Protein 4ZAS (pdb70)

Sequence (2208 aa):
MIPLSKVAMSPDVSTRVSAVLSSGRLEHGPTVAEYEAAVGSRIGNPRVVSVNCGTAGLHLALSLAARPGAPGEVLTTPLTFEGTNWPILANGLRIRWVDVDPATLNMDLDDLAAKISPATRAIVVVHWLGYPVDLNRLRAVVDRATAGYDRRPLVVEDCAQAWGATYRGAPLGTHGNVCVYSTGAIILTTGSGGFVVLPDDDLYDRLRLRRWLGIERASDRITGDYDVAEWGYRFILNEIGGAIGLSNLERVDELLRRHRENAAFYDKELAGIDGVEQTERADDREPAFWMYPLKVRDRPAFMRRLLDAGIATSVVSRRNDAHSCVASARTTLPGLDRVADRVVHIPVGWWLTEDDRSHVVETIKSGWMIPLSKVAMSPDVSTRVSAVLSSGRLEHGPTVAEYEAAVGSRIGNPRVVSVNCGTAGLHLALSLAARPGAPGEVLTTPLTFEGTNWPILANGLRIRWVDVDPATLNMDLDDLAAKISPATRAIVVVHWLGYPVDLNRLRAVVDRATAGYDRRPLVVEDCAQAWGATYRGAPLGTHGNVCVYSTGAIILTTGSGGFVVLPDDDLYDRLRLRRWLGIERASDRITGDYDVAEWGYRFILNEIGGAIGLSNLERVDELLRRHRENAAFYDKELAGIDGVEQTERADDREPAFWMYPLKVRDRPAFMRRLLDAGIATSVVSRRNDAHSCVASARTTLPGLDRVADRVVHIPVGWWLTEDDRSHVVETIKSGWMIPLSKVAMSPDVSTRVSAVLSSGRLEHGPTVAEYEAAVGSRIGNPRVVSVNCGTAGLHLALSLAARPGAPGEVLTTPLTFEGTNWPILANGLRIRWVDVDPATLNMDLDDLAAKISPATRAIVVVHWLGYPVDLNRLRAVVDRATAGYDRRPLVVEDCAQAWGATYRGAPLGTHGNVCVYSTGAIILTTGSGGFVVLPDDDLYDRLRLRRWLGIERASDRITGDYDVAEWGYRFILNEIGGAIGLSNLERVDELLRRHRENAAFYDKELAGIDGVEQTERADDREPAFWMYPLKVRDRPAFMRRLLDAGIATSVVSRRNDAHSCVASARTTLPGLDRVADRVVHIPVGWWLTEDDRSHVVETIKSGWMIPLSKVAMSPDVSTRVSAVLSSGRLEHGPTVAEYEAAVGSRIGNPRVVSVNCGTAGLHLALSLAARPGAPGEVLTTPLTFEGTNWPILANGLRIRWVDVDPATLNMDLDDLAAKISPATRAIVVVHWLGYPVDLNRLRAVVDRATAGYDRRPLVVEDCAQAWGATYRGAPLGTHGNVCVYSTGAIILTTGSGGFVVLPDDDLYDRLRLRRWLGIERASDRITGDYDVAEWGYRFILNEIGGAIGLSNLERVDELLRRHRENAAFYDKELAGIDGVEQTERADDREPAFWMYPLKVRDRPAFMRRLLDAGIATSVVSRRNDAHSCVASARTTLPGLDRVADRVVHIPVGWWLTEDDRSHVVETIKSGWMIPLSKVAMSPDVSTRVSAVLSSGRLEHGPTVAEYEAAVGSRIGNPRVVSVNCGTAGLHLALSLAARPGAPGEVLTTPLTFEGTNWPILANGLRIRWVDVDPATLNMDLDDLAAKISPATRAIVVVHWLGYPVDLNRLRAVVDRATAGYDRRPLVVEDCAQAWGATYRGAPLGTHGNVCVYSTGAIILTTGSGGFVVLPDDDLYDRLRLRRWLGIERASDRITGDYDVAEWGYRFILNEIGGAIGLSNLERVDELLRRHRENAAFYDKELAGIDGVEQTERADDREPAFWMYPLKVRDRPAFMRRLLDAGIATSVVSRRNDAHSCVASARTTLPGLDRVADRVVHIPVGWWLTEDDRSHVVETIKSGWMIPLSKVAMSPDVSTRVSAVLSSGRLEHGPTVAEYEAAVGSRIGNPRVVSVNCGTAGLHLALSLAARPGAPGEVLTTPLTFEGTNWPILANGLRIRWVDVDPATLNMDLDDLAAKISPATRAIVVVHWLGYPVDLNRLRAVVDRATAGYDRRPLVVEDCAQAWGATYRGAPLGTHGNVCVYSTGAIILTTGSGGFVVLPDDDLYDRLRLRRWLGIERASDRITGDYDVAEWGYRFILNEIGGAIGLSNLERVDELLRRHRENAAFYDKELAGIDGVEQTERADDREPAFWMYPLKVRDRPAFMRRLLDAGIATSVVSRRNDAHSCVASARTTLPGLDRVADRVVHIPVGWWLTEDDRSHVVETIKSGW

InterPro domains:
  IPR000653 DegT/DnrJ/EryC1/StrS aminotransferase [PF01041] (14-372)
  IPR000653 DegT/DnrJ/EryC1/StrS aminotransferase [PIRSF000390] (2-373)
  IPR000653 DegT/DnrJ/EryC1/StrS aminotransferase [PTHR30244] (1-374)
  IPR000653 DegT/DnrJ/EryC1/StrS aminotransferase [cd00616] (16-373)
  IPR015421 Pyridoxal phosphate-dependent transferase, major domain [G3DSA:3.40.640.10] (1-259)
  IPR015422 Pyridoxal phosphate-dependent transferase, small domain [G3DSA:3.90.1150.10] (260-376)
  IPR015424 Pyridoxal phosphate-dependent transferase [SSF53383] (2-374)

Foldseek 3Di:
DADQFAFDFFPCLVVLLVVCVVPVAWAPDCLLVVLLCVLCVQQVFSLKAKFQWLLVLQLLLCLCLLDVDLLAEEEEALQDDCSNPVSCVVSPHHYAYAFAALQQRKGDLVSVLVPDDLRYQEYEIENPLQPDDPVVSNVVSQCVSCVPSVDRHAYEYECANRVVKWFQRHHPLAPQHKYKYGQDRTQQHLVGIIMIRHNDDVSSVVSNCQCCQQWDVVDDPVVHPTDRSDGHDPTHHISSSSSRNVSSVVPRVVFQVQLQVLQVVCVVLVPPQPFWAAHDDDPSIGGSRSWGKIFGDPVVVVQVQVVVLVWHKALNDASNLVDPVNVPNRDDHVSCVVGRVGIMTTHRTSPQDPVNSVSVSVSVNVDD/DADQFDFDFFPCQVVLLVCQVVPPFWAPDVLLVVLLCVVCVQQVFSLKAKWQWLLVLLLLLCLCLLPVDLCAEEEEALQDDCSNPVSCVVSVHAYAYAFAALQQRWGDLVSVLVPDDLRYSEYETENVLQPDDPVVSNVVSQCVSCVPSPDRHAYEYECQNRVPKDFQRGHPLAPQHWYKYGQDRTQQHLPGIIMIRHHDVVSSVQSNCQCCQNWDPVDDCVVDPTDRSRTHDPIHDISSSSSRRVSSVVVRVVFQVQLQVLQVVCVVLVPPDPQWAAHDDDPRIRGSRSWGKIFGPPVVVVQVLCVVLVWHKDLNDDRNLPDPVNVVSRDDRVSCVVRSVGIMTTHRTSVDDPVNSVSNSVSVNVDD/DQAQFAFDFFPCLVVLLVCQVPVPFWAPDVLLVVLLCVVCVVQVFSLKFKWQWLLVLLLLLCLCLLDVDLCAEEEEALQDDCSNPVSCVVSVHHYAYAFAALQQRWGDLVSVLVPDDLSYSEYETENVLQPDDPVVSNVVSQCVSCVPSVDRHAYEYECANNVPKWFQHGHPLASQHKYKYGQDRTQQHLPGIIMIRHNDVVSSVSSNCQCCQQWDPVDDCVVDPTDRSRGHDPTGDISSSSSRRVSSVVPRVVFQVQLQVLQVVCVVLVPPAPFWDAHDDDPRMDGSRSWGKIFGPPVVVVQVLCVVLVWHKDLNDQSNLPDPVNVVNRDDHPSCVVRRVGMMTGRRTSPQDPVNSVSSSVSVNVPD/DADQFAFDFFPCLVVLLVCVVPPPFWAPDCLLVVLLCVVCVVQVFSLKAKFQWLLVLLLLQCLCLLDVDLCAEEEEALQDDCSNPVSCVVSVHAYAYAFAALQQRWGDLVSVLVPDDLNYQEYETECPLQPDDQVVSNVVSQCVSCVPSVDRHAYEYECANNVPKWFQHGGPLASQHKYKYGQDRTQQHLPHIIIIRHNDDVSSVSSNCQCCQQWDPVDDCVVDPTDRSDTHDPTGHISSSSSRRVSSVVVRVVFQVQLQVLQVVCCPLVPPDPQWDAHDDDPRMDGSRSWGKIFGDPVVVVQVQVVVLVWHKDLNDQRNCPDPVNVVNRDDHPSCVVRRVGMMTGHRTSPDDPVNSVSNSVSVSVPD/DADQFAFDFFPCLVVLLVCVVVVPFWAPDDLQVVLLCVVCVQQVFSLKFKWQWLLVLLLLLCLCLLPVYLCAAEEEALLDDCSNPVSCVVSVHAYAYAFAQLQQRWGDLVSVLVPDDLRYSEYETENPLQPDDLVVSNVVSQCVSCVPSVDRHAYEYECQNNVVKWFQRGHPLASQHKYKYGQDRTLQHLVGIIMIHHNDVVSSVSSNQQCCQNWDVVDDPVVPPTDRSDGHDPIGDISSSSSRRVSSVVVNVVFQVQLQVLQVVCVPLVPPQPQWDAHDDDPRIDGSNSWGKIFGDPVVVVQVLCVVLVWHKALPDQRNLVDPVNVVNHDDRPSCVVRRVGIMTGRRTSPQDPVNSVSNSVSVVVDD/DADQFDFDFFPCLCPLLVCCVVPPFWAPDVLLVVLLCVVCVQQVFSLKFKWQWLLVLQLLLCLCLLDVYLCAAEEEALQDDVSNPVSCVVSVHHYAHAFAQLQARKGPLVSVLVPDDLRYSEYEIECPQQPDDQVVSNVVSQCVSCPPSVDGHAYEYECANNVVKWFQRGGPLASQHWYKYGQDRTQQHLVHIIMIRHNDDVSSVSSNCQCCQNWDPVDDCVVDPTDRSRTHDPIGHISSSSSRNVSCVVVRVVFQVQLQVLQVVCVVLVPPDPQWDAHDDDPRIDGSNSWGKIFGDPVVVVQVLVVVLVWHKDSNDARNCPDPVNVPSRDDHVSCVVRRVGMMTTHRTSPQDPVNSVSNSVSVNVPD

Solvent-accessible surface area: 78321 Å² total

Structure (mmCIF, N/CA/C/O backbone):
data_4ZAS
#
_entry.id   4ZAS
#
_cell.length_a   71.570
_cell.length_b   88.740
_cell.length_c   189.810
_cell.angle_alpha   90.00
_cell.angle_beta   96.22
_cell.angle_gamma   90.00
#
_symmetry.space_group_name_H-M   'P 1 21 1'
#
loop_
_entity.id
_entity.type
_entity.pdbx_description
1 polymer CalS13
2 non-polymer 'SULFATE ION'
3 non-polymer dTDP-4-keto-6-deoxyglucose
4 non-polymer "THYMIDINE-5'-DIPHOSPHATE"
5 water water
#
loop_
_atom_site.group_PDB
_atom_site.id
_atom_site.type_symbol
_atom_site.label_atom_id
_atom_site.label_alt_id
_atom_site.label_comp_id
_atom_site.label_asym_id
_atom_site.label_entity_id
_atom_site.label_seq_id
_atom_site.pdbx_PDB_ins_code
_atom_site.Cartn_x
_atom_site.Cartn_y
_atom_site.Cartn_z
_atom_site.occupancy
_atom_site.B_iso_or_equiv
_atom_site.auth_seq_id
_atom_site.auth_comp_id
_atom_site.auth_asym_id
_atom_site.auth_atom_id
_atom_site.pdbx_PDB_model_num
ATOM 1 N N . MET A 1 29 ? 6.141 31.128 99.133 1.00 54.39 9 MET A N 1
ATOM 2 C CA . MET A 1 29 ? 7.112 31.826 99.977 1.00 63.24 9 MET A CA 1
ATOM 3 C C . MET A 1 29 ? 7.770 30.868 100.989 1.00 69.32 9 MET A C 1
ATOM 4 O O . MET A 1 29 ? 8.903 31.088 101.426 1.00 71.63 9 MET A O 1
ATOM 9 N N . ILE A 1 30 ? 7.044 29.839 101.411 1.00 64.79 10 ILE A N 1
ATOM 10 C CA . ILE A 1 30 ? 7.703 28.681 102.007 1.00 54.78 10 ILE A CA 1
ATOM 11 C C . ILE A 1 30 ? 7.721 27.621 100.919 1.00 50.89 10 ILE A C 1
ATOM 12 O O . ILE A 1 30 ? 6.677 27.056 100.595 1.00 51.56 10 ILE A O 1
ATOM 17 N N . PRO A 1 31 ? 8.887 27.393 100.296 1.00 48.63 11 PRO A N 1
ATOM 18 C CA . PRO A 1 31 ? 8.892 26.511 99.122 1.00 45.86 11 PRO A CA 1
ATOM 19 C C . PRO A 1 31 ? 8.850 25.031 99.486 1.00 42.83 11 PRO A C 1
ATOM 20 O O . PRO A 1 31 ? 9.291 24.651 100.571 1.00 44.76 11 PRO A O 1
ATOM 24 N N . LEU A 1 32 ? 8.329 24.218 98.574 1.00 42.24 12 LEU A N 1
ATOM 25 C CA . LEU A 1 32 ? 8.267 22.769 98.737 1.00 41.49 12 LEU A CA 1
ATOM 26 C C . LEU A 1 32 ? 9.615 22.073 98.426 1.00 43.87 12 LEU A C 1
ATOM 27 O O . LEU A 1 32 ? 9.938 21.004 98.971 1.00 40.02 12 LEU A O 1
ATOM 32 N N . SER A 1 33 ? 10.404 22.683 97.551 1.00 49.55 13 SER A N 1
ATOM 33 C CA . SER A 1 33 ? 11.699 22.123 97.173 1.00 52.52 13 SER A CA 1
ATOM 34 C C . SER A 1 33 ? 12.726 23.232 97.052 1.00 47.64 13 SER A C 1
ATOM 35 O O . SER A 1 33 ? 12.383 24.378 96.752 1.00 45.40 13 SER A O 1
ATOM 38 N N . LYS A 1 34 ? 13.992 22.887 97.244 1.00 44.31 14 LYS A N 1
ATOM 39 C CA . LYS A 1 34 ? 15.034 23.899 97.175 1.00 45.74 14 LYS A CA 1
ATOM 40 C C . LYS A 1 34 ? 16.361 23.267 96.772 1.00 50.08 14 LYS A C 1
ATOM 41 O O . LYS A 1 34 ? 16.644 22.122 97.130 1.00 54.38 14 LYS A O 1
ATOM 47 N N . VAL A 1 35 ? 17.145 23.995 95.981 1.00 44.68 15 VAL A N 1
ATOM 48 C CA . VAL A 1 35 ? 18.461 23.527 95.563 1.00 35.74 15 VAL A CA 1
ATOM 49 C C . VAL A 1 35 ? 19.443 23.560 96.730 1.00 41.61 15 VAL A C 1
ATOM 50 O O . VAL A 1 35 ? 19.594 24.580 97.389 1.00 45.82 15 VAL A O 1
ATOM 54 N N . ALA A 1 36 ? 20.103 22.438 96.989 1.00 41.72 16 ALA A N 1
ATOM 55 C CA . ALA A 1 36 ? 21.114 22.389 98.038 1.00 40.91 16 ALA A CA 1
ATOM 56 C C . ALA A 1 36 ? 22.526 22.400 97.448 1.00 46.42 16 ALA A C 1
ATOM 57 O O . ALA A 1 36 ? 23.016 21.382 96.981 1.00 44.28 16 ALA A O 1
ATOM 59 N N . MET A 1 37 ? 23.180 23.553 97.486 1.00 50.07 17 MET A N 1
ATOM 60 C CA . MET A 1 37 ? 24.517 23.690 96.932 1.00 41.35 17 MET A CA 1
ATOM 61 C C . MET A 1 37 ? 25.479 24.175 98.015 1.00 39.43 17 MET A C 1
ATOM 62 O O . MET A 1 37 ? 25.275 25.229 98.609 1.00 40.56 17 MET A O 1
ATOM 67 N N . SER A 1 38 ? 26.505 23.387 98.298 1.00 40.35 18 SER A N 1
ATOM 68 C CA . SER A 1 38 ? 27.521 23.802 99.241 1.00 45.04 18 SER A CA 1
ATOM 69 C C . SER A 1 38 ? 28.165 25.071 98.702 1.00 51.33 18 SER A C 1
ATOM 70 O O . SER A 1 38 ? 28.338 25.212 97.492 1.00 55.62 18 SER A O 1
ATOM 73 N N . PRO A 1 39 ? 28.520 26.007 99.584 1.00 54.80 19 PRO A N 1
ATOM 74 C CA . PRO A 1 39 ? 29.179 27.235 99.110 1.00 66.03 19 PRO A CA 1
ATOM 75 C C . PRO A 1 39 ? 30.608 26.986 98.612 1.00 72.29 19 PRO A C 1
ATOM 76 O O . PRO A 1 39 ? 31.234 27.880 98.056 1.00 73.36 19 PRO A O 1
ATOM 80 N N . ASP A 1 40 ? 31.101 25.772 98.829 1.00 77.05 20 ASP A N 1
ATOM 81 C CA . ASP A 1 40 ? 32.467 25.391 98.496 1.00 89.15 20 ASP A CA 1
ATOM 82 C C . ASP A 1 40 ? 32.623 24.896 97.056 1.00 84.95 20 ASP A C 1
ATOM 83 O O . ASP A 1 40 ? 33.739 24.675 96.582 1.00 86.30 20 ASP A O 1
ATOM 88 N N . VAL A 1 41 ? 31.495 24.717 96.378 1.00 76.77 21 VAL A N 1
ATOM 89 C CA . VAL A 1 41 ? 31.450 24.085 95.066 1.00 64.06 21 VAL A CA 1
ATOM 90 C C . VAL A 1 41 ? 32.300 24.812 94.032 1.00 62.35 21 VAL A C 1
ATOM 91 O O . VAL A 1 41 ? 32.983 24.176 93.236 1.00 57.42 21 VAL A O 1
ATOM 95 N N . SER A 1 42 ? 32.279 26.139 94.066 1.00 60.11 22 SER A N 1
ATOM 96 C CA . SER A 1 42 ? 32.950 26.930 93.045 1.00 60.74 22 SER A CA 1
ATOM 97 C C . SER A 1 42 ? 34.418 26.558 92.887 1.00 61.68 22 SER A C 1
ATOM 98 O O . SER A 1 42 ? 34.915 26.439 91.766 1.00 63.10 22 SER A O 1
ATOM 101 N N . THR A 1 43 ? 35.091 26.329 94.008 1.00 57.42 23 THR A N 1
ATOM 102 C CA . THR A 1 43 ? 36.504 25.972 94.007 1.00 51.53 23 THR A CA 1
ATOM 103 C C . THR A 1 43 ? 36.762 24.628 93.324 1.00 51.43 23 THR A C 1
ATOM 104 O O . THR A 1 43 ? 37.671 24.486 92.507 1.00 51.80 23 THR A O 1
ATOM 108 N N . ARG A 1 44 ? 35.972 23.634 93.696 1.00 46.47 24 ARG A N 1
ATOM 109 C CA . ARG A 1 44 ? 36.115 22.303 93.144 1.00 49.88 24 ARG A CA 1
ATOM 110 C C . ARG A 1 44 ? 35.853 22.313 91.627 1.00 45.72 24 ARG A C 1
ATOM 111 O O . ARG A 1 44 ? 36.625 21.757 90.840 1.00 44.72 24 ARG A O 1
ATOM 119 N N . VAL A 1 45 ? 34.772 22.983 91.235 1.00 44.98 25 VAL A N 1
ATOM 120 C CA . VAL A 1 45 ? 34.322 23.058 89.847 1.00 48.44 25 VAL A CA 1
ATOM 121 C C . VAL A 1 45 ? 35.350 23.777 89.019 1.00 55.01 25 VAL A C 1
ATOM 122 O O . VAL A 1 45 ? 35.636 23.405 87.894 1.00 66.41 25 VAL A O 1
ATOM 126 N N . SER A 1 46 ? 35.900 24.828 89.597 1.00 58.17 26 SER A N 1
ATOM 127 C CA . SER A 1 46 ? 36.924 25.614 88.944 1.00 55.32 26 SER A CA 1
ATOM 128 C C . SER A 1 46 ? 38.118 24.754 88.583 1.00 51.90 26 SER A C 1
ATOM 129 O O . SER A 1 46 ? 38.694 24.928 87.521 1.00 68.48 26 SER A O 1
ATOM 132 N N . ALA A 1 47 ? 38.458 23.797 89.441 1.00 44.53 27 ALA A N 1
ATOM 133 C CA . ALA A 1 47 ? 39.590 22.893 89.192 1.00 48.64 27 ALA A CA 1
ATOM 134 C C . ALA A 1 47 ? 39.356 21.992 87.975 1.00 50.52 27 ALA A C 1
ATOM 135 O O . ALA A 1 47 ? 40.254 21.767 87.163 1.00 55.32 27 ALA A O 1
ATOM 137 N N . VAL A 1 48 ? 38.141 21.481 87.876 1.00 44.85 28 VAL A N 1
ATOM 138 C CA . VAL A 1 48 ? 37.706 20.697 86.743 1.00 41.82 28 VAL A CA 1
ATOM 139 C C . VAL A 1 48 ? 37.818 21.495 85.461 1.00 52.23 28 VAL A C 1
ATOM 140 O O . VAL A 1 48 ? 38.249 20.970 84.435 1.00 59.20 28 VAL A O 1
ATOM 144 N N . LEU A 1 49 ? 37.378 22.751 85.510 1.00 53.97 29 LEU A N 1
ATOM 145 C CA . LEU A 1 49 ? 37.368 23.611 84.327 1.00 53.58 29 LEU A CA 1
ATOM 146 C C . LEU A 1 49 ? 38.761 23.958 83.838 1.00 55.50 29 LEU A C 1
ATOM 147 O O . LEU A 1 49 ? 38.969 24.185 82.650 1.00 68.97 29 LEU A O 1
ATOM 152 N N . SER A 1 50 ? 39.722 23.988 84.749 1.00 52.44 30 SER A N 1
ATOM 153 C CA . SER A 1 50 ? 41.077 24.325 84.376 1.00 56.56 30 SER A CA 1
ATOM 154 C C . SER A 1 50 ? 41.885 23.078 84.003 1.00 59.09 30 SER A C 1
ATOM 155 O O . SER A 1 50 ? 43.075 23.165 83.701 1.00 63.85 30 SER A O 1
ATOM 158 N N . SER A 1 51 ? 41.246 21.913 84.039 1.00 53.02 31 SER A N 1
ATOM 159 C CA . SER A 1 51 ? 41.967 20.655 83.829 1.00 48.14 31 SER A CA 1
ATOM 160 C C . SER A 1 51 ? 42.032 20.222 82.365 1.00 49.88 31 SER A C 1
ATOM 161 O O . SER A 1 51 ? 42.893 19.433 81.983 1.00 51.34 31 SER A O 1
ATOM 164 N N . GLY A 1 52 ? 41.087 20.684 81.552 1.00 48.45 32 GLY A N 1
ATOM 165 C CA . GLY A 1 52 ? 41.054 20.267 80.162 1.00 47.52 32 GLY A CA 1
ATOM 166 C C . GLY A 1 52 ? 40.433 18.894 80.039 1.00 55.17 32 GLY A C 1
ATOM 167 O O . GLY A 1 52 ? 40.310 18.350 78.952 1.00 68.91 32 GLY A O 1
ATOM 168 N N . ARG A 1 53 ? 39.994 18.362 81.173 1.00 49.92 33 ARG A N 1
ATOM 169 C CA . ARG A 1 53 ? 39.352 17.065 81.264 1.00 50.83 33 ARG A CA 1
ATOM 170 C C . ARG A 1 53 ? 37.934 17.255 81.763 1.00 50.43 33 ARG A C 1
ATOM 171 O O . ARG A 1 53 ? 37.709 17.364 82.965 1.00 46.59 33 ARG A O 1
ATOM 179 N N . LEU A 1 54 ? 36.966 17.214 80.851 1.00 51.53 34 LEU A N 1
ATOM 180 C CA . LEU A 1 54 ? 35.587 17.497 81.233 1.00 48.85 34 LEU A CA 1
ATOM 181 C C . LEU A 1 54 ? 34.728 16.242 81.278 1.00 52.97 34 LEU A C 1
ATOM 182 O O . LEU A 1 54 ? 33.745 16.178 82.031 1.00 49.87 34 LEU A O 1
ATOM 187 N N . GLU A 1 55 ? 35.086 15.243 80.478 1.00 47.81 35 GLU A N 1
ATOM 188 C CA . GLU A 1 55 ? 34.345 13.988 80.496 1.00 45.47 35 GLU A CA 1
ATOM 189 C C . GLU A 1 55 ? 35.358 12.862 80.731 1.00 46.57 35 GLU A C 1
ATOM 190 O O . GLU A 1 55 ? 36.580 13.063 80.580 1.00 54.90 35 GLU A O 1
ATOM 196 N N . HIS A 1 56 ? 34.876 11.725 81.218 1.00 47.91 36 HIS A N 1
ATOM 197 C CA . HIS A 1 56 ? 35.728 10.542 81.486 1.00 66.83 36 HIS A CA 1
ATOM 198 C C . HIS A 1 56 ? 36.953 10.754 82.408 1.00 73.30 36 HIS A C 1
ATOM 199 O O . HIS A 1 56 ? 37.952 10.045 82.278 1.00 79.22 36 HIS A O 1
ATOM 206 N N . GLY A 1 57 ? 36.869 11.676 83.358 1.00 68.76 37 GLY A N 1
ATOM 207 C CA . GLY A 1 57 ? 38.007 11.987 84.209 1.00 55.67 37 GLY A CA 1
ATOM 208 C C . GLY A 1 57 ? 37.910 11.337 85.574 1.00 51.31 37 GLY A C 1
ATOM 209 O O . GLY A 1 57 ? 36.935 10.653 85.878 1.00 58.96 37 GLY A O 1
ATOM 210 N N . PRO A 1 58 ? 38.922 11.553 86.417 1.00 48.30 38 PRO A N 1
ATOM 211 C CA . PRO A 1 58 ? 39.000 10.910 87.738 1.00 48.69 38 PRO A CA 1
ATOM 212 C C . PRO A 1 58 ? 38.017 11.466 88.787 1.00 48.43 38 PRO A C 1
ATOM 213 O O . PRO A 1 58 ? 37.695 10.751 89.733 1.00 53.89 38 PRO A O 1
ATOM 217 N N . THR A 1 59 ? 37.529 12.690 88.612 1.00 41.52 39 THR A N 1
ATOM 218 C CA . THR A 1 59 ? 36.630 13.284 89.589 1.00 39.55 39 THR A CA 1
ATOM 219 C C . THR A 1 59 ? 35.346 12.476 89.723 1.00 41.59 39 THR A C 1
ATOM 220 O O . THR A 1 59 ? 34.916 12.173 90.831 1.00 45.46 39 THR A O 1
ATOM 224 N N . VAL A 1 60 ? 34.761 12.086 88.599 1.00 39.00 40 VAL A N 1
ATOM 225 C CA . VAL A 1 60 ? 33.566 11.247 88.619 1.00 33.74 40 VAL A CA 1
ATOM 226 C C . VAL A 1 60 ? 33.827 9.910 89.313 1.00 42.12 40 VAL A C 1
ATOM 227 O O . VAL A 1 60 ? 32.990 9.421 90.070 1.00 49.04 40 VAL A O 1
ATOM 231 N N . ALA A 1 61 ? 34.983 9.310 89.050 1.00 46.22 41 ALA A N 1
ATOM 232 C CA . ALA A 1 61 ? 35.351 8.066 89.722 1.00 45.33 41 ALA A CA 1
ATOM 233 C C . ALA A 1 61 ? 35.491 8.278 91.231 1.00 44.33 41 ALA A C 1
ATOM 234 O O . ALA A 1 61 ? 35.096 7.422 92.008 1.00 42.20 41 ALA A O 1
ATOM 236 N N . GLU A 1 62 ? 36.067 9.412 91.634 1.00 47.05 42 GLU A N 1
ATOM 237 C CA . GLU A 1 62 ? 36.244 9.734 93.055 1.00 47.53 42 GLU A CA 1
ATOM 238 C C . GLU A 1 62 ? 34.881 9.873 93.730 1.00 50.17 42 GLU A C 1
ATOM 239 O O . GLU A 1 62 ? 34.699 9.463 94.873 1.00 56.58 42 GLU A O 1
ATOM 245 N N . TYR A 1 63 ? 33.944 10.491 93.023 1.00 45.34 43 TYR A N 1
ATOM 246 C CA . TYR A 1 63 ? 32.573 10.616 93.483 1.00 44.16 43 TYR A CA 1
ATOM 247 C C . TYR A 1 63 ? 31.873 9.249 93.614 1.00 45.68 43 TYR A C 1
ATOM 248 O O . TYR A 1 63 ? 31.301 8.934 94.657 1.00 44.36 43 TYR A O 1
ATOM 257 N N . GLU A 1 64 ? 31.946 8.430 92.571 1.00 48.40 44 GLU A N 1
ATOM 258 C CA . GLU A 1 64 ? 31.335 7.095 92.596 1.00 50.24 44 GLU A CA 1
ATOM 259 C C . GLU A 1 64 ? 31.837 6.264 93.781 1.00 47.91 44 GLU A C 1
ATOM 260 O O . GLU A 1 64 ? 31.077 5.513 94.391 1.00 48.72 44 GLU A O 1
ATOM 266 N N . ALA A 1 65 ? 33.122 6.376 94.087 1.00 42.83 45 ALA A N 1
ATOM 267 C CA . ALA A 1 65 ? 33.681 5.664 95.230 1.00 46.03 45 ALA A CA 1
ATOM 268 C C . ALA A 1 65 ? 33.099 6.168 96.548 1.00 52.73 45 ALA A C 1
ATOM 269 O O . ALA A 1 65 ? 32.749 5.374 97.420 1.00 58.30 45 ALA A O 1
ATOM 271 N N . ALA A 1 66 ? 32.976 7.488 96.674 1.00 49.86 46 ALA A N 1
ATOM 272 C CA . ALA A 1 66 ? 32.474 8.114 97.901 1.00 41.19 46 ALA A CA 1
ATOM 273 C C . ALA A 1 66 ? 31.031 7.730 98.148 1.00 44.35 46 ALA A C 1
ATOM 274 O O . ALA A 1 66 ? 30.647 7.436 99.281 1.00 49.69 46 ALA A O 1
ATOM 276 N N . VAL A 1 67 ? 30.228 7.755 97.089 1.00 38.38 47 VAL A N 1
ATOM 277 C CA . VAL A 1 67 ? 28.852 7.300 97.192 1.00 39.93 47 VAL A CA 1
ATOM 278 C C . VAL A 1 67 ? 28.835 5.834 97.635 1.00 46.07 47 VAL A C 1
ATOM 279 O O . VAL A 1 67 ? 28.083 5.447 98.539 1.00 43.04 47 VAL A O 1
ATOM 283 N N . GLY A 1 68 ? 29.674 5.024 96.988 1.00 43.90 48 GLY A N 1
ATOM 284 C CA . GLY A 1 68 ? 29.746 3.606 97.274 1.00 35.29 48 GLY A CA 1
ATOM 285 C C . GLY A 1 68 ? 30.116 3.355 98.720 1.00 41.51 48 GLY A C 1
ATOM 286 O O . GLY A 1 68 ? 29.587 2.448 99.374 1.00 44.18 48 GLY A O 1
ATOM 287 N N . SER A 1 69 ? 31.001 4.199 99.230 1.00 43.50 49 SER A N 1
ATOM 288 C CA . SER A 1 69 ? 31.516 4.042 100.575 1.00 45.94 49 SER A CA 1
ATOM 289 C C . SER A 1 69 ? 30.412 4.314 101.595 1.00 46.73 49 SER A C 1
ATOM 290 O O . SER A 1 69 ? 30.341 3.654 102.627 1.00 44.46 49 SER A O 1
ATOM 293 N N . ARG A 1 70 ? 29.525 5.250 101.270 1.00 47.59 50 ARG A N 1
ATOM 294 C CA . ARG A 1 70 ? 28.412 5.602 102.145 1.00 44.39 50 ARG A CA 1
ATOM 295 C C . ARG A 1 70 ? 27.322 4.565 102.123 1.00 49.10 50 ARG A C 1
ATOM 296 O O . ARG A 1 70 ? 26.833 4.128 103.161 1.00 46.90 50 ARG A O 1
ATOM 304 N N . ILE A 1 71 ? 26.946 4.175 100.914 1.00 52.77 51 ILE A N 1
ATOM 305 C CA . ILE A 1 71 ? 25.879 3.213 100.711 1.00 45.81 51 ILE A CA 1
ATOM 306 C C . ILE A 1 71 ? 26.350 1.863 101.220 1.00 44.52 51 ILE A C 1
ATOM 307 O O . ILE A 1 71 ? 25.559 1.056 101.669 1.00 46.13 51 ILE A O 1
ATOM 312 N N . GLY A 1 72 ? 27.650 1.619 101.164 1.00 47.57 52 GLY A N 1
ATOM 313 C CA . GLY A 1 72 ? 28.172 0.350 101.634 1.00 42.99 52 GLY A CA 1
ATOM 314 C C . GLY A 1 72 ? 28.157 -0.691 100.541 1.00 44.89 52 GLY A C 1
ATOM 315 O O . GLY A 1 72 ? 28.233 -1.876 100.824 1.00 45.12 52 GLY A O 1
ATOM 316 N N . ASN A 1 73 ? 28.060 -0.229 99.294 1.00 44.40 53 ASN A N 1
ATOM 317 C CA . ASN A 1 73 ? 28.102 -1.061 98.087 1.00 37.00 53 ASN A CA 1
ATOM 318 C C . ASN A 1 73 ? 28.931 -0.347 97.022 1.00 48.06 53 ASN A C 1
ATOM 319 O O . ASN A 1 73 ? 28.538 0.717 96.534 1.00 51.66 53 ASN A O 1
ATOM 324 N N . PRO A 1 74 ? 30.094 -0.912 96.673 1.00 45.18 54 PRO A N 1
ATOM 325 C CA . PRO A 1 74 ? 31.024 -0.235 95.762 1.00 42.54 54 PRO A CA 1
ATOM 326 C C . PRO A 1 74 ? 30.575 -0.182 94.286 1.00 47.19 54 PRO A C 1
ATOM 327 O O . PRO A 1 74 ? 31.148 0.601 93.510 1.00 41.63 54 PRO A O 1
ATOM 331 N N . ARG A 1 75 ? 29.577 -0.982 93.908 1.00 46.26 55 ARG A N 1
ATOM 332 C CA . ARG A 1 75 ? 29.167 -1.074 92.502 1.00 38.88 55 ARG A CA 1
ATOM 333 C C . ARG A 1 75 ? 28.294 0.086 92.061 1.00 39.25 55 ARG A C 1
ATOM 334 O O . ARG A 1 75 ? 27.122 -0.090 91.715 1.00 38.32 55 ARG A O 1
ATOM 342 N N . VAL A 1 76 ? 28.884 1.270 92.031 1.00 41.20 56 VAL A N 1
ATOM 343 C CA . VAL A 1 76 ? 28.154 2.478 91.698 1.00 35.89 56 VAL A CA 1
ATOM 344 C C . VAL A 1 76 ? 28.531 2.964 90.302 1.00 38.95 56 VAL A C 1
ATOM 345 O O . VAL A 1 76 ? 29.707 3.168 89.993 1.00 42.00 56 VAL A O 1
ATOM 349 N N . VAL A 1 77 ? 27.530 3.123 89.453 1.00 36.06 57 VAL A N 1
ATOM 350 C CA . VAL A 1 77 ? 27.739 3.646 88.122 1.00 27.06 57 VAL A CA 1
ATOM 351 C C . VAL A 1 77 ? 27.023 4.979 87.977 1.00 29.71 57 VAL A C 1
ATOM 352 O O . VAL A 1 77 ? 25.797 5.006 87.876 1.00 37.48 57 VAL A O 1
ATOM 356 N N . SER A 1 78 ? 27.763 6.085 87.951 1.00 33.22 58 SER A N 1
ATOM 357 C CA . SER A 1 78 ? 27.135 7.400 87.774 1.00 33.09 58 SER A CA 1
ATOM 358 C C . SER A 1 78 ? 26.536 7.529 86.354 1.00 37.78 58 SER A C 1
ATOM 359 O O . SER A 1 78 ? 26.977 6.844 85.405 1.00 36.04 58 SER A O 1
ATOM 362 N N . VAL A 1 79 ? 25.489 8.351 86.228 1.00 37.57 59 VAL A N 1
ATOM 363 C CA . VAL A 1 79 ? 24.825 8.599 84.940 1.00 30.94 59 VAL A CA 1
ATOM 364 C C . VAL A 1 79 ? 24.382 10.062 84.909 1.00 38.43 59 VAL A C 1
ATOM 365 O O . VAL A 1 79 ? 24.417 10.728 85.934 1.00 30.53 59 VAL A O 1
ATOM 369 N N . ASN A 1 80 ? 23.953 10.559 83.746 1.00 41.69 60 ASN A N 1
ATOM 370 C CA . ASN A 1 80 ? 23.727 11.999 83.601 1.00 40.98 60 ASN A CA 1
ATOM 371 C C . ASN A 1 80 ? 22.338 12.447 84.105 1.00 42.47 60 ASN A C 1
ATOM 372 O O . ASN A 1 80 ? 22.032 13.636 84.062 1.00 46.54 60 ASN A O 1
ATOM 377 N N . CYS A 1 81 ? 21.510 11.491 84.532 1.00 43.65 61 CYS A N 1
ATOM 378 C CA . CYS A 1 81 ? 20.268 11.743 85.295 1.00 40.09 61 CYS A CA 1
ATOM 379 C C . CYS A 1 81 ? 19.654 10.428 85.776 1.00 49.19 61 CYS A C 1
ATOM 380 O O . CYS A 1 81 ? 20.032 9.351 85.308 1.00 50.02 61 CYS A O 1
ATOM 383 N N . GLY A 1 82 ? 18.686 10.526 86.689 1.00 39.88 62 GLY A N 1
ATOM 384 C CA . GLY A 1 82 ? 18.020 9.361 87.242 1.00 30.97 62 GLY A CA 1
ATOM 385 C C . GLY A 1 82 ? 17.213 8.573 86.224 1.00 36.10 62 GLY A C 1
ATOM 386 O O . GLY A 1 82 ? 17.182 7.342 86.247 1.00 52.61 62 GLY A O 1
ATOM 387 N N . THR A 1 83 ? 16.535 9.282 85.334 1.00 33.53 63 THR A N 1
ATOM 388 C CA . THR A 1 83 ? 15.744 8.642 84.296 1.00 31.81 63 THR A CA 1
ATOM 389 C C . THR A 1 83 ? 16.651 7.791 83.394 1.00 41.31 63 THR A C 1
ATOM 390 O O . THR A 1 83 ? 16.280 6.692 82.963 1.00 43.88 63 THR A O 1
ATOM 394 N N . ALA A 1 84 ? 17.841 8.312 83.097 1.00 41.15 64 ALA A N 1
ATOM 395 C CA . ALA A 1 84 ? 18.812 7.556 82.311 1.00 33.93 64 ALA A CA 1
ATOM 396 C C . ALA A 1 84 ? 19.279 6.334 83.108 1.00 38.28 64 ALA A C 1
ATOM 397 O O . ALA A 1 84 ? 19.513 5.282 82.520 1.00 48.35 64 ALA A O 1
ATOM 399 N N . GLY A 1 85 ? 19.409 6.463 84.434 1.00 35.80 65 GLY A N 1
ATOM 400 C CA . GLY A 1 85 ? 19.729 5.314 85.264 1.00 31.96 65 GLY A CA 1
ATOM 401 C C . GLY A 1 85 ? 18.675 4.217 85.080 1.00 40.20 65 GLY A C 1
ATOM 402 O O . GLY A 1 85 ? 18.998 3.032 84.934 1.00 41.15 65 GLY A O 1
ATOM 403 N N . LEU A 1 86 ? 17.404 4.616 85.048 1.00 37.60 66 LEU A N 1
ATOM 404 C CA . LEU A 1 86 ? 16.326 3.654 84.863 1.00 39.46 66 LEU A CA 1
ATOM 405 C C . LEU A 1 86 ? 16.344 3.095 83.451 1.00 36.52 66 LEU A C 1
ATOM 406 O O . LEU A 1 86 ? 16.123 1.895 83.253 1.00 44.42 66 LEU A O 1
ATOM 411 N N . HIS A 1 87 ? 16.571 3.966 82.471 1.00 31.29 67 HIS A N 1
ATOM 412 C CA . HIS A 1 87 ? 16.635 3.540 81.068 1.00 39.69 67 HIS A CA 1
ATOM 413 C C . HIS A 1 87 ? 17.696 2.438 80.918 1.00 42.45 67 HIS A C 1
ATOM 414 O O . HIS A 1 87 ? 17.415 1.362 80.398 1.00 47.58 67 HIS A O 1
ATOM 421 N N . LEU A 1 88 ? 18.886 2.705 81.444 1.00 34.25 68 LEU A N 1
ATOM 422 C CA . LEU A 1 88 ? 20.003 1.776 81.448 1.00 33.08 68 LEU A CA 1
ATOM 423 C C . LEU A 1 88 ? 19.701 0.466 82.226 1.00 43.51 68 LEU A C 1
ATOM 424 O O . LEU A 1 88 ? 20.000 -0.643 81.757 1.00 44.81 68 LEU A O 1
ATOM 429 N N . ALA A 1 89 ? 19.112 0.587 83.412 1.00 35.50 69 ALA A N 1
ATOM 430 C CA . ALA A 1 89 ? 18.839 -0.598 84.208 1.00 35.02 69 ALA A CA 1
ATOM 431 C C . ALA A 1 89 ? 17.838 -1.516 83.516 1.00 35.47 69 ALA A C 1
ATOM 432 O O . ALA A 1 89 ? 18.045 -2.721 83.425 1.00 37.06 69 ALA A O 1
ATOM 434 N N . LEU A 1 90 ? 16.771 -0.939 82.988 1.00 36.47 70 LEU A N 1
ATOM 435 C CA . LEU A 1 90 ? 15.739 -1.733 82.345 1.00 37.50 70 LEU A CA 1
ATOM 436 C C . LEU A 1 90 ? 16.218 -2.429 81.065 1.00 46.90 70 LEU A C 1
ATOM 437 O O . LEU A 1 90 ? 15.659 -3.466 80.662 1.00 48.31 70 LEU A O 1
ATOM 442 N N . SER A 1 91 ? 17.281 -1.896 80.458 1.00 45.21 71 SER A N 1
ATOM 443 C CA . SER A 1 91 ? 17.843 -2.494 79.261 1.00 46.48 71 SER A CA 1
ATOM 444 C C . SER A 1 91 ? 18.380 -3.914 79.553 1.00 51.10 71 SER A C 1
ATOM 445 O O . SER A 1 91 ? 18.460 -4.747 78.651 1.00 50.09 71 SER A O 1
ATOM 448 N N . LEU A 1 92 ? 18.693 -4.191 80.819 1.00 48.44 72 LEU A N 1
ATOM 449 C CA . LEU A 1 92 ? 19.090 -5.526 81.264 1.00 44.50 72 LEU A CA 1
ATOM 450 C C . LEU A 1 92 ? 17.963 -6.516 81.061 1.00 45.13 72 LEU A C 1
ATOM 451 O O . LEU A 1 92 ? 18.191 -7.700 80.763 1.00 43.18 72 LEU A O 1
ATOM 456 N N . ALA A 1 93 ? 16.746 -6.026 81.269 1.00 43.04 73 ALA A N 1
ATOM 457 C CA . ALA A 1 93 ? 15.553 -6.845 81.123 1.00 48.52 73 ALA A CA 1
ATOM 458 C C . ALA A 1 93 ? 15.252 -7.079 79.651 1.00 48.67 73 ALA A C 1
ATOM 459 O O . ALA A 1 93 ? 15.014 -8.206 79.217 1.00 48.36 73 ALA A O 1
ATOM 461 N N . ALA A 1 94 ? 15.284 -5.994 78.886 1.00 51.53 74 ALA A N 1
ATOM 462 C CA . ALA A 1 94 ? 15.005 -6.028 77.457 1.00 44.49 74 ALA A CA 1
ATOM 463 C C . ALA A 1 94 ? 16.086 -6.767 76.664 1.00 45.34 74 ALA A C 1
ATOM 464 O O . ALA A 1 94 ? 15.778 -7.528 75.752 1.00 46.14 74 ALA A O 1
ATOM 466 N N . ARG A 1 95 ? 17.347 -6.510 77.002 1.00 43.09 75 ARG A N 1
ATOM 467 C CA . ARG A 1 95 ? 18.504 -7.124 76.341 1.00 41.78 75 ARG A CA 1
ATOM 468 C C . ARG A 1 95 ? 19.431 -7.724 77.384 1.00 46.75 75 ARG A C 1
ATOM 469 O O . ARG A 1 95 ? 20.327 -7.048 77.880 1.00 42.34 75 ARG A O 1
ATOM 477 N N . PRO A 1 96 ? 19.221 -9.000 77.722 1.00 58.30 76 PRO A N 1
ATOM 478 C CA . PRO A 1 96 ? 19.914 -9.669 78.838 1.00 58.86 76 PRO A CA 1
ATOM 479 C C . PRO A 1 96 ? 21.473 -9.715 78.873 1.00 58.95 76 PRO A C 1
ATOM 480 O O . PRO A 1 96 ? 21.979 -9.494 79.971 1.00 63.83 76 PRO A O 1
ATOM 484 N N . GLY A 1 97 ? 22.235 -9.977 77.809 1.00 63.85 77 GLY A N 1
ATOM 485 C CA . GLY A 1 97 ? 21.811 -10.167 76.436 1.00 75.20 77 GLY A CA 1
ATOM 486 C C . GLY A 1 97 ? 22.971 -9.747 75.540 1.00 85.66 77 GLY A C 1
ATOM 487 O O . GLY A 1 97 ? 23.807 -8.937 75.940 1.00 85.01 77 GLY A O 1
ATOM 488 N N . ALA A 1 98 ? 23.044 -10.317 74.341 1.00 90.37 78 ALA A N 1
ATOM 489 C CA . ALA A 1 98 ? 24.072 -9.937 73.376 1.00 87.02 78 ALA A CA 1
ATOM 490 C C . ALA A 1 98 ? 23.580 -10.150 71.947 1.00 83.60 78 ALA A C 1
ATOM 491 O O . ALA A 1 98 ? 22.379 -10.286 71.708 1.00 79.40 78 ALA A O 1
ATOM 493 N N . PRO A 1 106 ? 7.667 -8.870 73.341 1.00 84.28 86 PRO A N 1
ATOM 494 C CA . PRO A 1 106 ? 6.736 -9.689 74.131 1.00 88.06 86 PRO A CA 1
ATOM 495 C C . PRO A 1 106 ? 6.708 -9.323 75.631 1.00 87.64 86 PRO A C 1
ATOM 496 O O . PRO A 1 106 ? 5.721 -9.590 76.323 1.00 91.49 86 PRO A O 1
ATOM 500 N N . GLY A 1 107 ? 7.797 -8.715 76.102 1.00 79.29 87 GLY A N 1
ATOM 501 C CA . GLY A 1 107 ? 8.033 -8.369 77.498 1.00 65.34 87 GLY A CA 1
ATOM 502 C C . GLY A 1 107 ? 7.239 -7.300 78.245 1.00 61.63 87 GLY A C 1
ATOM 503 O O . GLY A 1 107 ? 6.881 -6.261 77.676 1.00 55.89 87 GLY A O 1
ATOM 504 N N . GLU A 1 108 ? 6.971 -7.552 79.529 1.00 56.86 88 GLU A N 1
ATOM 505 C CA . GLU A 1 108 ? 6.266 -6.592 80.379 1.00 48.70 88 GLU A CA 1
ATOM 506 C C . GLU A 1 108 ? 7.051 -6.164 81.613 1.00 47.35 88 GLU A C 1
ATOM 507 O O . GLU A 1 108 ? 7.949 -6.863 82.077 1.00 52.41 88 GLU A O 1
ATOM 513 N N . VAL A 1 109 ? 6.697 -4.994 82.134 1.00 44.69 89 VAL A N 1
ATOM 514 C CA . VAL A 1 109 ? 7.241 -4.491 83.389 1.00 39.60 89 VAL A CA 1
ATOM 515 C C . VAL A 1 109 ? 6.097 -4.077 84.297 1.00 42.71 89 VAL A C 1
ATOM 516 O O . VAL A 1 109 ? 5.230 -3.284 83.905 1.00 42.61 89 VAL A O 1
ATOM 520 N N . LEU A 1 110 ? 6.087 -4.645 85.498 1.00 41.51 90 LEU A N 1
ATOM 521 C CA . LEU A 1 110 ? 5.114 -4.301 86.521 1.00 30.92 90 LEU A CA 1
ATOM 522 C C . LEU A 1 110 ? 5.656 -3.121 87.305 1.00 39.46 90 LEU A C 1
ATOM 523 O O . LEU A 1 110 ? 6.797 -3.151 87.783 1.00 36.90 90 LEU A O 1
ATOM 528 N N . THR A 1 111 ? 4.863 -2.067 87.416 1.00 38.64 91 THR A N 1
ATOM 529 C CA . THR A 1 111 ? 5.342 -0.832 88.033 1.00 40.38 91 THR A CA 1
ATOM 530 C C . THR A 1 111 ? 4.212 -0.049 88.675 1.00 44.86 91 THR A C 1
ATOM 531 O O . THR A 1 111 ? 3.034 -0.349 88.457 1.00 48.89 91 THR A O 1
ATOM 535 N N . THR A 1 112 ? 4.563 0.984 89.429 1.00 39.87 92 THR A N 1
ATOM 536 C CA . THR A 1 112 ? 3.539 1.798 90.063 1.00 41.28 92 THR A CA 1
ATOM 537 C C . THR A 1 112 ? 3.294 3.069 89.276 1.00 44.29 92 THR A C 1
ATOM 538 O O . THR A 1 112 ? 4.222 3.650 88.730 1.00 44.91 92 THR A O 1
ATOM 542 N N . PRO A 1 113 ? 2.024 3.478 89.176 1.00 42.43 93 PRO A N 1
ATOM 543 C CA . PRO A 1 113 ? 1.675 4.711 88.466 1.00 43.77 93 PRO A CA 1
ATOM 544 C C . PRO A 1 113 ? 1.782 5.960 89.340 1.00 50.90 93 PRO A C 1
ATOM 545 O O . PRO A 1 113 ? 1.796 7.081 88.805 1.00 56.03 93 PRO A O 1
ATOM 549 N N . LEU A 1 114 ? 1.888 5.771 90.655 1.00 47.47 94 LEU A N 1
ATOM 550 C CA . LEU A 1 114 ? 2.057 6.897 91.571 1.00 46.16 94 LEU A CA 1
ATOM 551 C C . LEU A 1 114 ? 3.540 7.199 91.725 1.00 39.93 94 LEU A C 1
ATOM 552 O O . LEU A 1 114 ? 4.224 6.691 92.627 1.00 39.83 94 LEU A O 1
ATOM 557 N N . THR A 1 115 ? 4.021 8.060 90.842 1.00 30.24 95 THR A N 1
ATOM 558 C CA . THR A 1 115 ? 5.440 8.354 90.767 1.00 38.16 95 THR A CA 1
ATOM 559 C C . THR A 1 115 ? 5.659 9.392 89.690 1.00 37.92 95 THR A C 1
ATOM 560 O O . THR A 1 115 ? 4.714 9.774 88.991 1.00 38.30 95 THR A O 1
ATOM 564 N N . PHE A 1 116 ? 6.898 9.862 89.575 1.00 36.59 96 PHE A N 1
ATOM 565 C CA . PHE A 1 116 ? 7.294 10.735 88.470 1.00 40.82 96 PHE A CA 1
ATOM 566 C C . PHE A 1 116 ? 7.309 9.932 87.176 1.00 38.01 96 PHE A C 1
ATOM 567 O O . PHE A 1 116 ? 7.700 8.754 87.188 1.00 37.59 96 PHE A O 1
ATOM 575 N N . GLU A 1 117 ? 6.902 10.552 86.074 1.00 35.85 97 GLU A N 1
ATOM 576 C CA . GLU A 1 117 ? 6.883 9.866 84.777 1.00 41.18 97 GLU A CA 1
ATOM 577 C C . GLU A 1 117 ? 8.259 9.308 84.361 1.00 45.71 97 GLU A C 1
ATOM 578 O O . GLU A 1 117 ? 8.335 8.313 83.645 1.00 48.54 97 GLU A O 1
ATOM 584 N N . GLY A 1 118 ? 9.344 9.915 84.835 1.00 46.38 98 GLY A N 1
ATOM 585 C CA . GLY A 1 118 ? 10.677 9.413 84.534 1.00 37.45 98 GLY A CA 1
ATOM 586 C C . GLY A 1 118 ? 10.881 7.983 84.995 1.00 40.65 98 GLY A C 1
ATOM 587 O O . GLY A 1 118 ? 11.750 7.261 84.510 1.00 42.18 98 GLY A O 1
ATOM 588 N N . THR A 1 119 ? 10.064 7.563 85.947 1.00 43.30 99 THR A N 1
ATOM 589 C CA . THR A 1 119 ? 10.104 6.191 86.411 1.00 38.75 99 THR A CA 1
ATOM 590 C C . THR A 1 119 ? 9.643 5.240 85.322 1.00 39.60 99 THR A C 1
ATOM 591 O O . THR A 1 119 ? 10.229 4.191 85.127 1.00 46.55 99 THR A O 1
ATOM 595 N N . ASN A 1 120 ? 8.622 5.623 84.575 1.00 36.86 100 ASN A N 1
ATOM 596 C CA . ASN A 1 120 ? 7.926 4.650 83.749 1.00 39.34 100 ASN A CA 1
ATOM 597 C C . ASN A 1 120 ? 8.197 4.744 82.235 1.00 44.17 100 ASN A C 1
ATOM 598 O O . ASN A 1 120 ? 8.184 3.728 81.535 1.00 45.38 100 ASN A O 1
ATOM 603 N N . TRP A 1 121 ? 8.460 5.938 81.720 1.00 41.17 101 TRP A N 1
ATOM 604 C CA . TRP A 1 121 ? 8.703 6.045 80.287 1.00 35.79 101 TRP A CA 1
ATOM 605 C C . TRP A 1 121 ? 9.924 5.261 79.809 1.00 31.41 101 TRP A C 1
ATOM 606 O O . TRP A 1 121 ? 9.909 4.778 78.682 1.00 37.49 101 TRP A O 1
ATOM 617 N N . PRO A 1 122 ? 10.971 5.119 80.646 1.00 26.70 102 PRO A N 1
ATOM 618 C CA . PRO A 1 122 ? 12.054 4.200 80.269 1.00 31.88 102 PRO A CA 1
ATOM 619 C C . PRO A 1 122 ? 11.587 2.773 80.020 1.00 39.77 102 PRO A C 1
ATOM 620 O O . PRO A 1 122 ? 12.262 2.048 79.282 1.00 41.95 102 PRO A O 1
ATOM 624 N N . ILE A 1 123 ? 10.460 2.372 80.607 1.00 34.66 103 ILE A N 1
ATOM 625 C CA . ILE A 1 123 ? 9.930 1.067 80.273 1.00 39.19 103 ILE A CA 1
ATOM 626 C C . ILE A 1 123 ? 9.602 1.070 78.789 1.00 44.20 103 ILE A C 1
ATOM 627 O O . ILE A 1 123 ? 9.969 0.142 78.068 1.00 51.22 103 ILE A O 1
ATOM 632 N N . LEU A 1 124 ? 8.954 2.133 78.319 1.00 44.17 104 LEU A N 1
ATOM 633 C CA . LEU A 1 124 ? 8.545 2.192 76.910 1.00 43.53 104 LEU A CA 1
ATOM 634 C C . LEU A 1 124 ? 9.734 2.399 75.961 1.00 42.99 104 LEU A C 1
ATOM 635 O O . LEU A 1 124 ? 9.764 1.815 74.874 1.00 43.70 104 LEU A O 1
ATOM 640 N N . ALA A 1 125 ? 10.724 3.183 76.380 1.00 43.45 105 ALA A N 1
ATOM 641 C CA . ALA A 1 125 ? 11.908 3.427 75.550 1.00 48.00 105 ALA A CA 1
ATOM 642 C C . ALA A 1 125 ? 12.671 2.127 75.295 1.00 49.57 105 ALA A C 1
ATOM 643 O O . ALA A 1 125 ? 13.284 1.950 74.246 1.00 48.43 105 ALA A O 1
ATOM 645 N N . ASN A 1 126 ? 12.592 1.202 76.244 1.00 45.56 106 ASN A N 1
ATOM 646 C CA . ASN A 1 126 ? 13.219 -0.101 76.090 1.00 31.02 106 ASN A CA 1
ATOM 647 C C . ASN A 1 126 ? 12.316 -1.084 75.354 1.00 35.80 106 ASN A C 1
ATOM 648 O O . ASN A 1 126 ? 12.640 -2.262 75.258 1.00 44.43 106 ASN A O 1
ATOM 653 N N . GLY A 1 127 ? 11.184 -0.617 74.838 1.00 31.21 107 GLY A N 1
ATOM 654 C CA . GLY A 1 127 ? 10.318 -1.472 74.041 1.00 32.50 107 GLY A CA 1
ATOM 655 C C . GLY A 1 127 ? 9.546 -2.537 74.800 1.00 52.66 107 GLY A C 1
ATOM 656 O O . GLY A 1 127 ? 9.085 -3.512 74.223 1.00 54.55 107 GLY A O 1
ATOM 657 N N . LEU A 1 128 ? 9.373 -2.331 76.099 1.00 53.01 108 LEU A N 1
ATOM 658 C CA . LEU A 1 128 ? 8.605 -3.247 76.928 1.00 42.63 108 LEU A CA 1
ATOM 659 C C . LEU A 1 128 ? 7.213 -2.678 77.214 1.00 39.47 108 LEU A C 1
ATOM 660 O O . LEU A 1 128 ? 7.006 -1.471 77.131 1.00 47.75 108 LEU A O 1
ATOM 665 N N . ARG A 1 129 ? 6.265 -3.560 77.521 1.00 39.97 109 ARG A N 1
ATOM 666 C CA . ARG A 1 129 ? 4.903 -3.184 77.917 1.00 44.99 109 ARG A CA 1
ATOM 667 C C . ARG A 1 129 ? 4.837 -2.803 79.400 1.00 44.66 109 ARG A C 1
ATOM 668 O O . ARG A 1 129 ? 5.491 -3.431 80.241 1.00 44.03 109 ARG A O 1
ATOM 676 N N . ILE A 1 130 ? 4.046 -1.783 79.715 1.00 43.45 110 ILE A N 1
ATOM 677 C CA . ILE A 1 130 ? 3.718 -1.434 81.096 1.00 40.28 110 ILE A CA 1
ATOM 678 C C . ILE A 1 130 ? 2.476 -2.199 81.602 1.00 42.98 110 ILE A C 1
ATOM 679 O O . ILE A 1 130 ? 1.455 -2.224 80.912 1.00 43.94 110 ILE A O 1
ATOM 684 N N . ARG A 1 131 ? 2.579 -2.859 82.761 1.00 33.31 111 ARG A N 1
ATOM 685 C CA . ARG A 1 131 ? 1.388 -3.301 83.497 1.00 37.88 111 ARG A CA 1
ATOM 686 C C . ARG A 1 131 ? 1.375 -2.654 84.889 1.00 36.97 111 ARG A C 1
ATOM 687 O O . ARG A 1 131 ? 2.371 -2.678 85.620 1.00 35.83 111 ARG A O 1
ATOM 695 N N . TRP A 1 132 ? 0.268 -1.995 85.211 1.00 39.32 112 TRP A N 1
ATOM 696 C CA . TRP A 1 132 ? 0.192 -1.239 86.451 1.00 33.91 112 TRP A CA 1
ATOM 697 C C . TRP A 1 132 ? -0.111 -2.121 87.639 1.00 44.71 112 TRP A C 1
ATOM 698 O O . TRP A 1 132 ? -1.004 -2.973 87.609 1.00 54.18 112 TRP A O 1
ATOM 709 N N . VAL A 1 133 ? 0.625 -1.892 88.706 1.00 39.93 113 VAL A N 1
ATOM 710 C CA . VAL A 1 133 ? 0.290 -2.515 89.953 1.00 44.41 113 VAL A CA 1
ATOM 711 C C . VAL A 1 133 ? -0.345 -1.446 90.837 1.00 50.78 113 VAL A C 1
ATOM 712 O O . VAL A 1 133 ? 0.062 -0.278 90.807 1.00 43.87 113 VAL A O 1
ATOM 716 N N . ASP A 1 134 ? -1.365 -1.844 91.596 1.00 53.28 114 ASP A N 1
ATOM 717 C CA . ASP A 1 134 ? -2.084 -0.911 92.456 1.00 49.85 114 ASP A CA 1
ATOM 718 C C . ASP A 1 134 ? -1.126 -0.378 93.521 1.00 45.69 114 ASP A C 1
ATOM 719 O O . ASP A 1 134 ? -0.021 -0.884 93.715 1.00 41.80 114 ASP A O 1
ATOM 724 N N . VAL A 1 135 ? -1.563 0.682 94.171 1.00 49.24 115 VAL A N 1
ATOM 725 C CA . VAL A 1 135 ? -0.809 1.339 95.209 1.00 47.10 115 VAL A CA 1
ATOM 726 C C . VAL A 1 135 ? -1.438 1.008 96.556 1.00 53.66 115 VAL A C 1
ATOM 727 O O . VAL A 1 135 ? -2.658 0.894 96.687 1.00 61.29 115 VAL A O 1
ATOM 731 N N . ASP A 1 136 ? -0.589 0.793 97.544 1.00 48.94 116 ASP A N 1
ATOM 732 C CA . ASP A 1 136 ? -1.016 0.688 98.923 1.00 42.44 116 ASP A CA 1
ATOM 733 C C . ASP A 1 136 ? -1.296 2.095 99.482 1.00 48.52 116 ASP A C 1
ATOM 734 O O . ASP A 1 136 ? -0.389 2.930 99.616 1.00 39.92 116 ASP A O 1
ATOM 739 N N . PRO A 1 137 ? -2.570 2.372 99.792 1.00 53.66 117 PRO A N 1
ATOM 740 C CA . PRO A 1 137 ? -3.010 3.710 100.218 1.00 51.50 117 PRO A CA 1
ATOM 741 C C . PRO A 1 137 ? -2.395 4.198 101.533 1.00 54.15 117 PRO A C 1
ATOM 742 O O . PRO A 1 137 ? -2.536 5.375 101.845 1.00 54.64 117 PRO A O 1
ATOM 746 N N . ALA A 1 138 ? -1.742 3.318 102.289 1.00 54.19 118 ALA A N 1
ATOM 747 C CA . ALA A 1 138 ? -1.125 3.717 103.549 1.00 48.52 118 ALA A CA 1
ATOM 748 C C . ALA A 1 138 ? 0.304 4.206 103.354 1.00 48.99 118 ALA A C 1
ATOM 749 O O . ALA A 1 138 ? 0.783 5.019 104.146 1.00 51.10 118 ALA A O 1
ATOM 751 N N . THR A 1 139 ? 0.989 3.694 102.323 1.00 40.20 119 THR A N 1
ATOM 752 C CA . THR A 1 139 ? 2.396 4.028 102.079 1.00 44.23 119 THR A CA 1
ATOM 753 C C . THR A 1 139 ? 2.621 4.873 100.819 1.00 46.92 119 THR A C 1
ATOM 754 O O . THR A 1 139 ? 3.683 5.462 100.639 1.00 44.55 119 THR A O 1
ATOM 758 N N . LEU A 1 140 ? 1.613 4.908 99.955 1.00 46.63 120 LEU A N 1
ATOM 759 C CA . LEU A 1 140 ? 1.698 5.504 98.633 1.00 42.26 120 LEU A CA 1
ATOM 760 C C . LEU A 1 140 ? 2.661 4.710 97.743 1.00 53.22 120 LEU A C 1
ATOM 761 O O . LEU A 1 140 ? 2.933 5.113 96.608 1.00 57.22 120 LEU A O 1
ATOM 766 N N . ASN A 1 141 ? 3.141 3.565 98.237 1.00 46.64 121 ASN A N 1
ATOM 767 C CA . ASN A 1 141 ? 3.988 2.681 97.434 1.00 43.08 121 ASN A CA 1
ATOM 768 C C . ASN A 1 141 ? 3.198 1.501 96.857 1.00 42.96 121 ASN A C 1
ATOM 769 O O . ASN A 1 141 ? 2.012 1.363 97.111 1.00 50.04 121 ASN A O 1
ATOM 774 N N . MET A 1 142 ? 3.869 0.647 96.089 1.00 44.26 122 MET A N 1
ATOM 775 C CA . MET A 1 142 ? 3.215 -0.458 95.385 1.00 39.75 122 MET A CA 1
ATOM 776 C C . MET A 1 142 ? 2.542 -1.431 96.340 1.00 42.75 122 MET A C 1
ATOM 777 O O . MET A 1 142 ? 3.113 -1.805 97.356 1.00 33.28 122 MET A O 1
ATOM 782 N N . ASP A 1 143 ? 1.333 -1.850 95.982 1.00 46.06 123 ASP A N 1
ATOM 783 C CA . ASP A 1 143 ? 0.631 -2.904 96.692 1.00 47.20 123 ASP A CA 1
ATOM 784 C C . ASP A 1 143 ? 1.295 -4.226 96.377 1.00 44.02 123 ASP A C 1
ATOM 785 O O . ASP A 1 143 ? 1.154 -4.752 95.277 1.00 47.17 123 ASP A O 1
ATOM 790 N N . LEU A 1 144 ? 2.027 -4.766 97.337 1.00 48.03 124 LEU A N 1
ATOM 791 C CA . LEU A 1 144 ? 2.809 -5.971 97.076 1.00 49.17 124 LEU A CA 1
ATOM 792 C C . LEU A 1 144 ? 1.963 -7.232 96.910 1.00 51.60 124 LEU A C 1
ATOM 793 O O . LEU A 1 144 ? 2.416 -8.222 96.319 1.00 52.06 124 LEU A O 1
ATOM 798 N N . ASP A 1 145 ? 0.727 -7.180 97.396 1.00 52.53 125 ASP A N 1
ATOM 799 C CA . ASP A 1 145 ? -0.195 -8.289 97.218 1.00 51.02 125 ASP A CA 1
ATOM 800 C C . ASP A 1 145 ? -0.797 -8.220 95.825 1.00 55.32 125 ASP A C 1
ATOM 801 O O . ASP A 1 145 ? -1.036 -9.254 95.203 1.00 68.99 125 ASP A O 1
ATOM 806 N N . ASP A 1 146 ? -1.049 -7.009 95.333 1.00 50.26 126 ASP A N 1
ATOM 807 C CA . ASP A 1 146 ? -1.495 -6.857 93.951 1.00 52.62 126 ASP A CA 1
ATOM 808 C C . ASP A 1 146 ? -0.391 -7.281 92.984 1.00 45.21 126 ASP A C 1
ATOM 809 O O . ASP A 1 146 ? -0.662 -7.857 91.930 1.00 40.54 126 ASP A O 1
ATOM 814 N N . LEU A 1 147 ? 0.849 -6.967 93.350 1.00 44.35 127 LEU A N 1
ATOM 815 C CA . LEU A 1 147 ? 2.017 -7.378 92.589 1.00 40.56 127 LEU A CA 1
ATOM 816 C C . LEU A 1 147 ? 2.076 -8.888 92.459 1.00 51.46 127 LEU A C 1
ATOM 817 O O . LEU A 1 147 ? 2.275 -9.424 91.367 1.00 56.52 127 LEU A O 1
ATOM 822 N N . ALA A 1 148 ? 1.899 -9.568 93.584 1.00 47.56 128 ALA A N 1
ATOM 823 C CA . ALA A 1 148 ? 1.959 -11.022 93.614 1.00 49.07 128 ALA A CA 1
ATOM 824 C C . ALA A 1 148 ? 1.008 -11.669 92.604 1.00 54.17 128 ALA A C 1
ATOM 825 O O . ALA A 1 148 ? 1.350 -12.667 91.969 1.00 51.48 128 ALA A O 1
ATOM 827 N N . ALA A 1 149 ? -0.182 -11.093 92.462 1.00 56.75 129 ALA A N 1
ATOM 828 C CA . ALA A 1 149 ? -1.212 -11.630 91.574 1.00 55.28 129 ALA A CA 1
ATOM 829 C C . ALA A 1 149 ? -0.878 -11.387 90.084 1.00 55.58 129 ALA A C 1
ATOM 830 O O . ALA A 1 149 ? -1.314 -12.128 89.205 1.00 54.33 129 ALA A O 1
ATOM 832 N N . LYS A 1 150 ? -0.139 -10.324 89.795 1.00 54.02 130 LYS A N 1
ATOM 833 C CA . LYS A 1 150 ? 0.068 -9.920 88.409 1.00 48.86 130 LYS A CA 1
ATOM 834 C C . LYS A 1 150 ? 1.387 -10.424 87.824 1.00 57.33 130 LYS A C 1
ATOM 835 O O . LYS A 1 150 ? 1.633 -10.284 86.626 1.00 67.31 130 LYS A O 1
ATOM 841 N N . ILE A 1 151 ? 2.229 -11.031 88.654 1.00 56.08 131 ILE A N 1
ATOM 842 C CA . ILE A 1 151 ? 3.490 -11.562 88.148 1.00 51.51 131 ILE A CA 1
ATOM 843 C C . ILE A 1 151 ? 3.174 -12.724 87.241 1.00 51.70 131 ILE A C 1
ATOM 844 O O . ILE A 1 151 ? 2.313 -13.548 87.527 1.00 55.37 131 ILE A O 1
ATOM 849 N N . SER A 1 152 ? 3.844 -12.727 86.106 1.00 57.14 132 SER A N 1
ATOM 850 C CA . SER A 1 152 ? 3.540 -13.610 84.999 1.00 58.54 132 SER A CA 1
ATOM 851 C C . SER A 1 152 ? 4.861 -14.065 84.369 1.00 57.08 132 SER A C 1
ATOM 852 O O . SER A 1 152 ? 5.907 -13.462 84.626 1.00 51.87 132 SER A O 1
ATOM 855 N N . PRO A 1 153 ? 4.832 -15.145 83.571 1.00 54.51 133 PRO A N 1
ATOM 856 C CA . PRO A 1 153 ? 6.008 -15.499 82.765 1.00 49.99 133 PRO A CA 1
ATOM 857 C C . PRO A 1 153 ? 6.451 -14.355 81.845 1.00 54.82 133 PRO A C 1
ATOM 858 O O . PRO A 1 153 ? 7.595 -14.355 81.388 1.00 57.65 133 PRO A O 1
ATOM 862 N N . ALA A 1 154 ? 5.551 -13.404 81.592 1.00 47.07 134 ALA A N 1
ATOM 863 C CA . ALA A 1 154 ? 5.817 -12.257 80.733 1.00 44.83 134 ALA A CA 1
ATOM 864 C C . ALA A 1 154 ? 6.519 -11.107 81.445 1.00 48.10 134 ALA A C 1
ATOM 865 O O . ALA A 1 154 ? 6.973 -10.162 80.806 1.00 51.30 134 ALA A O 1
ATOM 867 N N . THR A 1 155 ? 6.580 -11.161 82.765 1.00 46.98 135 THR A N 1
ATOM 868 C CA . THR A 1 155 ? 7.229 -10.104 83.526 1.00 42.06 135 THR A CA 1
ATOM 869 C C . THR A 1 155 ? 8.739 -10.151 83.348 1.00 53.63 135 THR A C 1
ATOM 870 O O . THR A 1 155 ? 9.378 -11.085 83.830 1.00 62.69 135 THR A O 1
ATOM 874 N N . ARG A 1 156 ? 9.321 -9.165 82.669 1.00 45.60 136 ARG A N 1
ATOM 875 C CA . ARG A 1 156 ? 10.772 -9.136 82.521 1.00 37.52 136 ARG A CA 1
ATOM 876 C C . ARG A 1 156 ? 11.382 -8.423 83.700 1.00 39.50 136 ARG A C 1
ATOM 877 O O . ARG A 1 156 ? 12.500 -8.724 84.126 1.00 43.84 136 ARG A O 1
ATOM 885 N N . ALA A 1 157 ? 10.636 -7.471 84.238 1.00 38.88 137 ALA A N 1
ATOM 886 C CA . ALA A 1 157 ? 11.145 -6.665 85.338 1.00 37.19 137 ALA A CA 1
ATOM 887 C C . ALA A 1 157 ? 10.015 -6.104 86.203 1.00 40.19 137 ALA A C 1
ATOM 888 O O . ALA A 1 157 ? 8.864 -5.983 85.760 1.00 38.44 137 ALA A O 1
ATOM 890 N N . ILE A 1 158 ? 10.362 -5.788 87.449 1.00 42.52 138 ILE A N 1
ATOM 891 C CA . ILE A 1 158 ? 9.463 -5.156 88.406 1.00 35.19 138 ILE A CA 1
ATOM 892 C C . ILE A 1 158 ? 10.098 -3.873 88.901 1.00 33.81 138 ILE A C 1
ATOM 893 O O . ILE A 1 158 ? 11.261 -3.879 89.336 1.00 35.93 138 ILE A O 1
ATOM 898 N N . VAL A 1 159 ? 9.366 -2.769 88.817 1.00 30.81 139 VAL A N 1
ATOM 899 C CA . VAL A 1 159 ? 9.884 -1.492 89.328 1.00 36.14 139 VAL A CA 1
ATOM 900 C C . VAL A 1 159 ? 9.076 -0.991 90.534 1.00 42.29 139 VAL A C 1
ATOM 901 O O . VAL A 1 159 ? 7.886 -0.707 90.405 1.00 49.08 139 VAL A O 1
ATOM 905 N N . VAL A 1 160 ? 9.727 -0.855 91.686 1.00 38.88 140 VAL A N 1
ATOM 906 C CA . VAL A 1 160 ? 9.108 -0.228 92.854 1.00 38.60 140 VAL A CA 1
ATOM 907 C C . VAL A 1 160 ? 9.724 1.155 93.118 1.00 42.17 140 VAL A C 1
ATOM 908 O O . VAL A 1 160 ? 10.933 1.368 92.946 1.00 44.59 140 VAL A O 1
ATOM 912 N N . VAL A 1 161 ? 8.884 2.095 93.531 1.00 36.90 141 VAL A N 1
ATOM 913 C CA . VAL A 1 161 ? 9.342 3.421 93.905 1.00 29.80 141 VAL A CA 1
ATOM 914 C C . VAL A 1 161 ? 9.233 3.638 95.401 1.00 38.50 141 VAL A C 1
ATOM 915 O O . VAL A 1 161 ? 8.174 3.397 96.001 1.00 44.53 141 VAL A O 1
ATOM 919 N N . HIS A 1 162 ? 10.328 4.074 96.014 1.00 41.72 142 HIS A N 1
ATOM 920 C CA . HIS A 1 162 ? 10.291 4.512 97.409 1.00 26.65 142 HIS A CA 1
ATOM 921 C C . HIS A 1 162 ? 9.776 5.941 97.449 1.00 34.16 142 HIS A C 1
ATOM 922 O O . HIS A 1 162 ? 10.552 6.876 97.632 1.00 35.64 142 HIS A O 1
ATOM 929 N N . TRP A 1 163 ? 8.473 6.116 97.300 1.00 35.69 143 TRP A N 1
ATOM 930 C CA . TRP A 1 163 ? 7.910 7.456 97.219 1.00 38.66 143 TRP A CA 1
ATOM 931 C C . TRP A 1 163 ? 8.279 8.301 98.445 1.00 44.94 143 TRP A C 1
ATOM 932 O O . TRP A 1 163 ? 8.196 7.836 99.584 1.00 50.62 143 TRP A O 1
ATOM 943 N N . LEU A 1 164 ? 8.774 9.509 98.168 1.00 44.01 144 LEU A N 1
ATOM 944 C CA . LEU A 1 164 ? 9.226 10.492 99.161 1.00 37.51 144 LEU A CA 1
ATOM 945 C C . LEU A 1 164 ? 10.383 10.001 100.019 1.00 38.98 144 LEU A C 1
ATOM 946 O O . LEU A 1 164 ? 10.753 10.651 100.988 1.00 43.66 144 LEU A O 1
ATOM 951 N N . GLY A 1 165 ? 10.976 8.874 99.647 1.00 38.90 145 GLY A N 1
ATOM 952 C CA . GLY A 1 165 ? 12.046 8.293 100.441 1.00 31.27 145 GLY A CA 1
ATOM 953 C C . GLY A 1 165 ? 11.555 7.396 101.566 1.00 36.67 145 GLY A C 1
ATOM 954 O O . GLY A 1 165 ? 12.310 7.073 102.493 1.00 37.55 145 GLY A O 1
ATOM 955 N N . TYR A 1 166 ? 10.287 6.996 101.504 1.00 36.60 146 TYR A N 1
ATOM 956 C CA . TYR A 1 166 ? 9.769 6.006 102.440 1.00 44.11 146 TYR A CA 1
ATOM 957 C C . TYR A 1 166 ? 9.971 4.633 101.822 1.00 42.56 146 TYR A C 1
ATOM 958 O O . TYR A 1 166 ? 9.397 4.324 100.783 1.00 45.93 146 TYR A O 1
ATOM 967 N N . PRO A 1 167 ? 10.809 3.819 102.447 1.00 29.30 147 PRO A N 1
ATOM 968 C CA . PRO A 1 167 ? 11.176 2.516 101.879 1.00 37.59 147 PRO A CA 1
ATOM 969 C C . PRO A 1 167 ? 10.041 1.510 101.709 1.00 41.89 147 PRO A C 1
ATOM 970 O O . PRO A 1 167 ? 9.303 1.211 102.645 1.00 42.99 147 PRO A O 1
ATOM 974 N N . VAL A 1 168 ? 9.937 0.969 100.502 1.00 41.04 148 VAL A N 1
ATOM 975 C CA . VAL A 1 168 ? 9.137 -0.226 100.251 1.00 41.42 148 VAL A CA 1
ATOM 976 C C . VAL A 1 168 ? 9.580 -1.360 101.186 1.00 42.59 148 VAL A C 1
ATOM 977 O O . VAL A 1 168 ? 10.756 -1.442 101.553 1.00 38.76 148 VAL A O 1
ATOM 981 N N . ASP A 1 169 ? 8.654 -2.212 101.613 1.00 45.85 149 ASP A N 1
ATOM 982 C CA . ASP A 1 169 ? 9.048 -3.383 102.392 1.00 42.88 149 ASP A CA 1
ATOM 983 C C . ASP A 1 169 ? 9.794 -4.355 101.495 1.00 40.90 149 ASP A C 1
ATOM 984 O O . ASP A 1 169 ? 9.177 -5.202 100.865 1.00 42.43 149 ASP A O 1
ATOM 989 N N . LEU A 1 170 ? 11.115 -4.255 101.444 1.00 43.79 150 LEU A N 1
ATOM 990 C CA . LEU A 1 170 ? 11.868 -5.010 100.446 1.00 44.77 150 LEU A CA 1
ATOM 991 C C . LEU A 1 170 ? 11.868 -6.510 100.770 1.00 41.91 150 LEU A C 1
ATOM 992 O O . LEU A 1 170 ? 11.843 -7.353 99.875 1.00 42.63 150 LEU A O 1
ATOM 997 N N . ASN A 1 171 ? 11.842 -6.835 102.051 1.00 38.45 151 ASN A N 1
ATOM 998 C CA . ASN A 1 171 ? 11.771 -8.221 102.501 1.00 37.69 151 ASN A CA 1
ATOM 999 C C . ASN A 1 171 ? 10.543 -8.925 101.913 1.00 43.44 151 ASN A C 1
ATOM 1000 O O . ASN A 1 171 ? 10.609 -10.056 101.427 1.00 42.55 151 ASN A O 1
ATOM 1005 N N . ARG A 1 172 ? 9.417 -8.231 101.958 1.00 45.31 152 ARG A N 1
ATOM 1006 C CA . ARG A 1 172 ? 8.182 -8.756 101.424 1.00 47.63 152 ARG A CA 1
ATOM 1007 C C . ARG A 1 172 ? 8.262 -8.843 99.906 1.00 45.19 152 ARG A C 1
ATOM 1008 O O . ARG A 1 172 ? 7.862 -9.839 99.317 1.00 51.85 152 ARG A O 1
ATOM 1016 N N . LEU A 1 173 ? 8.795 -7.792 99.286 1.00 41.58 153 LEU A N 1
ATOM 1017 C CA . LEU A 1 173 ? 8.935 -7.731 97.839 1.00 42.63 153 LEU A CA 1
ATOM 1018 C C . LEU A 1 173 ? 9.709 -8.935 97.345 1.00 48.00 153 LEU A C 1
ATOM 1019 O O . LEU A 1 173 ? 9.311 -9.582 96.374 1.00 50.59 153 LEU A O 1
ATOM 1024 N N . ARG A 1 174 ? 10.787 -9.256 98.058 1.00 43.16 154 ARG A N 1
ATOM 1025 C CA . ARG A 1 174 ? 11.640 -10.383 97.707 1.00 45.62 154 ARG A CA 1
ATOM 1026 C C . ARG A 1 174 ? 10.889 -11.690 97.882 1.00 47.03 154 ARG A C 1
ATOM 1027 O O . ARG A 1 174 ? 10.923 -12.542 97.002 1.00 53.84 154 ARG A O 1
ATOM 1035 N N . ALA A 1 175 ? 10.177 -11.836 98.992 1.00 43.57 155 ALA A N 1
ATOM 1036 C CA . ALA A 1 175 ? 9.415 -13.060 99.224 1.00 44.04 155 ALA A CA 1
ATOM 1037 C C . ALA A 1 175 ? 8.315 -13.236 98.186 1.00 48.63 155 ALA A C 1
ATOM 1038 O O . ALA A 1 175 ? 8.067 -14.334 97.704 1.00 55.84 155 ALA A O 1
ATOM 1040 N N . VAL A 1 176 ? 7.659 -12.140 97.842 1.00 45.84 156 VAL A N 1
ATOM 1041 C CA . VAL A 1 176 ? 6.573 -12.180 96.884 1.00 40.47 156 VAL A CA 1
ATOM 1042 C C . VAL A 1 176 ? 7.134 -12.521 95.505 1.00 42.79 156 VAL A C 1
ATOM 1043 O O . VAL A 1 176 ? 6.588 -13.369 94.801 1.00 45.38 156 VAL A O 1
ATOM 1047 N N . VAL A 1 177 ? 8.228 -11.876 95.111 1.00 45.61 157 VAL A N 1
ATOM 1048 C CA . VAL A 1 177 ? 8.817 -12.197 93.819 1.00 43.99 157 VAL A CA 1
ATOM 1049 C C . VAL A 1 177 ? 9.292 -13.636 93.781 1.00 48.53 157 VAL A C 1
ATOM 1050 O O . VAL A 1 177 ? 9.076 -14.329 92.789 1.00 59.12 157 VAL A O 1
ATOM 1054 N N . ASP A 1 178 ? 9.896 -14.097 94.872 1.00 48.28 158 ASP A N 1
ATOM 1055 C CA . ASP A 1 178 ? 10.439 -15.451 94.941 1.00 47.09 158 ASP A CA 1
ATOM 1056 C C . ASP A 1 178 ? 9.348 -16.510 94.881 1.00 51.91 158 ASP A C 1
ATOM 1057 O O . ASP A 1 178 ? 9.546 -17.555 94.261 1.00 60.44 158 ASP A O 1
ATOM 1062 N N . ARG A 1 179 ? 8.217 -16.267 95.543 1.00 50.70 159 ARG A N 1
ATOM 1063 C CA . ARG A 1 179 ? 7.094 -17.216 95.522 1.00 52.19 159 ARG A CA 1
ATOM 1064 C C . ARG A 1 179 ? 6.401 -17.249 94.148 1.00 50.99 159 ARG A C 1
ATOM 1065 O O . ARG A 1 179 ? 6.106 -18.319 93.625 1.00 54.16 159 ARG A O 1
ATOM 1073 N N . ALA A 1 180 ? 6.155 -16.081 93.565 1.00 51.38 160 ALA A N 1
ATOM 1074 C CA . ALA A 1 180 ? 5.462 -15.984 92.275 1.00 49.22 160 ALA A CA 1
ATOM 1075 C C . ALA A 1 180 ? 6.252 -16.608 91.114 1.00 53.54 160 ALA A C 1
ATOM 1076 O O . ALA A 1 180 ? 5.668 -17.113 90.154 1.00 56.23 160 ALA A O 1
ATOM 1078 N N . THR A 1 181 ? 7.577 -16.537 91.179 1.00 53.22 161 THR A N 1
ATOM 1079 C CA . THR A 1 181 ? 8.410 -16.957 90.060 1.00 51.45 161 THR A CA 1
ATOM 1080 C C . THR A 1 181 ? 9.181 -18.256 90.331 1.00 58.49 161 THR A C 1
ATOM 1081 O O . THR A 1 181 ? 10.250 -18.477 89.779 1.00 60.18 161 THR A O 1
ATOM 1085 N N . ALA A 1 182 ? 8.593 -19.148 91.115 1.00 67.81 162 ALA A N 1
ATOM 1086 C CA . ALA A 1 182 ? 9.266 -20.376 91.529 1.00 68.40 162 ALA A CA 1
ATOM 1087 C C . ALA A 1 182 ? 9.764 -21.229 90.358 1.00 76.93 162 ALA A C 1
ATOM 1088 O O . ALA A 1 182 ? 10.940 -21.580 90.315 1.00 91.14 162 ALA A O 1
ATOM 1090 N N . GLY A 1 183 ? 8.895 -21.564 89.411 1.00 69.75 163 GLY A N 1
ATOM 1091 C CA . GLY A 1 183 ? 9.315 -22.416 88.307 1.00 71.01 163 GLY A CA 1
ATOM 1092 C C . GLY A 1 183 ? 9.957 -21.726 87.109 1.00 73.30 163 GLY A C 1
ATOM 1093 O O . GLY A 1 183 ? 10.546 -22.375 86.247 1.00 71.62 163 GLY A O 1
ATOM 1094 N N . TYR A 1 184 ? 9.880 -20.401 87.095 1.00 74.03 164 TYR A N 1
ATOM 1095 C CA . TYR A 1 184 ? 10.078 -19.590 85.894 1.00 74.56 164 TYR A CA 1
ATOM 1096 C C . TYR A 1 184 ? 11.383 -19.706 85.087 1.00 82.59 164 TYR A C 1
ATOM 1097 O O . TYR A 1 184 ? 11.468 -19.158 83.988 1.00 91.48 164 TYR A O 1
ATOM 1106 N N . ASP A 1 185 ? 12.395 -20.367 85.630 1.00 83.44 165 ASP A N 1
ATOM 1107 C CA . ASP A 1 185 ? 13.677 -20.593 84.936 1.00 92.99 165 ASP A CA 1
ATOM 1108 C C . ASP A 1 185 ? 14.477 -19.289 84.685 1.00 83.47 165 ASP A C 1
ATOM 1109 O O . ASP A 1 185 ? 15.674 -19.340 84.395 1.00 83.62 165 ASP A O 1
ATOM 1114 N N . ARG A 1 186 ? 13.839 -18.130 84.800 1.00 73.24 166 ARG A N 1
ATOM 1115 C CA . ARG A 1 186 ? 14.604 -16.924 85.103 1.00 70.19 166 ARG A CA 1
ATOM 1116 C C . ARG A 1 186 ? 13.757 -15.917 85.880 1.00 62.14 166 ARG A C 1
ATOM 1117 O O . ARG A 1 186 ? 12.625 -15.585 85.506 1.00 62.08 166 ARG A O 1
ATOM 1125 N N . ARG A 1 187 ? 14.319 -15.476 86.998 1.00 51.49 167 ARG A N 1
ATOM 1126 C CA . ARG A 1 187 ? 13.704 -14.484 87.864 1.00 50.54 167 ARG A CA 1
ATOM 1127 C C . ARG A 1 187 ? 13.656 -13.117 87.169 1.00 52.10 167 ARG A C 1
ATOM 1128 O O . ARG A 1 187 ? 14.644 -12.683 86.601 1.00 48.47 167 ARG A O 1
ATOM 1136 N N . PRO A 1 188 ? 12.498 -12.446 87.194 1.00 51.81 168 PRO A N 1
ATOM 1137 C CA . PRO A 1 188 ? 12.465 -11.114 86.600 1.00 48.25 168 PRO A CA 1
ATOM 1138 C C . PRO A 1 188 ? 13.402 -10.173 87.310 1.00 46.96 168 PRO A C 1
ATOM 1139 O O . PRO A 1 188 ? 13.764 -10.411 88.468 1.00 47.34 168 PRO A O 1
ATOM 1143 N N . LEU A 1 189 ? 13.808 -9.129 86.596 1.00 46.50 169 LEU A N 1
ATOM 1144 C CA . LEU A 1 189 ? 14.692 -8.107 87.141 1.00 50.19 169 LEU A CA 1
ATOM 1145 C C . LEU A 1 189 ? 13.946 -7.245 88.157 1.00 53.23 169 LEU A C 1
ATOM 1146 O O . LEU A 1 189 ? 12.862 -6.743 87.867 1.00 59.11 169 LEU A O 1
ATOM 1151 N N . VAL A 1 190 ? 14.516 -7.072 89.345 1.00 47.66 170 VAL A N 1
ATOM 1152 C CA . VAL A 1 190 ? 13.912 -6.188 90.341 1.00 37.43 170 VAL A CA 1
ATOM 1153 C C . VAL A 1 190 ? 14.674 -4.864 90.424 1.00 36.50 170 VAL A C 1
ATOM 1154 O O . VAL A 1 190 ? 15.842 -4.840 90.836 1.00 33.65 170 VAL A O 1
ATOM 1158 N N . VAL A 1 191 ? 13.997 -3.770 90.064 1.00 37.76 171 VAL A N 1
ATOM 1159 C CA . VAL A 1 191 ? 14.592 -2.426 90.042 1.00 38.27 171 VAL A CA 1
ATOM 1160 C C . VAL A 1 191 ? 13.934 -1.507 91.067 1.00 42.35 171 VAL A C 1
ATOM 1161 O O . VAL A 1 191 ? 12.715 -1.286 90.999 1.00 43.63 171 VAL A O 1
ATOM 1165 N N . GLU A 1 192 ? 14.724 -0.954 91.988 1.00 36.09 172 GLU A N 1
ATOM 1166 C CA . GLU A 1 192 ? 14.234 0.051 92.951 1.00 32.13 172 GLU A CA 1
ATOM 1167 C C . GLU A 1 192 ? 14.494 1.487 92.510 1.00 37.65 172 GLU A C 1
ATOM 1168 O O . GLU A 1 192 ? 15.647 1.897 92.417 1.00 47.22 172 GLU A O 1
ATOM 1174 N N . ASP A 1 193 ? 13.444 2.270 92.287 1.00 31.64 173 ASP A N 1
ATOM 1175 C CA . ASP A 1 193 ? 13.628 3.706 92.034 1.00 34.16 173 ASP A CA 1
ATOM 1176 C C . ASP A 1 193 ? 13.863 4.469 93.353 1.00 41.57 173 ASP A C 1
ATOM 1177 O O . ASP A 1 193 ? 12.932 4.741 94.105 1.00 45.89 173 ASP A O 1
ATOM 1182 N N . CYS A 1 194 ? 15.118 4.806 93.625 1.00 46.75 174 CYS A N 1
ATOM 1183 C CA . CYS A 1 194 ? 15.497 5.479 94.865 1.00 43.50 174 CYS A CA 1
ATOM 1184 C C . CYS A 1 194 ? 15.741 6.972 94.650 1.00 45.66 174 CYS A C 1
ATOM 1185 O O . CYS A 1 194 ? 16.500 7.589 95.391 1.00 52.29 174 CYS A O 1
ATOM 1188 N N . ALA A 1 195 ? 15.106 7.546 93.631 1.00 39.22 175 ALA A N 1
ATOM 1189 C CA . ALA A 1 195 ? 15.372 8.927 93.227 1.00 36.52 175 ALA A CA 1
ATOM 1190 C C . ALA A 1 195 ? 15.209 9.942 94.362 1.00 38.41 175 ALA A C 1
ATOM 1191 O O . ALA A 1 195 ? 15.986 10.895 94.461 1.00 42.77 175 ALA A O 1
ATOM 1193 N N . GLN A 1 196 ? 14.213 9.743 95.220 1.00 35.02 176 GLN A N 1
ATOM 1194 C CA . GLN A 1 196 ? 13.970 10.688 96.299 1.00 32.15 176 GLN A CA 1
ATOM 1195 C C . GLN A 1 196 ? 14.485 10.154 97.617 1.00 36.42 176 GLN A C 1
ATOM 1196 O O . GLN A 1 196 ? 14.180 10.700 98.674 1.00 41.46 176 GLN A O 1
ATOM 1202 N N . ALA A 1 197 ? 15.233 9.061 97.554 1.00 37.63 177 ALA A N 1
ATOM 1203 C CA . ALA A 1 197 ? 15.496 8.260 98.745 1.00 34.14 177 ALA A CA 1
ATOM 1204 C C . ALA A 1 197 ? 16.918 8.339 99.248 1.00 39.50 177 ALA A C 1
ATOM 1205 O O . ALA A 1 197 ? 17.317 7.505 100.045 1.00 43.03 177 ALA A O 1
ATOM 1207 N N . TRP A 1 198 ? 17.693 9.321 98.806 1.00 43.04 178 TRP A N 1
ATOM 1208 C CA . TRP A 1 198 ? 19.046 9.435 99.334 1.00 36.92 178 TRP A CA 1
ATOM 1209 C C . TRP A 1 198 ? 19.002 9.551 100.848 1.00 35.71 178 TRP A C 1
ATOM 1210 O O . TRP A 1 198 ? 18.313 10.402 101.381 1.00 47.37 178 TRP A O 1
ATOM 1221 N N . GLY A 1 199 ? 19.747 8.703 101.540 1.00 44.82 179 GLY A N 1
ATOM 1222 C CA . GLY A 1 199 ? 19.811 8.778 102.984 1.00 37.77 179 GLY A CA 1
ATOM 1223 C C . GLY A 1 199 ? 18.832 7.820 103.629 1.00 40.17 179 GLY A C 1
ATOM 1224 O O . GLY A 1 199 ? 18.956 7.477 104.810 1.00 39.98 179 GLY A O 1
ATOM 1225 N N . ALA A 1 200 ? 17.832 7.398 102.865 1.00 36.40 180 ALA A N 1
ATOM 1226 C CA . ALA A 1 200 ? 16.834 6.496 103.421 1.00 38.44 180 ALA A CA 1
ATOM 1227 C C . ALA A 1 200 ? 17.510 5.199 103.830 1.00 49.71 180 ALA A C 1
ATOM 1228 O O . ALA A 1 200 ? 18.487 4.767 103.213 1.00 56.37 180 ALA A O 1
ATOM 1230 N N . THR A 1 201 ? 16.999 4.600 104.897 1.00 50.80 181 THR A N 1
ATOM 1231 C CA . THR A 1 201 ? 17.573 3.387 105.443 1.00 48.07 181 THR A CA 1
ATOM 1232 C C . THR A 1 201 ? 16.454 2.356 105.612 1.00 49.39 181 THR A C 1
ATOM 1233 O O . THR A 1 201 ? 15.318 2.719 105.887 1.00 51.82 181 THR A O 1
ATOM 1237 N N . TYR A 1 202 ? 16.757 1.084 105.361 1.00 41.38 182 TYR A N 1
ATOM 1238 C CA . TYR A 1 202 ? 15.775 0.019 105.528 1.00 38.85 182 TYR A CA 1
ATOM 1239 C C . TYR A 1 202 ? 16.345 -1.187 106.266 1.00 43.87 182 TYR A C 1
ATOM 1240 O O . TYR A 1 202 ? 17.354 -1.762 105.875 1.00 44.91 182 TYR A O 1
ATOM 1249 N N . ARG A 1 203 ? 15.686 -1.555 107.354 1.00 48.79 183 ARG A N 1
ATOM 1250 C CA . ARG A 1 203 ? 16.156 -2.624 108.206 1.00 47.13 183 ARG A CA 1
ATOM 1251 C C . ARG A 1 203 ? 17.587 -2.376 108.660 1.00 46.87 183 ARG A C 1
ATOM 1252 O O . ARG A 1 203 ? 18.360 -3.298 108.836 1.00 45.51 183 ARG A O 1
ATOM 1260 N N . GLY A 1 204 ? 17.916 -1.117 108.900 1.00 49.34 184 GLY A N 1
ATOM 1261 C CA . GLY A 1 204 ? 19.211 -0.770 109.451 1.00 53.72 184 GLY A CA 1
ATOM 1262 C C . GLY A 1 204 ? 20.303 -0.519 108.428 1.00 54.96 184 GLY A C 1
ATOM 1263 O O . GLY A 1 204 ? 21.385 -0.071 108.779 1.00 56.59 184 GLY A O 1
ATOM 1264 N N . ALA A 1 205 ? 20.034 -0.820 107.161 1.00 54.08 185 ALA A N 1
ATOM 1265 C CA . ALA A 1 205 ? 21.042 -0.643 106.102 1.00 43.83 185 ALA A CA 1
ATOM 1266 C C . ALA A 1 205 ? 20.527 0.282 105.013 1.00 43.63 185 ALA A C 1
ATOM 1267 O O . ALA A 1 205 ? 19.336 0.268 104.682 1.00 38.90 185 ALA A O 1
ATOM 1269 N N . PRO A 1 206 ? 21.429 1.072 104.422 1.00 43.49 186 PRO A N 1
ATOM 1270 C CA . PRO A 1 206 ? 21.033 1.971 103.333 1.00 38.33 186 PRO A CA 1
ATOM 1271 C C . PRO A 1 206 ? 20.463 1.277 102.102 1.00 39.07 186 PRO A C 1
ATOM 1272 O O . PRO A 1 206 ? 20.771 0.127 101.809 1.00 50.55 186 PRO A O 1
ATOM 1276 N N . LEU A 1 207 ? 19.585 1.980 101.408 1.00 34.87 187 LEU A N 1
ATOM 1277 C CA . LEU A 1 207 ? 19.031 1.453 100.196 1.00 40.74 187 LEU A CA 1
ATOM 1278 C C . LEU A 1 207 ? 20.173 1.316 99.211 1.00 50.10 187 LEU A C 1
ATOM 1279 O O . LEU A 1 207 ? 21.044 2.187 99.137 1.00 45.67 187 LEU A O 1
ATOM 1284 N N . GLY A 1 208 ? 20.166 0.215 98.466 1.00 51.41 188 GLY A N 1
ATOM 1285 C CA . GLY A 1 208 ? 21.270 -0.130 97.592 1.00 46.02 188 GLY A CA 1
ATOM 1286 C C . GLY A 1 208 ? 21.997 -1.369 98.075 1.00 49.14 188 GLY A C 1
ATOM 1287 O O . GLY A 1 208 ? 22.871 -1.895 97.375 1.00 44.92 188 GLY A O 1
ATOM 1288 N N . THR A 1 209 ? 21.612 -1.862 99.255 1.00 47.00 189 THR A N 1
ATOM 1289 C CA . THR A 1 209 ? 22.271 -3.030 99.842 1.00 43.05 189 THR A CA 1
ATOM 1290 C C . THR A 1 209 ? 21.390 -4.278 99.956 1.00 38.99 189 THR A C 1
ATOM 1291 O O . THR A 1 209 ? 21.798 -5.270 100.553 1.00 38.80 189 THR A O 1
ATOM 1295 N N . HIS A 1 210 ? 20.240 -4.280 99.303 1.00 35.75 190 HIS A N 1
ATOM 1296 C CA . HIS A 1 210 ? 19.276 -5.363 99.516 1.00 36.71 190 HIS A CA 1
ATOM 1297 C C . HIS A 1 210 ? 19.137 -6.307 98.326 1.00 47.70 190 HIS A C 1
ATOM 1298 O O . HIS A 1 210 ? 18.121 -6.993 98.194 1.00 55.43 190 HIS A O 1
ATOM 1305 N N . GLY A 1 211 ? 20.140 -6.323 97.447 1.00 44.19 191 GLY A N 1
ATOM 1306 C CA . GLY A 1 211 ? 20.192 -7.302 96.374 1.00 39.41 191 GLY A CA 1
ATOM 1307 C C . GLY A 1 211 ? 19.421 -6.978 95.102 1.00 40.84 191 GLY A C 1
ATOM 1308 O O . GLY A 1 211 ? 19.307 -7.812 94.213 1.00 43.22 191 GLY A O 1
ATOM 1309 N N . ASN A 1 212 ? 18.896 -5.766 94.997 1.00 42.35 192 ASN A N 1
ATOM 1310 C CA . ASN A 1 212 ? 18.189 -5.357 93.788 1.00 40.08 192 ASN A CA 1
ATOM 1311 C C . ASN A 1 212 ? 19.018 -4.310 93.083 1.00 43.30 192 ASN A C 1
ATOM 1312 O O . ASN A 1 212 ? 19.954 -3.765 93.664 1.00 46.22 192 ASN A O 1
ATOM 1317 N N . VAL A 1 213 ? 18.681 -4.040 91.827 1.00 42.20 193 VAL A N 1
ATOM 1318 C CA . VAL A 1 213 ? 19.256 -2.913 91.110 1.00 36.33 193 VAL A CA 1
ATOM 1319 C C . VAL A 1 213 ? 18.583 -1.641 91.575 1.00 27.46 193 VAL A C 1
ATOM 1320 O O . VAL A 1 213 ? 17.372 -1.525 91.435 1.00 41.62 193 VAL A O 1
ATOM 1324 N N . CYS A 1 214 ? 19.353 -0.676 92.078 1.00 34.93 194 CYS A N 1
ATOM 1325 C CA . CYS A 1 214 ? 18.790 0.591 92.597 1.00 41.79 194 CYS A CA 1
ATOM 1326 C C . CYS A 1 214 ? 19.250 1.816 91.803 1.00 40.42 194 CYS A C 1
ATOM 1327 O O . CYS A 1 214 ? 20.449 1.990 91.559 1.00 47.58 194 CYS A O 1
ATOM 1330 N N . VAL A 1 215 ? 18.304 2.673 91.423 1.00 33.73 195 VAL A N 1
ATOM 1331 C CA . VAL A 1 215 ? 18.615 3.899 90.687 1.00 30.46 195 VAL A CA 1
ATOM 1332 C C . VAL A 1 215 ? 18.321 5.125 91.531 1.00 32.78 195 VAL A C 1
ATOM 1333 O O . VAL A 1 215 ? 17.212 5.279 92.022 1.00 42.39 195 VAL A O 1
ATOM 1337 N N . TYR A 1 216 ? 19.312 6.002 91.669 1.00 33.84 196 TYR A N 1
ATOM 1338 C CA . TYR A 1 216 ? 19.199 7.245 92.435 1.00 30.04 196 TYR A CA 1
ATOM 1339 C C . TYR A 1 216 ? 19.223 8.443 91.512 1.00 39.68 196 TYR A C 1
ATOM 1340 O O . TYR A 1 216 ? 19.803 8.372 90.432 1.00 48.35 196 TYR A O 1
ATOM 1349 N N . SER A 1 217 ? 18.607 9.545 91.928 1.00 37.23 197 SER A N 1
ATOM 1350 C CA . SER A 1 217 ? 18.750 10.797 91.196 1.00 32.77 197 SER A CA 1
ATOM 1351 C C . SER A 1 217 ? 19.524 11.815 92.008 1.00 42.37 197 SER A C 1
ATOM 1352 O O . SER A 1 217 ? 19.349 11.914 93.225 1.00 47.01 197 SER A O 1
ATOM 1355 N N . THR A 1 218 ? 20.365 12.593 91.332 1.00 45.15 198 THR A N 1
ATOM 1356 C CA . THR A 1 218 ? 21.009 13.729 91.975 1.00 39.38 198 THR A CA 1
ATOM 1357 C C . THR A 1 218 ? 20.680 15.002 91.202 1.00 39.65 198 THR A C 1
ATOM 1358 O O . THR A 1 218 ? 21.514 15.918 91.108 1.00 35.90 198 THR A O 1
ATOM 1362 N N . GLY A 1 219 ? 19.455 15.051 90.667 1.00 36.80 199 GLY A N 1
ATOM 1363 C CA . GLY A 1 219 ? 18.928 16.237 89.999 1.00 36.27 199 GLY A CA 1
ATOM 1364 C C . GLY A 1 219 ? 18.802 17.446 90.919 1.00 37.79 199 GLY A C 1
ATOM 1365 O O . GLY A 1 219 ? 19.011 17.346 92.138 1.00 36.07 199 GLY A O 1
ATOM 1366 N N . ALA A 1 220 ? 18.426 18.580 90.337 1.00 36.08 200 ALA A N 1
ATOM 1367 C CA . ALA A 1 220 ? 18.496 19.896 90.998 1.00 40.74 200 ALA A CA 1
ATOM 1368 C C . ALA A 1 220 ? 17.947 19.988 92.439 1.00 43.29 200 ALA A C 1
ATOM 1369 O O . ALA A 1 220 ? 18.601 20.545 93.331 1.00 43.23 200 ALA A O 1
ATOM 1371 N N . ILE A 1 221 ? 16.758 19.442 92.672 1.00 44.29 201 ILE A N 1
ATOM 1372 C CA . ILE A 1 221 ? 16.116 19.599 93.979 1.00 39.08 201 ILE A CA 1
ATOM 1373 C C . ILE A 1 221 ? 16.092 18.312 94.812 1.00 47.37 201 ILE A C 1
ATOM 1374 O O . ILE A 1 221 ? 15.440 18.274 95.857 1.00 49.86 201 ILE A O 1
ATOM 1403 N N . ILE A 1 223 ? 18.047 15.895 97.407 1.00 50.25 203 ILE A N 1
ATOM 1404 C CA . ILE A 1 223 ? 18.709 16.483 98.563 1.00 45.60 203 ILE A CA 1
ATOM 1405 C C . ILE A 1 223 ? 20.216 16.456 98.369 1.00 46.99 203 ILE A C 1
ATOM 1406 O O . ILE A 1 223 ? 20.930 17.346 98.821 1.00 48.95 203 ILE A O 1
ATOM 1411 N N . LEU A 1 224 ? 20.700 15.431 97.687 1.00 44.60 204 LEU A N 1
ATOM 1412 C CA . LEU A 1 224 ? 22.072 15.421 97.226 1.00 37.04 204 LEU A CA 1
ATOM 1413 C C . LEU A 1 224 ? 22.066 15.702 95.747 1.00 41.69 204 LEU A C 1
ATOM 1414 O O . LEU A 1 224 ? 21.540 14.882 94.986 1.00 40.49 204 LEU A O 1
ATOM 1419 N N . THR A 1 225 ? 22.626 16.836 95.317 1.00 47.32 205 THR A N 1
ATOM 1420 C CA . THR A 1 225 ? 22.584 17.171 93.878 1.00 42.14 205 THR A CA 1
ATOM 1421 C C . THR A 1 225 ? 23.947 17.239 93.191 1.00 39.40 205 THR A C 1
ATOM 1422 O O . THR A 1 225 ? 24.955 17.598 93.807 1.00 41.95 205 THR A O 1
ATOM 1426 N N . THR A 1 226 ? 23.971 16.882 91.910 1.00 41.47 206 THR A N 1
ATOM 1427 C CA . THR A 1 226 ? 25.160 17.098 91.065 1.00 42.50 206 THR A CA 1
ATOM 1428 C C . THR A 1 226 ? 24.881 18.129 89.976 1.00 39.57 206 THR A C 1
ATOM 1429 O O . THR A 1 226 ? 25.586 18.184 88.966 1.00 41.12 206 THR A O 1
ATOM 1433 N N . GLY A 1 227 ? 23.834 18.927 90.178 1.00 38.01 207 GLY A N 1
ATOM 1434 C CA . GLY A 1 227 ? 23.316 19.800 89.135 1.00 32.40 207 GLY A CA 1
ATOM 1435 C C . GLY A 1 227 ? 22.321 18.966 88.353 1.00 40.33 207 GLY A C 1
ATOM 1436 O O . GLY A 1 227 ? 21.107 19.078 88.532 1.00 36.61 207 GLY A O 1
ATOM 1437 N N . SER A 1 228 ? 22.847 18.111 87.480 1.00 40.53 208 SER A N 1
ATOM 1438 C CA . SER A 1 228 ? 22.051 17.038 86.924 1.00 33.42 208 SER A CA 1
ATOM 1439 C C . SER A 1 228 ? 22.814 15.771 87.191 1.00 41.14 208 SER A C 1
ATOM 1440 O O . SER A 1 228 ? 24.035 15.801 87.362 1.00 47.32 208 SER A O 1
ATOM 1443 N N . GLY A 1 229 ? 22.107 14.655 87.258 1.00 40.66 209 GLY A N 1
ATOM 1444 C CA . GLY A 1 229 ? 22.784 13.395 87.473 1.00 39.00 209 GLY A CA 1
ATOM 1445 C C . GLY A 1 229 ? 22.021 12.336 88.236 1.00 44.61 209 GLY A C 1
ATOM 1446 O O . GLY A 1 229 ? 20.918 12.550 88.773 1.00 39.01 209 GLY A O 1
ATOM 1447 N N . GLY A 1 230 ? 22.650 11.174 88.303 1.00 41.04 210 GLY A N 1
ATOM 1448 C CA . GLY A 1 230 ? 22.128 10.065 89.053 1.00 32.83 210 GLY A CA 1
ATOM 1449 C C . GLY A 1 230 ? 23.197 9.012 89.147 1.00 38.00 210 GLY A C 1
ATOM 1450 O O . GLY A 1 230 ? 24.333 9.218 88.727 1.00 37.59 210 GLY A O 1
ATOM 1451 N N . PHE A 1 231 ? 22.833 7.875 89.713 1.00 37.72 211 PHE A N 1
ATOM 1452 C CA . PHE A 1 231 ? 23.707 6.722 89.662 1.00 36.55 211 PHE A CA 1
ATOM 1453 C C . PHE A 1 231 ? 22.888 5.467 89.865 1.00 38.12 211 PHE A C 1
ATOM 1454 O O . PHE A 1 231 ? 21.761 5.520 90.362 1.00 45.38 211 PHE A O 1
ATOM 1462 N N . VAL A 1 232 ? 23.443 4.354 89.407 1.00 30.23 212 VAL A N 1
ATOM 1463 C CA . VAL A 1 232 ? 22.835 3.041 89.546 1.00 37.98 212 VAL A CA 1
ATOM 1464 C C . VAL A 1 232 ? 23.689 2.199 90.492 1.00 43.70 212 VAL A C 1
ATOM 1465 O O . VAL A 1 232 ? 24.923 2.208 90.380 1.00 45.47 212 VAL A O 1
ATOM 1469 N N . VAL A 1 233 ? 23.039 1.487 91.419 1.00 43.79 213 VAL A N 1
ATOM 1470 C CA . VAL A 1 233 ? 23.743 0.587 92.352 1.00 43.07 213 VAL A CA 1
ATOM 1471 C C . VAL A 1 233 ? 23.407 -0.870 92.007 1.00 36.73 213 VAL A C 1
ATOM 1472 O O . VAL A 1 233 ? 22.248 -1.251 91.887 1.00 40.95 213 VAL A O 1
ATOM 1476 N N . LEU A 1 234 ? 24.429 -1.687 91.836 1.00 38.03 214 LEU A N 1
ATOM 1477 C CA . LEU A 1 234 ? 24.210 -3.051 91.387 1.00 33.26 214 LEU A CA 1
ATOM 1478 C C . LEU A 1 234 ? 24.495 -4.049 92.496 1.00 38.26 214 LEU A C 1
ATOM 1479 O O . LEU A 1 234 ? 25.392 -3.838 93.311 1.00 46.56 214 LEU A O 1
ATOM 1484 N N . PRO A 1 235 ? 23.738 -5.149 92.520 1.00 35.56 215 PRO A N 1
ATOM 1485 C CA . PRO A 1 235 ? 23.912 -6.195 93.537 1.00 39.21 215 PRO A CA 1
ATOM 1486 C C . PRO A 1 235 ? 25.050 -7.151 93.267 1.00 43.90 215 PRO A C 1
ATOM 1487 O O . PRO A 1 235 ? 25.424 -7.851 94.202 1.00 50.37 215 PRO A O 1
ATOM 1491 N N . ASP A 1 236 ? 25.572 -7.211 92.041 1.00 43.27 216 ASP A N 1
ATOM 1492 C CA . ASP A 1 236 ? 26.739 -8.070 91.762 1.00 47.69 216 ASP A CA 1
ATOM 1493 C C . ASP A 1 236 ? 27.656 -7.562 90.639 1.00 42.77 216 ASP A C 1
ATOM 1494 O O . ASP A 1 236 ? 27.345 -6.620 89.928 1.00 44.72 216 ASP A O 1
ATOM 1499 N N . ASP A 1 237 ? 28.799 -8.204 90.496 1.00 42.15 217 ASP A N 1
ATOM 1500 C CA . ASP A 1 237 ? 29.808 -7.731 89.570 1.00 44.20 217 ASP A CA 1
ATOM 1501 C C . ASP A 1 237 ? 29.427 -7.904 88.087 1.00 48.42 217 ASP A C 1
ATOM 1502 O O . ASP A 1 237 ? 29.846 -7.108 87.257 1.00 57.16 217 ASP A O 1
ATOM 1507 N N . ASP A 1 238 ? 28.634 -8.911 87.737 1.00 48.42 218 ASP A N 1
ATOM 1508 C CA . ASP A 1 238 ? 28.244 -9.067 86.332 1.00 48.99 218 ASP A CA 1
ATOM 1509 C C . ASP A 1 238 ? 27.401 -7.888 85.886 1.00 51.16 218 ASP A C 1
ATOM 1510 O O . ASP A 1 238 ? 27.642 -7.296 84.834 1.00 53.00 218 ASP A O 1
ATOM 1515 N N . LEU A 1 239 ? 26.408 -7.549 86.699 1.00 43.86 219 LEU A N 1
ATOM 1516 C CA . LEU A 1 239 ? 25.534 -6.457 86.354 1.00 43.33 219 LEU A CA 1
ATOM 1517 C C . LEU A 1 239 ? 26.306 -5.127 86.364 1.00 43.69 219 LEU A C 1
ATOM 1518 O O . LEU A 1 239 ? 26.089 -4.277 85.499 1.00 44.38 219 LEU A O 1
ATOM 1523 N N . TYR A 1 240 ? 27.236 -4.975 87.304 1.00 39.17 220 TYR A N 1
ATOM 1524 C CA . TYR A 1 240 ? 28.054 -3.774 87.378 1.00 39.85 220 TYR A CA 1
ATOM 1525 C C . TYR A 1 240 ? 28.907 -3.598 86.115 1.00 48.70 220 TYR A C 1
ATOM 1526 O O . TYR A 1 240 ? 28.952 -2.513 85.541 1.00 49.92 220 TYR A O 1
ATOM 1535 N N . ASP A 1 241 ? 29.595 -4.657 85.697 1.00 47.61 221 ASP A N 1
ATOM 1536 C CA . ASP A 1 241 ? 30.402 -4.600 84.482 1.00 41.21 221 ASP A CA 1
ATOM 1537 C C . ASP A 1 241 ? 29.514 -4.247 83.293 1.00 40.61 221 ASP A C 1
ATOM 1538 O O . ASP A 1 241 ? 29.831 -3.340 82.521 1.00 45.41 221 ASP A O 1
ATOM 1543 N N . ARG A 1 242 ? 28.382 -4.934 83.177 1.00 33.82 222 ARG A N 1
ATOM 1544 C CA . ARG A 1 242 ? 27.499 -4.745 82.035 1.00 40.08 222 ARG A CA 1
ATOM 1545 C C . ARG A 1 242 ? 26.938 -3.328 81.902 1.00 41.92 222 ARG A C 1
ATOM 1546 O O . ARG A 1 242 ? 26.823 -2.801 80.799 1.00 44.66 222 ARG A O 1
ATOM 1554 N N . LEU A 1 243 ? 26.578 -2.715 83.020 1.00 43.89 223 LEU A N 1
ATOM 1555 C CA . LEU A 1 243 ? 25.967 -1.401 82.967 1.00 38.39 223 LEU A CA 1
ATOM 1556 C C . LEU A 1 243 ? 26.996 -0.337 82.693 1.00 41.83 223 LEU A C 1
ATOM 1557 O O . LEU A 1 243 ? 26.695 0.666 82.050 1.00 46.41 223 LEU A O 1
ATOM 1562 N N . ARG A 1 244 ? 28.210 -0.557 83.186 1.00 46.42 224 ARG A N 1
ATOM 1563 C CA . ARG A 1 244 ? 29.300 0.380 82.969 1.00 48.82 224 ARG A CA 1
ATOM 1564 C C . ARG A 1 244 ? 29.590 0.399 81.459 1.00 52.85 224 ARG A C 1
ATOM 1565 O O . ARG A 1 244 ? 29.826 1.456 80.860 1.00 51.89 224 ARG A O 1
ATOM 1573 N N . LEU A 1 245 ? 29.490 -0.783 80.850 1.00 44.74 225 LEU A N 1
ATOM 1574 C CA . LEU A 1 245 ? 29.662 -0.951 79.423 1.00 40.93 225 LEU A CA 1
ATOM 1575 C C . LEU A 1 245 ? 28.615 -0.196 78.628 1.00 43.42 225 LEU A C 1
ATOM 1576 O O . LEU A 1 245 ? 28.959 0.567 77.719 1.00 44.92 225 LEU A O 1
ATOM 1581 N N . ARG A 1 246 ? 27.341 -0.442 78.933 1.00 33.67 226 ARG A N 1
ATOM 1582 C CA . ARG A 1 246 ? 26.266 0.169 78.160 1.00 40.39 226 ARG A CA 1
ATOM 1583 C C . ARG A 1 246 ? 26.161 1.657 78.446 1.00 41.32 226 ARG A C 1
ATOM 1584 O O . ARG A 1 246 ? 25.431 2.378 77.762 1.00 39.38 226 ARG A O 1
ATOM 1592 N N . ARG A 1 247 ? 26.858 2.108 79.482 1.00 37.41 227 ARG A N 1
ATOM 1593 C CA . ARG A 1 247 ? 26.840 3.513 79.822 1.00 39.12 227 ARG A CA 1
ATOM 1594 C C . ARG A 1 247 ? 27.536 4.354 78.761 1.00 41.00 227 ARG A C 1
ATOM 1595 O O . ARG A 1 247 ? 27.168 5.509 78.541 1.00 39.00 227 ARG A O 1
ATOM 1603 N N . TRP A 1 248 ? 28.540 3.765 78.109 1.00 45.07 228 TRP A N 1
ATOM 1604 C CA . TRP A 1 248 ? 29.323 4.449 77.086 1.00 41.74 228 TRP A CA 1
ATOM 1605 C C . TRP A 1 248 ? 29.361 3.619 75.792 1.00 45.60 228 TRP A C 1
ATOM 1606 O O . TRP A 1 248 ? 30.397 3.087 75.390 1.00 50.31 228 TRP A O 1
ATOM 1617 N N . LEU A 1 249 ? 28.201 3.516 75.149 1.00 48.96 229 LEU A N 1
ATOM 1618 C CA . LEU A 1 249 ? 28.066 2.949 73.799 1.00 49.18 229 LEU A CA 1
ATOM 1619 C C . LEU A 1 249 ? 28.536 1.511 73.588 1.00 50.90 229 LEU A C 1
ATOM 1620 O O . LEU A 1 249 ? 28.622 1.064 72.441 1.00 58.48 229 LEU A O 1
ATOM 1625 N N . GLY A 1 250 ? 28.797 0.773 74.663 1.00 47.79 230 GLY A N 1
ATOM 1626 C CA . GLY A 1 250 ? 29.242 -0.603 74.513 1.00 51.91 230 GLY A CA 1
ATOM 1627 C C . GLY A 1 250 ? 30.699 -0.693 74.079 1.00 49.17 230 GLY A C 1
ATOM 1628 O O . GLY A 1 250 ? 31.153 -1.703 73.538 1.00 50.94 230 GLY A O 1
ATOM 1629 N N . ILE A 1 251 ? 31.426 0.390 74.317 1.00 49.44 231 ILE A N 1
ATOM 1630 C CA . ILE A 1 251 ? 32.834 0.493 73.984 1.00 59.51 231 ILE A CA 1
ATOM 1631 C C . ILE A 1 251 ? 33.655 0.194 75.225 1.00 71.50 231 ILE A C 1
ATOM 1632 O O . ILE A 1 251 ? 33.534 0.883 76.246 1.00 66.80 231 ILE A O 1
ATOM 1637 N N . GLU A 1 252 ? 34.483 -0.842 75.125 1.00 83.10 232 GLU A N 1
ATOM 1638 C CA . GLU A 1 252 ? 35.432 -1.191 76.173 1.00 95.94 232 GLU A CA 1
ATOM 1639 C C . GLU A 1 252 ? 36.393 -0.016 76.308 1.00 102.09 232 GLU A C 1
ATOM 1640 O O . GLU A 1 252 ? 37.140 0.270 75.372 1.00 108.01 232 GLU A O 1
ATOM 1646 N N . ARG A 1 253 ? 36.395 0.672 77.443 1.00 103.92 233 ARG A N 1
ATOM 1647 C CA . ARG A 1 253 ? 37.188 1.894 77.509 1.00 109.40 233 ARG A CA 1
ATOM 1648 C C . ARG A 1 253 ? 38.682 1.643 77.715 1.00 113.50 233 ARG A C 1
ATOM 1649 O O . ARG A 1 253 ? 39.491 2.566 77.576 1.00 116.60 233 ARG A O 1
ATOM 1657 N N . ALA A 1 254 ? 39.059 0.400 78.004 1.00 111.50 234 ALA A N 1
ATOM 1658 C CA . ALA A 1 254 ? 40.472 0.060 78.166 1.00 107.99 234 ALA A CA 1
ATOM 1659 C C . ALA A 1 254 ? 41.074 -0.243 76.795 1.00 115.42 234 ALA A C 1
ATOM 1660 O O . ALA A 1 254 ? 42.255 -0.588 76.687 1.00 113.04 234 ALA A O 1
ATOM 1662 N N . SER A 1 255 ? 40.239 -0.124 75.758 1.00 122.49 235 SER A N 1
ATOM 1663 C CA . SER A 1 255 ? 40.640 -0.412 74.379 1.00 128.67 235 SER A CA 1
ATOM 1664 C C . SER A 1 255 ? 41.251 0.789 73.631 1.00 128.73 235 SER A C 1
ATOM 1665 O O . SER A 1 255 ? 40.963 1.957 73.920 1.00 119.06 235 SER A O 1
ATOM 1668 N N . ASP A 1 256 ? 42.079 0.456 72.643 1.00 134.98 236 ASP A N 1
ATOM 1669 C CA . ASP A 1 256 ? 42.784 1.410 71.788 1.00 139.40 236 ASP A CA 1
ATOM 1670 C C . ASP A 1 256 ? 41.904 1.919 70.642 1.00 136.32 236 ASP A C 1
ATOM 1671 O O . ASP A 1 256 ? 41.843 1.293 69.584 1.00 138.93 236 ASP A O 1
ATOM 1676 N N . ARG A 1 257 ? 41.221 3.041 70.849 1.00 128.81 237 ARG A N 1
ATOM 1677 C CA . ARG A 1 257 ? 40.350 3.599 69.814 1.00 118.09 237 ARG A CA 1
ATOM 1678 C C . ARG A 1 257 ? 41.036 4.626 68.874 1.00 111.07 237 ARG A C 1
ATOM 1679 O O . ARG A 1 257 ? 40.392 5.175 67.979 1.00 111.36 237 ARG A O 1
ATOM 1687 N N . ILE A 1 258 ? 42.331 4.877 69.076 1.00 102.49 238 ILE A N 1
ATOM 1688 C CA . ILE A 1 258 ? 43.109 5.811 68.246 1.00 86.65 238 ILE A CA 1
ATOM 1689 C C . ILE A 1 258 ? 43.542 5.174 66.916 1.00 98.57 238 ILE A C 1
ATOM 1690 O O . ILE A 1 258 ? 43.696 5.856 65.882 1.00 83.18 238 ILE A O 1
ATOM 1695 N N . THR A 1 259 ? 43.771 3.862 66.962 1.00 119.53 239 THR A N 1
ATOM 1696 C CA . THR A 1 259 ? 44.038 3.072 65.758 1.00 125.96 239 THR A CA 1
ATOM 1697 C C . THR A 1 259 ? 42.823 2.211 65.381 1.00 123.82 239 THR A C 1
ATOM 1698 O O . THR A 1 259 ? 42.845 1.508 64.371 1.00 129.17 239 THR A O 1
ATOM 1702 N N . GLY A 1 260 ? 41.759 2.297 66.180 1.00 118.01 240 GLY A N 1
ATOM 1703 C CA . GLY A 1 260 ? 40.525 1.566 65.926 1.00 109.67 240 GLY A CA 1
ATOM 1704 C C . GLY A 1 260 ? 40.452 0.084 66.276 1.00 105.47 240 GLY A C 1
ATOM 1705 O O . GLY A 1 260 ? 39.602 -0.632 65.743 1.00 98.22 240 GLY A O 1
ATOM 1706 N N . ASP A 1 261 ? 41.321 -0.381 67.173 1.00 103.56 241 ASP A N 1
ATOM 1707 C CA . ASP A 1 261 ? 41.345 -1.793 67.541 1.00 100.66 241 ASP A CA 1
ATOM 1708 C C . ASP A 1 261 ? 40.429 -2.082 68.729 1.00 88.56 241 ASP A C 1
ATOM 1709 O O . ASP A 1 261 ? 40.908 -2.371 69.827 1.00 92.64 241 ASP A O 1
ATOM 1714 N N . TYR A 1 262 ? 39.114 -2.032 68.491 1.00 78.69 242 TYR A N 1
ATOM 1715 C CA . TYR A 1 262 ? 38.107 -2.326 69.518 1.00 68.10 242 TYR A CA 1
ATOM 1716 C C . TYR A 1 262 ? 36.837 -2.893 68.887 1.00 66.15 242 TYR A C 1
ATOM 1717 O O . TYR A 1 262 ? 36.601 -2.702 67.700 1.00 72.89 242 TYR A O 1
ATOM 1726 N N . ASP A 1 263 ? 36.022 -3.586 69.678 1.00 55.37 243 ASP A N 1
ATOM 1727 C CA . ASP A 1 263 ? 34.764 -4.156 69.183 1.00 53.00 243 ASP A CA 1
ATOM 1728 C C . ASP A 1 263 ? 33.601 -3.809 70.082 1.00 50.59 243 ASP A C 1
ATOM 1729 O O . ASP A 1 263 ? 33.780 -3.647 71.284 1.00 62.14 243 ASP A O 1
ATOM 1734 N N . VAL A 1 264 ? 32.412 -3.679 69.503 1.00 47.77 244 VAL A N 1
ATOM 1735 C CA . VAL A 1 264 ? 31.209 -3.460 70.300 1.00 50.56 244 VAL A CA 1
ATOM 1736 C C . VAL A 1 264 ? 30.300 -4.654 70.182 1.00 54.67 244 VAL A C 1
ATOM 1737 O O . VAL A 1 264 ? 29.748 -4.896 69.109 1.00 61.79 244 VAL A O 1
ATOM 1741 N N . ALA A 1 265 ? 30.140 -5.404 71.269 1.00 52.83 245 ALA A N 1
ATOM 1742 C CA . ALA A 1 265 ? 29.295 -6.597 71.242 1.00 54.38 245 ALA A CA 1
ATOM 1743 C C . ALA A 1 265 ? 27.868 -6.295 71.690 1.00 57.45 245 ALA A C 1
ATOM 1744 O O . ALA A 1 265 ? 26.917 -6.945 71.256 1.00 59.55 245 ALA A O 1
ATOM 1746 N N . GLU A 1 266 ? 27.729 -5.328 72.591 1.00 56.81 246 GLU A N 1
ATOM 1747 C CA . GLU A 1 266 ? 26.420 -4.904 73.076 1.00 51.83 246 GLU A CA 1
ATOM 1748 C C . GLU A 1 266 ? 26.311 -3.413 72.925 1.00 49.66 246 GLU A C 1
ATOM 1749 O O . GLU A 1 266 ? 26.954 -2.670 73.677 1.00 47.96 246 GLU A O 1
ATOM 1755 N N . TRP A 1 267 ? 25.471 -2.971 71.991 1.00 44.87 247 TRP A N 1
ATOM 1756 C CA . TRP A 1 267 ? 25.375 -1.547 71.708 1.00 48.78 247 TRP A CA 1
ATOM 1757 C C . TRP A 1 267 ? 24.896 -0.840 72.991 1.00 52.23 247 TRP A C 1
ATOM 1758 O O . TRP A 1 267 ? 24.248 -1.441 73.834 1.00 43.34 247 TRP A O 1
ATOM 1769 N N . GLY A 1 268 ? 25.271 0.423 73.156 1.00 55.95 248 GLY A N 1
ATOM 1770 C CA . GLY A 1 268 ? 24.977 1.119 74.384 1.00 45.03 248 GLY A CA 1
ATOM 1771 C C . GLY A 1 268 ? 24.442 2.515 74.175 1.00 45.16 248 GLY A C 1
ATOM 1772 O O . GLY A 1 268 ? 23.986 2.870 73.083 1.00 38.74 248 GLY A O 1
ATOM 1773 N N . TYR A 1 269 ? 24.509 3.308 75.240 1.00 45.78 249 TYR A N 1
ATOM 1774 C CA . TYR A 1 269 ? 23.915 4.627 75.268 1.00 32.15 249 TYR A CA 1
ATOM 1775 C C . TYR A 1 269 ? 25.016 5.610 75.588 1.00 41.83 249 TYR A C 1
ATOM 1776 O O . TYR A 1 269 ? 26.191 5.239 75.661 1.00 51.03 249 TYR A O 1
ATOM 1785 N N . ARG A 1 270 ? 24.639 6.864 75.789 1.00 39.61 250 ARG A N 1
ATOM 1786 C CA . ARG A 1 270 ? 25.604 7.908 76.091 1.00 34.87 250 ARG A CA 1
ATOM 1787 C C . ARG A 1 270 ? 25.070 8.634 77.322 1.00 37.62 250 ARG A C 1
ATOM 1788 O O . ARG A 1 270 ? 24.405 9.671 77.228 1.00 43.40 250 ARG A O 1
ATOM 1796 N N . PHE A 1 271 ? 25.363 8.037 78.476 1.00 32.37 251 PHE A N 1
ATOM 1797 C CA . PHE A 1 271 ? 24.728 8.361 79.742 1.00 35.68 251 PHE A CA 1
ATOM 1798 C C . PHE A 1 271 ? 25.723 8.807 80.810 1.00 40.08 251 PHE A C 1
ATOM 1799 O O . PHE A 1 271 ? 25.345 8.999 81.952 1.00 45.68 251 PHE A O 1
ATOM 1807 N N . ILE A 1 272 ? 26.978 9.022 80.442 1.00 43.67 252 ILE A N 1
ATOM 1808 C CA . ILE A 1 272 ? 27.995 9.336 81.437 1.00 42.53 252 ILE A CA 1
ATOM 1809 C C . ILE A 1 272 ? 27.721 10.669 82.145 1.00 44.17 252 ILE A C 1
ATOM 1810 O O . ILE A 1 272 ? 27.128 11.581 81.572 1.00 36.70 252 ILE A O 1
ATOM 1815 N N . LEU A 1 273 ? 28.146 10.750 83.405 1.00 44.47 253 LEU A N 1
ATOM 1816 C CA . LEU A 1 273 ? 28.117 11.983 84.193 1.00 36.67 253 LEU A CA 1
ATOM 1817 C C . LEU A 1 273 ? 29.443 12.678 83.998 1.00 40.01 253 LEU A C 1
ATOM 1818 O O . LEU A 1 273 ? 30.479 12.025 84.056 1.00 44.24 253 LEU A O 1
ATOM 1823 N N . ASN A 1 274 ? 29.454 13.996 83.836 1.00 42.04 254 ASN A N 1
ATOM 1824 C CA . ASN A 1 274 ? 30.730 14.632 83.531 1.00 37.50 254 ASN A CA 1
ATOM 1825 C C . ASN A 1 274 ? 31.444 15.139 84.773 1.00 42.96 254 ASN A C 1
ATOM 1826 O O . ASN A 1 274 ? 30.902 15.081 85.885 1.00 44.74 254 ASN A O 1
ATOM 1831 N N . GLU A 1 275 ? 32.673 15.616 84.581 1.00 38.97 255 GLU A N 1
ATOM 1832 C CA . GLU A 1 275 ? 33.524 15.986 85.702 1.00 42.65 255 GLU A CA 1
ATOM 1833 C C . GLU A 1 275 ? 32.925 17.105 86.537 1.00 44.63 255 GLU A C 1
ATOM 1834 O O . GLU A 1 275 ? 33.197 17.213 87.731 1.00 47.24 255 GLU A O 1
ATOM 1840 N N . ILE A 1 276 ? 32.091 17.924 85.917 1.00 44.25 256 ILE A N 1
ATOM 1841 C CA . ILE A 1 276 ? 31.470 19.012 86.647 1.00 46.42 256 ILE A CA 1
ATOM 1842 C C . ILE A 1 276 ? 30.434 18.450 87.604 1.00 48.69 256 ILE A C 1
ATOM 1843 O O . ILE A 1 276 ? 30.366 18.862 88.757 1.00 51.35 256 ILE A O 1
ATOM 1848 N N . GLY A 1 277 ? 29.661 17.475 87.147 1.00 46.82 257 GLY A N 1
ATOM 1849 C CA . GLY A 1 277 ? 28.721 16.798 88.023 1.00 34.22 257 GLY A CA 1
ATOM 1850 C C . GLY A 1 277 ? 29.423 16.116 89.182 1.00 34.81 257 GLY A C 1
ATOM 1851 O O . GLY A 1 277 ? 29.037 16.275 90.335 1.00 38.40 257 GLY A O 1
ATOM 1852 N N . GLY A 1 278 ? 30.475 15.368 88.879 1.00 33.93 258 GLY A N 1
ATOM 1853 C CA . GLY A 1 278 ? 31.227 14.698 89.914 1.00 32.82 258 GLY A CA 1
ATOM 1854 C C . GLY A 1 278 ? 31.775 15.681 90.931 1.00 43.22 258 GLY A C 1
ATOM 1855 O O . GLY A 1 278 ? 31.732 15.416 92.123 1.00 47.44 258 GLY A O 1
ATOM 1856 N N . ALA A 1 279 ? 32.267 16.826 90.471 1.00 42.60 259 ALA A N 1
ATOM 1857 C CA . ALA A 1 279 ? 32.834 17.816 91.384 1.00 43.03 259 ALA A CA 1
ATOM 1858 C C . ALA A 1 279 ? 31.778 18.358 92.371 1.00 52.39 259 ALA A C 1
ATOM 1859 O O . ALA A 1 279 ? 32.010 18.399 93.584 1.00 55.30 259 ALA A O 1
ATOM 1861 N N . ILE A 1 280 ? 30.614 18.733 91.841 1.00 48.89 260 ILE A N 1
ATOM 1862 C CA . ILE A 1 280 ? 29.490 19.227 92.631 1.00 43.77 260 ILE A CA 1
ATOM 1863 C C . ILE A 1 280 ? 29.027 18.176 93.638 1.00 41.22 260 ILE A C 1
ATOM 1864 O O . ILE A 1 280 ? 28.809 18.474 94.811 1.00 52.48 260 ILE A O 1
ATOM 1869 N N . GLY A 1 281 ? 28.904 16.942 93.174 1.00 36.06 261 GLY A N 1
ATOM 1870 C CA . GLY A 1 281 ? 28.553 15.821 94.023 1.00 38.16 261 GLY A CA 1
ATOM 1871 C C . GLY A 1 281 ? 29.487 15.609 95.199 1.00 41.13 261 GLY A C 1
ATOM 1872 O O . GLY A 1 281 ? 29.037 15.297 96.299 1.00 45.74 261 GLY A O 1
ATOM 1873 N N . LEU A 1 282 ? 30.791 15.723 94.956 1.00 35.98 262 LEU A N 1
ATOM 1874 C CA . LEU A 1 282 ? 31.777 15.572 96.015 1.00 40.48 262 LEU A CA 1
ATOM 1875 C C . LEU A 1 282 ? 31.640 16.660 97.086 1.00 55.94 262 LEU A C 1
ATOM 1876 O O . LEU A 1 282 ? 31.790 16.379 98.275 1.00 59.49 262 LEU A O 1
ATOM 1881 N N . SER A 1 283 ? 31.401 17.900 96.652 1.00 57.43 263 SER A N 1
ATOM 1882 C CA . SER A 1 283 ? 31.168 19.013 97.568 1.00 61.75 263 SER A CA 1
ATOM 1883 C C . SER A 1 283 ? 29.941 18.793 98.418 1.00 57.99 263 SER A C 1
ATOM 1884 O O . SER A 1 283 ? 29.971 18.955 99.643 1.00 54.14 263 SER A O 1
ATOM 1887 N N . ASN A 1 284 ? 28.856 18.420 97.760 1.00 46.81 264 ASN A N 1
ATOM 1888 C CA . ASN A 1 284 ? 27.595 18.364 98.455 1.00 44.76 264 ASN A CA 1
ATOM 1889 C C . ASN A 1 284 ? 27.501 17.146 99.342 1.00 50.75 264 ASN A C 1
ATOM 1890 O O . ASN A 1 284 ? 26.703 17.135 100.281 1.00 59.69 264 ASN A O 1
ATOM 1895 N N . LEU A 1 285 ? 28.334 16.140 99.084 1.00 43.47 265 LEU A N 1
ATOM 1896 C CA . LEU A 1 285 ? 28.363 14.987 99.977 1.00 45.41 265 LEU A CA 1
ATOM 1897 C C . LEU A 1 285 ? 28.788 15.400 101.384 1.00 44.83 265 LEU A C 1
ATOM 1898 O O . LEU A 1 285 ? 28.363 14.798 102.377 1.00 44.82 265 LEU A O 1
ATOM 1903 N N . GLU A 1 286 ? 29.611 16.441 101.463 1.00 44.62 266 GLU A N 1
ATOM 1904 C CA . GLU A 1 286 ? 30.107 16.927 102.745 1.00 52.62 266 GLU A CA 1
ATOM 1905 C C . GLU A 1 286 ? 29.021 17.590 103.587 1.00 50.30 266 GLU A C 1
ATOM 1906 O O . GLU A 1 286 ? 29.207 17.779 104.779 1.00 47.04 266 GLU A O 1
ATOM 1912 N N . ARG A 1 287 ? 27.912 17.987 102.968 1.00 46.16 267 ARG A N 1
ATOM 1913 C CA . ARG A 1 287 ? 26.909 18.731 103.710 1.00 48.33 267 ARG A CA 1
ATOM 1914 C C . ARG A 1 287 ? 25.570 18.005 103.820 1.00 53.16 267 ARG A C 1
ATOM 1915 O O . ARG A 1 287 ? 24.682 18.427 104.559 1.00 59.18 267 ARG A O 1
ATOM 1923 N N . VAL A 1 288 ? 25.417 16.909 103.093 1.00 47.75 268 VAL A N 1
ATOM 1924 C CA . VAL A 1 288 ? 24.085 16.355 102.921 1.00 39.69 268 VAL A CA 1
ATOM 1925 C C . VAL A 1 288 ? 23.582 15.710 104.211 1.00 46.19 268 VAL A C 1
ATOM 1926 O O . VAL A 1 288 ? 22.383 15.703 104.447 1.00 45.86 268 VAL A O 1
ATOM 1930 N N . ASP A 1 289 ? 24.477 15.191 105.055 1.00 45.51 269 ASP A N 1
ATOM 1931 C CA . ASP A 1 289 ? 24.038 14.522 106.275 1.00 43.70 269 ASP A CA 1
ATOM 1932 C C . ASP A 1 289 ? 23.272 15.476 107.181 1.00 54.72 269 ASP A C 1
ATOM 1933 O O . ASP A 1 289 ? 22.217 15.125 107.711 1.00 52.68 269 ASP A O 1
ATOM 1938 N N . GLU A 1 290 ? 23.780 16.695 107.327 1.00 54.58 270 GLU A N 1
ATOM 1939 C CA . GLU A 1 290 ? 23.091 17.694 108.131 1.00 50.22 270 GLU A CA 1
ATOM 1940 C C . GLU A 1 290 ? 21.758 18.089 107.484 1.00 49.94 270 GLU A C 1
ATOM 1941 O O . GLU A 1 290 ? 20.771 18.316 108.186 1.00 55.65 270 GLU A O 1
ATOM 1947 N N . LEU A 1 291 ? 21.719 18.184 106.156 1.00 39.54 271 LEU A N 1
ATOM 1948 C CA . LEU A 1 291 ? 20.465 18.516 105.486 1.00 37.43 271 LEU A CA 1
ATOM 1949 C C . LEU A 1 291 ? 19.421 17.431 105.697 1.00 41.69 271 LEU A C 1
ATOM 1950 O O . LEU A 1 291 ? 18.255 17.723 105.933 1.00 50.88 271 LEU A O 1
ATOM 1955 N N . LEU A 1 292 ? 19.848 16.179 105.610 1.00 40.88 272 LEU A N 1
ATOM 1956 C CA . LEU A 1 292 ? 18.959 15.050 105.812 1.00 44.92 272 LEU A CA 1
ATOM 1957 C C . LEU A 1 292 ? 18.439 15.002 107.251 1.00 49.50 272 LEU A C 1
ATOM 1958 O O . LEU A 1 292 ? 17.272 14.673 107.483 1.00 54.06 272 LEU A O 1
ATOM 1963 N N . ARG A 1 293 ? 19.311 15.308 108.210 1.00 45.37 273 ARG A N 1
ATOM 1964 C CA . ARG A 1 293 ? 18.931 15.310 109.620 1.00 41.90 273 ARG A CA 1
ATOM 1965 C C . ARG A 1 293 ? 17.816 16.331 109.854 1.00 50.06 273 ARG A C 1
ATOM 1966 O O . ARG A 1 293 ? 16.890 16.083 110.626 1.00 55.06 273 ARG A O 1
ATOM 1974 N N . ARG A 1 294 ? 17.891 17.470 109.166 1.00 52.14 274 ARG A N 1
ATOM 1975 C CA . ARG A 1 294 ? 16.867 18.496 109.322 1.00 49.49 274 ARG A CA 1
ATOM 1976 C C . ARG A 1 294 ? 15.529 18.056 108.698 1.00 51.01 274 ARG A C 1
ATOM 1977 O O . ARG A 1 294 ? 14.471 18.307 109.279 1.00 49.65 274 ARG A O 1
ATOM 1985 N N . HIS A 1 295 ? 15.574 17.396 107.533 1.00 42.87 275 HIS A N 1
ATOM 1986 C CA . HIS A 1 295 ? 14.368 16.822 106.930 1.00 38.92 275 HIS A CA 1
ATOM 1987 C C . HIS A 1 295 ? 13.653 15.917 107.967 1.00 46.77 275 HIS A C 1
ATOM 1988 O O . HIS A 1 295 ? 12.446 16.044 108.205 1.00 55.71 275 HIS A O 1
ATOM 1995 N N . ARG A 1 296 ? 14.400 15.004 108.585 1.00 38.69 276 ARG A N 1
ATOM 1996 C CA . ARG A 1 296 ? 13.800 14.033 109.490 1.00 43.68 276 ARG A CA 1
ATOM 1997 C C . ARG A 1 296 ? 13.270 14.663 110.749 1.00 52.32 276 ARG A C 1
ATOM 1998 O O . ARG A 1 296 ? 12.237 14.237 111.271 1.00 57.45 276 ARG A O 1
ATOM 2006 N N . GLU A 1 297 ? 13.992 15.662 111.246 1.00 52.32 277 GLU A N 1
ATOM 2007 C CA . GLU A 1 297 ? 13.592 16.367 112.458 1.00 47.74 277 GLU A CA 1
ATOM 2008 C C . GLU A 1 297 ? 12.277 17.108 112.220 1.00 46.11 277 GLU A C 1
ATOM 2009 O O . GLU A 1 297 ? 11.385 17.095 113.070 1.00 46.26 277 GLU A O 1
ATOM 2015 N N . ASN A 1 298 ? 12.155 17.736 111.054 1.00 49.75 278 ASN A N 1
ATOM 2016 C CA . ASN A 1 298 ? 10.931 18.426 110.687 1.00 51.02 278 ASN A CA 1
ATOM 2017 C C . ASN A 1 298 ? 9.794 17.420 110.509 1.00 49.77 278 ASN A C 1
ATOM 2018 O O . ASN A 1 298 ? 8.666 17.691 110.914 1.00 48.64 278 ASN A O 1
ATOM 2023 N N . ALA A 1 299 ? 10.083 16.259 109.919 1.00 44.32 279 ALA A N 1
ATOM 2024 C CA . ALA A 1 299 ? 9.047 15.228 109.732 1.00 42.71 279 ALA A CA 1
ATOM 2025 C C . ALA A 1 299 ? 8.508 14.666 111.057 1.00 46.30 279 ALA A C 1
ATOM 2026 O O . ALA A 1 299 ? 7.295 14.467 111.208 1.00 51.16 279 ALA A O 1
ATOM 2028 N N . ALA A 1 300 ? 9.406 14.412 112.008 1.00 43.57 280 ALA A N 1
ATOM 2029 C CA . ALA A 1 300 ? 9.012 13.908 113.324 1.00 49.49 280 ALA A CA 1
ATOM 2030 C C . ALA A 1 300 ? 8.133 14.932 114.030 1.00 57.75 280 ALA A C 1
ATOM 2031 O O . ALA A 1 300 ? 7.198 14.573 114.757 1.00 56.08 280 ALA A O 1
ATOM 2033 N N . PHE A 1 301 ? 8.452 16.208 113.808 1.00 52.14 281 PHE A N 1
ATOM 2034 C CA . PHE A 1 301 ? 7.669 17.305 114.351 1.00 54.14 281 PHE A CA 1
ATOM 2035 C C . PHE A 1 301 ? 6.228 17.259 113.832 1.00 56.49 281 PHE A C 1
ATOM 2036 O O . PHE A 1 301 ? 5.276 17.319 114.612 1.00 65.64 281 PHE A O 1
ATOM 2044 N N . TYR A 1 302 ? 6.078 17.120 112.521 1.00 49.13 282 TYR A N 1
ATOM 2045 C CA . TYR A 1 302 ? 4.764 17.009 111.889 1.00 53.28 282 TYR A CA 1
ATOM 2046 C C . TYR A 1 302 ? 4.005 15.768 112.387 1.00 61.27 282 TYR A C 1
ATOM 2047 O O . TYR A 1 302 ? 2.828 15.865 112.739 1.00 68.69 282 TYR A O 1
ATOM 2056 N N . ASP A 1 303 ? 4.685 14.620 112.438 1.00 55.23 283 ASP A N 1
ATOM 2057 C CA . ASP A 1 303 ? 4.064 13.367 112.856 1.00 53.46 283 ASP A CA 1
ATOM 2058 C C . ASP A 1 303 ? 3.356 13.536 114.199 1.00 57.99 283 ASP A C 1
ATOM 2059 O O . ASP A 1 303 ? 2.248 13.040 114.400 1.00 65.73 283 ASP A O 1
ATOM 2064 N N . LYS A 1 304 ? 3.999 14.272 115.101 1.00 54.74 284 LYS A N 1
ATOM 2065 C CA . LYS A 1 304 ? 3.456 14.554 116.421 1.00 47.53 284 LYS A CA 1
ATOM 2066 C C . LYS A 1 304 ? 2.341 15.588 116.311 1.00 48.51 284 LYS A C 1
ATOM 2067 O O . LYS A 1 304 ? 1.219 15.348 116.735 1.00 52.00 284 LYS A O 1
ATOM 2073 N N . GLU A 1 305 ? 2.642 16.705 115.655 1.00 51.96 285 GLU A N 1
ATOM 2074 C CA . GLU A 1 305 ? 1.773 17.881 115.644 1.00 50.48 285 GLU A CA 1
ATOM 2075 C C . GLU A 1 305 ? 0.571 17.777 114.702 1.00 50.88 285 GLU A C 1
ATOM 2076 O O . GLU A 1 305 ? -0.438 18.440 114.920 1.00 55.33 285 GLU A O 1
ATOM 2082 N N . LEU A 1 306 ? 0.674 16.979 113.644 1.00 53.12 286 LEU A N 1
ATOM 2083 C CA . LEU A 1 306 ? -0.441 16.857 112.709 1.00 56.17 286 LEU A CA 1
ATOM 2084 C C . LEU A 1 306 ? -1.345 15.679 113.028 1.00 59.11 286 LEU A C 1
ATOM 2085 O O . LEU A 1 306 ? -2.314 15.422 112.312 1.00 67.61 286 LEU A O 1
ATOM 2090 N N . ALA A 1 307 ? -1.039 14.967 114.106 1.00 56.46 287 ALA A N 1
ATOM 2091 C CA . ALA A 1 307 ? -1.836 13.803 114.458 1.00 49.38 287 ALA A CA 1
ATOM 2092 C C . ALA A 1 307 ? -3.152 14.217 115.084 1.00 51.64 287 ALA A C 1
ATOM 2093 O O . ALA A 1 307 ? -3.201 15.081 115.964 1.00 60.31 287 ALA A O 1
ATOM 2095 N N . GLY A 1 308 ? -4.220 13.564 114.659 1.00 52.14 288 GLY A N 1
ATOM 2096 C CA . GLY A 1 308 ? -5.516 13.850 115.227 1.00 57.48 288 GLY A CA 1
ATOM 2097 C C . GLY A 1 308 ? -6.206 15.093 114.693 1.00 66.23 288 GLY A C 1
ATOM 2098 O O . GLY A 1 308 ? -7.157 15.564 115.302 1.00 74.10 288 GLY A O 1
ATOM 2099 N N . ILE A 1 309 ? -5.734 15.635 113.572 1.00 67.31 289 ILE A N 1
ATOM 2100 C CA . ILE A 1 309 ? -6.455 16.734 112.923 1.00 64.09 289 ILE A CA 1
ATOM 2101 C C . ILE A 1 309 ? -7.512 16.152 112.004 1.00 61.48 289 ILE A C 1
ATOM 2102 O O . ILE A 1 309 ? -7.215 15.311 111.154 1.00 59.36 289 ILE A O 1
ATOM 2107 N N . ASP A 1 310 ? -8.758 16.567 112.191 1.00 64.39 290 ASP A N 1
ATOM 2108 C CA . ASP A 1 310 ? -9.803 15.999 111.367 1.00 62.55 290 ASP A CA 1
ATOM 2109 C C . ASP A 1 310 ? -9.603 16.376 109.901 1.00 65.20 290 ASP A C 1
ATOM 2110 O O . ASP A 1 310 ? -9.374 17.545 109.575 1.00 67.95 290 ASP A O 1
ATOM 2115 N N . GLY A 1 311 ? -9.645 15.375 109.025 1.00 60.97 291 GLY A N 1
ATOM 2116 C CA . GLY A 1 311 ? -9.466 15.622 107.607 1.00 62.26 291 GLY A CA 1
ATOM 2117 C C . GLY A 1 311 ? -8.037 15.480 107.123 1.00 59.85 291 GLY A C 1
ATOM 2118 O O . GLY A 1 311 ? -7.731 15.734 105.958 1.00 65.46 291 GLY A O 1
ATOM 2119 N N . VAL A 1 312 ? -7.153 15.102 108.035 1.00 58.24 292 VAL A N 1
ATOM 2120 C CA . VAL A 1 312 ? -5.741 14.930 107.723 1.00 59.95 292 VAL A CA 1
ATOM 2121 C C . VAL A 1 312 ? -5.328 13.519 108.092 1.00 56.73 292 VAL A C 1
ATOM 2122 O O . VAL A 1 312 ? -5.349 13.159 109.265 1.00 55.74 292 VAL A O 1
ATOM 2126 N N . GLU A 1 313 ? -5.042 12.695 107.093 1.00 53.82 293 GLU A N 1
ATOM 2127 C CA . GLU A 1 313 ? -4.574 11.345 107.366 1.00 51.03 293 GLU A CA 1
ATOM 2128 C C . GLU A 1 313 ? -3.114 11.249 107.001 1.00 48.79 293 GLU A C 1
ATOM 2129 O O . GLU A 1 313 ? -2.729 11.622 105.892 1.00 53.24 293 GLU A O 1
ATOM 2135 N N . GLN A 1 314 ? -2.301 10.736 107.917 1.00 48.87 294 GLN A N 1
ATOM 2136 C CA . GLN A 1 314 ? -0.864 10.637 107.674 1.00 50.62 294 GLN A CA 1
ATOM 2137 C C . GLN A 1 314 ? -0.560 9.264 107.078 1.00 53.05 294 GLN A C 1
ATOM 2138 O O . GLN A 1 314 ? -1.425 8.380 107.062 1.00 54.81 294 GLN A O 1
ATOM 2144 N N . THR A 1 315 ? 0.671 9.103 106.607 1.00 50.10 295 THR A N 1
ATOM 2145 C CA . THR A 1 315 ? 1.169 7.876 105.995 1.00 49.46 295 THR A CA 1
ATOM 2146 C C . THR A 1 315 ? 1.667 6.917 107.075 1.00 52.95 295 THR A C 1
ATOM 2147 O O . THR A 1 315 ? 2.041 7.350 108.166 1.00 56.84 295 THR A O 1
ATOM 2151 N N . GLU A 1 316 ? 1.600 5.617 106.792 1.00 52.52 296 GLU A N 1
ATOM 2152 C CA . GLU A 1 316 ? 2.151 4.566 107.654 1.00 56.67 296 GLU A CA 1
ATOM 2153 C C . GLU A 1 316 ? 3.607 4.841 108.093 1.00 55.38 296 GLU A C 1
ATOM 2154 O O . GLU A 1 316 ? 4.381 5.433 107.343 1.00 57.47 296 GLU A O 1
ATOM 2160 N N . ARG A 1 317 ? 3.969 4.426 109.306 1.00 51.52 297 ARG A N 1
ATOM 2161 C CA . ARG A 1 317 ? 5.353 4.551 109.784 1.00 50.51 297 ARG A CA 1
ATOM 2162 C C . ARG A 1 317 ? 5.818 3.272 110.460 1.00 48.01 297 ARG A C 1
ATOM 2163 O O . ARG A 1 317 ? 5.350 2.933 111.527 1.00 64.87 297 ARG A O 1
ATOM 2171 N N . ALA A 1 318 ? 6.781 2.594 109.864 1.00 46.92 298 ALA A N 1
ATOM 2172 C CA . ALA A 1 318 ? 7.301 1.375 110.445 1.00 40.61 298 ALA A CA 1
ATOM 2173 C C . ALA A 1 318 ? 8.594 1.641 111.207 1.00 45.03 298 ALA A C 1
ATOM 2174 O O . ALA A 1 318 ? 9.399 2.481 110.810 1.00 48.39 298 ALA A O 1
ATOM 2176 N N . ASP A 1 319 ? 8.812 0.864 112.264 1.00 49.19 299 ASP A N 1
ATOM 2177 C CA . ASP A 1 319 ? 9.967 1.017 113.145 1.00 51.24 299 ASP A CA 1
ATOM 2178 C C . ASP A 1 319 ? 11.245 0.539 112.484 1.00 49.26 299 ASP A C 1
ATOM 2179 O O . ASP A 1 319 ? 12.348 0.934 112.873 1.00 47.00 299 ASP A O 1
ATOM 2184 N N . ASP A 1 320 ? 11.091 -0.317 111.479 1.00 42.56 300 ASP A N 1
ATOM 2185 C CA . ASP A 1 320 ? 12.227 -1.046 110.946 1.00 41.56 300 ASP A CA 1
ATOM 2186 C C . ASP A 1 320 ? 12.807 -0.345 109.727 1.00 43.04 300 ASP A C 1
ATOM 2187 O O . ASP A 1 320 ? 13.476 -0.971 108.905 1.00 48.38 300 ASP A O 1
ATOM 2192 N N . ARG A 1 321 ? 12.521 0.942 109.591 1.00 43.86 301 ARG A N 1
ATOM 2193 C CA . ARG A 1 321 ? 13.088 1.720 108.490 1.00 46.00 301 ARG A CA 1
ATOM 2194 C C . ARG A 1 321 ? 13.130 3.179 108.874 1.00 47.22 301 ARG A C 1
ATOM 2195 O O . ARG A 1 321 ? 12.386 3.617 109.727 1.00 52.67 301 ARG A O 1
ATOM 2203 N N . GLU A 1 322 ? 14.023 3.921 108.239 1.00 53.02 302 GLU A N 1
ATOM 2204 C CA . GLU A 1 322 ? 14.222 5.333 108.528 1.00 54.18 302 GLU A CA 1
ATOM 2205 C C . GLU A 1 322 ? 14.061 6.163 107.263 1.00 50.02 302 GLU A C 1
ATOM 2206 O O . GLU A 1 322 ? 15.000 6.305 106.483 1.00 53.36 302 GLU A O 1
ATOM 2212 N N . PRO A 1 323 ? 12.856 6.695 107.047 1.00 47.12 303 PRO A N 1
ATOM 2213 C CA . PRO A 1 323 ? 12.494 7.447 105.843 1.00 44.50 303 PRO A CA 1
ATOM 2214 C C . PRO A 1 323 ? 13.305 8.719 105.661 1.00 46.67 303 PRO A C 1
ATOM 2215 O O . PRO A 1 323 ? 13.848 9.251 106.631 1.00 42.07 303 PRO A O 1
ATOM 2219 N N . ALA A 1 324 ? 13.380 9.191 104.417 1.00 46.80 304 ALA A N 1
ATOM 2220 C CA . ALA A 1 324 ? 14.169 10.376 104.082 1.00 43.61 304 ALA A CA 1
ATOM 2221 C C . ALA A 1 324 ? 13.323 11.632 104.074 1.00 45.85 304 ALA A C 1
ATOM 2222 O O . ALA A 1 324 ? 13.862 12.733 104.139 1.00 54.88 304 ALA A O 1
ATOM 2224 N N . PHE A 1 325 ? 12.010 11.464 103.935 1.00 44.49 305 PHE A N 1
ATOM 2225 C CA . PHE A 1 325 ? 11.071 12.583 103.955 1.00 39.48 305 PHE A CA 1
ATOM 2226 C C . PHE A 1 325 ? 11.489 13.741 103.052 1.00 45.92 305 PHE A C 1
ATOM 2227 O O . PHE A 1 325 ? 11.665 14.862 103.520 1.00 50.90 305 PHE A O 1
ATOM 2235 N N . TRP A 1 326 ? 11.649 13.464 101.761 1.00 43.83 306 TRP A N 1
ATOM 2236 C CA . TRP A 1 326 ? 12.006 14.489 100.779 1.00 41.38 306 TRP A CA 1
ATOM 2237 C C . TRP A 1 326 ? 10.945 15.582 100.738 1.00 45.68 306 TRP A C 1
ATOM 2238 O O . TRP A 1 326 ? 11.250 16.772 100.564 1.00 45.70 306 TRP A O 1
ATOM 2249 N N . MET A 1 327 ? 9.693 15.134 100.817 1.00 45.26 307 MET A N 1
ATOM 2250 C CA . MET A 1 327 ? 8.543 15.987 101.056 1.00 45.41 307 MET A CA 1
ATOM 2251 C C . MET A 1 327 ? 7.714 15.292 102.127 1.00 44.60 307 MET A C 1
ATOM 2252 O O . MET A 1 327 ? 7.945 14.134 102.412 1.00 43.36 307 MET A O 1
ATOM 2257 N N . TYR A 1 328 ? 6.772 15.990 102.746 1.00 47.20 308 TYR A N 1
ATOM 2258 C CA . TYR A 1 328 ? 5.918 15.356 103.746 1.00 43.12 308 TYR A CA 1
ATOM 2259 C C . TYR A 1 328 ? 4.515 15.121 103.164 1.00 45.59 308 TYR A C 1
ATOM 2260 O O . TYR A 1 328 ? 3.861 16.072 102.720 1.00 43.48 308 TYR A O 1
ATOM 2269 N N . PRO A 1 329 ? 4.063 13.854 103.146 1.00 42.43 309 PRO A N 1
ATOM 2270 C CA . PRO A 1 329 ? 2.772 13.418 102.603 1.00 38.30 309 PRO A CA 1
ATOM 2271 C C . PRO A 1 329 ? 1.604 13.552 103.593 1.00 50.00 309 PRO A C 1
ATOM 2272 O O . PRO A 1 329 ? 1.791 13.325 104.793 1.00 54.52 309 PRO A O 1
ATOM 2276 N N . LEU A 1 330 ? 0.430 13.934 103.082 1.00 45.43 310 LEU A N 1
ATOM 2277 C CA . LEU A 1 330 ? -0.824 13.886 103.817 1.00 44.50 310 LEU A CA 1
ATOM 2278 C C . LEU A 1 330 ? -1.924 13.390 102.879 1.00 50.08 310 LEU A C 1
ATOM 2279 O O . LEU A 1 330 ? -1.830 13.572 101.667 1.00 44.62 310 LEU A O 1
ATOM 2284 N N . LYS A 1 331 ? -2.957 12.754 103.418 1.00 52.25 311 LYS A N 1
ATOM 2285 C CA . LYS A 1 331 ? -4.158 12.535 102.620 1.00 50.99 311 LYS A CA 1
ATOM 2286 C C . LYS A 1 331 ? -5.296 13.363 103.215 1.00 53.02 311 LYS A C 1
ATOM 2287 O O . LYS A 1 331 ? -5.695 13.143 104.360 1.00 64.19 311 LYS A O 1
ATOM 2293 N N . VAL A 1 332 ? -5.815 14.313 102.442 1.00 43.59 312 VAL A N 1
ATOM 2294 C CA . VAL A 1 332 ? -6.748 15.302 102.976 1.00 45.48 312 VAL A CA 1
ATOM 2295 C C . VAL A 1 332 ? -8.080 15.329 102.244 1.00 48.87 312 VAL A C 1
ATOM 2296 O O . VAL A 1 332 ? -8.130 15.139 101.033 1.00 63.40 312 VAL A O 1
ATOM 2300 N N . ARG A 1 333 ? -9.161 15.555 102.984 1.00 56.41 313 ARG A N 1
ATOM 2301 C CA . ARG A 1 333 ? -10.459 15.870 102.390 1.00 61.02 313 ARG A CA 1
ATOM 2302 C C . ARG A 1 333 ? -10.355 17.234 101.707 1.00 58.60 313 ARG A C 1
ATOM 2303 O O . ARG A 1 333 ? -9.598 18.091 102.162 1.00 58.65 313 ARG A O 1
ATOM 2311 N N . ASP A 1 334 ? -11.098 17.421 100.620 1.00 57.01 314 ASP A N 1
ATOM 2312 C CA . ASP A 1 334 ? -11.168 18.710 99.915 1.00 63.05 314 ASP A CA 1
ATOM 2313 C C . ASP A 1 334 ? -9.781 19.292 99.611 1.00 60.05 314 ASP A C 1
ATOM 2314 O O . ASP A 1 334 ? -9.477 20.427 99.993 1.00 59.39 314 ASP A O 1
ATOM 2319 N N . ARG A 1 335 ? -8.936 18.511 98.950 1.00 53.41 315 ARG A N 1
ATOM 2320 C CA . ARG A 1 335 ? -7.574 18.958 98.646 1.00 56.09 315 ARG A CA 1
ATOM 2321 C C . ARG A 1 335 ? -7.475 20.332 97.954 1.00 59.15 315 ARG A C 1
ATOM 2322 O O . ARG A 1 335 ? -6.557 21.092 98.265 1.00 56.04 315 ARG A O 1
ATOM 2330 N N . PRO A 1 336 ? -8.381 20.649 96.998 1.00 59.50 316 PRO A N 1
ATOM 2331 C CA . PRO A 1 336 ? -8.227 21.982 96.397 1.00 55.88 316 PRO A CA 1
ATOM 2332 C C . PRO A 1 336 ? -8.358 23.136 97.403 1.00 59.34 316 PRO A C 1
ATOM 2333 O O . PRO A 1 336 ? -7.574 24.084 97.334 1.00 60.92 316 PRO A O 1
ATOM 2337 N N . ALA A 1 337 ? -9.317 23.051 98.326 1.00 58.33 317 ALA A N 1
ATOM 2338 C CA . ALA A 1 337 ? -9.466 24.087 99.345 1.00 57.16 317 ALA A CA 1
ATOM 2339 C C . ALA A 1 337 ? -8.261 24.054 100.285 1.00 60.26 317 ALA A C 1
ATOM 2340 O O . ALA A 1 337 ? -7.809 25.099 100.751 1.00 68.86 317 ALA A O 1
ATOM 2342 N N . PHE A 1 338 ? -7.728 22.862 100.538 1.00 49.65 318 PHE A N 1
ATOM 2343 C CA . PHE A 1 338 ? -6.542 22.718 101.386 1.00 54.63 318 PHE A CA 1
ATOM 2344 C C . PHE A 1 338 ? -5.329 23.464 100.806 1.00 52.19 318 PHE A C 1
ATOM 2345 O O . PHE A 1 338 ? -4.716 24.301 101.465 1.00 52.86 318 PHE A O 1
ATOM 2353 N N . MET A 1 339 ? -5.000 23.154 99.560 1.00 51.99 319 MET A N 1
ATOM 2354 C CA . MET A 1 339 ? -3.836 23.738 98.893 1.00 50.26 319 MET A CA 1
ATOM 2355 C C . MET A 1 339 ? -4.040 25.229 98.776 1.00 47.52 319 MET A C 1
ATOM 2356 O O . MET A 1 339 ? -3.100 26.003 98.944 1.00 50.42 319 MET A O 1
ATOM 2361 N N . ARG A 1 340 ? -5.275 25.626 98.497 1.00 47.55 320 ARG A N 1
ATOM 2362 C CA . ARG A 1 340 ? -5.597 27.037 98.353 1.00 49.14 320 ARG A CA 1
ATOM 2363 C C . ARG A 1 340 ? -5.352 27.791 99.657 1.00 63.79 320 ARG A C 1
ATOM 2364 O O . ARG A 1 340 ? -4.732 28.850 99.667 1.00 61.04 320 ARG A O 1
ATOM 2372 N N . ARG A 1 341 ? -5.809 27.209 100.761 1.00 65.15 321 ARG A N 1
ATOM 2373 C CA . ARG A 1 341 ? -5.660 27.810 102.083 1.00 65.40 321 ARG A CA 1
ATOM 2374 C C . ARG A 1 341 ? -4.186 28.000 102.442 1.00 60.98 321 ARG A C 1
ATOM 2375 O O . ARG A 1 341 ? -3.784 29.081 102.870 1.00 60.83 321 ARG A O 1
ATOM 2383 N N . LEU A 1 342 ? -3.379 26.957 102.253 1.00 60.75 322 LEU A N 1
ATOM 2384 C CA . LEU A 1 342 ? -1.959 27.040 102.593 1.00 58.64 322 LEU A CA 1
ATOM 2385 C C . LEU A 1 342 ? -1.218 27.990 101.659 1.00 60.13 322 LEU A C 1
ATOM 2386 O O . LEU A 1 342 ? -0.219 28.588 102.055 1.00 69.31 322 LEU A O 1
ATOM 2391 N N . LEU A 1 343 ? -1.706 28.139 100.430 1.00 52.46 323 LEU A N 1
ATOM 2392 C CA . LEU A 1 343 ? -1.068 29.055 99.487 1.00 55.97 323 LEU A CA 1
ATOM 2393 C C . LEU A 1 343 ? -1.222 30.494 99.973 1.00 59.85 323 LEU A C 1
ATOM 2394 O O . LEU A 1 343 ? -0.292 31.286 99.882 1.00 67.13 323 LEU A O 1
ATOM 2399 N N . ASP A 1 344 ? -2.385 30.808 100.536 1.00 60.21 324 ASP A N 1
ATOM 2400 C CA . ASP A 1 344 ? -2.648 32.137 101.090 1.00 60.23 324 ASP A CA 1
ATOM 2401 C C . ASP A 1 344 ? -1.755 32.471 102.282 1.00 58.92 324 ASP A C 1
ATOM 2402 O O . ASP A 1 344 ? -1.501 33.638 102.564 1.00 59.44 324 ASP A O 1
ATOM 2407 N N . ALA A 1 345 ? -1.297 31.441 102.983 1.00 57.92 325 ALA A N 1
ATOM 2408 C CA . ALA A 1 345 ? -0.406 31.609 104.122 1.00 56.76 325 ALA A CA 1
ATOM 2409 C C . ALA A 1 345 ? 1.060 31.553 103.684 1.00 58.18 325 ALA A C 1
ATOM 2410 O O . ALA A 1 345 ? 1.976 31.592 104.511 1.00 60.85 325 ALA A O 1
ATOM 2412 N N . GLY A 1 346 ? 1.283 31.464 102.379 1.00 47.24 326 GLY A N 1
ATOM 2413 C CA . GLY A 1 346 ? 2.634 31.468 101.865 1.00 45.73 326 GLY A CA 1
ATOM 2414 C C . GLY A 1 346 ? 3.321 30.131 101.940 1.00 54.95 326 GLY A C 1
ATOM 2415 O O . GLY A 1 346 ? 4.549 30.042 102.007 1.00 59.64 326 GLY A O 1
ATOM 2416 N N . ILE A 1 347 ? 2.519 29.080 101.915 1.00 46.90 327 ILE A N 1
ATOM 2417 C CA . ILE A 1 347 ? 3.044 27.737 102.000 1.00 45.52 327 ILE A CA 1
ATOM 2418 C C . ILE A 1 347 ? 2.821 27.029 100.675 1.00 46.31 327 ILE A C 1
ATOM 2419 O O . ILE A 1 347 ? 1.689 26.882 100.212 1.00 46.69 327 ILE A O 1
ATOM 2424 N N . ALA A 1 348 ? 3.915 26.659 100.027 1.00 39.24 328 ALA A N 1
ATOM 2425 C CA . ALA A 1 348 ? 3.821 25.926 98.784 1.00 39.80 328 ALA A CA 1
ATOM 2426 C C . ALA A 1 348 ? 3.395 24.496 99.058 1.00 44.98 328 ALA A C 1
ATOM 2427 O O . ALA A 1 348 ? 3.827 23.890 100.028 1.00 42.50 328 ALA A O 1
ATOM 2429 N N . THR A 1 349 ? 2.611 23.945 98.148 1.00 46.74 329 THR A N 1
ATOM 2430 C CA . THR A 1 349 ? 1.968 22.662 98.329 1.00 49.39 329 THR A CA 1
ATOM 2431 C C . THR A 1 349 ? 1.776 22.030 96.947 1.00 55.16 329 THR A C 1
ATOM 2432 O O . THR A 1 349 ? 1.482 22.760 96.002 1.00 57.80 329 THR A O 1
ATOM 2436 N N . SER A 1 350 ? 1.949 20.710 96.795 1.00 49.16 330 SER A N 1
ATOM 2437 C CA . SER A 1 350 ? 1.773 20.119 95.455 1.00 46.77 330 SER A CA 1
ATOM 2438 C C . SER A 1 350 ? 1.382 18.640 95.430 1.00 44.84 330 SER A C 1
ATOM 2439 O O . SER A 1 350 ? 1.732 17.873 96.322 1.00 44.55 330 SER A O 1
ATOM 2442 N N . VAL A 1 351 ? 0.656 18.256 94.383 1.00 40.66 331 VAL A N 1
ATOM 2443 C CA . VAL A 1 351 ? 0.345 16.852 94.108 1.00 49.93 331 VAL A CA 1
ATOM 2444 C C . VAL A 1 351 ? 1.574 16.149 93.526 1.00 53.12 331 VAL A C 1
ATOM 2445 O O . VAL A 1 351 ? 1.646 14.926 93.525 1.00 49.26 331 VAL A O 1
ATOM 2449 N N . VAL A 1 352 ? 2.527 16.953 93.044 1.00 54.71 332 VAL A N 1
ATOM 2450 C CA . VAL A 1 352 ? 3.822 16.516 92.492 1.00 48.15 332 VAL A CA 1
ATOM 2451 C C . VAL A 1 352 ? 3.759 15.898 91.085 1.00 47.43 332 VAL A C 1
ATOM 2452 O O . VAL A 1 352 ? 4.405 16.406 90.156 1.00 49.71 332 VAL A O 1
ATOM 2456 N N . SER A 1 353 ? 3.002 14.819 90.914 1.00 47.68 333 SER A N 1
ATOM 2457 C CA . SER A 1 353 ? 2.796 14.275 89.576 1.00 50.64 333 SER A CA 1
ATOM 2458 C C . SER A 1 353 ? 1.432 13.627 89.414 1.00 49.46 333 SER A C 1
ATOM 2459 O O . SER A 1 353 ? 0.811 13.180 90.381 1.00 46.26 333 SER A O 1
ATOM 2462 N N . ARG A 1 354 ? 0.957 13.592 88.176 1.00 51.06 334 ARG A N 1
ATOM 2463 C CA . ARG A 1 354 ? -0.307 12.924 87.872 1.00 53.13 334 ARG A CA 1
ATOM 2464 C C . ARG A 1 354 ? -0.115 11.404 87.901 1.00 52.10 334 ARG A C 1
ATOM 2465 O O . ARG A 1 354 ? 0.972 10.910 87.555 1.00 41.90 334 ARG A O 1
ATOM 2473 N N . ARG A 1 355 ? -1.145 10.672 88.332 1.00 47.94 335 ARG A N 1
ATOM 2474 C CA . ARG A 1 355 ? -1.101 9.208 88.266 1.00 44.44 335 ARG A CA 1
ATOM 2475 C C . ARG A 1 355 ? -0.768 8.842 86.820 1.00 33.65 335 ARG A C 1
ATOM 2476 O O . ARG A 1 355 ? -1.507 9.204 85.903 1.00 41.20 335 ARG A O 1
ATOM 2484 N N . ASN A 1 356 ? 0.348 8.156 86.606 1.00 35.80 336 ASN A N 1
ATOM 2485 C CA . ASN A 1 356 ? 0.849 7.996 85.228 1.00 43.42 336 ASN A CA 1
ATOM 2486 C C . ASN A 1 356 ? -0.117 7.196 84.369 1.00 42.44 336 ASN A C 1
ATOM 2487 O O . ASN A 1 356 ? -0.143 7.351 83.154 1.00 47.89 336 ASN A O 1
ATOM 2492 N N . ASP A 1 357 ? -0.923 6.355 85.003 1.00 38.99 337 ASP A N 1
ATOM 2493 C CA . ASP A 1 357 ? -1.819 5.482 84.265 1.00 38.68 337 ASP A CA 1
ATOM 2494 C C . ASP A 1 357 ? -2.933 6.243 83.553 1.00 40.53 337 ASP A C 1
ATOM 2495 O O . ASP A 1 357 ? -3.628 5.676 82.713 1.00 50.86 337 ASP A O 1
ATOM 2500 N N . ALA A 1 358 ? -3.119 7.519 83.879 1.00 41.22 338 ALA A N 1
ATOM 2501 C CA . ALA A 1 358 ? -4.217 8.284 83.278 1.00 41.14 338 ALA A CA 1
ATOM 2502 C C . ALA A 1 358 ? -3.789 8.981 81.987 1.00 42.02 338 ALA A C 1
ATOM 2503 O O . ALA A 1 358 ? -4.621 9.510 81.254 1.00 45.24 338 ALA A O 1
ATOM 2505 N N . HIS A 1 359 ? -2.489 8.995 81.723 1.00 39.33 339 HIS A N 1
ATOM 2506 C CA . HIS A 1 359 ? -1.973 9.633 80.520 1.00 41.02 339 HIS A CA 1
ATOM 2507 C C . HIS A 1 359 ? -2.423 8.948 79.224 1.00 44.11 339 HIS A C 1
ATOM 2508 O O . HIS A 1 359 ? -2.481 7.726 79.136 1.00 50.47 339 HIS A O 1
ATOM 2515 N N . SER A 1 360 ? -2.744 9.762 78.225 1.00 48.09 340 SER A N 1
ATOM 2516 C CA . SER A 1 360 ? -3.159 9.292 76.906 1.00 48.55 340 SER A CA 1
ATOM 2517 C C . SER A 1 360 ? -2.179 8.326 76.284 1.00 47.48 340 SER A C 1
ATOM 2518 O O . SER A 1 360 ? -2.577 7.371 75.637 1.00 53.27 340 SER A O 1
ATOM 2521 N N . CYS A 1 361 ? -0.893 8.616 76.440 1.00 47.18 341 CYS A N 1
ATOM 2522 C CA . CYS A 1 361 ? 0.144 7.859 75.755 1.00 46.88 341 CYS A CA 1
ATOM 2523 C C . CYS A 1 361 ? 0.181 6.410 76.200 1.00 51.24 341 CYS A C 1
ATOM 2524 O O . CYS A 1 361 ? 0.764 5.568 75.526 1.00 56.55 341 CYS A O 1
ATOM 2527 N N . VAL A 1 362 ? -0.466 6.114 77.321 1.00 49.82 342 VAL A N 1
ATOM 2528 C CA . VAL A 1 362 ? -0.494 4.750 77.829 1.00 44.88 342 VAL A CA 1
ATOM 2529 C C . VAL A 1 362 ? -1.936 4.287 78.056 1.00 51.72 342 VAL A C 1
ATOM 2530 O O . VAL A 1 362 ? -2.212 3.454 78.940 1.00 47.08 342 VAL A O 1
ATOM 2534 N N . ALA A 1 363 ? -2.844 4.773 77.209 1.00 40.34 343 ALA A N 1
ATOM 2535 C CA . ALA A 1 363 ? -4.262 4.447 77.346 1.00 54.57 343 ALA A CA 1
ATOM 2536 C C . ALA A 1 363 ? -4.546 2.944 77.332 1.00 59.07 343 ALA A C 1
ATOM 2537 O O . ALA A 1 363 ? -5.538 2.482 77.907 1.00 64.30 343 ALA A O 1
ATOM 2539 N N . SER A 1 364 ? -3.698 2.187 76.648 1.00 56.65 344 SER A N 1
ATOM 2540 C CA . SER A 1 364 ? -3.938 0.758 76.473 1.00 56.24 344 SER A CA 1
ATOM 2541 C C . SER A 1 364 ? -3.691 -0.061 77.744 1.00 53.61 344 SER A C 1
ATOM 2542 O O . SER A 1 364 ? -4.275 -1.129 77.906 1.00 68.40 344 SER A O 1
ATOM 2545 N N . ALA A 1 365 ? -2.852 0.435 78.646 1.00 40.84 345 ALA A N 1
ATOM 2546 C CA . ALA A 1 365 ? -2.501 -0.329 79.849 1.00 49.12 345 ALA A CA 1
ATOM 2547 C C . ALA A 1 365 ? -3.422 0.004 81.002 1.00 50.47 345 ALA A C 1
ATOM 2548 O O . ALA A 1 365 ? -3.229 -0.471 82.123 1.00 55.23 345 ALA A O 1
ATOM 2550 N N . ARG A 1 366 ? -4.414 0.834 80.722 1.00 48.52 346 ARG A N 1
ATOM 2551 C CA . ARG A 1 366 ? -5.314 1.312 81.755 1.00 60.64 346 ARG A CA 1
ATOM 2552 C C . ARG A 1 366 ? -6.142 0.149 82.306 1.00 61.72 346 ARG A C 1
ATOM 2553 O O . ARG A 1 366 ? -6.720 -0.644 81.563 1.00 64.19 346 ARG A O 1
ATOM 2561 N N . THR A 1 367 ? -6.142 0.053 83.626 1.00 56.86 347 THR A N 1
ATOM 2562 C CA . THR A 1 367 ? -6.727 -1.054 84.358 1.00 52.57 347 THR A CA 1
ATOM 2563 C C . THR A 1 367 ? -7.260 -0.483 85.671 1.00 55.21 347 THR A C 1
ATOM 2564 O O . THR A 1 367 ? -6.778 0.548 86.130 1.00 56.78 347 THR A O 1
ATOM 2568 N N . THR A 1 368 ? -8.254 -1.119 86.280 1.00 62.15 348 THR A N 1
ATOM 2569 C CA . THR A 1 368 ? -8.815 -0.573 87.516 1.00 62.50 348 THR A CA 1
ATOM 2570 C C . THR A 1 368 ? -7.887 -0.765 88.714 1.00 59.01 348 THR A C 1
ATOM 2571 O O . THR A 1 368 ? -7.504 -1.892 89.041 1.00 56.84 348 THR A O 1
ATOM 2575 N N . LEU A 1 369 ? -7.555 0.344 89.374 1.00 52.68 349 LEU A N 1
ATOM 2576 C CA . LEU A 1 369 ? -6.675 0.328 90.537 1.00 51.50 349 LEU A CA 1
ATOM 2577 C C . LEU A 1 369 ? -7.371 1.012 91.730 1.00 59.17 349 LEU A C 1
ATOM 2578 O O . LEU A 1 369 ? -7.221 2.214 91.952 1.00 63.46 349 LEU A O 1
ATOM 2583 N N . PRO A 1 370 ? -8.159 0.243 92.495 1.00 58.07 350 PRO A N 1
ATOM 2584 C CA . PRO A 1 370 ? -9.035 0.834 93.516 1.00 56.00 350 PRO A CA 1
ATOM 2585 C C . PRO A 1 370 ? -8.258 1.514 94.650 1.00 51.94 350 PRO A C 1
ATOM 2586 O O . PRO A 1 370 ? -8.684 2.549 95.177 1.00 46.12 350 PRO A O 1
ATOM 2590 N N . GLY A 1 371 ? -7.124 0.936 95.017 1.00 42.02 351 GLY A N 1
ATOM 2591 C CA . GLY A 1 371 ? -6.302 1.533 96.045 1.00 55.42 351 GLY A CA 1
ATOM 2592 C C . GLY A 1 371 ? -5.819 2.908 95.620 1.00 57.35 351 GLY A C 1
ATOM 2593 O O . GLY A 1 371 ? -5.891 3.859 96.401 1.00 57.57 351 GLY A O 1
ATOM 2594 N N . LEU A 1 372 ? -5.343 3.021 94.379 1.00 53.85 352 LEU A N 1
ATOM 2595 C CA . LEU A 1 372 ? -4.866 4.303 93.867 1.00 49.15 352 LEU A CA 1
ATOM 2596 C C . LEU A 1 372 ? -6.026 5.261 93.767 1.00 49.14 352 LEU A C 1
ATOM 2597 O O . LEU A 1 372 ? -5.902 6.425 94.132 1.00 54.60 352 LEU A O 1
ATOM 2602 N N . ASP A 1 373 ? -7.165 4.759 93.304 1.00 52.13 353 ASP A N 1
ATOM 2603 C CA . ASP A 1 373 ? -8.392 5.557 93.227 1.00 51.72 353 ASP A CA 1
ATOM 2604 C C . ASP A 1 373 ? -8.722 6.169 94.595 1.00 53.73 353 ASP A C 1
ATOM 2605 O O . ASP A 1 373 ? -9.186 7.299 94.684 1.00 55.52 353 ASP A O 1
ATOM 2610 N N . ARG A 1 374 ? -8.460 5.411 95.657 1.00 59.35 354 ARG A N 1
ATOM 2611 C CA . ARG A 1 374 ? -8.814 5.821 97.007 1.00 59.65 354 ARG A CA 1
ATOM 2612 C C . ARG A 1 374 ? -7.928 6.967 97.546 1.00 57.00 354 ARG A C 1
ATOM 2613 O O . ARG A 1 374 ? -8.346 7.671 98.477 1.00 52.91 354 ARG A O 1
ATOM 2621 N N . VAL A 1 375 ? -6.735 7.174 96.970 1.00 48.59 355 VAL A N 1
ATOM 2622 C CA . VAL A 1 375 ? -5.854 8.262 97.441 1.00 53.15 355 VAL A CA 1
ATOM 2623 C C . VAL A 1 375 ? -5.505 9.368 96.418 1.00 52.69 355 VAL A C 1
ATOM 2624 O O . VAL A 1 375 ? -5.060 10.448 96.815 1.00 48.91 355 VAL A O 1
ATOM 2628 N N . ALA A 1 376 ? -5.710 9.115 95.129 1.00 54.43 356 ALA A N 1
ATOM 2629 C CA . ALA A 1 376 ? -5.215 10.014 94.074 1.00 50.40 356 ALA A CA 1
ATOM 2630 C C . ALA A 1 376 ? -5.677 11.460 94.234 1.00 58.45 356 ALA A C 1
ATOM 2631 O O . ALA A 1 376 ? -4.886 12.377 94.033 1.00 56.43 356 ALA A O 1
ATOM 2633 N N . ASP A 1 377 ? -6.936 11.658 94.632 1.00 64.15 357 ASP A N 1
ATOM 2634 C CA . ASP A 1 377 ? -7.497 13.006 94.781 1.00 58.85 357 ASP A CA 1
ATOM 2635 C C . ASP A 1 377 ? -7.335 13.559 96.202 1.00 53.91 357 ASP A C 1
ATOM 2636 O O . ASP A 1 377 ? -7.798 14.658 96.503 1.00 51.52 357 ASP A O 1
ATOM 2641 N N . ARG A 1 378 ? -6.691 12.787 97.074 1.00 49.99 358 ARG A N 1
ATOM 2642 C CA . ARG A 1 378 ? -6.529 13.185 98.471 1.00 50.86 358 ARG A CA 1
ATOM 2643 C C . ARG A 1 378 ? -5.052 13.467 98.810 1.00 54.55 358 ARG A C 1
ATOM 2644 O O . ARG A 1 378 ? -4.756 14.211 99.745 1.00 54.70 358 ARG A O 1
ATOM 2652 N N . VAL A 1 379 ? -4.128 12.860 98.064 1.00 53.51 359 VAL A N 1
ATOM 2653 C CA . VAL A 1 379 ? -2.695 12.995 98.361 1.00 51.86 359 VAL A CA 1
ATOM 2654 C C . VAL A 1 379 ? -2.203 14.415 98.119 1.00 51.73 359 VAL A C 1
ATOM 2655 O O . VAL A 1 379 ? -2.623 15.086 97.171 1.00 52.97 359 VAL A O 1
ATOM 2659 N N . VAL A 1 380 ? -1.348 14.896 99.010 1.00 41.99 360 VAL A N 1
ATOM 2660 C CA . VAL A 1 380 ? -0.844 16.242 98.873 1.00 41.93 360 VAL A CA 1
ATOM 2661 C C . VAL A 1 380 ? 0.495 16.302 99.587 1.00 54.42 360 VAL A C 1
ATOM 2662 O O . VAL A 1 380 ? 0.742 15.513 100.488 1.00 61.64 360 VAL A O 1
ATOM 2666 N N . HIS A 1 381 ? 1.376 17.207 99.176 1.00 56.37 361 HIS A N 1
ATOM 2667 C CA . HIS A 1 381 ? 2.694 17.286 99.791 1.00 52.05 361 HIS A CA 1
ATOM 2668 C C . HIS A 1 381 ? 2.980 18.679 100.325 1.00 52.09 361 HIS A C 1
ATOM 2669 O O . HIS A 1 381 ? 2.690 19.679 99.662 1.00 63.81 361 HIS A O 1
ATOM 2676 N N . ILE A 1 382 ? 3.586 18.739 101.505 1.00 35.01 362 ILE A N 1
ATOM 2677 C CA . ILE A 1 382 ? 3.832 20.006 102.170 1.00 43.08 362 ILE A CA 1
ATOM 2678 C C . ILE A 1 382 ? 5.335 20.084 102.465 1.00 48.66 362 ILE A C 1
ATOM 2679 O O . ILE A 1 382 ? 5.992 19.056 102.640 1.00 49.12 362 ILE A O 1
ATOM 2684 N N . PRO A 1 383 ? 5.886 21.306 102.517 1.00 45.72 363 PRO A N 1
ATOM 2685 C CA . PRO A 1 383 ? 7.316 21.529 102.734 1.00 40.47 363 PRO A CA 1
ATOM 2686 C C . PRO A 1 383 ? 7.788 20.929 104.031 1.00 44.78 363 PRO A C 1
ATOM 2687 O O . PRO A 1 383 ? 7.124 21.134 105.038 1.00 57.47 363 PRO A O 1
ATOM 2691 N N . VAL A 1 384 ? 8.911 20.217 104.007 1.00 45.29 364 VAL A N 1
ATOM 2692 C CA . VAL A 1 384 ? 9.439 19.556 105.194 1.00 44.29 364 VAL A CA 1
ATOM 2693 C C . VAL A 1 384 ? 10.963 19.650 105.218 1.00 45.45 364 VAL A C 1
ATOM 2694 O O . VAL A 1 384 ? 11.587 19.306 106.224 1.00 50.54 364 VAL A O 1
ATOM 2698 N N . GLY A 1 385 ? 11.552 20.144 104.122 1.00 39.15 365 GLY A N 1
ATOM 2699 C CA . GLY A 1 385 ? 13.003 20.182 103.948 1.00 36.16 365 GLY A CA 1
ATOM 2700 C C . GLY A 1 385 ? 13.871 21.016 104.891 1.00 45.79 365 GLY A C 1
ATOM 2701 O O . GLY A 1 385 ? 13.371 21.658 105.820 1.00 52.15 365 GLY A O 1
ATOM 2702 N N . TRP A 1 386 ? 15.182 20.997 104.635 1.00 49.64 366 TRP A N 1
ATOM 2703 C CA . TRP A 1 386 ? 16.213 21.607 105.492 1.00 43.27 366 TRP A CA 1
ATOM 2704 C C . TRP A 1 386 ? 16.173 23.141 105.571 1.00 44.21 366 TRP A C 1
ATOM 2705 O O . TRP A 1 386 ? 16.850 23.736 106.409 1.00 51.91 366 TRP A O 1
ATOM 2716 N N . TRP A 1 387 ? 15.417 23.779 104.684 1.00 46.66 367 TRP A N 1
ATOM 2717 C CA . TRP A 1 387 ? 15.350 25.248 104.632 1.00 48.37 367 TRP A CA 1
ATOM 2718 C C . TRP A 1 387 ? 14.291 25.820 105.567 1.00 51.44 367 TRP A C 1
ATOM 2719 O O . TRP A 1 387 ? 14.185 27.041 105.727 1.00 53.59 367 TRP A O 1
ATOM 2730 N N . LEU A 1 388 ? 13.489 24.945 106.164 1.00 47.67 368 LEU A N 1
ATOM 2731 C CA . LEU A 1 388 ? 12.459 25.404 107.086 1.00 55.32 368 LEU A CA 1
ATOM 2732 C C . LEU A 1 388 ? 13.049 25.905 108.404 1.00 58.15 368 LEU A C 1
ATOM 2733 O O . LEU A 1 388 ? 13.730 25.168 109.114 1.00 57.19 368 LEU A O 1
ATOM 2738 N N . THR A 1 389 ? 12.745 27.149 108.755 1.00 61.31 369 THR A N 1
ATOM 2739 C CA . THR A 1 389 ? 13.091 27.640 110.078 1.00 57.20 369 THR A CA 1
ATOM 2740 C C . THR A 1 389 ? 12.085 27.102 111.065 1.00 59.68 369 THR A C 1
ATOM 2741 O O . THR A 1 389 ? 11.007 26.635 110.681 1.00 61.30 369 THR A O 1
ATOM 2745 N N . GLU A 1 390 ? 12.429 27.182 112.339 1.00 59.10 370 GLU A N 1
ATOM 2746 C CA . GLU A 1 390 ? 11.518 26.732 113.380 1.00 62.67 370 GLU A CA 1
ATOM 2747 C C . GLU A 1 390 ? 10.192 27.494 113.272 1.00 58.10 370 GLU A C 1
ATOM 2748 O O . GLU A 1 390 ? 9.127 26.904 113.397 1.00 57.67 370 GLU A O 1
ATOM 2754 N N . ASP A 1 391 ? 10.256 28.788 112.972 1.00 58.59 371 ASP A N 1
ATOM 2755 C CA . ASP A 1 391 ? 9.031 29.553 112.774 1.00 60.83 371 ASP A CA 1
ATOM 2756 C C . ASP A 1 391 ? 8.277 29.069 111.519 1.00 60.95 371 ASP A C 1
ATOM 2757 O O . ASP A 1 391 ? 7.053 28.938 111.573 1.00 57.66 371 ASP A O 1
ATOM 2762 N N . ASP A 1 392 ? 8.985 28.784 110.412 1.00 60.18 372 ASP A N 1
ATOM 2763 C CA . ASP A 1 392 ? 8.331 28.274 109.188 1.00 58.56 372 ASP A CA 1
ATOM 2764 C C . ASP A 1 392 ? 7.505 27.001 109.446 1.00 57.05 372 ASP A C 1
ATOM 2765 O O . ASP A 1 392 ? 6.371 26.863 108.966 1.00 51.45 372 ASP A O 1
ATOM 2770 N N . ARG A 1 393 ? 8.087 26.094 110.228 1.00 56.59 373 ARG A N 1
ATOM 2771 C CA . ARG A 1 393 ? 7.506 24.800 110.588 1.00 55.89 373 ARG A CA 1
ATOM 2772 C C . ARG A 1 393 ? 6.213 24.961 111.422 1.00 62.32 373 ARG A C 1
ATOM 2773 O O . ARG A 1 393 ? 5.211 24.269 111.210 1.00 59.47 373 ARG A O 1
ATOM 2781 N N . SER A 1 394 ? 6.261 25.872 112.388 1.00 59.70 374 SER A N 1
ATOM 2782 C CA . SER A 1 394 ? 5.109 26.200 113.214 1.00 62.32 374 SER A CA 1
ATOM 2783 C C . SER A 1 394 ? 3.979 26.752 112.361 1.00 59.07 374 SER A C 1
ATOM 2784 O O . SER A 1 394 ? 2.808 26.449 112.582 1.00 59.71 374 SER A O 1
ATOM 2787 N N . HIS A 1 395 ? 4.350 27.566 111.383 1.00 51.38 375 HIS A N 1
ATOM 2788 C CA . HIS A 1 395 ? 3.388 28.222 110.520 1.00 50.77 375 HIS A CA 1
ATOM 2789 C C . HIS A 1 395 ? 2.565 27.249 109.699 1.00 50.55 375 HIS A C 1
ATOM 2790 O O . HIS A 1 395 ? 1.376 27.471 109.488 1.00 52.96 375 HIS A O 1
ATOM 2797 N N . VAL A 1 396 ? 3.215 26.198 109.209 1.00 52.59 376 VAL A N 1
ATOM 2798 C CA . VAL A 1 396 ? 2.548 25.133 108.468 1.00 51.19 376 VAL A CA 1
ATOM 2799 C C . VAL A 1 396 ? 1.527 24.427 109.342 1.00 55.71 376 VAL A C 1
ATOM 2800 O O . VAL A 1 396 ? 0.349 24.311 108.993 1.00 59.75 376 VAL A O 1
ATOM 2804 N N . VAL A 1 397 ? 1.993 23.965 110.492 1.00 54.38 377 VAL A N 1
ATOM 2805 C CA . VAL A 1 397 ? 1.138 23.308 111.452 1.00 51.11 377 VAL A CA 1
ATOM 2806 C C . VAL A 1 397 ? -0.020 24.206 111.854 1.00 58.56 377 VAL A C 1
ATOM 2807 O O . VAL A 1 397 ? -1.179 23.778 111.872 1.00 61.83 377 VAL A O 1
ATOM 2811 N N . GLU A 1 398 ? 0.288 25.467 112.139 1.00 60.95 378 GLU A N 1
ATOM 2812 C CA . GLU A 1 398 ? -0.723 26.411 112.622 1.00 61.98 378 GLU A CA 1
ATOM 2813 C C . GLU A 1 398 ? -1.784 26.636 111.548 1.00 63.29 378 GLU A C 1
ATOM 2814 O O . GLU A 1 398 ? -2.981 26.691 111.837 1.00 69.52 378 GLU A O 1
ATOM 2820 N N . THR A 1 399 ? -1.331 26.744 110.304 1.00 61.49 379 THR A N 1
ATOM 2821 C CA . THR A 1 399 ? -2.217 26.970 109.167 1.00 61.99 379 THR A CA 1
ATOM 2822 C C . THR A 1 399 ? -3.166 25.804 108.908 1.00 66.85 379 THR A C 1
ATOM 2823 O O . THR A 1 399 ? -4.364 26.008 108.719 1.00 69.40 379 THR A O 1
ATOM 2827 N N . ILE A 1 400 ? -2.625 24.586 108.929 1.00 66.17 380 ILE A N 1
ATOM 2828 C CA . ILE A 1 400 ? -3.416 23.377 108.711 1.00 61.79 380 ILE A CA 1
ATOM 2829 C C . ILE A 1 400 ? -4.501 23.280 109.792 1.00 63.86 380 ILE A C 1
ATOM 2830 O O . ILE A 1 400 ? -5.639 22.906 109.506 1.00 64.86 380 ILE A O 1
ATOM 2835 N N . LYS A 1 401 ? -4.149 23.649 111.023 1.00 67.04 381 LYS A N 1
ATOM 2836 C CA . LYS A 1 401 ? -5.081 23.630 112.161 1.00 67.32 381 LYS A CA 1
ATOM 2837 C C . LYS A 1 401 ? -6.183 24.709 112.087 1.00 74.10 381 LYS A C 1
ATOM 2838 O O . LYS A 1 401 ? -7.200 24.619 112.789 1.00 77.53 381 LYS A O 1
ATOM 2844 N N . SER A 1 402 ? -5.975 25.740 111.267 1.00 71.27 382 SER A N 1
ATOM 2845 C CA . SER A 1 402 ? -6.970 26.802 111.101 1.00 66.33 382 SER A CA 1
ATOM 2846 C C . SER A 1 402 ? -8.121 26.334 110.219 1.00 64.30 382 SER A C 1
ATOM 2847 O O . SER A 1 402 ? -9.060 27.072 109.959 1.00 70.03 382 SER A O 1
ATOM 2850 N N . GLY A 1 403 ? -8.014 25.116 109.715 1.00 66.89 383 GLY A N 1
ATOM 2851 C CA . GLY A 1 403 ? -9.060 24.542 108.899 1.00 67.70 383 GLY A CA 1
ATOM 2852 C C . GLY A 1 403 ? -9.152 25.082 107.486 1.00 68.54 383 GLY A C 1
ATOM 2853 O O . GLY A 1 403 ? -8.455 26.024 107.090 1.00 60.94 383 GLY A O 1
ATOM 2854 N N . TRP A 1 404 ? -10.033 24.460 106.715 1.00 71.93 384 TRP A N 1
ATOM 2855 C CA . TRP A 1 404 ? -10.266 24.851 105.337 1.00 67.86 384 TRP A CA 1
ATOM 2856 C C . TRP A 1 404 ? -11.628 24.319 104.930 1.00 72.41 384 TRP A C 1
ATOM 2857 O O . TRP A 1 404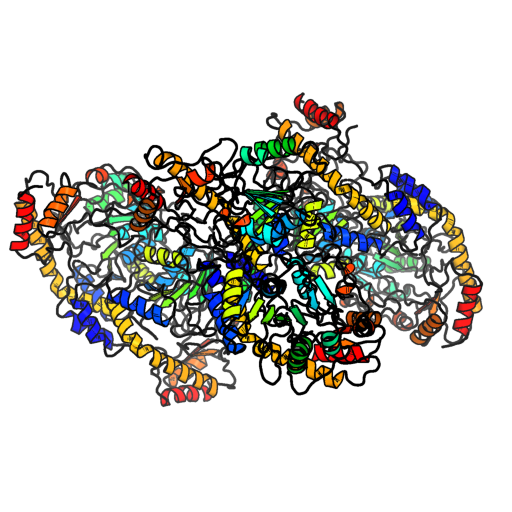 ? -12.482 24.124 105.800 1.00 75.09 384 TRP A O 1
ATOM 2869 N N . MET B 1 29 ? 52.213 15.921 71.755 1.00 49.35 9 MET B N 1
ATOM 2870 C CA . MET B 1 29 ? 52.613 17.278 72.135 1.00 59.48 9 MET B CA 1
ATOM 2871 C C . MET B 1 29 ? 51.942 18.367 71.266 1.00 70.59 9 MET B C 1
ATOM 2872 O O . MET B 1 29 ? 51.687 19.476 71.735 1.00 75.50 9 MET B O 1
ATOM 2877 N N . ILE B 1 30 ? 51.686 18.067 69.995 1.00 69.66 10 ILE B N 1
ATOM 2878 C CA . ILE B 1 30 ? 50.744 18.860 69.201 1.00 57.16 10 ILE B CA 1
ATOM 2879 C C . ILE B 1 30 ? 49.467 18.026 69.108 1.00 54.49 10 ILE B C 1
ATOM 2880 O O . ILE B 1 30 ? 49.398 17.068 68.332 1.00 56.77 10 ILE B O 1
ATOM 2885 N N . PRO B 1 31 ? 48.444 18.391 69.889 1.00 46.51 11 PRO B N 1
ATOM 2886 C CA . PRO B 1 31 ? 47.241 17.563 70.032 1.00 40.99 11 PRO B CA 1
ATOM 2887 C C . PRO B 1 31 ? 46.307 17.586 68.837 1.00 43.22 11 PRO B C 1
ATOM 2888 O O . PRO B 1 31 ? 46.216 18.586 68.122 1.00 42.57 11 PRO B O 1
ATOM 2892 N N . LEU B 1 32 ? 45.548 16.516 68.673 1.00 45.00 12 LEU B N 1
ATOM 2893 C CA . LEU B 1 32 ? 44.573 16.455 67.597 1.00 43.43 12 LEU B CA 1
ATOM 2894 C C . LEU B 1 32 ? 43.333 17.258 67.954 1.00 43.43 12 LEU B C 1
ATOM 2895 O O . LEU B 1 32 ? 42.643 17.768 67.077 1.00 50.37 12 LEU B O 1
ATOM 2900 N N . SER B 1 33 ? 43.052 17.351 69.250 1.00 46.00 13 SER B N 1
ATOM 2901 C CA . SER B 1 33 ? 41.875 18.053 69.760 1.00 49.06 13 SER B CA 1
ATOM 2902 C C . SER B 1 33 ? 42.176 18.806 71.049 1.00 51.48 13 SER B C 1
ATOM 2903 O O . SER B 1 33 ? 43.118 18.490 71.763 1.00 61.49 13 SER B O 1
ATOM 2906 N N . LYS B 1 34 ? 41.375 19.810 71.356 1.00 48.80 14 LYS B N 1
ATOM 2907 C CA . LYS B 1 34 ? 41.619 20.572 72.569 1.00 47.81 14 LYS B CA 1
ATOM 2908 C C . LYS B 1 34 ? 40.323 21.197 73.080 1.00 56.05 14 LYS B C 1
ATOM 2909 O O . LYS B 1 34 ? 39.484 21.632 72.284 1.00 55.36 14 LYS B O 1
ATOM 2915 N N . VAL B 1 35 ? 40.158 21.219 74.404 1.00 53.51 15 VAL B N 1
ATOM 2916 C CA . VAL B 1 35 ? 39.000 21.865 75.026 1.00 44.64 15 VAL B CA 1
ATOM 2917 C C . VAL B 1 35 ? 39.150 23.375 74.896 1.00 41.74 15 VAL B C 1
ATOM 2918 O O . VAL B 1 35 ? 40.194 23.920 75.272 1.00 43.71 15 VAL B O 1
ATOM 2922 N N . ALA B 1 36 ? 38.132 24.041 74.349 1.00 31.85 16 ALA B N 1
ATOM 2923 C CA . ALA B 1 36 ? 38.141 25.511 74.199 1.00 46.73 16 ALA B CA 1
ATOM 2924 C C . ALA B 1 36 ? 37.238 26.130 75.254 1.00 51.55 16 ALA B C 1
ATOM 2925 O O . ALA B 1 36 ? 36.003 26.129 75.120 1.00 49.56 16 ALA B O 1
ATOM 2927 N N . MET B 1 37 ? 37.855 26.654 76.307 1.00 54.41 17 MET B N 1
ATOM 2928 C CA . MET B 1 37 ? 37.093 27.167 77.439 1.00 48.92 17 MET B CA 1
ATOM 2929 C C . MET B 1 37 ? 37.438 28.626 77.703 1.00 47.54 17 MET B C 1
ATOM 2930 O O . MET B 1 37 ? 38.600 28.974 77.922 1.00 43.39 17 MET B O 1
ATOM 2935 N N . SER B 1 38 ? 36.416 29.471 77.633 1.00 45.33 18 SER B N 1
ATOM 2936 C CA . SER B 1 38 ? 36.554 30.887 77.926 1.00 47.57 18 SER B CA 1
ATOM 2937 C C . SER B 1 38 ? 37.030 31.082 79.358 1.00 46.00 18 SER B C 1
ATOM 2938 O O . SER B 1 38 ? 36.633 30.349 80.250 1.00 54.27 18 SER B O 1
ATOM 2941 N N . PRO B 1 39 ? 37.880 32.079 79.587 1.00 42.75 19 PRO B N 1
ATOM 2942 C CA . PRO B 1 39 ? 38.344 32.389 80.944 1.00 45.45 19 PRO B CA 1
ATOM 2943 C C . PRO B 1 39 ? 37.221 32.956 81.807 1.00 50.63 19 PRO B C 1
ATOM 2944 O O . PRO B 1 39 ? 37.411 33.176 82.998 1.00 52.89 19 PRO B O 1
ATOM 2948 N N . ASP B 1 40 ? 36.072 33.209 81.187 1.00 51.53 20 ASP B N 1
ATOM 2949 C CA . ASP B 1 40 ? 34.907 33.750 81.878 1.00 49.47 20 ASP B CA 1
ATOM 2950 C C . ASP B 1 40 ? 34.046 32.691 82.513 1.00 54.05 20 ASP B C 1
ATOM 2951 O O . ASP B 1 40 ? 33.222 32.995 83.368 1.00 58.92 20 ASP B O 1
ATOM 2956 N N . VAL B 1 41 ? 34.272 31.444 82.126 1.00 49.41 21 VAL B N 1
ATOM 2957 C CA . VAL B 1 41 ? 33.415 30.346 82.544 1.00 44.31 21 VAL B CA 1
ATOM 2958 C C . VAL B 1 41 ? 33.345 30.091 84.072 1.00 50.05 21 VAL B C 1
ATOM 2959 O O . VAL B 1 41 ? 32.262 29.859 84.636 1.00 45.61 21 VAL B O 1
ATOM 2963 N N . SER B 1 42 ? 34.495 30.130 84.734 1.00 50.91 22 SER B N 1
ATOM 2964 C CA . SER B 1 42 ? 34.549 29.841 86.152 1.00 49.17 22 SER B CA 1
ATOM 2965 C C . SER B 1 42 ? 33.658 30.834 86.912 1.00 53.84 22 SER B C 1
ATOM 2966 O O . SER B 1 42 ? 32.893 30.441 87.792 1.00 54.39 22 SER B O 1
ATOM 2969 N N . THR B 1 43 ? 33.726 32.111 86.531 1.00 53.97 23 THR B N 1
ATOM 2970 C CA . THR B 1 43 ? 32.885 33.147 87.128 1.00 41.65 23 THR B CA 1
ATOM 2971 C C . THR B 1 43 ? 31.399 32.918 86.796 1.00 46.53 23 THR B C 1
ATOM 2972 O O . THR B 1 43 ? 30.554 32.944 87.684 1.00 43.72 23 THR B O 1
ATOM 2976 N N . ARG B 1 44 ? 31.076 32.685 85.524 1.00 50.91 24 ARG B N 1
ATOM 2977 C CA . ARG B 1 44 ? 29.678 32.482 85.129 1.00 51.12 24 ARG B CA 1
ATOM 2978 C C . ARG B 1 44 ? 29.048 31.280 85.840 1.00 51.64 24 ARG B C 1
ATOM 2979 O O . ARG B 1 44 ? 27.921 31.362 86.318 1.00 57.25 24 ARG B O 1
ATOM 2987 N N . VAL B 1 45 ? 29.771 30.169 85.906 1.00 48.00 25 VAL B N 1
ATOM 2988 C CA . VAL B 1 45 ? 29.254 28.953 86.522 1.00 40.63 25 VAL B CA 1
ATOM 2989 C C . VAL B 1 45 ? 29.014 29.174 88.033 1.00 41.69 25 VAL B C 1
ATOM 2990 O O . VAL B 1 45 ? 27.999 28.747 88.577 1.00 41.33 25 VAL B O 1
ATOM 2994 N N . SER B 1 46 ? 29.937 29.863 88.698 1.00 46.55 26 SER B N 1
ATOM 2995 C CA . SER B 1 46 ? 29.831 30.139 90.132 1.00 42.40 26 SER B CA 1
ATOM 2996 C C . SER B 1 46 ? 28.540 30.896 90.463 1.00 45.91 26 SER B C 1
ATOM 2997 O O . SER B 1 46 ? 27.903 30.635 91.486 1.00 52.14 26 SER B O 1
ATOM 3000 N N . ALA B 1 47 ? 28.152 31.816 89.585 1.00 37.11 27 ALA B N 1
ATOM 3001 C CA . ALA B 1 47 ? 26.905 32.557 89.727 1.00 36.82 27 ALA B CA 1
ATOM 3002 C C . ALA B 1 47 ? 25.669 31.659 89.555 1.00 37.79 27 ALA B C 1
ATOM 3003 O O . ALA B 1 47 ? 24.707 31.774 90.314 1.00 44.05 27 ALA B O 1
ATOM 3005 N N . VAL B 1 48 ? 25.701 30.784 88.548 1.00 38.65 28 VAL B N 1
ATOM 3006 C CA . VAL B 1 48 ? 24.630 29.812 88.315 1.00 39.81 28 VAL B CA 1
ATOM 3007 C C . VAL B 1 48 ? 24.433 28.889 89.543 1.00 44.67 28 VAL B C 1
ATOM 3008 O O . VAL B 1 48 ? 23.313 28.682 89.986 1.00 54.14 28 VAL B O 1
ATOM 3012 N N . LEU B 1 49 ? 25.517 28.365 90.109 1.00 44.74 29 LEU B N 1
ATOM 3013 C CA . LEU B 1 49 ? 25.438 27.448 91.250 1.00 41.53 29 LEU B CA 1
ATOM 3014 C C . LEU B 1 49 ? 24.882 28.102 92.521 1.00 43.10 29 LEU B C 1
ATOM 3015 O O . LEU B 1 49 ? 24.301 27.451 93.385 1.00 48.39 29 LEU B O 1
ATOM 3020 N N . SER B 1 50 ? 25.088 29.390 92.663 1.00 38.17 30 SER B N 1
ATOM 3021 C CA . SER B 1 50 ? 24.591 30.059 93.846 1.00 38.10 30 SER B CA 1
ATOM 3022 C C . SER B 1 50 ? 23.196 30.664 93.607 1.00 39.36 30 SER B C 1
ATOM 3023 O O . SER B 1 50 ? 22.650 31.333 94.490 1.00 37.95 30 SER B O 1
ATOM 3026 N N . SER B 1 51 ? 22.622 30.418 92.426 1.00 39.24 31 SER B N 1
ATOM 3027 C CA . SER B 1 51 ? 21.385 31.089 92.002 1.00 45.90 31 SER B CA 1
ATOM 3028 C C . SER B 1 51 ? 20.071 30.446 92.451 1.00 46.60 31 SER B C 1
ATOM 3029 O O . SER B 1 51 ? 19.036 31.094 92.416 1.00 47.10 31 SER B O 1
ATOM 3032 N N . GLY B 1 52 ? 20.102 29.162 92.796 1.00 48.84 32 GLY B N 1
ATOM 3033 C CA . GLY B 1 52 ? 18.900 28.418 93.152 1.00 40.21 32 GLY B CA 1
ATOM 3034 C C . GLY B 1 52 ? 18.099 27.847 91.988 1.00 38.21 32 GLY B C 1
ATOM 3035 O O . GLY B 1 52 ? 17.070 27.213 92.194 1.00 40.97 32 GLY B O 1
ATOM 3036 N N . ARG B 1 53 ? 18.567 28.072 90.762 1.00 36.85 33 ARG B N 1
ATOM 3037 C CA . ARG B 1 53 ? 17.973 27.468 89.560 1.00 36.90 33 ARG B CA 1
ATOM 3038 C C . ARG B 1 53 ? 19.040 26.722 88.783 1.00 45.33 33 ARG B C 1
ATOM 3039 O O . ARG B 1 53 ? 19.928 27.371 88.215 1.00 46.96 33 ARG B O 1
ATOM 3047 N N . LEU B 1 54 ? 19.000 25.389 88.782 1.00 43.20 34 LEU B N 1
ATOM 3048 C CA . LEU B 1 54 ? 19.997 24.618 88.023 1.00 38.23 34 LEU B CA 1
ATOM 3049 C C . LEU B 1 54 ? 19.386 23.981 86.777 1.00 38.84 34 LEU B C 1
ATOM 3050 O O . LEU B 1 54 ? 20.101 23.743 85.798 1.00 44.33 34 LEU B O 1
ATOM 3055 N N . GLU B 1 55 ? 18.082 23.687 86.801 1.00 35.91 35 GLU B N 1
ATOM 3056 C CA . GLU B 1 55 ? 17.423 23.115 85.616 1.00 42.22 35 GLU B CA 1
ATOM 3057 C C . GLU B 1 55 ? 16.179 23.903 85.212 1.00 40.46 35 GLU B C 1
ATOM 3058 O O . GLU B 1 55 ? 15.563 24.602 86.029 1.00 34.21 35 GLU B O 1
ATOM 3064 N N . HIS B 1 56 ? 15.841 23.818 83.929 1.00 39.06 36 HIS B N 1
ATOM 3065 C CA . HIS B 1 56 ? 14.685 24.532 83.387 1.00 42.14 36 HIS B CA 1
ATOM 3066 C C . HIS B 1 56 ? 14.777 26.019 83.669 1.00 41.11 36 HIS B C 1
ATOM 3067 O O . HIS B 1 56 ? 13.769 26.688 83.895 1.00 44.20 36 HIS B O 1
ATOM 3074 N N . GLY B 1 57 ? 16.002 26.530 83.639 1.00 33.63 37 GLY B N 1
ATOM 3075 C CA . GLY B 1 57 ? 16.248 27.897 84.007 1.00 40.07 37 GLY B CA 1
ATOM 3076 C C . GLY B 1 57 ? 16.381 28.821 82.815 1.00 47.37 37 GLY B C 1
ATOM 3077 O O . GLY B 1 57 ? 16.239 28.388 81.673 1.00 46.16 37 GLY B O 1
ATOM 3078 N N . PRO B 1 58 ? 16.591 30.117 83.092 1.00 44.39 38 PRO B N 1
ATOM 3079 C CA . PRO B 1 58 ? 16.677 31.162 82.076 1.00 46.74 38 PRO B CA 1
ATOM 3080 C C . PRO B 1 58 ? 17.998 31.163 81.320 1.00 46.82 38 PRO B C 1
ATOM 3081 O O . PRO B 1 58 ? 18.032 31.674 80.199 1.00 46.13 38 PRO B O 1
ATOM 3085 N N . THR B 1 59 ? 19.067 30.639 81.914 1.00 41.03 39 THR B N 1
ATOM 3086 C CA . THR B 1 59 ? 20.342 30.660 81.218 1.00 38.32 39 THR B CA 1
ATOM 3087 C C . THR B 1 59 ? 20.266 29.782 79.967 1.00 46.03 39 THR B C 1
ATOM 3088 O O . THR B 1 59 ? 20.649 30.207 78.869 1.00 44.97 39 THR B O 1
ATOM 3092 N N . VAL B 1 60 ? 19.712 28.582 80.125 1.00 35.93 40 VAL B N 1
ATOM 3093 C CA . VAL B 1 60 ? 19.563 27.660 79.007 1.00 37.24 40 VAL B CA 1
ATOM 3094 C C . VAL B 1 60 ? 18.685 28.282 77.903 1.00 40.04 40 VAL B C 1
ATOM 3095 O O . VAL B 1 60 ? 18.950 28.090 76.718 1.00 42.91 40 VAL B O 1
ATOM 3099 N N . ALA B 1 61 ? 17.640 29.008 78.281 1.00 41.61 41 ALA B N 1
ATOM 3100 C CA . ALA B 1 61 ? 16.795 29.684 77.296 1.00 44.96 41 ALA B CA 1
ATOM 3101 C C . ALA B 1 61 ? 17.589 30.730 76.521 1.00 46.22 41 ALA B C 1
ATOM 3102 O O . ALA B 1 61 ? 17.448 30.857 75.301 1.00 51.42 41 ALA B O 1
ATOM 3104 N N . GLU B 1 62 ? 18.422 31.470 77.241 1.00 39.93 42 GLU B N 1
ATOM 3105 C CA . GLU B 1 62 ? 19.226 32.552 76.663 1.00 45.02 42 GLU B CA 1
ATOM 3106 C C . GLU B 1 62 ? 20.250 32.018 75.672 1.00 44.99 42 GLU B C 1
ATOM 3107 O O . GLU B 1 62 ? 20.467 32.599 74.614 1.00 51.41 42 GLU B O 1
ATOM 3113 N N . TYR B 1 63 ? 20.855 30.892 76.027 1.00 38.40 43 TYR B N 1
ATOM 3114 C CA . TYR B 1 63 ? 21.806 30.197 75.188 1.00 36.56 43 TYR B CA 1
ATOM 3115 C C . TYR B 1 63 ? 21.143 29.760 73.904 1.00 46.42 43 TYR B C 1
ATOM 3116 O O . TYR B 1 63 ? 21.630 30.059 72.814 1.00 54.05 43 TYR B O 1
ATOM 3125 N N . GLU B 1 64 ? 20.006 29.085 74.039 1.00 48.11 44 GLU B N 1
ATOM 3126 C CA . GLU B 1 64 ? 19.234 28.623 72.886 1.00 45.23 44 GLU B CA 1
ATOM 3127 C C . GLU B 1 64 ? 18.870 29.770 71.949 1.00 46.11 44 GLU B C 1
ATOM 3128 O O . GLU B 1 64 ? 18.902 29.623 70.731 1.00 50.81 44 GLU B O 1
ATOM 3134 N N . ALA B 1 65 ? 18.511 30.912 72.519 1.00 45.78 45 ALA B N 1
ATOM 3135 C CA . ALA B 1 65 ? 18.184 32.081 71.714 1.00 41.48 45 ALA B CA 1
ATOM 3136 C C . ALA B 1 65 ? 19.410 32.579 70.946 1.00 39.14 45 ALA B C 1
ATOM 3137 O O . ALA B 1 65 ? 19.316 32.947 69.775 1.00 33.16 45 ALA B O 1
ATOM 3139 N N . ALA B 1 66 ? 20.550 32.595 71.628 1.00 42.61 46 ALA B N 1
ATOM 3140 C CA . ALA B 1 66 ? 21.801 33.069 71.044 1.00 43.58 46 ALA B CA 1
ATOM 3141 C C . ALA B 1 66 ? 22.241 32.140 69.902 1.00 44.57 46 ALA B C 1
ATOM 3142 O O . ALA B 1 66 ? 22.633 32.616 68.832 1.00 45.25 46 ALA B O 1
ATOM 3144 N N . VAL B 1 67 ? 22.143 30.826 70.124 1.00 34.19 47 VAL B N 1
ATOM 3145 C CA . VAL B 1 67 ? 22.446 29.838 69.082 1.00 32.98 47 VAL B CA 1
ATOM 3146 C C . VAL B 1 67 ? 21.542 30.053 67.869 1.00 42.32 47 VAL B C 1
ATOM 3147 O O . VAL B 1 67 ? 22.013 30.162 66.722 1.00 43.30 47 VAL B O 1
ATOM 3151 N N . GLY B 1 68 ? 20.246 30.184 68.143 1.00 44.48 48 GLY B N 1
ATOM 3152 C CA . GLY B 1 68 ? 19.255 30.366 67.103 1.00 42.94 48 GLY B CA 1
ATOM 3153 C C . GLY B 1 68 ? 19.520 31.582 66.250 1.00 48.48 48 GLY B C 1
ATOM 3154 O O . GLY B 1 68 ? 19.305 31.553 65.036 1.00 49.93 48 GLY B O 1
ATOM 3155 N N . SER B 1 69 ? 19.994 32.651 66.881 1.00 44.00 49 SER B N 1
ATOM 3156 C CA . SER B 1 69 ? 20.260 33.879 66.155 1.00 49.25 49 SER B CA 1
ATOM 3157 C C . SER B 1 69 ? 21.472 33.692 65.244 1.00 47.62 49 SER B C 1
ATOM 3158 O O . SER B 1 69 ? 21.560 34.310 64.180 1.00 43.35 49 SER B O 1
ATOM 3161 N N . ARG B 1 70 ? 22.402 32.840 65.667 1.00 44.88 50 ARG B N 1
ATOM 3162 C CA . ARG B 1 70 ? 23.588 32.570 64.863 1.00 44.25 50 ARG B CA 1
ATOM 3163 C C . ARG B 1 70 ? 23.290 31.718 63.647 1.00 47.85 50 ARG B C 1
ATOM 3164 O O . ARG B 1 70 ? 23.751 32.002 62.553 1.00 56.29 50 ARG B O 1
ATOM 3172 N N . ILE B 1 71 ? 22.534 30.657 63.859 1.00 48.11 51 ILE B N 1
ATOM 3173 C CA . ILE B 1 71 ? 22.169 29.738 62.803 1.00 42.91 51 ILE B CA 1
ATOM 3174 C C . ILE B 1 71 ? 21.198 30.359 61.801 1.00 53.54 51 ILE B C 1
ATOM 3175 O O . ILE B 1 71 ? 21.211 30.024 60.617 1.00 57.57 51 ILE B O 1
ATOM 3180 N N . GLY B 1 72 ? 20.371 31.289 62.263 1.00 53.41 52 GLY B N 1
ATOM 3181 C CA . GLY B 1 72 ? 19.361 31.898 61.412 1.00 45.74 52 GLY B CA 1
ATOM 3182 C C . GLY B 1 72 ? 18.077 31.098 61.468 1.00 49.46 52 GLY B C 1
ATOM 3183 O O . GLY B 1 72 ? 17.176 31.228 60.632 1.00 51.45 52 GLY B O 1
ATOM 3184 N N . ASN B 1 73 ? 17.989 30.289 62.513 1.00 47.96 53 ASN B N 1
ATOM 3185 C CA . ASN B 1 73 ? 16.823 29.478 62.760 1.00 45.69 53 ASN B CA 1
ATOM 3186 C C . ASN B 1 73 ? 16.540 29.508 64.258 1.00 49.35 53 ASN B C 1
ATOM 3187 O O . ASN B 1 73 ? 17.324 28.991 65.052 1.00 50.04 53 ASN B O 1
ATOM 3192 N N . PRO B 1 74 ? 15.434 30.148 64.662 1.00 47.59 54 PRO B N 1
ATOM 3193 C CA . PRO B 1 74 ? 15.158 30.252 66.096 1.00 39.22 54 PRO B CA 1
ATOM 3194 C C . PRO B 1 74 ? 14.772 28.930 66.750 1.00 40.98 54 PRO B C 1
ATOM 3195 O O . PRO B 1 74 ? 14.830 28.847 67.979 1.00 38.54 54 PRO B O 1
ATOM 3199 N N . ARG B 1 75 ? 14.420 27.916 65.960 1.00 45.11 55 ARG B N 1
ATOM 3200 C CA . ARG B 1 75 ? 13.948 26.638 66.514 1.00 47.35 55 ARG B CA 1
ATOM 3201 C C . ARG B 1 75 ? 15.034 25.731 67.081 1.00 46.79 55 ARG B C 1
ATOM 3202 O O . ARG B 1 75 ? 15.330 24.681 66.517 1.00 46.83 55 ARG B O 1
ATOM 3210 N N . VAL B 1 76 ? 15.614 26.130 68.204 1.00 45.55 56 VAL B N 1
ATOM 3211 C CA . VAL B 1 76 ? 16.696 25.371 68.795 1.00 42.10 56 VAL B CA 1
ATOM 3212 C C . VAL B 1 76 ? 16.248 24.660 70.062 1.00 47.31 56 VAL B C 1
ATOM 3213 O O . VAL B 1 76 ? 15.769 25.283 70.999 1.00 50.72 56 VAL B O 1
ATOM 3217 N N . VAL B 1 77 ? 16.428 23.347 70.090 1.00 45.00 57 VAL B N 1
ATOM 3218 C CA . VAL B 1 77 ? 16.100 22.581 71.265 1.00 34.43 57 VAL B CA 1
ATOM 3219 C C . VAL B 1 77 ? 17.401 22.040 71.856 1.00 37.10 57 VAL B C 1
ATOM 3220 O O . VAL B 1 77 ? 17.971 21.077 71.332 1.00 40.65 57 VAL B O 1
ATOM 3224 N N . SER B 1 78 ? 17.866 22.648 72.948 1.00 34.50 58 SER B N 1
ATOM 3225 C CA . SER B 1 78 ? 19.090 22.202 73.615 1.00 33.68 58 SER B CA 1
ATOM 3226 C C . SER B 1 78 ? 18.852 20.853 74.301 1.00 36.09 58 SER B C 1
ATOM 3227 O O . SER B 1 78 ? 17.721 20.526 74.663 1.00 30.52 58 SER B O 1
ATOM 3230 N N . VAL B 1 79 ? 19.917 20.061 74.425 1.00 36.94 59 VAL B N 1
ATOM 3231 C CA . VAL B 1 79 ? 19.859 18.728 75.020 1.00 30.67 59 VAL B CA 1
ATOM 3232 C C . VAL B 1 79 ? 21.166 18.456 75.757 1.00 34.11 59 VAL B C 1
ATOM 3233 O O . VAL B 1 79 ? 22.125 19.225 75.623 1.00 37.05 59 VAL B O 1
ATOM 3237 N N . ASN B 1 80 ? 21.224 17.362 76.519 1.00 37.85 60 ASN B N 1
ATOM 3238 C CA . ASN B 1 80 ? 22.370 17.149 77.403 1.00 38.52 60 ASN B CA 1
ATOM 3239 C C . ASN B 1 80 ? 23.555 16.484 76.683 1.00 43.87 60 ASN B C 1
ATOM 3240 O O . ASN B 1 80 ? 24.645 16.373 77.245 1.00 48.62 60 ASN B O 1
ATOM 3245 N N . CYS B 1 81 ? 23.350 16.080 75.432 1.00 41.38 61 CYS B N 1
ATOM 3246 C CA . CYS B 1 81 ? 24.458 15.666 74.568 1.00 38.30 61 CYS B CA 1
ATOM 3247 C C . CYS B 1 81 ? 23.975 15.473 73.140 1.00 34.69 61 CYS B C 1
ATOM 3248 O O . CYS B 1 81 ? 22.775 15.523 72.848 1.00 41.77 61 CYS B O 1
ATOM 3251 N N . GLY B 1 82 ? 24.922 15.322 72.235 1.00 31.64 62 GLY B N 1
ATOM 3252 C CA . GLY B 1 82 ? 24.591 15.141 70.835 1.00 35.71 62 GLY B CA 1
ATOM 3253 C C . GLY B 1 82 ? 23.905 13.826 70.567 1.00 39.39 62 GLY B C 1
ATOM 3254 O O . GLY B 1 82 ? 22.952 13.772 69.789 1.00 45.57 62 GLY B O 1
ATOM 3255 N N . THR B 1 83 ? 24.385 12.766 71.220 1.00 39.18 63 THR B N 1
ATOM 3256 C CA . THR B 1 83 ? 23.801 11.432 71.054 1.00 38.27 63 THR B CA 1
ATOM 3257 C C . THR B 1 83 ? 22.338 11.471 71.469 1.00 43.43 63 THR B C 1
ATOM 3258 O O . THR B 1 83 ? 21.478 10.845 70.842 1.00 49.67 63 THR B O 1
ATOM 3262 N N . ALA B 1 84 ? 22.065 12.221 72.534 1.00 42.87 64 ALA B N 1
ATOM 3263 C CA . ALA B 1 84 ? 20.698 12.391 72.998 1.00 33.44 64 ALA B CA 1
ATOM 3264 C C . ALA B 1 84 ? 19.881 13.116 71.959 1.00 34.35 64 ALA B C 1
ATOM 3265 O O . ALA B 1 84 ? 18.742 12.744 71.695 1.00 33.62 64 ALA B O 1
ATOM 3267 N N . GLY B 1 85 ? 20.501 14.111 71.323 1.00 33.09 65 GLY B N 1
ATOM 3268 C CA . GLY B 1 85 ? 19.851 14.858 70.275 1.00 23.00 65 GLY B CA 1
ATOM 3269 C C . GLY B 1 85 ? 19.372 14.005 69.124 1.00 30.17 65 GLY B C 1
ATOM 3270 O O . GLY B 1 85 ? 18.244 14.183 68.640 1.00 28.66 65 GLY B O 1
ATOM 3271 N N . LEU B 1 86 ? 20.228 13.073 68.697 1.00 35.31 66 LEU B N 1
ATOM 3272 C CA . LEU B 1 86 ? 19.923 12.144 67.610 1.00 34.03 66 LEU B CA 1
ATOM 3273 C C . LEU B 1 86 ? 18.857 11.160 68.060 1.00 38.32 66 LEU B C 1
ATOM 3274 O O . LEU B 1 86 ? 17.910 10.835 67.324 1.00 37.54 66 LEU B O 1
ATOM 3279 N N . HIS B 1 87 ? 19.032 10.670 69.281 1.00 34.34 67 HIS B N 1
ATOM 3280 C CA . HIS B 1 87 ? 18.065 9.767 69.863 1.00 36.68 67 HIS B CA 1
ATOM 3281 C C . HIS B 1 87 ? 16.695 10.447 69.836 1.00 41.56 67 HIS B C 1
ATOM 3282 O O . HIS B 1 87 ? 15.696 9.860 69.397 1.00 37.99 67 HIS B O 1
ATOM 3289 N N . LEU B 1 88 ? 16.663 11.699 70.288 1.00 41.51 68 LEU B N 1
ATOM 3290 C CA . LEU B 1 88 ? 15.421 12.458 70.320 1.00 39.29 68 LEU B CA 1
ATOM 3291 C C . LEU B 1 88 ? 14.864 12.640 68.919 1.00 42.35 68 LEU B C 1
ATOM 3292 O O . LEU B 1 88 ? 13.688 12.383 68.688 1.00 49.18 68 LEU B O 1
ATOM 3297 N N . ALA B 1 89 ? 15.720 13.042 67.980 1.00 32.28 69 ALA B N 1
ATOM 3298 C CA . ALA B 1 89 ? 15.282 13.289 66.612 1.00 27.63 69 ALA B CA 1
ATOM 3299 C C . ALA B 1 89 ? 14.767 12.026 65.942 1.00 32.61 69 ALA B C 1
ATOM 3300 O O . ALA B 1 89 ? 13.727 12.050 65.289 1.00 39.80 69 ALA B O 1
ATOM 3302 N N . LEU B 1 90 ? 15.483 10.918 66.110 1.00 30.61 70 LEU B N 1
ATOM 3303 C CA . LEU B 1 90 ? 15.063 9.670 65.498 1.00 32.07 70 LEU B CA 1
ATOM 3304 C C . LEU B 1 90 ? 13.727 9.170 66.071 1.00 40.91 70 LEU B C 1
ATOM 3305 O O . LEU B 1 90 ? 13.039 8.383 65.414 1.00 42.18 70 LEU B O 1
ATOM 3310 N N . SER B 1 91 ? 13.337 9.641 67.266 1.00 34.39 71 SER B N 1
ATOM 3311 C CA . SER B 1 91 ? 12.045 9.241 67.836 1.00 31.31 71 SER B CA 1
ATOM 3312 C C . SER B 1 91 ? 10.897 9.749 66.945 1.00 34.73 71 SER B C 1
ATOM 3313 O O . SER B 1 91 ? 9.800 9.183 66.938 1.00 38.36 71 SER B O 1
ATOM 3316 N N . LEU B 1 92 ? 11.159 10.792 66.173 1.00 39.12 72 LEU B N 1
ATOM 3317 C CA . LEU B 1 92 ? 10.218 11.226 65.141 1.00 44.41 72 LEU B CA 1
ATOM 3318 C C . LEU B 1 92 ? 10.037 10.166 64.059 1.00 44.15 72 LEU B C 1
ATOM 3319 O O . LEU B 1 92 ? 8.944 9.996 63.510 1.00 50.28 72 LEU B O 1
ATOM 3324 N N . ALA B 1 93 ? 11.114 9.462 63.741 1.00 40.19 73 ALA B N 1
ATOM 3325 C CA . ALA B 1 93 ? 11.047 8.478 62.671 1.00 51.77 73 ALA B CA 1
ATOM 3326 C C . ALA B 1 93 ? 10.239 7.298 63.139 1.00 48.77 73 ALA B C 1
ATOM 3327 O O . ALA B 1 93 ? 9.320 6.850 62.453 1.00 49.11 73 ALA B O 1
ATOM 3329 N N . ALA B 1 94 ? 10.583 6.814 64.326 1.00 46.56 74 ALA B N 1
ATOM 3330 C CA . ALA B 1 94 ? 9.892 5.685 64.939 1.00 46.22 74 ALA B CA 1
ATOM 3331 C C . ALA B 1 94 ? 8.469 6.044 65.398 1.00 50.60 74 ALA B C 1
ATOM 3332 O O . ALA B 1 94 ? 7.535 5.265 65.211 1.00 46.76 74 ALA B O 1
ATOM 3334 N N . ARG B 1 95 ? 8.316 7.215 66.016 1.00 49.52 75 ARG B N 1
ATOM 3335 C CA . ARG B 1 95 ? 7.014 7.642 66.521 1.00 51.99 75 ARG B CA 1
ATOM 3336 C C . ARG B 1 95 ? 6.693 9.044 66.010 1.00 58.57 75 ARG B C 1
ATOM 3337 O O . ARG B 1 95 ? 6.956 10.021 66.704 1.00 60.84 75 ARG B O 1
ATOM 3345 N N . PRO B 1 96 ? 6.085 9.141 64.812 1.00 60.10 76 PRO B N 1
ATOM 3346 C CA . PRO B 1 96 ? 5.830 10.396 64.077 1.00 54.14 76 PRO B CA 1
ATOM 3347 C C . PRO B 1 96 ? 5.036 11.527 64.777 1.00 63.53 76 PRO B C 1
ATOM 3348 O O . PRO B 1 96 ? 5.482 12.665 64.612 1.00 65.49 76 PRO B O 1
ATOM 3352 N N . GLY B 1 97 ? 3.950 11.300 65.529 1.00 70.11 77 GLY B N 1
ATOM 3353 C CA . GLY B 1 97 ? 3.406 10.004 65.875 1.00 71.45 77 GLY B CA 1
ATOM 3354 C C . GLY B 1 97 ? 2.799 10.062 67.264 1.00 72.99 77 GLY B C 1
ATOM 3355 O O . GLY B 1 97 ? 3.178 10.910 68.068 1.00 68.44 77 GLY B O 1
ATOM 3356 N N . ALA B 1 98 ? 1.868 9.159 67.553 1.00 73.94 78 ALA B N 1
ATOM 3357 C CA . ALA B 1 98 ? 1.288 9.055 68.884 1.00 62.44 78 ALA B CA 1
ATOM 3358 C C . ALA B 1 98 ? 0.963 7.584 69.128 1.00 60.37 78 ALA B C 1
ATOM 3359 O O . ALA B 1 98 ? 1.838 6.721 68.971 1.00 57.97 78 ALA B O 1
ATOM 3361 N N . PRO B 1 106 ? 9.888 -3.333 61.458 1.00 75.39 86 PRO B N 1
ATOM 3362 C CA . PRO B 1 106 ? 10.208 -3.324 60.022 1.00 75.78 86 PRO B CA 1
ATOM 3363 C C . PRO B 1 106 ? 10.987 -2.096 59.542 1.00 77.50 86 PRO B C 1
ATOM 3364 O O . PRO B 1 106 ? 11.720 -2.162 58.546 1.00 79.80 86 PRO B O 1
ATOM 3368 N N . GLY B 1 107 ? 10.847 -0.992 60.262 1.00 66.75 87 GLY B N 1
ATOM 3369 C CA . GLY B 1 107 ? 11.437 0.263 59.854 1.00 51.61 87 GLY B CA 1
ATOM 3370 C C . GLY B 1 107 ? 12.947 0.339 59.860 1.00 50.59 87 GLY B C 1
ATOM 3371 O O . GLY B 1 107 ? 13.589 -0.132 60.790 1.00 50.48 87 GLY B O 1
ATOM 3372 N N . GLU B 1 108 ? 13.511 0.991 58.843 1.00 47.54 88 GLU B N 1
ATOM 3373 C CA . GLU B 1 108 ? 14.949 1.105 58.723 1.00 38.26 88 GLU B CA 1
ATOM 3374 C C . GLU B 1 108 ? 15.394 2.552 58.742 1.00 38.04 88 GLU B C 1
ATOM 3375 O O . GLU B 1 108 ? 14.618 3.474 58.499 1.00 40.30 88 GLU B O 1
ATOM 3381 N N . VAL B 1 109 ? 16.660 2.740 59.074 1.00 38.79 89 VAL B N 1
ATOM 3382 C CA . VAL B 1 109 ? 17.285 4.031 58.973 1.00 39.55 89 VAL B CA 1
ATOM 3383 C C . VAL B 1 109 ? 18.540 3.801 58.147 1.00 44.47 89 VAL B C 1
ATOM 3384 O O . VAL B 1 109 ? 19.329 2.902 58.475 1.00 44.91 89 VAL B O 1
ATOM 3388 N N . LEU B 1 110 ? 18.680 4.569 57.056 1.00 40.24 90 LEU B N 1
ATOM 3389 C CA . LEU B 1 110 ? 19.874 4.553 56.201 1.00 38.39 90 LEU B CA 1
ATOM 3390 C C . LEU B 1 110 ? 20.891 5.515 56.773 1.00 39.61 90 LEU B C 1
ATOM 3391 O O . LEU B 1 110 ? 20.569 6.666 57.057 1.00 46.62 90 LEU B O 1
ATOM 3396 N N . THR B 1 111 ? 22.104 5.028 56.988 1.00 40.60 91 THR B N 1
ATOM 3397 C CA . THR B 1 111 ? 23.132 5.814 57.658 1.00 42.70 91 THR B CA 1
ATOM 3398 C C . THR B 1 111 ? 24.499 5.344 57.193 1.00 40.51 91 THR B C 1
ATOM 3399 O O . THR B 1 111 ? 24.591 4.327 56.513 1.00 48.11 91 THR B O 1
ATOM 3403 N N . THR B 1 112 ? 25.543 6.085 57.570 1.00 43.67 92 THR B N 1
ATOM 3404 C CA . THR B 1 112 ? 26.938 5.776 57.230 1.00 47.03 92 THR B CA 1
ATOM 3405 C C . THR B 1 112 ? 27.637 5.139 58.413 1.00 44.52 92 THR B C 1
ATOM 3406 O O . THR B 1 112 ? 27.424 5.543 59.558 1.00 51.34 92 THR B O 1
ATOM 3410 N N . PRO B 1 113 ? 28.476 4.136 58.148 1.00 42.62 93 PRO B N 1
ATOM 3411 C CA . PRO B 1 113 ? 29.240 3.463 59.210 1.00 44.21 93 PRO B CA 1
ATOM 3412 C C . PRO B 1 113 ? 30.520 4.187 59.569 1.00 47.15 93 PRO B C 1
ATOM 3413 O O . PRO B 1 113 ? 31.125 3.909 60.607 1.00 45.20 93 PRO B O 1
ATOM 3417 N N . LEU B 1 114 ? 30.916 5.136 58.736 1.00 51.60 94 LEU B N 1
ATOM 3418 C CA . LEU B 1 114 ? 32.118 5.895 59.035 1.00 53.19 94 LEU B CA 1
ATOM 3419 C C . LEU B 1 114 ? 31.760 7.113 59.891 1.00 48.21 94 LEU B C 1
ATOM 3420 O O . LEU B 1 114 ? 31.412 8.180 59.363 1.00 44.63 94 LEU B O 1
ATOM 3425 N N . THR B 1 115 ? 31.809 6.925 61.209 1.00 43.22 95 THR B N 1
ATOM 3426 C CA . THR B 1 115 ? 31.420 7.952 62.177 1.00 36.95 95 THR B CA 1
ATOM 3427 C C . THR B 1 115 ? 31.558 7.414 63.597 1.00 38.68 95 THR B C 1
ATOM 3428 O O . THR B 1 115 ? 31.894 6.261 63.790 1.00 45.34 95 THR B O 1
ATOM 3432 N N . PHE B 1 116 ? 31.327 8.265 64.590 1.00 42.93 96 PHE B N 1
ATOM 3433 C CA . PHE B 1 116 ? 31.305 7.834 65.976 1.00 46.15 96 PHE B CA 1
ATOM 3434 C C . PHE B 1 116 ? 30.063 6.969 66.185 1.00 45.96 96 PHE B C 1
ATOM 3435 O O . PHE B 1 116 ? 29.022 7.213 65.564 1.00 39.71 96 PHE B O 1
ATOM 3443 N N . GLU B 1 117 ? 30.170 5.954 67.039 1.00 43.99 97 GLU B N 1
ATOM 3444 C CA . GLU B 1 117 ? 29.040 5.066 67.286 1.00 47.91 97 GLU B CA 1
ATOM 3445 C C . GLU B 1 117 ? 27.801 5.829 67.781 1.00 48.03 97 GLU B C 1
ATOM 3446 O O . GLU B 1 117 ? 26.658 5.392 67.553 1.00 47.83 97 GLU B O 1
ATOM 3452 N N . GLY B 1 118 ? 28.026 6.972 68.428 1.00 44.52 98 GLY B N 1
ATOM 3453 C CA . GLY B 1 118 ? 26.933 7.806 68.907 1.00 39.86 98 GLY B CA 1
ATOM 3454 C C . GLY B 1 118 ? 25.993 8.266 67.802 1.00 41.82 98 GLY B C 1
ATOM 3455 O O . GLY B 1 118 ? 24.843 8.589 68.058 1.00 41.77 98 GLY B O 1
ATOM 3456 N N . THR B 1 119 ? 26.470 8.281 66.563 1.00 41.12 99 THR B N 1
ATOM 3457 C CA . THR B 1 119 ? 25.608 8.611 65.446 1.00 37.87 99 THR B CA 1
ATOM 3458 C C . THR B 1 119 ? 24.557 7.521 65.259 1.00 37.56 99 THR B C 1
ATOM 3459 O O . THR B 1 119 ? 23.424 7.827 64.913 1.00 36.31 99 THR B O 1
ATOM 3463 N N . ASN B 1 120 ? 24.938 6.258 65.476 1.00 36.80 100 ASN B N 1
ATOM 3464 C CA . ASN B 1 120 ? 24.137 5.115 65.023 1.00 35.68 100 ASN B CA 1
ATOM 3465 C C . ASN B 1 120 ? 23.398 4.274 66.083 1.00 38.68 100 ASN B C 1
ATOM 3466 O O . ASN B 1 120 ? 22.334 3.719 65.799 1.00 36.05 100 ASN B O 1
ATOM 3471 N N . TRP B 1 121 ? 23.946 4.142 67.284 1.00 36.24 101 TRP B N 1
ATOM 3472 C CA . TRP B 1 121 ? 23.245 3.368 68.303 1.00 38.13 101 TRP B CA 1
ATOM 3473 C C . TRP B 1 121 ? 21.902 4.004 68.696 1.00 43.42 101 TRP B C 1
ATOM 3474 O O . TRP B 1 121 ? 20.992 3.297 69.114 1.00 41.90 101 TRP B O 1
ATOM 3485 N N . PRO B 1 122 ? 21.773 5.341 68.596 1.00 41.69 102 PRO B N 1
ATOM 3486 C CA . PRO B 1 122 ? 20.413 5.844 68.767 1.00 34.00 102 PRO B CA 1
ATOM 3487 C C . PRO B 1 122 ? 19.385 5.232 67.799 1.00 42.86 102 PRO B C 1
ATOM 3488 O O . PRO B 1 122 ? 18.190 5.206 68.129 1.00 51.13 102 PRO B O 1
ATOM 3492 N N . ILE B 1 123 ? 19.826 4.740 66.645 1.00 39.49 103 ILE B N 1
ATOM 3493 C CA . ILE B 1 123 ? 18.912 4.044 65.741 1.00 39.25 103 ILE B CA 1
ATOM 3494 C C . ILE B 1 123 ? 18.367 2.777 66.401 1.00 37.69 103 ILE B C 1
ATOM 3495 O O . ILE B 1 123 ? 17.179 2.478 66.286 1.00 46.47 103 ILE B O 1
ATOM 3500 N N . LEU B 1 124 ? 19.233 2.025 67.071 1.00 34.32 104 LEU B N 1
ATOM 3501 C CA . LEU B 1 124 ? 18.824 0.773 67.708 1.00 37.92 104 LEU B CA 1
ATOM 3502 C C . LEU B 1 124 ? 17.971 1.035 68.946 1.00 44.54 104 LEU B C 1
ATOM 3503 O O . LEU B 1 124 ? 16.982 0.347 69.184 1.00 45.93 104 LEU B O 1
ATOM 3508 N N . ALA B 1 125 ? 18.329 2.067 69.701 1.00 42.63 105 ALA B N 1
ATOM 3509 C CA . ALA B 1 125 ? 17.590 2.434 70.913 1.00 37.62 105 ALA B CA 1
ATOM 3510 C C . ALA B 1 125 ? 16.158 2.823 70.593 1.00 42.12 105 ALA B C 1
ATOM 3511 O O . ALA B 1 125 ? 15.280 2.658 71.423 1.00 54.99 105 ALA B O 1
ATOM 3513 N N . ASN B 1 126 ? 15.923 3.342 69.394 1.00 40.07 106 ASN B N 1
ATOM 3514 C CA . ASN B 1 126 ? 14.566 3.681 68.988 1.00 45.18 106 ASN B CA 1
ATOM 3515 C C . ASN B 1 126 ? 13.860 2.477 68.383 1.00 44.92 106 ASN B C 1
ATOM 3516 O O . ASN B 1 126 ? 12.747 2.607 67.892 1.00 50.17 106 ASN B O 1
ATOM 3521 N N . GLY B 1 127 ? 14.493 1.308 68.430 1.00 40.13 107 GLY B N 1
ATOM 3522 C CA . GLY B 1 127 ? 13.888 0.091 67.897 1.00 36.47 107 GLY B CA 1
ATOM 3523 C C . GLY B 1 127 ? 13.814 -0.022 66.370 1.00 49.75 107 GLY B C 1
ATOM 3524 O O . GLY B 1 127 ? 13.017 -0.791 65.840 1.00 50.08 107 GLY B O 1
ATOM 3525 N N . LEU B 1 128 ? 14.648 0.732 65.654 1.00 55.35 108 LEU B N 1
ATOM 3526 C CA . LEU B 1 128 ? 14.697 0.650 64.191 1.00 51.19 108 LEU B CA 1
ATOM 3527 C C . LEU B 1 128 ? 15.931 -0.142 63.741 1.00 39.71 108 LEU B C 1
ATOM 3528 O O . LEU B 1 128 ? 16.906 -0.211 64.468 1.00 48.06 108 LEU B O 1
ATOM 3533 N N . ARG B 1 129 ? 15.888 -0.748 62.560 1.00 36.63 109 ARG B N 1
ATOM 3534 C CA . ARG B 1 129 ? 17.050 -1.469 61.991 1.00 41.21 109 ARG B CA 1
ATOM 3535 C C . ARG B 1 129 ? 18.056 -0.550 61.292 1.00 47.03 109 ARG B C 1
ATOM 3536 O O . ARG B 1 129 ? 17.660 0.378 60.583 1.00 52.07 109 ARG B O 1
ATOM 3544 N N . ILE B 1 130 ? 19.346 -0.844 61.433 1.00 37.19 110 ILE B N 1
ATOM 3545 C CA . ILE B 1 130 ? 20.362 -0.123 60.684 1.00 38.53 110 ILE B CA 1
ATOM 3546 C C . ILE B 1 130 ? 20.575 -0.752 59.309 1.00 47.30 110 ILE B C 1
ATOM 3547 O O . ILE B 1 130 ? 20.824 -1.952 59.198 1.00 51.41 110 ILE B O 1
ATOM 3552 N N . ARG B 1 131 ? 20.475 0.061 58.262 1.00 46.00 111 ARG B N 1
ATOM 3553 C CA . ARG B 1 131 ? 20.937 -0.340 56.931 1.00 42.28 111 ARG B CA 1
ATOM 3554 C C . ARG B 1 131 ? 22.048 0.621 56.494 1.00 39.50 111 ARG B C 1
ATOM 3555 O O . ARG B 1 131 ? 21.830 1.833 56.406 1.00 45.09 111 ARG B O 1
ATOM 3563 N N . TRP B 1 132 ? 23.234 0.078 56.222 1.00 32.48 112 TRP B N 1
ATOM 3564 C CA . TRP B 1 132 ? 24.426 0.898 55.935 1.00 33.51 112 TRP B CA 1
ATOM 3565 C C . TRP B 1 132 ? 24.421 1.402 54.492 1.00 36.43 112 TRP B C 1
ATOM 3566 O O . TRP B 1 132 ? 24.096 0.658 53.561 1.00 43.27 112 TRP B O 1
ATOM 3577 N N . VAL B 1 133 ? 24.756 2.672 54.319 1.00 35.96 113 VAL B N 1
ATOM 3578 C CA . VAL B 1 133 ? 25.007 3.229 53.001 1.00 39.45 113 VAL B CA 1
ATOM 3579 C C . VAL B 1 133 ? 26.512 3.405 52.890 1.00 42.38 113 VAL B C 1
ATOM 3580 O O . VAL B 1 133 ? 27.176 3.729 53.884 1.00 42.49 113 VAL B O 1
ATOM 3584 N N . ASP B 1 134 ? 27.042 3.143 51.698 1.00 42.66 114 ASP B N 1
ATOM 3585 C CA . ASP B 1 134 ? 28.474 3.252 51.429 1.00 44.22 114 ASP B CA 1
ATOM 3586 C C . ASP B 1 134 ? 28.949 4.690 51.620 1.00 45.73 114 ASP B C 1
ATOM 3587 O O . ASP B 1 134 ? 28.163 5.634 51.667 1.00 45.67 114 ASP B O 1
ATOM 3592 N N . VAL B 1 135 ? 30.255 4.844 51.725 1.00 49.41 115 VAL B N 1
ATOM 3593 C CA . VAL B 1 135 ? 30.868 6.136 51.932 1.00 45.55 115 VAL B CA 1
ATOM 3594 C C . VAL B 1 135 ? 31.502 6.577 50.628 1.00 50.04 115 VAL B C 1
ATOM 3595 O O . VAL B 1 135 ? 32.052 5.765 49.878 1.00 53.69 115 VAL B O 1
ATOM 3599 N N . ASP B 1 136 ? 31.368 7.863 50.336 1.00 49.20 116 ASP B N 1
ATOM 3600 C CA . ASP B 1 136 ? 32.059 8.498 49.220 1.00 39.65 116 ASP B CA 1
ATOM 3601 C C . ASP B 1 136 ? 33.521 8.763 49.576 1.00 41.47 116 ASP B C 1
ATOM 3602 O O . ASP B 1 136 ? 33.833 9.587 50.438 1.00 46.10 116 ASP B O 1
ATOM 3607 N N . PRO B 1 137 ? 34.429 8.058 48.910 1.00 41.62 117 PRO B N 1
ATOM 3608 C CA . PRO B 1 137 ? 35.845 8.162 49.266 1.00 40.83 117 PRO B CA 1
ATOM 3609 C C . PRO B 1 137 ? 36.433 9.554 49.051 1.00 44.75 117 PRO B C 1
ATOM 3610 O O . PRO B 1 137 ? 37.497 9.841 49.591 1.00 51.70 117 PRO B O 1
ATOM 3614 N N . ALA B 1 138 ? 35.750 10.426 48.322 1.00 45.04 118 ALA B N 1
ATOM 3615 C CA . ALA B 1 138 ? 36.309 11.758 48.080 1.00 46.96 118 ALA B CA 1
ATOM 3616 C C . ALA B 1 138 ? 35.938 12.738 49.196 1.00 46.81 118 ALA B C 1
ATOM 3617 O O . ALA B 1 138 ? 36.675 13.702 49.452 1.00 48.86 118 ALA B O 1
ATOM 3619 N N . THR B 1 139 ? 34.798 12.505 49.845 1.00 42.67 119 THR B N 1
ATOM 3620 C CA . THR B 1 139 ? 34.330 13.405 50.900 1.00 47.97 119 THR B CA 1
ATOM 3621 C C . THR B 1 139 ? 34.362 12.796 52.305 1.00 48.22 119 THR B C 1
ATOM 3622 O O . THR B 1 139 ? 34.267 13.529 53.281 1.00 50.66 119 THR B O 1
ATOM 3626 N N . LEU B 1 140 ? 34.489 11.472 52.395 1.00 49.57 120 LEU B N 1
ATOM 3627 C CA . LEU B 1 140 ? 34.330 10.719 53.654 1.00 47.20 120 LEU B CA 1
ATOM 3628 C C . LEU B 1 140 ? 32.896 10.765 54.182 1.00 48.30 120 LEU B C 1
ATOM 3629 O O . LEU B 1 140 ? 32.614 10.276 55.267 1.00 55.02 120 LEU B O 1
ATOM 3634 N N . ASN B 1 141 ? 31.994 11.322 53.386 1.00 46.64 121 ASN B N 1
ATOM 3635 C CA . ASN B 1 141 ? 30.583 11.383 53.724 1.00 38.99 121 ASN B CA 1
ATOM 3636 C C . ASN B 1 141 ? 29.838 10.266 53.009 1.00 46.12 121 ASN B C 1
ATOM 3637 O O . ASN B 1 141 ? 30.436 9.436 52.322 1.00 49.31 121 ASN B O 1
ATOM 3642 N N . MET B 1 142 ? 28.528 10.236 53.213 1.00 46.14 122 MET B N 1
ATOM 3643 C CA . MET B 1 142 ? 27.674 9.239 52.594 1.00 42.34 122 MET B CA 1
ATOM 3644 C C . MET B 1 142 ? 27.693 9.345 51.068 1.00 50.29 122 MET B C 1
ATOM 3645 O O . MET B 1 142 ? 27.601 10.436 50.491 1.00 46.08 122 MET B O 1
ATOM 3650 N N . ASP B 1 143 ? 27.786 8.187 50.428 1.00 45.21 123 ASP B N 1
ATOM 3651 C CA . ASP B 1 143 ? 27.636 8.081 48.997 1.00 44.26 123 ASP B CA 1
ATOM 3652 C C . ASP B 1 143 ? 26.165 8.273 48.636 1.00 43.29 123 ASP B C 1
ATOM 3653 O O . ASP B 1 143 ? 25.347 7.387 48.863 1.00 47.33 123 ASP B O 1
ATOM 3658 N N . LEU B 1 144 ? 25.829 9.433 48.084 1.00 48.18 124 LEU B N 1
ATOM 3659 C CA . LEU B 1 144 ? 24.432 9.764 47.803 1.00 53.15 124 LEU B CA 1
ATOM 3660 C C . LEU B 1 144 ? 23.836 8.958 46.655 1.00 54.13 124 LEU B C 1
ATOM 3661 O O . LEU B 1 144 ? 22.611 8.911 46.498 1.00 50.23 124 LEU B O 1
ATOM 3666 N N . ASP B 1 145 ? 24.681 8.337 45.839 1.00 54.41 125 ASP B N 1
ATOM 3667 C CA . ASP B 1 145 ? 24.149 7.476 44.780 1.00 56.74 125 ASP B CA 1
ATOM 3668 C C . ASP B 1 145 ? 23.804 6.080 45.301 1.00 56.01 125 ASP B C 1
ATOM 3669 O O . ASP B 1 145 ? 22.800 5.496 44.875 1.00 57.79 125 ASP B O 1
ATOM 3674 N N . ASP B 1 146 ? 24.607 5.558 46.231 1.00 45.71 126 ASP B N 1
ATOM 3675 C CA . ASP B 1 146 ? 24.257 4.298 46.884 1.00 49.03 126 ASP B CA 1
ATOM 3676 C C . ASP B 1 146 ? 22.958 4.491 47.672 1.00 54.90 126 ASP B C 1
ATOM 3677 O O . ASP B 1 146 ? 22.091 3.608 47.677 1.00 58.06 126 ASP B O 1
ATOM 3682 N N . LEU B 1 147 ? 22.809 5.669 48.282 1.00 51.30 127 LEU B N 1
ATOM 3683 C CA . LEU B 1 147 ? 21.598 6.020 49.026 1.00 53.73 127 LEU B CA 1
ATOM 3684 C C . LEU B 1 147 ? 20.337 5.907 48.170 1.00 53.64 127 LEU B C 1
ATOM 3685 O O . LEU B 1 147 ? 19.361 5.271 48.564 1.00 55.13 127 LEU B O 1
ATOM 3690 N N . ALA B 1 148 ? 20.376 6.515 46.995 1.00 54.16 128 ALA B N 1
ATOM 3691 C CA . ALA B 1 148 ? 19.262 6.458 46.059 1.00 58.74 128 ALA B CA 1
ATOM 3692 C C . ALA B 1 148 ? 18.875 5.010 45.780 1.00 55.27 128 ALA B C 1
ATOM 3693 O O . ALA B 1 148 ? 17.701 4.695 45.590 1.00 54.70 128 ALA B O 1
ATOM 3695 N N . ALA B 1 149 ? 19.876 4.139 45.718 1.00 51.92 129 ALA B N 1
ATOM 3696 C CA . ALA B 1 149 ? 19.629 2.736 45.433 1.00 52.93 129 ALA B CA 1
ATOM 3697 C C . ALA B 1 149 ? 18.984 2.035 46.629 1.00 55.66 129 ALA B C 1
ATOM 3698 O O . ALA B 1 149 ? 18.171 1.143 46.462 1.00 58.11 129 ALA B O 1
ATOM 3700 N N . LYS B 1 150 ? 19.342 2.452 47.836 1.00 55.97 130 LYS B N 1
ATOM 3701 C CA . LYS B 1 150 ? 18.935 1.723 49.026 1.00 50.50 130 LYS B CA 1
ATOM 3702 C C . LYS B 1 150 ? 17.700 2.297 49.712 1.00 55.25 130 LYS B C 1
ATOM 3703 O O . LYS B 1 150 ? 17.245 1.733 50.706 1.00 65.87 130 LYS B O 1
ATOM 3709 N N . ILE B 1 151 ? 17.172 3.422 49.223 1.00 51.70 131 ILE B N 1
ATOM 3710 C CA . ILE B 1 151 ? 15.953 3.988 49.821 1.00 49.15 131 ILE B CA 1
ATOM 3711 C C . ILE B 1 151 ? 14.770 3.086 49.474 1.00 43.83 131 ILE B C 1
ATOM 3712 O O . ILE B 1 151 ? 14.618 2.650 48.339 1.00 42.80 131 ILE B O 1
ATOM 3717 N N . SER B 1 152 ? 13.943 2.797 50.468 1.00 46.29 132 SER B N 1
ATOM 3718 C CA . SER B 1 152 ? 12.881 1.792 50.355 1.00 49.39 132 SER B CA 1
ATOM 3719 C C . SER B 1 152 ? 11.631 2.294 51.058 1.00 45.27 132 SER B C 1
ATOM 3720 O O . SER B 1 152 ? 11.728 3.201 51.876 1.00 46.72 132 SER B O 1
ATOM 3723 N N . PRO B 1 153 ? 10.455 1.708 50.760 1.00 47.59 133 PRO B N 1
ATOM 3724 C CA . PRO B 1 153 ? 9.280 2.044 51.581 1.00 52.90 133 PRO B CA 1
ATOM 3725 C C . PRO B 1 153 ? 9.481 1.801 53.082 1.00 54.84 133 PRO B C 1
ATOM 3726 O O . PRO B 1 153 ? 8.801 2.422 53.888 1.00 54.41 133 PRO B O 1
ATOM 3730 N N . ALA B 1 154 ? 10.436 0.951 53.440 1.00 54.91 134 ALA B N 1
ATOM 3731 C CA . ALA B 1 154 ? 10.743 0.651 54.833 1.00 48.91 134 ALA B CA 1
ATOM 3732 C C . ALA B 1 154 ? 11.689 1.686 55.465 1.00 55.97 134 ALA B C 1
ATOM 3733 O O . ALA B 1 154 ? 11.906 1.689 56.685 1.00 64.63 134 ALA B O 1
ATOM 3735 N N . THR B 1 155 ? 12.262 2.558 54.644 1.00 51.63 135 THR B N 1
ATOM 3736 C CA . THR B 1 155 ? 13.171 3.583 55.153 1.00 46.89 135 THR B CA 1
ATOM 3737 C C . THR B 1 155 ? 12.374 4.586 55.995 1.00 46.69 135 THR B C 1
ATOM 3738 O O . THR B 1 155 ? 11.517 5.273 55.452 1.00 47.37 135 THR B O 1
ATOM 3742 N N . ARG B 1 156 ? 12.593 4.623 57.313 1.00 45.94 136 ARG B N 1
ATOM 3743 C CA . ARG B 1 156 ? 11.884 5.596 58.175 1.00 46.13 136 ARG B CA 1
ATOM 3744 C C . ARG B 1 156 ? 12.642 6.900 58.284 1.00 43.40 136 ARG B C 1
ATOM 3745 O O . ARG B 1 156 ? 12.048 7.963 58.415 1.00 45.79 136 ARG B O 1
ATOM 3753 N N . ALA B 1 157 ? 13.961 6.817 58.221 1.00 44.09 137 ALA B N 1
ATOM 3754 C CA . ALA B 1 157 ? 14.786 8.003 58.357 1.00 41.44 137 ALA B CA 1
ATOM 3755 C C . ALA B 1 157 ? 16.131 7.813 57.681 1.00 50.55 137 ALA B C 1
ATOM 3756 O O . ALA B 1 157 ? 16.598 6.696 57.502 1.00 56.16 137 ALA B O 1
ATOM 3758 N N . ILE B 1 158 ? 16.755 8.922 57.314 1.00 45.07 138 ILE B N 1
ATOM 3759 C CA . ILE B 1 158 ? 18.091 8.905 56.757 1.00 34.20 138 ILE B CA 1
ATOM 3760 C C . ILE B 1 158 ? 18.967 9.809 57.603 1.00 35.41 138 ILE B C 1
ATOM 3761 O O . ILE B 1 158 ? 18.595 10.953 57.861 1.00 37.64 138 ILE B O 1
ATOM 3766 N N . VAL B 1 159 ? 20.121 9.308 58.038 1.00 33.95 139 VAL B N 1
ATOM 3767 C CA . VAL B 1 159 ? 21.055 10.110 58.823 1.00 36.95 139 VAL B CA 1
ATOM 3768 C C . VAL B 1 159 ? 22.304 10.414 57.983 1.00 42.89 139 VAL B C 1
ATOM 3769 O O . VAL B 1 159 ? 22.999 9.488 57.565 1.00 49.75 139 VAL B O 1
ATOM 3773 N N . VAL B 1 160 ? 22.586 11.689 57.702 1.00 38.21 140 VAL B N 1
ATOM 3774 C CA . VAL B 1 160 ? 23.848 12.021 57.018 1.00 41.40 140 VAL B CA 1
ATOM 3775 C C . VAL B 1 160 ? 24.784 12.714 58.002 1.00 42.69 140 VAL B C 1
ATOM 3776 O O . VAL B 1 160 ? 24.375 13.571 58.783 1.00 50.27 140 VAL B O 1
ATOM 3780 N N . VAL B 1 161 ? 26.056 12.353 57.946 1.00 42.33 141 VAL B N 1
ATOM 3781 C CA . VAL B 1 161 ? 27.049 12.945 58.827 1.00 35.95 141 VAL B CA 1
ATOM 3782 C C . VAL B 1 161 ? 27.910 13.865 58.000 1.00 46.20 141 VAL B C 1
ATOM 3783 O O . VAL B 1 161 ? 28.451 13.459 56.947 1.00 48.58 141 VAL B O 1
ATOM 3787 N N . HIS B 1 162 ? 28.016 15.110 58.457 1.00 45.07 142 HIS B N 1
ATOM 3788 C CA . HIS B 1 162 ? 28.960 16.059 57.880 1.00 35.51 142 HIS B CA 1
ATOM 3789 C C . HIS B 1 162 ? 30.324 15.789 58.497 1.00 36.73 142 HIS B C 1
ATOM 3790 O O . HIS B 1 162 ? 30.715 16.464 59.445 1.00 34.55 142 HIS B O 1
ATOM 3797 N N . TRP B 1 163 ? 31.037 14.794 57.982 1.00 35.71 143 TRP B N 1
ATOM 3798 C CA . TRP B 1 163 ? 32.300 14.401 58.589 1.00 31.17 143 TRP B CA 1
ATOM 3799 C C . TRP B 1 163 ? 33.289 15.580 58.641 1.00 39.09 143 TRP B C 1
ATOM 3800 O O . TRP B 1 163 ? 33.510 16.273 57.644 1.00 47.85 143 TRP B O 1
ATOM 3811 N N . LEU B 1 164 ? 33.841 15.822 59.828 1.00 42.46 144 LEU B N 1
ATOM 3812 C CA . LEU B 1 164 ? 34.786 16.919 60.099 1.00 39.36 144 LEU B CA 1
ATOM 3813 C C . LEU B 1 164 ? 34.212 18.324 59.866 1.00 43.71 144 LEU B C 1
ATOM 3814 O O . LEU B 1 164 ? 34.934 19.318 59.908 1.00 45.60 144 LEU B O 1
ATOM 3819 N N . GLY B 1 165 ? 32.909 18.419 59.655 1.00 41.14 145 GLY B N 1
ATOM 3820 C CA . GLY B 1 165 ? 32.322 19.709 59.371 1.00 40.49 145 GLY B CA 1
ATOM 3821 C C . GLY B 1 165 ? 32.394 20.046 57.901 1.00 44.09 145 GLY B C 1
ATOM 3822 O O . GLY B 1 165 ? 32.230 21.205 57.512 1.00 50.26 145 GLY B O 1
ATOM 3823 N N . TYR B 1 166 ? 32.654 19.037 57.074 1.00 40.84 146 TYR B N 1
ATOM 3824 C CA . TYR B 1 166 ? 32.563 19.228 55.636 1.00 36.59 146 TYR B CA 1
ATOM 3825 C C . TYR B 1 166 ? 31.142 18.888 55.203 1.00 38.32 146 TYR B C 1
ATOM 3826 O O . TYR B 1 166 ? 30.738 17.718 55.212 1.00 41.05 146 TYR B O 1
ATOM 3835 N N . PRO B 1 167 ? 30.385 19.910 54.798 1.00 39.26 147 PRO B N 1
ATOM 3836 C CA . PRO B 1 167 ? 28.963 19.746 54.482 1.00 38.65 147 PRO B CA 1
ATOM 3837 C C . PRO B 1 167 ? 28.722 18.810 53.317 1.00 40.16 147 PRO B C 1
ATOM 3838 O O . PRO B 1 167 ? 29.372 18.937 52.282 1.00 44.28 147 PRO B O 1
ATOM 3842 N N . VAL B 1 168 ? 27.813 17.862 53.532 1.00 42.91 148 VAL B N 1
ATOM 3843 C CA . VAL B 1 168 ? 27.171 17.047 52.506 1.00 29.66 148 VAL B CA 1
ATOM 3844 C C . VAL B 1 168 ? 26.480 17.900 51.453 1.00 40.80 148 VAL B C 1
ATOM 3845 O O . VAL B 1 168 ? 25.910 18.943 51.758 1.00 45.17 148 VAL B O 1
ATOM 3849 N N . ASP B 1 169 ? 26.490 17.459 50.208 1.00 46.42 149 ASP B N 1
ATOM 3850 C CA . ASP B 1 169 ? 25.739 18.201 49.218 1.00 50.07 149 ASP B CA 1
ATOM 3851 C C . ASP B 1 169 ? 24.248 18.037 49.472 1.00 50.61 149 ASP B C 1
ATOM 3852 O O . ASP B 1 169 ? 23.630 17.070 49.011 1.00 51.60 149 ASP B O 1
ATOM 3857 N N . LEU B 1 170 ? 23.674 18.981 50.211 1.00 50.39 150 LEU B N 1
ATOM 3858 C CA . LEU B 1 170 ? 22.286 18.872 50.655 1.00 43.01 150 LEU B CA 1
ATOM 3859 C C . LEU B 1 170 ? 21.279 18.985 49.509 1.00 52.60 150 LEU B C 1
ATOM 3860 O O . LEU B 1 170 ? 20.234 18.339 49.544 1.00 55.26 150 LEU B O 1
ATOM 3865 N N . ASN B 1 171 ? 21.587 19.783 48.490 1.00 59.37 151 ASN B N 1
ATOM 3866 C CA . ASN B 1 171 ? 20.721 19.840 47.310 1.00 63.65 151 ASN B CA 1
ATOM 3867 C C . ASN B 1 171 ? 20.598 18.492 46.618 1.00 55.85 151 ASN B C 1
ATOM 3868 O O . ASN B 1 171 ? 19.515 18.094 46.188 1.00 58.33 151 ASN B O 1
ATOM 3873 N N . ARG B 1 172 ? 21.719 17.799 46.489 1.00 52.33 152 ARG B N 1
ATOM 3874 C CA . ARG B 1 172 ? 21.716 16.490 45.851 1.00 50.43 152 ARG B CA 1
ATOM 3875 C C . ARG B 1 172 ? 20.969 15.511 46.756 1.00 44.88 152 ARG B C 1
ATOM 3876 O O . ARG B 1 172 ? 20.169 14.720 46.280 1.00 47.56 152 ARG B O 1
ATOM 3884 N N . LEU B 1 173 ? 21.220 15.589 48.061 1.00 41.49 153 LEU B N 1
ATOM 3885 C CA . LEU B 1 173 ? 20.523 14.749 49.038 1.00 44.41 153 LEU B CA 1
ATOM 3886 C C . LEU B 1 173 ? 19.013 14.901 48.931 1.00 48.72 153 LEU B C 1
ATOM 3887 O O . LEU B 1 173 ? 18.273 13.916 48.957 1.00 51.55 153 LEU B O 1
ATOM 3892 N N . ARG B 1 174 ? 18.554 16.139 48.792 1.00 42.68 154 ARG B N 1
ATOM 3893 C CA . ARG B 1 174 ? 17.124 16.390 48.691 1.00 41.66 154 ARG B CA 1
ATOM 3894 C C . ARG B 1 174 ? 16.596 15.815 47.378 1.00 47.45 154 ARG B C 1
ATOM 3895 O O . ARG B 1 174 ? 15.499 15.248 47.321 1.00 49.55 154 ARG B O 1
ATOM 3903 N N . ALA B 1 175 ? 17.361 15.996 46.308 1.00 48.09 155 ALA B N 1
ATOM 3904 C CA . ALA B 1 175 ? 16.956 15.482 45.012 1.00 47.21 155 ALA B CA 1
ATOM 3905 C C . ALA B 1 175 ? 16.893 13.946 45.012 1.00 53.67 155 ALA B C 1
ATOM 3906 O O . ALA B 1 175 ? 15.966 13.346 44.455 1.00 54.63 155 ALA B O 1
ATOM 3908 N N . VAL B 1 176 ? 17.866 13.319 45.666 1.00 44.71 156 VAL B N 1
ATOM 3909 C CA . VAL B 1 176 ? 17.956 11.868 45.707 1.00 47.25 156 VAL B CA 1
ATOM 3910 C C . VAL B 1 176 ? 16.752 11.313 46.476 1.00 53.69 156 VAL B C 1
ATOM 3911 O O . VAL B 1 176 ? 16.100 10.363 46.032 1.00 51.65 156 VAL B O 1
ATOM 3915 N N . VAL B 1 177 ? 16.468 11.919 47.630 1.00 35.27 157 VAL B N 1
ATOM 3916 C CA . VAL B 1 177 ? 15.349 11.509 48.469 1.00 46.81 157 VAL B CA 1
ATOM 3917 C C . VAL B 1 177 ? 14.012 11.726 47.752 1.00 49.90 157 VAL B C 1
ATOM 3918 O O . VAL B 1 177 ? 13.103 10.903 47.866 1.00 52.94 157 VAL B O 1
ATOM 3922 N N . ASP B 1 178 ? 13.880 12.824 47.014 1.00 49.53 158 ASP B N 1
ATOM 3923 C CA . ASP B 1 178 ? 12.620 13.085 46.315 1.00 46.31 158 ASP B CA 1
ATOM 3924 C C . ASP B 1 178 ? 12.345 12.109 45.174 1.00 51.42 158 ASP B C 1
ATOM 3925 O O . ASP B 1 178 ? 11.213 11.662 44.991 1.00 61.44 158 ASP B O 1
ATOM 3930 N N . ARG B 1 179 ? 13.380 11.783 44.406 1.00 51.84 159 ARG B N 1
ATOM 3931 C CA . ARG B 1 179 ? 13.222 10.906 43.252 1.00 46.68 159 ARG B CA 1
ATOM 3932 C C . ARG B 1 179 ? 12.858 9.525 43.794 1.00 51.59 159 ARG B C 1
ATOM 3933 O O . ARG B 1 179 ? 11.948 8.874 43.296 1.00 56.84 159 ARG B O 1
ATOM 3941 N N . ALA B 1 180 ? 13.576 9.102 44.833 1.00 48.58 160 ALA B N 1
ATOM 3942 C CA . ALA B 1 180 ? 13.406 7.783 45.433 1.00 44.92 160 ALA B CA 1
ATOM 3943 C C . ALA B 1 180 ? 12.048 7.566 46.120 1.00 48.83 160 ALA B C 1
ATOM 3944 O O . ALA B 1 180 ? 11.477 6.473 46.040 1.00 52.90 160 ALA B O 1
ATOM 3946 N N . THR B 1 181 ? 11.507 8.594 46.766 1.00 43.08 161 THR B N 1
ATOM 3947 C CA . THR B 1 181 ? 10.306 8.369 47.565 1.00 50.16 161 THR B CA 1
ATOM 3948 C C . THR B 1 181 ? 9.047 8.973 46.948 1.00 50.32 161 THR B C 1
ATOM 3949 O O . THR B 1 181 ? 8.131 9.344 47.670 1.00 52.85 161 THR B O 1
ATOM 3953 N N . ALA B 1 182 ? 8.990 9.005 45.621 1.00 49.69 162 ALA B N 1
ATOM 3954 C CA . ALA B 1 182 ? 7.914 9.656 44.893 1.00 52.11 162 ALA B CA 1
ATOM 3955 C C . ALA B 1 182 ? 6.528 9.143 45.248 1.00 59.67 162 ALA B C 1
ATOM 3956 O O . ALA B 1 182 ? 5.635 9.920 45.533 1.00 71.72 162 ALA B O 1
ATOM 3958 N N . GLY B 1 183 ? 6.298 7.848 45.196 1.00 55.07 163 GLY B N 1
ATOM 3959 C CA . GLY B 1 183 ? 4.954 7.412 45.533 1.00 61.88 163 GLY B CA 1
ATOM 3960 C C . GLY B 1 183 ? 4.705 7.203 47.028 1.00 59.39 163 GLY B C 1
ATOM 3961 O O . GLY B 1 183 ? 3.554 7.081 47.439 1.00 56.68 163 GLY B O 1
ATOM 3962 N N . TYR B 1 184 ? 5.774 7.237 47.833 1.00 52.02 164 TYR B N 1
ATOM 3963 C CA . TYR B 1 184 ? 5.803 6.630 49.169 1.00 54.84 164 TYR B CA 1
ATOM 3964 C C . TYR B 1 184 ? 4.761 7.022 50.215 1.00 70.45 164 TYR B C 1
ATOM 3965 O O . TYR B 1 184 ? 4.757 6.427 51.294 1.00 86.58 164 TYR B O 1
ATOM 3974 N N . ASP B 1 185 ? 3.945 8.038 49.962 1.00 64.62 165 ASP B N 1
ATOM 3975 C CA . ASP B 1 185 ? 2.849 8.418 50.885 1.00 72.91 165 ASP B CA 1
ATOM 3976 C C . ASP B 1 185 ? 3.328 8.945 52.251 1.00 65.54 165 ASP B C 1
ATOM 3977 O O . ASP B 1 185 ? 2.538 9.524 52.987 1.00 67.87 165 ASP B O 1
ATOM 3982 N N . ARG B 1 186 ? 4.586 8.706 52.614 1.00 62.96 166 ARG B N 1
ATOM 3983 C CA . ARG B 1 186 ? 5.264 9.596 53.552 1.00 61.10 166 ARG B CA 1
ATOM 3984 C C . ARG B 1 186 ? 6.791 9.590 53.344 1.00 59.70 166 ARG B C 1
ATOM 3985 O O . ARG B 1 186 ? 7.452 8.543 53.303 1.00 59.22 166 ARG B O 1
ATOM 3993 N N . ARG B 1 187 ? 7.319 10.800 53.182 1.00 50.83 167 ARG B N 1
ATOM 3994 C CA . ARG B 1 187 ? 8.729 11.047 52.993 1.00 46.85 167 ARG B CA 1
ATOM 3995 C C . ARG B 1 187 ? 9.490 10.739 54.278 1.00 49.99 167 ARG B C 1
ATOM 3996 O O . ARG B 1 187 ? 9.115 11.201 55.347 1.00 56.44 167 ARG B O 1
ATOM 4004 N N . PRO B 1 188 ? 10.564 9.954 54.185 1.00 46.85 168 PRO B N 1
ATOM 4005 C CA . PRO B 1 188 ? 11.351 9.660 55.383 1.00 40.49 168 PRO B CA 1
ATOM 4006 C C . PRO B 1 188 ? 12.012 10.885 55.955 1.00 45.88 168 PRO B C 1
ATOM 4007 O O . PRO B 1 188 ? 12.248 11.864 55.247 1.00 58.32 168 PRO B O 1
ATOM 4011 N N . LEU B 1 189 ? 12.307 10.821 57.245 1.00 46.15 169 LEU B N 1
ATOM 4012 C CA . LEU B 1 189 ? 12.958 11.910 57.951 1.00 41.83 169 LEU B CA 1
ATOM 4013 C C . LEU B 1 189 ? 14.430 12.030 57.599 1.00 48.42 169 LEU B C 1
ATOM 4014 O O . LEU B 1 189 ? 15.168 11.056 57.694 1.00 52.15 169 LEU B O 1
ATOM 4019 N N . VAL B 1 190 ? 14.870 13.231 57.239 1.00 43.80 170 VAL B N 1
ATOM 4020 C CA . VAL B 1 190 ? 16.279 13.454 56.965 1.00 37.77 170 VAL B CA 1
ATOM 4021 C C . VAL B 1 190 ? 16.955 14.080 58.173 1.00 39.21 170 VAL B C 1
ATOM 4022 O O . VAL B 1 190 ? 16.612 15.191 58.566 1.00 42.34 170 VAL B O 1
ATOM 4026 N N . VAL B 1 191 ? 17.916 13.375 58.761 1.00 37.16 171 VAL B N 1
ATOM 4027 C CA . VAL B 1 191 ? 18.622 13.910 59.917 1.00 43.41 171 VAL B CA 1
ATOM 4028 C C . VAL B 1 191 ? 20.097 14.156 59.601 1.00 47.67 171 VAL B C 1
ATOM 4029 O O . VAL B 1 191 ? 20.836 13.224 59.295 1.00 53.00 171 VAL B O 1
ATOM 4033 N N . GLU B 1 192 ? 20.531 15.407 59.741 1.00 45.19 172 GLU B N 1
ATOM 4034 C CA . GLU B 1 192 ? 21.939 15.763 59.599 1.00 39.03 172 GLU B CA 1
ATOM 4035 C C . GLU B 1 192 ? 22.614 15.726 60.959 1.00 37.24 172 GLU B C 1
ATOM 4036 O O . GLU B 1 192 ? 22.274 16.498 61.855 1.00 41.89 172 GLU B O 1
ATOM 4042 N N . ASP B 1 193 ? 23.576 14.829 61.106 1.00 35.45 173 ASP B N 1
ATOM 4043 C CA . ASP B 1 193 ? 24.443 14.826 62.271 1.00 35.47 173 ASP B CA 1
ATOM 4044 C C . ASP B 1 193 ? 25.501 15.897 62.058 1.00 32.99 173 ASP B C 1
ATOM 4045 O O . ASP B 1 193 ? 26.443 15.711 61.297 1.00 43.07 173 ASP B O 1
ATOM 4050 N N . CYS B 1 194 ? 25.317 17.028 62.729 1.00 32.36 174 CYS B N 1
ATOM 4051 C CA . CYS B 1 194 ? 26.204 18.174 62.615 1.00 27.48 174 CYS B CA 1
ATOM 4052 C C . CYS B 1 194 ? 27.139 18.251 63.811 1.00 30.72 174 CYS B C 1
ATOM 4053 O O . CYS B 1 194 ? 27.576 19.341 64.165 1.00 35.79 174 CYS B O 1
ATOM 4056 N N . ALA B 1 195 ? 27.426 17.119 64.455 1.00 34.40 175 ALA B N 1
ATOM 4057 C CA . ALA B 1 195 ? 28.169 17.143 65.730 1.00 31.95 175 ALA B CA 1
ATOM 4058 C C . ALA B 1 195 ? 29.506 17.864 65.647 1.00 43.15 175 ALA B C 1
ATOM 4059 O O . ALA B 1 195 ? 29.917 18.534 66.598 1.00 50.01 175 ALA B O 1
ATOM 4061 N N . GLN B 1 196 ? 30.199 17.708 64.523 1.00 43.06 176 GLN B N 1
ATOM 4062 C CA . GLN B 1 196 ? 31.503 18.332 64.366 1.00 37.74 176 GLN B CA 1
ATOM 4063 C C . GLN B 1 196 ? 31.426 19.570 63.503 1.00 35.18 176 GLN B C 1
ATOM 4064 O O . GLN B 1 196 ? 32.460 20.102 63.105 1.00 35.83 176 GLN B O 1
ATOM 4070 N N . ALA B 1 197 ? 30.206 20.021 63.206 1.00 31.92 177 ALA B N 1
ATOM 4071 C CA . ALA B 1 197 ? 30.016 20.972 62.123 1.00 35.79 177 ALA B CA 1
ATOM 4072 C C . ALA B 1 197 ? 29.651 22.400 62.531 1.00 43.72 177 ALA B C 1
ATOM 4073 O O . ALA B 1 197 ? 29.280 23.194 61.659 1.00 45.51 177 ALA B O 1
ATOM 4075 N N . TRP B 1 198 ? 29.808 22.755 63.809 1.00 39.72 178 TRP B N 1
ATOM 4076 C CA . TRP B 1 198 ? 29.536 24.133 64.228 1.00 32.79 178 TRP B CA 1
ATOM 4077 C C . TRP B 1 198 ? 30.369 25.098 63.365 1.00 38.59 178 TRP B C 1
ATOM 4078 O O . TRP B 1 198 ? 31.596 24.960 63.249 1.00 35.72 178 TRP B O 1
ATOM 4089 N N . GLY B 1 199 ? 29.691 26.078 62.780 1.00 41.11 179 GLY B N 1
ATOM 4090 C CA . GLY B 1 199 ? 30.340 27.082 61.962 1.00 39.34 179 GLY B CA 1
ATOM 4091 C C . GLY B 1 199 ? 30.273 26.816 60.463 1.00 45.49 179 GLY B C 1
ATOM 4092 O O . GLY B 1 199 ? 30.419 27.741 59.662 1.00 47.25 179 GLY B O 1
ATOM 4093 N N . ALA B 1 200 ? 30.039 25.562 60.084 1.00 38.87 180 ALA B N 1
ATOM 4094 C CA . ALA B 1 200 ? 29.975 25.176 58.681 1.00 36.78 180 ALA B CA 1
ATOM 4095 C C . ALA B 1 200 ? 28.846 25.865 57.928 1.00 41.46 180 ALA B C 1
ATOM 4096 O O . ALA B 1 200 ? 27.768 26.092 58.475 1.00 50.94 180 ALA B O 1
ATOM 4098 N N . THR B 1 201 ? 29.084 26.179 56.661 1.00 38.72 181 THR B N 1
ATOM 4099 C CA . THR B 1 201 ? 28.057 26.811 55.849 1.00 39.77 181 THR B CA 1
ATOM 4100 C C . THR B 1 201 ? 27.905 26.040 54.551 1.00 39.87 181 THR B C 1
ATOM 4101 O O . THR B 1 201 ? 28.853 25.412 54.073 1.00 46.10 181 THR B O 1
ATOM 4105 N N . TYR B 1 202 ? 26.689 26.052 54.024 1.00 33.87 182 TYR B N 1
ATOM 4106 C CA . TYR B 1 202 ? 26.385 25.474 52.730 1.00 43.22 182 TYR B CA 1
ATOM 4107 C C . TYR B 1 202 ? 25.595 26.523 51.934 1.00 50.16 182 TYR B C 1
ATOM 4108 O O . TYR B 1 202 ? 24.571 27.027 52.407 1.00 53.86 182 TYR B O 1
ATOM 4117 N N . ARG B 1 203 ? 26.104 26.874 50.752 1.00 42.05 183 ARG B N 1
ATOM 4118 C CA . ARG B 1 203 ? 25.535 27.931 49.910 1.00 39.09 183 ARG B CA 1
ATOM 4119 C C . ARG B 1 203 ? 25.377 29.217 50.707 1.00 46.81 183 ARG B C 1
ATOM 4120 O O . ARG B 1 203 ? 24.388 29.943 50.565 1.00 44.98 183 ARG B O 1
ATOM 4128 N N . GLY B 1 204 ? 26.355 29.475 51.567 1.00 45.11 184 GLY B N 1
ATOM 4129 C CA . GLY B 1 204 ? 26.414 30.714 52.305 1.00 45.05 184 GLY B CA 1
ATOM 4130 C C . GLY B 1 204 ? 25.655 30.731 53.625 1.00 51.24 184 GLY B C 1
ATOM 4131 O O . GLY B 1 204 ? 25.821 31.661 54.415 1.00 51.05 184 GLY B O 1
ATOM 4132 N N . ALA B 1 205 ? 24.860 29.700 53.900 1.00 47.53 185 ALA B N 1
ATOM 4133 C CA . ALA B 1 205 ? 24.029 29.723 55.104 1.00 44.86 185 ALA B CA 1
ATOM 4134 C C . ALA B 1 205 ? 24.431 28.602 56.042 1.00 49.78 185 ALA B C 1
ATOM 4135 O O . ALA B 1 205 ? 24.865 27.543 55.599 1.00 54.65 185 ALA B O 1
ATOM 4137 N N . PRO B 1 206 ? 24.327 28.851 57.353 1.00 45.30 186 PRO B N 1
ATOM 4138 C CA . PRO B 1 206 ? 24.668 27.812 58.327 1.00 48.19 186 PRO B CA 1
ATOM 4139 C C . PRO B 1 206 ? 23.771 26.581 58.273 1.00 45.74 186 PRO B C 1
ATOM 4140 O O . PRO B 1 206 ? 22.603 26.646 57.874 1.00 41.25 186 PRO B O 1
ATOM 4144 N N . LEU B 1 207 ? 24.360 25.449 58.644 1.00 41.45 187 LEU B N 1
ATOM 4145 C CA . LEU B 1 207 ? 23.629 24.201 58.711 1.00 47.21 187 LEU B CA 1
ATOM 4146 C C . LEU B 1 207 ? 22.553 24.332 59.785 1.00 45.47 187 LEU B C 1
ATOM 4147 O O . LEU B 1 207 ? 22.802 24.882 60.858 1.00 42.19 187 LEU B O 1
ATOM 4152 N N . GLY B 1 208 ? 21.370 23.809 59.487 1.00 44.09 188 GLY B N 1
ATOM 4153 C CA . GLY B 1 208 ? 20.203 24.012 60.325 1.00 37.79 188 GLY B CA 1
ATOM 4154 C C . GLY B 1 208 ? 19.167 24.859 59.607 1.00 38.57 188 GLY B C 1
ATOM 4155 O O . GLY B 1 208 ? 18.055 25.028 60.077 1.00 44.24 188 GLY B O 1
ATOM 4156 N N . THR B 1 209 ? 19.521 25.383 58.444 1.00 33.81 189 THR B N 1
ATOM 4157 C CA . THR B 1 209 ? 18.596 26.236 57.709 1.00 37.32 189 THR B CA 1
ATOM 4158 C C . THR B 1 209 ? 18.183 25.643 56.369 1.00 41.80 189 THR B C 1
ATOM 4159 O O . THR B 1 209 ? 17.578 26.335 55.569 1.00 46.79 189 THR B O 1
ATOM 4163 N N . HIS B 1 210 ? 18.463 24.366 56.128 1.00 44.80 190 HIS B N 1
ATOM 4164 C CA . HIS B 1 210 ? 18.222 23.807 54.799 1.00 43.17 190 HIS B CA 1
ATOM 4165 C C . HIS B 1 210 ? 17.057 22.837 54.753 1.00 51.39 190 HIS B C 1
ATOM 4166 O O . HIS B 1 210 ? 16.923 22.062 53.799 1.00 55.87 190 HIS B O 1
ATOM 4173 N N . GLY B 1 211 ? 16.191 22.922 55.758 1.00 46.60 191 GLY B N 1
ATOM 4174 C CA . GLY B 1 211 ? 14.952 22.172 55.739 1.00 47.13 191 GLY B CA 1
ATOM 4175 C C . GLY B 1 211 ? 15.014 20.768 56.303 1.00 45.28 191 GLY B C 1
ATOM 4176 O O . GLY B 1 211 ? 14.080 19.987 56.119 1.00 46.86 191 GLY B O 1
ATOM 4177 N N . ASN B 1 212 ? 16.127 20.431 56.947 1.00 40.51 192 ASN B N 1
ATOM 4178 C CA . ASN B 1 212 ? 16.261 19.136 57.597 1.00 38.42 192 ASN B CA 1
ATOM 4179 C C . ASN B 1 212 ? 16.352 19.261 59.127 1.00 43.74 192 ASN B C 1
ATOM 4180 O O . ASN B 1 212 ? 16.599 20.334 59.660 1.00 46.50 192 ASN B O 1
ATOM 4185 N N . VAL B 1 213 ? 16.151 18.154 59.830 1.00 41.03 193 VAL B N 1
ATOM 4186 C CA . VAL B 1 213 ? 16.415 18.122 61.246 1.00 39.77 193 VAL B CA 1
ATOM 4187 C C . VAL B 1 213 ? 17.911 18.024 61.445 1.00 38.81 193 VAL B C 1
ATOM 4188 O O . VAL B 1 213 ? 18.543 17.125 60.912 1.00 50.23 193 VAL B O 1
ATOM 4192 N N . CYS B 1 214 ? 18.487 18.956 62.191 1.00 37.44 194 CYS B N 1
ATOM 4193 C CA . CYS B 1 214 ? 19.939 18.960 62.414 1.00 38.19 194 CYS B CA 1
ATOM 4194 C C . CYS B 1 214 ? 20.308 18.813 63.879 1.00 36.32 194 CYS B C 1
ATOM 4195 O O . CYS B 1 214 ? 19.726 19.462 64.748 1.00 37.57 194 CYS B O 1
ATOM 4198 N N . VAL B 1 215 ? 21.270 17.944 64.154 1.00 40.40 195 VAL B N 1
ATOM 4199 C CA . VAL B 1 215 ? 21.732 17.765 65.515 1.00 34.38 195 VAL B CA 1
ATOM 4200 C C . VAL B 1 215 ? 23.163 18.217 65.631 1.00 42.95 195 VAL B C 1
ATOM 4201 O O . VAL B 1 215 ? 24.000 17.825 64.839 1.00 49.00 195 VAL B O 1
ATOM 4205 N N . TYR B 1 216 ? 23.429 19.068 66.608 1.00 42.85 196 TYR B N 1
ATOM 4206 C CA . TYR B 1 216 ? 24.770 19.532 66.878 1.00 38.18 196 TYR B CA 1
ATOM 4207 C C . TYR B 1 216 ? 25.206 18.911 68.186 1.00 38.52 196 TYR B C 1
ATOM 4208 O O . TYR B 1 216 ? 24.368 18.582 69.018 1.00 45.22 196 TYR B O 1
ATOM 4217 N N . SER B 1 217 ? 26.515 18.735 68.359 1.00 33.14 197 SER B N 1
ATOM 4218 C CA . SER B 1 217 ? 27.057 18.350 69.650 1.00 32.16 197 SER B CA 1
ATOM 4219 C C . SER B 1 217 ? 27.842 19.509 70.214 1.00 39.97 197 SER B C 1
ATOM 4220 O O . SER B 1 217 ? 28.522 20.209 69.466 1.00 36.25 197 SER B O 1
ATOM 4223 N N . THR B 1 218 ? 27.763 19.710 71.528 1.00 36.56 198 THR B N 1
ATOM 4224 C CA . THR B 1 218 ? 28.611 20.704 72.147 1.00 34.44 198 THR B CA 1
ATOM 4225 C C . THR B 1 218 ? 29.430 20.023 73.251 1.00 37.51 198 THR B C 1
ATOM 4226 O O . THR B 1 218 ? 29.742 20.612 74.300 1.00 40.33 198 THR B O 1
ATOM 4230 N N . GLY B 1 219 ? 29.796 18.773 72.995 1.00 27.72 199 GLY B N 1
ATOM 4231 C CA . GLY B 1 219 ? 30.667 18.057 73.910 1.00 25.75 199 GLY B CA 1
ATOM 4232 C C . GLY B 1 219 ? 32.037 18.688 74.064 1.00 29.33 199 GLY B C 1
ATOM 4233 O O . GLY B 1 219 ? 32.376 19.630 73.355 1.00 34.87 199 GLY B O 1
ATOM 4234 N N . ALA B 1 220 ? 32.830 18.144 74.979 1.00 32.80 200 ALA B N 1
ATOM 4235 C CA . ALA B 1 220 ? 34.088 18.755 75.435 1.00 36.45 200 ALA B CA 1
ATOM 4236 C C . ALA B 1 220 ? 35.066 19.242 74.344 1.00 36.72 200 ALA B C 1
ATOM 4237 O O . ALA B 1 220 ? 35.721 20.259 74.516 1.00 40.70 200 ALA B O 1
ATOM 4239 N N . ILE B 1 221 ? 35.271 18.485 73.276 1.00 43.08 201 ILE B N 1
ATOM 4240 C CA . ILE B 1 221 ? 36.280 18.927 72.315 1.00 38.70 201 ILE B CA 1
ATOM 4241 C C . ILE B 1 221 ? 35.663 19.405 71.016 1.00 39.12 201 ILE B C 1
ATOM 4242 O O . ILE B 1 221 ? 36.341 19.565 69.999 1.00 46.42 201 ILE B O 1
ATOM 4271 N N . ILE B 1 223 ? 34.124 22.420 68.852 1.00 48.10 203 ILE B N 1
ATOM 4272 C CA . ILE B 1 223 ? 34.709 23.752 68.820 1.00 37.23 203 ILE B CA 1
ATOM 4273 C C . ILE B 1 223 ? 33.909 24.718 69.692 1.00 43.01 203 ILE B C 1
ATOM 4274 O O . ILE B 1 223 ? 34.488 25.613 70.306 1.00 44.83 203 ILE B O 1
ATOM 4279 N N . LEU B 1 224 ? 32.587 24.541 69.745 1.00 44.10 204 LEU B N 1
ATOM 4280 C CA . LEU B 1 224 ? 31.749 25.197 70.757 1.00 41.15 204 LEU B CA 1
ATOM 4281 C C . LEU B 1 224 ? 31.337 24.165 71.781 1.00 48.97 204 LEU B C 1
ATOM 4282 O O . LEU B 1 224 ? 30.631 23.214 71.451 1.00 54.58 204 LEU B O 1
ATOM 4287 N N . THR B 1 225 ? 31.789 24.323 73.019 1.00 51.07 205 THR B N 1
ATOM 4288 C CA . THR B 1 225 ? 31.445 23.352 74.051 1.00 44.86 205 THR B CA 1
ATOM 4289 C C . THR B 1 225 ? 30.636 23.944 75.169 1.00 40.06 205 THR B C 1
ATOM 4290 O O . THR B 1 225 ? 30.794 25.118 75.507 1.00 36.45 205 THR B O 1
ATOM 4294 N N . THR B 1 226 ? 29.758 23.108 75.719 1.00 41.24 206 THR B N 1
ATOM 4295 C CA . THR B 1 226 ? 29.000 23.395 76.943 1.00 36.29 206 THR B CA 1
ATOM 4296 C C . THR B 1 226 ? 29.416 22.446 78.064 1.00 35.52 206 THR B C 1
ATOM 4297 O O . THR B 1 226 ? 28.688 22.267 79.033 1.00 40.81 206 THR B O 1
ATOM 4301 N N . GLY B 1 227 ? 30.581 21.821 77.925 1.00 38.84 207 GLY B N 1
ATOM 4302 C CA . GLY B 1 227 ? 30.970 20.744 78.818 1.00 28.92 207 GLY B CA 1
ATOM 4303 C C . GLY B 1 227 ? 30.459 19.438 78.245 1.00 32.26 207 GLY B C 1
ATOM 4304 O O . GLY B 1 227 ? 31.207 18.649 77.663 1.00 37.35 207 GLY B O 1
ATOM 4305 N N . SER B 1 228 ? 29.171 19.208 78.431 1.00 25.70 208 SER B N 1
ATOM 4306 C CA . SER B 1 228 ? 28.441 18.175 77.714 1.00 34.99 208 SER B CA 1
ATOM 4307 C C . SER B 1 228 ? 27.246 18.879 77.145 1.00 37.78 208 SER B C 1
ATOM 4308 O O . SER B 1 228 ? 26.812 19.865 77.708 1.00 43.99 208 SER B O 1
ATOM 4311 N N . GLY B 1 229 ? 26.679 18.381 76.060 1.00 39.40 209 GLY B N 1
ATOM 4312 C CA . GLY B 1 229 ? 25.492 19.025 75.545 1.00 38.63 209 GLY B CA 1
ATOM 4313 C C . GLY B 1 229 ? 25.350 18.899 74.055 1.00 44.93 209 GLY B C 1
ATOM 4314 O O . GLY B 1 229 ? 26.237 18.398 73.359 1.00 49.04 209 GLY B O 1
ATOM 4315 N N . GLY B 1 230 ? 24.220 19.379 73.565 1.00 37.57 210 GLY B N 1
ATOM 4316 C CA . GLY B 1 230 ? 23.977 19.436 72.146 1.00 32.92 210 GLY B CA 1
ATOM 4317 C C . GLY B 1 230 ? 22.739 20.274 71.972 1.00 37.33 210 GLY B C 1
ATOM 4318 O O . GLY B 1 230 ? 22.245 20.867 72.926 1.00 42.29 210 GLY B O 1
ATOM 4319 N N . PHE B 1 231 ? 22.258 20.349 70.744 1.00 34.96 211 PHE B N 1
ATOM 4320 C CA . PHE B 1 231 ? 20.965 20.925 70.466 1.00 34.10 211 PHE B CA 1
ATOM 4321 C C . PHE B 1 231 ? 20.476 20.405 69.132 1.00 39.58 211 PHE B C 1
ATOM 4322 O O . PHE B 1 231 ? 21.272 19.965 68.306 1.00 45.48 211 PHE B O 1
ATOM 4330 N N . VAL B 1 232 ? 19.161 20.439 68.938 1.00 33.75 212 VAL B N 1
ATOM 4331 C CA . VAL B 1 232 ? 18.554 20.007 67.694 1.00 31.23 212 VAL B CA 1
ATOM 4332 C C . VAL B 1 232 ? 17.966 21.254 67.064 1.00 36.86 212 VAL B C 1
ATOM 4333 O O . VAL B 1 232 ? 17.383 22.086 67.778 1.00 41.68 212 VAL B O 1
ATOM 4337 N N . VAL B 1 233 ? 18.142 21.415 65.754 1.00 29.23 213 VAL B N 1
ATOM 4338 C CA . VAL B 1 233 ? 17.528 22.526 65.041 1.00 28.01 213 VAL B CA 1
ATOM 4339 C C . VAL B 1 233 ? 16.457 21.928 64.143 1.00 37.73 213 VAL B C 1
ATOM 4340 O O . VAL B 1 233 ? 16.707 20.947 63.446 1.00 50.08 213 VAL B O 1
ATOM 4344 N N . LEU B 1 234 ? 15.246 22.471 64.210 1.00 40.67 214 LEU B N 1
ATOM 4345 C CA . LEU B 1 234 ? 14.102 21.898 63.494 1.00 40.88 214 LEU B CA 1
ATOM 4346 C C . LEU B 1 234 ? 13.677 22.809 62.357 1.00 43.63 214 LEU B C 1
ATOM 4347 O O . LEU B 1 234 ? 13.740 24.023 62.493 1.00 44.41 214 LEU B O 1
ATOM 4352 N N . PRO B 1 235 ? 13.198 22.226 61.249 1.00 43.42 215 PRO B N 1
ATOM 4353 C CA . PRO B 1 235 ? 12.801 23.022 60.076 1.00 48.13 215 PRO B CA 1
ATOM 4354 C C . PRO B 1 235 ? 11.411 23.685 60.159 1.00 54.23 215 PRO B C 1
ATOM 4355 O O . PRO B 1 235 ? 11.118 24.569 59.358 1.00 50.39 215 PRO B O 1
ATOM 4359 N N . ASP B 1 236 ? 10.552 23.253 61.075 1.00 59.09 216 ASP B N 1
ATOM 4360 C CA . ASP B 1 236 ? 9.244 23.898 61.235 1.00 59.56 216 ASP B CA 1
ATOM 4361 C C . ASP B 1 236 ? 8.727 23.799 62.667 1.00 58.91 216 ASP B C 1
ATOM 4362 O O . ASP B 1 236 ? 9.303 23.102 63.498 1.00 64.04 216 ASP B O 1
ATOM 4367 N N . ASP B 1 237 ? 7.640 24.498 62.957 1.00 57.71 217 ASP B N 1
ATOM 4368 C CA . ASP B 1 237 ? 7.160 24.579 64.328 1.00 56.29 217 ASP B CA 1
ATOM 4369 C C . ASP B 1 237 ? 6.595 23.269 64.889 1.00 58.02 217 ASP B C 1
ATOM 4370 O O . ASP B 1 237 ? 6.638 23.068 66.105 1.00 59.46 217 ASP B O 1
ATOM 4375 N N . ASP B 1 238 ? 6.047 22.393 64.042 1.00 58.97 218 ASP B N 1
ATOM 4376 C CA . ASP B 1 238 ? 5.543 21.092 64.528 1.00 55.30 218 ASP B CA 1
ATOM 4377 C C . ASP B 1 238 ? 6.664 20.233 65.064 1.00 50.38 218 ASP B C 1
ATOM 4378 O O . ASP B 1 238 ? 6.535 19.610 66.114 1.00 52.16 218 ASP B O 1
ATOM 4383 N N . LEU B 1 239 ? 7.763 20.166 64.331 1.00 46.63 219 LEU B N 1
ATOM 4384 C CA . LEU B 1 239 ? 8.858 19.359 64.807 1.00 42.31 219 LEU B CA 1
ATOM 4385 C C . LEU B 1 239 ? 9.436 20.010 66.047 1.00 38.93 219 LEU B C 1
ATOM 4386 O O . LEU B 1 239 ? 9.798 19.328 66.993 1.00 44.46 219 LEU B O 1
ATOM 4391 N N . TYR B 1 240 ? 9.474 21.337 66.051 1.00 40.63 220 TYR B N 1
ATOM 4392 C CA . TYR B 1 240 ? 10.013 22.076 67.186 1.00 46.38 220 TYR B CA 1
ATOM 4393 C C . TYR B 1 240 ? 9.215 21.832 68.449 1.00 51.56 220 TYR B C 1
ATOM 4394 O O . TYR B 1 240 ? 9.783 21.526 69.493 1.00 54.19 220 TYR B O 1
ATOM 4403 N N . ASP B 1 241 ? 7.897 21.975 68.349 1.00 52.51 221 ASP B N 1
ATOM 4404 C CA . ASP B 1 241 ? 7.011 21.701 69.471 1.00 49.89 221 ASP B CA 1
ATOM 4405 C C . ASP B 1 241 ? 7.126 20.250 69.951 1.00 49.69 221 ASP B C 1
ATOM 4406 O O . ASP B 1 241 ? 7.289 20.004 71.148 1.00 51.31 221 ASP B O 1
ATOM 4411 N N . ARG B 1 242 ? 7.068 19.300 69.020 1.00 47.70 222 ARG B N 1
ATOM 4412 C CA . ARG B 1 242 ? 7.090 17.885 69.366 1.00 39.15 222 ARG B CA 1
ATOM 4413 C C . ARG B 1 242 ? 8.400 17.495 70.061 1.00 40.90 222 ARG B C 1
ATOM 4414 O O . ARG B 1 242 ? 8.385 16.765 71.043 1.00 51.16 222 ARG B O 1
ATOM 4422 N N . LEU B 1 243 ? 9.531 18.011 69.595 1.00 40.81 223 LEU B N 1
ATOM 4423 C CA . LEU B 1 243 ? 10.803 17.630 70.200 1.00 38.25 223 LEU B CA 1
ATOM 4424 C C . LEU B 1 243 ? 10.992 18.317 71.549 1.00 41.21 223 LEU B C 1
ATOM 4425 O O . LEU B 1 243 ? 11.593 17.753 72.462 1.00 49.94 223 LEU B O 1
ATOM 4430 N N . ARG B 1 244 ? 10.456 19.524 71.683 1.00 39.17 224 ARG B N 1
ATOM 4431 C CA . ARG B 1 244 ? 10.518 20.264 72.941 1.00 42.02 224 ARG B CA 1
ATOM 4432 C C . ARG B 1 244 ? 9.715 19.518 74.034 1.00 46.51 224 ARG B C 1
ATOM 4433 O O . ARG B 1 244 ? 10.078 19.501 75.219 1.00 47.41 224 ARG B O 1
ATOM 4441 N N . LEU B 1 245 ? 8.608 18.915 73.615 1.00 43.92 225 LEU B N 1
ATOM 4442 C CA . LEU B 1 245 ? 7.782 18.097 74.493 1.00 44.16 225 LEU B CA 1
ATOM 4443 C C . LEU B 1 245 ? 8.546 16.837 74.902 1.00 43.53 225 LEU B C 1
ATOM 4444 O O . LEU B 1 245 ? 8.658 16.522 76.093 1.00 39.72 225 LEU B O 1
ATOM 4449 N N . ARG B 1 246 ? 9.072 16.115 73.906 1.00 38.33 226 ARG B N 1
ATOM 4450 C CA . ARG B 1 246 ? 9.721 14.833 74.187 1.00 34.86 226 ARG B CA 1
ATOM 4451 C C . ARG B 1 246 ? 11.046 15.002 74.915 1.00 39.64 226 ARG B C 1
ATOM 4452 O O . ARG B 1 246 ? 11.587 14.036 75.434 1.00 48.59 226 ARG B O 1
ATOM 4460 N N . ARG B 1 247 ? 11.570 16.220 74.963 1.00 37.46 227 ARG B N 1
ATOM 4461 C CA . ARG B 1 247 ? 12.803 16.450 75.696 1.00 39.43 227 ARG B CA 1
ATOM 4462 C C . ARG B 1 247 ? 12.640 16.234 77.205 1.00 41.23 227 ARG B C 1
ATOM 4463 O O . ARG B 1 247 ? 13.582 15.807 77.876 1.00 44.94 227 ARG B O 1
ATOM 4471 N N . TRP B 1 248 ? 11.444 16.521 77.724 1.00 42.36 228 TRP B N 1
ATOM 4472 C CA . TRP B 1 248 ? 11.112 16.361 79.155 1.00 41.19 228 TRP B CA 1
ATOM 4473 C C . TRP B 1 248 ? 9.845 15.527 79.296 1.00 42.71 228 TRP B C 1
ATOM 4474 O O . TRP B 1 248 ? 8.766 16.059 79.568 1.00 43.10 228 TRP B O 1
ATOM 4485 N N . LEU B 1 249 ? 9.978 14.233 79.007 1.00 38.67 229 LEU B N 1
ATOM 4486 C CA . LEU B 1 249 ? 8.963 13.243 79.321 1.00 38.81 229 LEU B CA 1
ATOM 4487 C C . LEU B 1 249 ? 7.597 13.451 78.672 1.00 41.63 229 LEU B C 1
ATOM 4488 O O . LEU B 1 249 ? 6.635 12.756 79.001 1.00 39.75 229 LEU B O 1
ATOM 4493 N N . GLY B 1 250 ? 7.536 14.355 77.701 1.00 36.69 230 GLY B N 1
ATOM 4494 C CA . GLY B 1 250 ? 6.296 14.671 77.020 1.00 35.34 230 GLY B CA 1
ATOM 4495 C C . GLY B 1 250 ? 5.395 15.558 77.843 1.00 41.63 230 GLY B C 1
ATOM 4496 O O . GLY B 1 250 ? 4.192 15.651 77.587 1.00 50.89 230 GLY B O 1
ATOM 4497 N N . ILE B 1 251 ? 5.982 16.226 78.829 1.00 44.18 231 ILE B N 1
ATOM 4498 C CA . ILE B 1 251 ? 5.223 17.086 79.732 1.00 47.36 231 ILE B CA 1
ATOM 4499 C C . ILE B 1 251 ? 5.305 18.538 79.323 1.00 49.00 231 ILE B C 1
ATOM 4500 O O . ILE B 1 251 ? 6.383 19.112 79.294 1.00 57.72 231 ILE B O 1
ATOM 4505 N N . GLU B 1 252 ? 4.164 19.136 79.016 1.00 51.96 232 GLU B N 1
ATOM 4506 C CA . GLU B 1 252 ? 4.121 20.569 78.781 1.00 46.88 232 GLU B CA 1
ATOM 4507 C C . GLU B 1 252 ? 4.506 21.287 80.077 1.00 50.95 232 GLU B C 1
ATOM 4508 O O . GLU B 1 252 ? 3.738 21.278 81.036 1.00 50.54 232 GLU B O 1
ATOM 4514 N N . ARG B 1 253 ? 5.651 21.962 80.107 1.00 52.65 233 ARG B N 1
ATOM 4515 C CA . ARG B 1 253 ? 6.116 22.491 81.388 1.00 60.09 233 ARG B CA 1
ATOM 4516 C C . ARG B 1 253 ? 5.348 23.730 81.800 1.00 65.62 233 ARG B C 1
ATOM 4517 O O . ARG B 1 253 ? 5.483 24.206 82.926 1.00 71.36 233 ARG B O 1
ATOM 4525 N N . ALA B 1 254 ? 4.527 24.240 80.892 1.00 67.59 234 ALA B N 1
ATOM 4526 C CA . ALA B 1 254 ? 3.687 25.394 81.185 1.00 73.66 234 ALA B CA 1
ATOM 4527 C C . ALA B 1 254 ? 2.378 24.955 81.841 1.00 77.37 234 ALA B C 1
ATOM 4528 O O . ALA B 1 254 ? 1.518 25.782 82.153 1.00 75.49 234 ALA B O 1
ATOM 4530 N N . SER B 1 255 ? 2.228 23.648 82.030 1.00 80.29 235 SER B N 1
ATOM 4531 C CA . SER B 1 255 ? 1.020 23.099 82.624 1.00 82.05 235 SER B CA 1
ATOM 4532 C C . SER B 1 255 ? 1.116 23.092 84.133 1.00 84.07 235 SER B C 1
ATOM 4533 O O . SER B 1 255 ? 2.204 23.116 84.713 1.00 87.29 235 SER B O 1
ATOM 4536 N N . ASP B 1 256 ? -0.058 23.040 84.744 1.00 82.12 236 ASP B N 1
ATOM 4537 C CA . ASP B 1 256 ? -0.227 23.004 86.179 1.00 79.81 236 ASP B CA 1
ATOM 4538 C C . ASP B 1 256 ? 0.075 21.598 86.691 1.00 81.27 236 ASP B C 1
ATOM 4539 O O . ASP B 1 256 ? -0.832 20.779 86.828 1.00 83.91 236 ASP B O 1
ATOM 4544 N N . ARG B 1 257 ? 1.333 21.304 86.995 1.00 79.53 237 ARG B N 1
ATOM 4545 C CA . ARG B 1 257 ? 1.641 19.958 87.461 1.00 80.65 237 ARG B CA 1
ATOM 4546 C C . ARG B 1 257 ? 1.595 19.954 88.984 1.00 77.23 237 ARG B C 1
ATOM 4547 O O . ARG B 1 257 ? 1.896 18.947 89.622 1.00 83.30 237 ARG B O 1
ATOM 4555 N N . ILE B 1 258 ? 1.205 21.094 89.550 1.00 68.54 238 ILE B N 1
ATOM 4556 C CA . ILE B 1 258 ? 1.054 21.261 90.997 1.00 61.75 238 ILE B CA 1
ATOM 4557 C C . ILE B 1 258 ? -0.208 20.519 91.474 1.00 58.37 238 ILE B C 1
ATOM 4558 O O . ILE B 1 258 ? -0.245 19.986 92.599 1.00 53.05 238 ILE B O 1
ATOM 4563 N N . THR B 1 259 ? -1.232 20.479 90.619 1.00 52.98 239 THR B N 1
ATOM 4564 C CA . THR B 1 259 ? -2.447 19.706 90.886 1.00 56.71 239 THR B CA 1
ATOM 4565 C C . THR B 1 259 ? -2.573 18.473 89.995 1.00 60.50 239 THR B C 1
ATOM 4566 O O . THR B 1 259 ? -3.558 17.756 90.053 1.00 70.92 239 THR B O 1
ATOM 4570 N N . GLY B 1 260 ? -1.590 18.237 89.145 1.00 61.55 240 GLY B N 1
ATOM 4571 C CA . GLY B 1 260 ? -1.633 17.076 88.278 1.00 61.76 240 GLY B CA 1
ATOM 4572 C C . GLY B 1 260 ? -2.561 17.233 87.089 1.00 67.88 240 GLY B C 1
ATOM 4573 O O . GLY B 1 260 ? -2.952 16.245 86.471 1.00 72.33 240 GLY B O 1
ATOM 4574 N N . ASP B 1 261 ? -2.893 18.479 86.752 1.00 69.87 241 ASP B N 1
ATOM 4575 C CA . ASP B 1 261 ? -3.779 18.763 85.627 1.00 63.82 241 ASP B CA 1
ATOM 4576 C C . ASP B 1 261 ? -3.015 18.978 84.298 1.00 58.68 241 ASP B C 1
ATOM 4577 O O . ASP B 1 261 ? -2.943 20.083 83.757 1.00 63.00 241 ASP B O 1
ATOM 4582 N N . TYR B 1 262 ? -2.469 17.890 83.778 1.00 47.60 242 TYR B N 1
ATOM 4583 C CA . TYR B 1 262 ? -1.765 17.879 82.511 1.00 48.33 242 TYR B CA 1
ATOM 4584 C C . TYR B 1 262 ? -1.879 16.477 81.945 1.00 51.99 242 TYR B C 1
ATOM 4585 O O . TYR B 1 262 ? -2.152 15.518 82.665 1.00 56.09 242 TYR B O 1
ATOM 4594 N N . ASP B 1 263 ? -1.671 16.352 80.651 1.00 47.19 243 ASP B N 1
ATOM 4595 C CA . ASP B 1 263 ? -1.727 15.052 80.030 1.00 46.87 243 ASP B CA 1
ATOM 4596 C C . ASP B 1 263 ? -0.473 14.873 79.180 1.00 48.08 243 ASP B C 1
ATOM 4597 O O . ASP B 1 263 ? 0.079 15.839 78.654 1.00 48.30 243 ASP B O 1
ATOM 4602 N N . VAL B 1 264 ? -0.008 13.634 79.090 1.00 46.15 244 VAL B N 1
ATOM 4603 C CA . VAL B 1 264 ? 1.111 13.288 78.226 1.00 47.99 244 VAL B CA 1
ATOM 4604 C C . VAL B 1 264 ? 0.542 12.443 77.104 1.00 54.94 244 VAL B C 1
ATOM 4605 O O . VAL B 1 264 ? 0.066 11.319 77.331 1.00 63.17 244 VAL B O 1
ATOM 4609 N N . ALA B 1 265 ? 0.568 12.991 75.898 1.00 47.71 245 ALA B N 1
ATOM 4610 C CA . ALA B 1 265 ? -0.003 12.308 74.752 1.00 48.40 245 ALA B CA 1
ATOM 4611 C C . ALA B 1 265 ? 1.040 11.444 74.041 1.00 47.07 245 ALA B C 1
ATOM 4612 O O . ALA B 1 265 ? 0.727 10.392 73.463 1.00 45.94 245 ALA B O 1
ATOM 4614 N N . GLU B 1 266 ? 2.280 11.908 74.096 1.00 44.92 246 GLU B N 1
ATOM 4615 C CA . GLU B 1 266 ? 3.415 11.241 73.481 1.00 52.91 246 GLU B CA 1
ATOM 4616 C C . GLU B 1 266 ? 4.518 11.092 74.514 1.00 55.55 246 GLU B C 1
ATOM 4617 O O . GLU B 1 266 ? 5.044 12.100 74.995 1.00 58.85 246 GLU B O 1
ATOM 4623 N N . TRP B 1 267 ? 4.851 9.862 74.897 1.00 46.22 247 TRP B N 1
ATOM 4624 C CA . TRP B 1 267 ? 5.870 9.694 75.931 1.00 41.68 247 TRP B CA 1
ATOM 4625 C C . TRP B 1 267 ? 7.211 10.256 75.470 1.00 39.47 247 TRP B C 1
ATOM 4626 O O . TRP B 1 267 ? 7.451 10.406 74.283 1.00 38.45 247 TRP B O 1
ATOM 4637 N N . GLY B 1 268 ? 8.045 10.667 76.416 1.00 36.65 248 GLY B N 1
ATOM 4638 C CA . GLY B 1 268 ? 9.294 11.286 76.052 1.00 28.43 248 GLY B CA 1
ATOM 4639 C C . GLY B 1 268 ? 10.474 10.789 76.860 1.00 34.28 248 GLY B C 1
ATOM 4640 O O . GLY B 1 268 ? 10.408 9.757 77.528 1.00 37.20 248 GLY B O 1
ATOM 4641 N N . TYR B 1 269 ? 11.539 11.580 76.825 1.00 36.83 249 TYR B N 1
ATOM 4642 C CA . TYR B 1 269 ? 12.819 11.246 77.423 1.00 33.74 249 TYR B CA 1
ATOM 4643 C C . TYR B 1 269 ? 13.144 12.327 78.448 1.00 40.28 249 TYR B C 1
ATOM 4644 O O . TYR B 1 269 ? 12.339 13.224 78.691 1.00 45.65 249 TYR B O 1
ATOM 4653 N N . ARG B 1 270 ? 14.327 12.253 79.033 1.00 35.33 250 ARG B N 1
ATOM 4654 C CA . ARG B 1 270 ? 14.750 13.219 80.034 1.00 33.74 250 ARG B CA 1
ATOM 4655 C C . ARG B 1 270 ? 16.128 13.715 79.600 1.00 40.25 250 ARG B C 1
ATOM 4656 O O . ARG B 1 270 ? 17.166 13.246 80.074 1.00 46.93 250 ARG B O 1
ATOM 4664 N N . PHE B 1 271 ? 16.101 14.679 78.678 1.00 39.55 251 PHE B N 1
ATOM 4665 C CA . PHE B 1 271 ? 17.263 15.070 77.881 1.00 37.13 251 PHE B CA 1
ATOM 4666 C C . PHE B 1 271 ? 17.657 16.531 78.009 1.00 43.81 251 PHE B C 1
ATOM 4667 O O . PHE B 1 271 ? 18.405 17.017 77.186 1.00 53.40 251 PHE B O 1
ATOM 4675 N N . ILE B 1 272 ? 17.124 17.258 78.978 1.00 43.62 252 ILE B N 1
ATOM 4676 C CA . ILE B 1 272 ? 17.432 18.679 79.062 1.00 44.29 252 ILE B CA 1
ATOM 4677 C C . ILE B 1 272 ? 18.907 18.978 79.360 1.00 42.76 252 ILE B C 1
ATOM 4678 O O . ILE B 1 272 ? 19.622 18.156 79.947 1.00 40.52 252 ILE B O 1
ATOM 4683 N N . LEU B 1 273 ? 19.352 20.147 78.889 1.00 35.20 253 LEU B N 1
ATOM 4684 C CA . LEU B 1 273 ? 20.641 20.720 79.260 1.00 31.70 253 LEU B CA 1
ATOM 4685 C C . LEU B 1 273 ? 20.409 21.613 80.466 1.00 39.94 253 LEU B C 1
ATOM 4686 O O . LEU B 1 273 ? 19.396 22.319 80.520 1.00 49.71 253 LEU B O 1
ATOM 4691 N N . ASN B 1 274 ? 21.321 21.599 81.433 1.00 30.47 254 ASN B N 1
ATOM 4692 C CA . ASN B 1 274 ? 21.087 22.370 82.648 1.00 34.26 254 ASN B CA 1
ATOM 4693 C C . ASN B 1 274 ? 21.782 23.735 82.647 1.00 39.95 254 ASN B C 1
ATOM 4694 O O . ASN B 1 274 ? 22.503 24.070 81.717 1.00 34.88 254 ASN B O 1
ATOM 4699 N N . GLU B 1 275 ? 21.549 24.526 83.689 1.00 42.77 255 GLU B N 1
ATOM 4700 C CA . GLU B 1 275 ? 22.020 25.908 83.686 1.00 40.51 255 GLU B CA 1
ATOM 4701 C C . GLU B 1 275 ? 23.547 26.043 83.609 1.00 42.99 255 GLU B C 1
ATOM 4702 O O . GLU B 1 275 ? 24.061 27.056 83.126 1.00 47.70 255 GLU B O 1
ATOM 4708 N N . ILE B 1 276 ? 24.274 25.024 84.052 1.00 37.24 256 ILE B N 1
ATOM 4709 C CA . ILE B 1 276 ? 25.726 25.095 84.006 1.00 36.73 256 ILE B CA 1
ATOM 4710 C C . ILE B 1 276 ? 26.197 25.023 82.563 1.00 41.44 256 ILE B C 1
ATOM 4711 O O . ILE B 1 276 ? 27.027 25.834 82.143 1.00 39.78 256 ILE B O 1
ATOM 4716 N N . GLY B 1 277 ? 25.596 24.113 81.797 1.00 33.77 257 GLY B N 1
ATOM 4717 C CA . GLY B 1 277 ? 25.876 23.978 80.381 1.00 27.57 257 GLY B CA 1
ATOM 4718 C C . GLY B 1 277 ? 25.567 25.220 79.576 1.00 41.10 257 GLY B C 1
ATOM 4719 O O . GLY B 1 277 ? 26.403 25.697 78.791 1.00 49.73 257 GLY B O 1
ATOM 4720 N N . GLY B 1 278 ? 24.376 25.767 79.782 1.00 33.52 258 GLY B N 1
ATOM 4721 C CA . GLY B 1 278 ? 23.981 26.964 79.066 1.00 36.36 258 GLY B CA 1
ATOM 4722 C C . GLY B 1 278 ? 24.967 28.093 79.318 1.00 46.34 258 GLY B C 1
ATOM 4723 O O . GLY B 1 278 ? 25.314 28.861 78.407 1.00 46.99 258 GLY B O 1
ATOM 4724 N N . ALA B 1 279 ? 25.420 28.185 80.565 1.00 42.23 259 ALA B N 1
ATOM 4725 C CA . ALA B 1 279 ? 26.360 29.217 80.977 1.00 42.17 259 ALA B CA 1
ATOM 4726 C C . ALA B 1 279 ? 27.692 29.052 80.253 1.00 42.91 259 ALA B C 1
ATOM 4727 O O . ALA B 1 279 ? 28.283 30.022 79.774 1.00 44.66 259 ALA B O 1
ATOM 4729 N N . ILE B 1 280 ? 28.177 27.818 80.208 1.00 38.84 260 ILE B N 1
ATOM 4730 C CA . ILE B 1 280 ? 29.411 27.539 79.508 1.00 44.54 260 ILE B CA 1
ATOM 4731 C C . ILE B 1 280 ? 29.275 27.879 78.019 1.00 39.98 260 ILE B C 1
ATOM 4732 O O . ILE B 1 280 ? 30.170 28.476 77.431 1.00 44.79 260 ILE B O 1
ATOM 4737 N N . GLY B 1 281 ? 28.159 27.482 77.420 1.00 35.71 261 GLY B N 1
ATOM 4738 C CA . GLY B 1 281 ? 27.880 27.804 76.035 1.00 34.05 261 GLY B CA 1
ATOM 4739 C C . GLY B 1 281 ? 27.839 29.285 75.706 1.00 43.31 261 GLY B C 1
ATOM 4740 O O . GLY B 1 281 ? 28.444 29.723 74.721 1.00 47.36 261 GLY B O 1
ATOM 4741 N N . LEU B 1 282 ? 27.143 30.073 76.523 1.00 43.38 262 LEU B N 1
ATOM 4742 C CA . LEU B 1 282 ? 27.071 31.501 76.242 1.00 40.20 262 LEU B CA 1
ATOM 4743 C C . LEU B 1 282 ? 28.443 32.138 76.291 1.00 44.25 262 LEU B C 1
ATOM 4744 O O . LEU B 1 282 ? 28.770 32.955 75.436 1.00 44.89 262 LEU B O 1
ATOM 4749 N N . SER B 1 283 ? 29.245 31.760 77.282 1.00 40.99 263 SER B N 1
ATOM 4750 C CA . SER B 1 283 ? 30.610 32.260 77.380 1.00 38.60 263 SER B CA 1
ATOM 4751 C C . SER B 1 283 ? 31.409 31.909 76.145 1.00 46.49 263 SER B C 1
ATOM 4752 O O . SER B 1 283 ? 32.105 32.754 75.610 1.00 48.28 263 SER B O 1
ATOM 4755 N N . ASN B 1 284 ? 31.312 30.655 75.704 1.00 41.73 264 ASN B N 1
ATOM 4756 C CA . ASN B 1 284 ? 32.134 30.177 74.607 1.00 38.31 264 ASN B CA 1
ATOM 4757 C C . ASN B 1 284 ? 31.662 30.666 73.244 1.00 42.18 264 ASN B C 1
ATOM 4758 O O . ASN B 1 284 ? 32.438 30.704 72.296 1.00 50.82 264 ASN B O 1
ATOM 4763 N N . LEU B 1 285 ? 30.399 31.057 73.144 1.00 45.79 265 LEU B N 1
ATOM 4764 C CA . LEU B 1 285 ? 29.895 31.630 71.903 1.00 42.05 265 LEU B CA 1
ATOM 4765 C C . LEU B 1 285 ? 30.628 32.911 71.573 1.00 48.06 265 LEU B C 1
ATOM 4766 O O . LEU B 1 285 ? 30.808 33.247 70.413 1.00 51.21 265 LEU B O 1
ATOM 4771 N N . GLU B 1 286 ? 31.060 33.620 72.604 1.00 49.25 266 GLU B N 1
ATOM 4772 C CA . GLU B 1 286 ? 31.746 34.885 72.406 1.00 54.98 266 GLU B CA 1
ATOM 4773 C C . GLU B 1 286 ? 33.146 34.674 71.831 1.00 53.22 266 GLU B C 1
ATOM 4774 O O . GLU B 1 286 ? 33.731 35.581 71.257 1.00 52.46 266 GLU B O 1
ATOM 4780 N N . ARG B 1 287 ? 33.675 33.466 71.936 1.00 52.40 267 ARG B N 1
ATOM 4781 C CA . ARG B 1 287 ? 35.039 33.259 71.492 1.00 49.15 267 ARG B CA 1
ATOM 4782 C C . ARG B 1 287 ? 35.125 32.375 70.258 1.00 51.50 267 ARG B C 1
ATOM 4783 O O . ARG B 1 287 ? 36.186 32.295 69.634 1.00 63.23 267 ARG B O 1
ATOM 4791 N N . VAL B 1 288 ? 34.016 31.739 69.886 1.00 44.12 268 VAL B N 1
ATOM 4792 C CA . VAL B 1 288 ? 34.088 30.633 68.933 1.00 47.83 268 VAL B CA 1
ATOM 4793 C C . VAL B 1 288 ? 34.347 31.070 67.478 1.00 48.20 268 VAL B C 1
ATOM 4794 O O . VAL B 1 288 ? 35.032 30.357 66.736 1.00 46.77 268 VAL B O 1
ATOM 4798 N N . ASP B 1 289 ? 33.855 32.242 67.081 1.00 42.36 269 ASP B N 1
ATOM 4799 C CA . ASP B 1 289 ? 34.018 32.697 65.690 1.00 39.74 269 ASP B CA 1
ATOM 4800 C C . ASP B 1 289 ? 35.494 32.833 65.347 1.00 42.58 269 ASP B C 1
ATOM 4801 O O . ASP B 1 289 ? 35.917 32.456 64.252 1.00 49.11 269 ASP B O 1
ATOM 4806 N N . GLU B 1 290 ? 36.266 33.373 66.289 1.00 37.96 270 GLU B N 1
ATOM 4807 C CA . GLU B 1 290 ? 37.715 33.500 66.143 1.00 44.62 270 GLU B CA 1
ATOM 4808 C C . GLU B 1 290 ? 38.429 32.130 66.115 1.00 47.59 270 GLU B C 1
ATOM 4809 O O . GLU B 1 290 ? 39.421 31.963 65.414 1.00 54.64 270 GLU B O 1
ATOM 4815 N N . LEU B 1 291 ? 37.967 31.164 66.902 1.00 37.66 271 LEU B N 1
ATOM 4816 C CA . LEU B 1 291 ? 38.585 29.844 66.850 1.00 41.04 271 LEU B CA 1
ATOM 4817 C C . LEU B 1 291 ? 38.343 29.185 65.488 1.00 41.27 271 LEU B C 1
ATOM 4818 O O . LEU B 1 291 ? 39.233 28.563 64.898 1.00 35.62 271 LEU B O 1
ATOM 4823 N N . LEU B 1 292 ? 37.136 29.354 64.979 1.00 43.10 272 LEU B N 1
ATOM 4824 C CA . LEU B 1 292 ? 36.774 28.775 63.707 1.00 42.98 272 LEU B CA 1
ATOM 4825 C C . LEU B 1 292 ? 37.629 29.381 62.582 1.00 51.92 272 LEU B C 1
ATOM 4826 O O . LEU B 1 292 ? 38.154 28.662 61.713 1.00 47.40 272 LEU B O 1
ATOM 4831 N N . ARG B 1 293 ? 37.837 30.692 62.663 1.00 44.89 273 ARG B N 1
ATOM 4832 C CA . ARG B 1 293 ? 38.628 31.403 61.677 1.00 42.59 273 ARG B CA 1
ATOM 4833 C C . ARG B 1 293 ? 40.020 30.819 61.592 1.00 42.64 273 ARG B C 1
ATOM 4834 O O . ARG B 1 293 ? 40.604 30.753 60.504 1.00 54.33 273 ARG B O 1
ATOM 4842 N N . ARG B 1 294 ? 40.554 30.425 62.745 1.00 38.43 274 ARG B N 1
ATOM 4843 C CA . ARG B 1 294 ? 41.885 29.838 62.820 1.00 44.20 274 ARG B CA 1
ATOM 4844 C C . ARG B 1 294 ? 41.877 28.423 62.261 1.00 45.02 274 ARG B C 1
ATOM 4845 O O . ARG B 1 294 ? 42.818 28.026 61.583 1.00 43.89 274 ARG B O 1
ATOM 4853 N N . HIS B 1 295 ? 40.819 27.664 62.544 1.00 49.20 275 HIS B N 1
ATOM 4854 C CA . HIS B 1 295 ? 40.675 26.336 61.951 1.00 47.66 275 HIS B CA 1
ATOM 4855 C C . HIS B 1 295 ? 40.760 26.408 60.435 1.00 52.89 275 HIS B C 1
ATOM 4856 O O . HIS B 1 295 ? 41.566 25.713 59.821 1.00 62.81 275 HIS B O 1
ATOM 4863 N N . ARG B 1 296 ? 39.954 27.290 59.851 1.00 54.82 276 ARG B N 1
ATOM 4864 C CA . ARG B 1 296 ? 39.865 27.458 58.399 1.00 55.79 276 ARG B CA 1
ATOM 4865 C C . ARG B 1 296 ? 41.157 27.993 57.770 1.00 51.30 276 ARG B C 1
ATOM 4866 O O . ARG B 1 296 ? 41.533 27.616 56.664 1.00 55.17 276 ARG B O 1
ATOM 4874 N N . GLU B 1 297 ? 41.812 28.902 58.467 1.00 50.65 277 GLU B N 1
ATOM 4875 C CA . GLU B 1 297 ? 43.071 29.444 57.998 1.00 54.07 277 GLU B CA 1
ATOM 4876 C C . GLU B 1 297 ? 44.130 28.355 58.002 1.00 58.56 277 GLU B C 1
ATOM 4877 O O . GLU B 1 297 ? 44.933 28.250 57.068 1.00 59.81 277 GLU B O 1
ATOM 4883 N N . ASN B 1 298 ? 44.142 27.546 59.059 1.00 58.31 278 ASN B N 1
ATOM 4884 C CA . ASN B 1 298 ? 45.109 26.465 59.115 1.00 54.25 278 ASN B CA 1
ATOM 4885 C C . ASN B 1 298 ? 44.823 25.467 58.034 1.00 52.01 278 ASN B C 1
ATOM 4886 O O . ASN B 1 298 ? 45.746 25.012 57.374 1.00 57.57 278 ASN B O 1
ATOM 4891 N N . ALA B 1 299 ? 43.545 25.177 57.800 1.00 47.96 279 ALA B N 1
ATOM 4892 C CA . ALA B 1 299 ? 43.181 24.230 56.748 1.00 45.19 279 ALA B CA 1
ATOM 4893 C C . ALA B 1 299 ? 43.587 24.728 55.361 1.00 51.91 279 ALA B C 1
ATOM 4894 O O . ALA B 1 299 ? 44.132 23.957 54.562 1.00 58.58 279 ALA B O 1
ATOM 4896 N N . ALA B 1 300 ? 43.370 26.014 55.083 1.00 50.17 280 ALA B N 1
ATOM 4897 C CA . ALA B 1 300 ? 43.734 26.573 53.774 1.00 52.79 280 ALA B CA 1
ATOM 4898 C C . ALA B 1 300 ? 45.240 26.470 53.551 1.00 55.33 280 ALA B C 1
ATOM 4899 O O . ALA B 1 300 ? 45.703 26.238 52.422 1.00 51.45 280 ALA B O 1
ATOM 4901 N N . PHE B 1 301 ? 45.994 26.647 54.634 1.00 52.08 281 PHE B N 1
ATOM 4902 C CA . PHE B 1 301 ? 47.443 26.474 54.606 1.00 52.83 281 PHE B CA 1
ATOM 4903 C C . PHE B 1 301 ? 47.795 25.039 54.196 1.00 56.01 281 PHE B C 1
ATOM 4904 O O . PHE B 1 301 ? 48.624 24.848 53.325 1.00 62.14 281 PHE B O 1
ATOM 4912 N N . TYR B 1 302 ? 47.160 24.039 54.811 1.00 53.40 282 TYR B N 1
ATOM 4913 C CA . TYR B 1 302 ? 47.406 22.639 54.450 1.00 55.50 282 TYR B CA 1
ATOM 4914 C C . TYR B 1 302 ? 47.022 22.286 52.999 1.00 58.55 282 TYR B C 1
ATOM 4915 O O . TYR B 1 302 ? 47.804 21.639 52.299 1.00 58.66 282 TYR B O 1
ATOM 4924 N N . ASP B 1 303 ? 45.832 22.704 52.555 1.00 56.48 283 ASP B N 1
ATOM 4925 C CA . ASP B 1 303 ? 45.364 22.420 51.189 1.00 55.09 283 ASP B CA 1
ATOM 4926 C C . ASP B 1 303 ? 46.408 22.868 50.152 1.00 57.13 283 ASP B C 1
ATOM 4927 O O . ASP B 1 303 ? 46.675 22.169 49.171 1.00 61.73 283 ASP B O 1
ATOM 4932 N N . LYS B 1 304 ? 47.016 24.022 50.419 1.00 54.80 284 LYS B N 1
ATOM 4933 C CA . LYS B 1 304 ? 48.049 24.624 49.578 1.00 57.43 284 LYS B CA 1
ATOM 4934 C C . LYS B 1 304 ? 49.377 23.882 49.681 1.00 60.70 284 LYS B C 1
ATOM 4935 O O . LYS B 1 304 ? 49.977 23.546 48.660 1.00 64.74 284 LYS B O 1
ATOM 4941 N N . GLU B 1 305 ? 49.845 23.666 50.909 1.00 56.15 285 GLU B N 1
ATOM 4942 C CA . GLU B 1 305 ? 51.178 23.118 51.163 1.00 53.60 285 GLU B CA 1
ATOM 4943 C C . GLU B 1 305 ? 51.267 21.597 51.052 1.00 51.69 285 GLU B C 1
ATOM 4944 O O . GLU B 1 305 ? 52.340 21.061 50.808 1.00 49.00 285 GLU B O 1
ATOM 4950 N N . LEU B 1 306 ? 50.161 20.901 51.275 1.00 47.52 286 LEU B N 1
ATOM 4951 C CA . LEU B 1 306 ? 50.190 19.447 51.220 1.00 55.00 286 LEU B CA 1
ATOM 4952 C C . LEU B 1 306 ? 49.797 18.964 49.830 1.00 60.30 286 LEU B C 1
ATOM 4953 O O . LEU B 1 306 ? 49.646 17.766 49.591 1.00 62.90 286 LEU B O 1
ATOM 4958 N N . ALA B 1 307 ? 49.606 19.911 48.921 1.00 63.45 287 ALA B N 1
ATOM 4959 C CA . ALA B 1 307 ? 49.222 19.584 47.550 1.00 61.32 287 ALA B CA 1
ATOM 4960 C C . ALA B 1 307 ? 50.411 19.069 46.748 1.00 54.80 287 ALA B C 1
ATOM 4961 O O . ALA B 1 307 ? 51.527 19.571 46.876 1.00 58.49 287 ALA B O 1
ATOM 4963 N N . GLY B 1 308 ? 50.173 18.046 45.936 1.00 57.78 288 GLY B N 1
ATOM 4964 C CA . GLY B 1 308 ? 51.217 17.509 45.090 1.00 48.22 288 GLY B CA 1
ATOM 4965 C C . GLY B 1 308 ? 52.204 16.625 45.826 1.00 60.89 288 GLY B C 1
ATOM 4966 O O . GLY B 1 308 ? 53.268 16.326 45.308 1.00 65.28 288 GLY B O 1
ATOM 4967 N N . ILE B 1 309 ? 51.874 16.215 47.044 1.00 64.79 289 ILE B N 1
ATOM 4968 C CA . ILE B 1 309 ? 52.733 15.275 47.753 1.00 66.45 289 ILE B CA 1
ATOM 4969 C C . ILE B 1 309 ? 52.321 13.854 47.396 1.00 65.36 289 ILE B C 1
ATOM 4970 O O . ILE B 1 309 ? 51.146 13.490 47.525 1.00 60.15 289 ILE B O 1
ATOM 4975 N N . ASP B 1 310 ? 53.274 13.067 46.903 1.00 66.72 290 ASP B N 1
ATOM 4976 C CA . ASP B 1 310 ? 52.979 11.695 46.523 1.00 64.11 290 ASP B CA 1
ATOM 4977 C C . ASP B 1 310 ? 52.632 10.827 47.740 1.00 60.52 290 ASP B C 1
ATOM 4978 O O . ASP B 1 310 ? 53.366 10.805 48.743 1.00 53.68 290 ASP B O 1
ATOM 4983 N N . GLY B 1 311 ? 51.502 10.127 47.639 1.00 54.46 291 GLY B N 1
ATOM 4984 C CA . GLY B 1 311 ? 51.048 9.246 48.692 1.00 57.66 291 GLY B CA 1
ATOM 4985 C C . GLY B 1 311 ? 50.104 9.943 49.644 1.00 61.85 291 GLY B C 1
ATOM 4986 O O . GLY B 1 311 ? 49.653 9.364 50.631 1.00 60.99 291 GLY B O 1
ATOM 4987 N N . VAL B 1 312 ? 49.812 11.202 49.342 1.00 63.72 292 VAL B N 1
ATOM 4988 C CA . VAL B 1 312 ? 48.954 12.024 50.181 1.00 52.62 292 VAL B CA 1
ATOM 4989 C C . VAL B 1 312 ? 47.796 12.532 49.341 1.00 55.13 292 VAL B C 1
ATOM 4990 O O . VAL B 1 312 ? 47.972 13.438 48.531 1.00 53.48 292 VAL B O 1
ATOM 4994 N N . GLU B 1 313 ? 46.607 11.978 49.557 1.00 58.10 293 GLU B N 1
ATOM 4995 C CA . GLU B 1 313 ? 45.431 12.431 48.821 1.00 53.52 293 GLU B CA 1
ATOM 4996 C C . GLU B 1 313 ? 44.549 13.259 49.717 1.00 46.79 293 GLU B C 1
ATOM 4997 O O . GLU B 1 313 ? 44.233 12.870 50.835 1.00 51.72 293 GLU B O 1
ATOM 5003 N N . GLN B 1 314 ? 44.160 14.422 49.233 1.00 41.10 294 GLN B N 1
ATOM 5004 C CA . GLN B 1 314 ? 43.341 15.272 50.056 1.00 41.85 294 GLN B CA 1
ATOM 5005 C C . GLN B 1 314 ? 41.869 15.043 49.773 1.00 54.35 294 GLN B C 1
ATOM 5006 O O . GLN B 1 314 ? 41.474 14.371 48.825 1.00 60.32 294 GLN B O 1
ATOM 5012 N N . THR B 1 315 ? 41.061 15.634 50.622 1.00 56.24 295 THR B N 1
ATOM 5013 C CA . THR B 1 315 ? 39.633 15.515 50.541 1.00 54.56 295 THR B CA 1
ATOM 5014 C C . THR B 1 315 ? 39.088 16.564 49.577 1.00 53.06 295 THR B C 1
ATOM 5015 O O . THR B 1 315 ? 39.647 17.651 49.456 1.00 53.73 295 THR B O 1
ATOM 5019 N N . GLU B 1 316 ? 38.012 16.219 48.879 1.00 46.02 296 GLU B N 1
ATOM 5020 C CA . GLU B 1 316 ? 37.315 17.137 47.986 1.00 44.90 296 GLU B CA 1
ATOM 5021 C C . GLU B 1 316 ? 37.007 18.506 48.643 1.00 44.79 296 GLU B C 1
ATOM 5022 O O . GLU B 1 316 ? 36.883 18.601 49.866 1.00 49.74 296 GLU B O 1
ATOM 5028 N N . ARG B 1 317 ? 36.976 19.558 47.818 1.00 43.62 297 ARG B N 1
ATOM 5029 C CA . ARG B 1 317 ? 36.636 20.936 48.204 1.00 47.49 297 ARG B CA 1
ATOM 5030 C C . ARG B 1 317 ? 35.672 21.581 47.197 1.00 53.89 297 ARG B C 1
ATOM 5031 O O . ARG B 1 317 ? 35.994 21.668 46.022 1.00 71.64 297 ARG B O 1
ATOM 5039 N N . ALA B 1 318 ? 34.471 21.948 47.626 1.00 53.98 298 ALA B N 1
ATOM 5040 C CA . ALA B 1 318 ? 33.515 22.627 46.748 1.00 51.32 298 ALA B CA 1
ATOM 5041 C C . ALA B 1 318 ? 33.452 24.125 47.022 1.00 51.88 298 ALA B C 1
ATOM 5042 O O . ALA B 1 318 ? 33.626 24.556 48.162 1.00 53.53 298 ALA B O 1
ATOM 5044 N N . ASP B 1 319 ? 33.150 24.910 45.990 1.00 56.51 299 ASP B N 1
ATOM 5045 C CA . ASP B 1 319 ? 33.089 26.370 46.118 1.00 58.20 299 ASP B CA 1
ATOM 5046 C C . ASP B 1 319 ? 31.853 26.844 46.863 1.00 56.24 299 ASP B C 1
ATOM 5047 O O . ASP B 1 319 ? 31.817 27.952 47.391 1.00 54.52 299 ASP B O 1
ATOM 5052 N N . ASP B 1 320 ? 30.835 25.995 46.890 1.00 54.98 300 ASP B N 1
ATOM 5053 C CA . ASP B 1 320 ? 29.530 26.403 47.358 1.00 52.11 300 ASP B CA 1
ATOM 5054 C C . ASP B 1 320 ? 29.326 26.034 48.822 1.00 52.89 300 ASP B C 1
ATOM 5055 O O . ASP B 1 320 ? 28.187 25.953 49.294 1.00 46.05 300 ASP B O 1
ATOM 5060 N N . ARG B 1 321 ? 30.431 25.797 49.533 1.00 51.50 301 ARG B N 1
ATOM 5061 C CA . ARG B 1 321 ? 30.359 25.482 50.961 1.00 45.25 301 ARG B CA 1
ATOM 5062 C C . ARG B 1 321 ? 31.664 25.858 51.669 1.00 44.13 301 ARG B C 1
ATOM 5063 O O . ARG B 1 321 ? 32.718 25.909 51.060 1.00 43.88 301 ARG B O 1
ATOM 5071 N N . GLU B 1 322 ? 31.576 26.123 52.962 1.00 45.74 302 GLU B N 1
ATOM 5072 C CA . GLU B 1 322 ? 32.730 26.528 53.750 1.00 47.28 302 GLU B CA 1
ATOM 5073 C C . GLU B 1 322 ? 32.880 25.549 54.923 1.00 47.16 302 GLU B C 1
ATOM 5074 O O . GLU B 1 322 ? 32.131 25.626 55.912 1.00 45.27 302 GLU B O 1
ATOM 5080 N N . PRO B 1 323 ? 33.778 24.568 54.783 1.00 42.10 303 PRO B N 1
ATOM 5081 C CA . PRO B 1 323 ? 33.946 23.536 55.818 1.00 42.33 303 PRO B CA 1
ATOM 5082 C C . PRO B 1 323 ? 34.403 24.100 57.169 1.00 46.10 303 PRO B C 1
ATOM 5083 O O . PRO B 1 323 ? 34.950 25.201 57.220 1.00 43.47 303 PRO B O 1
ATOM 5087 N N . ALA B 1 324 ? 34.164 23.360 58.248 1.00 37.87 304 ALA B N 1
ATOM 5088 C CA . ALA B 1 324 ? 34.544 23.825 59.574 1.00 42.93 304 ALA B CA 1
ATOM 5089 C C . ALA B 1 324 ? 35.912 23.284 59.947 1.00 45.25 304 ALA B C 1
ATOM 5090 O O . ALA B 1 324 ? 36.623 23.878 60.755 1.00 45.60 304 ALA B O 1
ATOM 5092 N N . PHE B 1 325 ? 36.290 22.184 59.311 1.00 45.70 305 PHE B N 1
ATOM 5093 C CA . PHE B 1 325 ? 37.583 21.559 59.536 1.00 46.18 305 PHE B CA 1
ATOM 5094 C C . PHE B 1 325 ? 37.893 21.306 60.999 1.00 38.63 305 PHE B C 1
ATOM 5095 O O . PHE B 1 325 ? 38.892 21.796 61.517 1.00 42.14 305 PHE B O 1
ATOM 5103 N N . TRP B 1 326 ? 37.050 20.523 61.653 1.00 35.04 306 TRP B N 1
ATOM 5104 C CA . TRP B 1 326 ? 37.272 20.169 63.052 1.00 40.37 306 TRP B CA 1
ATOM 5105 C C . TRP B 1 326 ? 38.628 19.452 63.193 1.00 42.30 306 TRP B C 1
ATOM 5106 O O . TRP B 1 326 ? 39.406 19.743 64.095 1.00 43.02 306 TRP B O 1
ATOM 5117 N N . MET B 1 327 ? 38.899 18.535 62.268 1.00 41.70 307 MET B N 1
ATOM 5118 C CA . MET B 1 327 ? 40.227 17.944 62.069 1.00 42.50 307 MET B CA 1
ATOM 5119 C C . MET B 1 327 ? 40.526 18.008 60.574 1.00 40.27 307 MET B C 1
ATOM 5120 O O . MET B 1 327 ? 39.611 18.229 59.779 1.00 41.67 307 MET B O 1
ATOM 5125 N N . TYR B 1 328 ? 41.787 17.819 60.192 1.00 39.16 308 TYR B N 1
ATOM 5126 C CA . TYR B 1 328 ? 42.164 17.838 58.779 1.00 40.11 308 TYR B CA 1
ATOM 5127 C C . TYR B 1 328 ? 42.390 16.403 58.271 1.00 38.65 308 TYR B C 1
ATOM 5128 O O . TYR B 1 328 ? 43.246 15.687 58.791 1.00 39.70 308 TYR B O 1
ATOM 5137 N N . PRO B 1 329 ? 41.593 15.974 57.277 1.00 40.08 309 PRO B N 1
ATOM 5138 C CA . PRO B 1 329 ? 41.669 14.619 56.727 1.00 40.90 309 PRO B CA 1
ATOM 5139 C C . PRO B 1 329 ? 42.708 14.497 55.634 1.00 45.39 309 PRO B C 1
ATOM 5140 O O . PRO B 1 329 ? 42.921 15.439 54.873 1.00 52.11 309 PRO B O 1
ATOM 5144 N N . LEU B 1 330 ? 43.368 13.347 55.596 1.00 43.94 310 LEU B N 1
ATOM 5145 C CA . LEU B 1 330 ? 44.226 12.965 54.493 1.00 39.01 310 LEU B CA 1
ATOM 5146 C C . LEU B 1 330 ? 43.932 11.500 54.253 1.00 44.96 310 LEU B C 1
ATOM 5147 O O . LEU B 1 330 ? 43.506 10.813 55.174 1.00 46.72 310 LEU B O 1
ATOM 5152 N N . LYS B 1 331 ? 44.112 11.040 53.015 1.00 46.62 311 LYS B N 1
ATOM 5153 C CA . LYS B 1 331 ? 44.148 9.615 52.690 1.00 39.12 311 LYS B CA 1
ATOM 5154 C C . LYS B 1 331 ? 45.563 9.290 52.256 1.00 41.34 311 LYS B C 1
ATOM 5155 O O . LYS B 1 331 ? 46.032 9.865 51.286 1.00 51.62 311 LYS B O 1
ATOM 5161 N N . VAL B 1 332 ? 46.257 8.417 52.995 1.00 45.58 312 VAL B N 1
ATOM 5162 C CA . VAL B 1 332 ? 47.694 8.159 52.774 1.00 48.02 312 VAL B CA 1
ATOM 5163 C C . VAL B 1 332 ? 48.025 6.679 52.574 1.00 52.09 312 VAL B C 1
ATOM 5164 O O . VAL B 1 332 ? 47.432 5.823 53.227 1.00 55.72 312 VAL B O 1
ATOM 5168 N N . ARG B 1 333 ? 48.987 6.387 51.696 1.00 55.24 313 ARG B N 1
ATOM 5169 C CA . ARG B 1 333 ? 49.531 5.038 51.574 1.00 59.25 313 ARG B CA 1
ATOM 5170 C C . ARG B 1 333 ? 50.246 4.715 52.887 1.00 59.66 313 ARG B C 1
ATOM 5171 O O . ARG B 1 333 ? 50.745 5.622 53.548 1.00 58.91 313 ARG B O 1
ATOM 5179 N N . ASP B 1 334 ? 50.263 3.439 53.270 1.00 57.33 314 ASP B N 1
ATOM 5180 C CA . ASP B 1 334 ? 51.001 2.957 54.443 1.00 60.94 314 ASP B CA 1
ATOM 5181 C C . ASP B 1 334 ? 50.716 3.769 55.722 1.00 60.72 314 ASP B C 1
ATOM 5182 O O . ASP B 1 334 ? 51.632 4.258 56.389 1.00 61.14 314 ASP B O 1
ATOM 5187 N N . ARG B 1 335 ? 49.441 3.888 56.071 1.00 52.11 315 ARG B N 1
ATOM 5188 C CA . ARG B 1 335 ? 49.050 4.716 57.198 1.00 53.47 315 ARG B CA 1
ATOM 5189 C C . ARG B 1 335 ? 49.794 4.426 58.519 1.00 56.15 315 ARG B C 1
ATOM 5190 O O . ARG B 1 335 ? 50.160 5.367 59.223 1.00 49.97 315 ARG B O 1
ATOM 5198 N N . PRO B 1 336 ? 50.029 3.143 58.865 1.00 58.23 316 PRO B N 1
ATOM 5199 C CA . PRO B 1 336 ? 50.728 2.942 60.143 1.00 58.76 316 PRO B CA 1
ATOM 5200 C C . PRO B 1 336 ? 52.094 3.623 60.195 1.00 59.24 316 PRO B C 1
ATOM 5201 O O . PRO B 1 336 ? 52.437 4.217 61.220 1.00 57.92 316 PRO B O 1
ATOM 5205 N N . ALA B 1 337 ? 52.834 3.556 59.090 1.00 54.64 317 ALA B N 1
ATOM 5206 C CA . ALA B 1 337 ? 54.131 4.210 58.980 1.00 54.82 317 ALA B CA 1
ATOM 5207 C C . ALA B 1 337 ? 53.981 5.729 59.025 1.00 56.94 317 ALA B C 1
ATOM 5208 O O . ALA B 1 337 ? 54.834 6.430 59.568 1.00 55.28 317 ALA B O 1
ATOM 5210 N N . PHE B 1 338 ? 52.891 6.219 58.439 1.00 58.74 318 PHE B N 1
ATOM 5211 C CA . PHE B 1 338 ? 52.558 7.644 58.418 1.00 59.78 318 PHE B CA 1
ATOM 5212 C C . PHE B 1 338 ? 52.355 8.203 59.819 1.00 63.41 318 PHE B C 1
ATOM 5213 O O . PHE B 1 338 ? 52.967 9.204 60.201 1.00 69.85 318 PHE B O 1
ATOM 5221 N N . MET B 1 339 ? 51.466 7.559 60.568 1.00 57.05 319 MET B N 1
ATOM 5222 C CA . MET B 1 339 ? 51.142 7.998 61.911 1.00 51.81 319 MET B CA 1
ATOM 5223 C C . MET B 1 339 ? 52.364 7.886 62.815 1.00 55.92 319 MET B C 1
ATOM 5224 O O . MET B 1 339 ? 52.629 8.764 63.637 1.00 53.95 319 MET B O 1
ATOM 5229 N N . ARG B 1 340 ? 53.109 6.798 62.642 1.00 58.00 320 ARG B N 1
ATOM 5230 C CA . ARG B 1 340 ? 54.283 6.531 63.452 1.00 60.61 320 ARG B CA 1
ATOM 5231 C C . ARG B 1 340 ? 55.330 7.624 63.236 1.00 66.66 320 ARG B C 1
ATOM 5232 O O . ARG B 1 340 ? 55.906 8.147 64.197 1.00 70.40 320 ARG B O 1
ATOM 5240 N N . ARG B 1 341 ? 55.536 7.990 61.973 1.00 59.19 321 ARG B N 1
ATOM 5241 C CA . ARG B 1 341 ? 56.478 9.041 61.594 1.00 56.53 321 ARG B CA 1
ATOM 5242 C C . ARG B 1 341 ? 56.071 10.384 62.227 1.00 63.56 321 ARG B C 1
ATOM 5243 O O . ARG B 1 341 ? 56.909 11.108 62.769 1.00 66.31 321 ARG B O 1
ATOM 5251 N N . LEU B 1 342 ? 54.787 10.723 62.125 1.00 56.55 322 LEU B N 1
ATOM 5252 C CA . LEU B 1 342 ? 54.294 11.968 62.677 1.00 59.01 322 LEU B CA 1
ATOM 5253 C C . LEU B 1 342 ? 54.292 11.957 64.210 1.00 63.59 322 LEU B C 1
ATOM 5254 O O . LEU B 1 342 ? 54.507 12.991 64.839 1.00 58.54 322 LEU B O 1
ATOM 5259 N N . LEU B 1 343 ? 54.097 10.783 64.806 1.00 67.77 323 LEU B N 1
ATOM 5260 C CA . LEU B 1 343 ? 54.065 10.659 66.265 1.00 66.82 323 LEU B CA 1
ATOM 5261 C C . LEU B 1 343 ? 55.428 10.921 66.886 1.00 61.72 323 LEU B C 1
ATOM 5262 O O . LEU B 1 343 ? 55.517 11.477 67.981 1.00 62.09 323 LEU B O 1
ATOM 5267 N N . ASP B 1 344 ? 56.477 10.471 66.198 1.00 58.35 324 ASP B N 1
ATOM 5268 C CA . ASP B 1 344 ? 57.865 10.706 66.611 1.00 65.12 324 ASP B CA 1
ATOM 5269 C C . ASP B 1 344 ? 58.246 12.171 66.522 1.00 65.86 324 ASP B C 1
ATOM 5270 O O . ASP B 1 344 ? 59.177 12.620 67.194 1.00 64.53 324 ASP B O 1
ATOM 5275 N N . ALA B 1 345 ? 57.550 12.894 65.645 1.00 67.98 325 ALA B N 1
ATOM 5276 C CA . ALA B 1 345 ? 57.791 14.315 65.429 1.00 63.79 325 ALA B CA 1
ATOM 5277 C C . ALA B 1 345 ? 56.935 15.168 66.368 1.00 61.44 325 ALA B C 1
ATOM 5278 O O . ALA B 1 345 ? 56.946 16.395 66.279 1.00 60.46 325 ALA B O 1
ATOM 5280 N N . GLY B 1 346 ? 56.206 14.505 67.267 1.00 55.45 326 GLY B N 1
ATOM 5281 C CA . GLY B 1 346 ? 55.371 15.172 68.249 1.00 53.06 326 GLY B CA 1
ATOM 5282 C C . GLY B 1 346 ? 54.026 15.618 67.720 1.00 53.00 326 GLY B C 1
ATOM 5283 O O . GLY B 1 346 ? 53.411 16.547 68.241 1.00 49.53 326 GLY B O 1
ATOM 5284 N N . ILE B 1 347 ? 53.553 14.935 66.687 1.00 54.15 327 ILE B N 1
ATOM 5285 C CA . ILE B 1 347 ? 52.277 15.276 66.087 1.00 52.93 327 ILE B CA 1
ATOM 5286 C C . ILE B 1 347 ? 51.258 14.161 66.323 1.00 52.25 327 ILE B C 1
ATOM 5287 O O . ILE B 1 347 ? 51.391 13.057 65.795 1.00 51.57 327 ILE B O 1
ATOM 5292 N N . ALA B 1 348 ? 50.224 14.468 67.106 1.00 51.94 328 ALA B N 1
ATOM 5293 C CA . ALA B 1 348 ? 49.168 13.507 67.357 1.00 39.34 328 ALA B CA 1
ATOM 5294 C C . ALA B 1 348 ? 48.366 13.324 66.086 1.00 52.15 328 ALA B C 1
ATOM 5295 O O . ALA B 1 348 ? 48.156 14.251 65.322 1.00 54.85 328 ALA B O 1
ATOM 5297 N N . THR B 1 349 ? 47.900 12.105 65.886 1.00 52.16 329 THR B N 1
ATOM 5298 C CA . THR B 1 349 ? 47.296 11.685 64.648 1.00 43.05 329 THR B CA 1
ATOM 5299 C C . THR B 1 349 ? 46.315 10.588 64.990 1.00 40.30 329 THR B C 1
ATOM 5300 O O . THR B 1 349 ? 46.543 9.840 65.930 1.00 47.06 329 THR B O 1
ATOM 5304 N N . SER B 1 350 ? 45.199 10.510 64.286 1.00 38.69 330 SER B N 1
ATOM 5305 C CA . SER B 1 350 ? 44.255 9.458 64.592 1.00 41.19 330 SER B CA 1
ATOM 5306 C C . SER B 1 350 ? 43.332 9.052 63.456 1.00 46.43 330 SER B C 1
ATOM 5307 O O . SER B 1 350 ? 42.958 9.872 62.611 1.00 42.63 330 SER B O 1
ATOM 5310 N N . VAL B 1 351 ? 42.936 7.781 63.484 1.00 45.47 331 VAL B N 1
ATOM 5311 C CA . VAL B 1 351 ? 41.880 7.283 62.623 1.00 45.21 331 VAL B CA 1
ATOM 5312 C C . VAL B 1 351 ? 40.525 7.761 63.149 1.00 52.29 331 VAL B C 1
ATOM 5313 O O . VAL B 1 351 ? 39.532 7.784 62.409 1.00 60.37 331 VAL B O 1
ATOM 5317 N N . VAL B 1 352 ? 40.501 8.148 64.427 1.00 51.73 332 VAL B N 1
ATOM 5318 C CA . VAL B 1 352 ? 39.310 8.706 65.089 1.00 48.88 332 VAL B CA 1
ATOM 5319 C C . VAL B 1 352 ? 38.214 7.672 65.356 1.00 45.36 332 VAL B C 1
ATOM 5320 O O . VAL B 1 352 ? 37.824 7.507 66.497 1.00 42.39 332 VAL B O 1
ATOM 5324 N N . SER B 1 353 ? 37.702 6.972 64.344 1.00 47.73 333 SER B N 1
ATOM 5325 C CA . SER B 1 353 ? 36.720 5.926 64.655 1.00 55.13 333 SER B CA 1
ATOM 5326 C C . SER B 1 353 ? 36.756 4.714 63.757 1.00 50.31 333 SER B C 1
ATOM 5327 O O . SER B 1 353 ? 37.127 4.791 62.587 1.00 55.75 333 SER B O 1
ATOM 5330 N N . ARG B 1 354 ? 36.351 3.589 64.326 1.00 44.86 334 ARG B N 1
ATOM 5331 C CA . ARG B 1 354 ? 36.208 2.363 63.577 1.00 39.95 334 ARG B CA 1
ATOM 5332 C C . ARG B 1 354 ? 34.919 2.389 62.782 1.00 39.34 334 ARG B C 1
ATOM 5333 O O . ARG B 1 354 ? 33.903 2.868 63.257 1.00 48.51 334 ARG B O 1
ATOM 5341 N N . ARG B 1 355 ? 34.955 1.850 61.574 1.00 45.08 335 ARG B N 1
ATOM 5342 C CA . ARG B 1 355 ? 33.745 1.674 60.795 1.00 44.40 335 ARG B CA 1
ATOM 5343 C C . ARG B 1 355 ? 32.736 0.868 61.620 1.00 49.16 335 ARG B C 1
ATOM 5344 O O . ARG B 1 355 ? 33.031 -0.253 62.048 1.00 53.70 335 ARG B O 1
ATOM 5352 N N . ASN B 1 356 ? 31.569 1.454 61.876 1.00 45.64 336 ASN B N 1
ATOM 5353 C CA . ASN B 1 356 ? 30.579 0.854 62.784 1.00 44.22 336 ASN B CA 1
ATOM 5354 C C . ASN B 1 356 ? 30.024 -0.481 62.270 1.00 47.97 336 ASN B C 1
ATOM 5355 O O . ASN B 1 356 ? 29.555 -1.306 63.063 1.00 43.02 336 ASN B O 1
ATOM 5360 N N . ASP B 1 357 ? 30.076 -0.688 60.952 1.00 46.74 337 ASP B N 1
ATOM 5361 C CA . ASP B 1 357 ? 29.521 -1.900 60.350 1.00 41.07 337 ASP B CA 1
ATOM 5362 C C . ASP B 1 357 ? 30.334 -3.133 60.745 1.00 43.22 337 ASP B C 1
ATOM 5363 O O . ASP B 1 357 ? 29.926 -4.265 60.488 1.00 45.36 337 ASP B O 1
ATOM 5368 N N . ALA B 1 358 ? 31.497 -2.923 61.345 1.00 45.67 338 ALA B N 1
ATOM 5369 C CA . ALA B 1 358 ? 32.345 -4.056 61.728 1.00 47.30 338 ALA B CA 1
ATOM 5370 C C . ALA B 1 358 ? 32.066 -4.548 63.158 1.00 49.00 338 ALA B C 1
ATOM 5371 O O . ALA B 1 358 ? 32.577 -5.587 63.565 1.00 51.28 338 ALA B O 1
ATOM 5373 N N . HIS B 1 359 ? 31.300 -3.790 63.939 1.00 47.86 339 HIS B N 1
ATOM 5374 C CA . HIS B 1 359 ? 31.012 -4.220 65.305 1.00 52.12 339 HIS B CA 1
ATOM 5375 C C . HIS B 1 359 ? 30.118 -5.471 65.331 1.00 52.25 339 HIS B C 1
ATOM 5376 O O . HIS B 1 359 ? 29.186 -5.581 64.536 1.00 50.70 339 HIS B O 1
ATOM 5383 N N . SER B 1 360 ? 30.409 -6.393 66.253 1.00 49.41 340 SER B N 1
ATOM 5384 C CA . SER B 1 360 ? 29.624 -7.624 66.459 1.00 40.66 340 SER B CA 1
ATOM 5385 C C . SER B 1 360 ? 28.128 -7.349 66.621 1.00 47.57 340 SER B C 1
ATOM 5386 O O . SER B 1 360 ? 27.295 -8.144 66.192 1.00 52.10 340 SER B O 1
ATOM 5389 N N . CYS B 1 361 ? 27.795 -6.269 67.328 1.00 47.45 341 CYS B N 1
ATOM 5390 C CA . CYS B 1 361 ? 26.408 -5.984 67.675 1.00 48.55 341 CYS B CA 1
ATOM 5391 C C . CYS B 1 361 ? 25.542 -5.704 66.445 1.00 50.17 341 CYS B C 1
ATOM 5392 O O . CYS B 1 361 ? 24.325 -5.734 66.529 1.00 56.32 341 CYS B O 1
ATOM 5395 N N . VAL B 1 362 ? 26.162 -5.448 65.302 1.00 49.75 342 VAL B N 1
ATOM 5396 C CA . VAL B 1 362 ? 25.414 -5.167 64.080 1.00 45.29 342 VAL B CA 1
ATOM 5397 C C . VAL B 1 362 ? 25.852 -6.117 62.986 1.00 53.51 342 VAL B C 1
ATOM 5398 O O . VAL B 1 362 ? 25.876 -5.774 61.801 1.00 59.03 342 VAL B O 1
ATOM 5402 N N . ALA B 1 363 ? 26.182 -7.334 63.401 1.00 56.58 343 ALA B N 1
ATOM 5403 C CA . ALA B 1 363 ? 26.638 -8.363 62.490 1.00 53.65 343 ALA B CA 1
ATOM 5404 C C . ALA B 1 363 ? 25.611 -8.660 61.405 1.00 59.95 343 ALA B C 1
ATOM 5405 O O . ALA B 1 363 ? 25.976 -9.005 60.285 1.00 65.77 343 ALA B O 1
ATOM 5407 N N . SER B 1 364 ? 24.330 -8.516 61.731 1.00 56.73 344 SER B N 1
ATOM 5408 C CA . SER B 1 364 ? 23.269 -8.893 60.796 1.00 57.66 344 SER B CA 1
ATOM 5409 C C . SER B 1 364 ? 23.117 -7.916 59.634 1.00 62.43 344 SER B C 1
ATOM 5410 O O . SER B 1 364 ? 22.647 -8.296 58.560 1.00 66.61 344 SER B O 1
ATOM 5413 N N . ALA B 1 365 ? 23.516 -6.664 59.856 1.00 55.16 345 ALA B N 1
ATOM 5414 C CA . ALA B 1 365 ? 23.361 -5.598 58.864 1.00 53.24 345 ALA B CA 1
ATOM 5415 C C . ALA B 1 365 ? 24.600 -5.488 57.979 1.00 56.87 345 ALA B C 1
ATOM 5416 O O . ALA B 1 365 ? 24.725 -4.583 57.144 1.00 60.37 345 ALA B O 1
ATOM 5418 N N . ARG B 1 366 ? 25.527 -6.405 58.200 1.00 52.85 346 ARG B N 1
ATOM 5419 C CA . ARG B 1 366 ? 26.814 -6.373 57.539 1.00 54.16 346 ARG B CA 1
ATOM 5420 C C . ARG B 1 366 ? 26.649 -6.669 56.030 1.00 56.93 346 ARG B C 1
ATOM 5421 O O . ARG B 1 366 ? 26.076 -7.679 55.614 1.00 61.85 346 ARG B O 1
ATOM 5429 N N . THR B 1 367 ? 27.169 -5.752 55.230 1.00 53.31 347 THR B N 1
ATOM 5430 C CA . THR B 1 367 ? 26.973 -5.720 53.792 1.00 53.00 347 THR B CA 1
ATOM 5431 C C . THR B 1 367 ? 28.245 -5.120 53.204 1.00 59.31 347 THR B C 1
ATOM 5432 O O . THR B 1 367 ? 28.945 -4.380 53.899 1.00 68.53 347 THR B O 1
ATOM 5436 N N . THR B 1 368 ? 28.566 -5.438 51.953 1.00 59.84 348 THR B N 1
ATOM 5437 C CA . THR B 1 368 ? 29.807 -4.933 51.346 1.00 61.61 348 THR B CA 1
ATOM 5438 C C . THR B 1 368 ? 29.668 -3.473 50.882 1.00 55.63 348 THR B C 1
ATOM 5439 O O . THR B 1 368 ? 28.729 -3.116 50.160 1.00 50.37 348 THR B O 1
ATOM 5443 N N . LEU B 1 369 ? 30.602 -2.639 51.333 1.00 50.02 349 LEU B N 1
ATOM 5444 C CA . LEU B 1 369 ? 30.631 -1.211 51.019 1.00 44.06 349 LEU B CA 1
ATOM 5445 C C . LEU B 1 369 ? 32.011 -0.877 50.413 1.00 49.54 349 LEU B C 1
ATOM 5446 O O . LEU B 1 369 ? 32.955 -0.533 51.133 1.00 52.26 349 LEU B O 1
ATOM 5451 N N . PRO B 1 370 ? 32.140 -1.010 49.081 1.00 40.82 350 PRO B N 1
ATOM 5452 C CA . PRO B 1 370 ? 33.461 -0.943 48.443 1.00 48.85 350 PRO B CA 1
ATOM 5453 C C . PRO B 1 370 ? 34.152 0.408 48.595 1.00 57.03 350 PRO B C 1
ATOM 5454 O O . PRO B 1 370 ? 35.378 0.437 48.735 1.00 63.89 350 PRO B O 1
ATOM 5458 N N . GLY B 1 371 ? 33.386 1.496 48.579 1.00 51.33 351 GLY B N 1
ATOM 5459 C CA . GLY B 1 371 ? 33.947 2.821 48.748 1.00 45.47 351 GLY B CA 1
ATOM 5460 C C . GLY B 1 371 ? 34.606 2.965 50.104 1.00 54.81 351 GLY B C 1
ATOM 5461 O O . GLY B 1 371 ? 35.707 3.523 50.221 1.00 58.79 351 GLY B O 1
ATOM 5462 N N . LEU B 1 372 ? 33.919 2.483 51.138 1.00 50.51 352 LEU B N 1
ATOM 5463 C CA . LEU B 1 372 ? 34.462 2.527 52.492 1.00 50.79 352 LEU B CA 1
ATOM 5464 C C . LEU B 1 372 ? 35.691 1.622 52.588 1.00 53.71 352 LEU B C 1
ATOM 5465 O O . LEU B 1 372 ? 36.688 1.979 53.221 1.00 50.89 352 LEU B O 1
ATOM 5470 N N . ASP B 1 373 ? 35.613 0.448 51.964 1.00 50.47 353 ASP B N 1
ATOM 5471 C CA . ASP B 1 373 ? 36.738 -0.484 51.962 1.00 45.15 353 ASP B CA 1
ATOM 5472 C C . ASP B 1 373 ? 37.981 0.184 51.440 1.00 43.97 353 ASP B C 1
ATOM 5473 O O . ASP B 1 373 ? 39.067 -0.040 51.957 1.00 47.84 353 ASP B O 1
ATOM 5478 N N . ARG B 1 374 ? 37.799 1.022 50.423 1.00 49.23 354 ARG B N 1
ATOM 5479 C CA . ARG B 1 374 ? 38.889 1.731 49.761 1.00 51.24 354 ARG B CA 1
ATOM 5480 C C . ARG B 1 374 ? 39.510 2.865 50.622 1.00 49.29 354 ARG B C 1
ATOM 5481 O O . ARG B 1 374 ? 40.662 3.254 50.410 1.00 48.37 354 ARG B O 1
ATOM 5489 N N . VAL B 1 375 ? 38.807 3.354 51.640 1.00 47.15 355 VAL B N 1
ATOM 5490 C CA . VAL B 1 375 ? 39.404 4.423 52.434 1.00 49.76 355 VAL B CA 1
ATOM 5491 C C . VAL B 1 375 ? 39.676 4.048 53.884 1.00 53.70 355 VAL B C 1
ATOM 5492 O O . VAL B 1 375 ? 40.454 4.736 54.539 1.00 62.34 355 VAL B O 1
ATOM 5496 N N . ALA B 1 376 ? 39.075 2.970 54.388 1.00 51.37 356 ALA B N 1
ATOM 5497 C CA . ALA B 1 376 ? 39.135 2.680 55.830 1.00 51.59 356 ALA B CA 1
ATOM 5498 C C . ALA B 1 376 ? 40.569 2.626 56.369 1.00 47.41 356 ALA B C 1
ATOM 5499 O O . ALA B 1 376 ? 40.870 3.171 57.432 1.00 50.52 356 ALA B O 1
ATOM 5501 N N . ASP B 1 377 ? 41.451 2.028 55.580 1.00 41.07 357 ASP B N 1
ATOM 5502 C CA . ASP B 1 377 ? 42.840 1.797 55.955 1.00 45.78 357 ASP B CA 1
ATOM 5503 C C . ASP B 1 377 ? 43.752 2.917 55.509 1.00 43.14 357 ASP B C 1
ATOM 5504 O O . ASP B 1 377 ? 44.950 2.857 55.743 1.00 48.80 357 ASP B O 1
ATOM 5509 N N . ARG B 1 378 ? 43.182 3.932 54.861 1.00 47.26 358 ARG B N 1
ATOM 5510 C CA . ARG B 1 378 ? 43.966 5.051 54.345 1.00 51.04 358 ARG B CA 1
ATOM 5511 C C . ARG B 1 378 ? 43.647 6.370 55.077 1.00 51.97 358 ARG B C 1
ATOM 5512 O O . ARG B 1 378 ? 44.500 7.261 55.174 1.00 56.53 358 ARG B O 1
ATOM 5520 N N . VAL B 1 379 ? 42.429 6.493 55.597 1.00 47.07 359 VAL B N 1
ATOM 5521 C CA . VAL B 1 379 ? 41.980 7.761 56.177 1.00 43.86 359 VAL B CA 1
ATOM 5522 C C . VAL B 1 379 ? 42.742 8.047 57.467 1.00 45.31 359 VAL B C 1
ATOM 5523 O O . VAL B 1 379 ? 43.034 7.145 58.254 1.00 47.60 359 VAL B O 1
ATOM 5527 N N . VAL B 1 380 ? 43.101 9.308 57.657 1.00 42.95 360 VAL B N 1
ATOM 5528 C CA . VAL B 1 380 ? 43.832 9.710 58.839 1.00 40.66 360 VAL B CA 1
ATOM 5529 C C . VAL B 1 380 ? 43.519 11.163 59.136 1.00 42.38 360 VAL B C 1
ATOM 5530 O O . VAL B 1 380 ? 43.144 11.920 58.254 1.00 44.76 360 VAL B O 1
ATOM 5534 N N . HIS B 1 381 ? 43.629 11.555 60.392 1.00 48.91 361 HIS B N 1
ATOM 5535 C CA . HIS B 1 381 ? 43.284 12.911 60.751 1.00 46.98 361 HIS B CA 1
ATOM 5536 C C . HIS B 1 381 ? 44.465 13.565 61.426 1.00 51.92 361 HIS B C 1
ATOM 5537 O O . HIS B 1 381 ? 45.173 12.926 62.212 1.00 54.43 361 HIS B O 1
ATOM 5544 N N . ILE B 1 382 ? 44.695 14.831 61.092 1.00 46.27 362 ILE B N 1
ATOM 5545 C CA . ILE B 1 382 ? 45.860 15.552 61.592 1.00 48.77 362 ILE B CA 1
ATOM 5546 C C . ILE B 1 382 ? 45.350 16.867 62.228 1.00 52.45 362 ILE B C 1
ATOM 5547 O O . ILE B 1 382 ? 44.293 17.377 61.841 1.00 48.26 362 ILE B O 1
ATOM 5552 N N . PRO B 1 383 ? 46.072 17.396 63.233 1.00 47.32 363 PRO B N 1
ATOM 5553 C CA . PRO B 1 383 ? 45.696 18.628 63.941 1.00 40.95 363 PRO B CA 1
ATOM 5554 C C . PRO B 1 383 ? 45.620 19.838 63.015 1.00 46.00 363 PRO B C 1
ATOM 5555 O O . PRO B 1 383 ? 46.569 20.084 62.270 1.00 49.73 363 PRO B O 1
ATOM 5559 N N . VAL B 1 384 ? 44.547 20.610 63.109 1.00 42.44 364 VAL B N 1
ATOM 5560 C CA . VAL B 1 384 ? 44.344 21.762 62.244 1.00 41.18 364 VAL B CA 1
ATOM 5561 C C . VAL B 1 384 ? 43.719 22.912 63.052 1.00 44.44 364 VAL B C 1
ATOM 5562 O O . VAL B 1 384 ? 43.531 24.024 62.546 1.00 46.89 364 VAL B O 1
ATOM 5566 N N . GLY B 1 385 ? 43.380 22.609 64.308 1.00 39.58 365 GLY B N 1
ATOM 5567 C CA . GLY B 1 385 ? 42.669 23.510 65.202 1.00 35.91 365 GLY B CA 1
ATOM 5568 C C . GLY B 1 385 ? 43.313 24.806 65.655 1.00 42.23 365 GLY B C 1
ATOM 5569 O O . GLY B 1 385 ? 44.454 25.108 65.298 1.00 50.19 365 GLY B O 1
ATOM 5570 N N . TRP B 1 386 ? 42.572 25.554 66.479 1.00 41.03 366 TRP B N 1
ATOM 5571 C CA . TRP B 1 386 ? 42.932 26.921 66.881 1.00 45.21 366 TRP B CA 1
ATOM 5572 C C . TRP B 1 386 ? 44.187 27.029 67.748 1.00 48.71 366 TRP B C 1
ATOM 5573 O O . TRP B 1 386 ? 44.730 28.115 67.922 1.00 48.75 366 TRP B O 1
ATOM 5584 N N . TRP B 1 387 ? 44.650 25.909 68.287 1.00 49.68 367 TRP B N 1
ATOM 5585 C CA . TRP B 1 387 ? 45.807 25.908 69.175 1.00 46.06 367 TRP B CA 1
ATOM 5586 C C . TRP B 1 387 ? 47.141 25.816 68.421 1.00 49.94 367 TRP B C 1
ATOM 5587 O O . TRP B 1 387 ? 48.203 25.871 69.030 1.00 54.12 367 TRP B O 1
ATOM 5598 N N . LEU B 1 388 ? 47.081 25.624 67.106 1.00 50.06 368 LEU B N 1
ATOM 5599 C CA . LEU B 1 388 ? 48.284 25.565 66.271 1.00 50.75 368 LEU B CA 1
ATOM 5600 C C . LEU B 1 388 ? 48.911 26.935 66.087 1.00 56.31 368 LEU B C 1
ATOM 5601 O O . LEU B 1 388 ? 48.244 27.862 65.633 1.00 59.32 368 LEU B O 1
ATOM 5606 N N . THR B 1 389 ? 50.176 27.076 66.453 1.00 43.86 369 THR B N 1
ATOM 5607 C CA . THR B 1 389 ? 50.931 28.257 66.069 1.00 52.23 369 THR B CA 1
ATOM 5608 C C . THR B 1 389 ? 51.478 28.101 64.645 1.00 61.53 369 THR B C 1
ATOM 5609 O O . THR B 1 389 ? 51.448 27.022 64.068 1.00 69.17 369 THR B O 1
ATOM 5613 N N . GLU B 1 390 ? 51.979 29.195 64.090 1.00 63.00 370 GLU B N 1
ATOM 5614 C CA . GLU B 1 390 ? 52.555 29.213 62.754 1.00 56.13 370 GLU B CA 1
ATOM 5615 C 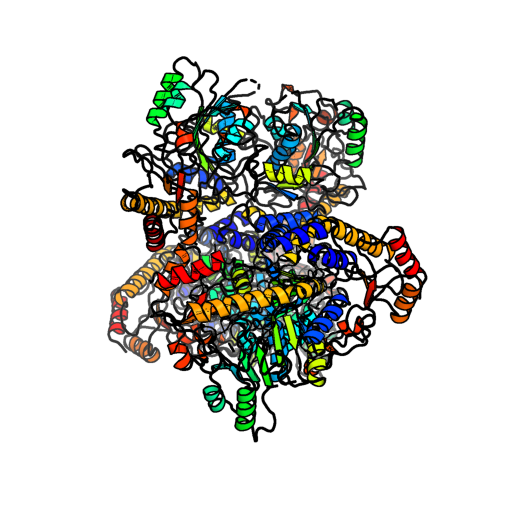C . GLU B 1 390 ? 53.651 28.163 62.598 1.00 63.44 370 GLU B C 1
ATOM 5616 O O . GLU B 1 390 ? 53.724 27.497 61.564 1.00 75.02 370 GLU B O 1
ATOM 5622 N N . ASP B 1 391 ? 54.497 28.014 63.617 1.00 62.22 371 ASP B N 1
ATOM 5623 C CA . ASP B 1 391 ? 55.565 27.008 63.597 1.00 62.19 371 ASP B CA 1
ATOM 5624 C C . ASP B 1 391 ? 55.030 25.573 63.706 1.00 67.29 371 ASP B C 1
ATOM 5625 O O . ASP B 1 391 ? 55.571 24.666 63.069 1.00 67.42 371 ASP B O 1
ATOM 5630 N N . ASP B 1 392 ? 54.004 25.364 64.533 1.00 63.68 372 ASP B N 1
ATOM 5631 C CA . ASP B 1 392 ? 53.364 24.051 64.672 1.00 61.60 372 ASP B CA 1
ATOM 5632 C C . ASP B 1 392 ? 52.856 23.527 63.318 1.00 57.35 372 ASP B C 1
ATOM 5633 O O . ASP B 1 392 ? 53.006 22.348 62.967 1.00 51.92 372 ASP B O 1
ATOM 5638 N N . ARG B 1 393 ? 52.241 24.443 62.581 1.00 51.48 373 ARG B N 1
ATOM 5639 C CA . ARG B 1 393 ? 51.643 24.193 61.287 1.00 48.66 373 ARG B CA 1
ATOM 5640 C C . ARG B 1 393 ? 52.709 23.823 60.240 1.00 54.07 373 ARG B C 1
ATOM 5641 O O . ARG B 1 393 ? 52.514 22.915 59.432 1.00 60.05 373 ARG B O 1
ATOM 5649 N N . SER B 1 394 ? 53.816 24.564 60.235 1.00 51.18 374 SER B N 1
ATOM 5650 C CA . SER B 1 394 ? 54.971 24.274 59.374 1.00 57.06 374 SER B CA 1
ATOM 5651 C C . SER B 1 394 ? 55.613 22.931 59.715 1.00 64.67 374 SER B C 1
ATOM 5652 O O . SER B 1 394 ? 56.039 22.190 58.832 1.00 72.06 374 SER B O 1
ATOM 5655 N N . HIS B 1 395 ? 55.702 22.635 61.008 1.00 61.97 375 HIS B N 1
ATOM 5656 C CA . HIS B 1 395 ? 56.306 21.399 61.475 1.00 58.70 375 HIS B CA 1
ATOM 5657 C C . HIS B 1 395 ? 55.534 20.194 60.945 1.00 55.36 375 HIS B C 1
ATOM 5658 O O . HIS B 1 395 ? 56.130 19.201 60.518 1.00 57.11 375 HIS B O 1
ATOM 5665 N N . VAL B 1 396 ? 54.208 20.301 60.953 1.00 46.29 376 VAL B N 1
ATOM 5666 C CA . VAL B 1 396 ? 53.358 19.244 60.436 1.00 44.97 376 VAL B CA 1
ATOM 5667 C C . VAL B 1 396 ? 53.651 19.049 58.946 1.00 58.83 376 VAL B C 1
ATOM 5668 O O . VAL B 1 396 ? 53.987 17.943 58.516 1.00 63.64 376 VAL B O 1
ATOM 5672 N N . VAL B 1 397 ? 53.562 20.125 58.166 1.00 55.45 377 VAL B N 1
ATOM 5673 C CA . VAL B 1 397 ? 53.840 20.061 56.728 1.00 60.82 377 VAL B CA 1
ATOM 5674 C C . VAL B 1 397 ? 55.254 19.553 56.440 1.00 61.77 377 VAL B C 1
ATOM 5675 O O . VAL B 1 397 ? 55.461 18.750 55.533 1.00 62.51 377 VAL B O 1
ATOM 5679 N N . GLU B 1 398 ? 56.229 20.037 57.196 1.00 61.71 378 GLU B N 1
ATOM 5680 C CA . GLU B 1 398 ? 57.615 19.644 56.986 1.00 64.63 378 GLU B CA 1
ATOM 5681 C C . GLU B 1 398 ? 57.770 18.143 57.294 1.00 64.47 378 GLU B C 1
ATOM 5682 O O . GLU B 1 398 ? 58.434 17.418 56.561 1.00 66.23 378 GLU B O 1
ATOM 5688 N N . THR B 1 399 ? 57.123 17.682 58.365 1.00 60.06 379 THR B N 1
ATOM 5689 C CA . THR B 1 399 ? 57.194 16.280 58.783 1.00 59.11 379 THR B CA 1
ATOM 5690 C C . THR B 1 399 ? 56.579 15.340 57.726 1.00 55.63 379 THR B C 1
ATOM 5691 O O . THR B 1 399 ? 57.146 14.288 57.391 1.00 54.36 379 THR B O 1
ATOM 5695 N N . ILE B 1 400 ? 55.424 15.737 57.201 1.00 49.70 380 ILE B N 1
ATOM 5696 C CA . ILE B 1 400 ? 54.766 15.007 56.130 1.00 49.02 380 ILE B CA 1
ATOM 5697 C C . ILE B 1 400 ? 55.672 14.954 54.891 1.00 53.68 380 ILE B C 1
ATOM 5698 O O . ILE B 1 400 ? 55.719 13.936 54.209 1.00 62.43 380 ILE B O 1
ATOM 5703 N N . LYS B 1 401 ? 56.392 16.046 54.610 1.00 55.70 381 LYS B N 1
ATOM 5704 C CA . LYS B 1 401 ? 57.313 16.132 53.458 1.00 59.76 381 LYS B CA 1
ATOM 5705 C C . LYS B 1 401 ? 58.577 15.280 53.607 1.00 63.65 381 LYS B C 1
ATOM 5706 O O . LYS B 1 401 ? 59.240 14.965 52.624 1.00 73.95 381 LYS B O 1
ATOM 5712 N N . SER B 1 402 ? 58.913 14.918 54.836 1.00 62.79 382 SER B N 1
ATOM 5713 C CA . SER B 1 402 ? 60.099 14.113 55.114 1.00 58.93 382 SER B CA 1
ATOM 5714 C C . SER B 1 402 ? 59.897 12.635 54.776 1.00 58.41 382 SER B C 1
ATOM 5715 O O . SER B 1 402 ? 60.801 11.830 54.946 1.00 63.17 382 SER B O 1
ATOM 5718 N N . GLY B 1 403 ? 58.694 12.281 54.333 1.00 62.31 383 GLY B N 1
ATOM 5719 C CA . GLY B 1 403 ? 58.376 10.914 53.945 1.00 63.99 383 GLY B CA 1
ATOM 5720 C C . GLY B 1 403 ? 58.166 9.951 55.100 1.00 62.73 383 GLY B C 1
ATOM 5721 O O . GLY B 1 403 ? 58.318 10.330 56.261 1.00 61.91 383 GLY B O 1
ATOM 5722 N N . TRP B 1 404 ? 57.770 8.718 54.784 1.00 65.71 384 TRP B N 1
ATOM 5723 C CA . TRP B 1 404 ? 57.573 7.679 55.802 1.00 67.90 384 TRP B CA 1
ATOM 5724 C C . TRP B 1 404 ? 57.583 6.282 55.176 1.00 73.72 384 TRP B C 1
ATOM 5725 O O . TRP B 1 404 ? 57.523 6.136 53.951 1.00 71.83 384 TRP B O 1
ATOM 5737 N N . MET C 1 29 ? 7.540 31.466 -13.360 1.00 65.05 9 MET C N 1
ATOM 5738 C CA . MET C 1 29 ? 6.360 31.390 -14.230 1.00 77.82 9 MET C CA 1
ATOM 5739 C C . MET C 1 29 ? 6.036 29.986 -14.791 1.00 85.93 9 MET C C 1
ATOM 5740 O O . MET C 1 29 ? 4.875 29.664 -15.034 1.00 89.49 9 MET C O 1
ATOM 5745 N N . ILE C 1 30 ? 7.052 29.168 -15.042 1.00 81.78 10 ILE C N 1
ATOM 5746 C CA . ILE C 1 30 ? 6.834 27.738 -15.261 1.00 68.71 10 ILE C CA 1
ATOM 5747 C C . ILE C 1 30 ? 7.245 26.994 -14.001 1.00 64.97 10 ILE C C 1
ATOM 5748 O O . ILE C 1 30 ? 8.429 26.791 -13.756 1.00 73.66 10 ILE C O 1
ATOM 5753 N N . PRO C 1 31 ? 6.263 26.567 -13.204 1.00 55.48 11 PRO C N 1
ATOM 5754 C CA . PRO C 1 31 ? 6.555 26.058 -11.864 1.00 52.81 11 PRO C CA 1
ATOM 5755 C C . PRO C 1 31 ? 7.128 24.637 -11.875 1.00 51.90 11 PRO C C 1
ATOM 5756 O O . PRO C 1 31 ? 6.869 23.884 -12.810 1.00 51.73 11 PRO C O 1
ATOM 5760 N N . LEU C 1 32 ? 7.878 24.286 -10.833 1.00 53.26 12 LEU C N 1
ATOM 5761 C CA . LEU C 1 32 ? 8.463 22.953 -10.675 1.00 50.87 12 LEU C CA 1
ATOM 5762 C C . LEU C 1 32 ? 7.449 21.906 -10.182 1.00 53.57 12 LEU C C 1
ATOM 5763 O O . LEU C 1 32 ? 7.545 20.708 -10.489 1.00 46.29 12 LEU C O 1
ATOM 5768 N N . SER C 1 33 ? 6.472 22.375 -9.414 1.00 61.10 13 SER C N 1
ATOM 5769 C CA . SER C 1 33 ? 5.440 21.511 -8.865 1.00 53.47 13 SER C CA 1
ATOM 5770 C C . SER C 1 33 ? 4.119 22.231 -8.923 1.00 54.36 13 SER C C 1
ATOM 5771 O O . SER C 1 33 ? 4.072 23.461 -8.897 1.00 58.21 13 SER C O 1
ATOM 5774 N N . LYS C 1 34 ? 3.045 21.460 -8.987 1.00 54.44 14 LYS C N 1
ATOM 5775 C CA . LYS C 1 34 ? 1.722 22.033 -9.099 1.00 53.34 14 LYS C CA 1
ATOM 5776 C C . LYS C 1 34 ? 0.665 21.077 -8.562 1.00 56.69 14 LYS C C 1
ATOM 5777 O O . LYS C 1 34 ? 0.775 19.864 -8.731 1.00 59.06 14 LYS C O 1
ATOM 5783 N N . VAL C 1 35 ? -0.356 21.631 -7.914 1.00 53.87 15 VAL C N 1
ATOM 5784 C CA . VAL C 1 35 ? -1.453 20.833 -7.378 1.00 51.12 15 VAL C CA 1
ATOM 5785 C C . VAL C 1 35 ? -2.360 20.294 -8.481 1.00 52.63 15 VAL C C 1
ATOM 5786 O O . VAL C 1 35 ? -2.910 21.050 -9.285 1.00 49.76 15 VAL C O 1
ATOM 5790 N N . ALA C 1 36 ? -2.540 18.979 -8.484 1.00 42.44 16 ALA C N 1
ATOM 5791 C CA . ALA C 1 36 ? -3.384 18.335 -9.471 1.00 51.21 16 ALA C CA 1
ATOM 5792 C C . ALA C 1 36 ? -4.721 17.990 -8.840 1.00 51.37 16 ALA C C 1
ATOM 5793 O O . ALA C 1 36 ? -4.835 17.015 -8.092 1.00 51.63 16 ALA C O 1
ATOM 5795 N N . MET C 1 37 ? -5.727 18.811 -9.137 1.00 49.86 17 MET C N 1
ATOM 5796 C CA . MET C 1 37 ? -7.055 18.670 -8.542 1.00 47.06 17 MET C CA 1
ATOM 5797 C C . MET C 1 37 ? -8.145 18.548 -9.596 1.00 45.13 17 MET C C 1
ATOM 5798 O O . MET C 1 37 ? -8.262 19.383 -10.481 1.00 56.52 17 MET C O 1
ATOM 5803 N N . SER C 1 38 ? -8.915 17.472 -9.520 1.00 54.48 18 SER C N 1
ATOM 5804 C CA . SER C 1 38 ? -10.041 17.281 -10.427 1.00 61.64 18 SER C CA 1
ATOM 5805 C C . SER C 1 38 ? -11.050 18.415 -10.351 1.00 65.10 18 SER C C 1
ATOM 5806 O O . SER C 1 38 ? -11.278 18.981 -9.284 1.00 68.34 18 SER C O 1
ATOM 5809 N N . PRO C 1 39 ? -11.639 18.779 -11.493 1.00 66.20 19 PRO C N 1
ATOM 5810 C CA . PRO C 1 39 ? -12.677 19.815 -11.423 1.00 69.99 19 PRO C CA 1
ATOM 5811 C C . PRO C 1 39 ? -13.982 19.297 -10.800 1.00 73.13 19 PRO C C 1
ATOM 5812 O O . PRO C 1 39 ? -14.880 20.076 -10.484 1.00 73.80 19 PRO C O 1
ATOM 5816 N N . ASP C 1 40 ? -14.080 17.983 -10.645 1.00 74.89 20 ASP C N 1
ATOM 5817 C CA . ASP C 1 40 ? -15.269 17.351 -10.083 1.00 80.89 20 ASP C CA 1
ATOM 5818 C C . ASP C 1 40 ? -15.215 17.148 -8.573 1.00 75.49 20 ASP C C 1
ATOM 5819 O O . ASP C 1 40 ? -16.186 16.675 -7.988 1.00 79.87 20 ASP C O 1
ATOM 5824 N N . VAL C 1 41 ? -14.074 17.453 -7.960 1.00 67.86 21 VAL C N 1
ATOM 5825 C CA . VAL C 1 41 ? -13.830 17.129 -6.553 1.00 63.94 21 VAL C CA 1
ATOM 5826 C C . VAL C 1 41 ? -14.904 17.734 -5.665 1.00 62.34 21 VAL C C 1
ATOM 5827 O O . VAL C 1 41 ? -15.329 17.129 -4.684 1.00 56.12 21 VAL C O 1
ATOM 5831 N N . SER C 1 42 ? -15.341 18.934 -6.016 1.00 66.08 22 SER C N 1
ATOM 5832 C CA . SER C 1 42 ? -16.275 19.666 -5.178 1.00 67.94 22 SER C CA 1
ATOM 5833 C C . SER C 1 42 ? -17.552 18.881 -4.822 1.00 65.97 22 SER C C 1
ATOM 5834 O O . SER C 1 42 ? -17.985 18.884 -3.674 1.00 66.86 22 SER C O 1
ATOM 5837 N N . THR C 1 43 ? -18.114 18.162 -5.782 1.00 65.69 23 THR C N 1
ATOM 5838 C CA . THR C 1 43 ? -19.316 17.373 -5.533 1.00 64.56 23 THR C CA 1
ATOM 5839 C C . THR C 1 43 ? -19.081 16.270 -4.505 1.00 71.12 23 THR C C 1
ATOM 5840 O O . THR C 1 43 ? -19.875 16.108 -3.577 1.00 75.85 23 THR C O 1
ATOM 5844 N N . ARG C 1 44 ? -18.003 15.510 -4.672 1.00 70.88 24 ARG C N 1
ATOM 5845 C CA . ARG C 1 44 ? -17.679 14.412 -3.760 1.00 65.96 24 ARG C CA 1
ATOM 5846 C C . ARG C 1 44 ? -17.444 14.904 -2.329 1.00 63.35 24 ARG C C 1
ATOM 5847 O O . ARG C 1 44 ? -17.922 14.297 -1.378 1.00 58.37 24 ARG C O 1
ATOM 5855 N N . VAL C 1 45 ? -16.681 15.988 -2.197 1.00 61.12 25 VAL C N 1
ATOM 5856 C CA . VAL C 1 45 ? -16.318 16.560 -0.904 1.00 56.95 25 VAL C CA 1
ATOM 5857 C C . VAL C 1 45 ? -17.521 17.143 -0.188 1.00 62.72 25 VAL C C 1
ATOM 5858 O O . VAL C 1 45 ? -17.679 16.985 1.015 1.00 68.03 25 VAL C O 1
ATOM 5862 N N . SER C 1 46 ? -18.359 17.841 -0.935 1.00 61.75 26 SER C N 1
ATOM 5863 C CA . SER C 1 46 ? -19.561 18.441 -0.384 1.00 60.22 26 SER C CA 1
ATOM 5864 C C . SER C 1 46 ? -20.524 17.398 0.215 1.00 60.28 26 SER C C 1
ATOM 5865 O O . SER C 1 46 ? -21.208 17.648 1.211 1.00 59.16 26 SER C O 1
ATOM 5868 N N . ALA C 1 47 ? -20.589 16.234 -0.412 1.00 58.18 27 ALA C N 1
ATOM 5869 C CA . ALA C 1 47 ? -21.433 15.156 0.085 1.00 61.46 27 ALA C CA 1
ATOM 5870 C C . ALA C 1 47 ? -20.911 14.656 1.428 1.00 62.92 27 ALA C C 1
ATOM 5871 O O . ALA C 1 47 ? -21.692 14.354 2.333 1.00 67.95 27 ALA C O 1
ATOM 5873 N N . VAL C 1 48 ? -19.591 14.535 1.529 1.00 55.15 28 VAL C N 1
ATOM 5874 C CA . VAL C 1 48 ? -18.927 14.153 2.767 1.00 53.29 28 VAL C CA 1
ATOM 5875 C C . VAL C 1 48 ? -19.193 15.166 3.897 1.00 52.53 28 VAL C C 1
ATOM 5876 O O . VAL C 1 48 ? -19.447 14.781 5.039 1.00 51.32 28 VAL C O 1
ATOM 5880 N N . LEU C 1 49 ? -19.120 16.455 3.577 1.00 53.48 29 LEU C N 1
ATOM 5881 C CA . LEU C 1 49 ? -19.298 17.505 4.582 1.00 55.41 29 LEU C CA 1
ATOM 5882 C C . LEU C 1 49 ? -20.700 17.515 5.163 1.00 54.94 29 LEU C C 1
ATOM 5883 O O . LEU C 1 49 ? -20.895 17.907 6.305 1.00 54.48 29 LEU C O 1
ATOM 5888 N N . SER C 1 50 ? -21.676 17.107 4.363 1.00 53.34 30 SER C N 1
ATOM 5889 C CA . SER C 1 50 ? -23.058 17.076 4.812 1.00 54.52 30 SER C CA 1
ATOM 5890 C C . SER C 1 50 ? -23.469 15.697 5.348 1.00 56.78 30 SER C C 1
ATOM 5891 O O . SER C 1 50 ? -24.623 15.479 5.708 1.00 60.56 30 SER C O 1
ATOM 5894 N N . SER C 1 51 ? -22.530 14.765 5.420 1.00 45.55 31 SER C N 1
ATOM 5895 C CA . SER C 1 51 ? -22.909 13.395 5.736 1.00 53.01 31 SER C CA 1
ATOM 5896 C C . SER C 1 51 ? -23.011 13.117 7.231 1.00 54.71 31 SER C C 1
ATOM 5897 O O . SER C 1 51 ? -23.702 12.195 7.640 1.00 58.29 31 SER C O 1
ATOM 5900 N N . GLY C 1 52 ? -22.329 13.907 8.048 1.00 55.17 32 GLY C N 1
ATOM 5901 C CA . GLY C 1 52 ? -22.302 13.640 9.472 1.00 48.65 32 GLY C CA 1
ATOM 5902 C C . GLY C 1 52 ? -21.273 12.574 9.799 1.00 54.60 32 GLY C C 1
ATOM 5903 O O . GLY C 1 52 ? -21.134 12.157 10.950 1.00 64.78 32 GLY C O 1
ATOM 5904 N N . ARG C 1 53 ? -20.559 12.127 8.769 1.00 51.98 33 ARG C N 1
ATOM 5905 C CA . ARG C 1 53 ? -19.471 11.157 8.908 1.00 58.51 33 ARG C CA 1
ATOM 5906 C C . ARG C 1 53 ? -18.176 11.716 8.342 1.00 55.64 33 ARG C C 1
ATOM 5907 O O . ARG C 1 53 ? -18.000 11.738 7.130 1.00 55.46 33 ARG C O 1
ATOM 5915 N N . LEU C 1 54 ? -17.262 12.137 9.208 1.00 48.18 34 LEU C N 1
ATOM 5916 C CA . LEU C 1 54 ? -16.023 12.738 8.752 1.00 43.46 34 LEU C CA 1
ATOM 5917 C C . LEU C 1 54 ? -14.806 11.870 8.984 1.00 46.17 34 LEU C C 1
ATOM 5918 O O . LEU C 1 54 ? -13.816 11.991 8.267 1.00 51.01 34 LEU C O 1
ATOM 5923 N N . GLU C 1 55 ? -14.848 11.032 10.010 1.00 44.96 35 GLU C N 1
ATOM 5924 C CA . GLU C 1 55 ? -13.725 10.141 10.310 1.00 47.33 35 GLU C CA 1
ATOM 5925 C C . GLU C 1 55 ? -14.277 8.707 10.452 1.00 48.04 35 GLU C C 1
ATOM 5926 O O . GLU C 1 55 ? -15.473 8.521 10.719 1.00 47.28 35 GLU C O 1
ATOM 5932 N N . HIS C 1 56 ? -13.428 7.707 10.215 1.00 50.26 36 HIS C N 1
ATOM 5933 C CA . HIS C 1 56 ? -13.818 6.286 10.269 1.00 50.65 36 HIS C CA 1
ATOM 5934 C C . HIS C 1 56 ? -15.011 5.912 9.367 1.00 55.31 36 HIS C C 1
ATOM 5935 O O . HIS C 1 56 ? -15.782 5.012 9.705 1.00 63.64 36 HIS C O 1
ATOM 5942 N N . GLY C 1 57 ? -15.156 6.577 8.222 1.00 47.96 37 GLY C N 1
ATOM 5943 C CA . GLY C 1 57 ? -16.313 6.375 7.360 1.00 47.80 37 GLY C CA 1
ATOM 5944 C C . GLY C 1 57 ? -16.056 5.496 6.155 1.00 56.63 37 GLY C C 1
ATOM 5945 O O . GLY C 1 57 ? -14.929 5.048 5.942 1.00 62.94 37 GLY C O 1
ATOM 5946 N N . PRO C 1 58 ? -17.099 5.250 5.349 1.00 57.95 38 PRO C N 1
ATOM 5947 C CA . PRO C 1 58 ? -16.998 4.328 4.210 1.00 53.18 38 PRO C CA 1
ATOM 5948 C C . PRO C 1 58 ? -16.206 4.888 3.022 1.00 58.92 38 PRO C C 1
ATOM 5949 O O . PRO C 1 58 ? -15.669 4.131 2.212 1.00 60.34 38 PRO C O 1
ATOM 5953 N N . THR C 1 59 ? -16.126 6.208 2.927 1.00 61.40 39 THR C N 1
ATOM 5954 C CA . THR C 1 59 ? -15.430 6.841 1.823 1.00 56.76 39 THR C CA 1
ATOM 5955 C C . THR C 1 59 ? -13.940 6.509 1.844 1.00 55.23 39 THR C C 1
ATOM 5956 O O . THR C 1 59 ? -13.356 6.214 0.801 1.00 53.76 39 THR C O 1
ATOM 5960 N N . VAL C 1 60 ? -13.324 6.556 3.024 1.00 45.21 40 VAL C N 1
ATOM 5961 C CA . VAL C 1 60 ? -11.912 6.216 3.133 1.00 42.62 40 VAL C CA 1
ATOM 5962 C C . VAL C 1 60 ? -11.669 4.778 2.707 1.00 46.53 40 VAL C C 1
ATOM 5963 O O . VAL C 1 60 ? -10.755 4.483 1.937 1.00 54.41 40 VAL C O 1
ATOM 5967 N N . ALA C 1 61 ? -12.540 3.897 3.167 1.00 42.83 41 ALA C N 1
ATOM 5968 C CA . ALA C 1 61 ? -12.465 2.482 2.844 1.00 44.51 41 ALA C CA 1
ATOM 5969 C C . ALA C 1 61 ? -12.588 2.255 1.346 1.00 41.59 41 ALA C C 1
ATOM 5970 O O . ALA C 1 61 ? -11.925 1.397 0.777 1.00 44.01 41 ALA C O 1
ATOM 5972 N N . GLU C 1 62 ? -13.475 3.004 0.715 1.00 48.00 42 GLU C N 1
ATOM 5973 C CA . GLU C 1 62 ? -13.689 2.879 -0.721 1.00 54.02 42 GLU C CA 1
ATOM 5974 C C . GLU C 1 62 ? -12.423 3.315 -1.463 1.00 50.74 42 GLU C C 1
ATOM 5975 O O . GLU C 1 62 ? -12.027 2.711 -2.456 1.00 54.66 42 GLU C O 1
ATOM 5981 N N . TYR C 1 63 ? -11.798 4.363 -0.948 1.00 41.26 43 TYR C N 1
ATOM 5982 C CA . TYR C 1 63 ? -10.551 4.881 -1.483 1.00 51.84 43 TYR C CA 1
ATOM 5983 C C . TYR C 1 63 ? -9.426 3.855 -1.385 1.00 55.32 43 TYR C C 1
ATOM 5984 O O . TYR C 1 63 ? -8.719 3.605 -2.368 1.00 59.29 43 TYR C O 1
ATOM 5993 N N . GLU C 1 64 ? -9.262 3.266 -0.205 1.00 50.24 44 GLU C N 1
ATOM 5994 C CA . GLU C 1 64 ? -8.256 2.225 0.011 1.00 46.92 44 GLU C CA 1
ATOM 5995 C C . GLU C 1 64 ? -8.430 1.042 -0.946 1.00 51.71 44 GLU C C 1
ATOM 5996 O O . GLU C 1 64 ? -7.450 0.536 -1.499 1.00 52.22 44 GLU C O 1
ATOM 6002 N N . ALA C 1 65 ? -9.676 0.627 -1.161 1.00 55.03 45 ALA C N 1
ATOM 6003 C CA . ALA C 1 65 ? -9.973 -0.470 -2.071 1.00 43.79 45 ALA C CA 1
ATOM 6004 C C . ALA C 1 65 ? -9.571 -0.080 -3.492 1.00 61.50 45 ALA C C 1
ATOM 6005 O O . ALA C 1 65 ? -8.991 -0.885 -4.234 1.00 57.51 45 ALA C O 1
ATOM 6007 N N . ALA C 1 66 ? -9.854 1.169 -3.855 1.00 51.36 46 ALA C N 1
ATOM 6008 C CA . ALA C 1 66 ? -9.546 1.670 -5.190 1.00 49.11 46 ALA C CA 1
ATOM 6009 C C . ALA C 1 66 ? -8.035 1.690 -5.452 1.00 49.49 46 ALA C C 1
ATOM 6010 O O . ALA C 1 66 ? -7.574 1.293 -6.526 1.00 47.79 46 ALA C O 1
ATOM 6012 N N . VAL C 1 67 ? -7.276 2.166 -4.469 1.00 47.80 47 VAL C N 1
ATOM 6013 C CA . VAL C 1 67 ? -5.821 2.154 -4.538 1.00 42.84 47 VAL C CA 1
ATOM 6014 C C . VAL C 1 67 ? -5.310 0.725 -4.665 1.00 55.15 47 VAL C C 1
ATOM 6015 O O . VAL C 1 67 ? -4.512 0.402 -5.554 1.00 55.42 47 VAL C O 1
ATOM 6019 N N . GLY C 1 68 ? -5.814 -0.140 -3.789 1.00 60.10 48 GLY C N 1
ATOM 6020 C CA . GLY C 1 68 ? -5.413 -1.533 -3.775 1.00 60.38 48 GLY C CA 1
ATOM 6021 C C . GLY C 1 68 ? -5.673 -2.226 -5.099 1.00 59.54 48 GLY C C 1
ATOM 6022 O O . GLY C 1 68 ? -4.880 -3.051 -5.548 1.00 62.79 48 GLY C O 1
ATOM 6023 N N . SER C 1 69 ? -6.777 -1.875 -5.741 1.00 52.80 49 SER C N 1
ATOM 6024 C CA . SER C 1 69 ? -7.141 -2.516 -6.989 1.00 53.30 49 SER C CA 1
ATOM 6025 C C . SER C 1 69 ? -6.129 -2.094 -8.054 1.00 63.87 49 SER C C 1
ATOM 6026 O O . SER C 1 69 ? -5.794 -2.868 -8.948 1.00 62.96 49 SER C O 1
ATOM 6029 N N . ARG C 1 70 ? -5.625 -0.868 -7.924 1.00 62.51 50 ARG C N 1
ATOM 6030 C CA . ARG C 1 70 ? -4.623 -0.348 -8.839 1.00 56.15 50 ARG C CA 1
ATOM 6031 C C . ARG C 1 70 ? -3.241 -0.928 -8.619 1.00 52.02 50 ARG C C 1
ATOM 6032 O O . ARG C 1 70 ? -2.564 -1.298 -9.564 1.00 50.36 50 ARG C O 1
ATOM 6040 N N . ILE C 1 71 ? -2.813 -0.960 -7.367 1.00 57.89 51 ILE C N 1
ATOM 6041 C CA . ILE C 1 71 ? -1.514 -1.505 -6.995 1.00 57.13 51 ILE C CA 1
ATOM 6042 C C . ILE C 1 71 ? -1.440 -3.023 -7.168 1.00 58.17 51 ILE C C 1
ATOM 6043 O O . ILE C 1 71 ? -0.370 -3.562 -7.441 1.00 56.85 51 ILE C O 1
ATOM 6048 N N . GLY C 1 72 ? -2.564 -3.717 -7.011 1.00 59.99 52 GLY C N 1
ATOM 6049 C CA . GLY C 1 72 ? -2.584 -5.174 -7.140 1.00 55.12 52 GLY C CA 1
ATOM 6050 C C . GLY C 1 72 ? -2.238 -5.853 -5.826 1.00 57.76 52 GLY C C 1
ATOM 6051 O O . GLY C 1 72 ? -1.832 -7.011 -5.783 1.00 61.96 52 GLY C O 1
ATOM 6052 N N . ASN C 1 73 ? -2.361 -5.080 -4.753 1.00 57.23 53 ASN C N 1
ATOM 6053 C CA . ASN C 1 73 ? -2.141 -5.518 -3.384 1.00 49.67 53 ASN C CA 1
ATOM 6054 C C . ASN C 1 73 ? -3.173 -4.820 -2.536 1.00 52.82 53 ASN C C 1
ATOM 6055 O O . ASN C 1 73 ? -3.051 -3.605 -2.327 1.00 46.79 53 ASN C O 1
ATOM 6060 N N . PRO C 1 74 ? -4.163 -5.574 -2.020 1.00 51.39 54 PRO C N 1
ATOM 6061 C CA . PRO C 1 74 ? -5.297 -5.020 -1.270 1.00 47.78 54 PRO C CA 1
ATOM 6062 C C . PRO C 1 74 ? -4.938 -4.498 0.122 1.00 52.30 54 PRO C C 1
ATOM 6063 O O . PRO C 1 74 ? -5.719 -3.721 0.683 1.00 56.60 54 PRO C O 1
ATOM 6067 N N . ARG C 1 75 ? -3.760 -4.848 0.638 1.00 49.25 55 ARG C N 1
ATOM 6068 C CA . ARG C 1 75 ? -3.364 -4.429 1.987 1.00 41.75 55 ARG C CA 1
ATOM 6069 C C . ARG C 1 75 ? -2.942 -2.975 2.041 1.00 46.73 55 ARG C C 1
ATOM 6070 O O . ARG C 1 75 ? -1.764 -2.657 2.235 1.00 54.90 55 ARG C O 1
ATOM 6078 N N . VAL C 1 76 ? -3.909 -2.087 1.861 1.00 40.00 56 VAL C N 1
ATOM 6079 C CA . VAL C 1 76 ? -3.630 -0.665 1.830 1.00 38.84 56 VAL C CA 1
ATOM 6080 C C . VAL C 1 76 ? -4.145 0.005 3.096 1.00 49.04 56 VAL C C 1
ATOM 6081 O O . VAL C 1 76 ? -5.338 -0.062 3.403 1.00 52.66 56 VAL C O 1
ATOM 6085 N N . VAL C 1 77 ? -3.249 0.661 3.827 1.00 49.77 57 VAL C N 1
ATOM 6086 C CA . VAL C 1 77 ? -3.629 1.395 5.030 1.00 48.25 57 VAL C CA 1
ATOM 6087 C C . VAL C 1 77 ? -3.413 2.885 4.807 1.00 49.19 57 VAL C C 1
ATOM 6088 O O . VAL C 1 77 ? -2.270 3.347 4.794 1.00 51.07 57 VAL C O 1
ATOM 6092 N N . SER C 1 78 ? -4.498 3.635 4.614 1.00 47.22 58 SER C N 1
ATOM 6093 C CA . SER C 1 78 ? -4.386 5.078 4.435 1.00 42.92 58 SER C CA 1
ATOM 6094 C C . SER C 1 78 ? -3.992 5.734 5.757 1.00 45.31 58 SER C C 1
ATOM 6095 O O . SER C 1 78 ? -4.313 5.219 6.839 1.00 38.91 58 SER C O 1
ATOM 6098 N N . VAL C 1 79 ? -3.288 6.863 5.661 1.00 41.93 59 VAL C N 1
ATOM 6099 C CA . VAL C 1 79 ? -2.818 7.604 6.821 1.00 40.48 59 VAL C CA 1
ATOM 6100 C C . VAL C 1 79 ? -2.917 9.100 6.509 1.00 46.77 59 VAL C C 1
ATOM 6101 O O . VAL C 1 79 ? -3.205 9.457 5.367 1.00 56.46 59 VAL C O 1
ATOM 6105 N N . ASN C 1 80 ? -2.695 9.977 7.495 1.00 36.12 60 ASN C N 1
ATOM 6106 C CA . ASN C 1 80 ? -2.975 11.398 7.272 1.00 37.87 60 ASN C CA 1
ATOM 6107 C C . ASN C 1 80 ? -1.824 12.160 6.586 1.00 40.27 60 ASN C C 1
ATOM 6108 O O . ASN C 1 80 ? -1.979 13.324 6.243 1.00 49.10 60 ASN C O 1
ATOM 6113 N N . CYS C 1 81 ? -0.682 11.504 6.409 1.00 39.19 61 CYS C N 1
ATOM 6114 C CA . CYS C 1 81 ? 0.409 11.995 5.561 1.00 38.40 61 CYS C CA 1
ATOM 6115 C C . CYS C 1 81 ? 1.479 10.903 5.398 1.00 45.93 61 CYS C C 1
ATOM 6116 O O . CYS C 1 81 ? 1.497 9.901 6.146 1.00 39.80 61 CYS C O 1
ATOM 6119 N N . GLY C 1 82 ? 2.370 11.107 4.427 1.00 47.11 62 GLY C N 1
ATOM 6120 C CA . GLY C 1 82 ? 3.408 10.143 4.095 1.00 33.24 62 GLY C CA 1
ATOM 6121 C C . GLY C 1 82 ? 4.409 9.932 5.208 1.00 37.02 62 GLY C C 1
ATOM 6122 O O . GLY C 1 82 ? 4.858 8.806 5.460 1.00 46.30 62 GLY C O 1
ATOM 6123 N N . THR C 1 83 ? 4.768 11.025 5.869 1.00 39.61 63 THR C N 1
ATOM 6124 C CA . THR C 1 83 ? 5.664 10.973 7.014 1.00 39.83 63 THR C CA 1
ATOM 6125 C C . THR C 1 83 ? 5.066 10.102 8.139 1.00 45.79 63 THR C C 1
ATOM 6126 O O . THR C 1 83 ? 5.767 9.314 8.783 1.00 50.80 63 THR C O 1
ATOM 6130 N N . ALA C 1 84 ? 3.765 10.240 8.361 1.00 33.79 64 ALA C N 1
ATOM 6131 C CA . ALA C 1 84 ? 3.100 9.433 9.366 1.00 40.53 64 ALA C CA 1
ATOM 6132 C C . ALA C 1 84 ? 3.130 7.971 8.926 1.00 45.06 64 ALA C C 1
ATOM 6133 O O . ALA C 1 84 ? 3.326 7.064 9.749 1.00 41.92 64 ALA C O 1
ATOM 6135 N N . GLY C 1 85 ? 2.967 7.757 7.621 1.00 42.58 65 GLY C N 1
ATOM 6136 C CA . GLY C 1 85 ? 3.071 6.426 7.043 1.00 36.38 65 GLY C CA 1
ATOM 6137 C C . GLY C 1 85 ? 4.428 5.796 7.320 1.00 37.79 65 GLY C C 1
ATOM 6138 O O . GLY C 1 85 ? 4.519 4.614 7.661 1.00 40.52 65 GLY C O 1
ATOM 6139 N N . LEU C 1 86 ? 5.488 6.593 7.193 1.00 39.74 66 LEU C N 1
ATOM 6140 C CA . LEU C 1 86 ? 6.837 6.105 7.480 1.00 42.57 66 LEU C CA 1
ATOM 6141 C C . LEU C 1 86 ? 7.018 5.847 8.973 1.00 40.41 66 LEU C C 1
ATOM 6142 O O . LEU C 1 86 ? 7.553 4.806 9.365 1.00 37.04 66 LEU C O 1
ATOM 6147 N N . HIS C 1 87 ? 6.543 6.787 9.790 1.00 36.41 67 HIS C N 1
ATOM 6148 C CA . HIS C 1 87 ? 6.585 6.666 11.242 1.00 41.26 67 HIS C CA 1
ATOM 6149 C C . HIS C 1 87 ? 5.914 5.348 11.668 1.00 44.67 67 HIS C C 1
ATOM 6150 O O . HIS C 1 87 ? 6.471 4.568 12.440 1.00 43.72 67 HIS C O 1
ATOM 6157 N N . LEU C 1 88 ? 4.727 5.109 11.119 1.00 44.05 68 LEU C N 1
ATOM 6158 C CA . LEU C 1 88 ? 3.916 3.936 11.417 1.00 37.10 68 LEU C CA 1
ATOM 6159 C C . LEU C 1 88 ? 4.590 2.628 11.057 1.00 45.70 68 LEU C C 1
ATOM 6160 O O . LEU C 1 88 ? 4.609 1.695 11.862 1.00 46.62 68 LEU C O 1
ATOM 6165 N N . ALA C 1 89 ? 5.140 2.565 9.847 1.00 48.45 69 ALA C N 1
ATOM 6166 C CA . ALA C 1 89 ? 5.833 1.370 9.377 1.00 44.79 69 ALA C CA 1
ATOM 6167 C C . ALA C 1 89 ? 7.109 1.111 10.182 1.00 46.72 69 ALA C C 1
ATOM 6168 O O . ALA C 1 89 ? 7.398 -0.024 10.559 1.00 51.73 69 ALA C O 1
ATOM 6170 N N . LEU C 1 90 ? 7.871 2.163 10.450 1.00 40.50 70 LEU C N 1
ATOM 6171 C CA . LEU C 1 90 ? 9.115 2.027 11.198 1.00 40.12 70 LEU C CA 1
ATOM 6172 C C . LEU C 1 90 ? 8.890 1.587 12.641 1.00 42.23 70 LEU C C 1
ATOM 6173 O O . LEU C 1 90 ? 9.795 1.029 13.268 1.00 44.13 70 LEU C O 1
ATOM 6178 N N . SER C 1 91 ? 7.688 1.818 13.164 1.00 43.29 71 SER C N 1
ATOM 6179 C CA . SER C 1 91 ? 7.357 1.358 14.507 1.00 42.80 71 SER C CA 1
ATOM 6180 C C . SER C 1 91 ? 7.372 -0.164 14.507 1.00 44.82 71 SER C C 1
ATOM 6181 O O . SER C 1 91 ? 7.546 -0.780 15.550 1.00 45.70 71 SER C O 1
ATOM 6184 N N . LEU C 1 92 ? 7.223 -0.770 13.330 1.00 46.76 72 LEU C N 1
ATOM 6185 C CA . LEU C 1 92 ? 7.374 -2.221 13.219 1.00 51.96 72 LEU C CA 1
ATOM 6186 C C . LEU C 1 92 ? 8.803 -2.640 13.566 1.00 50.23 72 LEU C C 1
ATOM 6187 O O . LEU C 1 92 ? 9.014 -3.676 14.188 1.00 55.45 72 LEU C O 1
ATOM 6192 N N . ALA C 1 93 ? 9.782 -1.836 13.181 1.00 46.84 73 ALA C N 1
ATOM 6193 C CA . ALA C 1 93 ? 11.165 -2.172 13.478 1.00 48.86 73 ALA C CA 1
ATOM 6194 C C . ALA C 1 93 ? 11.445 -1.917 14.956 1.00 54.44 73 ALA C C 1
ATOM 6195 O O . ALA C 1 93 ? 12.037 -2.755 15.631 1.00 63.47 73 ALA C O 1
ATOM 6197 N N . ALA C 1 94 ? 11.008 -0.770 15.467 1.00 49.30 74 ALA C N 1
ATOM 6198 C CA . ALA C 1 94 ? 11.245 -0.445 16.879 1.00 51.83 74 ALA C CA 1
ATOM 6199 C C . ALA C 1 94 ? 10.483 -1.390 17.811 1.00 54.41 74 ALA C C 1
ATOM 6200 O O . ALA C 1 94 ? 11.026 -1.834 18.816 1.00 57.52 74 ALA C O 1
ATOM 6202 N N . ARG C 1 95 ? 9.227 -1.677 17.475 1.00 49.46 75 ARG C N 1
ATOM 6203 C CA . ARG C 1 95 ? 8.350 -2.519 18.291 1.00 52.12 75 ARG C CA 1
ATOM 6204 C C . ARG C 1 95 ? 7.699 -3.592 17.435 1.00 54.43 75 ARG C C 1
ATOM 6205 O O . ARG C 1 95 ? 6.638 -3.365 16.855 1.00 57.72 75 ARG C O 1
ATOM 6213 N N . PRO C 1 96 ? 8.336 -4.759 17.349 1.00 58.66 76 PRO C N 1
ATOM 6214 C CA . PRO C 1 96 ? 7.940 -5.839 16.434 1.00 64.88 76 PRO C CA 1
ATOM 6215 C C . PRO C 1 96 ? 6.489 -6.390 16.512 1.00 70.10 76 PRO C C 1
ATOM 6216 O O . PRO C 1 96 ? 5.957 -6.609 15.418 1.00 67.53 76 PRO C O 1
ATOM 6220 N N . GLY C 1 97 ? 5.854 -6.628 17.670 1.00 73.80 77 GLY C N 1
ATOM 6221 C CA . GLY C 1 97 ? 6.345 -6.358 19.014 1.00 81.37 77 GLY C CA 1
ATOM 6222 C C . GLY C 1 97 ? 5.211 -6.031 19.986 1.00 86.00 77 GLY C C 1
ATOM 6223 O O . GLY C 1 97 ? 4.152 -5.546 19.580 1.00 84.42 77 GLY C O 1
ATOM 6224 N N . ALA C 1 98 ? 5.417 -6.306 21.271 1.00 87.17 78 ALA C N 1
ATOM 6225 C CA . ALA C 1 98 ? 4.420 -5.966 22.284 1.00 82.05 78 ALA C CA 1
ATOM 6226 C C . ALA C 1 98 ? 5.070 -5.731 23.652 1.00 85.77 78 ALA C C 1
ATOM 6227 O O . ALA C 1 98 ? 5.409 -4.600 24.018 1.00 84.00 78 ALA C O 1
ATOM 6229 N N . PRO C 1 106 ? 20.354 0.337 20.950 1.00 80.70 86 PRO C N 1
ATOM 6230 C CA . PRO C 1 106 ? 21.338 -0.219 20.008 1.00 80.97 86 PRO C CA 1
ATOM 6231 C C . PRO C 1 106 ? 20.825 -0.243 18.571 1.00 76.28 86 PRO C C 1
ATOM 6232 O O . PRO C 1 106 ? 21.632 -0.235 17.638 1.00 73.38 86 PRO C O 1
ATOM 6236 N N . GLY C 1 107 ? 19.501 -0.238 18.411 1.00 70.15 87 GLY C N 1
ATOM 6237 C CA . GLY C 1 107 ? 18.873 -0.375 17.111 1.00 57.90 87 GLY C CA 1
ATOM 6238 C C . GLY C 1 107 ? 19.124 0.762 16.148 1.00 60.44 87 GLY C C 1
ATOM 6239 O O . GLY C 1 107 ? 19.044 1.926 16.508 1.00 67.77 87 GLY C O 1
ATOM 6240 N N . GLU C 1 108 ? 19.399 0.404 14.899 1.00 61.84 88 GLU C N 1
ATOM 6241 C CA . GLU C 1 108 ? 19.694 1.357 13.835 1.00 55.31 88 GLU C CA 1
ATOM 6242 C C . GLU C 1 108 ? 18.752 1.204 12.652 1.00 54.20 88 GLU C C 1
ATOM 6243 O O . GLU C 1 108 ? 18.108 0.167 12.493 1.00 54.90 88 GLU C O 1
ATOM 6249 N N . VAL C 1 109 ? 18.669 2.251 11.834 1.00 54.41 89 VAL C N 1
ATOM 6250 C CA . VAL C 1 109 ? 18.007 2.171 10.535 1.00 51.11 89 VAL C CA 1
ATOM 6251 C C . VAL C 1 109 ? 18.987 2.684 9.489 1.00 52.20 89 VAL C C 1
ATOM 6252 O O . VAL C 1 109 ? 19.494 3.807 9.594 1.00 55.89 89 VAL C O 1
ATOM 6256 N N . LEU C 1 110 ? 19.255 1.857 8.483 1.00 50.22 90 LEU C N 1
ATOM 6257 C CA . LEU C 1 110 ? 20.100 2.248 7.361 1.00 46.96 90 LEU C CA 1
ATOM 6258 C C . LEU C 1 110 ? 19.224 2.943 6.343 1.00 49.13 90 LEU C C 1
ATOM 6259 O O . LEU C 1 110 ? 18.223 2.386 5.899 1.00 50.06 90 LEU C O 1
ATOM 6264 N N . THR C 1 111 ? 19.607 4.157 5.965 1.00 43.58 91 THR C N 1
ATOM 6265 C CA . THR C 1 111 ? 18.755 4.990 5.145 1.00 42.64 91 THR C CA 1
ATOM 6266 C C . THR C 1 111 ? 19.608 5.898 4.276 1.00 55.81 91 THR C C 1
ATOM 6267 O O . THR C 1 111 ? 20.835 5.932 4.428 1.00 53.86 91 THR C O 1
ATOM 6271 N N . THR C 1 112 ? 18.957 6.601 3.347 1.00 55.38 92 THR C N 1
ATOM 6272 C CA . THR C 1 112 ? 19.637 7.517 2.428 1.00 57.32 92 THR C CA 1
ATOM 6273 C C . THR C 1 112 ? 19.511 8.942 2.919 1.00 55.96 92 THR C C 1
ATOM 6274 O O . THR C 1 112 ? 18.476 9.322 3.452 1.00 59.06 92 THR C O 1
ATOM 6278 N N . PRO C 1 113 ? 20.591 9.721 2.797 1.00 54.06 93 PRO C N 1
ATOM 6279 C CA . PRO C 1 113 ? 20.548 11.130 3.198 1.00 53.88 93 PRO C CA 1
ATOM 6280 C C . PRO C 1 113 ? 20.031 12.021 2.076 1.00 52.10 93 PRO C C 1
ATOM 6281 O O . PRO C 1 113 ? 19.708 13.192 2.326 1.00 47.60 93 PRO C O 1
ATOM 6285 N N . LEU C 1 114 ? 19.948 11.471 0.864 1.00 45.84 94 LEU C N 1
ATOM 6286 C CA . LEU C 1 114 ? 19.388 12.218 -0.259 1.00 49.38 94 LEU C CA 1
ATOM 6287 C C . LEU C 1 114 ? 17.891 11.975 -0.346 1.00 49.39 94 LEU C C 1
ATOM 6288 O O . LEU C 1 114 ? 17.454 11.013 -0.964 1.00 42.84 94 LEU C O 1
ATOM 6293 N N . THR C 1 115 ? 17.122 12.849 0.300 1.00 46.18 95 THR C N 1
ATOM 6294 C CA . THR C 1 115 ? 15.670 12.701 0.395 1.00 46.97 95 THR C CA 1
ATOM 6295 C C . THR C 1 115 ? 15.023 13.855 1.184 1.00 51.25 95 THR C C 1
ATOM 6296 O O . THR C 1 115 ? 15.696 14.706 1.765 1.00 46.13 95 THR C O 1
ATOM 6300 N N . PHE C 1 116 ? 13.701 13.870 1.212 1.00 52.58 96 PHE C N 1
ATOM 6301 C CA . PHE C 1 116 ? 12.999 14.806 2.055 1.00 52.32 96 PHE C CA 1
ATOM 6302 C C . PHE C 1 116 ? 13.256 14.411 3.510 1.00 47.97 96 PHE C C 1
ATOM 6303 O O . PHE C 1 116 ? 13.343 13.216 3.819 1.00 44.46 96 PHE C O 1
ATOM 6311 N N . GLU C 1 117 ? 13.387 15.397 4.400 1.00 38.42 97 GLU C N 1
ATOM 6312 C CA . GLU C 1 117 ? 13.628 15.089 5.813 1.00 40.02 97 GLU C CA 1
ATOM 6313 C C . GLU C 1 117 ? 12.543 14.185 6.411 1.00 43.28 97 GLU C C 1
ATOM 6314 O O . GLU C 1 117 ? 12.790 13.475 7.372 1.00 54.09 97 GLU C O 1
ATOM 6320 N N . GLY C 1 118 ? 11.344 14.221 5.841 1.00 40.52 98 GLY C N 1
ATOM 6321 C CA . GLY C 1 118 ? 10.256 13.365 6.278 1.00 42.80 98 GLY C CA 1
ATOM 6322 C C . GLY C 1 118 ? 10.561 11.884 6.161 1.00 49.56 98 GLY C C 1
ATOM 6323 O O . GLY C 1 118 ? 9.925 11.054 6.817 1.00 45.11 98 GLY C O 1
ATOM 6324 N N . THR C 1 119 ? 11.522 11.536 5.310 1.00 43.55 99 THR C N 1
ATOM 6325 C CA . THR C 1 119 ? 11.922 10.149 5.233 1.00 42.24 99 THR C CA 1
ATOM 6326 C C . THR C 1 119 ? 12.600 9.726 6.528 1.00 47.96 99 THR C C 1
ATOM 6327 O O . THR C 1 119 ? 12.341 8.630 7.024 1.00 47.87 99 THR C O 1
ATOM 6331 N N . ASN C 1 120 ? 13.424 10.595 7.110 1.00 36.96 100 ASN C N 1
ATOM 6332 C CA . ASN C 1 120 ? 14.348 10.119 8.140 1.00 44.27 100 ASN C CA 1
ATOM 6333 C C . ASN C 1 120 ? 14.030 10.473 9.586 1.00 52.61 100 ASN C C 1
ATOM 6334 O O . ASN C 1 120 ? 14.394 9.719 10.486 1.00 54.73 100 ASN C O 1
ATOM 6339 N N . TRP C 1 121 ? 13.367 11.598 9.824 1.00 52.68 101 TRP C N 1
ATOM 6340 C CA . TRP C 1 121 ? 13.013 11.959 11.195 1.00 49.23 101 TRP C CA 1
ATOM 6341 C C . TRP C 1 121 ? 12.081 10.941 11.880 1.00 42.70 101 TRP C C 1
ATOM 6342 O O . TRP C 1 121 ? 12.111 10.833 13.100 1.00 46.71 101 TRP C O 1
ATOM 6353 N N . PRO C 1 122 ? 11.221 10.234 11.116 1.00 37.70 102 PRO C N 1
ATOM 6354 C CA . PRO C 1 122 ? 10.497 9.115 11.737 1.00 40.36 102 PRO C CA 1
ATOM 6355 C C . PRO C 1 122 ? 11.394 8.046 12.351 1.00 44.49 102 PRO C C 1
ATOM 6356 O O . PRO C 1 122 ? 10.962 7.348 13.272 1.00 49.15 102 PRO C O 1
ATOM 6360 N N . ILE C 1 123 ? 12.618 7.922 11.857 1.00 41.74 103 ILE C N 1
ATOM 6361 C CA . ILE C 1 123 ? 13.577 7.011 12.462 1.00 44.10 103 ILE C CA 1
ATOM 6362 C C . ILE C 1 123 ? 13.896 7.443 13.882 1.00 48.92 103 ILE C C 1
ATOM 6363 O O . ILE C 1 123 ? 13.846 6.645 14.831 1.00 52.77 103 ILE C O 1
ATOM 6368 N N . LEU C 1 124 ? 14.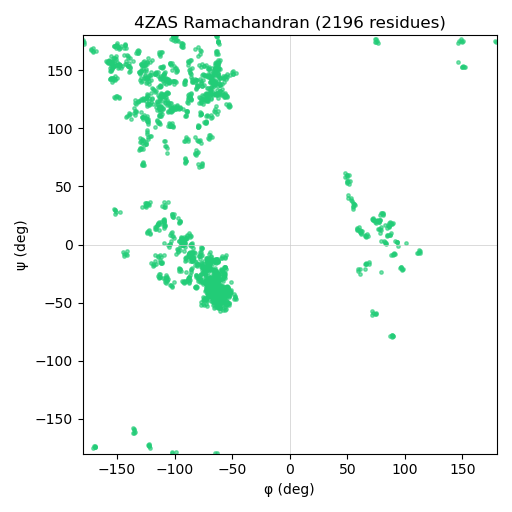176 8.728 14.028 1.00 37.90 104 LEU C N 1
ATOM 6369 C CA . LEU C 1 124 ? 14.531 9.275 15.318 1.00 40.53 104 LEU C CA 1
ATOM 6370 C C . LEU C 1 124 ? 13.301 9.272 16.231 1.00 43.74 104 LEU C C 1
ATOM 6371 O O . LEU C 1 124 ? 13.422 9.087 17.441 1.00 42.15 104 LEU C O 1
ATOM 6376 N N . ALA C 1 125 ? 12.127 9.500 15.643 1.00 45.63 105 ALA C N 1
ATOM 6377 C CA . ALA C 1 125 ? 10.877 9.494 16.396 1.00 45.98 105 ALA C CA 1
ATOM 6378 C C . ALA C 1 125 ? 10.571 8.115 16.994 1.00 46.10 105 ALA C C 1
ATOM 6379 O O . ALA C 1 125 ? 10.004 8.028 18.078 1.00 49.33 105 ALA C O 1
ATOM 6381 N N . ASN C 1 126 ? 10.994 7.051 16.319 1.00 47.24 106 ASN C N 1
ATOM 6382 C CA . ASN C 1 126 ? 10.765 5.688 16.813 1.00 47.40 106 ASN C CA 1
ATOM 6383 C C . ASN C 1 126 ? 11.885 5.242 17.752 1.00 47.67 106 ASN C C 1
ATOM 6384 O O . ASN C 1 126 ? 12.007 4.061 18.077 1.00 43.40 106 ASN C O 1
ATOM 6389 N N . GLY C 1 127 ? 12.744 6.180 18.134 1.00 44.21 107 GLY C N 1
ATOM 6390 C CA . GLY C 1 127 ? 13.813 5.872 19.056 1.00 39.80 107 GLY C CA 1
ATOM 6391 C C . GLY C 1 127 ? 14.922 5.026 18.450 1.00 53.43 107 GLY C C 1
ATOM 6392 O O . GLY C 1 127 ? 15.628 4.349 19.186 1.00 60.29 107 GLY C O 1
ATOM 6393 N N . LEU C 1 128 ? 15.074 5.036 17.124 1.00 51.91 108 LEU C N 1
ATOM 6394 C CA . LEU C 1 128 ? 16.154 4.276 16.481 1.00 51.62 108 LEU C CA 1
ATOM 6395 C C . LEU C 1 128 ? 17.303 5.175 16.011 1.00 49.86 108 LEU C C 1
ATOM 6396 O O . LEU C 1 128 ? 17.116 6.366 15.804 1.00 49.50 108 LEU C O 1
ATOM 6401 N N . ARG C 1 129 ? 18.496 4.612 15.868 1.00 53.44 109 ARG C N 1
ATOM 6402 C CA . ARG C 1 129 ? 19.627 5.367 15.309 1.00 62.74 109 ARG C CA 1
ATOM 6403 C C . ARG C 1 129 ? 19.600 5.440 13.795 1.00 63.33 109 ARG C C 1
ATOM 6404 O O . ARG C 1 129 ? 19.245 4.477 13.121 1.00 67.55 109 ARG C O 1
ATOM 6412 N N . ILE C 1 130 ? 19.973 6.597 13.265 1.00 58.49 110 ILE C N 1
ATOM 6413 C CA . ILE C 1 130 ? 20.163 6.720 11.833 1.00 53.18 110 ILE C CA 1
ATOM 6414 C C . ILE C 1 130 ? 21.595 6.311 11.504 1.00 46.13 110 ILE C C 1
ATOM 6415 O O . ILE C 1 130 ? 22.542 6.801 12.113 1.00 46.08 110 ILE C O 1
ATOM 6420 N N . ARG C 1 131 ? 21.753 5.382 10.572 1.00 48.57 111 ARG C N 1
ATOM 6421 C CA . ARG C 1 131 ? 23.054 5.151 9.966 1.00 55.90 111 ARG C CA 1
ATOM 6422 C C . ARG C 1 131 ? 22.934 5.404 8.480 1.00 58.84 111 ARG C C 1
ATOM 6423 O O . ARG C 1 131 ? 22.065 4.841 7.811 1.00 61.23 111 ARG C O 1
ATOM 6431 N N . TRP C 1 132 ? 23.789 6.283 7.972 1.00 55.57 112 TRP C N 1
ATOM 6432 C CA . TRP C 1 132 ? 23.701 6.683 6.583 1.00 50.41 112 TRP C CA 1
ATOM 6433 C C . TRP C 1 132 ? 24.342 5.663 5.623 1.00 53.27 112 TRP C C 1
ATOM 6434 O O . TRP C 1 132 ? 25.404 5.088 5.902 1.00 54.99 112 TRP C O 1
ATOM 6445 N N . VAL C 1 133 ? 23.646 5.416 4.517 1.00 51.07 113 VAL C N 1
ATOM 6446 C CA . VAL C 1 133 ? 24.193 4.685 3.388 1.00 53.94 113 VAL C CA 1
ATOM 6447 C C . VAL C 1 133 ? 24.459 5.686 2.259 1.00 53.71 113 VAL C C 1
ATOM 6448 O O . VAL C 1 133 ? 23.697 6.631 2.072 1.00 50.92 113 VAL C O 1
ATOM 6452 N N . ASP C 1 134 ? 25.547 5.490 1.519 1.00 57.99 114 ASP C N 1
ATOM 6453 C CA . ASP C 1 134 ? 25.920 6.398 0.442 1.00 53.55 114 ASP C CA 1
ATOM 6454 C C . ASP C 1 134 ? 24.886 6.418 -0.688 1.00 53.43 114 ASP C C 1
ATOM 6455 O O . ASP C 1 134 ? 24.008 5.572 -0.764 1.00 50.25 114 ASP C O 1
ATOM 6460 N N . VAL C 1 135 ? 24.998 7.402 -1.567 1.00 58.58 115 VAL C N 1
ATOM 6461 C CA . VAL C 1 135 ? 24.086 7.530 -2.688 1.00 63.33 115 VAL C CA 1
ATOM 6462 C C . VAL C 1 135 ? 24.789 7.072 -3.964 1.00 71.74 115 VAL C C 1
ATOM 6463 O O . VAL C 1 135 ? 25.982 7.325 -4.142 1.00 76.90 115 VAL C O 1
ATOM 6467 N N . ASP C 1 136 ? 24.064 6.361 -4.829 1.00 74.19 116 ASP C N 1
ATOM 6468 C CA . ASP C 1 136 ? 24.547 6.033 -6.181 1.00 73.11 116 ASP C CA 1
ATOM 6469 C C . ASP C 1 136 ? 24.393 7.254 -7.096 1.00 74.10 116 ASP C C 1
ATOM 6470 O O . ASP C 1 136 ? 23.273 7.642 -7.435 1.00 77.34 116 ASP C O 1
ATOM 6475 N N . PRO C 1 137 ? 25.515 7.859 -7.514 1.00 69.36 117 PRO C N 1
ATOM 6476 C CA . PRO C 1 137 ? 25.411 9.111 -8.283 1.00 66.34 117 PRO C CA 1
ATOM 6477 C C . PRO C 1 137 ? 24.705 8.975 -9.643 1.00 64.87 117 PRO C C 1
ATOM 6478 O O . PRO C 1 137 ? 24.358 10.004 -10.222 1.00 60.42 117 PRO C O 1
ATOM 6482 N N . ALA C 1 138 ? 24.471 7.754 -10.129 1.00 57.08 118 ALA C N 1
ATOM 6483 C CA . ALA C 1 138 ? 23.794 7.585 -11.421 1.00 57.55 118 ALA C CA 1
ATOM 6484 C C . ALA C 1 138 ? 22.271 7.552 -11.301 1.00 58.07 118 ALA C C 1
ATOM 6485 O O . ALA C 1 138 ? 21.574 7.917 -12.244 1.00 58.99 118 ALA C O 1
ATOM 6487 N N . THR C 1 139 ? 21.761 7.098 -10.160 1.00 54.13 119 THR C N 1
ATOM 6488 C CA . THR C 1 139 ? 20.322 6.978 -9.953 1.00 61.28 119 THR C CA 1
ATOM 6489 C C . THR C 1 139 ? 19.794 7.972 -8.895 1.00 63.67 119 THR C C 1
ATOM 6490 O O . THR C 1 139 ? 18.576 8.133 -8.744 1.00 63.78 119 THR C O 1
ATOM 6494 N N . LEU C 1 140 ? 20.708 8.588 -8.139 1.00 64.28 120 LEU C N 1
ATOM 6495 C CA . LEU C 1 140 ? 20.364 9.458 -6.997 1.00 64.62 120 LEU C CA 1
ATOM 6496 C C . LEU C 1 140 ? 19.681 8.692 -5.852 1.00 66.81 120 LEU C C 1
ATOM 6497 O O . LEU C 1 140 ? 19.180 9.296 -4.896 1.00 64.29 120 LEU C O 1
ATOM 6502 N N . ASN C 1 141 ? 19.653 7.364 -5.968 1.00 66.18 121 ASN C N 1
ATOM 6503 C CA . ASN C 1 141 ? 19.134 6.489 -4.921 1.00 58.78 121 ASN C CA 1
ATOM 6504 C C . ASN C 1 141 ? 20.273 5.851 -4.130 1.00 60.17 121 ASN C C 1
ATOM 6505 O O . ASN C 1 141 ? 21.447 6.084 -4.416 1.00 65.41 121 ASN C O 1
ATOM 6510 N N . MET C 1 142 ? 19.919 5.025 -3.152 1.00 58.92 122 MET C N 1
ATOM 6511 C CA . MET C 1 142 ? 20.895 4.366 -2.282 1.00 56.41 122 MET C CA 1
ATOM 6512 C C . MET C 1 142 ? 21.901 3.450 -3.017 1.00 58.83 122 MET C C 1
ATOM 6513 O O . MET C 1 142 ? 21.547 2.671 -3.905 1.00 54.95 122 MET C O 1
ATOM 6518 N N . ASP C 1 143 ? 23.162 3.552 -2.614 1.00 59.48 123 ASP C N 1
ATOM 6519 C CA . ASP C 1 143 ? 24.204 2.651 -3.077 1.00 62.80 123 ASP C CA 1
ATOM 6520 C C . ASP C 1 143 ? 24.028 1.285 -2.431 1.00 60.31 123 ASP C C 1
ATOM 6521 O O . ASP C 1 143 ? 24.329 1.098 -1.260 1.00 62.08 123 ASP C O 1
ATOM 6526 N N . LEU C 1 144 ? 23.544 0.332 -3.210 1.00 59.09 124 LEU C N 1
ATOM 6527 C CA . LEU C 1 144 ? 23.221 -0.983 -2.692 1.00 59.30 124 LEU C CA 1
ATOM 6528 C C . LEU C 1 144 ? 24.426 -1.844 -2.351 1.00 64.07 124 LEU C C 1
ATOM 6529 O O . LEU C 1 144 ? 24.291 -2.835 -1.639 1.00 63.80 124 LEU C O 1
ATOM 6534 N N . ASP C 1 145 ? 25.596 -1.492 -2.871 1.00 70.79 125 ASP C N 1
ATOM 6535 C CA . ASP C 1 145 ? 26.805 -2.222 -2.503 1.00 71.06 125 ASP C CA 1
ATOM 6536 C C . ASP C 1 145 ? 27.305 -1.691 -1.153 1.00 71.21 125 ASP C C 1
ATOM 6537 O O . ASP C 1 145 ? 27.816 -2.447 -0.325 1.00 64.25 125 ASP C O 1
ATOM 6542 N N . ASP C 1 146 ? 27.150 -0.382 -0.953 1.00 74.14 126 ASP C N 1
ATOM 6543 C CA . ASP C 1 146 ? 27.436 0.264 0.325 1.00 68.70 126 ASP C CA 1
ATOM 6544 C C . ASP C 1 146 ? 26.454 -0.203 1.383 1.00 65.61 126 ASP C C 1
ATOM 6545 O O . ASP C 1 146 ? 26.825 -0.380 2.542 1.00 71.71 126 ASP C O 1
ATOM 6550 N N . LEU C 1 147 ? 25.199 -0.383 0.980 1.00 59.13 127 LEU C N 1
ATOM 6551 C CA . LEU C 1 147 ? 24.187 -0.933 1.865 1.00 58.94 127 LEU C CA 1
ATOM 6552 C C . LEU C 1 147 ? 24.619 -2.298 2.352 1.00 66.75 127 LEU C C 1
ATOM 6553 O O . LEU C 1 147 ? 24.548 -2.579 3.548 1.00 72.66 127 LEU C O 1
ATOM 6558 N N . ALA C 1 148 ? 25.046 -3.148 1.419 1.00 64.19 128 ALA C N 1
ATOM 6559 C CA . ALA C 1 148 ? 25.492 -4.506 1.750 1.00 65.87 128 ALA C CA 1
ATOM 6560 C C . ALA C 1 148 ? 26.605 -4.490 2.790 1.00 65.74 128 ALA C C 1
ATOM 6561 O O . ALA C 1 148 ? 26.637 -5.324 3.697 1.00 65.44 128 ALA C O 1
ATOM 6563 N N . ALA C 1 149 ? 27.491 -3.508 2.678 1.00 60.57 129 ALA C N 1
ATOM 6564 C CA . ALA C 1 149 ? 28.634 -3.437 3.570 1.00 61.19 129 ALA C CA 1
ATOM 6565 C C . ALA C 1 149 ? 28.233 -3.055 4.989 1.00 63.41 129 ALA C C 1
ATOM 6566 O O . ALA C 1 149 ? 28.795 -3.571 5.945 1.00 72.40 129 ALA C O 1
ATOM 6568 N N . LYS C 1 150 ? 27.218 -2.212 5.128 1.00 61.70 130 LYS C N 1
ATOM 6569 C CA . LYS C 1 150 ? 26.897 -1.622 6.421 1.00 61.61 130 LYS C CA 1
ATOM 6570 C C . LYS C 1 150 ? 25.816 -2.382 7.176 1.00 67.95 130 LYS C C 1
ATOM 6571 O O . LYS C 1 150 ? 25.500 -2.036 8.315 1.00 69.95 130 LYS C O 1
ATOM 6577 N N . ILE C 1 151 ? 25.242 -3.408 6.553 1.00 71.65 131 ILE C N 1
ATOM 6578 C CA . ILE C 1 151 ? 24.205 -4.182 7.221 1.00 69.44 131 ILE C CA 1
ATOM 6579 C C . ILE C 1 151 ? 24.834 -4.970 8.363 1.00 70.49 131 ILE C C 1
ATOM 6580 O O . ILE C 1 151 ? 25.888 -5.568 8.212 1.00 71.19 131 ILE C O 1
ATOM 6585 N N . SER C 1 152 ? 24.197 -4.904 9.525 1.00 72.06 132 SER C N 1
ATOM 6586 C CA . SER C 1 152 ? 24.765 -5.417 10.759 1.00 69.33 132 SER C CA 1
ATOM 6587 C C . SER C 1 152 ? 23.628 -6.011 11.604 1.00 71.33 132 SER C C 1
ATOM 6588 O O . SER C 1 152 ? 22.461 -5.751 11.317 1.00 70.70 132 SER C O 1
ATOM 6591 N N . PRO C 1 153 ? 23.952 -6.844 12.615 1.00 67.73 133 PRO C N 1
ATOM 6592 C CA . PRO C 1 153 ? 22.942 -7.281 13.597 1.00 61.08 133 PRO C CA 1
ATOM 6593 C C . PRO C 1 153 ? 22.217 -6.142 14.339 1.00 56.06 133 PRO C C 1
ATOM 6594 O O . PRO C 1 153 ? 21.157 -6.391 14.896 1.00 58.32 133 PRO C O 1
ATOM 6598 N N . ALA C 1 154 ? 22.767 -4.931 14.362 1.00 57.38 134 ALA C N 1
ATOM 6599 C CA . ALA C 1 154 ? 22.090 -3.812 15.027 1.00 57.07 134 ALA C CA 1
ATOM 6600 C C . ALA C 1 154 ? 21.069 -3.189 14.087 1.00 60.27 134 ALA C C 1
ATOM 6601 O O . ALA C 1 154 ? 20.263 -2.349 14.499 1.00 65.43 134 ALA C O 1
ATOM 6603 N N . THR C 1 155 ? 21.123 -3.582 12.817 1.00 58.81 135 THR C N 1
ATOM 6604 C CA . THR C 1 155 ? 20.195 -3.055 11.818 1.00 62.01 135 THR C CA 1
ATOM 6605 C C . THR C 1 155 ? 18.769 -3.573 12.015 1.00 57.21 135 THR C C 1
ATOM 6606 O O . THR C 1 155 ? 18.495 -4.750 11.790 1.00 62.31 135 THR C O 1
ATOM 6610 N N . ARG C 1 156 ? 17.872 -2.680 12.427 1.00 51.72 136 ARG C N 1
ATOM 6611 C CA . ARG C 1 156 ? 16.467 -3.020 12.639 1.00 52.01 136 ARG C CA 1
ATOM 6612 C C . ARG C 1 156 ? 15.627 -2.860 11.378 1.00 53.75 136 ARG C C 1
ATOM 6613 O O . ARG C 1 156 ? 14.614 -3.540 11.213 1.00 52.79 136 ARG C O 1
ATOM 6621 N N . ALA C 1 157 ? 16.020 -1.927 10.517 1.00 51.51 137 ALA C N 1
ATOM 6622 C CA . ALA C 1 157 ? 15.276 -1.663 9.293 1.00 47.13 137 ALA C CA 1
ATOM 6623 C C . ALA C 1 157 ? 16.160 -1.001 8.241 1.00 47.71 137 ALA C C 1
ATOM 6624 O O . ALA C 1 157 ? 17.209 -0.431 8.568 1.00 44.67 137 ALA C O 1
ATOM 6626 N N . ILE C 1 158 ? 15.739 -1.111 6.980 1.00 46.43 138 ILE C N 1
ATOM 6627 C CA . ILE C 1 158 ? 16.374 -0.422 5.861 1.00 42.79 138 ILE C CA 1
ATOM 6628 C C . ILE C 1 158 ? 15.314 0.424 5.137 1.00 43.14 138 ILE C C 1
ATOM 6629 O O . ILE C 1 158 ? 14.251 -0.064 4.760 1.00 41.22 138 ILE C O 1
ATOM 6634 N N . VAL C 1 159 ? 15.598 1.707 4.963 1.00 41.22 139 VAL C N 1
ATOM 6635 C CA . VAL C 1 159 ? 14.710 2.583 4.221 1.00 40.33 139 VAL C CA 1
ATOM 6636 C C . VAL C 1 159 ? 15.394 2.994 2.915 1.00 47.57 139 VAL C C 1
ATOM 6637 O O . VAL C 1 159 ? 16.479 3.580 2.925 1.00 41.69 139 VAL C O 1
ATOM 6641 N N . VAL C 1 160 ? 14.770 2.635 1.796 1.00 48.75 140 VAL C N 1
ATOM 6642 C CA . VAL C 1 160 ? 15.199 3.075 0.475 1.00 43.09 140 VAL C CA 1
ATOM 6643 C C . VAL C 1 160 ? 14.163 4.055 -0.097 1.00 48.30 140 VAL C C 1
ATOM 6644 O O . VAL C 1 160 ? 12.949 3.876 0.068 1.00 51.80 140 VAL C O 1
ATOM 6648 N N . VAL C 1 161 ? 14.644 5.094 -0.766 1.00 42.75 141 VAL C N 1
ATOM 6649 C CA . VAL C 1 161 ? 13.768 6.071 -1.399 1.00 48.09 141 VAL C CA 1
ATOM 6650 C C . VAL C 1 161 ? 13.829 5.944 -2.918 1.00 55.79 141 VAL C C 1
ATOM 6651 O O . VAL C 1 161 ? 14.923 5.913 -3.518 1.00 57.12 141 VAL C O 1
ATOM 6655 N N . HIS C 1 162 ? 12.658 5.838 -3.540 1.00 51.80 142 HIS C N 1
ATOM 6656 C CA . HIS C 1 162 ? 12.587 5.911 -4.994 1.00 47.49 142 HIS C CA 1
ATOM 6657 C C . HIS C 1 162 ? 12.589 7.381 -5.422 1.00 48.63 142 HIS C C 1
ATOM 6658 O O . HIS C 1 162 ? 11.544 7.918 -5.785 1.00 53.65 142 HIS C O 1
ATOM 6665 N N . TRP C 1 163 ? 13.753 8.024 -5.410 1.00 42.99 143 TRP C N 1
ATOM 6666 C CA . TRP C 1 163 ? 13.832 9.450 -5.719 1.00 49.64 143 TRP C CA 1
ATOM 6667 C C . TRP C 1 163 ? 13.239 9.771 -7.093 1.00 54.74 143 TRP C C 1
ATOM 6668 O O . TRP C 1 163 ? 13.587 9.143 -8.105 1.00 60.58 143 TRP C O 1
ATOM 6679 N N . LEU C 1 164 ? 12.325 10.743 -7.094 1.00 48.80 144 LEU C N 1
ATOM 6680 C CA . LEU C 1 164 ? 11.583 11.188 -8.274 1.00 51.48 144 LEU C CA 1
ATOM 6681 C C . LEU C 1 164 ? 10.721 10.105 -8.895 1.00 57.35 144 LEU C C 1
ATOM 6682 O O . LEU C 1 164 ? 10.244 10.260 -10.018 1.00 60.79 144 LEU C O 1
ATOM 6687 N N . GLY C 1 165 ? 10.544 8.996 -8.186 1.00 43.30 145 GLY C N 1
ATOM 6688 C CA . GLY C 1 165 ? 9.767 7.911 -8.748 1.00 49.47 145 GLY C CA 1
ATOM 6689 C C . GLY C 1 165 ? 10.599 7.037 -9.667 1.00 50.73 145 GLY C C 1
ATOM 6690 O O . GLY C 1 165 ? 10.050 6.297 -10.497 1.00 50.44 145 GLY C O 1
ATOM 6691 N N . TYR C 1 166 ? 11.924 7.152 -9.567 1.00 48.44 146 TYR C N 1
ATOM 6692 C CA . TYR C 1 166 ? 12.784 6.217 -10.291 1.00 53.74 146 TYR C CA 1
ATOM 6693 C C . TYR C 1 166 ? 13.066 5.032 -9.371 1.00 56.61 146 TYR C C 1
ATOM 6694 O O . TYR C 1 166 ? 13.787 5.155 -8.370 1.00 54.34 146 TYR C O 1
ATOM 6703 N N . PRO C 1 167 ? 12.506 3.871 -9.719 1.00 51.48 147 PRO C N 1
ATOM 6704 C CA . PRO C 1 167 ? 12.572 2.702 -8.846 1.00 48.06 147 PRO C CA 1
ATOM 6705 C C . PRO C 1 167 ? 13.989 2.216 -8.545 1.00 47.63 147 PRO C C 1
ATOM 6706 O O . PRO C 1 167 ? 14.846 2.120 -9.415 1.00 49.05 147 PRO C O 1
ATOM 6710 N N . VAL C 1 168 ? 14.213 1.992 -7.257 1.00 49.72 148 VAL C N 1
ATOM 6711 C CA . VAL C 1 168 ? 15.348 1.259 -6.717 1.00 52.29 148 VAL C CA 1
ATOM 6712 C C . VAL C 1 168 ? 15.414 -0.133 -7.362 1.00 56.29 148 VAL C C 1
ATOM 6713 O O . VAL C 1 168 ? 14.378 -0.718 -7.689 1.00 57.37 148 VAL C O 1
ATOM 6717 N N . ASP C 1 169 ? 16.611 -0.661 -7.595 1.00 52.40 149 ASP C N 1
ATOM 6718 C CA . ASP C 1 169 ? 16.679 -2.032 -8.089 1.00 60.53 149 ASP C CA 1
ATOM 6719 C C . ASP C 1 169 ? 16.286 -2.992 -6.963 1.00 62.75 149 ASP C C 1
ATOM 6720 O O . ASP C 1 169 ? 17.142 -3.447 -6.207 1.00 61.08 149 ASP C O 1
ATOM 6725 N N . LEU C 1 170 ? 15.002 -3.329 -6.882 1.00 63.88 150 LEU C N 1
ATOM 6726 C CA . LEU C 1 170 ? 14.492 -4.074 -5.739 1.00 61.05 150 LEU C CA 1
ATOM 6727 C C . LEU C 1 170 ? 15.018 -5.519 -5.705 1.00 69.97 150 LEU C C 1
ATOM 6728 O O . LEU C 1 170 ? 15.234 -6.053 -4.619 1.00 69.38 150 LEU C O 1
ATOM 6733 N N . ASN C 1 171 ? 15.229 -6.152 -6.867 1.00 76.91 151 ASN C N 1
ATOM 6734 C CA . ASN C 1 171 ? 15.826 -7.503 -6.896 1.00 78.52 151 ASN C CA 1
ATOM 6735 C C . ASN C 1 171 ? 17.215 -7.545 -6.291 1.00 72.85 151 ASN C C 1
ATOM 6736 O O . ASN C 1 171 ? 17.532 -8.454 -5.519 1.00 74.61 151 ASN C O 1
ATOM 6741 N N . ARG C 1 172 ? 18.037 -6.560 -6.642 1.00 64.59 152 ARG C N 1
ATOM 6742 C CA . ARG C 1 172 ? 19.380 -6.459 -6.096 1.00 61.59 152 ARG C CA 1
ATOM 6743 C C . ARG C 1 172 ? 19.305 -6.152 -4.592 1.00 62.56 152 ARG C C 1
ATOM 6744 O O . ARG C 1 172 ? 20.020 -6.773 -3.793 1.00 65.85 152 ARG C O 1
ATOM 6752 N N . LEU C 1 173 ? 18.420 -5.225 -4.207 1.00 56.50 153 LEU C N 1
ATOM 6753 C CA . LEU C 1 173 ? 18.205 -4.883 -2.782 1.00 59.64 153 LEU C CA 1
ATOM 6754 C C . LEU C 1 173 ? 17.850 -6.124 -1.975 1.00 58.69 153 LEU C C 1
ATOM 6755 O O . LEU C 1 173 ? 18.370 -6.337 -0.885 1.00 56.48 153 LEU C O 1
ATOM 6760 N N . ARG C 1 174 ? 16.995 -6.955 -2.557 1.00 61.85 154 ARG C N 1
ATOM 6761 C CA . ARG C 1 174 ? 16.512 -8.165 -1.923 1.00 63.39 154 ARG C CA 1
ATOM 6762 C C . ARG C 1 174 ? 17.665 -9.128 -1.716 1.00 67.51 154 ARG C C 1
ATOM 6763 O O . ARG C 1 174 ? 17.800 -9.712 -0.647 1.00 70.96 154 ARG C O 1
ATOM 6771 N N . ALA C 1 175 ? 18.499 -9.277 -2.745 1.00 61.22 155 ALA C N 1
ATOM 6772 C CA . ALA C 1 175 ? 19.635 -10.200 -2.692 1.00 67.70 155 ALA C CA 1
ATOM 6773 C C . ALA C 1 175 ? 20.671 -9.769 -1.669 1.00 67.45 155 ALA C C 1
ATOM 6774 O O . ALA C 1 175 ? 21.296 -10.609 -1.016 1.00 72.24 155 ALA C O 1
ATOM 6776 N N . VAL C 1 176 ? 20.868 -8.462 -1.552 1.00 62.94 156 VAL C N 1
ATOM 6777 C CA . VAL C 1 176 ? 21.836 -7.926 -0.607 1.00 66.58 156 VAL C CA 1
ATOM 6778 C C . VAL C 1 176 ? 21.416 -8.231 0.815 1.00 67.43 156 VAL C C 1
ATOM 6779 O O . VAL C 1 176 ? 22.218 -8.724 1.605 1.00 68.25 156 VAL C O 1
ATOM 6783 N N . VAL C 1 177 ? 20.154 -7.949 1.126 1.00 67.91 157 VAL C N 1
ATOM 6784 C CA . VAL C 1 177 ? 19.603 -8.173 2.457 1.00 60.16 157 VAL C CA 1
ATOM 6785 C C . VAL C 1 177 ? 19.635 -9.665 2.764 1.00 61.85 157 VAL C C 1
ATOM 6786 O O . VAL C 1 177 ? 19.996 -10.081 3.865 1.00 61.53 157 VAL C O 1
ATOM 6790 N N . ASP C 1 178 ? 19.317 -10.475 1.762 1.00 66.84 158 ASP C N 1
ATOM 6791 C CA . ASP C 1 178 ? 19.303 -11.922 1.936 1.00 67.25 158 ASP C CA 1
ATOM 6792 C C . ASP C 1 178 ? 20.689 -12.471 2.246 1.00 68.20 158 ASP C C 1
ATOM 6793 O O . ASP C 1 178 ? 20.853 -13.283 3.156 1.00 72.75 158 ASP C O 1
ATOM 6798 N N . ARG C 1 179 ? 21.690 -12.001 1.512 1.00 64.86 159 ARG C N 1
ATOM 6799 C CA . ARG C 1 179 ? 23.058 -12.452 1.725 1.00 70.70 159 ARG C CA 1
ATOM 6800 C C . ARG C 1 179 ? 23.624 -11.916 3.043 1.00 70.86 159 ARG C C 1
ATOM 6801 O O . ARG C 1 179 ? 24.237 -12.657 3.811 1.00 74.12 159 ARG C O 1
ATOM 6809 N N . ALA C 1 180 ? 23.409 -10.629 3.299 1.00 70.91 160 ALA C N 1
ATOM 6810 C CA . ALA C 1 180 ? 23.940 -9.970 4.495 1.00 73.04 160 ALA C CA 1
ATOM 6811 C C . ALA C 1 180 ? 23.357 -10.529 5.793 1.00 75.78 160 ALA C C 1
ATOM 6812 O O . ALA C 1 180 ? 24.052 -10.583 6.804 1.00 78.75 160 ALA C O 1
ATOM 6814 N N . THR C 1 181 ? 22.090 -10.936 5.770 1.00 75.59 161 THR C N 1
ATOM 6815 C CA . THR C 1 181 ? 21.405 -11.348 6.998 1.00 75.12 161 THR C CA 1
ATOM 6816 C C . THR C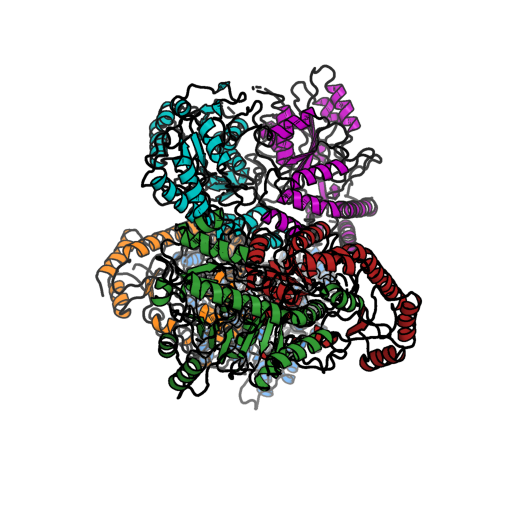 1 181 ? 21.168 -12.849 7.038 1.00 81.52 161 THR C C 1
ATOM 6817 O O . THR C 1 181 ? 20.117 -13.296 7.487 1.00 86.06 161 THR C O 1
ATOM 6821 N N . ALA C 1 182 ? 22.118 -13.621 6.521 1.00 84.02 162 ALA C N 1
ATOM 6822 C CA . ALA C 1 182 ? 21.970 -15.071 6.459 1.00 81.03 162 ALA C CA 1
ATOM 6823 C C . ALA C 1 182 ? 21.739 -15.707 7.837 1.00 81.51 162 ALA C C 1
ATOM 6824 O O . ALA C 1 182 ? 20.734 -16.386 8.051 1.00 81.12 162 ALA C O 1
ATOM 6826 N N . GLY C 1 183 ? 22.657 -15.468 8.771 1.00 81.51 163 GLY C N 1
ATOM 6827 C CA . GLY C 1 183 ? 22.577 -16.061 10.101 1.00 83.43 163 GLY C CA 1
ATOM 6828 C C . GLY C 1 183 ? 21.782 -15.311 11.161 1.00 84.24 163 GLY C C 1
ATOM 6829 O O . GLY C 1 183 ? 21.566 -15.823 12.262 1.00 85.22 163 GLY C O 1
ATOM 6830 N N . TYR C 1 184 ? 21.387 -14.083 10.834 1.00 78.26 164 TYR C N 1
ATOM 6831 C CA . TYR C 1 184 ? 20.932 -13.104 11.815 1.00 75.85 164 TYR C CA 1
ATOM 6832 C C . TYR C 1 184 ? 19.715 -13.468 12.678 1.00 86.83 164 TYR C C 1
ATOM 6833 O O . TYR C 1 184 ? 19.427 -12.760 13.645 1.00 93.57 164 TYR C O 1
ATOM 6842 N N . ASP C 1 185 ? 19.000 -14.535 12.331 1.00 84.72 165 ASP C N 1
ATOM 6843 C CA . ASP C 1 185 ? 17.864 -15.034 13.131 1.00 92.12 165 ASP C CA 1
ATOM 6844 C C . ASP C 1 185 ? 16.607 -14.114 13.147 1.00 86.03 165 ASP C C 1
ATOM 6845 O O . ASP C 1 185 ? 15.525 -14.560 13.533 1.00 79.55 165 ASP C O 1
ATOM 6850 N N . ARG C 1 186 ? 16.728 -12.854 12.724 1.00 84.75 166 ARG C N 1
ATOM 6851 C CA . ARG C 1 186 ? 15.544 -12.149 12.193 1.00 80.12 166 ARG C CA 1
ATOM 6852 C C . ARG C 1 186 ? 15.931 -11.111 11.130 1.00 72.11 166 ARG C C 1
ATOM 6853 O O . ARG C 1 186 ? 16.821 -10.277 11.320 1.00 72.58 166 ARG C O 1
ATOM 6861 N N . ARG C 1 187 ? 15.266 -11.227 9.983 1.00 61.86 167 ARG C N 1
ATOM 6862 C CA . ARG C 1 187 ? 15.485 -10.357 8.833 1.00 61.45 167 ARG C CA 1
ATOM 6863 C C . ARG C 1 187 ? 14.981 -8.937 9.107 1.00 57.98 167 ARG C C 1
ATOM 6864 O O . ARG C 1 187 ? 13.831 -8.753 9.496 1.00 59.88 167 ARG C O 1
ATOM 6872 N N . PRO C 1 188 ? 15.832 -7.924 8.871 1.00 53.60 168 PRO C N 1
ATOM 6873 C CA . PRO C 1 188 ? 15.409 -6.534 9.080 1.00 51.06 168 PRO C CA 1
ATOM 6874 C C . PRO C 1 188 ? 14.275 -6.126 8.147 1.00 54.98 168 PRO C C 1
ATOM 6875 O O . PRO C 1 188 ? 14.046 -6.737 7.100 1.00 61.14 168 PRO C O 1
ATOM 6879 N N . LEU C 1 189 ? 13.532 -5.124 8.585 1.00 53.94 169 LEU C N 1
ATOM 6880 C CA . LEU C 1 189 ? 12.399 -4.593 7.857 1.00 50.41 169 LEU C CA 1
ATOM 6881 C C . LEU C 1 189 ? 12.859 -3.737 6.701 1.00 51.58 169 LEU C C 1
ATOM 6882 O O . LEU C 1 189 ? 13.667 -2.835 6.898 1.00 49.53 169 LEU C O 1
ATOM 6887 N N . VAL C 1 190 ? 12.343 -4.009 5.505 1.00 51.71 170 VAL C N 1
ATOM 6888 C CA . VAL C 1 190 ? 12.613 -3.155 4.356 1.00 53.10 170 VAL C CA 1
ATOM 6889 C C . VAL C 1 190 ? 11.408 -2.270 4.078 1.00 56.87 170 VAL C C 1
ATOM 6890 O O . VAL C 1 190 ? 10.324 -2.763 3.765 1.00 62.56 170 VAL C O 1
ATOM 6894 N N . VAL C 1 191 ? 11.610 -0.962 4.200 1.00 54.03 171 VAL C N 1
ATOM 6895 C CA . VAL C 1 191 ? 10.575 0.019 3.934 1.00 41.30 171 VAL C CA 1
ATOM 6896 C C . VAL C 1 191 ? 10.988 0.768 2.691 1.00 47.90 171 VAL C C 1
ATOM 6897 O O . VAL C 1 191 ? 12.104 1.287 2.628 1.00 47.94 171 VAL C O 1
ATOM 6901 N N . GLU C 1 192 ? 10.111 0.764 1.687 1.00 46.65 172 GLU C N 1
ATOM 6902 C CA . GLU C 1 192 ? 10.292 1.561 0.487 1.00 46.29 172 GLU C CA 1
ATOM 6903 C C . GLU C 1 192 ? 9.541 2.872 0.614 1.00 50.30 172 GLU C C 1
ATOM 6904 O O . GLU C 1 192 ? 8.316 2.857 0.690 1.00 57.43 172 GLU C O 1
ATOM 6910 N N . ASP C 1 193 ? 10.251 4.000 0.602 1.00 50.60 173 ASP C N 1
ATOM 6911 C CA . ASP C 1 193 ? 9.591 5.306 0.530 1.00 45.53 173 ASP C CA 1
ATOM 6912 C C . ASP C 1 193 ? 9.180 5.603 -0.921 1.00 42.10 173 ASP C C 1
ATOM 6913 O O . ASP C 1 193 ? 9.993 6.023 -1.730 1.00 45.43 173 ASP C O 1
ATOM 6918 N N . CYS C 1 194 ? 7.903 5.411 -1.223 1.00 40.41 174 CYS C N 1
ATOM 6919 C CA . CYS C 1 194 ? 7.388 5.600 -2.563 1.00 38.42 174 CYS C CA 1
ATOM 6920 C C . CYS C 1 194 ? 6.694 6.937 -2.662 1.00 51.25 174 CYS C C 1
ATOM 6921 O O . CYS C 1 194 ? 5.807 7.098 -3.488 1.00 58.78 174 CYS C O 1
ATOM 6924 N N . ALA C 1 195 ? 7.081 7.896 -1.828 1.00 37.26 175 ALA C N 1
ATOM 6925 C CA . ALA C 1 195 ? 6.296 9.119 -1.703 1.00 40.95 175 ALA C CA 1
ATOM 6926 C C . ALA C 1 195 ? 6.024 9.830 -3.020 1.00 43.64 175 ALA C C 1
ATOM 6927 O O . ALA C 1 195 ? 4.916 10.297 -3.277 1.00 48.52 175 ALA C O 1
ATOM 6929 N N . GLN C 1 196 ? 7.031 9.850 -3.871 1.00 43.33 176 GLN C N 1
ATOM 6930 C CA . GLN C 1 196 ? 6.954 10.559 -5.130 1.00 43.59 176 GLN C CA 1
ATOM 6931 C C . GLN C 1 196 ? 6.698 9.593 -6.261 1.00 44.78 176 GLN C C 1
ATOM 6932 O O . GLN C 1 196 ? 6.720 9.985 -7.424 1.00 41.01 176 GLN C O 1
ATOM 6938 N N . ALA C 1 197 ? 6.432 8.334 -5.912 1.00 43.65 177 ALA C N 1
ATOM 6939 C CA . ALA C 1 197 ? 6.546 7.249 -6.883 1.00 46.45 177 ALA C CA 1
ATOM 6940 C C . ALA C 1 197 ? 5.223 6.644 -7.336 1.00 54.14 177 ALA C C 1
ATOM 6941 O O . ALA C 1 197 ? 5.208 5.509 -7.836 1.00 54.47 177 ALA C O 1
ATOM 6943 N N . TRP C 1 198 ? 4.115 7.361 -7.145 1.00 51.63 178 TRP C N 1
ATOM 6944 C CA . TRP C 1 198 ? 2.839 6.862 -7.669 1.00 54.42 178 TRP C CA 1
ATOM 6945 C C . TRP C 1 198 ? 2.951 6.596 -9.183 1.00 52.94 178 TRP C C 1
ATOM 6946 O O . TRP C 1 198 ? 3.378 7.470 -9.947 1.00 48.20 178 TRP C O 1
ATOM 6957 N N . GLY C 1 199 ? 2.562 5.396 -9.608 1.00 43.43 179 GLY C N 1
ATOM 6958 C CA . GLY C 1 199 ? 2.544 5.065 -11.026 1.00 45.04 179 GLY C CA 1
ATOM 6959 C C . GLY C 1 199 ? 3.777 4.313 -11.482 1.00 45.92 179 GLY C C 1
ATOM 6960 O O . GLY C 1 199 ? 3.754 3.617 -12.494 1.00 47.37 179 GLY C O 1
ATOM 6961 N N . ALA C 1 200 ? 4.846 4.437 -10.698 1.00 51.53 180 ALA C N 1
ATOM 6962 C CA . ALA C 1 200 ? 6.109 3.806 -11.013 1.00 50.98 180 ALA C CA 1
ATOM 6963 C C . ALA C 1 200 ? 5.935 2.294 -11.033 1.00 61.43 180 ALA C C 1
ATOM 6964 O O . ALA C 1 200 ? 5.172 1.713 -10.253 1.00 64.78 180 ALA C O 1
ATOM 6966 N N . THR C 1 201 ? 6.673 1.680 -11.946 1.00 61.41 181 THR C N 1
ATOM 6967 C CA . THR C 1 201 ? 6.600 0.263 -12.220 1.00 60.29 181 THR C CA 1
ATOM 6968 C C . THR C 1 201 ? 7.998 -0.336 -12.218 1.00 62.18 181 THR C C 1
ATOM 6969 O O . THR C 1 201 ? 8.943 0.299 -12.684 1.00 55.62 181 THR C O 1
ATOM 6973 N N . TYR C 1 202 ? 8.132 -1.549 -11.686 1.00 62.99 182 TYR C N 1
ATOM 6974 C CA . TYR C 1 202 ? 9.413 -2.244 -11.696 1.00 58.71 182 TYR C CA 1
ATOM 6975 C C . TYR C 1 202 ? 9.238 -3.688 -12.144 1.00 60.18 182 TYR C C 1
ATOM 6976 O O . TYR C 1 202 ? 8.490 -4.437 -11.528 1.00 66.07 182 TYR C O 1
ATOM 6985 N N . ARG C 1 203 ? 9.917 -4.063 -13.223 1.00 62.10 183 ARG C N 1
ATOM 6986 C CA . ARG C 1 203 ? 9.857 -5.421 -13.775 1.00 60.54 183 ARG C CA 1
ATOM 6987 C C . ARG C 1 203 ? 8.439 -5.930 -13.984 1.00 61.61 183 ARG C C 1
ATOM 6988 O O . ARG C 1 203 ? 8.119 -7.070 -13.648 1.00 64.07 183 ARG C O 1
ATOM 6996 N N . GLY C 1 204 ? 7.588 -5.057 -14.509 1.00 56.33 184 GLY C N 1
ATOM 6997 C CA . GLY C 1 204 ? 6.237 -5.424 -14.877 1.00 56.86 184 GLY C CA 1
ATOM 6998 C C . GLY C 1 204 ? 5.169 -5.239 -13.817 1.00 63.72 184 GLY C C 1
ATOM 6999 O O . GLY C 1 204 ? 3.990 -5.424 -14.107 1.00 70.58 184 GLY C O 1
ATOM 7000 N N . ALA C 1 205 ? 5.570 -4.915 -12.588 1.00 59.67 185 ALA C N 1
ATOM 7001 C CA . ALA C 1 205 ? 4.623 -4.755 -11.483 1.00 56.84 185 ALA C CA 1
ATOM 7002 C C . ALA C 1 205 ? 4.732 -3.397 -10.775 1.00 59.64 185 ALA C C 1
ATOM 7003 O O . ALA C 1 205 ? 5.817 -2.845 -10.645 1.00 65.06 185 ALA C O 1
ATOM 7005 N N . PRO C 1 206 ? 3.603 -2.860 -10.296 1.00 61.46 186 PRO C N 1
ATOM 7006 C CA . PRO C 1 206 ? 3.623 -1.627 -9.493 1.00 52.16 186 PRO C CA 1
ATOM 7007 C C . PRO C 1 206 ? 4.376 -1.775 -8.171 1.00 47.77 186 PRO C C 1
ATOM 7008 O O . PRO C 1 206 ? 4.457 -2.871 -7.623 1.00 46.48 186 PRO C O 1
ATOM 7012 N N . LEU C 1 207 ? 4.951 -0.679 -7.681 1.00 44.98 187 LEU C N 1
ATOM 7013 C CA . LEU C 1 207 ? 5.657 -0.719 -6.413 1.00 55.84 187 LEU C CA 1
ATOM 7014 C C . LEU C 1 207 ? 4.671 -1.020 -5.291 1.00 70.45 187 LEU C C 1
ATOM 7015 O O . LEU C 1 207 ? 3.583 -0.440 -5.237 1.00 73.06 187 LEU C O 1
ATOM 7020 N N . GLY C 1 208 ? 5.076 -1.892 -4.375 1.00 67.48 188 GLY C N 1
ATOM 7021 C CA . GLY C 1 208 ? 4.172 -2.365 -3.349 1.00 63.60 188 GLY C CA 1
ATOM 7022 C C . GLY C 1 208 ? 3.844 -3.839 -3.515 1.00 64.86 188 GLY C C 1
ATOM 7023 O O . GLY C 1 208 ? 3.138 -4.412 -2.690 1.00 62.50 188 GLY C O 1
ATOM 7024 N N . THR C 1 209 ? 4.327 -4.446 -4.600 1.00 61.39 189 THR C N 1
ATOM 7025 C CA . THR C 1 209 ? 4.031 -5.847 -4.872 1.00 52.40 189 THR C CA 1
ATOM 7026 C C . THR C 1 209 ? 5.283 -6.675 -4.858 1.00 53.92 189 THR C C 1
ATOM 7027 O O . THR C 1 209 ? 5.291 -7.820 -5.333 1.00 53.99 189 THR C O 1
ATOM 7031 N N . HIS C 1 210 ? 6.345 -6.099 -4.318 1.00 50.27 190 HIS C N 1
ATOM 7032 C CA . HIS C 1 210 ? 7.632 -6.764 -4.358 1.00 50.97 190 HIS C CA 1
ATOM 7033 C C . HIS C 1 210 ? 8.094 -7.281 -3.001 1.00 57.96 190 HIS C C 1
ATOM 7034 O O . HIS C 1 210 ? 9.284 -7.531 -2.804 1.00 66.95 190 HIS C O 1
ATOM 7041 N N . GLY C 1 211 ? 7.141 -7.477 -2.086 1.00 49.60 191 GLY C N 1
ATOM 7042 C CA . GLY C 1 211 ? 7.409 -8.139 -0.821 1.00 47.97 191 GLY C CA 1
ATOM 7043 C C . GLY C 1 211 ? 7.899 -7.242 0.295 1.00 56.57 191 GLY C C 1
ATOM 7044 O O . GLY C 1 211 ? 8.287 -7.742 1.358 1.00 63.23 191 GLY C O 1
ATOM 7045 N N . ASN C 1 212 ? 7.873 -5.930 0.055 1.00 48.72 192 ASN C N 1
ATOM 7046 C CA . ASN C 1 212 ? 8.257 -4.947 1.067 1.00 51.22 192 ASN C CA 1
ATOM 7047 C C . ASN C 1 212 ? 7.087 -4.106 1.543 1.00 58.72 192 ASN C C 1
ATOM 7048 O O . ASN C 1 212 ? 6.021 -4.066 0.927 1.00 67.56 192 ASN C O 1
ATOM 7053 N N . VAL C 1 213 ? 7.310 -3.453 2.673 1.00 58.34 193 VAL C N 1
ATOM 7054 C CA . VAL C 1 213 ? 6.425 -2.432 3.190 1.00 49.74 193 VAL C CA 1
ATOM 7055 C C . VAL C 1 213 ? 6.677 -1.136 2.432 1.00 50.57 193 VAL C C 1
ATOM 7056 O O . VAL C 1 213 ? 7.806 -0.639 2.421 1.00 48.49 193 VAL C O 1
ATOM 7060 N N . CYS C 1 214 ? 5.646 -0.589 1.794 1.00 50.49 194 CYS C N 1
ATOM 7061 C CA . CYS C 1 214 ? 5.808 0.637 1.008 1.00 51.63 194 CYS C CA 1
ATOM 7062 C C . CYS C 1 214 ? 4.950 1.811 1.487 1.00 48.45 194 CYS C C 1
ATOM 7063 O O . CYS C 1 214 ? 3.769 1.638 1.776 1.00 51.10 194 CYS C O 1
ATOM 7066 N N . VAL C 1 215 ? 5.547 3.001 1.578 1.00 42.90 195 VAL C N 1
ATOM 7067 C CA . VAL C 1 215 ? 4.794 4.198 1.934 1.00 39.31 195 VAL C CA 1
ATOM 7068 C C . VAL C 1 215 ? 4.705 5.188 0.769 1.00 42.98 195 VAL C C 1
ATOM 7069 O O . VAL C 1 215 ? 5.703 5.571 0.187 1.00 45.53 195 VAL C O 1
ATOM 7073 N N . TYR C 1 216 ? 3.482 5.602 0.461 1.00 46.81 196 TYR C N 1
ATOM 7074 C CA . TYR C 1 216 ? 3.196 6.576 -0.572 1.00 35.97 196 TYR C CA 1
ATOM 7075 C C . TYR C 1 216 ? 2.727 7.859 0.103 1.00 47.39 196 TYR C C 1
ATOM 7076 O O . TYR C 1 216 ? 2.193 7.816 1.211 1.00 45.56 196 TYR C O 1
ATOM 7085 N N . SER C 1 217 ? 2.928 9.001 -0.550 1.00 47.91 197 SER C N 1
ATOM 7086 C CA . SER C 1 217 ? 2.348 10.266 -0.082 1.00 36.73 197 SER C CA 1
ATOM 7087 C C . SER C 1 217 ? 1.303 10.756 -1.063 1.00 38.70 197 SER C C 1
ATOM 7088 O O . SER C 1 217 ? 1.447 10.576 -2.263 1.00 43.44 197 SER C O 1
ATOM 7091 N N . THR C 1 218 ? 0.235 11.352 -0.555 1.00 35.00 198 THR C N 1
ATOM 7092 C CA . THR C 1 218 ? -0.745 12.006 -1.410 1.00 38.23 198 THR C CA 1
ATOM 7093 C C . THR C 1 218 ? -0.902 13.459 -0.984 1.00 40.32 198 THR C C 1
ATOM 7094 O O . THR C 1 218 ? -2.007 14.021 -1.038 1.00 40.60 198 THR C O 1
ATOM 7098 N N . GLY C 1 219 ? 0.218 14.056 -0.567 1.00 36.62 199 GLY C N 1
ATOM 7099 C CA . GLY C 1 219 ? 0.273 15.462 -0.210 1.00 37.56 199 GLY C CA 1
ATOM 7100 C C . GLY C 1 219 ? -0.045 16.383 -1.372 1.00 43.87 199 GLY C C 1
ATOM 7101 O O . GLY C 1 219 ? -0.228 15.926 -2.501 1.00 39.84 199 GLY C O 1
ATOM 7102 N N . ALA C 1 220 ? -0.100 17.681 -1.081 1.00 45.69 200 ALA C N 1
ATOM 7103 C CA . ALA C 1 220 ? -0.603 18.697 -2.004 1.00 43.11 200 ALA C CA 1
ATOM 7104 C C . ALA C 1 220 ? -0.041 18.622 -3.439 1.00 51.22 200 ALA C C 1
ATOM 7105 O O . ALA C 1 220 ? -0.808 18.672 -4.405 1.00 55.87 200 ALA C O 1
ATOM 7107 N N . ILE C 1 221 ? 1.274 18.474 -3.588 1.00 43.54 201 ILE C N 1
ATOM 7108 C CA . ILE C 1 221 ? 1.857 18.542 -4.925 1.00 42.87 201 ILE C CA 1
ATOM 7109 C C . ILE C 1 221 ? 2.302 17.188 -5.479 1.00 52.60 201 ILE C C 1
ATOM 7110 O O . ILE C 1 221 ? 2.783 17.102 -6.614 1.00 50.27 201 ILE C O 1
ATOM 7139 N N . ILE C 1 223 ? 1.606 13.717 -7.291 1.00 57.80 203 ILE C N 1
ATOM 7140 C CA . ILE C 1 223 ? 0.816 13.712 -8.524 1.00 57.23 203 ILE C CA 1
ATOM 7141 C C . ILE C 1 223 ? -0.621 13.250 -8.244 1.00 53.84 203 ILE C C 1
ATOM 7142 O O . ILE C 1 223 ? -1.587 13.788 -8.793 1.00 58.24 203 ILE C O 1
ATOM 7147 N N . LEU C 1 224 ? -0.750 12.305 -7.326 1.00 42.33 204 LEU C N 1
ATOM 7148 C CA . LEU C 1 224 ? -2.042 11.908 -6.788 1.00 42.36 204 LEU C CA 1
ATOM 7149 C C . LEU C 1 224 ? -2.192 12.534 -5.417 1.00 41.60 204 LEU C C 1
ATOM 7150 O O . LEU C 1 224 ? -1.415 12.221 -4.512 1.00 48.57 204 LEU C O 1
ATOM 7155 N N . THR C 1 225 ? -3.149 13.444 -5.259 1.00 38.60 205 THR C N 1
ATOM 7156 C CA . THR C 1 225 ? -3.294 14.126 -3.977 1.00 40.43 205 THR C CA 1
ATOM 7157 C C . THR C 1 225 ? -4.635 13.853 -3.295 1.00 44.45 205 THR C C 1
ATOM 7158 O O . THR C 1 225 ? -5.666 13.680 -3.949 1.00 46.16 205 THR C O 1
ATOM 7162 N N . THR C 1 226 ? -4.599 13.823 -1.969 1.00 36.52 206 THR C N 1
ATOM 7163 C CA . THR C 1 226 ? -5.812 13.771 -1.164 1.00 39.90 206 THR C CA 1
ATOM 7164 C C . THR C 1 226 ? -5.923 15.074 -0.369 1.00 47.14 206 THR C C 1
ATOM 7165 O O . THR C 1 226 ? -6.657 15.152 0.610 1.00 52.52 206 THR C O 1
ATOM 7169 N N . GLY C 1 227 ? -5.187 16.097 -0.804 1.00 47.97 207 GLY C N 1
ATOM 7170 C CA . GLY C 1 227 ? -5.020 17.315 -0.030 1.00 35.99 207 GLY C CA 1
ATOM 7171 C C . GLY C 1 227 ? -3.818 17.130 0.883 1.00 49.96 207 GLY C C 1
ATOM 7172 O O . GLY C 1 227 ? -2.722 17.627 0.610 1.00 46.17 207 GLY C O 1
ATOM 7173 N N . SER C 1 228 ? -4.020 16.419 1.988 1.00 41.99 208 SER C N 1
ATOM 7174 C CA . SER C 1 228 ? -2.892 15.889 2.736 1.00 35.99 208 SER C CA 1
ATOM 7175 C C . SER C 1 228 ? -3.158 14.422 2.905 1.00 41.31 208 SER C C 1
ATOM 7176 O O . SER C 1 228 ? -4.313 13.999 2.878 1.00 46.34 208 SER C O 1
ATOM 7179 N N . GLY C 1 229 ? -2.109 13.632 3.066 1.00 43.12 209 GLY C N 1
ATOM 7180 C CA . GLY C 1 229 ? -2.320 12.206 3.222 1.00 48.73 209 GLY C CA 1
ATOM 7181 C C . GLY C 1 229 ? -1.212 11.326 2.687 1.00 52.52 209 GLY C C 1
ATOM 7182 O O . GLY C 1 229 ? -0.217 11.808 2.161 1.00 51.35 209 GLY C O 1
ATOM 7183 N N . GLY C 1 230 ? -1.373 10.022 2.879 1.00 53.64 210 GLY C N 1
ATOM 7184 C CA . GLY C 1 230 ? -0.467 9.039 2.322 1.00 46.74 210 GLY C CA 1
ATOM 7185 C C . GLY C 1 230 ? -1.108 7.681 2.525 1.00 49.07 210 GLY C C 1
ATOM 7186 O O . GLY C 1 230 ? -2.253 7.613 2.978 1.00 49.93 210 GLY C O 1
ATOM 7187 N N . PHE C 1 231 ? -0.389 6.608 2.189 1.00 46.40 211 PHE C N 1
ATOM 7188 C CA . PHE C 1 231 ? -0.839 5.279 2.543 1.00 43.24 211 PHE C CA 1
ATOM 7189 C C . PHE C 1 231 ? 0.327 4.303 2.577 1.00 47.66 211 PHE C C 1
ATOM 7190 O O . PHE C 1 231 ? 1.378 4.550 1.984 1.00 55.04 211 PHE C O 1
ATOM 7198 N N . VAL C 1 232 ? 0.133 3.214 3.317 1.00 44.16 212 VAL C N 1
ATOM 7199 C CA . VAL C 1 232 ? 1.112 2.152 3.464 1.00 42.04 212 VAL C CA 1
ATOM 7200 C C . VAL C 1 232 ? 0.575 0.908 2.805 1.00 46.79 212 VAL C C 1
ATOM 7201 O O . VAL C 1 232 ? -0.589 0.568 2.977 1.00 58.08 212 VAL C O 1
ATOM 7205 N N . VAL C 1 233 ? 1.431 0.227 2.054 1.00 44.45 213 VAL C N 1
ATOM 7206 C CA . VAL C 1 233 ? 1.081 -1.034 1.431 1.00 40.95 213 VAL C CA 1
ATOM 7207 C C . VAL C 1 233 ? 1.876 -2.088 2.167 1.00 46.04 213 VAL C C 1
ATOM 7208 O O . VAL C 1 233 ? 3.098 -1.947 2.314 1.00 48.99 213 VAL C O 1
ATOM 7212 N N . LEU C 1 234 ? 1.198 -3.130 2.645 1.00 45.87 214 LEU C N 1
ATOM 7213 C CA . LEU C 1 234 ? 1.863 -4.183 3.424 1.00 50.49 214 LEU C CA 1
ATOM 7214 C C . LEU C 1 234 ? 1.924 -5.461 2.606 1.00 50.92 214 LEU C C 1
ATOM 7215 O O . LEU C 1 234 ? 1.015 -5.740 1.827 1.00 50.71 214 LEU C O 1
ATOM 7220 N N . PRO C 1 235 ? 2.999 -6.245 2.787 1.00 54.93 215 PRO C N 1
ATOM 7221 C CA . PRO C 1 235 ? 3.209 -7.517 2.087 1.00 44.07 215 PRO C CA 1
ATOM 7222 C C . PRO C 1 235 ? 2.454 -8.719 2.684 1.00 56.36 215 PRO C C 1
ATOM 7223 O O . PRO C 1 235 ? 2.289 -9.718 2.000 1.00 60.59 215 PRO C O 1
ATOM 7227 N N . ASP C 1 236 ? 1.988 -8.643 3.925 1.00 58.56 216 ASP C N 1
ATOM 7228 C CA . ASP C 1 236 ? 1.221 -9.766 4.468 1.00 67.45 216 ASP C CA 1
ATOM 7229 C C . ASP C 1 236 ? 0.155 -9.304 5.459 1.00 67.14 216 ASP C C 1
ATOM 7230 O O . ASP C 1 236 ? 0.164 -8.161 5.900 1.00 73.69 216 ASP C O 1
ATOM 7235 N N . ASP C 1 237 ? -0.755 -10.195 5.827 1.00 59.50 217 ASP C N 1
ATOM 7236 C CA . ASP C 1 237 ? -1.864 -9.782 6.664 1.00 56.27 217 ASP C CA 1
ATOM 7237 C C . ASP C 1 237 ? -1.425 -9.457 8.075 1.00 53.52 217 ASP C C 1
ATOM 7238 O O . ASP C 1 237 ? -2.005 -8.575 8.699 1.00 55.13 217 ASP C O 1
ATOM 7243 N N . ASP C 1 238 ? -0.367 -10.102 8.558 1.00 53.49 218 ASP C N 1
ATOM 7244 C CA . ASP C 1 238 ? 0.107 -9.775 9.894 1.00 62.33 218 ASP C CA 1
ATOM 7245 C C . ASP C 1 238 ? 0.521 -8.310 9.952 1.00 55.73 218 ASP C C 1
ATOM 7246 O O . ASP C 1 238 ? 0.023 -7.574 10.800 1.00 54.32 218 ASP C O 1
ATOM 7251 N N . LEU C 1 239 ? 1.351 -7.870 9.006 1.00 48.07 219 LEU C N 1
ATOM 7252 C CA . LEU C 1 239 ? 1.805 -6.491 9.018 1.00 49.40 219 LEU C CA 1
ATOM 7253 C C . LEU C 1 239 ? 0.635 -5.564 8.744 1.00 48.10 219 LEU C C 1
ATOM 7254 O O . LEU C 1 239 ? 0.550 -4.481 9.321 1.00 50.67 219 LEU C O 1
ATOM 7259 N N . TYR C 1 240 ? -0.288 -6.004 7.898 1.00 44.82 220 TYR C N 1
ATOM 7260 C CA . TYR C 1 240 ? -1.460 -5.188 7.586 1.00 49.90 220 TYR C CA 1
ATOM 7261 C C . TYR C 1 240 ? -2.337 -4.956 8.819 1.00 55.06 220 TYR C C 1
ATOM 7262 O O . TYR C 1 240 ? -2.728 -3.819 9.090 1.00 56.67 220 TYR C O 1
ATOM 7271 N N . ASP C 1 241 ? -2.645 -6.036 9.545 1.00 52.12 221 ASP C N 1
ATOM 7272 C CA . ASP C 1 241 ? -3.415 -5.965 10.791 1.00 51.75 221 ASP C CA 1
ATOM 7273 C C . ASP C 1 241 ? -2.734 -5.086 11.844 1.00 52.01 221 ASP C C 1
ATOM 7274 O O . ASP C 1 241 ? -3.374 -4.242 12.481 1.00 51.46 221 ASP C O 1
ATOM 7279 N N . ARG C 1 242 ? -1.440 -5.308 12.046 1.00 48.96 222 ARG C N 1
ATOM 7280 C CA . ARG C 1 242 ? -0.712 -4.598 13.080 1.00 43.83 222 ARG C CA 1
ATOM 7281 C C . ARG C 1 242 ? -0.707 -3.101 12.794 1.00 51.98 222 ARG C C 1
ATOM 7282 O O . ARG C 1 242 ? -0.869 -2.283 13.699 1.00 65.61 222 ARG C O 1
ATOM 7290 N N . LEU C 1 243 ? -0.550 -2.742 11.527 1.00 53.13 223 LEU C N 1
ATOM 7291 C CA . LEU C 1 243 ? -0.505 -1.340 11.140 1.00 45.67 223 LEU C CA 1
ATOM 7292 C C . LEU C 1 243 ? -1.883 -0.665 11.173 1.00 41.81 223 LEU C C 1
ATOM 7293 O O . LEU C 1 243 ? -1.977 0.531 11.426 1.00 42.80 223 LEU C O 1
ATOM 7298 N N . ARG C 1 244 ? -2.939 -1.424 10.882 1.00 42.64 224 ARG C N 1
ATOM 7299 C CA . ARG C 1 244 ? -4.308 -0.920 10.955 1.00 42.68 224 ARG C CA 1
ATOM 7300 C C . ARG C 1 244 ? -4.638 -0.617 12.432 1.00 45.41 224 ARG C C 1
ATOM 7301 O O . ARG C 1 244 ? -5.222 0.421 12.756 1.00 43.87 224 ARG C O 1
ATOM 7309 N N . LEU C 1 245 ? -4.160 -1.477 13.330 1.00 44.62 225 LEU C N 1
ATOM 7310 C CA . LEU C 1 245 ? -4.349 -1.274 14.770 1.00 49.95 225 LEU C CA 1
ATOM 7311 C C . LEU C 1 245 ? -3.673 -0.015 15.264 1.00 50.83 225 LEU C C 1
ATOM 7312 O O . LEU C 1 245 ? -4.299 0.817 15.937 1.00 45.00 225 LEU C O 1
ATOM 7317 N N . ARG C 1 246 ? -2.383 0.098 14.950 1.00 43.03 226 ARG C N 1
ATOM 7318 C CA . ARG C 1 246 ? -1.576 1.190 15.462 1.00 42.18 226 ARG C CA 1
ATOM 7319 C C . ARG C 1 246 ? -1.946 2.515 14.825 1.00 45.01 226 ARG C C 1
ATOM 7320 O O . ARG C 1 246 ? -1.617 3.571 15.360 1.00 46.04 226 ARG C O 1
ATOM 7328 N N . ARG C 1 247 ? -2.686 2.461 13.720 1.00 34.52 227 ARG C N 1
ATOM 7329 C CA . ARG C 1 247 ? -3.103 3.685 13.046 1.00 37.96 227 ARG C CA 1
ATOM 7330 C C . ARG C 1 247 ? -4.059 4.477 13.912 1.00 36.39 227 ARG C C 1
ATOM 7331 O O . ARG C 1 247 ? -4.158 5.694 13.788 1.00 42.89 227 ARG C O 1
ATOM 7339 N N . TRP C 1 248 ? -4.801 3.764 14.753 1.00 42.71 228 TRP C N 1
ATOM 7340 C CA . TRP C 1 248 ? -5.728 4.381 15.681 1.00 44.26 228 TRP C CA 1
ATOM 7341 C C . TRP C 1 248 ? -5.466 3.859 17.108 1.00 44.33 228 TRP C C 1
ATOM 7342 O O . TRP C 1 248 ? -6.244 3.084 17.661 1.00 47.53 228 TRP C O 1
ATOM 7353 N N . LEU C 1 249 ? -4.332 4.258 17.672 1.00 40.00 229 LEU C N 1
ATOM 7354 C CA . LEU C 1 249 ? -4.053 4.095 19.100 1.00 44.01 229 LEU C CA 1
ATOM 7355 C C . LEU C 1 249 ? -4.075 2.659 19.649 1.00 45.32 229 LEU C C 1
ATOM 7356 O O . LEU C 1 249 ? -4.041 2.451 20.868 1.00 45.98 229 LEU C O 1
ATOM 7361 N N . GLY C 1 250 ? -4.087 1.668 18.767 1.00 44.10 230 GLY C N 1
ATOM 7362 C CA . GLY C 1 250 ? -4.093 0.290 19.216 1.00 37.40 230 GLY C CA 1
ATOM 7363 C C . GLY C 1 250 ? -5.453 -0.124 19.721 1.00 47.64 230 GLY C C 1
ATOM 7364 O O . GLY C 1 250 ? -5.579 -1.055 20.513 1.00 55.38 230 GLY C O 1
ATOM 7365 N N . ILE C 1 251 ? -6.471 0.606 19.289 1.00 51.20 231 ILE C N 1
ATOM 7366 C CA . ILE C 1 251 ? -7.831 0.339 19.710 1.00 54.46 231 ILE C CA 1
ATOM 7367 C C . ILE C 1 251 ? -8.576 -0.435 18.631 1.00 60.49 231 ILE C C 1
ATOM 7368 O O . ILE C 1 251 ? -8.735 0.044 17.500 1.00 59.88 231 ILE C O 1
ATOM 7373 N N . GLU C 1 252 ? -9.026 -1.630 18.990 1.00 71.44 232 GLU C N 1
ATOM 7374 C CA . GLU C 1 252 ? -9.888 -2.431 18.137 1.00 86.52 232 GLU C CA 1
ATOM 7375 C C . GLU C 1 252 ? -11.252 -1.763 17.948 1.00 89.82 232 GLU C C 1
ATOM 7376 O O . GLU C 1 252 ? -12.012 -1.624 18.906 1.00 96.50 232 GLU C O 1
ATOM 7382 N N . ARG C 1 253 ? -11.579 -1.356 16.728 1.00 87.63 233 ARG C N 1
ATOM 7383 C CA . ARG C 1 253 ? -12.805 -0.581 16.524 1.00 88.40 233 ARG C CA 1
ATOM 7384 C C . ARG C 1 253 ? -14.083 -1.421 16.500 1.00 92.99 233 ARG C C 1
ATOM 7385 O O . ARG C 1 253 ? -15.184 -0.878 16.540 1.00 100.39 233 ARG C O 1
ATOM 7393 N N . ALA C 1 254 ? -13.950 -2.739 16.456 1.00 94.39 234 ALA C N 1
ATOM 7394 C CA . ALA C 1 254 ? -15.123 -3.607 16.497 1.00 99.71 234 ALA C CA 1
ATOM 7395 C C . ALA C 1 254 ? -15.501 -3.890 17.948 1.00 108.66 234 ALA C C 1
ATOM 7396 O O . ALA C 1 254 ? -16.459 -4.618 18.219 1.00 112.66 234 ALA C O 1
ATOM 7398 N N . SER C 1 255 ? -14.729 -3.327 18.877 1.00 112.90 235 SER C N 1
ATOM 7399 C CA . SER C 1 255 ? -14.952 -3.552 20.306 1.00 119.34 235 SER C CA 1
ATOM 7400 C C . SER C 1 255 ? -15.936 -2.569 20.948 1.00 122.28 235 SER C C 1
ATOM 7401 O O . SER C 1 255 ? -16.156 -1.455 20.457 1.00 122.68 235 SER C O 1
ATOM 7404 N N . ASP C 1 256 ? -16.497 -3.012 22.071 1.00 121.40 236 ASP C N 1
ATOM 7405 C CA . ASP C 1 256 ? -17.487 -2.278 22.859 1.00 118.88 236 ASP C CA 1
ATOM 7406 C C . ASP C 1 256 ? -16.859 -1.190 23.743 1.00 112.68 236 ASP C C 1
ATOM 7407 O O . ASP C 1 256 ? -16.535 -1.438 24.905 1.00 115.42 236 ASP C O 1
ATOM 7412 N N . ARG C 1 257 ? -16.706 0.018 23.207 1.00 103.45 237 ARG C N 1
ATOM 7413 C CA . ARG C 1 257 ? -16.130 1.115 23.990 1.00 99.96 237 ARG C CA 1
ATOM 7414 C C . ARG C 1 257 ? -17.198 1.961 24.697 1.00 96.51 237 ARG C C 1
ATOM 7415 O O . ARG C 1 257 ? -16.888 2.916 25.414 1.00 94.45 237 ARG C O 1
ATOM 7423 N N . ILE C 1 258 ? -18.456 1.595 24.497 1.00 90.24 238 ILE C N 1
ATOM 7424 C CA . ILE C 1 258 ? -19.573 2.284 25.127 1.00 78.11 238 ILE C CA 1
ATOM 7425 C C . ILE C 1 258 ? -19.677 1.829 26.593 1.00 72.49 238 ILE C C 1
ATOM 7426 O O . ILE C 1 258 ? -20.089 2.601 27.469 1.00 64.08 238 ILE C O 1
ATOM 7431 N N . THR C 1 259 ? -19.272 0.584 26.852 1.00 69.84 239 THR C N 1
ATOM 7432 C CA . THR C 1 259 ? -19.156 0.086 28.218 1.00 70.02 239 THR C CA 1
ATOM 7433 C C . THR C 1 259 ? -17.678 0.029 28.620 1.00 67.13 239 THR C C 1
ATOM 7434 O O . THR C 1 259 ? -17.340 -0.313 29.754 1.00 69.13 239 THR C O 1
ATOM 7438 N N . GLY C 1 260 ? -16.797 0.379 27.688 1.00 68.15 240 GLY C N 1
ATOM 7439 C CA . GLY C 1 260 ? -15.373 0.372 27.957 1.00 71.59 240 GLY C CA 1
ATOM 7440 C C . GLY C 1 260 ? -14.769 -1.024 27.983 1.00 76.53 240 GLY C C 1
ATOM 7441 O O . GLY C 1 260 ? -13.699 -1.236 28.556 1.00 73.17 240 GLY C O 1
ATOM 7442 N N . ASP C 1 261 ? -15.459 -1.987 27.376 1.00 80.73 241 ASP C N 1
ATOM 7443 C CA . ASP C 1 261 ? -14.987 -3.369 27.369 1.00 83.03 241 ASP C CA 1
ATOM 7444 C C . ASP C 1 261 ? -14.129 -3.649 26.151 1.00 75.09 241 ASP C C 1
ATOM 7445 O O . ASP C 1 261 ? -14.571 -4.308 25.214 1.00 83.89 241 ASP C O 1
ATOM 7450 N N . TYR C 1 262 ? -12.905 -3.134 26.170 1.00 60.24 242 TYR C N 1
ATOM 7451 C CA . TYR C 1 262 ? -11.953 -3.327 25.088 1.00 50.15 242 TYR C CA 1
ATOM 7452 C C . TYR C 1 262 ? -10.558 -3.275 25.684 1.00 50.36 242 TYR C C 1
ATOM 7453 O O . TYR C 1 262 ? -10.375 -2.830 26.817 1.00 51.88 242 TYR C O 1
ATOM 7462 N N . ASP C 1 263 ? -9.577 -3.783 24.957 1.00 51.74 243 ASP C N 1
ATOM 7463 C CA . ASP C 1 263 ? -8.221 -3.754 25.467 1.00 52.26 243 ASP C CA 1
ATOM 7464 C C . ASP C 1 263 ? -7.255 -3.213 24.412 1.00 61.26 243 ASP C C 1
ATOM 7465 O O . ASP C 1 263 ? -7.475 -3.373 23.203 1.00 65.64 243 ASP C O 1
ATOM 7470 N N . VAL C 1 264 ? -6.208 -2.534 24.869 1.00 60.35 244 VAL C N 1
ATOM 7471 C CA . VAL C 1 264 ? -5.145 -2.098 23.981 1.00 51.28 244 VAL C CA 1
ATOM 7472 C C . VAL C 1 264 ? -3.884 -2.845 24.337 1.00 52.96 244 VAL C C 1
ATOM 7473 O O . VAL C 1 264 ? -3.268 -2.591 25.384 1.00 46.56 244 VAL C O 1
ATOM 7477 N N . ALA C 1 265 ? -3.476 -3.738 23.447 1.00 53.18 245 ALA C N 1
ATOM 7478 C CA . ALA C 1 265 ? -2.303 -4.555 23.697 1.00 55.37 245 ALA C CA 1
ATOM 7479 C C . ALA C 1 265 ? -1.053 -3.872 23.157 1.00 57.49 245 ALA C C 1
ATOM 7480 O O . ALA C 1 265 ? 0.037 -3.989 23.717 1.00 58.59 245 ALA C O 1
ATOM 7482 N N . GLU C 1 266 ? -1.229 -3.129 22.075 1.00 59.43 246 GLU C N 1
ATOM 7483 C CA . GLU C 1 266 ? -0.121 -2.419 21.451 1.00 60.44 246 GLU C CA 1
ATOM 7484 C C . GLU C 1 266 ? -0.522 -0.966 21.326 1.00 51.41 246 GLU C C 1
ATOM 7485 O O . GLU C 1 266 ? -1.463 -0.657 20.607 1.00 53.53 246 GLU C O 1
ATOM 7491 N N . TRP C 1 267 ? 0.125 -0.082 22.075 1.00 46.18 247 TRP C N 1
ATOM 7492 C CA . TRP C 1 267 ? -0.251 1.327 22.000 1.00 44.34 247 TRP C CA 1
ATOM 7493 C C . TRP C 1 267 ? 0.027 1.844 20.586 1.00 42.84 247 TRP C C 1
ATOM 7494 O O . TRP C 1 267 ? 0.912 1.343 19.909 1.00 44.10 247 TRP C O 1
ATOM 7505 N N . GLY C 1 268 ? -0.737 2.828 20.139 1.00 46.87 248 GLY C N 1
ATOM 7506 C CA . GLY C 1 268 ? -0.626 3.306 18.774 1.00 51.34 248 GLY C CA 1
ATOM 7507 C C . GLY C 1 268 ? -0.607 4.816 18.603 1.00 44.90 248 GLY C C 1
ATOM 7508 O O . GLY C 1 268 ? -0.272 5.555 19.531 1.00 44.58 248 GLY C O 1
ATOM 7509 N N . TYR C 1 269 ? -0.941 5.262 17.395 1.00 36.18 249 TYR C N 1
ATOM 7510 C CA . TYR C 1 269 ? -0.880 6.667 17.026 1.00 33.64 249 TYR C CA 1
ATOM 7511 C C . TYR C 1 269 ? -2.261 7.105 16.572 1.00 42.49 249 TYR C C 1
ATOM 7512 O O . TYR C 1 269 ? -3.229 6.354 16.693 1.00 48.71 249 TYR C O 1
ATOM 7521 N N . ARG C 1 270 ? -2.345 8.328 16.065 1.00 40.70 250 ARG C N 1
ATOM 7522 C CA . ARG C 1 270 ? -3.600 8.901 15.599 1.00 39.87 250 ARG C CA 1
ATOM 7523 C C . ARG C 1 270 ? -3.327 9.478 14.189 1.00 45.07 250 ARG C C 1
ATOM 7524 O O . ARG C 1 270 ? -3.084 10.683 13.982 1.00 43.96 250 ARG C O 1
ATOM 7532 N N . PHE C 1 271 ? -3.360 8.565 13.226 1.00 42.99 251 PHE C N 1
ATOM 7533 C CA . PHE C 1 271 ? -2.845 8.788 11.877 1.00 37.62 251 PHE C CA 1
ATOM 7534 C C . PHE C 1 271 ? -3.898 8.559 10.790 1.00 40.53 251 PHE C C 1
ATOM 7535 O O . PHE C 1 271 ? -3.548 8.448 9.630 1.00 46.92 251 PHE C O 1
ATOM 7543 N N . ILE C 1 272 ? -5.170 8.432 11.155 1.00 46.46 252 ILE C N 1
ATOM 7544 C CA . ILE C 1 272 ? -6.200 8.137 10.162 1.00 45.62 252 ILE C CA 1
ATOM 7545 C C . ILE C 1 272 ? -6.389 9.282 9.161 1.00 47.42 252 ILE C C 1
ATOM 7546 O O . ILE C 1 272 ? -6.176 10.461 9.478 1.00 44.57 252 ILE C O 1
ATOM 7551 N N . LEU C 1 273 ? -6.784 8.907 7.946 1.00 49.79 253 LEU C N 1
ATOM 7552 C CA . LEU C 1 273 ? -7.195 9.833 6.890 1.00 41.99 253 LEU C CA 1
ATOM 7553 C C . LEU C 1 273 ? -8.699 10.014 7.004 1.00 44.51 253 LEU C C 1
ATOM 7554 O O . LEU C 1 273 ? -9.418 9.039 7.208 1.00 47.65 253 LEU C O 1
ATOM 7559 N N . ASN C 1 274 ? -9.193 11.238 6.856 1.00 49.44 254 ASN C N 1
ATOM 7560 C CA . ASN C 1 274 ? -10.616 11.440 7.072 1.00 47.39 254 ASN C CA 1
ATOM 7561 C C . ASN C 1 274 ? -11.413 11.431 5.764 1.00 55.46 254 ASN C C 1
ATOM 7562 O O . ASN C 1 274 ? -10.838 11.351 4.677 1.00 64.93 254 ASN C O 1
ATOM 7567 N N . GLU C 1 275 ? -12.736 11.507 5.880 1.00 49.06 255 GLU C N 1
ATOM 7568 C CA . GLU C 1 275 ? -13.631 11.340 4.743 1.00 46.44 255 GLU C CA 1
ATOM 7569 C C . GLU C 1 275 ? -13.430 12.395 3.661 1.00 51.64 255 GLU C C 1
ATOM 7570 O O . GLU C 1 275 ? -13.767 12.153 2.505 1.00 56.47 255 GLU C O 1
ATOM 7576 N N . ILE C 1 276 ? -12.917 13.569 4.023 1.00 50.30 256 ILE C N 1
ATOM 7577 C CA . ILE C 1 276 ? -12.655 14.589 3.015 1.00 42.83 256 ILE C CA 1
ATOM 7578 C C . ILE C 1 276 ? -11.456 14.152 2.190 1.00 45.22 256 ILE C C 1
ATOM 7579 O O . ILE C 1 276 ? -11.470 14.234 0.965 1.00 51.70 256 ILE C O 1
ATOM 7584 N N . GLY C 1 277 ? -10.432 13.639 2.862 1.00 42.25 257 GLY C N 1
ATOM 7585 C CA . GLY C 1 277 ? -9.269 13.119 2.166 1.00 42.19 257 GLY C CA 1
ATOM 7586 C C . GLY C 1 277 ? -9.618 11.992 1.207 1.00 47.73 257 GLY C C 1
ATOM 7587 O O . GLY C 1 277 ? -9.224 12.019 0.044 1.00 54.89 257 GLY C O 1
ATOM 7588 N N . GLY C 1 278 ? -10.383 11.015 1.678 1.00 39.98 258 GLY C N 1
ATOM 7589 C CA . GLY C 1 278 ? -10.778 9.909 0.831 1.00 41.68 258 GLY C CA 1
ATOM 7590 C C . GLY C 1 278 ? -11.550 10.384 -0.387 1.00 52.24 258 GLY C C 1
ATOM 7591 O O . GLY C 1 278 ? -11.350 9.871 -1.497 1.00 53.31 258 GLY C O 1
ATOM 7592 N N . ALA C 1 279 ? -12.427 11.370 -0.182 1.00 50.47 259 ALA C N 1
ATOM 7593 C CA . ALA C 1 279 ? -13.249 11.905 -1.267 1.00 55.53 259 ALA C CA 1
ATOM 7594 C C . ALA C 1 279 ? -12.361 12.551 -2.321 1.00 55.20 259 ALA C C 1
ATOM 7595 O O . ALA C 1 279 ? -12.526 12.301 -3.514 1.00 60.04 259 ALA C O 1
ATOM 7597 N N . ILE C 1 280 ? -11.413 13.371 -1.873 1.00 49.66 260 ILE C N 1
ATOM 7598 C CA . ILE C 1 280 ? -10.493 14.025 -2.783 1.00 48.11 260 ILE C CA 1
ATOM 7599 C C . ILE C 1 280 ? -9.703 12.972 -3.561 1.00 53.03 260 ILE C C 1
ATOM 7600 O O . ILE C 1 280 ? -9.622 13.017 -4.789 1.00 54.37 260 ILE C O 1
ATOM 7605 N N . GLY C 1 281 ? -9.184 11.986 -2.841 1.00 48.74 261 GLY C N 1
ATOM 7606 C CA . GLY C 1 281 ? -8.434 10.905 -3.454 1.00 44.89 261 GLY C CA 1
ATOM 7607 C C . GLY C 1 281 ? -9.191 10.151 -4.520 1.00 49.35 261 GLY C C 1
ATOM 7608 O O . GLY C 1 281 ? -8.647 9.893 -5.606 1.00 54.10 261 GLY C O 1
ATOM 7609 N N . LEU C 1 282 ? -10.447 9.811 -4.236 1.00 45.79 262 LEU C N 1
ATOM 7610 C CA . LEU C 1 282 ? -11.242 9.067 -5.201 1.00 42.39 262 LEU C CA 1
ATOM 7611 C C . LEU C 1 282 ? -11.412 9.889 -6.468 1.00 60.97 262 LEU C C 1
ATOM 7612 O O . LEU C 1 282 ? -11.257 9.375 -7.569 1.00 62.47 262 LEU C O 1
ATOM 7617 N N . SER C 1 283 ? -11.669 11.182 -6.308 1.00 63.94 263 SER C N 1
ATOM 7618 C CA . SER C 1 283 ? -11.813 12.076 -7.452 1.00 66.67 263 SER C CA 1
ATOM 7619 C C . SER C 1 283 ? -10.558 12.132 -8.320 1.00 53.62 263 SER C C 1
ATOM 7620 O O . SER C 1 283 ? -10.640 12.077 -9.553 1.00 55.24 263 SER C O 1
ATOM 7623 N N . ASN C 1 284 ? -9.401 12.256 -7.681 1.00 46.33 264 ASN C N 1
ATOM 7624 C CA . ASN C 1 284 ? -8.166 12.451 -8.422 1.00 50.40 264 ASN C CA 1
ATOM 7625 C C . ASN C 1 284 ? -7.639 11.170 -9.066 1.00 56.61 264 ASN C C 1
ATOM 7626 O O . ASN C 1 284 ? -6.849 11.218 -10.024 1.00 58.55 264 ASN C O 1
ATOM 7631 N N . LEU C 1 285 ? -8.107 10.033 -8.569 1.00 49.52 265 LEU C N 1
ATOM 7632 C CA . LEU C 1 285 ? -7.775 8.758 -9.178 1.00 46.31 265 LEU C CA 1
ATOM 7633 C C . LEU C 1 285 ? -8.288 8.705 -10.611 1.00 56.57 265 LEU C C 1
ATOM 7634 O O . LEU C 1 285 ? -7.710 8.012 -11.439 1.00 72.14 265 LEU C O 1
ATOM 7639 N N . GLU C 1 286 ? -9.372 9.428 -10.909 1.00 54.31 266 GLU C N 1
ATOM 7640 C CA . GLU C 1 286 ? -9.958 9.421 -12.258 1.00 56.73 266 GLU C CA 1
ATOM 7641 C C . GLU C 1 286 ? -9.081 10.127 -13.293 1.00 58.15 266 GLU C C 1
ATOM 7642 O O . GLU C 1 286 ? -9.221 9.911 -14.491 1.00 63.95 266 GLU C O 1
ATOM 7648 N N . ARG C 1 287 ? -8.170 10.964 -12.824 1.00 59.15 267 ARG C N 1
ATOM 7649 C CA . ARG C 1 287 ? -7.346 11.763 -13.711 1.00 56.62 267 ARG C CA 1
ATOM 7650 C C . ARG C 1 287 ? -5.862 11.461 -13.715 1.00 59.75 267 ARG C C 1
ATOM 7651 O O . ARG C 1 287 ? -5.146 11.956 -14.583 1.00 71.98 267 ARG C O 1
ATOM 7659 N N . VAL C 1 288 ? -5.389 10.658 -12.772 1.00 52.72 268 VAL C N 1
ATOM 7660 C CA . VAL C 1 288 ? -3.950 10.586 -12.533 1.00 46.18 268 VAL C CA 1
ATOM 7661 C C . VAL C 1 288 ? -3.208 9.839 -13.647 1.00 56.48 268 VAL C C 1
ATOM 7662 O O . VAL C 1 288 ? -2.050 10.150 -13.933 1.00 58.87 268 VAL C O 1
ATOM 7666 N N . ASP C 1 289 ? -3.865 8.879 -14.292 1.00 52.24 269 ASP C N 1
ATOM 7667 C CA . ASP C 1 289 ? -3.196 8.084 -15.312 1.00 49.91 269 ASP C CA 1
ATOM 7668 C C . ASP C 1 289 ? -2.747 8.946 -16.491 1.00 58.44 269 ASP C C 1
ATOM 7669 O O . ASP C 1 289 ? -1.613 8.830 -16.960 1.00 60.37 269 ASP C O 1
ATOM 7674 N N . GLU C 1 290 ? -3.636 9.834 -16.931 1.00 58.54 270 GLU C N 1
ATOM 7675 C CA . GLU C 1 290 ? -3.342 10.793 -17.986 1.00 54.89 270 GLU C CA 1
ATOM 7676 C C . GLU C 1 290 ? -2.262 11.787 -17.527 1.00 63.04 270 GLU C C 1
ATOM 7677 O O . GLU C 1 290 ? -1.371 12.147 -18.310 1.00 66.63 270 GLU C O 1
ATOM 7683 N N . LEU C 1 291 ? -2.317 12.225 -16.268 1.00 50.39 271 LEU C N 1
ATOM 7684 C CA . LEU C 1 291 ? -1.288 13.146 -15.801 1.00 49.58 271 LEU C CA 1
ATOM 7685 C C . LEU C 1 291 ? 0.088 12.483 -15.753 1.00 59.01 271 LEU C C 1
ATOM 7686 O O . LEU C 1 291 ? 1.092 13.095 -16.134 1.00 59.94 271 LEU C O 1
ATOM 7691 N N . LEU C 1 292 ? 0.136 11.232 -15.306 1.00 54.17 272 LEU C N 1
ATOM 7692 C CA . LEU C 1 292 ? 1.391 10.490 -15.262 1.00 54.54 272 LEU C CA 1
ATOM 7693 C C . LEU C 1 292 ? 1.954 10.294 -16.679 1.00 65.14 272 LEU C C 1
ATOM 7694 O O . LEU C 1 292 ? 3.165 10.412 -16.921 1.00 66.76 272 LEU C O 1
ATOM 7699 N N . ARG C 1 293 ? 1.062 10.005 -17.617 1.00 61.29 273 ARG C N 1
ATOM 7700 C CA . ARG C 1 293 ? 1.466 9.808 -18.988 1.00 58.96 273 ARG C CA 1
ATOM 7701 C C . ARG C 1 293 ? 2.171 11.047 -19.527 1.00 64.45 273 ARG C C 1
ATOM 7702 O O . ARG C 1 293 ? 3.165 10.931 -20.246 1.00 69.57 273 ARG C O 1
ATOM 7710 N N . ARG C 1 294 ? 1.683 12.225 -19.145 1.00 62.03 274 ARG C N 1
ATOM 7711 C CA . ARG C 1 294 ? 2.275 13.484 -19.600 1.00 54.75 274 ARG C CA 1
ATOM 7712 C C . ARG C 1 294 ? 3.635 13.716 -18.953 1.00 57.06 274 ARG C C 1
ATOM 7713 O O . ARG C 1 294 ? 4.574 14.171 -19.617 1.00 56.59 274 ARG C O 1
ATOM 7721 N N . HIS C 1 295 ? 3.738 13.385 -17.666 1.00 56.43 275 HIS C N 1
ATOM 7722 C CA . HIS C 1 295 ? 5.014 13.418 -16.950 1.00 58.27 275 HIS C CA 1
ATOM 7723 C C . HIS C 1 295 ? 6.062 12.616 -17.718 1.00 56.69 275 HIS C C 1
ATOM 7724 O O . HIS C 1 295 ? 7.164 13.106 -17.956 1.00 59.12 275 HIS C O 1
ATOM 7731 N N . ARG C 1 296 ? 5.719 11.383 -18.094 1.00 59.02 276 ARG C N 1
ATOM 7732 C CA . ARG C 1 296 ? 6.669 10.498 -18.777 1.00 62.29 276 ARG C CA 1
ATOM 7733 C C . ARG C 1 296 ? 7.010 10.993 -20.176 1.00 65.39 276 ARG C C 1
ATOM 7734 O O . ARG C 1 296 ? 8.170 10.944 -20.597 1.00 69.90 276 ARG C O 1
ATOM 7742 N N . GLU C 1 297 ? 6.003 11.497 -20.880 1.00 67.25 277 GLU C N 1
ATOM 7743 C CA . GLU C 1 297 ? 6.196 12.033 -22.223 1.00 59.27 277 GLU C CA 1
ATOM 7744 C C . GLU C 1 297 ? 7.132 13.244 -22.196 1.00 59.49 277 GLU C C 1
ATOM 7745 O O . GLU C 1 297 ? 8.028 13.363 -23.023 1.00 78.80 277 GLU C O 1
ATOM 7751 N N . ASN C 1 298 ? 6.943 14.122 -21.224 1.00 59.92 278 ASN C N 1
ATOM 7752 C CA . ASN C 1 298 ? 7.817 15.275 -21.062 1.00 63.12 278 ASN C CA 1
ATOM 7753 C C . ASN C 1 298 ? 9.209 14.801 -20.673 1.00 63.90 278 ASN C C 1
ATOM 7754 O O . ASN C 1 298 ? 10.194 15.363 -21.142 1.00 59.21 278 ASN C O 1
ATOM 7759 N N . ALA C 1 299 ? 9.296 13.773 -19.827 1.00 56.59 279 ALA C N 1
ATOM 7760 C CA . ALA C 1 299 ? 10.600 13.216 -19.462 1.00 56.56 279 ALA C CA 1
ATOM 7761 C C . ALA C 1 299 ? 11.329 12.598 -20.678 1.00 69.66 279 ALA C C 1
ATOM 7762 O O . ALA C 1 299 ? 12.549 12.750 -20.827 1.00 65.37 279 ALA C O 1
ATOM 7764 N N . ALA C 1 300 ? 10.588 11.893 -21.533 1.00 63.83 280 ALA C N 1
ATOM 7765 C CA . ALA C 1 300 ? 11.170 11.301 -22.745 1.00 69.96 280 ALA C CA 1
ATOM 7766 C C . ALA C 1 300 ? 11.695 12.372 -23.689 1.00 70.36 280 ALA C C 1
ATOM 7767 O O . ALA C 1 300 ? 12.716 12.184 -24.346 1.00 73.97 280 ALA C O 1
ATOM 7769 N N . PHE C 1 301 ? 10.981 13.490 -23.763 1.00 73.08 281 PHE C N 1
ATOM 7770 C CA . PHE C 1 301 ? 11.401 14.608 -24.601 1.00 76.64 281 PHE C CA 1
ATOM 7771 C C . PHE C 1 301 ? 12.753 15.147 -24.141 1.00 78.74 281 PHE C C 1
ATOM 7772 O O . PHE C 1 301 ? 13.672 15.334 -24.950 1.00 67.24 281 PHE C O 1
ATOM 7780 N N . TYR C 1 302 ? 12.870 15.368 -22.833 1.00 63.25 282 TYR C N 1
ATOM 7781 C CA . TYR C 1 302 ? 14.107 15.868 -22.242 1.00 69.27 282 TYR C CA 1
ATOM 7782 C C . TYR C 1 302 ? 15.281 14.904 -22.453 1.00 67.96 282 TYR C C 1
ATOM 7783 O O . TYR C 1 302 ? 16.378 15.337 -22.791 1.00 70.26 282 TYR C O 1
ATOM 7792 N N . ASP C 1 303 ? 15.049 13.609 -22.233 1.00 66.26 283 ASP C N 1
ATOM 7793 C CA . ASP C 1 303 ? 16.086 12.584 -22.387 1.00 69.50 283 ASP C CA 1
ATOM 7794 C C . ASP C 1 303 ? 16.762 12.636 -23.775 1.00 76.28 283 ASP C C 1
ATOM 7795 O O . ASP C 1 303 ? 17.987 12.518 -23.888 1.00 74.30 283 ASP C O 1
ATOM 7800 N N . LYS C 1 304 ? 15.962 12.815 -24.826 1.00 75.26 284 LYS C N 1
ATOM 7801 C CA . LYS C 1 304 ? 16.517 12.917 -26.163 1.00 70.91 284 LYS C CA 1
ATOM 7802 C C . LYS C 1 304 ? 17.127 14.288 -26.415 1.00 83.58 284 LYS C C 1
ATOM 7803 O O . LYS C 1 304 ? 18.259 14.377 -26.870 1.00 97.36 284 LYS C O 1
ATOM 7809 N N . GLU C 1 305 ? 16.393 15.356 -26.122 1.00 78.23 285 GLU C N 1
ATOM 7810 C CA . GLU C 1 305 ? 16.835 16.700 -26.513 1.00 76.94 285 GLU C CA 1
ATOM 7811 C C . GLU C 1 305 ? 17.941 17.268 -25.619 1.00 75.29 285 GLU C C 1
ATOM 7812 O O . GLU C 1 305 ? 18.709 18.128 -26.056 1.00 82.57 285 GLU C O 1
ATOM 7818 N N . LEU C 1 306 ? 18.026 16.813 -24.376 1.00 70.61 286 LEU C N 1
ATOM 7819 C CA . LEU C 1 306 ? 19.018 17.369 -23.456 1.00 79.44 286 LEU C CA 1
ATOM 7820 C C . LEU C 1 306 ? 20.293 16.531 -23.406 1.00 85.53 286 LEU C C 1
ATOM 7821 O O . LEU C 1 306 ? 21.209 16.811 -22.634 1.00 88.55 286 LEU C O 1
ATOM 7826 N N . ALA C 1 307 ? 20.339 15.486 -24.217 1.00 71.31 287 ALA C N 1
ATOM 7827 C CA . ALA C 1 307 ? 21.494 14.608 -24.238 1.00 72.29 287 ALA C CA 1
ATOM 7828 C C . ALA C 1 307 ? 22.663 15.224 -25.009 1.00 79.14 287 ALA C C 1
ATOM 7829 O O . ALA C 1 307 ? 22.477 15.841 -26.064 1.00 76.71 287 ALA C O 1
ATOM 7831 N N . GLY C 1 308 ? 23.862 15.048 -24.462 1.00 75.34 288 GLY C N 1
ATOM 7832 C CA . GLY C 1 308 ? 25.085 15.515 -25.085 1.00 78.53 288 GLY C CA 1
ATOM 7833 C C . GLY C 1 308 ? 25.373 16.994 -24.923 1.00 81.84 288 GLY C C 1
ATOM 7834 O O . GLY C 1 308 ? 26.271 17.521 -25.563 1.00 89.06 288 GLY C O 1
ATOM 7835 N N . ILE C 1 309 ? 24.643 17.654 -24.034 1.00 76.39 289 ILE C N 1
ATOM 7836 C CA . ILE C 1 309 ? 24.887 19.054 -23.722 1.00 76.79 289 ILE C CA 1
ATOM 7837 C C . ILE C 1 309 ? 25.962 19.187 -22.646 1.00 76.52 289 ILE C C 1
ATOM 7838 O O . ILE C 1 309 ? 25.909 18.512 -21.615 1.00 86.93 289 ILE C O 1
ATOM 7843 N N . ASP C 1 310 ? 26.951 20.034 -22.919 1.00 79.95 290 ASP C N 1
ATOM 7844 C CA . ASP C 1 310 ? 28.075 20.273 -22.021 1.00 81.17 290 ASP C CA 1
ATOM 7845 C C . ASP C 1 310 ? 27.598 20.855 -20.721 1.00 81.78 290 ASP C C 1
ATOM 7846 O O . ASP C 1 310 ? 26.930 21.896 -20.702 1.00 84.50 290 ASP C O 1
ATOM 7851 N N . GLY C 1 311 ? 27.991 20.206 -19.630 1.00 79.08 291 GLY C N 1
ATOM 7852 C CA . GLY C 1 311 ? 27.593 20.654 -18.318 1.00 81.37 291 GLY C CA 1
ATOM 7853 C C . GLY C 1 311 ? 26.314 20.007 -17.829 1.00 73.48 291 GLY C C 1
ATOM 7854 O O . GLY C 1 311 ? 25.815 20.364 -16.771 1.00 70.78 291 GLY C O 1
ATOM 7855 N N . VAL C 1 312 ? 25.762 19.089 -18.616 1.00 73.78 292 VAL C N 1
ATOM 7856 C CA . VAL C 1 312 ? 24.500 18.440 -18.257 1.00 76.27 292 VAL C CA 1
ATOM 7857 C C . VAL C 1 312 ? 24.598 16.906 -18.232 1.00 78.65 292 VAL C C 1
ATOM 7858 O O . VAL C 1 312 ? 24.734 16.282 -19.281 1.00 80.27 292 VAL C O 1
ATOM 7862 N N . GLU C 1 313 ? 24.556 16.305 -17.039 1.00 76.31 293 GLU C N 1
ATOM 7863 C CA . GLU C 1 313 ? 24.557 14.840 -16.904 1.00 75.06 293 GLU C CA 1
ATOM 7864 C C . GLU C 1 313 ? 23.202 14.313 -16.477 1.00 75.47 293 GLU C C 1
ATOM 7865 O O . GLU C 1 313 ? 22.627 14.770 -15.493 1.00 78.46 293 GLU C O 1
ATOM 7871 N N . GLN C 1 314 ? 22.709 13.317 -17.196 1.00 75.34 294 GLN C N 1
ATOM 7872 C CA . GLN C 1 314 ? 21.397 12.766 -16.906 1.00 73.19 294 GLN C CA 1
ATOM 7873 C C . GLN C 1 314 ? 21.462 11.555 -15.989 1.00 72.20 294 GLN C C 1
ATOM 7874 O O . GLN C 1 314 ? 22.542 11.034 -15.704 1.00 76.11 294 GLN C O 1
ATOM 7880 N N . THR C 1 315 ? 20.287 11.127 -15.537 1.00 64.72 295 THR C N 1
ATOM 7881 C CA . THR C 1 315 ? 20.126 9.986 -14.649 1.00 60.19 295 THR C CA 1
ATOM 7882 C C . THR C 1 315 ? 20.030 8.682 -15.445 1.00 61.46 295 THR C C 1
ATOM 7883 O O . THR C 1 315 ? 19.511 8.679 -16.557 1.00 62.98 295 THR C O 1
ATOM 7887 N N . GLU C 1 316 ? 20.527 7.585 -14.871 1.00 61.19 296 GLU C N 1
ATOM 7888 C CA . GLU C 1 316 ? 20.417 6.242 -15.452 1.00 60.75 296 GLU C CA 1
ATOM 7889 C C . GLU C 1 316 ? 18.990 5.891 -15.885 1.00 62.14 296 GLU C C 1
ATOM 7890 O O . GLU C 1 316 ? 18.025 6.329 -15.274 1.00 72.50 296 GLU C O 1
ATOM 7896 N N . ARG C 1 317 ? 18.865 5.110 -16.951 1.00 66.03 297 ARG C N 1
ATOM 7897 C CA . ARG C 1 317 ? 17.568 4.632 -17.413 1.00 67.09 297 ARG C CA 1
ATOM 7898 C C . ARG C 1 317 ? 17.664 3.149 -17.713 1.00 73.64 297 ARG C C 1
ATOM 7899 O O . ARG C 1 317 ? 18.384 2.731 -18.621 1.00 91.79 297 ARG C O 1
ATOM 7907 N N . ALA C 1 318 ? 16.943 2.347 -16.948 1.00 69.82 298 ALA C N 1
ATOM 7908 C CA . ALA C 1 318 ? 16.950 0.909 -17.159 1.00 60.00 298 ALA C CA 1
ATOM 7909 C C . ALA C 1 318 ? 15.723 0.473 -17.959 1.00 60.45 298 ALA C C 1
ATOM 7910 O O . ALA C 1 318 ? 14.683 1.131 -17.939 1.00 59.38 298 ALA C O 1
ATOM 7912 N N . ASP C 1 319 ? 15.849 -0.614 -18.704 1.00 62.45 299 ASP C N 1
ATOM 7913 C CA . ASP C 1 319 ? 14.715 -1.080 -19.491 1.00 72.70 299 ASP C CA 1
ATOM 7914 C C . ASP C 1 319 ? 13.647 -1.771 -18.647 1.00 69.76 299 ASP C C 1
ATOM 7915 O O . ASP C 1 319 ? 12.494 -1.891 -19.057 1.00 66.82 299 ASP C O 1
ATOM 7920 N N . ASP C 1 320 ? 14.041 -2.207 -17.458 1.00 67.58 300 ASP C N 1
ATOM 7921 C CA . ASP C 1 320 ? 13.225 -3.100 -16.657 1.00 64.36 300 ASP C CA 1
ATOM 7922 C C . ASP C 1 320 ? 12.370 -2.376 -15.614 1.00 63.71 300 ASP C C 1
ATOM 7923 O O . ASP C 1 320 ? 11.904 -2.993 -14.662 1.00 58.89 300 ASP C O 1
ATOM 7928 N N . ARG C 1 321 ? 12.143 -1.080 -15.801 1.00 59.56 301 ARG C N 1
ATOM 7929 C CA . ARG C 1 321 ? 11.312 -0.330 -14.865 1.00 55.36 301 ARG C CA 1
ATOM 7930 C C . ARG C 1 321 ? 10.700 0.875 -15.541 1.00 54.25 301 ARG C C 1
ATOM 7931 O O . ARG C 1 321 ? 11.224 1.367 -16.519 1.00 57.85 301 ARG C O 1
ATOM 7939 N N . GLU C 1 322 ? 9.597 1.368 -15.011 1.00 52.87 302 GLU C N 1
ATOM 7940 C CA . GLU C 1 322 ? 8.913 2.466 -15.661 1.00 58.32 302 GLU C CA 1
ATOM 7941 C C . GLU C 1 322 ? 8.820 3.651 -14.690 1.00 55.73 302 GLU C C 1
ATOM 7942 O O . GLU C 1 322 ? 7.894 3.711 -13.880 1.00 54.17 302 GLU C O 1
ATOM 7948 N N . PRO C 1 323 ? 9.798 4.582 -14.746 1.00 55.53 303 PRO C N 1
ATOM 7949 C CA . PRO C 1 323 ? 9.871 5.705 -13.797 1.00 49.61 303 PRO C CA 1
ATOM 7950 C C . PRO C 1 323 ? 8.683 6.660 -13.879 1.00 48.97 303 PRO C C 1
ATOM 7951 O O . PRO C 1 323 ? 8.033 6.767 -14.911 1.00 51.46 303 PRO C O 1
ATOM 7955 N N . ALA C 1 324 ? 8.409 7.354 -12.785 1.00 49.50 304 ALA C N 1
ATOM 7956 C CA . ALA C 1 324 ? 7.267 8.258 -12.733 1.00 56.16 304 ALA C CA 1
ATOM 7957 C C . ALA C 1 324 ? 7.648 9.706 -13.037 1.00 55.35 304 ALA C C 1
ATOM 7958 O O . ALA C 1 324 ? 6.794 10.518 -13.388 1.00 49.99 304 ALA C O 1
ATOM 7960 N N . PHE C 1 325 ? 8.924 10.030 -12.866 1.00 56.45 305 PHE C N 1
ATOM 7961 C CA . PHE C 1 325 ? 9.416 11.371 -13.159 1.00 53.09 305 PHE C CA 1
ATOM 7962 C C . PHE C 1 325 ? 8.535 12.443 -12.552 1.00 50.76 305 PHE C C 1
ATOM 7963 O O . PHE C 1 325 ? 7.914 13.219 -13.272 1.00 53.84 305 PHE C O 1
ATOM 7971 N N . TRP C 1 326 ? 8.412 12.449 -11.242 1.00 47.24 306 TRP C N 1
ATOM 7972 C CA . TRP C 1 326 ? 7.659 13.514 -10.588 1.00 48.48 306 TRP C CA 1
ATOM 7973 C C . TRP C 1 326 ? 8.306 14.874 -10.873 1.00 52.54 306 TRP C C 1
ATOM 7974 O O . TRP C 1 326 ? 7.621 15.868 -11.124 1.00 53.83 306 TRP C O 1
ATOM 7985 N N . MET C 1 327 ? 9.634 14.905 -10.830 1.00 55.87 307 MET C N 1
ATOM 7986 C CA . MET C 1 327 ? 10.407 16.040 -11.327 1.00 57.64 307 MET C CA 1
ATOM 7987 C C . MET C 1 327 ? 11.502 15.483 -12.230 1.00 59.94 307 MET C C 1
ATOM 7988 O O . MET C 1 327 ? 11.742 14.289 -12.208 1.00 67.68 307 MET C O 1
ATOM 7993 N N . TYR C 1 328 ? 12.164 16.320 -13.024 1.00 64.63 308 TYR C N 1
ATOM 7994 C CA . TYR C 1 328 ? 13.224 15.823 -13.918 1.00 61.39 308 TYR C CA 1
ATOM 7995 C C . TYR C 1 328 ? 14.625 16.154 -13.405 1.00 56.79 308 TYR C C 1
ATOM 7996 O O . TYR C 1 328 ? 14.991 17.320 -13.340 1.00 59.72 308 TYR C O 1
ATOM 8005 N N . PRO C 1 329 ? 15.442 15.126 -13.114 1.00 56.56 309 PRO C N 1
ATOM 8006 C CA . PRO C 1 329 ? 16.770 15.331 -12.522 1.00 53.71 309 PRO C CA 1
ATOM 8007 C C . PRO C 1 329 ? 17.886 15.640 -13.507 1.00 58.40 309 PRO C C 1
ATOM 8008 O O . PRO C 1 329 ? 17.951 15.036 -14.585 1.00 57.39 309 PRO C O 1
ATOM 8012 N N . LEU C 1 330 ? 18.769 16.557 -13.120 1.00 54.83 310 LEU C N 1
ATOM 8013 C CA . LEU C 1 330 ? 20.021 16.760 -13.836 1.00 64.91 310 LEU C CA 1
ATOM 8014 C C . LEU C 1 330 ? 21.143 17.015 -12.838 1.00 67.10 310 LEU C C 1
ATOM 8015 O O . LEU C 1 330 ? 20.902 17.456 -11.711 1.00 55.77 310 LEU C O 1
ATOM 8020 N N . LYS C 1 331 ? 22.365 16.687 -13.250 1.00 67.45 311 LYS C N 1
ATOM 8021 C CA . LYS C 1 331 ? 23.564 17.091 -12.528 1.00 62.64 311 LYS C CA 1
ATOM 8022 C C . LYS C 1 331 ? 24.346 18.069 -13.380 1.00 71.93 311 LYS C C 1
ATOM 8023 O O . LYS C 1 331 ? 24.855 17.715 -14.458 1.00 81.27 311 LYS C O 1
ATOM 8029 N N . VAL C 1 332 ? 24.477 19.297 -12.890 1.00 64.27 312 VAL C N 1
ATOM 8030 C CA . VAL C 1 332 ? 25.014 20.361 -13.731 1.00 66.55 312 VAL C CA 1
ATOM 8031 C C . VAL C 1 332 ? 26.271 20.971 -13.140 1.00 67.71 312 VAL C C 1
ATOM 8032 O O . VAL C 1 332 ? 26.392 21.117 -11.920 1.00 67.12 312 VAL C O 1
ATOM 8036 N N . ARG C 1 333 ? 27.223 21.295 -14.009 1.00 71.22 313 ARG C N 1
ATOM 8037 C CA . ARG C 1 333 ? 28.379 22.080 -13.596 1.00 82.48 313 ARG C CA 1
ATOM 8038 C C . ARG C 1 333 ? 27.883 23.473 -13.243 1.00 84.74 313 ARG C C 1
ATOM 8039 O O . ARG C 1 333 ? 26.948 23.980 -13.871 1.00 85.41 313 ARG C O 1
ATOM 8047 N N . ASP C 1 334 ? 28.519 24.082 -12.246 1.00 82.18 314 ASP C N 1
ATOM 8048 C CA . ASP C 1 334 ? 28.227 25.451 -11.874 1.00 77.43 314 ASP C CA 1
ATOM 8049 C C . ASP C 1 334 ? 26.718 25.669 -11.640 1.00 73.89 314 ASP C C 1
ATOM 8050 O O . ASP C 1 334 ? 26.112 26.538 -12.260 1.00 77.26 314 ASP C O 1
ATOM 8055 N N . ARG C 1 335 ? 26.114 24.860 -10.764 1.00 71.69 315 ARG C N 1
ATOM 8056 C CA . ARG C 1 335 ? 24.666 24.926 -10.503 1.00 72.68 315 ARG C CA 1
ATOM 8057 C C . ARG C 1 335 ? 24.054 26.297 -10.127 1.00 80.38 315 ARG C C 1
ATOM 8058 O O . ARG C 1 335 ? 22.951 26.611 -10.590 1.00 82.61 315 ARG C O 1
ATOM 8066 N N . PRO C 1 336 ? 24.733 27.105 -9.275 1.00 77.64 316 PRO C N 1
ATOM 8067 C CA . PRO C 1 336 ? 24.129 28.406 -8.939 1.00 74.00 316 PRO C CA 1
ATOM 8068 C C . PRO C 1 336 ? 23.841 29.282 -10.157 1.00 77.94 316 PRO C C 1
ATOM 8069 O O . PRO C 1 336 ? 22.807 29.956 -10.190 1.00 80.78 316 PRO C O 1
ATOM 8073 N N . ALA C 1 337 ? 24.741 29.281 -11.133 1.00 74.78 317 ALA C N 1
ATOM 8074 C CA . ALA C 1 337 ? 24.507 30.027 -12.360 1.00 79.62 317 ALA C CA 1
ATOM 8075 C C . ALA C 1 337 ? 23.368 29.407 -13.165 1.00 83.51 317 ALA C C 1
ATOM 8076 O O . ALA C 1 337 ? 22.568 30.114 -13.777 1.00 88.10 317 ALA C O 1
ATOM 8078 N N . PHE C 1 338 ? 23.281 28.082 -13.133 1.00 79.98 318 PHE C N 1
ATOM 8079 C CA . PHE C 1 338 ? 22.250 27.362 -13.874 1.00 78.86 318 PHE C CA 1
ATOM 8080 C C . PHE C 1 338 ? 20.856 27.766 -13.435 1.00 73.52 318 PHE C C 1
ATOM 8081 O O . PHE C 1 338 ? 20.015 28.129 -14.255 1.00 74.31 318 PHE C O 1
ATOM 8089 N N . MET C 1 339 ? 20.614 27.700 -12.135 1.00 71.52 319 MET C N 1
ATOM 8090 C CA . MET C 1 339 ? 19.298 28.008 -11.605 1.00 68.36 319 MET C CA 1
ATOM 8091 C C . MET C 1 339 ? 18.939 29.466 -11.857 1.00 69.85 319 MET C C 1
ATOM 8092 O O . MET C 1 339 ? 17.794 29.787 -12.180 1.00 67.13 319 MET C O 1
ATOM 8097 N N . ARG C 1 340 ? 19.917 30.352 -11.706 1.00 73.68 320 ARG C N 1
ATOM 8098 C CA . ARG C 1 340 ? 19.656 31.770 -11.914 1.00 79.78 320 ARG C CA 1
ATOM 8099 C C . ARG C 1 340 ? 19.254 32.016 -13.358 1.00 73.22 320 ARG C C 1
ATOM 8100 O O . ARG C 1 340 ? 18.311 32.761 -13.621 1.00 70.36 320 ARG C O 1
ATOM 8108 N N . ARG C 1 341 ? 19.960 31.370 -14.285 1.00 72.06 321 ARG C N 1
ATOM 8109 C CA . ARG C 1 341 ? 19.677 31.520 -15.705 1.00 74.96 321 ARG C CA 1
ATOM 8110 C C . ARG C 1 341 ? 18.263 31.058 -15.989 1.00 76.27 321 ARG C C 1
ATOM 8111 O O . ARG C 1 341 ? 17.498 31.758 -16.656 1.00 83.01 321 ARG C O 1
ATOM 8119 N N . LEU C 1 342 ? 17.909 29.887 -15.461 1.00 72.16 322 LEU C N 1
ATOM 8120 C CA . LEU C 1 342 ? 16.587 29.326 -15.705 1.00 64.19 322 LEU C CA 1
ATOM 8121 C C . LEU C 1 342 ? 15.522 30.161 -15.027 1.00 78.83 322 LEU C C 1
ATOM 8122 O O . LEU C 1 342 ? 14.397 30.236 -15.504 1.00 80.80 322 LEU C O 1
ATOM 8127 N N . LEU C 1 343 ? 15.882 30.808 -13.925 1.00 70.16 323 LEU C N 1
ATOM 8128 C CA . LEU C 1 343 ? 14.933 31.654 -13.221 1.00 70.12 323 LEU C CA 1
ATOM 8129 C C . LEU C 1 343 ? 14.600 32.916 -14.013 1.00 71.42 323 LEU C C 1
ATOM 8130 O O . LEU C 1 343 ? 13.447 33.332 -14.040 1.00 71.17 323 LEU C O 1
ATOM 8135 N N . ASP C 1 344 ? 15.599 33.498 -14.679 1.00 71.24 324 ASP C N 1
ATOM 8136 C CA . ASP C 1 344 ? 15.384 34.678 -15.523 1.00 81.39 324 ASP C CA 1
ATOM 8137 C C . ASP C 1 344 ? 14.488 34.358 -16.703 1.00 82.73 324 ASP C C 1
ATOM 8138 O O . ASP C 1 344 ? 13.803 35.240 -17.230 1.00 83.88 324 ASP C O 1
ATOM 8143 N N . ALA C 1 345 ? 14.501 33.095 -17.116 1.00 78.69 325 ALA C N 1
ATOM 8144 C CA . ALA C 1 345 ? 13.680 32.645 -18.229 1.00 73.48 325 ALA C CA 1
ATOM 8145 C C . ALA C 1 345 ? 12.311 32.173 -17.746 1.00 73.92 325 ALA C C 1
ATOM 8146 O O . ALA C 1 345 ? 11.510 31.654 -18.533 1.00 72.09 325 ALA C O 1
ATOM 8148 N N . GLY C 1 346 ? 12.052 32.346 -16.450 1.00 74.23 326 GLY C N 1
ATOM 8149 C CA . GLY C 1 346 ? 10.767 31.993 -15.882 1.00 62.96 326 GLY C CA 1
ATOM 8150 C C . GLY C 1 346 ? 10.629 30.510 -15.606 1.00 77.75 326 GLY C C 1
ATOM 8151 O O . GLY C 1 346 ? 9.518 29.976 -15.623 1.00 79.95 326 GLY C O 1
ATOM 8152 N N . ILE C 1 347 ? 11.758 29.841 -15.369 1.00 71.43 327 ILE C N 1
ATOM 8153 C CA . ILE C 1 347 ? 11.760 28.408 -15.098 1.00 62.64 327 ILE C CA 1
ATOM 8154 C C . ILE C 1 347 ? 12.167 28.147 -13.656 1.00 58.01 327 ILE C C 1
ATOM 8155 O O . ILE C 1 347 ? 13.298 28.418 -13.249 1.00 61.56 327 ILE C O 1
ATOM 8160 N N . ALA C 1 348 ? 11.234 27.610 -12.889 1.00 55.34 328 ALA C N 1
ATOM 8161 C CA . ALA C 1 348 ? 11.490 27.235 -11.509 1.00 62.77 328 ALA C CA 1
ATOM 8162 C C . ALA C 1 348 ? 12.410 26.011 -11.438 1.00 64.08 328 ALA C C 1
ATOM 8163 O O . ALA C 1 348 ? 12.375 25.133 -12.295 1.00 59.94 328 ALA C O 1
ATOM 8165 N N . THR C 1 349 ? 13.242 25.976 -10.410 1.00 63.07 329 THR C N 1
ATOM 8166 C CA . THR C 1 349 ? 14.308 25.001 -10.296 1.00 58.20 329 THR C CA 1
ATOM 8167 C C . THR C 1 349 ? 14.664 24.804 -8.821 1.00 57.15 329 THR C C 1
ATOM 8168 O O . THR C 1 349 ? 14.629 25.763 -8.052 1.00 63.56 329 THR C O 1
ATOM 8172 N N . SER C 1 350 ? 15.000 23.588 -8.399 1.00 50.35 330 SER C N 1
ATOM 8173 C CA . SER C 1 350 ? 15.268 23.403 -6.972 1.00 56.71 330 SER C CA 1
ATOM 8174 C C . SER C 1 350 ? 16.196 22.227 -6.623 1.00 57.64 330 SER C C 1
ATOM 8175 O O . SER C 1 350 ? 16.215 21.207 -7.311 1.00 63.60 330 SER C O 1
ATOM 8178 N N . VAL C 1 351 ? 16.946 22.390 -5.532 1.00 57.60 331 VAL C N 1
ATOM 8179 C CA . VAL C 1 351 ? 17.749 21.327 -4.926 1.00 64.52 331 VAL C CA 1
ATOM 8180 C C . VAL C 1 351 ? 16.804 20.395 -4.170 1.00 62.68 331 VAL C C 1
ATOM 8181 O O . VAL C 1 351 ? 17.165 19.267 -3.820 1.00 56.06 331 VAL C O 1
ATOM 8185 N N . VAL C 1 352 ? 15.593 20.906 -3.941 1.00 64.61 332 VAL C N 1
ATOM 8186 C CA . VAL C 1 352 ? 14.472 20.212 -3.296 1.00 61.60 332 VAL C CA 1
ATOM 8187 C C . VAL C 1 352 ? 14.632 20.084 -1.780 1.00 59.83 332 VAL C C 1
ATOM 8188 O O . VAL C 1 352 ? 13.782 20.576 -1.039 1.00 63.92 332 VAL C O 1
ATOM 8192 N N . SER C 1 353 ? 15.688 19.423 -1.314 1.00 58.96 333 SER C N 1
ATOM 8193 C CA . SER C 1 353 ? 15.997 19.389 0.119 1.00 62.85 333 SER C CA 1
ATOM 8194 C C . SER C 1 353 ? 17.501 19.261 0.315 1.00 60.42 333 SER C C 1
ATOM 8195 O O . SER C 1 353 ? 18.220 18.830 -0.589 1.00 63.59 333 SER C O 1
ATOM 8198 N N . ARG C 1 354 ? 17.988 19.682 1.473 1.00 51.61 334 ARG C N 1
ATOM 8199 C CA . ARG C 1 354 ? 19.407 19.547 1.786 1.00 51.57 334 ARG C CA 1
ATOM 8200 C C . ARG C 1 354 ? 19.739 18.100 2.095 1.00 53.77 334 ARG C C 1
ATOM 8201 O O . ARG C 1 354 ? 18.901 17.393 2.647 1.00 49.34 334 ARG C O 1
ATOM 8209 N N . ARG C 1 355 ? 20.944 17.652 1.734 1.00 57.90 335 ARG C N 1
ATOM 8210 C CA . ARG C 1 355 ? 21.385 16.320 2.140 1.00 55.07 335 ARG C CA 1
ATOM 8211 C C . ARG C 1 355 ? 21.200 16.211 3.663 1.00 55.03 335 ARG C C 1
ATOM 8212 O O . ARG C 1 355 ? 21.804 16.968 4.415 1.00 53.94 335 ARG C O 1
ATOM 8220 N N . ASN C 1 356 ? 20.369 15.274 4.114 1.00 51.37 336 ASN C N 1
ATOM 8221 C CA . ASN C 1 356 ? 19.972 15.247 5.524 1.00 52.89 336 ASN C CA 1
ATOM 8222 C C . ASN C 1 356 ? 21.141 15.015 6.490 1.00 55.19 336 ASN C C 1
ATOM 8223 O O . ASN C 1 356 ? 21.098 15.473 7.628 1.00 62.28 336 ASN C O 1
ATOM 8228 N N . ASP C 1 357 ? 22.200 14.361 6.028 1.00 50.50 337 ASP C N 1
ATOM 8229 C CA . ASP C 1 357 ? 23.327 14.018 6.891 1.00 52.20 337 ASP C CA 1
ATOM 8230 C C . ASP C 1 357 ? 24.063 15.263 7.380 1.00 53.42 337 ASP C C 1
ATOM 8231 O O . ASP C 1 357 ? 24.877 15.193 8.292 1.00 55.29 337 ASP C O 1
ATOM 8236 N N . ALA C 1 358 ? 23.778 16.402 6.766 1.00 57.29 338 ALA C N 1
ATOM 8237 C CA . ALA C 1 358 ? 24.472 17.641 7.101 1.00 58.07 338 ALA C CA 1
ATOM 8238 C C . ALA C 1 358 ? 23.776 18.415 8.218 1.00 57.99 338 ALA C C 1
ATOM 8239 O O . ALA C 1 358 ? 24.352 19.349 8.786 1.00 50.28 338 ALA C O 1
ATOM 8241 N N . HIS C 1 359 ? 22.543 18.033 8.535 1.00 59.23 339 HIS C N 1
ATOM 8242 C CA . HIS C 1 359 ? 21.789 18.730 9.581 1.00 61.31 339 HIS C CA 1
ATOM 8243 C C . HIS C 1 359 ? 22.443 18.507 10.954 1.00 64.27 339 HIS C C 1
ATOM 8244 O O . HIS C 1 359 ? 22.954 17.417 11.236 1.00 70.76 339 HIS C O 1
ATOM 8251 N N . SER C 1 360 ? 22.452 19.561 11.773 1.00 57.85 340 SER C N 1
ATOM 8252 C CA . SER C 1 360 ? 22.995 19.550 13.138 1.00 59.96 340 SER C CA 1
ATOM 8253 C C . SER C 1 360 ? 22.411 18.447 14.007 1.00 60.15 340 SER C C 1
ATOM 8254 O O . SER C 1 360 ? 23.119 17.771 14.752 1.00 60.72 340 SER C O 1
ATOM 8257 N N . CYS C 1 361 ? 21.099 18.285 13.897 1.00 56.36 341 CYS C N 1
ATOM 8258 C CA . CYS C 1 361 ? 20.342 17.406 14.777 1.00 55.11 341 CYS C CA 1
ATOM 8259 C C . CYS C 1 361 ? 20.783 15.940 14.639 1.00 56.72 341 CYS C C 1
ATOM 8260 O O . CYS C 1 361 ? 20.466 15.107 15.492 1.00 54.68 341 CYS C O 1
ATOM 8263 N N . VAL C 1 362 ? 21.531 15.642 13.577 1.00 52.92 342 VAL C N 1
ATOM 8264 C CA . VAL C 1 362 ? 22.028 14.291 13.321 1.00 46.58 342 VAL C CA 1
ATOM 8265 C C . VAL C 1 362 ? 23.541 14.338 13.175 1.00 47.80 342 VAL C C 1
ATOM 8266 O O . VAL C 1 362 ? 24.128 13.582 12.397 1.00 48.24 342 VAL C O 1
ATOM 8270 N N . ALA C 1 363 ? 24.171 15.240 13.920 1.00 49.04 343 ALA C N 1
ATOM 8271 C CA . ALA C 1 363 ? 25.613 15.404 13.853 1.00 58.93 343 ALA C CA 1
ATOM 8272 C C . ALA C 1 363 ? 26.343 14.112 14.202 1.00 62.73 343 ALA C C 1
ATOM 8273 O O . ALA C 1 363 ? 27.426 13.836 13.674 1.00 68.64 343 ALA C O 1
ATOM 8275 N N . SER C 1 364 ? 25.715 13.306 15.055 1.00 58.12 344 SER C N 1
ATOM 8276 C CA . SER C 1 364 ? 26.322 12.089 15.593 1.00 56.44 344 SER C CA 1
ATOM 8277 C C . SER C 1 364 ? 26.465 10.983 14.546 1.00 58.26 344 SER C C 1
ATOM 8278 O O . SER C 1 364 ? 27.336 10.127 14.646 1.00 56.62 344 SER C O 1
ATOM 8281 N N . ALA C 1 365 ? 25.605 11.016 13.536 1.00 61.42 345 ALA C N 1
ATOM 8282 C CA . ALA C 1 365 ? 25.594 9.984 12.515 1.00 62.67 345 ALA C CA 1
ATOM 8283 C C . ALA C 1 365 ? 26.431 10.341 11.288 1.00 60.43 345 ALA C C 1
ATOM 8284 O O . ALA C 1 365 ? 26.525 9.553 10.347 1.00 58.26 345 ALA C O 1
ATOM 8286 N N . ARG C 1 366 ? 27.046 11.516 11.295 1.00 64.06 346 ARG C N 1
ATOM 8287 C CA . ARG C 1 366 ? 27.740 11.979 10.100 1.00 67.43 346 ARG C CA 1
ATOM 8288 C C . ARG C 1 366 ? 28.988 11.177 9.805 1.00 65.04 346 ARG C C 1
ATOM 8289 O O . ARG C 1 366 ? 29.818 10.936 10.674 1.00 60.62 346 ARG C O 1
ATOM 8297 N N . THR C 1 367 ? 29.073 10.734 8.558 1.00 70.14 347 THR C N 1
ATOM 8298 C CA . THR C 1 367 ? 30.124 9.849 8.088 1.00 67.88 347 THR C CA 1
ATOM 8299 C C . THR C 1 367 ? 30.339 10.224 6.636 1.00 69.16 347 THR C C 1
ATOM 8300 O O . THR C 1 367 ? 29.440 10.778 5.996 1.00 70.03 347 THR C O 1
ATOM 8304 N N . THR C 1 368 ? 31.526 9.945 6.115 1.00 69.74 348 THR C N 1
ATOM 8305 C CA . THR C 1 368 ? 31.862 10.406 4.776 1.00 71.61 348 THR C CA 1
ATOM 8306 C C . THR C 1 368 ? 31.169 9.569 3.707 1.00 68.37 348 THR C C 1
ATOM 8307 O O . THR C 1 368 ? 31.243 8.346 3.709 1.00 66.55 348 THR C O 1
ATOM 8311 N N . LEU C 1 369 ? 30.481 10.257 2.803 1.00 68.87 349 LEU C N 1
ATOM 8312 C CA . LEU C 1 369 ? 29.735 9.615 1.725 1.00 69.74 349 LEU C CA 1
ATOM 8313 C C . LEU C 1 369 ? 30.192 10.121 0.361 1.00 71.74 349 LEU C C 1
ATOM 8314 O O . LEU C 1 369 ? 29.664 11.105 -0.165 1.00 74.76 349 LEU C O 1
ATOM 8319 N N . PRO C 1 370 ? 31.177 9.433 -0.217 1.00 73.77 350 PRO C N 1
ATOM 8320 C CA . PRO C 1 370 ? 31.885 9.915 -1.410 1.00 61.39 350 PRO C CA 1
ATOM 8321 C C . PRO C 1 370 ? 30.938 10.061 -2.585 1.00 60.45 350 PRO C C 1
ATOM 8322 O O . PRO C 1 370 ? 31.089 10.986 -3.365 1.00 65.37 350 PRO C O 1
ATOM 8326 N N . GLY C 1 371 ? 29.965 9.166 -2.700 1.00 58.98 351 GLY C N 1
ATOM 8327 C CA . GLY C 1 371 ? 28.975 9.258 -3.760 1.00 58.55 351 GLY C CA 1
ATOM 8328 C C . GLY C 1 371 ? 28.104 10.498 -3.658 1.00 62.81 351 GLY C C 1
ATOM 8329 O O . GLY C 1 371 ? 27.889 11.218 -4.642 1.00 66.45 351 GLY C O 1
ATOM 8330 N N . LEU C 1 372 ? 27.618 10.753 -2.449 1.00 55.40 352 LEU C N 1
ATOM 8331 C CA . LEU C 1 372 ? 26.754 11.883 -2.183 1.00 54.14 352 LEU C CA 1
ATOM 8332 C C . LEU C 1 372 ? 27.508 13.187 -2.360 1.00 62.64 352 LEU C C 1
ATOM 8333 O O . LEU C 1 372 ? 26.962 14.152 -2.907 1.00 66.43 352 LEU C O 1
ATOM 8338 N N . ASP C 1 373 ? 28.754 13.219 -1.885 1.00 61.85 353 ASP C N 1
ATOM 8339 C CA . ASP C 1 373 ? 29.615 14.388 -2.049 1.00 64.94 353 ASP C CA 1
ATOM 8340 C C . ASP C 1 373 ? 29.695 14.762 -3.524 1.00 68.12 353 ASP C C 1
ATOM 8341 O O . ASP C 1 373 ? 29.729 15.947 -3.890 1.00 70.14 353 ASP C O 1
ATOM 8346 N N . ARG C 1 374 ? 29.689 13.726 -4.358 1.00 72.21 354 ARG C N 1
ATOM 8347 C CA . ARG C 1 374 ? 29.883 13.841 -5.795 1.00 75.68 354 ARG C CA 1
ATOM 8348 C C . ARG C 1 374 ? 28.706 14.479 -6.546 1.00 71.25 354 ARG C C 1
ATOM 8349 O O . ARG C 1 374 ? 28.888 15.011 -7.644 1.00 79.61 354 ARG C O 1
ATOM 8357 N N . VAL C 1 375 ? 27.512 14.460 -5.957 1.00 61.50 355 VAL C N 1
ATOM 8358 C CA . VAL C 1 375 ? 26.333 15.027 -6.623 1.00 61.09 355 VAL C CA 1
ATOM 8359 C C . VAL C 1 375 ? 25.656 16.161 -5.845 1.00 62.88 355 VAL C C 1
ATOM 8360 O O . VAL C 1 375 ? 24.836 16.887 -6.406 1.00 68.44 355 VAL C O 1
ATOM 8364 N N . ALA C 1 376 ? 25.965 16.300 -4.559 1.00 57.36 356 ALA C N 1
ATOM 8365 C CA . ALA C 1 376 ? 25.249 17.252 -3.712 1.00 56.13 356 ALA C CA 1
ATOM 8366 C C . ALA C 1 376 ? 25.268 18.668 -4.294 1.00 68.53 356 ALA C C 1
ATOM 8367 O O . ALA C 1 376 ? 24.265 19.372 -4.259 1.00 77.40 356 ALA C O 1
ATOM 8369 N N . ASP C 1 377 ? 26.398 19.077 -4.857 1.00 68.38 357 ASP C N 1
ATOM 8370 C CA . ASP C 1 377 ? 26.514 20.433 -5.386 1.00 77.12 357 ASP C CA 1
ATOM 8371 C C . ASP C 1 377 ? 26.153 20.528 -6.873 1.00 77.98 357 ASP C C 1
ATOM 8372 O O . ASP C 1 377 ? 26.190 21.613 -7.461 1.00 68.42 357 ASP C O 1
ATOM 8377 N N . ARG C 1 378 ? 25.802 19.396 -7.474 1.00 79.64 358 ARG C N 1
ATOM 8378 C CA . ARG C 1 378 ? 25.485 19.357 -8.898 1.00 72.19 358 ARG C CA 1
ATOM 8379 C C . ARG C 1 378 ? 24.009 19.030 -9.171 1.00 62.61 358 ARG C C 1
ATOM 8380 O O . ARG C 1 378 ? 23.450 19.481 -10.164 1.00 65.43 358 ARG C O 1
ATOM 8388 N N . VAL C 1 379 ? 23.368 18.286 -8.275 1.00 59.86 359 VAL C N 1
ATOM 8389 C CA . VAL C 1 379 ? 22.008 17.822 -8.529 1.00 65.33 359 VAL C CA 1
ATOM 8390 C C . VAL C 1 379 ? 21.031 19.004 -8.550 1.00 71.19 359 VAL C C 1
ATOM 8391 O O . VAL C 1 379 ? 21.135 19.943 -7.748 1.00 68.69 359 VAL C O 1
ATOM 8395 N N . VAL C 1 380 ? 20.103 18.956 -9.500 1.00 66.55 360 VAL C N 1
ATOM 8396 C CA . VAL C 1 380 ? 19.119 20.007 -9.692 1.00 58.61 360 VAL C CA 1
ATOM 8397 C C . VAL C 1 380 ? 17.871 19.395 -10.334 1.00 52.21 360 VAL C C 1
ATOM 8398 O O . VAL C 1 380 ? 17.958 18.373 -11.001 1.00 66.39 360 VAL C O 1
ATOM 8402 N N . HIS C 1 381 ? 16.713 20.005 -10.112 1.00 51.25 361 HIS C N 1
ATOM 8403 C CA . HIS C 1 381 ? 15.431 19.473 -10.576 1.00 50.40 361 HIS C CA 1
ATOM 8404 C C . HIS C 1 381 ? 14.695 20.493 -11.428 1.00 55.05 361 HIS C C 1
ATOM 8405 O O . HIS C 1 381 ? 14.752 21.697 -11.165 1.00 59.57 361 HIS C O 1
ATOM 8412 N N . ILE C 1 382 ? 14.012 20.000 -12.453 1.00 51.54 362 ILE C N 1
ATOM 8413 C CA . ILE C 1 382 ? 13.446 20.851 -13.485 1.00 62.18 362 ILE C CA 1
ATOM 8414 C C . ILE C 1 382 ? 11.961 20.561 -13.735 1.00 63.55 362 ILE C C 1
ATOM 8415 O O . ILE C 1 382 ? 11.526 19.432 -13.548 1.00 64.87 362 ILE C O 1
ATOM 8420 N N . PRO C 1 383 ? 11.169 21.576 -14.143 1.00 64.03 363 PRO C N 1
ATOM 8421 C CA . PRO C 1 383 ? 9.749 21.293 -14.417 1.00 57.09 363 PRO C CA 1
ATOM 8422 C C . PRO C 1 383 ? 9.566 20.258 -15.542 1.00 54.70 363 PRO C C 1
ATOM 8423 O O . PRO C 1 383 ? 10.139 20.412 -16.627 1.00 60.34 363 PRO C O 1
ATOM 8427 N N . VAL C 1 384 ? 8.751 19.238 -15.278 1.00 51.88 364 VAL C N 1
ATOM 8428 C CA . VAL C 1 384 ? 8.495 18.146 -16.214 1.00 54.42 364 VAL C CA 1
ATOM 8429 C C . VAL C 1 384 ? 7.035 17.692 -16.094 1.00 59.83 364 VAL C C 1
ATOM 8430 O O . VAL C 1 384 ? 6.560 16.868 -16.867 1.00 68.58 364 VAL C O 1
ATOM 8434 N N . GLY C 1 385 ? 6.328 18.217 -15.102 1.00 59.11 365 GLY C N 1
ATOM 8435 C CA . GLY C 1 385 ? 4.981 17.764 -14.815 1.00 54.00 365 GLY C CA 1
ATOM 8436 C C . GLY C 1 385 ? 3.911 17.989 -15.868 1.00 53.61 365 GLY C C 1
ATOM 8437 O O . GLY C 1 385 ? 4.158 18.594 -16.904 1.00 53.73 365 GLY C O 1
ATOM 8438 N N . TRP C 1 386 ? 2.698 17.544 -15.547 1.00 55.72 366 TRP C N 1
ATOM 8439 C CA . TRP C 1 386 ? 1.572 17.480 -16.482 1.00 59.46 366 TRP C CA 1
ATOM 8440 C C . TRP C 1 386 ? 1.088 18.835 -16.957 1.00 57.68 366 TRP C C 1
ATOM 8441 O O . TRP C 1 386 ? 0.304 18.907 -17.902 1.00 53.39 366 TRP C O 1
ATOM 8452 N N . TRP C 1 387 ? 1.528 19.900 -16.290 1.00 51.53 367 TRP C N 1
ATOM 8453 C CA . TRP C 1 387 ? 1.055 21.251 -16.600 1.00 60.15 367 TRP C CA 1
ATOM 8454 C C . TRP C 1 387 ? 1.849 21.958 -17.711 1.00 63.59 367 TRP C C 1
ATOM 8455 O O . TRP C 1 387 ? 1.463 23.031 -18.170 1.00 67.99 367 TRP C O 1
ATOM 8466 N N . LEU C 1 388 ? 2.952 21.363 -18.146 1.00 62.66 368 LEU C N 1
ATOM 8467 C CA . LEU C 1 388 ? 3.755 21.953 -19.216 1.00 63.20 368 LEU C CA 1
ATOM 8468 C C . LEU C 1 388 ? 3.046 21.823 -20.560 1.00 58.65 368 LEU C C 1
ATOM 8469 O O . LEU C 1 388 ? 2.635 20.727 -20.931 1.00 59.02 368 LEU C O 1
ATOM 8474 N N . THR C 1 389 ? 2.868 22.929 -21.275 1.00 68.88 369 THR C N 1
ATOM 8475 C CA . THR C 1 389 ? 2.457 22.839 -22.683 1.00 72.01 369 THR C CA 1
ATOM 8476 C C . THR C 1 389 ? 3.690 22.474 -23.502 1.00 71.06 369 THR C C 1
ATOM 8477 O O . THR C 1 389 ? 4.811 22.488 -22.990 1.00 70.92 369 THR C O 1
ATOM 8481 N N . GLU C 1 390 ? 3.477 22.097 -24.755 1.00 74.47 370 GLU C N 1
ATOM 8482 C CA . GLU C 1 390 ? 4.576 21.757 -25.649 1.00 80.12 370 GLU C CA 1
ATOM 8483 C C . GLU C 1 390 ? 5.574 22.917 -25.780 1.00 74.66 370 GLU C C 1
ATOM 8484 O O . GLU C 1 390 ? 6.784 22.697 -25.813 1.00 73.63 370 GLU C O 1
ATOM 8490 N N . ASP C 1 391 ? 5.072 24.149 -25.824 1.00 69.05 371 ASP C N 1
ATOM 8491 C CA . ASP C 1 391 ? 5.957 25.310 -25.868 1.00 74.91 371 ASP C CA 1
ATOM 8492 C C . ASP C 1 391 ? 6.766 25.478 -24.580 1.00 72.25 371 ASP C C 1
ATOM 8493 O O . ASP C 1 391 ? 7.951 25.800 -24.638 1.00 73.16 371 ASP C O 1
ATOM 8498 N N . ASP C 1 392 ? 6.136 25.255 -23.428 1.00 73.91 372 ASP C N 1
ATOM 8499 C CA . ASP C 1 392 ? 6.829 25.303 -22.132 1.00 68.00 372 ASP C CA 1
ATOM 8500 C C . ASP C 1 392 ? 8.043 24.389 -22.114 1.00 71.56 372 ASP C C 1
ATOM 8501 O O . ASP C 1 392 ? 9.120 24.755 -21.638 1.00 68.41 372 ASP C O 1
ATOM 8506 N N . ARG C 1 393 ? 7.841 23.199 -22.666 1.00 77.73 373 ARG C N 1
ATOM 8507 C CA . ARG C 1 393 ? 8.846 22.156 -22.733 1.00 74.55 373 ARG C CA 1
ATOM 8508 C C . ARG C 1 393 ? 10.038 22.552 -23.597 1.00 73.51 373 ARG C C 1
ATOM 8509 O O . ARG C 1 393 ? 11.188 22.411 -23.185 1.00 79.34 373 ARG C O 1
ATOM 8517 N N . SER C 1 394 ? 9.758 23.071 -24.785 1.00 68.06 374 SER C N 1
ATOM 8518 C CA . SER C 1 394 ? 10.817 23.545 -25.673 1.00 79.34 374 SER C CA 1
ATOM 8519 C C . SER C 1 394 ? 11.600 24.696 -25.064 1.00 81.89 374 SER C C 1
ATOM 8520 O O . SER C 1 394 ? 12.808 24.808 -25.268 1.00 83.74 374 SER C O 1
ATOM 8523 N N . HIS C 1 395 ? 10.905 25.574 -24.349 1.00 82.47 375 HIS C N 1
ATOM 8524 C CA . HIS C 1 395 ? 11.555 26.740 -23.767 1.00 83.06 375 HIS C CA 1
ATOM 8525 C C . HIS C 1 395 ? 12.618 26.355 -22.739 1.00 79.60 375 HIS C C 1
ATOM 8526 O O . HIS C 1 395 ? 13.705 26.941 -22.698 1.00 79.36 375 HIS C O 1
ATOM 8533 N N . VAL C 1 396 ? 12.300 25.353 -21.926 1.00 72.99 376 VAL C N 1
ATOM 8534 C CA . VAL C 1 396 ? 13.243 24.823 -20.954 1.00 72.45 376 VAL C CA 1
ATOM 8535 C C . VAL C 1 396 ? 14.472 24.261 -21.676 1.00 77.05 376 VAL C C 1
ATOM 8536 O O . VAL C 1 396 ? 15.605 24.659 -21.380 1.00 78.35 376 VAL C O 1
ATOM 8540 N N . VAL C 1 397 ? 14.249 23.367 -22.639 1.00 73.91 377 VAL C N 1
ATOM 8541 C CA . VAL C 1 397 ? 15.344 22.794 -23.410 1.00 73.12 377 VAL C CA 1
ATOM 8542 C C . VAL C 1 397 ? 16.134 23.915 -24.093 1.00 77.70 377 VAL C C 1
ATOM 8543 O O . VAL C 1 397 ? 17.364 23.901 -24.094 1.00 81.42 377 VAL C O 1
ATOM 8547 N N . GLU C 1 398 ? 15.431 24.890 -24.658 1.00 77.20 378 GLU C N 1
ATOM 8548 C CA . GLU C 1 398 ? 16.096 25.985 -25.366 1.00 84.25 378 GLU C CA 1
ATOM 8549 C C . GLU C 1 398 ? 16.968 26.808 -24.433 1.00 84.06 378 GLU C C 1
ATOM 8550 O O . GLU C 1 398 ? 18.065 27.233 -24.804 1.00 82.25 378 GLU C O 1
ATOM 8556 N N . THR C 1 399 ? 16.460 27.034 -23.224 1.00 86.48 379 THR C N 1
ATOM 8557 C CA . THR C 1 399 ? 17.169 27.808 -22.213 1.00 79.84 379 THR C CA 1
ATOM 8558 C C . THR C 1 399 ? 18.454 27.117 -21.765 1.00 75.10 379 THR C C 1
ATOM 8559 O O . THR C 1 399 ? 19.496 27.762 -21.668 1.00 75.54 379 THR C O 1
ATOM 8563 N N . ILE C 1 400 ? 18.386 25.812 -21.515 1.00 70.64 380 ILE C N 1
ATOM 8564 C CA . ILE C 1 400 ? 19.572 25.040 -21.158 1.00 70.64 380 ILE C CA 1
ATOM 8565 C C . ILE C 1 400 ? 20.595 25.042 -22.279 1.00 88.64 380 ILE C C 1
ATOM 8566 O O . ILE C 1 400 ? 21.796 25.181 -22.037 1.00 93.68 380 ILE C O 1
ATOM 8571 N N . LYS C 1 401 ? 20.112 24.907 -23.511 1.00 87.28 381 LYS C N 1
ATOM 8572 C CA . LYS C 1 401 ? 20.990 24.912 -24.668 1.00 83.54 381 LYS C CA 1
ATOM 8573 C C . LYS C 1 401 ? 21.581 26.296 -24.891 1.00 90.16 381 LYS C C 1
ATOM 8574 O O . LYS C 1 401 ? 22.603 26.440 -25.559 1.00 96.41 381 LYS C O 1
ATOM 8580 N N . SER C 1 402 ? 20.946 27.316 -24.326 1.00 89.00 382 SER C N 1
ATOM 8581 C CA . SER C 1 402 ? 21.456 28.678 -24.452 1.00 90.84 382 SER C CA 1
ATOM 8582 C C . SER C 1 402 ? 22.651 28.876 -23.516 1.00 88.69 382 SER C C 1
ATOM 8583 O O . SER C 1 402 ? 23.248 29.952 -23.475 1.00 84.13 382 SER C O 1
ATOM 8586 N N . GLY C 1 403 ? 22.968 27.844 -22.735 1.00 86.15 383 GLY C N 1
ATOM 8587 C CA . GLY C 1 403 ? 24.128 27.877 -21.863 1.00 88.90 383 GLY C CA 1
ATOM 8588 C C . GLY C 1 403 ? 23.960 28.751 -20.637 1.00 93.81 383 GLY C C 1
ATOM 8589 O O . GLY C 1 403 ? 22.941 29.423 -20.484 1.00 93.78 383 GLY C O 1
ATOM 8590 N N . TRP C 1 404 ? 24.954 28.721 -19.751 1.00 95.98 384 TRP C N 1
ATOM 8591 C CA . TRP C 1 404 ? 24.932 29.526 -18.530 1.00 94.80 384 TRP C CA 1
ATOM 8592 C C . TRP C 1 404 ? 26.330 29.697 -17.932 1.00 98.12 384 TRP C C 1
ATOM 8593 O O . TRP C 1 404 ? 26.583 30.631 -17.172 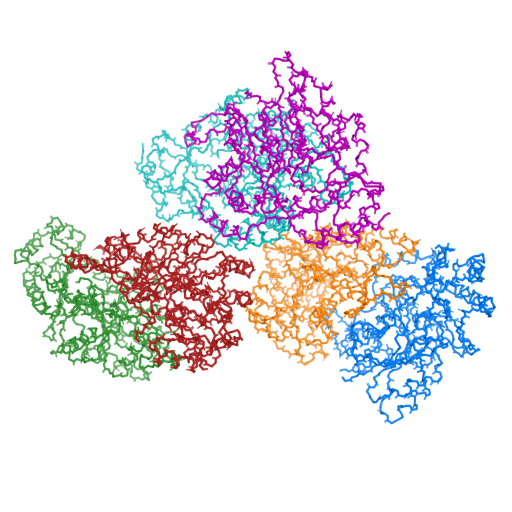1.00 98.62 384 TRP C O 1
ATOM 8605 N N . MET D 1 29 ? -31.071 7.017 19.377 1.00 57.31 9 MET D N 1
ATOM 8606 C CA . MET D 1 29 ? -31.923 7.934 18.612 1.00 64.98 9 MET D CA 1
ATOM 8607 C C . MET D 1 29 ? -31.771 9.393 19.070 1.00 75.10 9 MET D C 1
ATOM 8608 O O . MET D 1 29 ? -31.892 10.322 18.267 1.00 80.19 9 MET D O 1
ATOM 8613 N N . ILE D 1 30 ? -31.526 9.593 20.362 1.00 68.33 10 ILE D N 1
ATOM 8614 C CA . ILE D 1 30 ? -31.000 10.868 20.836 1.00 57.34 10 ILE D CA 1
ATOM 8615 C C . ILE D 1 30 ? -29.516 10.639 21.061 1.00 56.60 10 ILE D C 1
ATOM 8616 O O . ILE D 1 30 ? -29.108 10.067 22.069 1.00 57.63 10 ILE D O 1
ATOM 8621 N N . PRO D 1 31 ? -28.696 11.111 20.124 1.00 55.01 11 PRO D N 1
ATOM 8622 C CA . PRO D 1 31 ? -27.269 10.773 20.104 1.00 52.60 11 PRO D CA 1
ATOM 8623 C C . PRO D 1 31 ? -26.454 11.466 21.190 1.00 55.82 11 PRO D C 1
ATOM 8624 O O . PRO D 1 31 ? -26.829 12.537 21.686 1.00 56.10 11 PRO D O 1
ATOM 8628 N N . LEU D 1 32 ? -25.345 10.828 21.555 1.00 56.04 12 LEU D N 1
ATOM 8629 C CA . LEU D 1 32 ? -24.435 11.341 22.567 1.00 51.57 12 LEU D CA 1
ATOM 8630 C C . LEU D 1 32 ? -23.539 12.420 21.979 1.00 50.33 12 LEU D C 1
ATOM 8631 O O . LEU D 1 32 ? -23.096 13.322 22.684 1.00 51.05 12 LEU D O 1
ATOM 8636 N N . SER D 1 33 ? -23.267 12.309 20.682 1.00 55.24 13 SER D N 1
ATOM 8637 C CA . SER D 1 33 ? -22.415 13.261 19.975 1.00 55.00 13 SER D CA 1
ATOM 8638 C C . SER D 1 33 ? -22.910 13.531 18.567 1.00 54.94 13 SER D C 1
ATOM 8639 O O . SER D 1 33 ? -23.580 12.698 17.961 1.00 55.35 13 SER D O 1
ATOM 8642 N N . LYS D 1 34 ? -22.562 14.689 18.032 1.00 55.40 14 LYS D N 1
ATOM 8643 C CA . LYS D 1 34 ? -22.984 15.009 16.679 1.00 56.66 14 LYS D CA 1
ATOM 8644 C C . LYS D 1 34 ? -22.014 16.005 16.033 1.00 63.38 14 LYS D C 1
ATOM 8645 O O . LYS D 1 34 ? -21.533 16.946 16.696 1.00 63.99 14 LYS D O 1
ATOM 8651 N N . VAL D 1 35 ? -21.730 15.783 14.747 1.00 53.24 15 VAL D N 1
ATOM 8652 C CA . VAL D 1 35 ? -20.867 16.672 13.984 1.00 51.55 15 VAL D CA 1
ATOM 8653 C C . VAL D 1 35 ? -21.602 17.967 13.691 1.00 51.34 15 VAL D C 1
ATOM 8654 O O . VAL D 1 35 ? -22.737 17.958 13.218 1.00 56.40 15 VAL D O 1
ATOM 8658 N N . ALA D 1 36 ? -20.950 19.079 14.008 1.00 42.72 16 ALA D N 1
ATOM 8659 C CA . ALA D 1 36 ? -21.510 20.408 13.778 1.00 50.73 16 ALA D CA 1
ATOM 8660 C C . ALA D 1 36 ? -20.865 21.060 12.574 1.00 51.73 16 ALA D C 1
ATOM 8661 O O . ALA D 1 36 ? -19.754 21.586 12.668 1.00 52.76 16 ALA D O 1
ATOM 8663 N N . MET D 1 37 ? -21.565 21.060 11.450 1.00 50.61 17 MET D N 1
ATOM 8664 C CA . MET D 1 37 ? -20.978 21.587 10.230 1.00 42.98 17 MET D CA 1
ATOM 8665 C C . MET D 1 37 ? -21.813 22.719 9.674 1.00 47.64 17 MET D C 1
ATOM 8666 O O . MET D 1 37 ? -22.982 22.538 9.344 1.00 56.42 17 MET D O 1
ATOM 8671 N N . SER D 1 38 ? -21.192 23.888 9.553 1.00 44.81 18 SER D N 1
ATOM 8672 C CA . SER D 1 38 ? -21.872 25.057 9.030 1.00 52.04 18 SER D CA 1
ATOM 8673 C C . SER D 1 38 ? -22.413 24.776 7.638 1.00 62.96 18 SER D C 1
ATOM 8674 O O . SER D 1 38 ? -21.800 24.058 6.861 1.00 68.93 18 SER D O 1
ATOM 8677 N N . PRO D 1 39 ? -23.589 25.320 7.323 1.00 70.98 19 PRO D N 1
ATOM 8678 C CA . PRO D 1 39 ? -24.071 25.114 5.959 1.00 73.68 19 PRO D CA 1
ATOM 8679 C C . PRO D 1 39 ? -23.247 25.890 4.939 1.00 72.24 19 PRO D C 1
ATOM 8680 O O . PRO D 1 39 ? -23.382 25.619 3.753 1.00 78.28 19 PRO D O 1
ATOM 8684 N N . ASP D 1 40 ? -22.389 26.806 5.386 1.00 68.13 20 ASP D N 1
ATOM 8685 C CA . ASP D 1 40 ? -21.590 27.596 4.455 1.00 67.45 20 ASP D CA 1
ATOM 8686 C C . ASP D 1 40 ? -20.270 26.904 4.086 1.00 64.03 20 ASP D C 1
ATOM 8687 O O . ASP D 1 40 ? -19.558 27.348 3.186 1.00 67.48 20 ASP D O 1
ATOM 8692 N N . VAL D 1 41 ? -19.946 25.826 4.793 1.00 59.73 21 VAL D N 1
ATOM 8693 C CA . VAL D 1 41 ? -18.645 25.180 4.668 1.00 53.31 21 VAL D CA 1
ATOM 8694 C C . VAL D 1 41 ? -18.388 24.684 3.267 1.00 56.93 21 VAL D C 1
ATOM 8695 O O . VAL D 1 41 ? -17.294 24.837 2.731 1.00 59.92 21 VAL D O 1
ATOM 8699 N N . SER D 1 42 ? -19.413 24.077 2.686 1.00 60.50 22 SER D N 1
ATOM 8700 C CA . SER D 1 42 ? -19.292 23.455 1.386 1.00 61.58 22 SER D CA 1
ATOM 8701 C C . SER D 1 42 ? -18.837 24.448 0.303 1.00 65.56 22 SER D C 1
ATOM 8702 O O . SER D 1 42 ? -17.945 24.163 -0.499 1.00 46.39 22 SER D O 1
ATOM 8705 N N . THR D 1 43 ? -19.409 25.641 0.317 1.00 71.18 23 THR D N 1
ATOM 8706 C CA . THR D 1 43 ? -19.030 26.624 -0.680 1.00 72.33 23 THR D CA 1
ATOM 8707 C C . THR D 1 43 ? -17.567 27.027 -0.482 1.00 65.75 23 THR D C 1
ATOM 8708 O O . THR D 1 43 ? -16.787 27.094 -1.437 1.00 61.62 23 THR D O 1
ATOM 8712 N N . ARG D 1 44 ? -17.217 27.305 0.770 1.00 61.95 24 ARG D N 1
ATOM 8713 C CA . ARG D 1 44 ? -15.877 27.729 1.138 1.00 54.69 24 ARG D CA 1
ATOM 8714 C C . ARG D 1 44 ? -14.824 26.668 0.778 1.00 56.97 24 ARG D C 1
ATOM 8715 O O . ARG D 1 44 ? -13.807 26.996 0.152 1.00 57.16 24 ARG D O 1
ATOM 8723 N N . VAL D 1 45 ? -15.080 25.398 1.103 1.00 48.76 25 VAL D N 1
ATOM 8724 C CA . VAL D 1 45 ? -14.085 24.360 0.847 1.00 47.65 25 VAL D CA 1
ATOM 8725 C C . VAL D 1 45 ? -13.820 24.214 -0.662 1.00 57.31 25 VAL D C 1
ATOM 8726 O O . VAL D 1 45 ? -12.678 24.063 -1.094 1.00 60.44 25 VAL D O 1
ATOM 8730 N N . SER D 1 46 ? -14.872 24.273 -1.464 1.00 54.67 26 SER D N 1
ATOM 8731 C CA . SER D 1 46 ? -14.722 24.138 -2.899 1.00 51.31 26 SER D CA 1
ATOM 8732 C C . SER D 1 46 ? -13.767 25.189 -3.486 1.00 53.94 26 SER D C 1
ATOM 8733 O O . SER D 1 46 ? -12.970 24.890 -4.390 1.00 55.18 26 SER D O 1
ATOM 8736 N N . ALA D 1 47 ? -13.827 26.404 -2.948 1.00 50.52 27 ALA D N 1
ATOM 8737 C CA . ALA D 1 47 ? -12.956 27.490 -3.384 1.00 48.07 27 ALA D CA 1
ATOM 8738 C C . ALA D 1 47 ? -11.493 27.206 -3.048 1.00 53.82 27 ALA D C 1
ATOM 8739 O O . ALA D 1 47 ? -10.601 27.462 -3.861 1.00 60.38 27 ALA D O 1
ATOM 8741 N N . VAL D 1 48 ? -11.253 26.692 -1.845 1.00 48.20 28 VAL D N 1
ATOM 8742 C CA . VAL D 1 48 ? -9.918 26.266 -1.415 1.00 48.66 28 VAL D CA 1
ATOM 8743 C C . VAL D 1 48 ? -9.351 25.154 -2.312 1.00 55.16 28 VAL D C 1
ATOM 8744 O O . VAL D 1 48 ? -8.181 25.198 -2.703 1.00 61.12 28 VAL D O 1
ATOM 8748 N N . LEU D 1 49 ? -10.185 24.173 -2.652 1.00 52.80 29 LEU D N 1
ATOM 8749 C CA . LEU D 1 49 ? -9.744 23.017 -3.425 1.00 57.70 29 LEU D CA 1
ATOM 8750 C C . LEU D 1 49 ? -9.243 23.398 -4.822 1.00 61.71 29 LEU D C 1
ATOM 8751 O O . LEU D 1 49 ? -8.357 22.743 -5.373 1.00 65.09 29 LEU D O 1
ATOM 8756 N N . SER D 1 50 ? -9.804 24.460 -5.387 1.00 58.13 30 SER D N 1
ATOM 8757 C CA . SER D 1 50 ? -9.420 24.915 -6.721 1.00 56.60 30 SER D CA 1
ATOM 8758 C C . SER D 1 50 ? -8.350 26.013 -6.703 1.00 55.44 30 SER D C 1
ATOM 8759 O O . SER D 1 50 ? -8.020 26.575 -7.741 1.00 54.45 30 SER D O 1
ATOM 8762 N N . SER D 1 51 ? -7.815 26.320 -5.528 1.00 48.07 31 SER D N 1
ATOM 8763 C CA . SER D 1 51 ? -6.935 27.477 -5.375 1.00 52.24 31 SER D CA 1
ATOM 8764 C C . SER D 1 51 ? -5.467 27.226 -5.718 1.00 56.42 31 SER D C 1
ATOM 8765 O O . SER D 1 51 ? -4.717 28.168 -5.947 1.00 61.79 31 SER D O 1
ATOM 8768 N N . GLY D 1 52 ? -5.043 25.968 -5.705 1.00 57.58 32 GLY D N 1
ATOM 8769 C CA . GLY D 1 52 ? -3.642 25.648 -5.907 1.00 49.05 32 GLY D CA 1
ATOM 8770 C C . GLY D 1 52 ? -2.817 25.750 -4.634 1.00 52.42 32 GLY D C 1
ATOM 8771 O O . GLY D 1 52 ? -1.605 25.544 -4.666 1.00 56.61 32 GLY D O 1
ATOM 8772 N N . ARG D 1 53 ? -3.471 26.077 -3.517 1.00 46.85 33 ARG D N 1
ATOM 8773 C CA . ARG D 1 53 ? -2.823 26.087 -2.198 1.00 53.50 33 ARG D CA 1
ATOM 8774 C C . ARG D 1 53 ? -3.541 25.206 -1.235 1.00 49.00 33 ARG D C 1
ATOM 8775 O O . ARG D 1 53 ? -4.631 25.565 -0.796 1.00 54.82 33 ARG D O 1
ATOM 8783 N N . LEU D 1 54 ? -2.966 24.049 -0.925 1.00 46.37 34 LEU D N 1
ATOM 8784 C CA . LEU D 1 54 ? -3.610 23.129 0.009 1.00 40.33 34 LEU D CA 1
ATOM 8785 C C . LEU D 1 54 ? -2.859 22.970 1.334 1.00 53.71 34 LEU D C 1
ATOM 8786 O O . LEU D 1 54 ? -3.483 22.652 2.358 1.00 56.43 34 LEU D O 1
ATOM 8791 N N . GLU D 1 55 ? -1.534 23.148 1.326 1.00 48.18 35 GLU D N 1
ATOM 8792 C CA . GLU D 1 55 ? -0.749 23.064 2.572 1.00 52.46 35 GLU D CA 1
ATOM 8793 C C . GLU D 1 55 ? 0.132 24.307 2.692 1.00 46.36 35 GLU D C 1
ATOM 8794 O O . GLU D 1 55 ? 0.453 24.937 1.681 1.00 43.94 35 GLU D O 1
ATOM 8800 N N . HIS D 1 56 ? 0.500 24.657 3.928 1.00 41.55 36 HIS D N 1
ATOM 8801 C CA . HIS D 1 56 ? 1.296 25.861 4.222 1.00 49.67 36 HIS D CA 1
ATOM 8802 C C . HIS D 1 56 ? 0.651 27.140 3.662 1.00 58.26 36 HIS D C 1
ATOM 8803 O O . HIS D 1 56 ? 1.348 28.078 3.267 1.00 60.37 36 HIS D O 1
ATOM 8810 N N . GLY D 1 57 ? -0.678 27.188 3.635 1.00 51.10 37 GLY D N 1
ATOM 8811 C CA . GLY D 1 57 ? -1.346 28.321 3.028 1.00 48.83 37 GLY D CA 1
ATOM 8812 C C . GLY D 1 57 ? -1.894 29.370 3.974 1.00 53.94 37 GLY D C 1
ATOM 8813 O O . GLY D 1 57 ? -1.870 29.203 5.204 1.00 56.64 37 GLY D O 1
ATOM 8814 N N . PRO D 1 58 ? -2.437 30.455 3.402 1.00 48.00 38 PRO D N 1
ATOM 8815 C CA . PRO D 1 58 ? -2.891 31.573 4.231 1.00 46.86 38 PRO D CA 1
ATOM 8816 C C . PRO D 1 58 ? -4.192 31.325 5.004 1.00 46.54 38 PRO D C 1
ATOM 8817 O O . PRO D 1 58 ? -4.385 31.963 6.040 1.00 50.86 38 PRO D O 1
ATOM 8821 N N . THR D 1 59 ? -5.043 30.414 4.542 1.00 42.84 39 THR D N 1
ATOM 8822 C CA . THR D 1 59 ? -6.310 30.155 5.220 1.00 46.95 39 THR D CA 1
ATOM 8823 C C . THR D 1 59 ? -6.075 29.633 6.640 1.00 45.03 39 THR D C 1
ATOM 8824 O O . THR D 1 59 ? -6.707 30.104 7.579 1.00 58.37 39 THR D O 1
ATOM 8828 N N . VAL D 1 60 ? -5.136 28.708 6.793 1.00 40.83 40 VAL D N 1
ATOM 8829 C CA . VAL D 1 60 ? -4.736 28.164 8.094 1.00 42.84 40 VAL D CA 1
ATOM 8830 C C . VAL D 1 60 ? -4.213 29.298 8.994 1.00 45.92 40 VAL D C 1
ATOM 8831 O O . VAL D 1 60 ? -4.488 29.334 10.195 1.00 47.96 40 VAL D O 1
ATOM 8835 N N . ALA D 1 61 ? -3.456 30.217 8.404 1.00 51.51 41 ALA D N 1
ATOM 8836 C CA . ALA D 1 61 ? -2.956 31.397 9.113 1.00 55.02 41 ALA D CA 1
ATOM 8837 C C . ALA D 1 61 ? -4.088 32.309 9.611 1.00 53.03 41 ALA D C 1
ATOM 8838 O O . ALA D 1 61 ? -4.031 32.813 10.733 1.00 47.67 41 ALA D O 1
ATOM 8840 N N . GLU D 1 62 ? -5.101 32.521 8.772 1.00 51.50 42 GLU D N 1
ATOM 8841 C CA . GLU D 1 62 ? -6.249 33.334 9.148 1.00 46.13 42 GLU D CA 1
ATOM 8842 C C . GLU D 1 62 ? -6.981 32.633 10.279 1.00 52.80 42 GLU D C 1
ATOM 8843 O O . GLU D 1 62 ? -7.376 33.269 11.272 1.00 60.19 42 GLU D O 1
ATOM 8849 N N . TYR D 1 63 ? -7.098 31.313 10.157 1.00 47.03 43 TYR D N 1
ATOM 8850 C CA . TYR D 1 63 ? -7.754 30.508 11.183 1.00 49.85 43 TYR D CA 1
ATOM 8851 C C . TYR D 1 63 ? -7.026 30.627 12.525 1.00 47.28 43 TYR D C 1
ATOM 8852 O O . TYR D 1 63 ? -7.639 30.933 13.532 1.00 39.20 43 TYR D O 1
ATOM 8861 N N . GLU D 1 64 ? -5.715 30.424 12.528 1.00 50.08 44 GLU D N 1
ATOM 8862 C CA . GLU D 1 64 ? -4.922 30.542 13.751 1.00 43.90 44 GLU D CA 1
ATOM 8863 C C . GLU D 1 64 ? -5.072 31.920 14.385 1.00 47.96 44 GLU D C 1
ATOM 8864 O O . GLU D 1 64 ? -5.219 32.040 15.594 1.00 56.09 44 GLU D O 1
ATOM 8870 N N . ALA D 1 65 ? -5.055 32.958 13.558 1.00 47.20 45 ALA D N 1
ATOM 8871 C CA . ALA D 1 65 ? -5.194 34.319 14.053 1.00 48.95 45 ALA D CA 1
ATOM 8872 C C . ALA D 1 65 ? -6.564 34.525 14.692 1.00 48.92 45 ALA D C 1
ATOM 8873 O O . ALA D 1 65 ? -6.677 35.181 15.721 1.00 48.55 45 ALA D O 1
ATOM 8875 N N . ALA D 1 66 ? -7.596 33.966 14.070 1.00 48.30 46 ALA D N 1
ATOM 8876 C CA . ALA D 1 66 ? -8.962 34.093 14.565 1.00 40.78 46 ALA D CA 1
ATOM 8877 C C . ALA D 1 66 ? -9.145 33.388 15.900 1.00 39.12 46 ALA D C 1
ATOM 8878 O O . ALA D 1 66 ? -9.780 33.910 16.814 1.00 51.83 46 ALA D O 1
ATOM 8880 N N . VAL D 1 67 ? -8.611 32.179 15.984 1.00 40.70 47 VAL D N 1
ATOM 8881 C CA . VAL D 1 67 ? -8.615 31.398 17.210 1.00 41.87 47 VAL D CA 1
ATOM 8882 C C . VAL D 1 67 ? -7.879 32.177 18.283 1.00 51.59 47 VAL D C 1
ATOM 8883 O O . VAL D 1 67 ? -8.365 32.329 19.407 1.00 60.84 47 VAL D O 1
ATOM 8887 N N . GLY D 1 68 ? -6.708 32.689 17.921 1.00 42.71 48 GLY D N 1
ATOM 8888 C CA . GLY D 1 68 ? -5.897 33.436 18.859 1.00 43.92 48 GLY D CA 1
ATOM 8889 C C . GLY D 1 68 ? -6.588 34.655 19.434 1.00 46.03 48 GLY D C 1
ATOM 8890 O O . GLY D 1 68 ? -6.431 34.967 20.610 1.00 45.88 48 GLY D O 1
ATOM 8891 N N . SER D 1 69 ? -7.365 35.335 18.601 1.00 43.01 49 SER D N 1
ATOM 8892 C CA . SER D 1 69 ? -8.027 36.570 18.992 1.00 42.06 49 SER D CA 1
ATOM 8893 C C . SER D 1 69 ? -9.160 36.270 19.975 1.00 56.13 49 SER D C 1
ATOM 8894 O O . SER D 1 69 ? -9.442 37.065 20.868 1.00 65.31 49 SER D O 1
ATOM 8897 N N . ARG D 1 70 ? -9.794 35.109 19.806 1.00 50.79 50 ARG D N 1
ATOM 8898 C CA . ARG D 1 70 ? -10.872 34.668 20.685 1.00 52.99 50 ARG D CA 1
ATOM 8899 C C . ARG D 1 70 ? -10.353 34.212 22.047 1.00 47.70 50 ARG D C 1
ATOM 8900 O O . ARG D 1 70 ? -10.905 34.559 23.073 1.00 47.71 50 ARG D O 1
ATOM 8908 N N . ILE D 1 71 ? -9.303 33.405 22.044 1.00 46.91 51 ILE D N 1
ATOM 8909 C CA . ILE D 1 71 ? -8.705 32.921 23.281 1.00 46.73 51 ILE D CA 1
ATOM 8910 C C . ILE D 1 71 ? -8.029 34.067 24.048 1.00 45.79 51 ILE D C 1
ATOM 8911 O O . ILE D 1 71 ? -7.997 34.067 25.272 1.00 55.19 51 ILE D O 1
ATOM 8916 N N . GLY D 1 72 ? -7.512 35.056 23.326 1.00 49.29 52 GLY D N 1
ATOM 8917 C CA . GLY D 1 72 ? -6.809 36.177 23.936 1.00 42.91 52 GLY D CA 1
ATOM 8918 C C . GLY D 1 72 ? -5.333 35.879 24.128 1.00 41.19 52 GLY D C 1
ATOM 8919 O O . GLY D 1 72 ? -4.643 36.564 24.875 1.00 43.47 52 GLY D O 1
ATOM 8920 N N . ASN D 1 73 ? -4.854 34.862 23.417 1.00 42.04 53 ASN D N 1
ATOM 8921 C CA . ASN D 1 73 ? -3.443 34.471 23.393 1.00 47.58 53 ASN D CA 1
ATOM 8922 C C . ASN D 1 73 ? -3.097 34.142 21.942 1.00 51.42 53 ASN D C 1
ATOM 8923 O O . ASN D 1 73 ? -3.507 33.113 21.429 1.00 58.94 53 ASN D O 1
ATOM 8928 N N . PRO D 1 74 ? -2.309 35.009 21.291 1.00 50.75 54 PRO D N 1
ATOM 8929 C CA . PRO D 1 74 ? -2.016 34.910 19.851 1.00 52.68 54 PRO D CA 1
ATOM 8930 C C . PRO D 1 74 ? -1.101 33.755 19.457 1.00 54.30 54 PRO D C 1
ATOM 8931 O O . PRO D 1 74 ? -1.007 33.441 18.278 1.00 52.72 54 PRO D O 1
ATOM 8935 N N . ARG D 1 75 ? -0.434 33.143 20.427 1.00 53.49 55 ARG D N 1
ATOM 8936 C CA . ARG D 1 75 ? 0.514 32.073 20.141 1.00 47.05 55 ARG D CA 1
ATOM 8937 C C . ARG D 1 75 ? -0.213 30.772 19.847 1.00 47.54 55 ARG D C 1
ATOM 8938 O O . ARG D 1 75 ? -0.114 29.815 20.625 1.00 39.33 55 ARG D O 1
ATOM 8946 N N . VAL D 1 76 ? -0.932 30.727 18.724 1.00 47.55 56 VAL D N 1
ATOM 8947 C CA . VAL D 1 76 ? -1.709 29.547 18.356 1.00 42.41 56 VAL D CA 1
ATOM 8948 C C . VAL D 1 76 ? -1.005 28.810 17.221 1.00 43.92 56 VAL D C 1
ATOM 8949 O O . VAL D 1 76 ? -0.809 29.378 16.153 1.00 42.39 56 VAL D O 1
ATOM 8953 N N . VAL D 1 77 ? -0.655 27.544 17.458 1.00 35.14 57 VAL D N 1
ATOM 8954 C CA . VAL D 1 77 ? -0.022 26.686 16.468 1.00 33.15 57 VAL D CA 1
ATOM 8955 C C . VAL D 1 77 ? -0.984 25.564 16.119 1.00 40.08 57 VAL D C 1
ATOM 8956 O O . VAL D 1 77 ? -1.146 24.617 16.915 1.00 34.23 57 VAL D O 1
ATOM 8960 N N . SER D 1 78 ? -1.611 25.653 14.944 1.00 33.79 58 SER D N 1
ATOM 8961 C CA . SER D 1 78 ? -2.547 24.613 14.501 1.00 44.98 58 SER D CA 1
ATOM 8962 C C . SER D 1 78 ? -1.808 23.312 14.147 1.00 39.71 58 SER D C 1
ATOM 8963 O O . SER D 1 78 ? -0.636 23.354 13.787 1.00 36.29 58 SER D O 1
ATOM 8966 N N . VAL D 1 79 ? -2.498 22.172 14.278 1.00 33.81 59 VAL D N 1
ATOM 8967 C CA . VAL D 1 79 ? -1.935 20.849 13.995 1.00 30.43 59 VAL D CA 1
ATOM 8968 C C . VAL D 1 79 ? -2.999 19.971 13.347 1.00 37.52 59 VAL D C 1
ATOM 8969 O O . VAL D 1 79 ? -4.167 20.339 13.327 1.00 41.92 59 VAL D O 1
ATOM 8973 N N . ASN D 1 80 ? -2.623 18.806 12.821 1.00 33.51 60 ASN D N 1
ATOM 8974 C CA . ASN D 1 80 ? -3.584 18.037 12.019 1.00 35.17 60 ASN D CA 1
ATOM 8975 C C . ASN D 1 80 ? -4.539 17.160 12.857 1.00 35.05 60 ASN D C 1
ATOM 8976 O O . ASN D 1 80 ? -5.515 16.629 12.335 1.00 41.92 60 ASN D O 1
ATOM 8981 N N . CYS D 1 81 ? -4.302 17.087 14.161 1.00 31.12 61 CYS D N 1
ATOM 8982 C CA . CYS D 1 81 ? -5.245 16.483 15.108 1.00 41.38 61 CYS D CA 1
ATOM 8983 C C . CYS D 1 81 ? -4.766 16.841 16.509 1.00 40.14 61 CYS D C 1
ATOM 8984 O O . CYS D 1 81 ? -3.637 17.305 16.688 1.00 37.85 61 CYS D O 1
ATOM 8987 N N . GLY D 1 82 ? -5.625 16.627 17.500 1.00 36.63 62 GLY D N 1
ATOM 8988 C CA . GLY D 1 82 ? -5.300 16.927 18.883 1.00 34.13 62 GLY D CA 1
ATOM 8989 C C . GLY D 1 82 ? -4.212 16.041 19.457 1.00 38.22 62 GLY D C 1
ATOM 8990 O O . GLY D 1 82 ? -3.355 16.510 20.217 1.00 39.38 62 GLY D O 1
ATOM 8991 N N . THR D 1 83 ? -4.257 14.752 19.111 1.00 34.45 63 THR D N 1
ATOM 8992 C CA . THR D 1 83 ? -3.248 13.817 19.594 1.00 39.55 63 THR D CA 1
ATOM 8993 C C . THR D 1 83 ? -1.868 14.294 19.171 1.00 39.45 63 THR D C 1
ATOM 8994 O O . THR D 1 83 ? -0.914 14.244 19.958 1.00 38.74 63 THR D O 1
ATOM 8998 N N . ALA D 1 84 ? -1.788 14.803 17.943 1.00 37.05 64 ALA D N 1
ATOM 8999 C CA . ALA D 1 84 ? -0.542 15.321 17.402 1.00 38.90 64 ALA D CA 1
ATOM 9000 C C . ALA D 1 84 ? -0.117 16.518 18.217 1.00 41.20 64 ALA D C 1
ATOM 9001 O O . ALA D 1 84 ? 1.076 16.722 18.461 1.00 38.32 64 ALA D O 1
ATOM 9003 N N . GLY D 1 85 ? -1.104 17.297 18.652 1.00 43.15 65 GLY D N 1
ATOM 9004 C CA . GLY D 1 85 ? -0.844 18.448 19.498 1.00 31.87 65 GLY D CA 1
ATOM 9005 C C . GLY D 1 85 ? -0.147 18.080 20.783 1.00 36.00 65 GLY D C 1
ATOM 9006 O O . GLY D 1 85 ? 0.832 18.723 21.168 1.00 41.70 65 GLY D O 1
ATOM 9007 N N . LEU D 1 86 ? -0.623 17.009 21.417 1.00 41.97 66 LEU D N 1
ATOM 9008 C CA . LEU D 1 86 ? -0.048 16.507 22.660 1.00 40.07 66 LEU D CA 1
ATOM 9009 C C . LEU D 1 86 ? 1.339 15.952 22.400 1.00 44.74 66 LEU D C 1
ATOM 9010 O O . LEU D 1 86 ? 2.283 16.211 23.153 1.00 41.32 66 LEU D O 1
ATOM 9015 N N . HIS D 1 87 ? 1.450 15.204 21.309 1.00 46.31 67 HIS D N 1
ATOM 9016 C CA . HIS D 1 87 ? 2.709 14.626 20.884 1.00 40.12 67 HIS D CA 1
ATOM 9017 C C . HIS D 1 87 ? 3.736 15.749 20.709 1.00 41.22 67 HIS D C 1
ATOM 9018 O O . HIS D 1 87 ? 4.835 15.719 21.269 1.00 45.14 67 HIS D O 1
ATOM 9025 N N . LEU D 1 88 ? 3.336 16.774 19.974 1.00 34.88 68 LEU D N 1
ATOM 9026 C CA . LEU D 1 88 ? 4.200 17.915 19.711 1.00 37.11 68 LEU D CA 1
ATOM 9027 C C . LEU D 1 88 ? 4.594 18.628 21.008 1.00 43.02 68 LEU D C 1
ATOM 9028 O O . LEU D 1 88 ? 5.763 18.966 21.204 1.00 48.71 68 LEU D O 1
ATOM 9033 N N . ALA D 1 89 ? 3.620 18.877 21.881 1.00 42.60 69 ALA D N 1
ATOM 9034 C CA . ALA D 1 89 ? 3.909 19.532 23.160 1.00 47.04 69 ALA D CA 1
ATOM 9035 C C . ALA D 1 89 ? 4.766 18.641 24.073 1.00 45.61 69 ALA D C 1
ATOM 9036 O O . ALA D 1 89 ? 5.731 19.115 24.659 1.00 41.22 69 ALA D O 1
ATOM 9038 N N . LEU D 1 90 ? 4.457 17.350 24.172 1.00 38.80 70 LEU D N 1
ATOM 9039 C CA . LEU D 1 90 ? 5.266 16.496 25.042 1.00 39.29 70 LEU D CA 1
ATOM 9040 C C . LEU D 1 90 ? 6.708 16.360 24.560 1.00 44.00 70 LEU D C 1
ATOM 9041 O O . LEU D 1 90 ? 7.623 16.133 25.365 1.00 43.06 70 LEU D O 1
ATOM 9046 N N . SER D 1 91 ? 6.927 16.582 23.268 1.00 42.39 71 SER D N 1
ATOM 9047 C CA . SER D 1 91 ? 8.274 16.529 22.732 1.00 39.97 71 SER D CA 1
ATOM 9048 C C . SER D 1 91 ? 9.117 17.653 23.340 1.00 41.12 71 SER D C 1
ATOM 9049 O O . SER D 1 91 ? 10.340 17.568 23.370 1.00 44.68 71 SER D O 1
ATOM 9052 N N . LEU D 1 92 ? 8.476 18.701 23.838 1.00 41.13 72 LEU D N 1
ATOM 9053 C CA . LEU D 1 92 ? 9.224 19.722 24.571 1.00 46.71 72 LEU D CA 1
ATOM 9054 C C . LEU D 1 92 ? 9.810 19.121 25.847 1.00 47.55 72 LEU D C 1
ATOM 9055 O O . LEU D 1 92 ? 10.907 19.492 26.274 1.00 48.71 72 LEU D O 1
ATOM 9060 N N . ALA D 1 93 ? 9.059 18.206 26.462 1.00 42.19 73 ALA D N 1
ATOM 9061 C CA . ALA D 1 93 ? 9.480 17.598 27.720 1.00 48.43 73 ALA D CA 1
ATOM 9062 C C . ALA D 1 93 ? 10.614 16.623 27.454 1.00 54.48 73 ALA D C 1
ATOM 9063 O O . ALA D 1 93 ? 11.648 16.649 28.123 1.00 54.42 73 ALA D O 1
ATOM 9065 N N . ALA D 1 94 ? 10.426 15.791 26.440 1.00 58.00 74 ALA D N 1
ATOM 9066 C CA . ALA D 1 94 ? 11.426 14.811 26.052 1.00 51.28 74 ALA D CA 1
ATOM 9067 C C . ALA D 1 94 ? 12.704 15.489 25.495 1.00 52.39 74 ALA D C 1
ATOM 9068 O O . ALA D 1 94 ? 13.815 15.089 25.837 1.00 49.50 74 ALA D O 1
ATOM 9070 N N . ARG D 1 95 ? 12.551 16.517 24.656 1.00 53.11 75 ARG D N 1
ATOM 9071 C CA . ARG D 1 95 ? 13.702 17.221 24.047 1.00 53.26 75 ARG D CA 1
ATOM 9072 C C . ARG D 1 95 ? 13.596 18.734 24.243 1.00 57.26 75 ARG D C 1
ATOM 9073 O O . ARG D 1 95 ? 13.050 19.424 23.393 1.00 54.98 75 ARG D O 1
ATOM 9081 N N . PRO D 1 96 ? 14.142 19.254 25.355 1.00 69.22 76 PRO D N 1
ATOM 9082 C CA . PRO D 1 96 ? 13.895 20.642 25.791 1.00 76.75 76 PRO D CA 1
ATOM 9083 C C . PRO D 1 96 ? 14.219 21.809 24.823 1.00 82.25 76 PRO D C 1
ATOM 9084 O O . PRO D 1 96 ? 13.372 22.708 24.760 1.00 83.22 76 PRO D O 1
ATOM 9088 N N . GLY D 1 97 ? 15.354 21.855 24.120 1.00 85.08 77 GLY D N 1
ATOM 9089 C CA . GLY D 1 97 ? 16.395 20.842 24.089 1.00 93.88 77 GLY D CA 1
ATOM 9090 C C . GLY D 1 97 ? 17.125 20.856 22.756 1.00 104.20 77 GLY D C 1
ATOM 9091 O O . GLY D 1 97 ? 16.563 21.245 21.732 1.00 105.02 77 GLY D O 1
ATOM 9092 N N . ALA D 1 98 ? 18.386 20.435 22.765 1.00 108.32 78 ALA D N 1
ATOM 9093 C CA . ALA D 1 98 ? 19.169 20.353 21.538 1.00 110.68 78 ALA D CA 1
ATOM 9094 C C . ALA D 1 98 ? 20.231 19.260 21.634 1.00 114.41 78 ALA D C 1
ATOM 9095 O O . ALA D 1 98 ? 20.108 18.201 21.016 1.00 113.63 78 ALA D O 1
ATOM 9097 N N . PRO D 1 106 ? 14.864 7.555 31.549 1.00 83.94 86 PRO D N 1
ATOM 9098 C CA . PRO D 1 106 ? 14.576 7.985 32.919 1.00 83.09 86 PRO D CA 1
ATOM 9099 C C . PRO D 1 106 ? 13.400 8.977 33.014 1.00 76.14 86 PRO D C 1
ATOM 9100 O O . PRO D 1 106 ? 12.841 9.133 34.096 1.00 82.75 86 PRO D O 1
ATOM 9104 N N . GLY D 1 107 ? 13.060 9.658 31.922 1.00 66.15 87 GLY D N 1
ATOM 9105 C CA . GLY D 1 107 ? 12.005 10.667 31.935 1.00 55.82 87 GLY D CA 1
ATOM 9106 C C . GLY D 1 107 ? 10.573 10.189 32.135 1.00 52.68 87 GLY D C 1
ATOM 9107 O O . GLY D 1 107 ? 10.144 9.239 31.491 1.00 56.88 87 GLY D O 1
ATOM 9108 N N . GLU D 1 108 ? 9.815 10.884 32.987 1.00 48.19 88 GLU D N 1
ATOM 9109 C CA . GLU D 1 108 ? 8.428 10.506 33.297 1.00 47.48 88 GLU D CA 1
ATOM 9110 C C . GLU D 1 108 ? 7.417 11.617 33.046 1.00 44.65 88 GLU D C 1
ATOM 9111 O O . GLU D 1 108 ? 7.757 12.795 33.042 1.00 53.06 88 GLU D O 1
ATOM 9117 N N . VAL D 1 109 ? 6.165 11.224 32.855 1.00 40.26 89 VAL D N 1
ATOM 9118 C CA . VAL D 1 109 ? 5.062 12.161 32.737 1.00 31.37 89 VAL D CA 1
ATOM 9119 C C . VAL D 1 109 ? 3.991 11.723 33.740 1.00 46.96 89 VAL D C 1
ATOM 9120 O O . VAL D 1 109 ? 3.593 10.561 33.761 1.00 45.53 89 VAL D O 1
ATOM 9124 N N . LEU D 1 110 ? 3.568 12.630 34.610 1.00 43.24 90 LEU D N 1
ATOM 9125 C CA . LEU D 1 110 ? 2.445 12.369 35.511 1.00 40.91 90 LEU D CA 1
ATOM 9126 C C . LEU D 1 110 ? 1.142 12.735 34.820 1.00 44.46 90 LEU D C 1
ATOM 9127 O O . LEU D 1 110 ? 0.985 13.855 34.347 1.00 52.34 90 LEU D O 1
ATOM 9132 N N . THR D 1 111 ? 0.196 11.807 34.780 1.00 42.36 91 THR D N 1
ATOM 9133 C CA . THR D 1 111 ? -1.012 12.029 33.995 1.00 39.64 91 THR D CA 1
ATOM 9134 C C . THR D 1 111 ? -2.246 11.314 34.568 1.00 38.46 91 THR D C 1
ATOM 9135 O O . THR D 1 111 ? -2.147 10.554 35.527 1.00 41.64 91 THR D O 1
ATOM 9139 N N . THR D 1 112 ? -3.414 11.573 33.995 1.00 34.17 92 THR D N 1
ATOM 9140 C CA . THR D 1 112 ? -4.622 10.916 34.468 1.00 44.54 92 THR D CA 1
ATOM 9141 C C . THR D 1 112 ? -4.992 9.761 33.548 1.00 40.32 92 THR D C 1
ATOM 9142 O O . THR D 1 112 ? -4.847 9.866 32.322 1.00 36.19 92 THR D O 1
ATOM 9146 N N . PRO D 1 113 ? -5.451 8.646 34.136 1.00 36.69 93 PRO D N 1
ATOM 9147 C CA . PRO D 1 113 ? -5.859 7.505 33.317 1.00 40.60 93 PRO D CA 1
ATOM 9148 C C . PRO D 1 113 ? -7.303 7.628 32.835 1.00 48.77 93 PRO D C 1
ATOM 9149 O O . PRO D 1 113 ? -7.709 6.914 31.908 1.00 50.90 93 PRO D O 1
ATOM 9153 N N . LEU D 1 114 ? -8.056 8.544 33.434 1.00 46.42 94 LEU D N 1
ATOM 9154 C CA . LEU D 1 114 ? -9.434 8.772 33.015 1.00 49.82 94 LEU D CA 1
ATOM 9155 C C . LEU D 1 114 ? -9.513 9.831 31.929 1.00 49.47 94 LEU D C 1
ATOM 9156 O O . LEU D 1 114 ? -9.652 11.026 32.233 1.00 44.26 94 LEU D O 1
ATOM 9161 N N . THR D 1 115 ? -9.444 9.369 30.675 1.00 43.93 95 THR D N 1
ATOM 9162 C CA . THR D 1 115 ? -9.399 10.222 29.486 1.00 36.64 95 THR D CA 1
ATOM 9163 C C . THR D 1 115 ? -9.334 9.363 28.228 1.00 44.39 95 THR D C 1
ATOM 9164 O O . THR D 1 115 ? -9.226 8.132 28.300 1.00 51.09 95 THR D O 1
ATOM 9168 N N . PHE D 1 116 ? -9.380 10.008 27.070 1.00 44.23 96 PHE D N 1
ATOM 9169 C CA . PHE D 1 116 ? -9.163 9.313 25.799 1.00 44.79 96 PHE D CA 1
ATOM 9170 C C . PHE D 1 116 ? -7.695 8.850 25.710 1.00 39.65 96 PHE D C 1
ATOM 9171 O O . PHE D 1 116 ? -6.804 9.531 26.207 1.00 39.65 96 PHE D O 1
ATOM 9179 N N . GLU D 1 117 ? -7.446 7.688 25.105 1.00 39.70 97 GLU D N 1
ATOM 9180 C CA . GLU D 1 117 ? -6.086 7.155 24.994 1.00 33.90 97 GLU D CA 1
ATOM 9181 C C . GLU D 1 117 ? -5.134 8.097 24.263 1.00 39.20 97 GLU D C 1
ATOM 9182 O O . GLU D 1 117 ? -3.914 8.028 24.447 1.00 45.42 97 GLU D O 1
ATOM 9188 N N . GLY D 1 118 ? -5.694 8.950 23.412 1.00 41.73 98 GLY D N 1
ATOM 9189 C CA . GLY D 1 118 ? -4.918 9.964 22.722 1.00 44.49 98 GLY D CA 1
ATOM 9190 C C . GLY D 1 118 ? -4.212 10.927 23.667 1.00 44.57 98 GLY D C 1
ATOM 9191 O O . GLY D 1 118 ? -3.241 11.602 23.300 1.00 44.57 98 GLY D O 1
ATOM 9192 N N . THR D 1 119 ? -4.707 11.018 24.892 1.00 42.03 99 THR D N 1
ATOM 9193 C CA . THR D 1 119 ? -4.039 11.860 25.869 1.00 39.26 99 THR D CA 1
ATOM 9194 C C . THR D 1 119 ? -2.688 11.289 26.234 1.00 38.87 99 THR D C 1
ATOM 9195 O O . THR D 1 119 ? -1.719 12.031 26.373 1.00 38.30 99 THR D O 1
ATOM 9199 N N . ASN D 1 120 ? -2.629 9.966 26.347 1.00 34.99 100 ASN D N 1
ATOM 9200 C CA . ASN D 1 120 ? -1.511 9.315 27.022 1.00 35.88 100 ASN D CA 1
ATOM 9201 C C . ASN D 1 120 ? -0.496 8.582 26.129 1.00 43.29 100 ASN D C 1
ATOM 9202 O O . ASN D 1 120 ? 0.681 8.521 26.480 1.00 44.60 100 ASN D O 1
ATOM 9207 N N . TRP D 1 121 ? -0.919 8.044 24.986 1.00 35.24 101 TRP D N 1
ATOM 9208 C CA . TRP D 1 121 ? 0.039 7.395 24.087 1.00 32.47 101 TRP D CA 1
ATOM 9209 C C . TRP D 1 121 ? 1.129 8.343 23.551 1.00 36.04 101 TRP D C 1
ATOM 9210 O O . TRP D 1 121 ? 2.240 7.904 23.287 1.00 36.86 101 TRP D O 1
ATOM 9221 N N . PRO D 1 122 ? 0.824 9.645 23.375 1.00 36.12 102 PRO D N 1
ATOM 9222 C CA . PRO D 1 122 ? 1.956 10.522 23.049 1.00 31.13 102 PRO D CA 1
ATOM 9223 C C . PRO D 1 122 ? 3.065 10.535 24.107 1.00 36.28 102 PRO D C 1
ATOM 9224 O O . PRO D 1 122 ? 4.201 10.903 23.807 1.00 39.35 102 PRO D O 1
ATOM 9228 N N . ILE D 1 123 ? 2.741 10.189 25.343 1.00 38.24 103 ILE D N 1
ATOM 9229 C CA . ILE D 1 123 ? 3.785 10.086 26.347 1.00 42.39 103 ILE D CA 1
ATOM 9230 C C . ILE D 1 123 ? 4.752 8.962 25.964 1.00 49.44 103 ILE D C 1
ATOM 9231 O O . ILE D 1 123 ? 5.968 9.115 26.081 1.00 55.53 103 ILE D O 1
ATOM 9236 N N . LEU D 1 124 ? 4.203 7.828 25.530 1.00 46.70 104 LEU D N 1
ATOM 9237 C CA . LEU D 1 124 ? 5.001 6.668 25.127 1.00 41.60 104 LEU D CA 1
ATOM 9238 C C . LEU D 1 124 ? 5.703 6.905 23.778 1.00 42.44 104 LEU D C 1
ATOM 9239 O O . LEU D 1 124 ? 6.851 6.486 23.578 1.00 38.32 104 LEU D O 1
ATOM 9244 N N . ALA D 1 125 ? 5.016 7.596 22.870 1.00 38.78 105 ALA D N 1
ATOM 9245 C CA . ALA D 1 125 ? 5.562 7.911 21.559 1.00 40.44 105 ALA D CA 1
ATOM 9246 C C . ALA D 1 125 ? 6.815 8.788 21.666 1.00 46.84 105 ALA D C 1
ATOM 9247 O O . ALA D 1 125 ? 7.706 8.702 20.823 1.00 46.48 105 ALA D O 1
ATOM 9249 N N . ASN D 1 126 ? 6.860 9.614 22.714 1.00 49.79 106 ASN D N 1
ATOM 9250 C CA . ASN D 1 126 ? 7.991 10.485 23.028 1.00 39.92 106 ASN D CA 1
ATOM 9251 C C . ASN D 1 126 ? 9.042 9.821 23.916 1.00 41.50 106 ASN D C 1
ATOM 9252 O O . ASN D 1 126 ? 9.949 10.495 24.398 1.00 40.96 106 ASN D O 1
ATOM 9257 N N . GLY D 1 127 ? 8.903 8.517 24.163 1.00 45.33 107 GLY D N 1
ATOM 9258 C CA . GLY D 1 127 ? 9.879 7.762 24.945 1.00 36.86 107 GLY D CA 1
ATOM 9259 C C . GLY D 1 127 ? 9.910 8.040 26.442 1.00 50.43 107 GLY D C 1
ATOM 9260 O O . GLY D 1 127 ? 10.897 7.737 27.114 1.00 52.95 107 GLY D O 1
ATOM 9261 N N . LEU D 1 128 ? 8.815 8.571 26.981 1.00 55.10 108 LEU D N 1
ATOM 9262 C CA . LEU D 1 128 ? 8.730 8.890 28.408 1.00 50.81 108 LEU D CA 1
ATOM 9263 C C . LEU D 1 128 ? 7.955 7.813 29.141 1.00 48.01 108 LEU D C 1
ATOM 9264 O O . LEU D 1 128 ? 7.119 7.143 28.547 1.00 57.32 108 LEU D O 1
ATOM 9269 N N . ARG D 1 129 ? 8.226 7.645 30.432 1.00 48.39 109 ARG D N 1
ATOM 9270 C CA . ARG D 1 129 ? 7.487 6.681 31.251 1.00 50.20 109 ARG D CA 1
ATOM 9271 C C . ARG D 1 129 ? 6.169 7.295 31.720 1.00 44.76 109 ARG D C 1
ATOM 9272 O O . ARG D 1 129 ? 6.123 8.469 32.105 1.00 44.57 109 ARG D O 1
ATOM 9280 N N . ILE D 1 130 ? 5.104 6.500 31.713 1.00 38.73 110 ILE D N 1
ATOM 9281 C CA . ILE D 1 130 ? 3.833 6.951 32.254 1.00 37.37 110 ILE D CA 1
ATOM 9282 C C . ILE D 1 130 ? 3.797 6.696 33.755 1.00 46.88 110 ILE D C 1
ATOM 9283 O O . ILE D 1 130 ? 4.133 5.597 34.233 1.00 47.11 110 ILE D O 1
ATOM 9288 N N . ARG D 1 131 ? 3.430 7.733 34.502 1.00 42.87 111 ARG D N 1
ATOM 9289 C CA . ARG D 1 131 ? 3.126 7.558 35.914 1.00 43.39 111 ARG D CA 1
ATOM 9290 C C . ARG D 1 131 ? 1.690 8.003 36.175 1.00 46.35 111 ARG D C 1
ATOM 9291 O O . ARG D 1 131 ? 1.335 9.147 35.897 1.00 52.58 111 ARG D O 1
ATOM 9299 N N . TRP D 1 132 ? 0.864 7.109 36.707 1.00 45.73 112 TRP D N 1
ATOM 9300 C CA . TRP D 1 132 ? -0.550 7.425 36.889 1.00 42.37 112 TRP D CA 1
ATOM 9301 C C . TRP D 1 132 ? -0.782 8.254 38.147 1.00 39.81 112 TRP D C 1
ATOM 9302 O O . TRP D 1 132 ? -0.176 8.007 39.191 1.00 38.59 112 TRP D O 1
ATOM 9313 N N . VAL D 1 133 ? -1.633 9.268 38.013 1.00 32.43 113 VAL D N 1
ATOM 9314 C CA . VAL D 1 133 ? -2.133 10.040 39.144 1.00 36.10 113 VAL D CA 1
ATOM 9315 C C . VAL D 1 133 ? -3.596 9.661 39.353 1.00 41.18 113 VAL D C 1
ATOM 9316 O O . VAL D 1 133 ? -4.313 9.390 38.383 1.00 40.43 113 VAL D O 1
ATOM 9320 N N . ASP D 1 134 ? -4.027 9.603 40.613 1.00 38.28 114 ASP D N 1
ATOM 9321 C CA . ASP D 1 134 ? -5.402 9.251 40.941 1.00 40.70 114 ASP D CA 1
ATOM 9322 C C . ASP D 1 134 ? -6.406 10.301 40.411 1.00 43.24 114 ASP D C 1
ATOM 9323 O O . ASP D 1 134 ? -6.036 11.443 40.078 1.00 40.67 114 ASP D O 1
ATOM 9328 N N . VAL D 1 135 ? -7.680 9.912 40.358 1.00 43.74 115 VAL D N 1
ATOM 9329 C CA . VAL D 1 135 ? -8.745 10.797 39.903 1.00 43.41 115 VAL D CA 1
ATOM 9330 C C . VAL D 1 135 ? -9.569 11.287 41.100 1.00 54.04 115 VAL D C 1
ATOM 9331 O O . VAL D 1 135 ? -9.842 10.543 42.045 1.00 58.06 115 VAL D O 1
ATOM 9335 N N . ASP D 1 136 ? -9.929 12.562 41.065 1.00 57.76 116 ASP D N 1
ATOM 9336 C CA . ASP D 1 136 ? -10.861 13.146 42.017 1.00 53.31 116 ASP D CA 1
ATOM 9337 C C . ASP D 1 136 ? -12.284 12.755 41.647 1.00 53.71 116 ASP D C 1
ATOM 9338 O O . ASP D 1 136 ? -12.781 13.150 40.592 1.00 48.47 116 ASP D O 1
ATOM 9343 N N . PRO D 1 137 ? -12.942 11.963 42.509 1.00 53.74 117 PRO D N 1
ATOM 9344 C CA . PRO D 1 137 ? -14.284 11.431 42.236 1.00 46.41 117 PRO D CA 1
ATOM 9345 C C . PRO D 1 137 ? -15.360 12.509 42.105 1.00 45.87 117 PRO D C 1
ATOM 9346 O O . PRO D 1 137 ? -16.434 12.234 41.564 1.00 50.00 117 PRO D O 1
ATOM 9350 N N . ALA D 1 138 ? -15.057 13.732 42.531 1.00 42.24 118 ALA D N 1
ATOM 9351 C CA . ALA D 1 138 ? -16.020 14.827 42.435 1.00 41.17 118 ALA D CA 1
ATOM 9352 C C . ALA D 1 138 ? -15.984 15.557 41.092 1.00 45.57 118 ALA D C 1
ATOM 9353 O O . ALA D 1 138 ? -17.015 16.088 40.650 1.00 49.23 118 ALA D O 1
ATOM 9355 N N . THR D 1 139 ? -14.817 15.605 40.444 1.00 43.60 119 THR D N 1
ATOM 9356 C CA . THR D 1 139 ? -14.706 16.331 39.171 1.00 46.89 119 THR D CA 1
ATOM 9357 C C . THR D 1 139 ? -14.439 15.438 37.965 1.00 48.35 119 THR D C 1
ATOM 9358 O O . THR D 1 139 ? -14.601 15.880 36.827 1.00 52.33 119 THR D O 1
ATOM 9362 N N . LEU D 1 140 ? -14.030 14.195 38.228 1.00 47.43 120 LEU D N 1
ATOM 9363 C CA . LEU D 1 140 ? -13.524 13.265 37.211 1.00 43.45 120 LEU D CA 1
ATOM 9364 C C . LEU D 1 140 ? -12.171 13.714 36.628 1.00 45.76 120 LEU D C 1
ATOM 9365 O O . LEU D 1 140 ? -11.669 13.106 35.669 1.00 45.51 120 LEU D O 1
ATOM 9370 N N . ASN D 1 141 ? -11.578 14.761 37.203 1.00 36.90 121 ASN D N 1
ATOM 9371 C CA . ASN D 1 141 ? -10.251 15.218 36.765 1.00 39.85 121 ASN D CA 1
ATOM 9372 C C . ASN D 1 141 ? -9.182 14.738 37.750 1.00 47.15 121 ASN D C 1
ATOM 9373 O O . ASN D 1 141 ? -9.499 14.058 38.732 1.00 53.82 121 ASN D O 1
ATOM 9378 N N . MET D 1 142 ? -7.926 15.101 37.497 1.00 44.96 122 MET D N 1
ATOM 9379 C CA . MET D 1 142 ? -6.809 14.647 38.319 1.00 32.07 122 MET D CA 1
ATOM 9380 C C . MET D 1 142 ? -6.916 15.092 39.795 1.00 45.40 122 MET D C 1
ATOM 9381 O O . MET D 1 142 ? -7.296 16.217 40.098 1.00 46.07 122 MET D O 1
ATOM 9386 N N . ASP D 1 143 ? -6.590 14.172 40.696 1.00 43.01 123 ASP D N 1
ATOM 9387 C CA . ASP D 1 143 ? -6.450 14.444 42.121 1.00 47.35 123 ASP D CA 1
ATOM 9388 C C . ASP D 1 143 ? -5.167 15.244 42.364 1.00 48.38 123 ASP D C 1
ATOM 9389 O O . ASP D 1 143 ? -4.057 14.691 42.334 1.00 50.45 123 ASP D O 1
ATOM 9394 N N . LEU D 1 144 ? -5.312 16.537 42.629 1.00 43.10 124 LEU D N 1
ATOM 9395 C CA . LEU D 1 144 ? -4.141 17.392 42.725 1.00 45.01 124 LEU D CA 1
ATOM 9396 C C . LEU D 1 144 ? -3.296 17.107 43.968 1.00 47.27 124 LEU D C 1
ATOM 9397 O O . LEU D 1 144 ? -2.113 17.451 44.018 1.00 45.21 124 LEU D O 1
ATOM 9402 N N . ASP D 1 145 ? -3.886 16.454 44.964 1.00 51.50 125 ASP D N 1
ATOM 9403 C CA . ASP D 1 145 ? -3.131 16.093 46.163 1.00 49.84 125 ASP D CA 1
ATOM 9404 C C . ASP D 1 145 ? -2.327 14.830 45.910 1.00 55.33 125 ASP D C 1
ATOM 9405 O O . ASP D 1 145 ? -1.192 14.703 46.379 1.00 56.02 125 ASP D O 1
ATOM 9410 N N . ASP D 1 146 ? -2.911 13.905 45.149 1.00 45.83 126 ASP D N 1
ATOM 9411 C CA . ASP D 1 146 ? -2.177 12.721 44.766 1.00 41.59 126 ASP D CA 1
ATOM 9412 C C . ASP D 1 146 ? -1.033 13.137 43.866 1.00 44.54 126 ASP D C 1
ATOM 9413 O O . ASP D 1 146 ? 0.048 12.551 43.926 1.00 49.92 126 ASP D O 1
ATOM 9418 N N . LEU D 1 147 ? -1.277 14.140 43.020 1.00 46.78 127 LEU D N 1
ATOM 9419 C CA . LEU D 1 147 ? -0.227 14.701 42.155 1.00 46.72 127 LEU D CA 1
ATOM 9420 C C . LEU D 1 147 ? 0.942 15.235 42.955 1.00 43.44 127 LEU D C 1
ATOM 9421 O O . LEU D 1 147 ? 2.097 14.927 42.680 1.00 40.33 127 LEU D O 1
ATOM 9426 N N . ALA D 1 148 ? 0.598 16.031 43.958 1.00 50.21 128 ALA D N 1
ATOM 9427 C CA . ALA D 1 148 ? 1.547 16.659 44.864 1.00 52.84 128 ALA D CA 1
ATOM 9428 C C . ALA D 1 148 ? 2.456 15.619 45.464 1.00 52.99 128 ALA D C 1
ATOM 9429 O O . ALA D 1 148 ? 3.647 15.851 45.672 1.00 57.19 128 ALA D O 1
ATOM 9431 N N . ALA D 1 149 ? 1.866 14.471 45.759 1.00 50.79 129 ALA D N 1
ATOM 9432 C CA . ALA D 1 149 ? 2.600 13.388 46.373 1.00 51.09 129 ALA D CA 1
ATOM 9433 C C . ALA D 1 149 ? 3.551 12.721 45.370 1.00 50.06 129 ALA D C 1
ATOM 9434 O O . ALA D 1 149 ? 4.642 12.322 45.740 1.00 52.07 129 ALA D O 1
ATOM 9436 N N . LYS D 1 150 ? 3.168 12.649 44.099 1.00 49.52 130 LYS D N 1
ATOM 9437 C CA . LYS D 1 150 ? 3.938 11.852 43.134 1.00 54.27 130 LYS D CA 1
ATOM 9438 C C . LYS D 1 150 ? 4.931 12.656 42.297 1.00 59.12 130 LYS D C 1
ATOM 9439 O O . LYS D 1 150 ? 5.712 12.075 41.538 1.00 66.43 130 LYS D O 1
ATOM 9445 N N . ILE D 1 151 ? 4.922 13.979 42.439 1.00 53.78 131 ILE D N 1
ATOM 9446 C CA . ILE D 1 151 ? 5.815 14.803 41.634 1.00 51.07 131 ILE D CA 1
ATOM 9447 C C . ILE D 1 151 ? 7.253 14.585 42.057 1.00 52.47 131 ILE D C 1
ATOM 9448 O O . ILE D 1 151 ? 7.559 14.567 43.238 1.00 52.28 131 ILE D O 1
ATOM 9453 N N . SER D 1 152 ? 8.124 14.409 41.069 1.00 55.37 132 SER D N 1
ATOM 9454 C CA . SER D 1 152 ? 9.501 13.979 41.287 1.00 55.55 132 SER D CA 1
ATOM 9455 C C . SER D 1 152 ? 10.482 14.725 40.357 1.00 56.44 132 SER D C 1
ATOM 9456 O O . SER D 1 152 ? 10.073 15.294 39.342 1.00 57.52 132 SER D O 1
ATOM 9459 N N . PRO D 1 153 ? 11.780 14.738 40.706 1.00 53.25 133 PRO D N 1
ATOM 9460 C CA . PRO D 1 153 ? 12.805 15.218 39.775 1.00 54.36 133 PRO D CA 1
ATOM 9461 C C . PRO D 1 153 ? 12.812 14.459 38.443 1.00 51.83 133 PRO D C 1
ATOM 9462 O O . PRO D 1 153 ? 13.360 14.966 37.467 1.00 54.90 133 PRO D O 1
ATOM 9466 N N . ALA D 1 154 ? 12.220 13.266 38.417 1.00 43.88 134 ALA D N 1
ATOM 9467 C CA . ALA D 1 154 ? 12.149 12.455 37.204 1.00 43.28 134 ALA D CA 1
ATOM 9468 C C . ALA D 1 154 ? 10.970 12.867 36.325 1.00 45.36 134 ALA D C 1
ATOM 9469 O O . ALA D 1 154 ? 10.843 12.419 35.185 1.00 54.56 134 ALA D O 1
ATOM 9471 N N . THR D 1 155 ? 10.089 13.685 36.887 1.00 41.57 135 THR D N 1
ATOM 9472 C CA . THR D 1 155 ? 8.897 14.182 36.198 1.00 47.22 135 THR D CA 1
ATOM 9473 C C . THR D 1 155 ? 9.279 15.220 35.140 1.00 47.95 135 THR D C 1
ATOM 9474 O O . THR D 1 155 ? 9.732 16.304 35.495 1.00 55.05 135 THR D O 1
ATOM 9478 N N . ARG D 1 156 ? 9.131 14.899 33.855 1.00 46.09 136 ARG D N 1
ATOM 9479 C CA . ARG D 1 156 ? 9.461 15.863 32.799 1.00 42.32 136 ARG D CA 1
ATOM 9480 C C . ARG D 1 156 ? 8.250 16.730 32.483 1.00 45.31 136 ARG D C 1
ATOM 9481 O O . ARG D 1 156 ? 8.384 17.881 32.069 1.00 46.18 136 ARG D O 1
ATOM 9489 N N . ALA D 1 157 ? 7.062 16.172 32.672 1.00 45.51 137 ALA D N 1
ATOM 9490 C CA . ALA D 1 157 ? 5.843 16.890 32.333 1.00 47.88 137 ALA D CA 1
ATOM 9491 C C . ALA D 1 157 ? 4.675 16.395 33.165 1.00 44.68 137 ALA D C 1
ATOM 9492 O O . ALA D 1 157 ? 4.725 15.299 33.710 1.00 47.24 137 ALA D O 1
ATOM 9494 N N . ILE D 1 158 ? 3.645 17.228 33.293 1.00 44.02 138 ILE D N 1
ATOM 9495 C CA . ILE D 1 158 ? 2.392 16.839 33.940 1.00 31.39 138 ILE D CA 1
ATOM 9496 C C . ILE D 1 158 ? 1.281 17.109 32.935 1.00 36.43 138 ILE D C 1
ATOM 9497 O O . ILE D 1 158 ? 1.190 18.215 32.391 1.00 39.49 138 ILE D O 1
ATOM 9502 N N . VAL D 1 159 ? 0.462 16.102 32.649 1.00 30.99 139 VAL D N 1
ATOM 9503 C CA . VAL D 1 159 ? -0.674 16.282 31.734 1.00 33.31 139 VAL D CA 1
ATOM 9504 C C . VAL D 1 159 ? -1.985 16.205 32.505 1.00 41.43 139 VAL D C 1
ATOM 9505 O O . VAL D 1 159 ? -2.319 15.168 33.087 1.00 37.78 139 VAL D O 1
ATOM 9509 N N . VAL D 1 160 ? -2.725 17.307 32.513 1.00 43.25 140 VAL D N 1
ATOM 9510 C CA . VAL D 1 160 ? -4.032 17.317 33.147 1.00 39.31 140 VAL D CA 1
ATOM 9511 C C . VAL D 1 160 ? -5.074 17.424 32.056 1.00 40.59 140 VAL D C 1
ATOM 9512 O O . VAL D 1 160 ? -4.862 18.065 31.019 1.00 44.69 140 VAL D O 1
ATOM 9516 N N . VAL D 1 161 ? -6.178 16.738 32.264 1.00 39.00 141 VAL D N 1
ATOM 9517 C CA . VAL D 1 161 ? -7.274 16.761 31.320 1.00 42.75 141 VAL D CA 1
ATOM 9518 C C . VAL D 1 161 ? -8.491 17.479 31.869 1.00 43.91 141 VAL D C 1
ATOM 9519 O O . VAL D 1 161 ? -8.993 17.138 32.941 1.00 56.47 141 VAL D O 1
ATOM 9523 N N . HIS D 1 162 ? -8.986 18.451 31.116 1.00 48.29 142 HIS D N 1
ATOM 9524 C CA . HIS D 1 162 ? -10.257 19.079 31.431 1.00 43.33 142 HIS D CA 1
ATOM 9525 C C . HIS D 1 162 ? -11.402 18.202 30.946 1.00 44.21 142 HIS D C 1
ATOM 9526 O O . HIS D 1 162 ? -11.968 18.450 29.884 1.00 42.51 142 HIS D O 1
ATOM 9533 N N . TRP D 1 163 ? -11.725 17.161 31.709 1.00 44.45 143 TRP D N 1
ATOM 9534 C CA . TRP D 1 163 ? -12.727 16.201 31.273 1.00 45.74 143 TRP D CA 1
ATOM 9535 C C . TRP D 1 163 ? -14.093 16.846 31.043 1.00 46.24 143 TRP D C 1
ATOM 9536 O O . TRP D 1 163 ? -14.588 17.591 31.880 1.00 55.18 143 TRP D O 1
ATOM 9547 N N . LEU D 1 164 ? -14.659 16.579 29.868 1.00 46.41 144 LEU D N 1
ATOM 9548 C CA . LEU D 1 164 ? -15.955 17.101 29.427 1.00 41.11 144 LEU D CA 1
ATOM 9549 C C . LEU D 1 164 ? -15.992 18.622 29.340 1.00 46.61 144 LEU D C 1
ATOM 9550 O O . LEU D 1 164 ? -17.052 19.199 29.124 1.00 50.67 144 LEU D O 1
ATOM 9555 N N . GLY D 1 165 ? -14.836 19.270 29.454 1.00 46.20 145 GLY D N 1
ATOM 9556 C CA . GLY D 1 165 ? -14.800 20.719 29.434 1.00 47.59 145 GLY D CA 1
ATOM 9557 C C . GLY D 1 165 ? -15.054 21.317 30.807 1.00 50.54 145 GLY D C 1
ATOM 9558 O O . GLY D 1 165 ? -15.357 22.515 30.944 1.00 44.39 145 GLY D O 1
ATOM 9559 N N . TYR D 1 166 ? -14.926 20.484 31.834 1.00 44.89 146 TYR D N 1
ATOM 9560 C CA . TYR D 1 166 ? -14.972 20.998 33.191 1.00 51.99 146 TYR D CA 1
ATOM 9561 C C . TYR D 1 166 ? -13.550 21.369 33.573 1.00 47.79 146 TYR D C 1
ATOM 9562 O O . TYR D 1 166 ? -12.668 20.508 33.602 1.00 47.83 146 TYR D O 1
ATOM 9571 N N . PRO D 1 167 ? -13.308 22.665 33.794 1.00 40.40 147 PRO D N 1
ATOM 9572 C CA . PRO D 1 167 ? -11.938 23.107 34.061 1.00 43.33 147 PRO D CA 1
ATOM 9573 C C . PRO D 1 167 ? -11.320 22.544 35.344 1.00 47.79 147 PRO D C 1
ATOM 9574 O O . PRO D 1 167 ? -11.912 22.604 36.411 1.00 46.98 147 PRO D O 1
ATOM 9578 N N . VAL D 1 168 ? -10.118 21.991 35.199 1.00 46.34 148 VAL D N 1
ATOM 9579 C CA . VAL D 1 168 ? -9.231 21.686 36.314 1.00 38.67 148 VAL D CA 1
ATOM 9580 C C . VAL D 1 168 ? -9.009 22.952 37.136 1.00 47.87 148 VAL D C 1
ATOM 9581 O O . VAL D 1 168 ? -8.949 24.051 36.578 1.00 53.51 148 VAL D O 1
ATOM 9585 N N . ASP D 1 169 ? -8.902 22.823 38.455 1.00 48.47 149 ASP D N 1
ATOM 9586 C CA . ASP D 1 169 ? -8.569 23.986 39.267 1.00 44.87 149 ASP D CA 1
ATOM 9587 C C . ASP D 1 169 ? -7.103 24.368 39.005 1.00 44.90 149 ASP D C 1
ATOM 9588 O O . ASP D 1 169 ? -6.184 23.871 39.657 1.00 42.02 149 ASP D O 1
ATOM 9593 N N . LEU D 1 170 ? -6.881 25.246 38.034 1.00 45.51 150 LEU D N 1
ATOM 9594 C CA . LEU D 1 170 ? -5.520 25.536 37.591 1.00 42.24 150 LEU D CA 1
ATOM 9595 C C . LEU D 1 170 ? -4.697 26.312 38.634 1.00 47.06 150 LEU D C 1
ATOM 9596 O O . LEU D 1 170 ? -3.478 26.106 38.736 1.00 40.89 150 LEU D O 1
ATOM 9601 N N . ASN D 1 171 ? -5.359 27.166 39.422 1.00 51.97 151 ASN D N 1
ATOM 9602 C CA . ASN D 1 171 ? -4.691 27.934 40.481 1.00 46.02 151 ASN D CA 1
ATOM 9603 C C . ASN D 1 171 ? -3.991 27.003 41.462 1.00 51.12 151 ASN D C 1
ATOM 9604 O O . ASN D 1 171 ? -2.857 27.252 41.875 1.00 60.01 151 ASN D O 1
ATOM 9609 N N . ARG D 1 172 ? -4.697 25.943 41.845 1.00 47.15 152 ARG D N 1
ATOM 9610 C CA . ARG D 1 172 ? -4.186 24.911 42.752 1.00 52.14 152 ARG D CA 1
ATOM 9611 C C . ARG D 1 172 ? -3.098 24.063 42.083 1.00 49.69 152 ARG D C 1
ATOM 9612 O O . ARG D 1 172 ? -2.084 23.729 42.694 1.00 53.62 152 ARG D O 1
ATOM 9620 N N . LEU D 1 173 ? -3.329 23.713 40.822 1.00 45.57 153 LEU D N 1
ATOM 9621 C CA . LEU D 1 173 ? -2.352 22.970 40.032 1.00 46.33 153 LEU D CA 1
ATOM 9622 C C . LEU D 1 173 ? -1.019 23.697 40.054 1.00 47.18 153 LEU D C 1
ATOM 9623 O O . LEU D 1 173 ? 0.028 23.064 40.182 1.00 50.77 153 LEU D O 1
ATOM 9628 N N . ARG D 1 174 ? -1.062 25.027 39.941 1.00 47.00 154 ARG D N 1
ATOM 9629 C CA . ARG D 1 174 ? 0.161 25.819 39.906 1.00 45.88 154 ARG D CA 1
ATOM 9630 C C . ARG D 1 174 ? 0.867 25.756 41.248 1.00 48.68 154 ARG D C 1
ATOM 9631 O O . ARG D 1 174 ? 2.077 25.559 41.302 1.00 51.78 154 ARG D O 1
ATOM 9639 N N . ALA D 1 175 ? 0.104 25.905 42.328 1.00 45.80 155 ALA D N 1
ATOM 9640 C CA . ALA D 1 175 ? 0.661 25.858 43.677 1.00 48.82 155 ALA D CA 1
ATOM 9641 C C . ALA D 1 175 ? 1.234 24.491 44.014 1.00 50.96 155 ALA D C 1
ATOM 9642 O O . ALA D 1 175 ? 2.288 24.385 44.643 1.00 52.87 155 ALA D O 1
ATOM 9644 N N . VAL D 1 176 ? 0.546 23.445 43.574 1.00 43.55 156 VAL D N 1
ATOM 9645 C CA . VAL D 1 176 ? 0.973 22.093 43.882 1.00 44.90 156 VAL D CA 1
ATOM 9646 C C . VAL D 1 176 ? 2.303 21.798 43.212 1.00 50.80 156 VAL D C 1
ATOM 9647 O O . VAL D 1 176 ? 3.221 21.247 43.829 1.00 52.80 156 VAL D O 1
ATOM 9651 N N . VAL D 1 177 ? 2.379 22.148 41.931 1.00 50.61 157 VAL D N 1
ATOM 9652 C CA . VAL D 1 177 ? 3.573 21.938 41.131 1.00 50.87 157 VAL D CA 1
ATOM 9653 C C . VAL D 1 177 ? 4.735 22.780 41.640 1.00 51.33 157 VAL D C 1
ATOM 9654 O O . VAL D 1 177 ? 5.876 22.318 41.704 1.00 55.93 157 VAL D O 1
ATOM 9658 N N . ASP D 1 178 ? 4.435 24.019 42.009 1.00 48.66 158 ASP D N 1
ATOM 9659 C CA . ASP D 1 178 ? 5.451 24.945 42.496 1.00 54.55 158 ASP D CA 1
ATOM 9660 C C . ASP D 1 178 ? 6.009 24.523 43.841 1.00 53.19 158 ASP D C 1
ATOM 9661 O O . ASP D 1 178 ? 7.201 24.656 44.093 1.00 62.35 158 ASP D O 1
ATOM 9666 N N . ARG D 1 179 ? 5.151 24.023 44.713 1.00 54.49 159 ARG D N 1
ATOM 9667 C CA . ARG D 1 179 ? 5.609 23.563 46.014 1.00 58.62 159 ARG D CA 1
ATOM 9668 C C . ARG D 1 179 ? 6.479 22.318 45.842 1.00 56.01 159 ARG D C 1
ATOM 9669 O O . ARG D 1 179 ? 7.583 22.231 46.386 1.00 55.59 159 ARG D O 1
ATOM 9677 N N . ALA D 1 180 ? 6.007 21.395 45.014 1.00 50.97 160 ALA D N 1
ATOM 9678 C CA . ALA D 1 180 ? 6.672 20.121 44.832 1.00 48.34 160 ALA D CA 1
ATOM 9679 C C . ALA D 1 180 ? 8.074 20.248 44.232 1.00 49.34 160 ALA D C 1
ATOM 9680 O O . ALA D 1 180 ? 8.963 19.469 44.580 1.00 57.70 160 ALA D O 1
ATOM 9682 N N . THR D 1 181 ? 8.288 21.233 43.363 1.00 45.71 161 THR D N 1
ATOM 9683 C CA . THR D 1 181 ? 9.540 21.307 42.602 1.00 50.13 161 THR D CA 1
ATOM 9684 C C . THR D 1 181 ? 10.488 22.437 43.041 1.00 61.34 161 THR D C 1
ATOM 9685 O O . THR D 1 181 ? 11.247 22.987 42.225 1.00 59.05 161 THR D O 1
ATOM 9689 N N . ALA D 1 182 ? 10.490 22.723 44.343 1.00 68.36 162 ALA D N 1
ATOM 9690 C CA . ALA D 1 182 ? 11.248 23.837 44.907 1.00 75.19 162 ALA D CA 1
ATOM 9691 C C . ALA D 1 182 ? 12.734 23.795 44.556 1.00 80.63 162 ALA D C 1
ATOM 9692 O O . ALA D 1 182 ? 13.282 24.759 43.998 1.00 82.52 162 ALA D O 1
ATOM 9694 N N . GLY D 1 183 ? 13.381 22.680 44.876 1.00 77.96 163 GLY D N 1
ATOM 9695 C CA . GLY D 1 183 ? 14.801 22.532 44.613 1.00 78.86 163 GLY D CA 1
ATOM 9696 C C . GLY D 1 183 ? 15.150 22.003 43.232 1.00 75.12 163 GLY D C 1
ATOM 9697 O O . GLY D 1 183 ? 16.316 21.987 42.850 1.00 74.12 163 GLY D O 1
ATOM 9698 N N . TYR D 1 184 ? 14.132 21.560 42.498 1.00 72.23 164 TYR D N 1
ATOM 9699 C CA . TYR D 1 184 ? 14.305 20.674 41.342 1.00 69.96 164 TYR D CA 1
ATOM 9700 C C . TYR D 1 184 ? 15.179 21.178 40.200 1.00 74.31 164 TYR D C 1
ATOM 9701 O O . TYR D 1 184 ? 15.451 20.422 39.262 1.00 77.53 164 TYR D O 1
ATOM 9710 N N . ASP D 1 185 ? 15.552 22.451 40.234 1.00 75.88 165 ASP D N 1
ATOM 9711 C CA . ASP D 1 185 ? 16.475 23.027 39.249 1.00 91.90 165 ASP D CA 1
ATOM 9712 C C . ASP D 1 185 ? 15.897 23.085 37.812 1.00 87.51 165 ASP D C 1
ATOM 9713 O O . ASP D 1 185 ? 16.424 23.813 36.969 1.00 93.31 165 ASP D O 1
ATOM 9718 N N . ARG D 1 186 ? 14.828 22.342 37.527 1.00 73.71 166 ARG D N 1
ATOM 9719 C CA . ARG D 1 186 ? 13.974 22.711 36.402 1.00 66.79 166 ARG D CA 1
ATOM 9720 C C . ARG D 1 186 ? 12.516 22.260 36.604 1.00 65.19 166 ARG D C 1
ATOM 9721 O O . ARG D 1 186 ? 12.238 21.089 36.884 1.00 65.17 166 ARG D O 1
ATOM 9729 N N . ARG D 1 187 ? 11.601 23.223 36.485 1.00 41.52 167 ARG D N 1
ATOM 9730 C CA . ARG D 1 187 ? 10.162 23.003 36.619 1.00 48.01 167 ARG D CA 1
ATOM 9731 C C . ARG D 1 187 ? 9.624 22.176 35.450 1.00 50.42 167 ARG D C 1
ATOM 9732 O O . ARG D 1 187 ? 9.879 22.509 34.293 1.00 51.39 167 ARG D O 1
ATOM 9740 N N . PRO D 1 188 ? 8.857 21.109 35.747 1.00 46.53 168 PRO D N 1
ATOM 9741 C CA . PRO D 1 188 ? 8.281 20.250 34.705 1.00 45.26 168 PRO D CA 1
ATOM 9742 C C . PRO D 1 188 ? 7.280 20.990 33.829 1.00 45.48 168 PRO D C 1
ATOM 9743 O O . PRO D 1 188 ? 6.667 21.974 34.247 1.00 48.01 168 PRO D O 1
ATOM 9747 N N . LEU D 1 189 ? 7.104 20.493 32.617 1.00 42.40 169 LEU D N 1
ATOM 9748 C CA . LEU D 1 189 ? 6.184 21.103 31.671 1.00 46.21 169 LEU D CA 1
ATOM 9749 C C . LEU D 1 189 ? 4.753 20.833 32.114 1.00 49.10 169 LEU D C 1
ATOM 9750 O O . LEU D 1 189 ? 4.386 19.691 32.415 1.00 50.61 169 LEU D O 1
ATOM 9755 N N . VAL D 1 190 ? 3.946 21.882 32.177 1.00 41.07 170 VAL D N 1
ATOM 9756 C CA . VAL D 1 190 ? 2.543 21.699 32.507 1.00 37.40 170 VAL D CA 1
ATOM 9757 C C . VAL D 1 190 ? 1.733 21.764 31.230 1.00 37.72 170 VAL D C 1
ATOM 9758 O O . VAL D 1 190 ? 1.698 22.811 30.554 1.00 41.32 170 VAL D O 1
ATOM 9762 N N . VAL D 1 191 ? 1.093 20.642 30.903 1.00 34.23 171 VAL D N 1
ATOM 9763 C CA . VAL D 1 191 ? 0.293 20.517 29.688 1.00 32.50 171 VAL D CA 1
ATOM 9764 C C . VAL D 1 191 ? -1.177 20.299 30.041 1.00 42.50 171 VAL D C 1
ATOM 9765 O O . VAL D 1 191 ? -1.512 19.372 30.787 1.00 45.99 171 VAL D O 1
ATOM 9769 N N . GLU D 1 192 ? -2.044 21.177 29.541 1.00 43.85 172 GLU D N 1
ATOM 9770 C CA . GLU D 1 192 ? -3.492 21.023 29.695 1.00 40.89 172 GLU D CA 1
ATOM 9771 C C . GLU D 1 192 ? -4.118 20.396 28.451 1.00 38.56 172 GLU D C 1
ATOM 9772 O O . GLU D 1 192 ? -4.095 20.993 27.387 1.00 37.71 172 GLU D O 1
ATOM 9778 N N . ASP D 1 193 ? -4.712 19.217 28.576 1.00 38.91 173 ASP D N 1
ATOM 9779 C CA . ASP D 1 193 ? -5.460 18.663 27.456 1.00 36.07 173 ASP D CA 1
ATOM 9780 C C . ASP D 1 193 ? -6.842 19.316 27.369 1.00 44.58 173 ASP D C 1
ATOM 9781 O O . ASP D 1 193 ? -7.771 18.929 28.100 1.00 43.96 173 ASP D O 1
ATOM 9786 N N . CYS D 1 194 ? -6.993 20.272 26.448 1.00 40.85 174 CYS D N 1
ATOM 9787 C CA . CYS D 1 194 ? -8.249 21.010 26.350 1.00 36.08 174 CYS D CA 1
ATOM 9788 C C . CYS D 1 194 ? -9.116 20.496 25.208 1.00 36.41 174 CYS D C 1
ATOM 9789 O O . CYS D 1 194 ? -10.017 21.197 24.756 1.00 40.07 174 CYS D O 1
ATOM 9792 N N . ALA D 1 195 ? -8.902 19.250 24.803 1.00 32.93 175 ALA D N 1
ATOM 9793 C CA . ALA D 1 195 ? -9.546 18.728 23.596 1.00 39.05 175 ALA D CA 1
ATOM 9794 C C . ALA D 1 195 ? -11.059 18.877 23.589 1.00 42.22 175 ALA D C 1
ATOM 9795 O O . ALA D 1 195 ? -11.638 19.129 22.533 1.00 40.74 175 ALA D O 1
ATOM 9797 N N . GLN D 1 196 ? -11.690 18.702 24.756 1.00 41.82 176 GLN D N 1
ATOM 9798 C CA . GLN D 1 196 ? -13.147 18.793 24.876 1.00 42.96 176 GLN D CA 1
ATOM 9799 C C . GLN D 1 196 ? -13.599 20.133 25.474 1.00 40.20 176 GLN D C 1
ATOM 9800 O O . GLN D 1 196 ? -14.787 20.351 25.740 1.00 35.66 176 GLN D O 1
ATOM 9806 N N . ALA D 1 197 ? -12.652 21.042 25.642 1.00 39.68 177 ALA D N 1
ATOM 9807 C CA . ALA D 1 197 ? -12.870 22.208 26.476 1.00 37.92 177 ALA D CA 1
ATOM 9808 C C . ALA D 1 197 ? -13.014 23.507 25.704 1.00 42.51 177 ALA D C 1
ATOM 9809 O O . ALA D 1 197 ? -12.926 24.571 26.318 1.00 47.58 177 ALA D O 1
ATOM 9811 N N . TRP D 1 198 ? -13.258 23.443 24.390 1.00 39.89 178 TRP D N 1
ATOM 9812 C CA . TRP D 1 198 ? -13.452 24.678 23.629 1.00 40.86 178 TRP D CA 1
ATOM 9813 C C . TRP D 1 198 ? -14.558 25.486 24.280 1.00 45.62 178 TRP D C 1
ATOM 9814 O O . TRP D 1 198 ? -15.641 24.985 24.500 1.00 50.81 178 TRP D O 1
ATOM 9825 N N . GLY D 1 199 ? -14.270 26.743 24.574 1.00 51.58 179 GLY D N 1
ATOM 9826 C CA . GLY D 1 199 ? -15.259 27.618 25.155 1.00 50.75 179 GLY D CA 1
ATOM 9827 C C . GLY D 1 199 ? -15.170 27.730 26.661 1.00 50.69 179 GLY D C 1
ATOM 9828 O O . GLY D 1 199 ? -15.703 28.675 27.235 1.00 57.34 179 GLY D O 1
ATOM 9829 N N . ALA D 1 200 ? -14.514 26.768 27.304 1.00 45.47 180 ALA D N 1
ATOM 9830 C CA . ALA D 1 200 ? -14.447 26.745 28.766 1.00 47.79 180 ALA D CA 1
ATOM 9831 C C . ALA D 1 200 ? -13.729 27.960 29.364 1.00 48.33 180 ALA D C 1
ATOM 9832 O O . ALA D 1 200 ? -12.789 28.494 28.786 1.00 46.90 180 ALA D O 1
ATOM 9834 N N . THR D 1 201 ? -14.175 28.368 30.545 1.00 43.92 181 THR D N 1
ATOM 9835 C CA . THR D 1 201 ? -13.589 29.498 31.242 1.00 51.26 181 THR D CA 1
ATOM 9836 C C . THR D 1 201 ? -13.170 29.113 32.636 1.00 48.75 181 THR D C 1
ATOM 9837 O O . THR D 1 201 ? -13.825 28.321 33.297 1.00 52.96 181 THR D O 1
ATOM 9841 N N . TYR D 1 202 ? -12.056 29.674 33.072 1.00 47.48 182 TYR D N 1
ATOM 9842 C CA . TYR D 1 202 ? -11.623 29.508 34.438 1.00 42.92 182 TYR D CA 1
ATOM 9843 C C . TYR D 1 202 ? -11.200 30.863 34.989 1.00 52.30 182 TYR D C 1
ATOM 9844 O O . TYR D 1 202 ? -10.350 31.551 34.422 1.00 57.24 182 TYR D O 1
ATOM 9853 N N . ARG D 1 203 ? -11.852 31.261 36.071 1.00 55.55 183 ARG D N 1
ATOM 9854 C CA . ARG D 1 203 ? -11.589 32.533 36.723 1.00 49.15 183 ARG D CA 1
ATOM 9855 C C . ARG D 1 203 ? -11.662 33.710 35.763 1.00 50.32 183 ARG D C 1
ATOM 9856 O O . ARG D 1 203 ? -10.854 34.633 35.835 1.00 55.53 183 ARG D O 1
ATOM 9864 N N . GLY D 1 204 ? -12.637 33.674 34.863 1.00 53.06 184 GLY D N 1
ATOM 9865 C CA . GLY D 1 204 ? -12.895 34.789 33.972 1.00 50.40 184 GLY D CA 1
ATOM 9866 C C . GLY D 1 204 ? -12.183 34.792 32.629 1.00 59.42 184 GLY D C 1
ATOM 9867 O O . GLY D 1 204 ? -12.476 35.655 31.794 1.00 66.22 184 GLY D O 1
ATOM 9868 N N . ALA D 1 205 ? -11.247 33.858 32.421 1.00 53.60 185 ALA D N 1
ATOM 9869 C CA . ALA D 1 205 ? -10.471 33.788 31.165 1.00 48.32 185 ALA D CA 1
ATOM 9870 C C . ALA D 1 205 ? -10.628 32.450 30.459 1.00 52.26 185 ALA D C 1
ATOM 9871 O O . ALA D 1 205 ? -10.775 31.416 31.111 1.00 55.01 185 ALA D O 1
ATOM 9873 N N . PRO D 1 206 ? -10.614 32.457 29.121 1.00 52.32 186 PRO D N 1
ATOM 9874 C CA . PRO D 1 206 ? -10.638 31.175 28.415 1.00 47.50 186 PRO D CA 1
ATOM 9875 C C . PRO D 1 206 ? -9.382 30.370 28.697 1.00 53.33 186 PRO D C 1
ATOM 9876 O O . PRO D 1 206 ? -8.328 30.956 28.979 1.00 53.64 186 PRO D O 1
ATOM 9880 N N . LEU D 1 207 ? -9.506 29.050 28.633 1.00 49.67 187 LEU D N 1
ATOM 9881 C CA . LEU D 1 207 ? -8.374 28.171 28.812 1.00 49.40 187 LEU D CA 1
ATOM 9882 C C . LEU D 1 207 ? -7.406 28.505 27.696 1.00 52.40 187 LEU D C 1
ATOM 9883 O O . LEU D 1 207 ? -7.841 28.912 26.618 1.00 57.12 187 LEU D O 1
ATOM 9888 N N . GLY D 1 208 ? -6.109 28.444 28.001 1.00 48.22 188 GLY D N 1
ATOM 9889 C CA . GLY D 1 208 ? -5.049 28.834 27.083 1.00 38.71 188 GLY D CA 1
ATOM 9890 C C . GLY D 1 208 ? -4.341 30.096 27.530 1.00 41.73 188 GLY D C 1
ATOM 9891 O O . GLY D 1 208 ? -3.331 30.488 26.937 1.00 45.15 188 GLY D O 1
ATOM 9892 N N . THR D 1 209 ? -4.874 30.723 28.583 1.00 37.84 189 THR D N 1
ATOM 9893 C CA . THR D 1 209 ? -4.367 32.002 29.089 1.00 44.15 189 THR D CA 1
ATOM 9894 C C . THR D 1 209 ? -3.808 31.954 30.509 1.00 46.86 189 THR D C 1
ATOM 9895 O O . THR D 1 209 ? -3.552 33.003 31.112 1.00 46.78 189 THR D O 1
ATOM 9899 N N . HIS D 1 210 ? -3.592 30.750 31.025 1.00 42.55 190 HIS D N 1
ATOM 9900 C CA . HIS D 1 210 ? -3.169 30.569 32.408 1.00 43.81 190 HIS D CA 1
ATOM 9901 C C . HIS D 1 210 ? -1.704 30.094 32.562 1.00 52.68 190 HIS D C 1
ATOM 9902 O O . HIS D 1 210 ? -1.336 29.507 33.586 1.00 55.11 190 HIS D O 1
ATOM 9909 N N . GLY D 1 211 ? -0.882 30.318 31.537 1.00 51.64 191 GLY D N 1
ATOM 9910 C CA . GLY D 1 211 ? 0.553 30.097 31.646 1.00 48.32 191 GLY D CA 1
ATOM 9911 C C . GLY D 1 211 ? 1.048 28.684 31.396 1.00 48.36 191 GLY D C 1
ATOM 9912 O O . GLY D 1 211 ? 2.222 28.372 31.635 1.00 50.40 191 GLY D O 1
ATOM 9913 N N . ASN D 1 212 ? 0.151 27.822 30.932 1.00 38.30 192 ASN D N 1
ATOM 9914 C CA . ASN D 1 212 ? 0.512 26.451 30.621 1.00 38.37 192 ASN D CA 1
ATOM 9915 C C . ASN D 1 212 ? 0.416 26.193 29.112 1.00 46.49 192 ASN D C 1
ATOM 9916 O O . ASN D 1 212 ? -0.253 26.927 28.395 1.00 50.69 192 ASN D O 1
ATOM 9921 N N . VAL D 1 213 ? 1.044 25.122 28.644 1.00 44.75 193 VAL D N 1
ATOM 9922 C CA . VAL D 1 213 ? 0.849 24.671 27.270 1.00 32.13 193 VAL D CA 1
ATOM 9923 C C . VAL D 1 213 ? -0.506 23.984 27.172 1.00 39.36 193 VAL D C 1
ATOM 9924 O O . VAL D 1 213 ? -0.815 23.080 27.965 1.00 41.39 193 VAL D O 1
ATOM 9928 N N . CYS D 1 214 ? -1.341 24.451 26.250 1.00 33.99 194 CYS D N 1
ATOM 9929 C CA . CYS D 1 214 ? -2.691 23.906 26.106 1.00 40.86 194 CYS D CA 1
ATOM 9930 C C . CYS D 1 214 ? -2.938 23.323 24.739 1.00 44.96 194 CYS D C 1
ATOM 9931 O O . CYS D 1 214 ? -2.733 23.985 23.734 1.00 54.34 194 CYS D O 1
ATOM 9934 N N . VAL D 1 215 ? -3.462 22.107 24.709 1.00 45.05 195 VAL D N 1
ATOM 9935 C CA . VAL D 1 215 ? -3.754 21.447 23.457 1.00 38.35 195 VAL D CA 1
ATOM 9936 C C . VAL D 1 215 ? -5.237 21.284 23.243 1.00 41.83 195 VAL D C 1
ATOM 9937 O O . VAL D 1 215 ? -5.967 20.850 24.116 1.00 43.81 195 VAL D O 1
ATOM 9941 N N . TYR D 1 216 ? -5.683 21.707 22.074 1.00 43.82 196 TYR D N 1
ATOM 9942 C CA . TYR D 1 216 ? -7.077 21.598 21.709 1.00 43.89 196 TYR D CA 1
ATOM 9943 C C . TYR D 1 216 ? -7.275 20.619 20.578 1.00 38.61 196 TYR D C 1
ATOM 9944 O O . TYR D 1 216 ? -6.373 20.422 19.774 1.00 43.73 196 TYR D O 1
ATOM 9953 N N . SER D 1 217 ? -8.454 20.014 20.508 1.00 34.18 197 SER D N 1
ATOM 9954 C CA . SER D 1 217 ? -8.834 19.217 19.348 1.00 36.51 197 SER D CA 1
ATOM 9955 C C . SER D 1 217 ? -9.990 19.872 18.628 1.00 41.75 197 SER D C 1
ATOM 9956 O O . SER D 1 217 ? -10.844 20.515 19.247 1.00 43.16 197 SER D O 1
ATOM 9959 N N . THR D 1 218 ? -9.986 19.749 17.310 1.00 39.26 198 THR D N 1
ATOM 9960 C CA . THR D 1 218 ? -11.118 20.182 16.518 1.00 38.03 198 THR D CA 1
ATOM 9961 C C . THR D 1 218 ? -11.580 19.019 15.660 1.00 41.01 198 THR D C 1
ATOM 9962 O O . THR D 1 218 ? -12.005 19.207 14.510 1.00 39.82 198 THR D O 1
ATOM 9966 N N . GLY D 1 219 ? -11.486 17.812 16.225 1.00 40.55 199 GLY D N 1
ATOM 9967 C CA . GLY D 1 219 ? -11.953 16.605 15.550 1.00 30.19 199 GLY D CA 1
ATOM 9968 C C . GLY D 1 219 ? -13.453 16.577 15.244 1.00 43.80 199 GLY D C 1
ATOM 9969 O O . GLY D 1 219 ? -14.210 17.451 15.672 1.00 48.94 199 GLY D O 1
ATOM 9970 N N . ALA D 1 220 ? -13.888 15.552 14.523 1.00 40.62 200 ALA D N 1
ATOM 9971 C CA . ALA D 1 220 ? -15.246 15.495 13.964 1.00 42.60 200 ALA D CA 1
ATOM 9972 C C . ALA D 1 220 ? -16.392 15.852 14.930 1.00 44.14 200 ALA D C 1
ATOM 9973 O O . ALA D 1 220 ? -17.308 16.573 14.544 1.00 46.90 200 ALA D O 1
ATOM 9975 N N . ILE D 1 221 ? -16.358 15.349 16.168 1.00 40.36 201 ILE D N 1
ATOM 9976 C CA . ILE D 1 221 ? -17.500 15.530 17.075 1.00 44.37 201 ILE D CA 1
ATOM 9977 C C . ILE D 1 221 ? -17.219 16.550 18.192 1.00 47.46 201 ILE D C 1
ATOM 9978 O O . ILE D 1 221 ? -18.061 16.801 19.055 1.00 55.75 201 ILE D O 1
ATOM 10007 N N . ILE D 1 223 ? -16.873 20.300 19.532 1.00 51.00 203 ILE D N 1
ATOM 10008 C CA . ILE D 1 223 ? -17.916 21.259 19.213 1.00 51.34 203 ILE D CA 1
ATOM 10009 C C . ILE D 1 223 ? -17.457 22.218 18.116 1.00 56.53 203 ILE D C 1
ATOM 10010 O O . ILE D 1 223 ? -18.246 22.621 17.267 1.00 57.37 203 ILE D O 1
ATOM 10015 N N . LEU D 1 224 ? -16.175 22.557 18.109 1.00 57.12 204 LEU D N 1
ATOM 10016 C CA . LEU D 1 224 ? -15.605 23.268 16.978 1.00 52.08 204 LEU D CA 1
ATOM 10017 C C . LEU D 1 224 ? -14.808 22.273 16.158 1.00 53.12 204 LEU D C 1
ATOM 10018 O O . LEU D 1 224 ? -13.823 21.727 16.647 1.00 61.72 204 LEU D O 1
ATOM 10023 N N . THR D 1 225 ? -15.244 21.997 14.932 1.00 43.28 205 THR D N 1
ATOM 10024 C CA . THR D 1 225 ? -14.521 21.011 14.122 1.00 48.14 205 THR D CA 1
ATOM 10025 C C . THR D 1 225 ? -13.909 21.579 12.835 1.00 49.69 205 THR D C 1
ATOM 10026 O O . THR D 1 225 ? -14.448 22.496 12.206 1.00 47.79 205 THR D O 1
ATOM 10030 N N . THR D 1 226 ? -12.768 21.009 12.466 1.00 55.20 206 THR D N 1
ATOM 10031 C CA . THR D 1 226 ? -12.094 21.309 11.207 1.00 50.34 206 THR D CA 1
ATOM 10032 C C . THR D 1 226 ? -12.072 20.078 10.299 1.00 56.77 206 THR D C 1
ATOM 10033 O O . THR D 1 226 ? -11.319 20.022 9.329 1.00 63.87 206 THR D O 1
ATOM 10037 N N . GLY D 1 227 ? -12.930 19.109 10.602 1.00 50.89 207 GLY D N 1
ATOM 10038 C CA . GLY D 1 227 ? -12.858 17.801 9.985 1.00 40.28 207 GLY D CA 1
ATOM 10039 C C . GLY D 1 227 ? -11.957 16.935 10.841 1.00 44.07 207 GLY D C 1
ATOM 10040 O O . GLY D 1 227 ? -12.420 16.091 11.617 1.00 50.06 207 GLY D O 1
ATOM 10041 N N . SER D 1 228 ? -10.658 17.135 10.695 1.00 34.49 208 SER D N 1
ATOM 10042 C CA . SER D 1 228 ? -9.684 16.610 11.645 1.00 38.34 208 SER D CA 1
ATOM 10043 C C . SER D 1 228 ? -8.874 17.827 12.008 1.00 41.44 208 SER D C 1
ATOM 10044 O O . SER D 1 228 ? -8.842 18.768 11.225 1.00 43.61 208 SER D O 1
ATOM 10047 N N . GLY D 1 229 ? -8.222 17.836 13.165 1.00 40.75 209 GLY D N 1
ATOM 10048 C CA . GLY D 1 229 ? -7.407 18.982 13.525 1.00 39.61 209 GLY D CA 1
ATOM 10049 C C . GLY D 1 229 ? -7.268 19.261 15.001 1.00 41.27 209 GLY D C 1
ATOM 10050 O O . GLY D 1 229 ? -7.863 18.584 15.854 1.00 43.24 209 GLY D O 1
ATOM 10051 N N . GLY D 1 230 ? -6.431 20.245 15.293 1.00 34.90 210 GLY D N 1
ATOM 10052 C CA . GLY D 1 230 ? -6.236 20.744 16.634 1.00 37.03 210 GLY D CA 1
ATOM 10053 C C . GLY D 1 230 ? -5.403 22.019 16.614 1.00 40.26 210 GLY D C 1
ATOM 10054 O O . GLY D 1 230 ? -5.129 22.597 15.560 1.00 35.99 210 GLY D O 1
ATOM 10055 N N . PHE D 1 231 ? -5.035 22.492 17.794 1.00 38.61 211 PHE D N 1
ATOM 10056 C CA . PHE D 1 231 ? -4.028 23.535 17.891 1.00 41.63 211 PHE D CA 1
ATOM 10057 C C . PHE D 1 231 ? -3.434 23.552 19.285 1.00 38.17 211 PHE D C 1
ATOM 10058 O O . PHE D 1 231 ? -4.025 23.032 20.225 1.00 46.35 211 PHE D O 1
ATOM 10066 N N . VAL D 1 232 ? -2.238 24.108 19.395 1.00 36.87 212 VAL D N 1
ATOM 10067 C CA . VAL D 1 232 ? -1.558 24.232 20.667 1.00 30.72 212 VAL D CA 1
ATOM 10068 C C . VAL D 1 232 ? -1.480 25.707 20.994 1.00 43.91 212 VAL D C 1
ATOM 10069 O O . VAL D 1 232 ? -1.192 26.519 20.129 1.00 50.79 212 VAL D O 1
ATOM 10073 N N . VAL D 1 233 ? -1.756 26.061 22.238 1.00 47.85 213 VAL D N 1
ATOM 10074 C CA . VAL D 1 233 ? -1.645 27.440 22.671 1.00 47.45 213 VAL D CA 1
ATOM 10075 C C . VAL D 1 233 ? -0.479 27.540 23.660 1.00 40.81 213 VAL D C 1
ATOM 10076 O O . VAL D 1 233 ? -0.430 26.804 24.648 1.00 38.76 213 VAL D O 1
ATOM 10080 N N . LEU D 1 234 ? 0.452 28.452 23.407 1.00 36.01 214 LEU D N 1
ATOM 10081 C CA . LEU D 1 234 ? 1.662 28.534 24.225 1.00 42.82 214 LEU D CA 1
ATOM 10082 C C . LEU D 1 234 ? 1.688 29.787 25.121 1.00 45.91 214 LEU D C 1
ATOM 10083 O O . LEU D 1 234 ? 1.148 30.837 24.762 1.00 47.54 214 LEU D O 1
ATOM 10088 N N . PRO D 1 235 ? 2.299 29.669 26.306 1.00 45.21 215 PRO D N 1
ATOM 10089 C CA . PRO D 1 235 ? 2.368 30.800 27.240 1.00 46.02 215 PRO D CA 1
ATOM 10090 C C . PRO D 1 235 ? 3.480 31.810 26.938 1.00 47.09 215 PRO D C 1
ATOM 10091 O O . PRO D 1 235 ? 3.453 32.890 27.515 1.00 50.97 215 PRO D O 1
ATOM 10095 N N . ASP D 1 236 ? 4.457 31.464 26.104 1.00 47.02 216 ASP D N 1
ATOM 10096 C CA . ASP D 1 236 ? 5.500 32.434 25.724 1.00 52.18 216 ASP D CA 1
ATOM 10097 C C . ASP D 1 236 ? 6.042 32.198 24.297 1.00 52.46 216 ASP D C 1
ATOM 10098 O O . ASP D 1 236 ? 5.759 31.182 23.669 1.00 51.45 216 ASP D O 1
ATOM 10103 N N . ASP D 1 237 ? 6.833 33.144 23.809 1.00 53.36 217 ASP D N 1
ATOM 10104 C CA . ASP D 1 237 ? 7.287 33.165 22.419 1.00 53.58 217 ASP D CA 1
ATOM 10105 C C . ASP D 1 237 ? 8.296 32.070 22.052 1.00 60.11 217 ASP D C 1
ATOM 10106 O O . ASP D 1 237 ? 8.318 31.588 20.912 1.00 62.11 217 ASP D O 1
ATOM 10111 N N . ASP D 1 238 ? 9.129 31.680 23.011 1.00 53.11 218 ASP D N 1
ATOM 10112 C CA . ASP D 1 238 ? 10.118 30.637 22.775 1.00 47.62 218 ASP D CA 1
ATOM 10113 C C . ASP D 1 238 ? 9.436 29.277 22.534 1.00 47.87 218 ASP D C 1
ATOM 10114 O O . ASP D 1 238 ? 9.784 28.560 21.589 1.00 51.81 218 ASP D O 1
ATOM 10119 N N . LEU D 1 239 ? 8.462 28.927 23.371 1.00 46.29 219 LEU D N 1
ATOM 10120 C CA . LEU D 1 239 ? 7.729 27.674 23.184 1.00 48.37 219 LEU D CA 1
ATOM 10121 C C . LEU D 1 239 ? 6.909 27.754 21.897 1.00 51.01 219 LEU D C 1
ATOM 10122 O O . LEU D 1 239 ? 6.756 26.772 21.188 1.00 50.82 219 LEU D O 1
ATOM 10127 N N . TYR D 1 240 ? 6.392 28.933 21.590 1.00 50.60 220 TYR D N 1
ATOM 10128 C CA . TYR D 1 240 ? 5.664 29.107 20.345 1.00 51.48 220 TYR D CA 1
ATOM 10129 C C . TYR D 1 240 ? 6.569 28.849 19.124 1.00 55.45 220 TYR D C 1
ATOM 10130 O O . TYR D 1 240 ? 6.201 28.114 18.202 1.00 52.66 220 TYR D O 1
ATOM 10139 N N . ASP D 1 241 ? 7.744 29.471 19.126 1.00 52.10 221 ASP D N 1
ATOM 10140 C CA . ASP D 1 241 ? 8.722 29.286 18.062 1.00 52.01 221 ASP D CA 1
ATOM 10141 C C . ASP D 1 241 ? 9.151 27.824 17.946 1.00 49.46 221 ASP D C 1
ATOM 10142 O O . ASP D 1 241 ? 9.208 27.277 16.839 1.00 44.55 221 ASP D O 1
ATOM 10147 N N . ARG D 1 242 ? 9.479 27.213 19.084 1.00 42.96 222 ARG D N 1
ATOM 10148 C CA . ARG D 1 242 ? 9.984 25.849 19.096 1.00 42.56 222 ARG D CA 1
ATOM 10149 C C . ARG D 1 242 ? 8.925 24.877 18.552 1.00 49.64 222 ARG D C 1
ATOM 10150 O O . ARG D 1 242 ? 9.245 23.913 17.835 1.00 55.61 222 ARG D O 1
ATOM 10158 N N . LEU D 1 243 ? 7.664 25.108 18.889 1.00 45.36 223 LEU D N 1
ATOM 10159 C CA . LEU D 1 243 ? 6.635 24.215 18.392 1.00 53.44 223 LEU D CA 1
ATOM 10160 C C . LEU D 1 243 ? 6.340 24.468 16.919 1.00 56.31 223 LEU D C 1
ATOM 10161 O O . LEU D 1 243 ? 6.056 23.533 16.175 1.00 63.03 223 LEU D O 1
ATOM 10166 N N . ARG D 1 244 ? 6.437 25.719 16.487 1.00 54.02 224 ARG D N 1
ATOM 10167 C CA . ARG D 1 244 ? 6.154 26.041 15.098 1.00 49.00 224 ARG D CA 1
ATOM 10168 C C . ARG D 1 244 ? 7.167 25.369 14.191 1.00 52.53 224 ARG D C 1
ATOM 10169 O O . ARG D 1 244 ? 6.825 24.886 13.105 1.00 50.12 224 ARG D O 1
ATOM 10177 N N . LEU D 1 245 ? 8.409 25.324 14.666 1.00 51.63 225 LEU D N 1
ATOM 10178 C CA . LEU D 1 245 ? 9.497 24.654 13.972 1.00 50.45 225 LEU D CA 1
ATOM 10179 C C . LEU D 1 245 ? 9.250 23.137 13.916 1.00 52.93 225 LEU D C 1
ATOM 10180 O O . LEU D 1 245 ? 9.316 22.535 12.842 1.00 46.90 225 LEU D O 1
ATOM 10185 N N . ARG D 1 246 ? 8.968 22.518 15.065 1.00 50.58 226 ARG D N 1
ATOM 10186 C CA . ARG D 1 246 ? 8.821 21.066 15.095 1.00 46.64 226 ARG D CA 1
ATOM 10187 C C . ARG D 1 246 ? 7.563 20.589 14.393 1.00 43.30 226 ARG D C 1
ATOM 10188 O O . ARG D 1 246 ? 7.451 19.425 14.046 1.00 44.35 226 ARG D O 1
ATOM 10196 N N . ARG D 1 247 ? 6.643 21.503 14.137 1.00 44.83 227 ARG D N 1
ATOM 10197 C CA . ARG D 1 247 ? 5.412 21.156 13.460 1.00 44.11 227 ARG D CA 1
ATOM 10198 C C . ARG D 1 247 ? 5.682 20.698 12.037 1.00 42.74 227 ARG D C 1
ATOM 10199 O O . ARG D 1 247 ? 4.949 19.876 11.492 1.00 46.01 227 ARG D O 1
ATOM 10207 N N . TRP D 1 248 ? 6.734 21.251 11.439 1.00 47.93 228 TRP D N 1
ATOM 10208 C CA . TRP D 1 248 ? 7.157 20.896 10.084 1.00 41.95 228 TRP D CA 1
ATOM 10209 C C . TRP D 1 248 ? 8.642 20.533 10.102 1.00 41.57 228 TRP D C 1
ATOM 10210 O O . TRP D 1 248 ? 9.480 21.301 9.623 1.00 45.14 228 TRP D O 1
ATOM 10221 N N . LEU D 1 249 ? 8.952 19.383 10.705 1.00 44.71 229 LEU D N 1
ATOM 10222 C CA . LEU D 1 249 ? 10.259 18.708 10.598 1.00 46.87 229 LEU D CA 1
ATOM 10223 C C . LEU D 1 249 ? 11.481 19.479 11.089 1.00 48.48 229 LEU D C 1
ATOM 10224 O O . LEU D 1 249 ? 12.612 19.117 10.769 1.00 48.17 229 LEU D O 1
ATOM 10229 N N . GLY D 1 250 ? 11.257 20.544 11.852 1.00 50.99 230 GLY D N 1
ATOM 10230 C CA . GLY D 1 250 ? 12.352 21.364 12.353 1.00 47.77 230 GLY D CA 1
ATOM 10231 C C . GLY D 1 250 ? 12.928 22.249 11.257 1.00 43.69 230 GLY D C 1
ATOM 10232 O O . GLY D 1 250 ? 14.058 22.738 11.350 1.00 50.93 230 GLY D O 1
ATOM 10233 N N . ILE D 1 251 ? 12.149 22.431 10.197 1.00 44.30 231 ILE D N 1
ATOM 10234 C CA . ILE D 1 251 ? 12.564 23.243 9.065 1.00 52.94 231 ILE D CA 1
ATOM 10235 C C . ILE D 1 251 ? 11.918 24.622 9.109 1.00 60.29 231 ILE D C 1
ATOM 10236 O O . ILE D 1 251 ? 10.692 24.748 9.057 1.00 60.03 231 ILE D O 1
ATOM 10241 N N . GLU D 1 252 ? 12.750 25.651 9.205 1.00 67.29 232 GLU D N 1
ATOM 10242 C CA . GLU D 1 252 ? 12.285 27.028 9.084 1.00 73.74 232 GLU D CA 1
ATOM 10243 C C . GLU D 1 252 ? 11.743 27.297 7.686 1.00 76.05 232 GLU D C 1
ATOM 10244 O O . GLU D 1 252 ? 12.500 27.239 6.718 1.00 78.12 232 GLU D O 1
ATOM 10250 N N . ARG D 1 253 ? 10.449 27.604 7.568 1.00 77.42 233 ARG D N 1
ATOM 10251 C CA . ARG D 1 253 ? 9.854 27.708 6.232 1.00 85.11 233 ARG D CA 1
ATOM 10252 C C . ARG D 1 253 ? 10.219 29.032 5.554 1.00 83.26 233 ARG D C 1
ATOM 10253 O O . ARG D 1 253 ? 9.948 29.220 4.370 1.00 83.21 233 ARG D O 1
ATOM 10261 N N . ALA D 1 254 ? 10.845 29.935 6.301 1.00 82.54 234 ALA D N 1
ATOM 10262 C CA . ALA D 1 254 ? 11.288 31.207 5.745 1.00 78.58 234 ALA D CA 1
ATOM 10263 C C . ALA D 1 254 ? 12.658 31.063 5.092 1.00 80.86 234 ALA D C 1
ATOM 10264 O O . ALA D 1 254 ? 13.203 32.032 4.577 1.00 79.04 234 ALA D O 1
ATOM 10266 N N . SER D 1 255 ? 13.221 29.856 5.129 1.00 85.48 235 SER D N 1
ATOM 10267 C CA . SER D 1 255 ? 14.542 29.615 4.548 1.00 94.82 235 SER D CA 1
ATOM 10268 C C . SER D 1 255 ? 14.488 29.262 3.064 1.00 103.60 235 SER D C 1
ATOM 10269 O O . SER D 1 255 ? 13.474 28.787 2.542 1.00 108.41 235 SER D O 1
ATOM 10272 N N . ASP D 1 256 ? 15.605 29.502 2.396 1.00 100.72 236 ASP D N 1
ATOM 10273 C CA . ASP D 1 256 ? 15.750 29.172 0.994 1.00 101.47 236 ASP D CA 1
ATOM 10274 C C . ASP D 1 256 ? 16.075 27.685 0.859 1.00 100.62 236 ASP D C 1
ATOM 10275 O O . ASP D 1 256 ? 17.248 27.314 0.841 1.00 104.47 236 ASP D O 1
ATOM 10280 N N . ARG D 1 257 ? 15.058 26.831 0.751 1.00 94.82 237 ARG D N 1
ATOM 10281 C CA . ARG D 1 257 ? 15.316 25.393 0.625 1.00 96.83 237 ARG D CA 1
ATOM 10282 C C . ARG D 1 257 ? 15.429 25.007 -0.843 1.00 91.23 237 ARG D C 1
ATOM 10283 O O . ARG D 1 257 ? 15.638 23.843 -1.176 1.00 92.78 237 ARG D O 1
ATOM 10291 N N . ILE D 1 258 ? 15.306 26.012 -1.706 1.00 84.40 238 ILE D N 1
ATOM 10292 C CA . ILE D 1 258 ? 15.386 25.849 -3.150 1.00 71.35 238 ILE D CA 1
ATOM 10293 C C . ILE D 1 258 ? 16.848 25.678 -3.548 1.00 76.72 238 ILE D C 1
ATOM 10294 O O . ILE D 1 258 ? 17.167 24.993 -4.519 1.00 81.04 238 ILE D O 1
ATOM 10299 N N . THR D 1 259 ? 17.737 26.291 -2.774 1.00 76.40 239 THR D N 1
ATOM 10300 C CA . THR D 1 259 ? 19.174 26.120 -2.954 1.00 73.22 239 THR D CA 1
ATOM 10301 C C . THR D 1 259 ? 19.704 25.189 -1.879 1.00 70.69 239 THR D C 1
ATOM 10302 O O . THR D 1 259 ? 20.909 24.947 -1.797 1.00 67.74 239 THR D O 1
ATOM 10306 N N . GLY D 1 260 ? 18.793 24.719 -1.022 1.00 75.05 240 GLY D N 1
ATOM 10307 C CA . GLY D 1 260 ? 19.125 23.789 0.043 1.00 68.30 240 GLY D CA 1
ATOM 10308 C C . GLY D 1 260 ? 19.860 24.426 1.206 1.00 71.16 240 GLY D C 1
ATOM 10309 O O . GLY D 1 260 ? 20.521 23.727 1.974 1.00 75.88 240 GLY D O 1
ATOM 10310 N N . ASP D 1 261 ? 19.752 25.748 1.337 1.00 74.13 241 ASP D N 1
ATOM 10311 C CA . ASP D 1 261 ? 20.486 26.486 2.368 1.00 74.85 241 ASP D CA 1
ATOM 10312 C C . ASP D 1 261 ? 19.710 26.648 3.675 1.00 73.16 241 ASP D C 1
ATOM 10313 O O . ASP D 1 261 ? 19.224 27.723 3.988 1.00 75.60 241 ASP D O 1
ATOM 10318 N N . TYR D 1 262 ? 19.585 25.573 4.432 1.00 69.01 242 TYR D N 1
ATOM 10319 C CA . TYR D 1 262 ? 18.895 25.629 5.712 1.00 67.98 242 TYR D CA 1
ATOM 10320 C C . TYR D 1 262 ? 19.448 24.570 6.637 1.00 65.68 242 TYR D C 1
ATOM 10321 O O . TYR D 1 262 ? 20.101 23.628 6.193 1.00 74.21 242 TYR D O 1
ATOM 10330 N N . ASP D 1 263 ? 19.222 24.742 7.930 1.00 55.69 243 ASP D N 1
ATOM 10331 C CA . ASP D 1 263 ? 19.682 23.750 8.886 1.00 57.77 243 ASP D CA 1
ATOM 10332 C C . ASP D 1 263 ? 18.563 23.349 9.843 1.00 55.29 243 ASP D C 1
ATOM 10333 O O . ASP D 1 263 ? 17.717 24.166 10.223 1.00 55.92 243 ASP D O 1
ATOM 10338 N N . VAL D 1 264 ? 18.586 22.086 10.247 1.00 53.82 244 VAL D N 1
ATOM 10339 C CA . VAL D 1 264 ? 17.653 21.576 11.239 1.00 50.93 244 VAL D CA 1
ATOM 10340 C C . VAL D 1 264 ? 18.414 21.242 12.507 1.00 55.46 244 VAL D C 1
ATOM 10341 O O . VAL D 1 264 ? 19.185 20.286 12.542 1.00 56.86 244 VAL D O 1
ATOM 10345 N N . ALA D 1 265 ? 18.183 22.032 13.554 1.00 59.65 245 ALA D N 1
ATOM 10346 C CA . ALA D 1 265 ? 18.886 21.856 14.821 1.00 54.49 245 ALA D CA 1
ATOM 10347 C C . ALA D 1 265 ? 18.109 20.940 15.743 1.00 53.33 245 ALA D C 1
ATOM 10348 O O . ALA D 1 265 ? 18.697 20.179 16.503 1.00 56.62 245 ALA D O 1
ATOM 10350 N N . GLU D 1 266 ? 16.784 20.999 15.646 1.00 53.28 246 GLU D N 1
ATOM 10351 C CA . GLU D 1 266 ? 15.901 20.140 16.424 1.00 54.96 246 GLU D CA 1
ATOM 10352 C C . GLU D 1 266 ? 14.945 19.454 15.463 1.00 50.83 246 GLU D C 1
ATOM 10353 O O . GLU D 1 266 ? 14.033 20.078 14.915 1.00 52.53 246 GLU D O 1
ATOM 10359 N N . TRP D 1 267 ? 15.134 18.156 15.287 1.00 47.40 247 TRP D N 1
ATOM 10360 C CA . TRP D 1 267 ? 14.351 17.416 14.310 1.00 48.58 247 TRP D CA 1
ATOM 10361 C C . TRP D 1 267 ? 12.893 17.462 14.674 1.00 46.32 247 TRP D C 1
ATOM 10362 O O . TRP D 1 267 ? 12.567 17.598 15.828 1.00 40.27 247 TRP D O 1
ATOM 10373 N N . GLY D 1 268 ? 12.017 17.363 13.683 1.00 52.72 248 GLY D N 1
ATOM 10374 C CA . GLY D 1 268 ? 10.605 17.516 13.945 1.00 53.31 248 GLY D CA 1
ATOM 10375 C C . GLY D 1 268 ? 9.676 16.504 13.312 1.00 55.57 248 GLY D C 1
ATOM 10376 O O . GLY D 1 268 ? 10.085 15.428 12.893 1.00 60.85 248 GLY D O 1
ATOM 10377 N N . TYR D 1 269 ? 8.406 16.877 13.240 1.00 54.04 249 TYR D N 1
ATOM 10378 C CA . TYR D 1 269 ? 7.347 15.986 12.816 1.00 46.98 249 TYR D CA 1
ATOM 10379 C C . TYR D 1 269 ? 6.642 16.586 11.609 1.00 46.14 249 TYR D C 1
ATOM 10380 O O . TYR D 1 269 ? 7.078 17.594 11.071 1.00 55.34 249 TYR D O 1
ATOM 10389 N N . ARG D 1 270 ? 5.549 15.969 11.188 1.00 41.82 250 ARG D N 1
ATOM 10390 C CA . ARG D 1 270 ? 4.793 16.452 10.048 1.00 40.83 250 ARG D CA 1
ATOM 10391 C C . ARG D 1 270 ? 3.326 16.544 10.482 1.00 43.22 250 ARG D C 1
ATOM 10392 O O . ARG D 1 270 ? 2.523 15.632 10.275 1.00 47.04 250 ARG D O 1
ATOM 10400 N N . PHE D 1 271 ? 3.009 17.670 11.129 1.00 44.76 251 PHE D N 1
ATOM 10401 C CA . PHE D 1 271 ? 1.763 17.836 11.872 1.00 41.03 251 PHE D CA 1
ATOM 10402 C C . PHE D 1 271 ? 0.905 18.995 11.373 1.00 35.61 251 PHE D C 1
ATOM 10403 O O . PHE D 1 271 ? -0.094 19.312 11.998 1.00 47.41 251 PHE D O 1
ATOM 10411 N N . ILE D 1 272 ? 1.241 19.596 10.242 1.00 32.37 252 ILE D N 1
ATOM 10412 C CA . ILE D 1 272 ? 0.479 20.750 9.798 1.00 38.30 252 ILE D CA 1
ATOM 10413 C C . ILE D 1 272 ? -0.992 20.431 9.503 1.00 43.24 252 ILE D C 1
ATOM 10414 O O . ILE D 1 272 ? -1.354 19.327 9.112 1.00 43.57 252 ILE D O 1
ATOM 10419 N N . LEU D 1 273 ? -1.831 21.439 9.711 1.00 45.36 253 LEU D N 1
ATOM 10420 C CA . LEU D 1 273 ? -3.229 21.425 9.311 1.00 37.25 253 LEU D CA 1
ATOM 10421 C C . LEU D 1 273 ? -3.266 22.011 7.900 1.00 37.51 253 LEU D C 1
ATOM 10422 O O . LEU D 1 273 ? -2.520 22.931 7.615 1.00 47.71 253 LEU D O 1
ATOM 10427 N N . ASN D 1 274 ? -4.087 21.475 7.006 1.00 39.64 254 ASN D N 1
ATOM 10428 C CA . ASN D 1 274 ? -4.077 21.967 5.633 1.00 45.79 254 ASN D CA 1
ATOM 10429 C C . ASN D 1 274 ? -5.210 22.973 5.379 1.00 50.29 254 ASN D C 1
ATOM 10430 O O . ASN D 1 274 ? -6.018 23.233 6.275 1.00 50.04 254 ASN D O 1
ATOM 10435 N N . GLU D 1 275 ? -5.244 23.546 4.174 1.00 44.05 255 GLU D N 1
ATOM 10436 C CA . GLU D 1 275 ? -6.163 24.644 3.853 1.00 45.92 255 GLU D CA 1
ATOM 10437 C C . GLU D 1 275 ? -7.637 24.275 3.963 1.00 45.59 255 GLU D C 1
ATOM 10438 O O . GLU D 1 275 ? -8.484 25.147 4.135 1.00 47.71 255 GLU D O 1
ATOM 10444 N N . ILE D 1 276 ? -7.955 22.999 3.809 1.00 43.89 256 ILE D N 1
ATOM 10445 C CA . ILE D 1 276 ? -9.335 22.565 3.966 1.00 48.97 256 ILE D CA 1
ATOM 10446 C C . ILE D 1 276 ? -9.692 22.592 5.441 1.00 52.87 256 ILE D C 1
ATOM 10447 O O . ILE D 1 276 ? -10.800 22.979 5.821 1.00 60.95 256 ILE D O 1
ATOM 10452 N N . GLY D 1 277 ? -8.745 22.173 6.271 1.00 45.80 257 GLY D N 1
ATOM 10453 C CA . GLY D 1 277 ? -8.938 22.228 7.704 1.00 45.24 257 GLY D CA 1
ATOM 10454 C C . GLY D 1 277 ? -9.186 23.646 8.171 1.00 43.33 257 GLY D C 1
ATOM 10455 O O . GLY D 1 277 ? -10.115 23.904 8.921 1.00 50.12 257 GLY D O 1
ATOM 10456 N N . GLY D 1 278 ? -8.351 24.574 7.733 1.00 39.53 258 GLY D N 1
ATOM 10457 C CA . GLY D 1 278 ? -8.538 25.958 8.113 1.00 41.77 258 GLY D CA 1
ATOM 10458 C C . GLY D 1 278 ? -9.867 26.520 7.655 1.00 46.22 258 GLY D C 1
ATOM 10459 O O . GLY D 1 278 ? -10.539 27.216 8.412 1.00 56.97 258 GLY D O 1
ATOM 10460 N N . ALA D 1 279 ? -10.275 26.194 6.432 1.00 44.08 259 ALA D N 1
ATOM 10461 C CA . ALA D 1 279 ? -11.516 26.761 5.903 1.00 49.74 259 ALA D CA 1
ATOM 10462 C C . ALA D 1 279 ? -12.743 26.323 6.689 1.00 50.17 259 ALA D C 1
ATOM 10463 O O . ALA D 1 279 ? -13.581 27.162 7.055 1.00 46.94 259 ALA D O 1
ATOM 10465 N N . ILE D 1 280 ? -12.826 25.019 6.956 1.00 48.36 260 ILE D N 1
ATOM 10466 C CA . ILE D 1 280 ? -13.921 24.428 7.727 1.00 48.87 260 ILE D CA 1
ATOM 10467 C C . ILE D 1 280 ? -13.959 25.061 9.110 1.00 54.33 260 ILE D C 1
ATOM 10468 O O . ILE D 1 280 ? -15.016 25.470 9.591 1.00 61.56 260 ILE D O 1
ATOM 10473 N N . GLY D 1 281 ? -12.792 25.166 9.732 1.00 53.60 261 GLY D N 1
ATOM 10474 C CA . GLY D 1 281 ? -12.673 25.803 11.023 1.00 47.18 261 GLY D CA 1
ATOM 10475 C C . GLY D 1 281 ? -13.179 27.227 11.009 1.00 54.58 261 GLY D C 1
ATOM 10476 O O . GLY D 1 281 ? -13.930 27.615 11.903 1.00 65.37 261 GLY D O 1
ATOM 10477 N N . LEU D 1 282 ? -12.794 28.004 9.997 1.00 53.14 262 LEU D N 1
ATOM 10478 C CA . LEU D 1 282 ? -13.213 29.414 9.911 1.00 52.86 262 LEU D CA 1
ATOM 10479 C C . LEU D 1 282 ? -14.730 29.547 9.767 1.00 51.90 262 LEU D C 1
ATOM 10480 O O . LEU D 1 282 ? -15.332 30.461 10.333 1.00 54.04 262 LEU D O 1
ATOM 10485 N N . SER D 1 283 ? -15.335 28.654 8.981 1.00 50.70 263 SER D N 1
ATOM 10486 C CA . SER D 1 283 ? -16.788 28.622 8.818 1.00 49.02 263 SER D CA 1
ATOM 10487 C C . SER D 1 283 ? -17.512 28.342 10.127 1.00 53.10 263 SER D C 1
ATOM 10488 O O . SER D 1 283 ? -18.457 29.050 10.475 1.00 56.81 263 SER D O 1
ATOM 10491 N N . ASN D 1 284 ? -17.046 27.309 10.838 1.00 47.32 264 ASN D N 1
ATOM 10492 C CA . ASN D 1 284 ? -17.702 26.800 12.043 1.00 45.26 264 ASN D CA 1
ATOM 10493 C C . ASN D 1 284 ? -17.476 27.729 13.235 1.00 49.77 264 ASN D C 1
ATOM 10494 O O . ASN D 1 284 ? -18.216 27.672 14.210 1.00 48.04 264 ASN D O 1
ATOM 10499 N N . LEU D 1 285 ? -16.461 28.588 13.153 1.00 56.48 265 LEU D N 1
ATOM 10500 C CA . LEU D 1 285 ? -16.238 29.591 14.192 1.00 57.20 265 LEU D CA 1
ATOM 10501 C C . LEU D 1 285 ? -17.409 30.547 14.316 1.00 61.45 265 LEU D C 1
ATOM 10502 O O . LEU D 1 285 ? -17.715 31.015 15.410 1.00 62.50 265 LEU D O 1
ATOM 10507 N N . GLU D 1 286 ? -18.068 30.840 13.199 1.00 60.17 266 GLU D N 1
ATOM 10508 C CA . GLU D 1 286 ? -19.220 31.733 13.244 1.00 65.17 266 GLU D CA 1
ATOM 10509 C C . GLU D 1 286 ? -20.445 31.064 13.845 1.00 66.24 266 GLU D C 1
ATOM 10510 O O . GLU D 1 286 ? -21.398 31.744 14.195 1.00 76.03 266 GLU D O 1
ATOM 10516 N N . ARG D 1 287 ? -20.440 29.745 13.976 1.00 64.19 267 ARG D N 1
ATOM 10517 C CA . ARG D 1 287 ? -21.615 29.091 14.537 1.00 66.19 267 ARG D CA 1
ATOM 10518 C C . ARG D 1 287 ? -21.364 28.550 15.925 1.00 60.09 267 ARG D C 1
ATOM 10519 O O . ARG D 1 287 ? -22.310 28.159 16.584 1.00 67.07 267 ARG D O 1
ATOM 10527 N N . VAL D 1 288 ? -20.113 28.553 16.381 1.00 54.95 268 VAL D N 1
ATOM 10528 C CA . VAL D 1 288 ? -19.750 27.816 17.597 1.00 55.08 268 VAL D CA 1
ATOM 10529 C C . VAL D 1 288 ? -20.251 28.447 18.916 1.00 54.70 268 VAL D C 1
ATOM 10530 O O . VAL D 1 288 ? -20.569 27.721 19.857 1.00 60.62 268 VAL D O 1
ATOM 10534 N N . ASP D 1 289 ? -20.339 29.771 18.989 1.00 52.08 269 ASP D N 1
ATOM 10535 C CA . ASP D 1 289 ? -20.794 30.438 20.215 1.00 60.56 269 ASP D CA 1
ATOM 10536 C C . ASP D 1 289 ? -22.233 30.056 20.560 1.00 63.35 269 ASP D C 1
ATOM 10537 O O . ASP D 1 289 ? -22.569 29.801 21.726 1.00 63.82 269 ASP D O 1
ATOM 10542 N N . GLU D 1 290 ? -23.079 30.015 19.537 1.00 55.27 270 GLU D N 1
ATOM 10543 C CA . GLU D 1 290 ? -24.455 29.607 19.722 1.00 52.25 270 GLU D CA 1
ATOM 10544 C C . GLU D 1 290 ? -24.561 28.139 20.168 1.00 57.98 270 GLU D C 1
ATOM 10545 O O . GLU D 1 290 ? -25.335 27.804 21.067 1.00 58.37 270 GLU D O 1
ATOM 10551 N N . LEU D 1 291 ? -23.740 27.276 19.583 1.00 58.82 271 LEU D N 1
ATOM 10552 C CA . LEU D 1 291 ? -23.749 25.859 19.933 1.00 53.93 271 LEU D CA 1
ATOM 10553 C C . LEU D 1 291 ? -23.324 25.640 21.382 1.00 54.14 271 LEU D C 1
ATOM 10554 O O . LEU D 1 291 ? -23.872 24.792 22.076 1.00 58.69 271 LEU D O 1
ATOM 10559 N N . LEU D 1 292 ? -22.334 26.403 21.828 1.00 55.24 272 LEU D N 1
ATOM 10560 C CA . LEU D 1 292 ? -21.833 26.301 23.194 1.00 51.09 272 LEU D CA 1
ATOM 10561 C C . LEU D 1 292 ? -22.901 26.728 24.185 1.00 57.96 272 LEU D C 1
ATOM 10562 O O . LEU D 1 292 ? -23.064 26.142 25.262 1.00 58.97 272 LEU D O 1
ATOM 10567 N N . ARG D 1 293 ? -23.608 27.785 23.807 1.00 59.83 273 ARG D N 1
ATOM 10568 C CA . ARG D 1 293 ? -24.688 28.327 24.609 1.00 57.60 273 ARG D CA 1
ATOM 10569 C C . ARG D 1 293 ? -25.766 27.275 24.782 1.00 61.04 273 ARG D C 1
ATOM 10570 O O . ARG D 1 293 ? -26.381 27.174 25.842 1.00 68.17 273 ARG D O 1
ATOM 10578 N N . ARG D 1 294 ? -26.004 26.496 23.729 1.00 57.07 274 ARG D N 1
ATOM 10579 C CA . ARG D 1 294 ? -27.031 25.473 23.797 1.00 57.56 274 ARG D CA 1
ATOM 10580 C C . ARG D 1 294 ? -26.573 24.325 24.704 1.00 57.84 274 ARG D C 1
ATOM 10581 O O . ARG D 1 294 ? -27.377 23.783 25.459 1.00 63.25 274 ARG D O 1
ATOM 10589 N N . HIS D 1 295 ? -25.293 23.965 24.636 1.00 53.48 275 HIS D N 1
ATOM 10590 C CA . HIS D 1 295 ? -24.718 22.969 25.547 1.00 56.43 275 HIS D CA 1
ATOM 10591 C C . HIS D 1 295 ? -24.928 23.357 27.018 1.00 60.99 275 HIS D C 1
ATOM 10592 O O . HIS D 1 295 ? -25.385 22.554 27.833 1.00 64.53 275 HIS D O 1
ATOM 10599 N N . ARG D 1 296 ? -24.557 24.587 27.350 1.00 55.86 276 ARG D N 1
ATOM 10600 C CA . ARG D 1 296 ? -24.625 25.086 28.721 1.00 55.72 276 ARG D CA 1
ATOM 10601 C C . ARG D 1 296 ? -26.050 25.242 29.237 1.00 63.25 276 ARG D C 1
ATOM 10602 O O . ARG D 1 296 ? -26.335 25.010 30.417 1.00 71.27 276 ARG D O 1
ATOM 10610 N N . GLU D 1 297 ? -26.940 25.661 28.352 1.00 59.97 277 GLU D N 1
ATOM 10611 C CA . GLU D 1 297 ? -28.339 25.784 28.695 1.00 52.06 277 GLU D CA 1
ATOM 10612 C C . GLU D 1 297 ? -28.923 24.422 29.054 1.00 51.86 277 GLU D C 1
ATOM 10613 O O . GLU D 1 297 ? -29.635 24.293 30.044 1.00 58.61 277 GLU D O 1
ATOM 10619 N N . ASN D 1 298 ? -28.599 23.399 28.270 1.00 54.07 278 ASN D N 1
ATOM 10620 C CA . ASN D 1 298 ? -29.103 22.058 28.542 1.00 51.17 278 ASN D CA 1
ATOM 10621 C C . ASN D 1 298 ? -28.520 21.495 29.839 1.00 55.62 278 ASN D C 1
ATOM 10622 O O . ASN D 1 298 ? -29.216 20.815 30.600 1.00 57.09 278 ASN D O 1
ATOM 10627 N N . ALA D 1 299 ? -27.234 21.759 30.074 1.00 54.15 279 ALA D N 1
ATOM 10628 C CA . ALA D 1 299 ? -26.567 21.324 31.303 1.00 54.04 279 ALA D CA 1
ATOM 10629 C C . ALA D 1 299 ? -27.144 22.015 32.552 1.00 58.64 279 ALA D C 1
ATOM 10630 O O . ALA D 1 299 ? -27.301 21.389 33.597 1.00 60.53 279 ALA D O 1
ATOM 10632 N N . ALA D 1 300 ? -27.439 23.310 32.450 1.00 57.82 280 ALA D N 1
ATOM 10633 C CA . ALA D 1 300 ? -28.009 24.032 33.580 1.00 50.92 280 ALA D CA 1
ATOM 10634 C C . ALA D 1 300 ? -29.353 23.425 33.922 1.00 55.36 280 ALA D C 1
ATOM 10635 O O . ALA D 1 300 ? -29.714 23.303 35.099 1.00 64.87 280 ALA D O 1
ATOM 10637 N N . PHE D 1 301 ? -30.083 23.034 32.880 1.00 52.70 281 PHE D N 1
ATOM 10638 C CA . PHE D 1 301 ? -31.368 22.354 33.028 1.00 54.75 281 PHE D CA 1
ATOM 10639 C C . PHE D 1 301 ? -31.233 21.010 33.760 1.00 60.61 281 PHE D C 1
ATOM 10640 O O . PHE D 1 301 ? -32.028 20.701 34.640 1.00 71.19 281 PHE D O 1
ATOM 10648 N N . TYR D 1 302 ? -30.257 20.199 33.368 1.00 52.04 282 TYR D N 1
ATOM 10649 C CA . TYR D 1 302 ? -30.016 18.922 34.040 1.00 59.51 282 TYR D CA 1
ATOM 10650 C C . TYR D 1 302 ? -29.597 19.079 35.505 1.00 62.57 282 TYR D C 1
ATOM 10651 O O . TYR D 1 302 ? -30.069 18.332 36.366 1.00 61.32 282 TYR D O 1
ATOM 10660 N N . ASP D 1 303 ? -28.676 20.007 35.776 1.00 60.20 283 ASP D N 1
ATOM 10661 C CA . ASP D 1 303 ? -28.211 20.248 37.146 1.00 61.47 283 ASP D CA 1
ATOM 10662 C C . ASP D 1 303 ? -29.405 20.507 38.056 1.00 65.28 283 ASP D C 1
ATOM 10663 O O . ASP D 1 303 ? -29.458 20.035 39.191 1.00 77.63 283 ASP D O 1
ATOM 10668 N N . LYS D 1 304 ? -30.379 21.225 37.516 1.00 61.02 284 LYS D N 1
ATOM 10669 C CA . LYS D 1 304 ? -31.605 21.600 38.225 1.00 63.55 284 LYS D CA 1
ATOM 10670 C C . LYS D 1 304 ? -32.561 20.429 38.444 1.00 64.50 284 LYS D C 1
ATOM 10671 O O . LYS D 1 304 ? -32.986 20.175 39.564 1.00 73.01 284 LYS D O 1
ATOM 10677 N N . GLU D 1 305 ? -32.888 19.723 37.363 1.00 61.44 285 GLU D N 1
ATOM 10678 C CA . GLU D 1 305 ? -33.929 18.699 37.360 1.00 61.43 285 GLU D CA 1
ATOM 10679 C C . GLU D 1 305 ? -33.518 17.336 37.912 1.00 64.09 285 GLU D C 1
ATOM 10680 O O . GLU D 1 305 ? -34.361 16.568 38.380 1.00 69.56 285 GLU D O 1
ATOM 10686 N N . LEU D 1 306 ? -32.233 17.029 37.823 1.00 60.27 286 LEU D N 1
ATOM 10687 C CA . LEU D 1 306 ? -31.718 15.740 38.251 1.00 56.54 286 LEU D CA 1
ATOM 10688 C C . LEU D 1 306 ? -31.180 15.831 39.662 1.00 51.74 286 LEU D C 1
ATOM 10689 O O . LEU D 1 306 ? -30.660 14.855 40.199 1.00 66.53 286 LEU D O 1
ATOM 10694 N N . ALA D 1 307 ? -31.315 17.007 40.267 1.00 58.09 287 ALA D N 1
ATOM 10695 C CA . ALA D 1 307 ? -30.807 17.232 41.625 1.00 57.09 287 ALA D CA 1
ATOM 10696 C C . ALA D 1 307 ? -31.678 16.559 42.658 1.00 57.99 287 ALA D C 1
ATOM 10697 O O . ALA D 1 307 ? -32.910 16.592 42.580 1.00 61.62 287 ALA D O 1
ATOM 10699 N N . GLY D 1 308 ? -31.030 15.932 43.629 1.00 59.92 288 GLY D N 1
ATOM 10700 C CA . GLY D 1 308 ? -31.760 15.319 44.717 1.00 66.30 288 GLY D CA 1
ATOM 10701 C C . GLY D 1 308 ? -32.407 14.005 44.341 1.00 71.40 288 GLY D C 1
ATOM 10702 O O . GLY D 1 308 ? -33.254 13.516 45.074 1.00 81.15 288 GLY D O 1
ATOM 10703 N N . ILE D 1 309 ? -32.030 13.433 43.199 1.00 70.77 289 ILE D N 1
ATOM 10704 C CA . ILE D 1 309 ? -32.537 12.113 42.836 1.00 66.59 289 ILE D CA 1
ATOM 10705 C C . ILE D 1 309 ? -31.650 11.025 43.401 1.00 61.48 289 ILE D C 1
ATOM 10706 O O . ILE D 1 309 ? -30.468 10.932 43.059 1.00 56.17 289 ILE D O 1
ATOM 10711 N N . ASP D 1 310 ? -32.243 10.158 44.213 1.00 59.31 290 ASP D N 1
ATOM 10712 C CA . ASP D 1 310 ? -31.486 9.094 44.854 1.00 62.40 290 ASP D CA 1
ATOM 10713 C C . ASP D 1 310 ? -30.880 8.105 43.843 1.00 60.61 290 ASP D C 1
ATOM 10714 O O . ASP D 1 310 ? -31.560 7.611 42.936 1.00 63.43 290 ASP D O 1
ATOM 10719 N N . GLY D 1 311 ? -29.587 7.844 44.014 1.00 52.41 291 GLY D N 1
ATOM 10720 C CA . GLY D 1 311 ? -28.831 6.963 43.144 1.00 62.03 291 GLY D CA 1
ATOM 10721 C C . GLY D 1 311 ? -28.103 7.690 42.020 1.00 64.25 291 GLY D C 1
ATOM 10722 O O . GLY D 1 311 ? -27.332 7.088 41.264 1.00 60.71 291 GLY D O 1
ATOM 10723 N N . VAL D 1 312 ? -28.284 9.006 41.970 1.00 61.76 292 VAL D N 1
ATOM 10724 C CA . VAL D 1 312 ? -27.685 9.833 40.932 1.00 60.27 292 VAL D CA 1
ATOM 10725 C C . VAL D 1 312 ? -26.844 10.899 41.586 1.00 62.43 292 VAL D C 1
ATOM 10726 O O . VAL D 1 312 ? -27.376 11.848 42.150 1.00 61.97 292 VAL D O 1
ATOM 10730 N N . GLU D 1 313 ? -25.530 10.758 41.488 1.00 63.70 293 GLU D N 1
ATOM 10731 C CA . GLU D 1 313 ? -24.635 11.744 42.069 1.00 64.12 293 GLU D CA 1
ATOM 10732 C C . GLU D 1 313 ? -24.049 12.570 40.945 1.00 65.67 293 GLU D C 1
ATOM 10733 O O . GLU D 1 313 ? -23.559 12.037 39.946 1.00 70.60 293 GLU D O 1
ATOM 10739 N N . GLN D 1 314 ? -24.120 13.881 41.102 1.00 61.61 294 GLN D N 1
ATOM 10740 C CA . GLN D 1 314 ? -23.617 14.775 40.082 1.00 55.92 294 GLN D CA 1
ATOM 10741 C C . GLN D 1 314 ? -22.184 15.195 40.355 1.00 54.63 294 GLN D C 1
ATOM 10742 O O . GLN D 1 314 ? -21.606 14.868 41.392 1.00 61.41 294 GLN D O 1
ATOM 10748 N N . THR D 1 315 ? -21.605 15.876 39.378 1.00 50.23 295 THR D N 1
ATOM 10749 C CA . THR D 1 315 ? -20.254 16.412 39.464 1.00 49.10 295 THR D CA 1
ATOM 10750 C C . THR D 1 315 ? -20.235 17.798 40.099 1.00 51.65 295 THR D C 1
ATOM 10751 O O . THR D 1 315 ? -21.205 18.541 39.987 1.00 58.71 295 THR D O 1
ATOM 10755 N N . GLU D 1 316 ? -19.132 18.122 40.770 1.00 51.36 296 GLU D N 1
ATOM 10756 C CA . GLU D 1 316 ? -18.879 19.438 41.349 1.00 57.04 296 GLU D CA 1
ATOM 10757 C C . GLU D 1 316 ? -19.183 20.598 40.396 1.00 55.22 296 GLU D C 1
ATOM 10758 O O . GLU D 1 316 ? -19.046 20.467 39.186 1.00 58.11 296 GLU D O 1
ATOM 10764 N N . ARG D 1 317 ? -19.628 21.717 40.956 1.00 56.52 297 ARG D N 1
ATOM 10765 C CA . ARG D 1 317 ? -19.834 22.954 40.204 1.00 56.87 297 ARG D CA 1
ATOM 10766 C C . ARG D 1 317 ? -19.223 24.069 41.030 1.00 57.65 297 ARG D C 1
ATOM 10767 O O . ARG D 1 317 ? -19.740 24.421 42.079 1.00 70.75 297 ARG D O 1
ATOM 10775 N N . ALA D 1 318 ? -18.137 24.648 40.549 1.00 62.25 298 ALA D N 1
ATOM 10776 C CA . ALA D 1 318 ? -17.501 25.721 41.287 1.00 67.48 298 ALA D CA 1
ATOM 10777 C C . ALA D 1 318 ? -17.976 27.031 40.701 1.00 68.85 298 ALA D C 1
ATOM 10778 O O . ALA D 1 318 ? -18.267 27.107 39.507 1.00 69.66 298 ALA D O 1
ATOM 10780 N N . ASP D 1 319 ? -18.034 28.068 41.527 1.00 72.17 299 ASP D N 1
ATOM 10781 C CA . ASP D 1 319 ? -18.555 29.353 41.080 1.00 68.68 299 ASP D CA 1
ATOM 10782 C C . ASP D 1 319 ? -17.605 30.060 40.143 1.00 56.80 299 ASP D C 1
ATOM 10783 O O . ASP D 1 319 ? -18.016 30.904 39.363 1.00 58.61 299 ASP D O 1
ATOM 10788 N N . ASP D 1 320 ? -16.334 29.687 40.212 1.00 53.17 300 ASP D N 1
ATOM 10789 C CA . ASP D 1 320 ? -15.279 30.448 39.569 1.00 51.58 300 ASP D CA 1
ATOM 10790 C C . ASP D 1 320 ? -14.861 29.897 38.196 1.00 59.00 300 ASP D C 1
ATOM 10791 O O . ASP D 1 320 ? -13.739 30.139 37.760 1.00 61.69 300 ASP D O 1
ATOM 10796 N N . ARG D 1 321 ? -15.728 29.139 37.531 1.00 57.01 301 ARG D N 1
ATOM 10797 C CA . ARG D 1 321 ? -15.401 28.631 36.193 1.00 49.43 301 ARG D CA 1
ATOM 10798 C C . ARG D 1 321 ? -16.646 28.365 35.363 1.00 49.48 301 ARG D C 1
ATOM 10799 O O . ARG D 1 321 ? -17.729 28.176 35.894 1.00 52.47 301 ARG D O 1
ATOM 10807 N N . GLU D 1 322 ? -16.499 28.357 34.049 1.00 51.37 302 GLU D N 1
ATOM 10808 C CA . GLU D 1 322 ? -17.668 28.189 33.205 1.00 55.86 302 GLU D CA 1
ATOM 10809 C C . GLU D 1 322 ? -17.489 26.981 32.276 1.00 55.23 302 GLU D C 1
ATOM 10810 O O . GLU D 1 322 ? -16.954 27.108 31.181 1.00 62.07 302 GLU D O 1
ATOM 10816 N N . PRO D 1 323 ? -17.962 25.798 32.714 1.00 53.41 303 PRO D N 1
ATOM 10817 C CA . PRO D 1 323 ? -17.740 24.550 31.971 1.00 41.49 303 PRO D CA 1
ATOM 10818 C C . PRO D 1 323 ? -18.365 24.535 30.585 1.00 40.04 303 PRO D C 1
ATOM 10819 O O . PRO D 1 323 ? -19.324 25.261 30.327 1.00 41.96 303 PRO D O 1
ATOM 10823 N N . ALA D 1 324 ? -17.814 23.709 29.698 1.00 45.26 304 ALA D N 1
ATOM 10824 C CA . ALA D 1 324 ? -18.292 23.618 28.319 1.00 49.54 304 ALA D CA 1
ATOM 10825 C C . ALA D 1 324 ? -19.266 22.456 28.144 1.00 45.40 304 ALA D C 1
ATOM 10826 O O . ALA D 1 324 ? -20.036 22.432 27.189 1.00 49.36 304 ALA D O 1
ATOM 10828 N N . PHE D 1 325 ? -19.222 21.493 29.060 1.00 43.67 305 PHE D N 1
ATOM 10829 C CA . PHE D 1 325 ? -20.167 20.368 29.049 1.00 51.02 305 PHE D CA 1
ATOM 10830 C C . PHE D 1 325 ? -20.302 19.674 27.693 1.00 51.17 305 PHE D C 1
ATOM 10831 O O . PHE D 1 325 ? -21.400 19.626 27.123 1.00 48.10 305 PHE D O 1
ATOM 10839 N N . TRP D 1 326 ? -19.200 19.148 27.177 1.00 43.28 306 TRP D N 1
ATOM 10840 C CA . TRP D 1 326 ? -19.240 18.460 25.900 1.00 44.84 306 TRP D CA 1
ATOM 10841 C C . TRP D 1 326 ? -20.205 17.277 25.943 1.00 44.08 306 TRP D C 1
ATOM 10842 O O . TRP D 1 326 ? -20.930 17.015 24.985 1.00 52.59 306 TRP D O 1
ATOM 10853 N N . MET D 1 327 ? -20.180 16.565 27.064 1.00 42.07 307 MET D N 1
ATOM 10854 C CA . MET D 1 327 ? -21.183 15.578 27.426 1.00 45.02 307 MET D CA 1
ATOM 10855 C C . MET D 1 327 ? -21.565 15.889 28.881 1.00 52.72 307 MET D C 1
ATOM 10856 O O . MET D 1 327 ? -20.889 16.684 29.538 1.00 58.69 307 MET D O 1
ATOM 10861 N N . TYR D 1 328 ? -22.649 15.308 29.380 1.00 47.50 308 TYR D N 1
ATOM 10862 C CA . TYR D 1 328 ? -23.061 15.555 30.768 1.00 45.35 308 TYR D CA 1
ATOM 10863 C C . TYR D 1 328 ? -22.781 14.340 31.678 1.00 48.01 308 TYR D C 1
ATOM 10864 O O . TYR D 1 328 ? -23.320 13.260 31.437 1.00 46.86 308 TYR D O 1
ATOM 10873 N N . PRO D 1 329 ? -21.945 14.519 32.728 1.00 44.50 309 PRO D N 1
ATOM 10874 C CA . PRO D 1 329 ? -21.545 13.408 33.613 1.00 40.58 309 PRO D CA 1
ATOM 10875 C C . PRO D 1 329 ? -22.504 13.105 34.755 1.00 47.65 309 PRO D C 1
ATOM 10876 O O . PRO D 1 329 ? -23.049 14.026 35.369 1.00 51.56 309 PRO D O 1
ATOM 10880 N N . LEU D 1 330 ? -22.678 11.812 35.026 1.00 42.96 310 LEU D N 1
ATOM 10881 C CA . LEU D 1 330 ? -23.385 11.312 36.198 1.00 42.35 310 LEU D CA 1
ATOM 10882 C C . LEU D 1 330 ? -22.627 10.105 36.751 1.00 44.48 310 LEU D C 1
ATOM 10883 O O . LEU D 1 330 ? -22.013 9.346 35.997 1.00 50.00 310 LEU D O 1
ATOM 10888 N N . LYS D 1 331 ? -22.677 9.919 38.063 1.00 47.29 311 LYS D N 1
ATOM 10889 C CA . LYS D 1 331 ? -22.192 8.682 38.672 1.00 51.03 311 LYS D CA 1
ATOM 10890 C C . LYS D 1 331 ? -23.408 7.968 39.252 1.00 54.17 311 LYS D C 1
ATOM 10891 O O . LYS D 1 331 ? -24.083 8.500 40.147 1.00 56.90 311 LYS D O 1
ATOM 10897 N N . VAL D 1 332 ? -23.702 6.781 38.730 1.00 46.88 312 VAL D N 1
ATOM 10898 C CA . VAL D 1 332 ? -24.955 6.120 39.061 1.00 54.78 312 VAL D CA 1
ATOM 10899 C C . VAL D 1 332 ? -24.745 4.730 39.661 1.00 56.43 312 VAL D C 1
ATOM 10900 O O . VAL D 1 332 ? -23.815 4.008 39.275 1.00 55.30 312 VAL D O 1
ATOM 10904 N N . ARG D 1 333 ? -25.603 4.375 40.620 1.00 53.96 313 ARG D N 1
ATOM 10905 C CA . ARG D 1 333 ? -25.675 3.001 41.106 1.00 59.01 313 ARG D CA 1
ATOM 10906 C C . ARG D 1 333 ? -26.172 2.141 39.953 1.00 62.56 313 ARG D C 1
ATOM 10907 O O . ARG D 1 333 ? -27.000 2.595 39.155 1.00 63.13 313 ARG D O 1
ATOM 10915 N N . ASP D 1 334 ? -25.681 0.904 39.879 1.00 63.39 314 ASP D N 1
ATOM 10916 C CA . ASP D 1 334 ? -26.143 -0.064 38.881 1.00 69.69 314 ASP D CA 1
ATOM 10917 C C . ASP D 1 334 ? -26.107 0.491 37.444 1.00 69.36 314 ASP D C 1
ATOM 10918 O O . ASP D 1 334 ? -27.093 0.414 36.707 1.00 73.06 314 ASP D O 1
ATOM 10923 N N . ARG D 1 335 ? -24.961 1.022 37.040 1.00 65.76 315 ARG D N 1
ATOM 10924 C CA . ARG D 1 335 ? -24.843 1.639 35.719 1.00 62.41 315 ARG D CA 1
ATOM 10925 C C . ARG D 1 335 ? -25.294 0.762 34.528 1.00 67.54 315 ARG D C 1
ATOM 10926 O O . ARG D 1 335 ? -25.854 1.286 33.565 1.00 72.18 315 ARG D O 1
ATOM 10934 N N . PRO D 1 336 ? -24.996 -0.553 34.541 1.00 59.80 316 PRO D N 1
ATOM 10935 C CA . PRO D 1 336 ? -25.476 -1.279 33.359 1.00 58.57 316 PRO D CA 1
ATOM 10936 C C . PRO D 1 336 ? -26.986 -1.217 33.223 1.00 65.17 316 PRO D C 1
ATOM 10937 O O . PRO D 1 336 ? -27.491 -1.042 32.121 1.00 66.13 316 PRO D O 1
ATOM 10941 N N . ALA D 1 337 ? -27.693 -1.328 34.342 1.00 69.22 317 ALA D N 1
ATOM 10942 C CA . ALA D 1 337 ? -29.145 -1.241 34.323 1.00 68.31 317 ALA D CA 1
ATOM 10943 C C . ALA D 1 337 ? -29.536 0.157 33.923 1.00 64.08 317 ALA D C 1
ATOM 10944 O O . ALA D 1 337 ? -30.533 0.353 33.231 1.00 68.88 317 ALA D O 1
ATOM 10946 N N . PHE D 1 338 ? -28.734 1.126 34.359 1.00 57.81 318 PHE D N 1
ATOM 10947 C CA . PHE D 1 338 ? -28.970 2.531 34.026 1.00 59.84 318 PHE D CA 1
ATOM 10948 C C . PHE D 1 338 ? -28.910 2.787 32.534 1.00 58.34 318 PHE D C 1
ATOM 10949 O O . PHE D 1 338 ? -29.809 3.399 31.954 1.00 57.91 318 PHE D O 1
ATOM 10957 N N . MET D 1 339 ? -27.808 2.361 31.930 1.00 62.30 319 MET D N 1
ATOM 10958 C CA . MET D 1 339 ? -27.588 2.575 30.510 1.00 51.66 319 MET D CA 1
ATOM 10959 C C . MET D 1 339 ? -28.636 1.820 29.715 1.00 54.46 319 MET D C 1
ATOM 10960 O O . MET D 1 339 ? -29.178 2.335 28.753 1.00 59.10 319 MET D O 1
ATOM 10965 N N . ARG D 1 340 ? -28.957 0.617 30.166 1.00 66.85 320 ARG D N 1
ATOM 10966 C CA . ARG D 1 340 ? -29.920 -0.236 29.490 1.00 73.26 320 ARG D CA 1
ATOM 10967 C C . ARG D 1 340 ? -31.284 0.436 29.435 1.00 70.77 320 ARG D C 1
ATOM 10968 O O . ARG D 1 340 ? -31.942 0.452 28.391 1.00 72.46 320 ARG D O 1
ATOM 10976 N N . ARG D 1 341 ? -31.687 1.019 30.557 1.00 67.92 321 ARG D N 1
ATOM 10977 C CA . ARG D 1 341 ? -32.964 1.712 30.644 1.00 70.37 321 ARG D CA 1
ATOM 10978 C C . ARG D 1 341 ? -33.042 2.911 29.704 1.00 67.19 321 ARG D C 1
ATOM 10979 O O . ARG D 1 341 ? -34.027 3.083 28.993 1.00 66.39 321 ARG D O 1
ATOM 10987 N N . LEU D 1 342 ? -32.006 3.740 29.698 1.00 64.59 322 LEU D N 1
ATOM 10988 C CA . LEU D 1 342 ? -32.027 4.939 28.867 1.00 65.50 322 LEU D CA 1
ATOM 10989 C C . LEU D 1 342 ? -32.002 4.585 27.380 1.00 69.74 322 LEU D C 1
ATOM 10990 O O . LEU D 1 342 ? -32.550 5.321 26.563 1.00 74.60 322 LEU D O 1
ATOM 10995 N N . LEU D 1 343 ? -31.386 3.454 27.037 1.00 64.70 323 LEU D N 1
ATOM 10996 C CA . LEU D 1 343 ? -31.324 3.002 25.647 1.00 61.61 323 LEU D CA 1
ATOM 10997 C C . LEU D 1 343 ? -32.688 2.578 25.126 1.00 62.81 323 LEU D C 1
ATOM 10998 O O . LEU D 1 343 ? -33.008 2.803 23.959 1.00 63.95 323 LEU D O 1
ATOM 11003 N N . ASP D 1 344 ? -33.483 1.948 25.986 1.00 59.25 324 ASP D N 1
ATOM 11004 C CA . ASP D 1 344 ? -34.835 1.546 25.607 1.00 62.86 324 ASP D CA 1
ATOM 11005 C C . ASP D 1 344 ? -35.716 2.760 25.358 1.00 65.55 324 ASP D C 1
ATOM 11006 O O . ASP D 1 344 ? -36.714 2.682 24.639 1.00 64.94 324 ASP D O 1
ATOM 11011 N N . ALA D 1 345 ? -35.354 3.876 25.984 1.00 69.26 325 ALA D N 1
ATOM 11012 C CA . ALA D 1 345 ? -36.082 5.133 25.822 1.00 69.58 325 ALA D CA 1
ATOM 11013 C C . ALA D 1 345 ? -35.523 5.985 24.666 1.00 60.87 325 ALA D C 1
ATOM 11014 O O . ALA D 1 345 ? -35.965 7.115 24.453 1.00 60.71 325 ALA D O 1
ATOM 11016 N N . GLY D 1 346 ? -34.564 5.436 23.924 1.00 52.77 326 GLY D N 1
ATOM 11017 C CA . GLY D 1 346 ? -33.981 6.119 22.775 1.00 56.56 326 GLY D CA 1
ATOM 11018 C C . GLY D 1 346 ? -32.902 7.146 23.084 1.00 61.65 326 GLY D C 1
ATOM 11019 O O . GLY D 1 346 ? -32.682 8.086 22.316 1.00 68.87 326 GLY D O 1
ATOM 11020 N N . ILE D 1 347 ? -32.224 6.961 24.213 1.00 57.55 327 ILE D N 1
ATOM 11021 C CA . ILE D 1 347 ? -31.170 7.866 24.660 1.00 54.21 327 ILE D CA 1
ATOM 11022 C C . ILE D 1 347 ? -29.796 7.204 24.666 1.00 56.35 327 ILE D C 1
ATOM 11023 O O . ILE D 1 347 ? -29.568 6.220 25.381 1.00 51.69 327 ILE D O 1
ATOM 11028 N N . ALA D 1 348 ? -28.886 7.741 23.856 1.00 53.11 328 ALA D N 1
ATOM 11029 C CA . ALA D 1 348 ? -27.519 7.233 23.820 1.00 53.18 328 ALA D CA 1
ATOM 11030 C C . ALA D 1 348 ? -26.776 7.596 25.107 1.00 52.61 328 ALA D C 1
ATOM 11031 O O . ALA D 1 348 ? -26.988 8.654 25.704 1.00 52.48 328 ALA D O 1
ATOM 11033 N N . THR D 1 349 ? -25.912 6.691 25.532 1.00 50.40 329 THR D N 1
ATOM 11034 C CA . THR D 1 349 ? -25.258 6.783 26.822 1.00 50.33 329 THR D CA 1
ATOM 11035 C C . THR D 1 349 ? -23.941 6.038 26.728 1.00 50.45 329 THR D C 1
ATOM 11036 O O . THR D 1 349 ? -23.867 5.021 26.041 1.00 55.78 329 THR D O 1
ATOM 11040 N N . SER D 1 350 ? -22.892 6.536 27.380 1.00 45.39 330 SER D N 1
ATOM 11041 C CA . SER D 1 350 ? -21.608 5.864 27.247 1.00 44.56 330 SER D CA 1
ATOM 11042 C C . SER D 1 350 ? -20.640 6.095 28.404 1.00 43.25 330 SER D C 1
ATOM 11043 O O . SER D 1 350 ? -20.705 7.114 29.089 1.00 44.64 330 SER D O 1
ATOM 11046 N N . VAL D 1 351 ? -19.766 5.110 28.618 1.00 42.97 331 VAL D N 1
ATOM 11047 C CA . VAL D 1 351 ? -18.622 5.219 29.518 1.00 48.36 331 VAL D CA 1
ATOM 11048 C C . VAL D 1 351 ? -17.500 6.041 28.846 1.00 50.63 331 VAL D C 1
ATOM 11049 O O . VAL D 1 351 ? -16.556 6.489 29.501 1.00 54.59 331 VAL D O 1
ATOM 11053 N N . VAL D 1 352 ? -17.615 6.195 27.526 1.00 47.66 332 VAL D N 1
ATOM 11054 C CA . VAL D 1 352 ? -16.738 7.005 26.666 1.00 43.07 332 VAL D CA 1
ATOM 11055 C C . VAL D 1 352 ? -15.361 6.388 26.474 1.00 45.75 332 VAL D C 1
ATOM 11056 O O . VAL D 1 352 ? -14.960 6.118 25.345 1.00 46.90 332 VAL D O 1
ATOM 11060 N N . SER D 1 353 ? -14.622 6.172 27.549 1.00 49.30 333 SER D N 1
ATOM 11061 C CA . SER D 1 353 ? -13.376 5.431 27.403 1.00 56.36 333 SER D CA 1
ATOM 11062 C C . SER D 1 353 ? -13.087 4.602 28.650 1.00 55.97 333 SER D C 1
ATOM 11063 O O . SER D 1 353 ? -13.578 4.891 29.746 1.00 50.99 333 SER D O 1
ATOM 11066 N N . ARG D 1 354 ? -12.325 3.536 28.451 1.00 51.56 334 ARG D N 1
ATOM 11067 C CA . ARG D 1 354 ? -11.858 2.728 29.551 1.00 49.75 334 ARG D CA 1
ATOM 11068 C C . ARG D 1 354 ? -10.719 3.440 30.268 1.00 52.62 334 ARG D C 1
ATOM 11069 O O . ARG D 1 354 ? -9.929 4.147 29.633 1.00 54.66 334 ARG D O 1
ATOM 11077 N N . ARG D 1 355 ? -10.643 3.269 31.589 1.00 50.26 335 ARG D N 1
ATOM 11078 C CA . ARG D 1 355 ? -9.488 3.753 32.335 1.00 49.98 335 ARG D CA 1
ATOM 11079 C C . ARG D 1 355 ? -8.203 3.214 31.691 1.00 56.23 335 ARG D C 1
ATOM 11080 O O . ARG D 1 355 ? -8.004 1.990 31.588 1.00 52.47 335 ARG D O 1
ATOM 11088 N N . ASN D 1 356 ? -7.350 4.137 31.248 1.00 43.77 336 ASN D N 1
ATOM 11089 C CA . ASN D 1 356 ? -6.195 3.775 30.446 1.00 40.06 336 ASN D CA 1
ATOM 11090 C C . ASN D 1 356 ? -5.187 2.884 31.172 1.00 39.51 336 ASN D C 1
ATOM 11091 O O . ASN D 1 356 ? -4.458 2.137 30.524 1.00 47.22 336 ASN D O 1
ATOM 11096 N N . ASP D 1 357 ? -5.140 2.943 32.500 1.00 40.70 337 ASP D N 1
ATOM 11097 C CA . ASP D 1 357 ? -4.154 2.161 33.265 1.00 48.68 337 ASP D CA 1
ATOM 11098 C C . ASP D 1 357 ? -4.420 0.659 33.194 1.00 53.13 337 ASP D C 1
ATOM 11099 O O . ASP D 1 357 ? -3.533 -0.155 33.492 1.00 50.99 337 ASP D O 1
ATOM 11104 N N . ALA D 1 358 ? -5.621 0.304 32.742 1.00 47.85 338 ALA D N 1
ATOM 11105 C CA . ALA D 1 358 ? -6.066 -1.080 32.718 1.00 48.99 338 ALA D CA 1
ATOM 11106 C C . ALA D 1 358 ? -5.633 -1.792 31.442 1.00 52.77 338 ALA D C 1
ATOM 11107 O O . ALA D 1 358 ? -5.794 -3.000 31.307 1.00 59.93 338 ALA D O 1
ATOM 11109 N N . HIS D 1 359 ? -5.129 -1.027 30.490 1.00 53.09 339 HIS D N 1
ATOM 11110 C CA . HIS D 1 359 ? -4.652 -1.584 29.237 1.00 45.86 339 HIS D CA 1
ATOM 11111 C C . HIS D 1 359 ? -3.396 -2.443 29.398 1.00 47.62 339 HIS D C 1
ATOM 11112 O O . HIS D 1 359 ? -2.512 -2.123 30.188 1.00 58.52 339 HIS D O 1
ATOM 11119 N N . SER D 1 360 ? -3.338 -3.540 28.650 1.00 47.29 340 SER D N 1
ATOM 11120 C CA . SER D 1 360 ? -2.180 -4.444 28.625 1.00 51.77 340 SER D CA 1
ATOM 11121 C C . SER D 1 360 ? -0.877 -3.731 28.338 1.00 51.99 340 SER D C 1
ATOM 11122 O O . SER D 1 360 ? 0.131 -3.972 29.002 1.00 53.33 340 SER D O 1
ATOM 11125 N N . CYS D 1 361 ? -0.920 -2.833 27.353 1.00 50.23 341 CYS D N 1
ATOM 11126 C CA . CYS D 1 361 ? 0.284 -2.191 26.831 1.00 51.64 341 CYS D CA 1
ATOM 11127 C C . CYS D 1 361 ? 1.003 -1.354 27.882 1.00 53.63 341 CYS D C 1
ATOM 11128 O O . CYS D 1 361 ? 2.171 -1.004 27.692 1.00 58.80 341 CYS D O 1
ATOM 11131 N N . VAL D 1 362 ? 0.324 -1.060 28.993 1.00 45.52 342 VAL D N 1
ATOM 11132 C CA . VAL D 1 362 ? 0.928 -0.282 30.077 1.00 43.97 342 VAL D CA 1
ATOM 11133 C C . VAL D 1 362 ? 0.855 -1.006 31.427 1.00 41.34 342 VAL D C 1
ATOM 11134 O O . VAL D 1 362 ? 0.798 -0.360 32.476 1.00 37.64 342 VAL D O 1
ATOM 11138 N N . ALA D 1 363 ? 0.923 -2.332 31.410 1.00 37.07 343 ALA D N 1
ATOM 11139 C CA . ALA D 1 363 ? 0.841 -3.102 32.650 1.00 44.15 343 ALA D CA 1
ATOM 11140 C C . ALA D 1 363 ? 1.921 -2.673 33.634 1.00 51.64 343 ALA D C 1
ATOM 11141 O O . ALA D 1 363 ? 1.737 -2.770 34.843 1.00 65.12 343 ALA D O 1
ATOM 11143 N N . SER D 1 364 ? 3.036 -2.184 33.102 1.00 49.57 344 SER D N 1
ATOM 11144 C CA . SER D 1 364 ? 4.219 -1.840 33.893 1.00 53.25 344 SER D CA 1
ATOM 11145 C C . SER D 1 364 ? 3.985 -0.611 34.755 1.00 48.56 344 SER D C 1
ATOM 11146 O O . SER D 1 364 ? 4.703 -0.394 35.728 1.00 56.29 344 SER D O 1
ATOM 11149 N N . ALA D 1 365 ? 3.017 0.211 34.361 1.00 43.32 345 ALA D N 1
ATOM 11150 C CA . ALA D 1 365 ? 2.696 1.455 35.075 1.00 48.89 345 ALA D CA 1
ATOM 11151 C C . ALA D 1 365 ? 1.584 1.259 36.114 1.00 53.09 345 ALA D C 1
ATOM 11152 O O . ALA D 1 365 ? 1.130 2.225 36.750 1.00 48.45 345 ALA D O 1
ATOM 11154 N N . ARG D 1 366 ? 1.159 0.012 36.294 1.00 47.86 346 ARG D N 1
ATOM 11155 C CA . ARG D 1 366 ? -0.020 -0.268 37.093 1.00 49.83 346 ARG D CA 1
ATOM 11156 C C . ARG D 1 366 ? 0.211 0.120 38.565 1.00 48.33 346 ARG D C 1
ATOM 11157 O O . ARG D 1 366 ? 1.236 -0.220 39.160 1.00 48.93 346 ARG D O 1
ATOM 11165 N N . THR D 1 367 ? -0.720 0.890 39.121 1.00 45.63 347 THR D N 1
ATOM 11166 C CA . THR D 1 367 ? -0.595 1.398 40.482 1.00 39.66 347 THR D CA 1
ATOM 11167 C C . THR D 1 367 ? -2.013 1.562 41.065 1.00 40.51 347 THR D C 1
ATOM 11168 O O . THR D 1 367 ? -2.978 1.700 40.311 1.00 40.39 347 THR D O 1
ATOM 11172 N N . THR D 1 368 ? -2.158 1.513 42.388 1.00 43.01 348 THR D N 1
ATOM 11173 C CA . THR D 1 368 ? -3.497 1.586 42.980 1.00 51.94 348 THR D CA 1
ATOM 11174 C C . THR D 1 368 ? -4.042 3.011 43.012 1.00 56.22 348 THR D C 1
ATOM 11175 O O . THR D 1 368 ? -3.420 3.916 43.560 1.00 53.53 348 THR D O 1
ATOM 11179 N N . LEU D 1 369 ? -5.230 3.188 42.452 1.00 55.74 349 LEU D N 1
ATOM 11180 C CA . LEU D 1 369 ? -5.864 4.492 42.379 1.00 47.48 349 LEU D CA 1
ATOM 11181 C C . LEU D 1 369 ? -7.253 4.416 43.007 1.00 53.01 349 LEU D C 1
ATOM 11182 O O . LEU D 1 369 ? -8.246 4.196 42.314 1.00 55.73 349 LEU D O 1
ATOM 11187 N N . PRO D 1 370 ? -7.333 4.605 44.325 1.00 51.64 350 PRO D N 1
ATOM 11188 C CA . PRO D 1 370 ? -8.605 4.319 45.011 1.00 54.01 350 PRO D CA 1
ATOM 11189 C C . PRO D 1 370 ? -9.758 5.221 44.562 1.00 51.89 350 PRO D C 1
ATOM 11190 O O . PRO D 1 370 ? -10.913 4.783 44.464 1.00 46.28 350 PRO D O 1
ATOM 11194 N N . GLY D 1 371 ? -9.437 6.470 44.260 1.00 48.94 351 GLY D N 1
ATOM 11195 C CA . GLY D 1 371 ? -10.447 7.406 43.805 1.00 41.55 351 GLY D CA 1
ATOM 11196 C C . GLY D 1 371 ? -11.079 6.985 42.501 1.00 46.46 351 GLY D C 1
ATOM 11197 O O . GLY D 1 371 ? -12.304 7.009 42.352 1.00 48.87 351 GLY D O 1
ATOM 11198 N N . LEU D 1 372 ? -10.231 6.584 41.557 1.00 46.58 352 LEU D N 1
ATOM 11199 C CA . LEU D 1 372 ? -10.693 6.133 40.260 1.00 38.28 352 LEU D CA 1
ATOM 11200 C C . LEU D 1 372 ? -11.495 4.854 40.404 1.00 44.73 352 LEU D C 1
ATOM 11201 O O . LEU D 1 372 ? -12.524 4.713 39.747 1.00 52.05 352 LEU D O 1
ATOM 11206 N N . ASP D 1 373 ? -11.037 3.940 41.273 1.00 49.84 353 ASP D N 1
ATOM 11207 C CA . ASP D 1 373 ? -11.750 2.678 41.524 1.00 49.25 353 ASP D CA 1
ATOM 11208 C C . ASP D 1 373 ? -13.183 2.974 41.911 1.00 48.03 353 ASP D C 1
ATOM 11209 O O . ASP D 1 373 ? -14.109 2.309 41.434 1.00 55.37 353 ASP D O 1
ATOM 11214 N N . ARG D 1 374 ? -13.352 4.012 42.733 1.00 44.01 354 ARG D N 1
ATOM 11215 C CA . ARG D 1 374 ? -14.658 4.392 43.301 1.00 55.63 354 ARG D CA 1
ATOM 11216 C C . ARG D 1 374 ? -15.657 5.005 42.287 1.00 57.54 354 ARG D C 1
ATOM 11217 O O . ARG D 1 374 ? -16.862 5.079 42.564 1.00 55.25 354 ARG D O 1
ATOM 11225 N N . VAL D 1 375 ? -15.171 5.463 41.129 1.00 51.85 355 VAL D N 1
ATOM 11226 C CA . VAL D 1 375 ? -16.074 6.029 40.132 1.00 46.28 355 VAL D CA 1
ATOM 11227 C C . VAL D 1 375 ? -16.061 5.259 38.830 1.00 37.52 355 VAL D C 1
ATOM 11228 O O . VAL D 1 375 ? -16.998 5.390 38.054 1.00 37.23 355 VAL D O 1
ATOM 11232 N N . ALA D 1 376 ? -15.025 4.460 38.588 1.00 45.51 356 ALA D N 1
ATOM 11233 C CA . ALA D 1 376 ? -14.821 3.836 37.267 1.00 43.66 356 ALA D CA 1
ATOM 11234 C C . ALA D 1 376 ? -16.044 3.063 36.783 1.00 50.11 356 ALA D C 1
ATOM 11235 O O . ALA D 1 376 ? -16.410 3.149 35.612 1.00 52.29 356 ALA D O 1
ATOM 11237 N N . ASP D 1 377 ? -16.702 2.368 37.706 1.00 53.35 357 ASP D N 1
ATOM 11238 C CA . ASP D 1 377 ? -17.856 1.541 37.381 1.00 58.41 357 ASP D CA 1
ATOM 11239 C C . ASP D 1 377 ? -19.183 2.293 37.509 1.00 57.12 357 ASP D C 1
ATOM 11240 O O . ASP D 1 377 ? -20.248 1.732 37.244 1.00 58.04 357 ASP D O 1
ATOM 11245 N N . ARG D 1 378 ? -19.112 3.564 37.897 1.00 52.28 358 ARG D N 1
ATOM 11246 C CA . ARG D 1 378 ? -20.310 4.348 38.172 1.00 46.26 358 ARG D CA 1
ATOM 11247 C C . ARG D 1 378 ? -20.516 5.505 37.192 1.00 47.99 358 ARG D C 1
ATOM 11248 O O . ARG D 1 378 ? -21.648 5.956 36.973 1.00 50.99 358 ARG D O 1
ATOM 11256 N N . VAL D 1 379 ? -19.423 6.001 36.623 1.00 48.43 359 VAL D N 1
ATOM 11257 C CA . VAL D 1 379 ? -19.481 7.171 35.746 1.00 48.35 359 VAL D CA 1
ATOM 11258 C C . VAL D 1 379 ? -20.196 6.847 34.433 1.00 51.12 359 VAL D C 1
ATOM 11259 O O . VAL D 1 379 ? -20.015 5.784 33.855 1.00 52.31 359 VAL D O 1
ATOM 11263 N N . VAL D 1 380 ? -21.012 7.779 33.966 1.00 51.29 360 VAL D N 1
ATOM 11264 C CA . VAL D 1 380 ? -21.753 7.588 32.736 1.00 49.45 360 VAL D CA 1
ATOM 11265 C C . VAL D 1 380 ? -21.988 8.956 32.102 1.00 52.66 360 VAL D C 1
ATOM 11266 O O . VAL D 1 380 ? -21.997 9.972 32.793 1.00 53.75 360 VAL D O 1
ATOM 11270 N N . HIS D 1 381 ? -22.157 8.983 30.786 1.00 50.03 361 HIS D N 1
ATOM 11271 C CA . HIS D 1 381 ? -22.306 10.243 30.069 1.00 47.64 361 HIS D CA 1
ATOM 11272 C C . HIS D 1 381 ? -23.611 10.285 29.305 1.00 49.30 361 HIS D C 1
ATOM 11273 O O . HIS D 1 381 ? -24.035 9.308 28.698 1.00 58.59 361 HIS D O 1
ATOM 11280 N N . ILE D 1 382 ? -24.232 11.450 29.325 1.00 47.91 362 ILE D N 1
ATOM 11281 C CA . ILE D 1 382 ? -25.569 11.617 28.808 1.00 51.75 362 ILE D CA 1
ATOM 11282 C C . ILE D 1 382 ? -25.584 12.755 27.783 1.00 57.11 362 ILE D C 1
ATOM 11283 O O . ILE D 1 382 ? -24.773 13.679 27.876 1.00 57.62 362 ILE D O 1
ATOM 11288 N N . PRO D 1 383 ? -26.469 12.673 26.773 1.00 53.52 363 PRO D N 1
ATOM 11289 C CA . PRO D 1 383 ? -26.559 13.745 25.775 1.00 45.44 363 PRO D CA 1
ATOM 11290 C C . PRO D 1 383 ? -26.934 15.083 26.386 1.00 48.28 363 PRO D C 1
ATOM 11291 O O . PRO D 1 383 ? -27.893 15.140 27.149 1.00 58.74 363 PRO D O 1
ATOM 11295 N N . VAL D 1 384 ? -26.203 16.138 26.029 1.00 42.50 364 VAL D N 1
ATOM 11296 C CA . VAL D 1 384 ? -26.437 17.473 26.550 1.00 48.64 364 VAL D CA 1
ATOM 11297 C C . VAL D 1 384 ? -26.235 18.515 25.456 1.00 47.74 364 VAL D C 1
ATOM 11298 O O . VAL D 1 384 ? -26.604 19.677 25.622 1.00 54.53 364 VAL D O 1
ATOM 11302 N N . GLY D 1 385 ? -25.710 18.073 24.318 1.00 47.53 365 GLY D N 1
ATOM 11303 C CA . GLY D 1 385 ? -25.311 18.948 23.218 1.00 49.07 365 GLY D CA 1
ATOM 11304 C C . GLY D 1 385 ? -26.316 19.804 22.452 1.00 52.46 365 GLY D C 1
ATOM 11305 O O . GLY D 1 385 ? -27.515 19.762 22.704 1.00 48.42 365 GLY D O 1
ATOM 11306 N N . TRP D 1 386 ? -25.810 20.555 21.472 1.00 54.39 366 TRP D N 1
ATOM 11307 C CA . TRP D 1 386 ? -26.584 21.578 20.778 1.00 54.71 366 TRP D CA 1
ATOM 11308 C C . TRP D 1 386 ? -27.748 21.020 19.952 1.00 57.55 366 TRP D C 1
ATOM 11309 O O . TRP D 1 386 ? -28.621 21.780 19.519 1.00 58.74 366 TRP D O 1
ATOM 11320 N N . TRP D 1 387 ? -27.760 19.710 19.725 1.00 43.03 367 TRP D N 1
ATOM 11321 C CA . TRP D 1 387 ? -28.775 19.106 18.865 1.00 50.15 367 TRP D CA 1
ATOM 11322 C C . TRP D 1 387 ? -30.060 18.709 19.589 1.00 59.54 367 TRP D C 1
ATOM 11323 O O . TRP D 1 387 ? -31.035 18.322 18.942 1.00 61.42 367 TRP D O 1
ATOM 11334 N N . LEU D 1 388 ? -30.064 18.808 20.921 1.00 62.33 368 LEU D N 1
ATOM 11335 C CA . LEU D 1 388 ? -31.237 18.462 21.720 1.00 57.93 368 LEU D CA 1
ATOM 11336 C C . LEU D 1 388 ? -32.346 19.483 21.564 1.00 57.82 368 LEU D C 1
ATOM 11337 O O . LEU D 1 388 ? -32.131 20.677 21.780 1.00 59.95 368 LEU D O 1
ATOM 11342 N N . THR D 1 389 ? -33.525 19.010 21.174 1.00 58.91 369 THR D N 1
ATOM 11343 C CA . THR D 1 389 ? -34.716 19.841 21.227 1.00 63.30 369 THR D CA 1
ATOM 11344 C C . THR D 1 389 ? -35.193 19.826 22.665 1.00 61.10 369 THR D C 1
ATOM 11345 O O . THR D 1 389 ? -34.849 18.912 23.415 1.00 64.11 369 THR D O 1
ATOM 11349 N N . GLU D 1 390 ? -36.032 20.794 23.019 1.00 59.34 370 GLU D N 1
ATOM 11350 C CA . GLU D 1 390 ? -36.567 20.925 24.372 1.00 61.89 370 GLU D CA 1
ATOM 11351 C C . GLU D 1 390 ? -37.281 19.655 24.822 1.00 63.61 370 GLU D C 1
ATOM 11352 O O . GLU D 1 390 ? -37.156 19.242 25.977 1.00 63.23 370 GLU D O 1
ATOM 11358 N N . ASP D 1 391 ? -37.998 19.021 23.897 1.00 64.15 371 ASP D N 1
ATOM 11359 C CA . ASP D 1 391 ? -38.684 17.770 24.196 1.00 66.16 371 ASP D CA 1
ATOM 11360 C C . ASP D 1 391 ? -37.699 16.641 24.489 1.00 66.69 371 ASP D C 1
ATOM 11361 O O . ASP D 1 391 ? -37.908 15.866 25.419 1.00 60.87 371 ASP D O 1
ATOM 11366 N N . ASP D 1 392 ? -36.631 16.558 23.694 1.00 70.69 372 ASP D N 1
ATOM 11367 C CA . ASP D 1 392 ? -35.561 15.576 23.903 1.00 70.05 372 ASP D CA 1
ATOM 11368 C C . ASP D 1 392 ? -34.946 15.691 25.291 1.00 61.46 372 ASP D C 1
ATOM 11369 O O . ASP D 1 392 ? -34.662 14.694 25.940 1.00 56.38 372 ASP D O 1
ATOM 11374 N N . ARG D 1 393 ? -34.737 16.927 25.723 1.00 66.84 373 ARG D N 1
ATOM 11375 C CA . ARG D 1 393 ? -34.144 17.223 27.018 1.00 69.54 373 ARG D CA 1
ATOM 11376 C C . ARG D 1 393 ? -35.007 16.715 28.165 1.00 74.60 373 ARG D C 1
ATOM 11377 O O . ARG D 1 393 ? -34.511 16.065 29.089 1.00 74.20 373 ARG D O 1
ATOM 11385 N N . SER D 1 394 ? -36.302 17.000 28.091 1.00 74.86 374 SER D N 1
ATOM 11386 C CA . SER D 1 394 ? -37.238 16.526 29.100 1.00 71.92 374 SER D CA 1
ATOM 11387 C C . SER D 1 394 ? -37.265 15.012 29.122 1.00 75.38 374 SER D C 1
ATOM 11388 O O . SER D 1 394 ? -37.338 14.394 30.183 1.00 79.90 374 SER D O 1
ATOM 11391 N N . HIS D 1 395 ? -37.182 14.419 27.940 1.00 72.42 375 HIS D N 1
ATOM 11392 C CA . HIS D 1 395 ? -37.272 12.978 27.820 1.00 66.45 375 HIS D CA 1
ATOM 11393 C C . HIS D 1 395 ? -36.140 12.300 28.591 1.00 65.22 375 HIS D C 1
ATOM 11394 O O . HIS D 1 395 ? -36.329 11.231 29.185 1.00 63.87 375 HIS D O 1
ATOM 11401 N N . VAL D 1 396 ? -34.962 12.917 28.559 1.00 62.15 376 VAL D N 1
ATOM 11402 C CA . VAL D 1 396 ? -33.820 12.418 29.315 1.00 62.66 376 VAL D CA 1
ATOM 11403 C C . VAL D 1 396 ? -34.137 12.466 30.818 1.00 73.85 376 VAL D C 1
ATOM 11404 O O . VAL D 1 396 ? -33.996 11.453 31.513 1.00 81.68 376 VAL D O 1
ATOM 11408 N N . VAL D 1 397 ? -34.565 13.631 31.313 1.00 71.73 377 VAL D N 1
ATOM 11409 C CA . VAL D 1 397 ? -34.951 13.790 32.721 1.00 66.60 377 VAL D CA 1
ATOM 11410 C C . VAL D 1 397 ? -36.065 12.817 33.066 1.00 73.58 377 VAL D C 1
ATOM 11411 O O . VAL D 1 397 ? -36.067 12.196 34.124 1.00 78.51 377 VAL D O 1
ATOM 11415 N N . GLU D 1 398 ? -37.023 12.696 32.161 1.00 75.26 378 GLU D N 1
ATOM 11416 C CA . GLU D 1 398 ? -38.177 11.835 32.382 1.00 80.92 378 GLU D CA 1
ATOM 11417 C C . GLU D 1 398 ? -37.787 10.365 32.500 1.00 74.82 378 GLU D C 1
ATOM 11418 O O . GLU D 1 398 ? -38.317 9.639 33.336 1.00 75.39 378 GLU D O 1
ATOM 11424 N N . THR D 1 399 ? -36.863 9.934 31.650 1.00 69.43 379 THR D N 1
ATOM 11425 C CA . THR D 1 399 ? -36.431 8.550 31.652 1.00 66.89 379 THR D CA 1
ATOM 11426 C C . THR D 1 399 ? -35.709 8.201 32.946 1.00 68.49 379 THR D C 1
ATOM 11427 O O . THR D 1 399 ? -35.950 7.156 33.547 1.00 73.78 379 THR D O 1
ATOM 11431 N N . ILE D 1 400 ? -34.808 9.083 33.358 1.00 63.28 380 ILE D N 1
ATOM 11432 C CA . ILE D 1 400 ? -34.050 8.905 34.591 1.00 64.89 380 ILE D CA 1
ATOM 11433 C C . ILE D 1 400 ? -34.933 8.918 35.834 1.00 74.70 380 ILE D C 1
ATOM 11434 O O . ILE D 1 400 ? -34.748 8.115 36.742 1.00 84.63 380 ILE D O 1
ATOM 11439 N N . LYS D 1 401 ? -35.911 9.817 35.860 1.00 76.18 381 LYS D N 1
ATOM 11440 C CA . LYS D 1 401 ? -36.811 9.923 36.996 1.00 72.27 381 LYS D CA 1
ATOM 11441 C C . LYS D 1 401 ? -37.694 8.687 37.074 1.00 76.15 381 LYS D C 1
ATOM 11442 O O . LYS D 1 401 ? -38.291 8.397 38.123 1.00 75.07 381 LYS D O 1
ATOM 11448 N N . SER D 1 402 ? -37.788 7.957 35.966 1.00 73.61 382 SER D N 1
ATOM 11449 C CA . SER D 1 402 ? -38.576 6.733 35.961 1.00 72.85 382 SER D CA 1
ATOM 11450 C C . SER D 1 402 ? -37.789 5.621 36.647 1.00 69.89 382 SER D C 1
ATOM 11451 O O . SER D 1 402 ? -38.307 4.534 36.861 1.00 71.73 382 SER D O 1
ATOM 11454 N N . GLY D 1 403 ? -36.537 5.895 36.998 1.00 66.65 383 GLY D N 1
ATOM 11455 C CA . GLY D 1 403 ? -35.745 4.908 37.700 1.00 68.89 383 GLY D CA 1
ATOM 11456 C C . GLY D 1 403 ? -35.272 3.768 36.818 1.00 71.19 383 GLY D C 1
ATOM 11457 O O . GLY D 1 403 ? -35.622 3.699 35.639 1.00 75.37 383 GLY D O 1
ATOM 11458 N N . TRP D 1 404 ? -34.484 2.865 37.401 1.00 70.37 384 TRP D N 1
ATOM 11459 C CA . TRP D 1 404 ? -33.927 1.731 36.672 1.00 69.68 384 TRP D CA 1
ATOM 11460 C C . TRP D 1 404 ? -33.558 0.602 37.622 1.00 74.29 384 TRP D C 1
ATOM 11461 O O . TRP D 1 404 ? -33.508 0.797 38.840 1.00 76.57 384 TRP D O 1
ATOM 11473 N N . MET E 1 29 ? -1.721 32.809 68.375 1.00 62.77 9 MET E N 1
ATOM 11474 C CA . MET E 1 29 ? -2.708 31.972 67.688 1.00 60.86 9 MET E CA 1
ATOM 11475 C C . MET E 1 29 ? -3.790 32.771 66.949 1.00 61.41 9 MET E C 1
ATOM 11476 O O . MET E 1 29 ? -4.241 32.365 65.881 1.00 63.40 9 MET E O 1
ATOM 11481 N N . ILE E 1 30 ? -4.211 33.900 67.515 1.00 60.60 10 ILE E N 1
ATOM 11482 C CA . ILE E 1 30 ? -4.983 34.896 66.759 1.00 55.00 10 ILE E CA 1
ATOM 11483 C C . ILE E 1 30 ? -4.083 36.082 66.422 1.00 52.19 10 ILE E C 1
ATOM 11484 O O . ILE E 1 30 ? -3.791 36.907 67.295 1.00 52.61 10 ILE E O 1
ATOM 11489 N N . PRO E 1 31 ? -3.641 36.179 65.157 1.00 43.36 11 PRO E N 1
ATOM 11490 C CA . PRO E 1 31 ? -2.633 37.195 64.843 1.00 43.73 11 PRO E CA 1
ATOM 11491 C C . PRO E 1 31 ? -3.232 38.586 64.802 1.00 44.35 11 PRO E C 1
ATOM 11492 O O . PRO E 1 31 ? -4.413 38.731 64.506 1.00 43.23 11 PRO E O 1
ATOM 11496 N N . LEU E 1 32 ? -2.411 39.594 65.062 1.00 49.10 12 LEU E N 1
ATOM 11497 C CA . LEU E 1 32 ? -2.852 40.981 65.001 1.00 44.48 12 LEU E CA 1
ATOM 11498 C C . LEU E 1 32 ? -2.939 41.462 63.557 1.00 47.40 12 LEU E C 1
ATOM 11499 O O . LEU E 1 32 ? -3.768 42.308 63.208 1.00 49.61 12 LEU E O 1
ATOM 11504 N N . SER E 1 33 ? -2.105 40.886 62.705 1.00 54.37 13 SER E N 1
ATOM 11505 C CA . SER E 1 33 ? -2.066 41.281 61.307 1.00 55.92 13 SER E CA 1
ATOM 11506 C C . SER E 1 33 ? -1.908 40.065 60.451 1.00 52.55 13 SER E C 1
ATOM 11507 O O . SER E 1 33 ? -1.460 39.028 60.925 1.00 60.15 13 SER E O 1
ATOM 11510 N N . LYS E 1 34 ? -2.328 40.171 59.201 1.00 47.92 14 LYS E N 1
ATOM 11511 C CA . LYS E 1 34 ? -2.176 39.045 58.298 1.00 48.96 14 LYS E CA 1
ATOM 11512 C C . LYS E 1 34 ? -2.146 39.507 56.848 1.00 47.08 14 LYS E C 1
ATOM 11513 O O . LYS E 1 34 ? -2.855 40.432 56.452 1.00 44.52 14 LYS E O 1
ATOM 11519 N N . VAL E 1 35 ? -1.304 38.841 56.069 1.00 43.05 15 VAL E N 1
ATOM 11520 C CA . VAL E 1 35 ? -1.154 39.104 54.650 1.00 38.94 15 VAL E CA 1
ATOM 11521 C C . VAL E 1 35 ? -2.367 38.642 53.845 1.00 40.20 15 VAL E C 1
ATOM 11522 O O . VAL E 1 35 ? -2.832 37.517 54.012 1.00 49.73 15 VAL E O 1
ATOM 11526 N N . ALA E 1 36 ? -2.892 39.531 53.006 1.00 32.61 16 ALA E N 1
ATOM 11527 C CA . ALA E 1 36 ? -4.025 39.234 52.124 1.00 34.22 16 ALA E CA 1
ATOM 11528 C C . ALA E 1 36 ? -3.581 39.031 50.660 1.00 44.93 16 ALA E C 1
ATOM 11529 O O . ALA E 1 36 ? -3.280 40.001 49.961 1.00 44.28 16 ALA E O 1
ATOM 11531 N N . MET E 1 37 ? -3.516 37.783 50.201 1.00 39.13 17 MET E N 1
ATOM 11532 C CA . MET E 1 37 ? -3.042 37.512 48.851 1.00 39.24 17 MET E CA 1
ATOM 11533 C C . MET E 1 37 ? -4.084 36.708 48.059 1.00 47.95 17 MET E C 1
ATOM 11534 O O . MET E 1 37 ? -4.418 35.587 48.446 1.00 51.89 17 MET E O 1
ATOM 11539 N N . SER E 1 38 ? -4.579 37.263 46.950 1.00 41.71 18 SER E N 1
ATOM 11540 C CA . SER E 1 38 ? -5.520 36.551 46.067 1.00 39.21 18 SER E CA 1
ATOM 11541 C C . SER E 1 38 ? -4.930 35.234 45.540 1.00 45.46 18 SER E C 1
ATOM 11542 O O . SER E 1 38 ? -3.732 35.150 45.259 1.00 43.15 18 SER E O 1
ATOM 11545 N N . PRO E 1 39 ? -5.770 34.199 45.379 1.00 49.72 19 PRO E N 1
ATOM 11546 C CA . PRO E 1 39 ? -5.223 32.938 44.857 1.00 51.31 19 PRO E CA 1
ATOM 11547 C C . PRO E 1 39 ? -4.798 33.079 43.380 1.00 50.46 19 PRO E C 1
ATOM 11548 O O . PRO E 1 39 ? -4.116 32.213 42.834 1.00 46.02 19 PRO E O 1
ATOM 11552 N N . ASP E 1 40 ? -5.173 34.196 42.768 1.00 47.92 20 ASP E N 1
ATOM 11553 C CA . ASP E 1 40 ? -4.866 34.457 41.367 1.00 38.26 20 ASP E CA 1
ATOM 11554 C C . ASP E 1 40 ? -3.508 35.079 41.171 1.00 40.01 20 ASP E C 1
ATOM 11555 O O . ASP E 1 40 ? -3.024 35.130 40.059 1.00 50.73 20 ASP E O 1
ATOM 11560 N N . VAL E 1 41 ? -2.885 35.521 42.252 1.00 47.75 21 VAL E N 1
ATOM 11561 C CA . VAL E 1 41 ? -1.650 36.283 42.166 1.00 51.25 21 VAL E CA 1
ATOM 11562 C C . VAL E 1 41 ? -0.510 35.532 41.488 1.00 52.25 21 VAL E C 1
ATOM 11563 O O . VAL E 1 41 ? 0.162 36.069 40.607 1.00 60.07 21 VAL E O 1
ATOM 11567 N N . SER E 1 42 ? -0.303 34.287 41.887 1.00 50.20 22 SER E N 1
ATOM 11568 C CA . SER E 1 42 ? 0.822 33.507 41.381 1.00 48.69 22 SER E CA 1
ATOM 11569 C C . SER E 1 42 ? 0.765 33.305 39.843 1.00 52.27 22 SER E C 1
ATOM 11570 O O . SER E 1 42 ? 1.798 33.326 39.160 1.00 45.96 22 SER E O 1
ATOM 11573 N N . THR E 1 43 ? -0.434 33.076 39.306 1.00 55.00 23 THR E N 1
ATOM 11574 C CA . THR E 1 43 ? -0.597 32.971 37.858 1.00 46.37 23 THR E CA 1
ATOM 11575 C C . THR E 1 43 ? -0.288 34.312 37.216 1.00 42.21 23 THR E C 1
ATOM 11576 O O . THR E 1 43 ? 0.483 34.395 36.268 1.00 47.37 23 THR E O 1
ATOM 11580 N N . ARG E 1 44 ? -0.880 35.374 37.740 1.00 42.99 24 ARG E N 1
ATOM 11581 C CA . ARG E 1 44 ? -0.653 36.693 37.169 1.00 44.50 24 ARG E CA 1
ATOM 11582 C C . ARG E 1 44 ? 0.832 37.066 37.186 1.00 46.66 24 ARG E C 1
ATOM 11583 O O . ARG E 1 44 ? 1.368 37.559 36.197 1.00 51.32 24 ARG E O 1
ATOM 11591 N N . VAL E 1 45 ? 1.489 36.815 38.310 1.00 42.89 25 VAL E N 1
ATOM 11592 C CA . VAL E 1 45 ? 2.875 37.210 38.477 1.00 42.99 25 VAL E CA 1
ATOM 11593 C C . VAL E 1 45 ? 3.764 36.436 37.519 1.00 48.68 25 VAL E C 1
ATOM 11594 O O . VAL E 1 45 ? 4.647 37.017 36.900 1.00 52.04 25 VAL E O 1
ATOM 11598 N N . SER E 1 46 ? 3.523 35.136 37.372 1.00 49.08 26 SER E N 1
ATOM 11599 C CA . SER E 1 46 ? 4.332 34.326 36.457 1.00 45.35 26 SER E CA 1
ATOM 11600 C C . SER E 1 46 ? 4.230 34.871 35.033 1.00 44.27 26 SER E C 1
ATOM 11601 O O . SER E 1 46 ? 5.184 34.821 34.278 1.00 45.56 26 SER E O 1
ATOM 11604 N N . ALA E 1 47 ? 3.067 35.392 34.669 1.00 45.73 27 ALA E N 1
ATOM 11605 C CA . ALA E 1 47 ? 2.892 35.982 33.352 1.00 44.25 27 ALA E CA 1
ATOM 11606 C C . ALA E 1 47 ? 3.766 37.232 33.189 1.00 47.59 27 ALA E C 1
ATOM 11607 O O . ALA E 1 47 ? 4.390 37.429 32.146 1.00 49.47 27 ALA E O 1
ATOM 11609 N N . VAL E 1 48 ? 3.807 38.070 34.223 1.00 48.82 28 VAL E N 1
ATOM 11610 C CA . VAL E 1 48 ? 4.662 39.267 34.235 1.00 44.92 28 VAL E CA 1
ATOM 11611 C C . VAL E 1 48 ? 6.148 38.919 34.072 1.00 51.14 28 VAL E C 1
ATOM 11612 O O . VAL E 1 48 ? 6.883 39.558 33.310 1.00 58.10 28 VAL E O 1
ATOM 11616 N N . LEU E 1 49 ? 6.576 37.897 34.796 1.00 39.76 29 LEU E N 1
ATOM 11617 C CA . LEU E 1 49 ? 7.968 37.499 34.843 1.00 40.72 29 LEU E CA 1
ATOM 11618 C C . LEU E 1 49 ? 8.488 36.986 33.513 1.00 50.32 29 LEU E C 1
ATOM 11619 O O . LEU E 1 49 ? 9.672 37.112 33.218 1.00 63.72 29 LEU E O 1
ATOM 11624 N N . SER E 1 50 ? 7.614 36.389 32.712 1.00 46.59 30 SER E N 1
ATOM 11625 C CA . SER E 1 50 ? 8.031 35.845 31.423 1.00 45.10 30 SER E CA 1
ATOM 11626 C C . SER E 1 50 ? 7.793 36.849 30.276 1.00 47.60 30 SER E C 1
ATOM 11627 O O . SER E 1 50 ? 7.968 36.532 29.096 1.00 53.41 30 SER E O 1
ATOM 11630 N N . SER E 1 51 ? 7.363 38.048 30.639 1.00 51.28 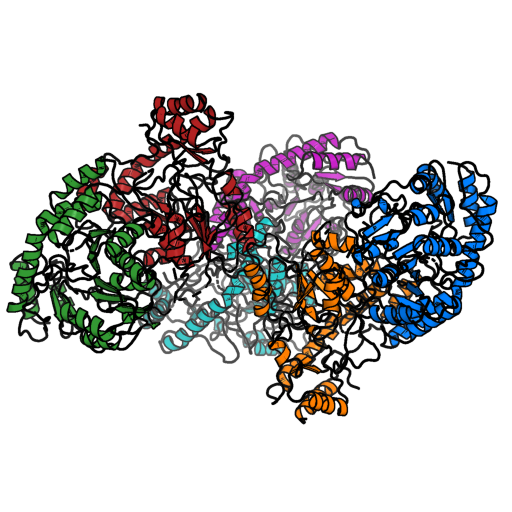31 SER E N 1
ATOM 11631 C CA . SER E 1 51 ? 6.957 39.065 29.671 1.00 60.18 31 SER E CA 1
ATOM 11632 C C . SER E 1 51 ? 8.124 39.928 29.122 1.00 59.87 31 SER E C 1
ATOM 11633 O O . SER E 1 51 ? 8.001 40.532 28.078 1.00 44.47 31 SER E O 1
ATOM 11636 N N . GLY E 1 52 ? 9.234 40.003 29.844 1.00 60.26 32 GLY E N 1
ATOM 11637 C CA . GLY E 1 52 ? 10.361 40.818 29.422 1.00 60.41 32 GLY E CA 1
ATOM 11638 C C . GLY E 1 52 ? 10.310 42.295 29.756 1.00 61.26 32 GLY E C 1
ATOM 11639 O O . GLY E 1 52 ? 11.228 43.030 29.408 1.00 63.25 32 GLY E O 1
ATOM 11640 N N . ARG E 1 53 ? 9.241 42.715 30.433 1.00 61.78 33 ARG E N 1
ATOM 11641 C CA . ARG E 1 53 ? 9.058 44.078 30.945 1.00 52.04 33 ARG E CA 1
ATOM 11642 C C . ARG E 1 53 ? 8.813 44.040 32.439 1.00 47.15 33 ARG E C 1
ATOM 11643 O O . ARG E 1 53 ? 7.731 43.644 32.855 1.00 43.41 33 ARG E O 1
ATOM 11651 N N . LEU E 1 54 ? 9.785 44.436 33.252 1.00 47.50 34 LEU E N 1
ATOM 11652 C CA . LEU E 1 54 ? 9.572 44.413 34.692 1.00 45.56 34 LEU E CA 1
ATOM 11653 C C . LEU E 1 54 ? 9.431 45.795 35.340 1.00 52.61 34 LEU E C 1
ATOM 11654 O O . LEU E 1 54 ? 8.773 45.919 36.372 1.00 46.56 34 LEU E O 1
ATOM 11659 N N . GLU E 1 55 ? 10.052 46.825 34.761 1.00 54.88 35 GLU E N 1
ATOM 11660 C CA . GLU E 1 55 ? 9.921 48.186 35.297 1.00 49.86 35 GLU E CA 1
ATOM 11661 C C . GLU E 1 55 ? 9.474 49.117 34.177 1.00 49.35 35 GLU E C 1
ATOM 11662 O O . GLU E 1 55 ? 9.690 48.823 33.001 1.00 51.15 35 GLU E O 1
ATOM 11668 N N . HIS E 1 56 ? 8.815 50.212 34.544 1.00 54.36 36 HIS E N 1
ATOM 11669 C CA . HIS E 1 56 ? 8.283 51.167 33.575 1.00 57.50 36 HIS E CA 1
ATOM 11670 C C . HIS E 1 56 ? 7.361 50.490 32.568 1.00 59.00 36 HIS E C 1
ATOM 11671 O O . HIS E 1 56 ? 7.378 50.824 31.384 1.00 65.62 36 HIS E O 1
ATOM 11678 N N . GLY E 1 57 ? 6.621 49.486 33.025 1.00 50.50 37 GLY E N 1
ATOM 11679 C CA . GLY E 1 57 ? 5.730 48.740 32.156 1.00 51.04 37 GLY E CA 1
ATOM 11680 C C . GLY E 1 57 ? 4.257 49.107 32.314 1.00 55.36 37 GLY E C 1
ATOM 11681 O O . GLY E 1 57 ? 3.892 49.919 33.178 1.00 47.62 37 GLY E O 1
ATOM 11682 N N . PRO E 1 58 ? 3.395 48.493 31.483 1.00 56.37 38 PRO E N 1
ATOM 11683 C CA . PRO E 1 58 ? 1.953 48.771 31.409 1.00 52.15 38 PRO E CA 1
ATOM 11684 C C . PRO E 1 58 ? 1.126 48.200 32.557 1.00 51.92 38 PRO E C 1
ATOM 11685 O O . PRO E 1 58 ? 0.023 48.691 32.788 1.00 57.17 38 PRO E O 1
ATOM 11689 N N . THR E 1 59 ? 1.609 47.168 33.242 1.00 50.00 39 THR E N 1
ATOM 11690 C CA . THR E 1 59 ? 0.826 46.602 34.345 1.00 51.83 39 THR E CA 1
ATOM 11691 C C . THR E 1 59 ? 0.689 47.630 35.484 1.00 55.23 39 THR E C 1
ATOM 11692 O O . THR E 1 59 ? -0.410 47.845 36.011 1.00 61.08 39 THR E O 1
ATOM 11696 N N . VAL E 1 60 ? 1.793 48.291 35.830 1.00 48.49 40 VAL E N 1
ATOM 11697 C CA . VAL E 1 60 ? 1.780 49.338 36.856 1.00 43.99 40 VAL E CA 1
ATOM 11698 C C . VAL E 1 60 ? 0.856 50.488 36.480 1.00 47.11 40 VAL E C 1
ATOM 11699 O O . VAL E 1 60 ? 0.102 50.977 37.313 1.00 54.60 40 VAL E O 1
ATOM 11703 N N . ALA E 1 61 ? 0.887 50.913 35.227 1.00 49.23 41 ALA E N 1
ATOM 11704 C CA . ALA E 1 61 ? -0.025 51.971 34.791 1.00 50.32 41 ALA E CA 1
ATOM 11705 C C . ALA E 1 61 ? -1.458 51.494 34.938 1.00 59.74 41 ALA E C 1
ATOM 11706 O O . ALA E 1 61 ? -2.340 52.242 35.358 1.00 65.33 41 ALA E O 1
ATOM 11708 N N . GLU E 1 62 ? -1.684 50.229 34.611 1.00 63.23 42 GLU E N 1
ATOM 11709 C CA . GLU E 1 62 ? -3.022 49.678 34.700 1.00 58.73 42 GLU E CA 1
ATOM 11710 C C . GLU E 1 62 ? -3.505 49.694 36.161 1.00 54.22 42 GLU E C 1
ATOM 11711 O O . GLU E 1 62 ? -4.642 50.094 36.437 1.00 53.69 42 GLU E O 1
ATOM 11717 N N . TYR E 1 63 ? -2.611 49.330 37.083 1.00 45.81 43 TYR E N 1
ATOM 11718 C CA . TYR E 1 63 ? -2.898 49.349 38.523 1.00 45.07 43 TYR E CA 1
ATOM 11719 C C . TYR E 1 63 ? -3.210 50.774 38.992 1.00 49.38 43 TYR E C 1
ATOM 11720 O O . TYR E 1 63 ? -4.237 51.007 39.629 1.00 52.58 43 TYR E O 1
ATOM 11729 N N . GLU E 1 64 ? -2.359 51.729 38.629 1.00 50.17 44 GLU E N 1
ATOM 11730 C CA . GLU E 1 64 ? -2.590 53.132 38.965 1.00 49.45 44 GLU E CA 1
ATOM 11731 C C . GLU E 1 64 ? -3.954 53.636 38.481 1.00 55.33 44 GLU E C 1
ATOM 11732 O O . GLU E 1 64 ? -4.646 54.335 39.217 1.00 63.41 44 GLU E O 1
ATOM 11738 N N . ALA E 1 65 ? -4.351 53.282 37.263 1.00 52.41 45 ALA E N 1
ATOM 11739 C CA . ALA E 1 65 ? -5.664 53.699 36.758 1.00 54.75 45 ALA E CA 1
ATOM 11740 C C . ALA E 1 65 ? -6.798 53.055 37.561 1.00 59.53 45 ALA E C 1
ATOM 11741 O O . ALA E 1 65 ? -7.821 53.689 37.817 1.00 66.67 45 ALA E O 1
ATOM 11743 N N . ALA E 1 66 ? -6.620 51.784 37.917 1.00 55.94 46 ALA E N 1
ATOM 11744 C CA . ALA E 1 66 ? -7.615 51.040 38.685 1.00 56.13 46 ALA E CA 1
ATOM 11745 C C . ALA E 1 66 ? -7.766 51.626 40.089 1.00 55.97 46 ALA E C 1
ATOM 11746 O O . ALA E 1 66 ? -8.876 51.810 40.578 1.00 59.90 46 ALA E O 1
ATOM 11748 N N . VAL E 1 67 ? -6.640 51.917 40.728 1.00 53.37 47 VAL E N 1
ATOM 11749 C CA . VAL E 1 67 ? -6.641 52.598 42.013 1.00 53.87 47 VAL E CA 1
ATOM 11750 C C . VAL E 1 67 ? -7.342 53.951 41.879 1.00 53.04 47 VAL E C 1
ATOM 11751 O O . VAL E 1 67 ? -8.199 54.322 42.684 1.00 46.68 47 VAL E O 1
ATOM 11755 N N . GLY E 1 68 ? -6.969 54.686 40.840 1.00 48.70 48 GLY E N 1
ATOM 11756 C CA . GLY E 1 68 ? -7.527 56.005 40.611 1.00 46.23 48 GLY E CA 1
ATOM 11757 C C . GLY E 1 68 ? -9.023 55.972 40.445 1.00 50.13 48 GLY E C 1
ATOM 11758 O O . GLY E 1 68 ? -9.742 56.872 40.875 1.00 58.77 48 GLY E O 1
ATOM 11759 N N . SER E 1 69 ? -9.496 54.915 39.813 1.00 49.86 49 SER E N 1
ATOM 11760 C CA . SER E 1 69 ? -10.909 54.800 39.519 1.00 57.91 49 SER E CA 1
ATOM 11761 C C . SER E 1 69 ? -11.698 54.589 40.806 1.00 57.74 49 SER E C 1
ATOM 11762 O O . SER E 1 69 ? -12.820 55.067 40.942 1.00 61.72 49 SER E O 1
ATOM 11765 N N . ARG E 1 70 ? -11.087 53.885 41.752 1.00 50.71 50 ARG E N 1
ATOM 11766 C CA . ARG E 1 70 ? -11.704 53.637 43.039 1.00 44.51 50 ARG E CA 1
ATOM 11767 C C . ARG E 1 70 ? -11.661 54.888 43.901 1.00 55.39 50 ARG E C 1
ATOM 11768 O O . ARG E 1 70 ? -12.646 55.244 44.539 1.00 59.89 50 ARG E O 1
ATOM 11776 N N . ILE E 1 71 ? -10.511 55.551 43.925 1.00 56.46 51 ILE E N 1
ATOM 11777 C CA . ILE E 1 71 ? -10.362 56.757 44.723 1.00 51.56 51 ILE E CA 1
ATOM 11778 C C . ILE E 1 71 ? -11.220 57.885 44.160 1.00 59.70 51 ILE E C 1
ATOM 11779 O O . ILE E 1 71 ? -11.787 58.670 44.913 1.00 66.02 51 ILE E O 1
ATOM 11784 N N . GLY E 1 72 ? -11.382 57.934 42.844 1.00 57.04 52 GLY E N 1
ATOM 11785 C CA . GLY E 1 72 ? -12.166 59.007 42.264 1.00 55.11 52 GLY E CA 1
ATOM 11786 C C . GLY E 1 72 ? -11.274 60.202 42.009 1.00 62.42 52 GLY E C 1
ATOM 11787 O O . GLY E 1 72 ? -11.723 61.336 41.886 1.00 70.82 52 GLY E O 1
ATOM 11788 N N . ASN E 1 73 ? -9.981 59.929 41.962 1.00 62.56 53 ASN E N 1
ATOM 11789 C CA . ASN E 1 73 ? -8.974 60.922 41.645 1.00 59.21 53 ASN E CA 1
ATOM 11790 C C . ASN E 1 73 ? -7.977 60.235 40.732 1.00 61.74 53 ASN E C 1
ATOM 11791 O O . ASN E 1 73 ? -7.289 59.308 41.153 1.00 60.00 53 ASN E O 1
ATOM 11796 N N . PRO E 1 74 ? -7.926 60.657 39.460 1.00 59.49 54 PRO E N 1
ATOM 11797 C CA . PRO E 1 74 ? -7.084 59.966 38.479 1.00 49.42 54 PRO E CA 1
ATOM 11798 C C . PRO E 1 74 ? -5.591 60.206 38.690 1.00 53.62 54 PRO E C 1
ATOM 11799 O O . PRO E 1 74 ? -4.779 59.490 38.108 1.00 52.59 54 PRO E O 1
ATOM 11803 N N . ARG E 1 75 ? -5.238 61.214 39.485 1.00 57.28 55 ARG E N 1
ATOM 11804 C CA . ARG E 1 75 ? -3.832 61.587 39.676 1.00 62.54 55 ARG E CA 1
ATOM 11805 C C . ARG E 1 75 ? -3.104 60.679 40.657 1.00 65.51 55 ARG E C 1
ATOM 11806 O O . ARG E 1 75 ? -2.747 61.106 41.763 1.00 60.88 55 ARG E O 1
ATOM 11814 N N . VAL E 1 76 ? -2.891 59.430 40.245 1.00 61.30 56 VAL E N 1
ATOM 11815 C CA . VAL E 1 76 ? -2.252 58.432 41.089 1.00 54.79 56 VAL E CA 1
ATOM 11816 C C . VAL E 1 76 ? -0.837 58.082 40.624 1.00 56.78 56 VAL E C 1
ATOM 11817 O O . VAL E 1 76 ? -0.637 57.653 39.483 1.00 54.95 56 VAL E O 1
ATOM 11821 N N . VAL E 1 77 ? 0.128 58.259 41.531 1.00 51.77 57 VAL E N 1
ATOM 11822 C CA . VAL E 1 77 ? 1.535 57.933 41.295 1.00 45.29 57 VAL E CA 1
ATOM 11823 C C . VAL E 1 77 ? 2.036 56.802 42.194 1.00 48.21 57 VAL E C 1
ATOM 11824 O O . VAL E 1 77 ? 2.243 57.013 43.383 1.00 59.67 57 VAL E O 1
ATOM 11828 N N . SER E 1 78 ? 2.234 55.609 41.644 1.00 42.09 58 SER E N 1
ATOM 11829 C CA . SER E 1 78 ? 2.741 54.493 42.445 1.00 43.85 58 SER E CA 1
ATOM 11830 C C . SER E 1 78 ? 4.219 54.650 42.849 1.00 48.39 58 SER E C 1
ATOM 11831 O O . SER E 1 78 ? 5.002 55.281 42.148 1.00 50.15 58 SER E O 1
ATOM 11834 N N . VAL E 1 79 ? 4.590 54.059 43.983 1.00 46.22 59 VAL E N 1
ATOM 11835 C CA . VAL E 1 79 ? 5.968 54.088 44.464 1.00 35.69 59 VAL E CA 1
ATOM 11836 C C . VAL E 1 79 ? 6.292 52.734 45.115 1.00 45.36 59 VAL E C 1
ATOM 11837 O O . VAL E 1 79 ? 5.402 51.917 45.337 1.00 46.61 59 VAL E O 1
ATOM 11841 N N . ASN E 1 80 ? 7.555 52.514 45.461 1.00 43.82 60 ASN E N 1
ATOM 11842 C CA . ASN E 1 80 ? 8.004 51.199 45.897 1.00 42.63 60 ASN E CA 1
ATOM 11843 C C . ASN E 1 80 ? 7.730 50.889 47.385 1.00 46.76 60 ASN E C 1
ATOM 11844 O O . ASN E 1 80 ? 7.920 49.748 47.827 1.00 52.95 60 ASN E O 1
ATOM 11849 N N . CYS E 1 81 ? 7.269 51.888 48.140 1.00 45.87 61 CYS E N 1
ATOM 11850 C CA . CYS E 1 81 ? 6.752 51.692 49.511 1.00 44.80 61 CYS E CA 1
ATOM 11851 C C . CYS E 1 81 ? 6.109 52.976 50.010 1.00 48.10 61 CYS E C 1
ATOM 11852 O O . CYS E 1 81 ? 6.304 54.046 49.420 1.00 54.31 61 CYS E O 1
ATOM 11855 N N . GLY E 1 82 ? 5.364 52.881 51.109 1.00 47.79 62 GLY E N 1
ATOM 11856 C CA . GLY E 1 82 ? 4.672 54.040 51.646 1.00 38.45 62 GLY E CA 1
ATOM 11857 C C . GLY E 1 82 ? 5.620 55.119 52.139 1.00 46.92 62 GLY E C 1
ATOM 11858 O O . GLY E 1 82 ? 5.393 56.314 51.904 1.00 54.07 62 GLY E O 1
ATOM 11859 N N . THR E 1 83 ? 6.693 54.704 52.808 1.00 43.60 63 THR E N 1
ATOM 11860 C CA . THR E 1 83 ? 7.688 55.647 53.314 1.00 43.98 63 THR E CA 1
ATOM 11861 C C . THR E 1 83 ? 8.323 56.476 52.197 1.00 45.65 63 THR E C 1
ATOM 11862 O O . THR E 1 83 ? 8.556 57.681 52.363 1.00 43.75 63 THR E O 1
ATOM 11866 N N . ALA E 1 84 ? 8.601 55.840 51.058 1.00 48.33 64 ALA E N 1
ATOM 11867 C CA . ALA E 1 84 ? 9.165 56.560 49.905 1.00 52.18 64 ALA E CA 1
ATOM 11868 C C . ALA E 1 84 ? 8.152 57.558 49.348 1.00 48.93 64 ALA E C 1
ATOM 11869 O O . ALA E 1 84 ? 8.514 58.630 48.881 1.00 46.64 64 ALA E O 1
ATOM 11871 N N . GLY E 1 85 ? 6.881 57.175 49.384 1.00 50.93 65 GLY E N 1
ATOM 11872 C CA . GLY E 1 85 ? 5.804 58.052 48.983 1.00 46.19 65 GLY E CA 1
ATOM 11873 C C . GLY E 1 85 ? 5.767 59.324 49.800 1.00 51.47 65 GLY E C 1
ATOM 11874 O O . GLY E 1 85 ? 5.512 60.401 49.263 1.00 53.88 65 GLY E O 1
ATOM 11875 N N . LEU E 1 86 ? 5.980 59.199 51.108 1.00 56.74 66 LEU E N 1
ATOM 11876 C CA . LEU E 1 86 ? 6.020 60.370 51.997 1.00 63.32 66 LEU E CA 1
ATOM 11877 C C . LEU E 1 86 ? 7.284 61.196 51.716 1.00 64.00 66 LEU E C 1
ATOM 11878 O O . LEU E 1 86 ? 7.249 62.432 51.672 1.00 60.81 66 LEU E O 1
ATOM 11883 N N . HIS E 1 87 ? 8.394 60.482 51.547 1.00 60.34 67 HIS E N 1
ATOM 11884 C CA . HIS E 1 87 ? 9.684 61.061 51.220 1.00 56.36 67 HIS E CA 1
ATOM 11885 C C . HIS E 1 87 ? 9.536 61.913 49.968 1.00 61.66 67 HIS E C 1
ATOM 11886 O O . HIS E 1 87 ? 9.951 63.073 49.939 1.00 65.96 67 HIS E O 1
ATOM 11893 N N . LEU E 1 88 ? 8.925 61.320 48.940 1.00 61.23 68 LEU E N 1
ATOM 11894 C CA . LEU E 1 88 ? 8.698 61.971 47.649 1.00 57.86 68 LEU E CA 1
ATOM 11895 C C . LEU E 1 88 ? 7.803 63.201 47.778 1.00 58.22 68 LEU E C 1
ATOM 11896 O O . LEU E 1 88 ? 8.100 64.257 47.214 1.00 58.53 68 LEU E O 1
ATOM 11901 N N . ALA E 1 89 ? 6.715 63.054 48.526 1.00 59.88 69 ALA E N 1
ATOM 11902 C CA . ALA E 1 89 ? 5.771 64.149 48.759 1.00 58.56 69 ALA E CA 1
ATOM 11903 C C . ALA E 1 89 ? 6.421 65.290 49.523 1.00 60.37 69 ALA E C 1
ATOM 11904 O O . ALA E 1 89 ? 6.237 66.457 49.179 1.00 65.75 69 ALA E O 1
ATOM 11906 N N . LEU E 1 90 ? 7.171 64.953 50.568 1.00 61.84 70 LEU E N 1
ATOM 11907 C CA . LEU E 1 90 ? 7.843 65.968 51.383 1.00 66.49 70 LEU E CA 1
ATOM 11908 C C . LEU E 1 90 ? 8.979 66.726 50.665 1.00 68.49 70 LEU E C 1
ATOM 11909 O O . LEU E 1 90 ? 9.358 67.805 51.107 1.00 73.30 70 LEU E O 1
ATOM 11914 N N . SER E 1 91 ? 9.544 66.164 49.592 1.00 66.60 71 SER E N 1
ATOM 11915 C CA . SER E 1 91 ? 10.568 66.886 48.831 1.00 67.30 71 SER E CA 1
ATOM 11916 C C . SER E 1 91 ? 9.936 68.098 48.152 1.00 67.75 71 SER E C 1
ATOM 11917 O O . SER E 1 91 ? 10.631 69.029 47.798 1.00 68.19 71 SER E O 1
ATOM 11920 N N . LEU E 1 92 ? 8.620 68.073 47.960 1.00 70.53 72 LEU E N 1
ATOM 11921 C CA . LEU E 1 92 ? 7.884 69.234 47.454 1.00 69.92 72 LEU E CA 1
ATOM 11922 C C . LEU E 1 92 ? 7.952 70.395 48.428 1.00 74.58 72 LEU E C 1
ATOM 11923 O O . LEU E 1 92 ? 8.014 71.559 48.035 1.00 83.64 72 LEU E O 1
ATOM 11928 N N . ALA E 1 93 ? 7.916 70.068 49.711 1.00 70.37 73 ALA E N 1
ATOM 11929 C CA . ALA E 1 93 ? 7.954 71.079 50.748 1.00 65.89 73 ALA E CA 1
ATOM 11930 C C . ALA E 1 93 ? 9.357 71.668 50.814 1.00 70.45 73 ALA E C 1
ATOM 11931 O O . ALA E 1 93 ? 9.526 72.879 50.870 1.00 68.62 73 ALA E O 1
ATOM 11933 N N . ALA E 1 94 ? 10.358 70.790 50.815 1.00 76.57 74 ALA E N 1
ATOM 11934 C CA . ALA E 1 94 ? 11.765 71.186 50.873 1.00 74.43 74 ALA E CA 1
ATOM 11935 C C . ALA E 1 94 ? 12.272 71.857 49.584 1.00 76.01 74 ALA E C 1
ATOM 11936 O O . ALA E 1 94 ? 12.989 72.855 49.635 1.00 70.87 74 ALA E O 1
ATOM 11938 N N . ARG E 1 95 ? 11.906 71.284 48.439 1.00 81.50 75 ARG E N 1
ATOM 11939 C CA . ARG E 1 95 ? 12.341 71.763 47.125 1.00 78.67 75 ARG E CA 1
ATOM 11940 C C . ARG E 1 95 ? 11.156 71.939 46.181 1.00 77.39 75 ARG E C 1
ATOM 11941 O O . ARG E 1 95 ? 10.821 71.021 45.432 1.00 71.58 75 ARG E O 1
ATOM 11949 N N . PRO E 1 96 ? 10.531 73.125 46.203 1.00 78.65 76 PRO E N 1
ATOM 11950 C CA . PRO E 1 96 ? 9.298 73.430 45.468 1.00 77.78 76 PRO E CA 1
ATOM 11951 C C . PRO E 1 96 ? 9.285 73.218 43.938 1.00 84.13 76 PRO E C 1
ATOM 11952 O O . PRO E 1 96 ? 8.251 72.704 43.506 1.00 91.87 76 PRO E O 1
ATOM 11956 N N . GLY E 1 97 ? 10.302 73.550 43.131 1.00 80.38 77 GLY E N 1
ATOM 11957 C CA . GLY E 1 97 ? 11.611 74.067 43.504 1.00 86.91 77 GLY E CA 1
ATOM 11958 C C . GLY E 1 97 ? 12.636 73.599 42.469 1.00 87.41 77 GLY E C 1
ATOM 11959 O O . GLY E 1 97 ? 12.439 72.560 41.840 1.00 84.97 77 GLY E O 1
ATOM 11960 N N . ALA E 1 98 ? 13.719 74.351 42.276 1.00 85.37 78 ALA E N 1
ATOM 11961 C CA . ALA E 1 98 ? 14.774 73.926 41.347 1.00 81.47 78 ALA E CA 1
ATOM 11962 C C . ALA E 1 98 ? 16.149 74.471 41.741 1.00 81.47 78 ALA E C 1
ATOM 11963 O O . ALA E 1 98 ? 17.161 74.149 41.110 1.00 77.20 78 ALA E O 1
ATOM 11965 N N . PRO E 1 106 ? 16.239 76.206 57.883 1.00 92.40 86 PRO E N 1
ATOM 11966 C CA . PRO E 1 106 ? 15.268 76.863 58.770 1.00 91.86 86 PRO E CA 1
ATOM 11967 C C . PRO E 1 106 ? 13.865 76.229 58.701 1.00 92.46 86 PRO E C 1
ATOM 11968 O O . PRO E 1 106 ? 13.074 76.407 59.630 1.00 93.26 86 PRO E O 1
ATOM 11972 N N . GLY E 1 107 ? 13.565 75.511 57.615 1.00 89.94 87 GLY E N 1
ATOM 11973 C CA . GLY E 1 107 ? 12.243 74.932 57.385 1.00 83.22 87 GLY E CA 1
ATOM 11974 C C . GLY E 1 107 ? 11.785 73.818 58.316 1.00 79.40 87 GLY E C 1
ATOM 11975 O O . GLY E 1 107 ? 12.549 72.913 58.635 1.00 75.90 87 GLY E O 1
ATOM 11976 N N . GLU E 1 108 ? 10.518 73.866 58.728 1.00 84.86 88 GLU E N 1
ATOM 11977 C CA . GLU E 1 108 ? 9.971 72.888 59.672 1.00 66.74 88 GLU E CA 1
ATOM 11978 C C . GLU E 1 108 ? 8.743 72.166 59.145 1.00 66.23 88 GLU E C 1
ATOM 11979 O O . GLU E 1 108 ? 8.034 72.687 58.289 1.00 68.19 88 GLU E O 1
ATOM 11985 N N . VAL E 1 109 ? 8.478 70.983 59.701 1.00 67.70 89 VAL E N 1
ATOM 11986 C CA . VAL E 1 109 ? 7.264 70.214 59.425 1.00 67.16 89 VAL E CA 1
ATOM 11987 C C . VAL E 1 109 ? 6.550 69.854 60.715 1.00 71.99 89 VAL E C 1
ATOM 11988 O O . VAL E 1 109 ? 7.141 69.243 61.609 1.00 71.86 89 VAL E O 1
ATOM 11992 N N . LEU E 1 110 ? 5.273 70.229 60.797 1.00 76.73 90 LEU E N 1
ATOM 11993 C CA . LEU E 1 110 ? 4.445 69.895 61.945 1.00 69.84 90 LEU E CA 1
ATOM 11994 C C . LEU E 1 110 ? 3.851 68.519 61.716 1.00 72.36 90 LEU E C 1
ATOM 11995 O O . LEU E 1 110 ? 3.185 68.282 60.712 1.00 74.43 90 LEU E O 1
ATOM 12000 N N . THR E 1 111 ? 4.076 67.616 62.662 1.00 71.41 91 THR E N 1
ATOM 12001 C CA . THR E 1 111 ? 3.683 66.227 62.480 1.00 65.11 91 THR E CA 1
ATOM 12002 C C . THR E 1 111 ? 3.364 65.594 63.831 1.00 66.56 91 THR E C 1
ATOM 12003 O O . THR E 1 111 ? 3.656 66.180 64.880 1.00 67.91 91 THR E O 1
ATOM 12007 N N . THR E 1 112 ? 2.779 64.400 63.803 1.00 60.65 92 THR E N 1
ATOM 12008 C CA . THR E 1 112 ? 2.418 63.684 65.025 1.00 58.57 92 THR E CA 1
ATOM 12009 C C . THR E 1 112 ? 3.413 62.581 65.370 1.00 59.62 92 THR E C 1
ATOM 12010 O O . THR E 1 112 ? 3.888 61.878 64.481 1.00 58.13 92 THR E O 1
ATOM 12014 N N . PRO E 1 113 ? 3.725 62.425 66.667 1.00 59.43 93 PRO E N 1
ATOM 12015 C CA . PRO E 1 113 ? 4.653 61.386 67.125 1.00 59.75 93 PRO E CA 1
ATOM 12016 C C . PRO E 1 113 ? 4.000 60.029 67.349 1.00 63.51 93 PRO E C 1
ATOM 12017 O O . PRO E 1 113 ? 4.710 59.031 67.481 1.00 66.85 93 PRO E O 1
ATOM 12021 N N . LEU E 1 114 ? 2.677 59.978 67.392 1.00 60.00 94 LEU E N 1
ATOM 12022 C CA . LEU E 1 114 ? 2.014 58.691 67.546 1.00 61.81 94 LEU E CA 1
ATOM 12023 C C . LEU E 1 114 ? 1.739 58.117 66.166 1.00 60.90 94 LEU E C 1
ATOM 12024 O O . LEU E 1 114 ? 0.674 58.346 65.587 1.00 65.90 94 LEU E O 1
ATOM 12029 N N . THR E 1 115 ? 2.707 57.362 65.657 1.00 55.82 95 THR E N 1
ATOM 12030 C CA . THR E 1 115 ? 2.643 56.791 64.316 1.00 48.42 95 THR E CA 1
ATOM 12031 C C . THR E 1 115 ? 3.892 55.950 64.060 1.00 52.97 95 THR E C 1
ATOM 12032 O O . THR E 1 115 ? 4.838 55.969 64.858 1.00 56.30 95 THR E O 1
ATOM 12036 N N . PHE E 1 116 ? 3.907 55.241 62.932 1.00 48.96 96 PHE E N 1
ATOM 12037 C CA . PHE E 1 116 ? 5.091 54.500 62.519 1.00 55.53 96 PHE E CA 1
ATOM 12038 C C . PHE E 1 116 ? 6.217 55.483 62.141 1.00 57.66 96 PHE E C 1
ATOM 12039 O O . PHE E 1 116 ? 5.958 56.556 61.583 1.00 55.33 96 PHE E O 1
ATOM 12047 N N . GLU E 1 117 ? 7.460 55.120 62.454 1.00 55.29 97 GLU E N 1
ATOM 12048 C CA . GLU E 1 117 ? 8.611 55.976 62.177 1.00 52.33 97 GLU E CA 1
ATOM 12049 C C . GLU E 1 117 ? 8.744 56.367 60.703 1.00 55.00 97 GLU E C 1
ATOM 12050 O O . GLU E 1 117 ? 9.304 57.422 60.390 1.00 55.46 97 GLU E O 1
ATOM 12056 N N . GLY E 1 118 ? 8.223 55.528 59.807 1.00 54.22 98 GLY E N 1
ATOM 12057 C CA . GLY E 1 118 ? 8.244 55.810 58.379 1.00 55.04 98 GLY E CA 1
ATOM 12058 C C . GLY E 1 118 ? 7.530 57.102 58.023 1.00 60.39 98 GLY E C 1
ATOM 12059 O O . GLY E 1 118 ? 7.797 57.706 56.985 1.00 59.19 98 GLY E O 1
ATOM 12060 N N . THR E 1 119 ? 6.628 57.530 58.902 1.00 58.94 99 THR E N 1
ATOM 12061 C CA . THR E 1 119 ? 5.916 58.792 58.738 1.00 58.05 99 THR E CA 1
ATOM 12062 C C . THR E 1 119 ? 6.868 59.974 58.889 1.00 55.93 99 THR E C 1
ATOM 12063 O O . THR E 1 119 ? 6.748 60.960 58.177 1.00 56.36 99 THR E O 1
ATOM 12067 N N . ASN E 1 120 ? 7.808 59.872 59.823 1.00 55.21 100 ASN E N 1
ATOM 12068 C CA . ASN E 1 120 ? 8.570 61.042 60.271 1.00 54.97 100 ASN E CA 1
ATOM 12069 C C . ASN E 1 120 ? 10.031 61.121 59.853 1.00 51.16 100 ASN E C 1
ATOM 12070 O O . ASN E 1 120 ? 10.592 62.219 59.713 1.00 48.88 100 ASN E O 1
ATOM 12075 N N . TRP E 1 121 ? 10.667 59.973 59.695 1.00 47.16 101 TRP E N 1
ATOM 12076 C CA . TRP E 1 121 ? 12.058 59.986 59.268 1.00 48.92 101 TRP E CA 1
ATOM 12077 C C . TRP E 1 121 ? 12.251 60.620 57.877 1.00 49.98 101 TRP E C 1
ATOM 12078 O O . TRP E 1 121 ? 13.290 61.227 57.634 1.00 53.56 101 TRP E O 1
ATOM 12089 N N . PRO E 1 122 ? 11.264 60.490 56.961 1.00 50.06 102 PRO E N 1
ATOM 12090 C CA . PRO E 1 122 ? 11.357 61.266 55.715 1.00 56.62 102 PRO E CA 1
ATOM 12091 C C . PRO E 1 122 ? 11.459 62.795 55.877 1.00 60.32 102 PRO E C 1
ATOM 12092 O O . PRO E 1 122 ? 12.024 63.470 55.014 1.00 68.88 102 PRO E O 1
ATOM 12096 N N . ILE E 1 123 ? 10.937 63.331 56.970 1.00 57.17 103 ILE E N 1
ATOM 12097 C CA . ILE E 1 123 ? 11.048 64.756 57.233 1.00 58.75 103 ILE E CA 1
ATOM 12098 C C . ILE E 1 123 ? 12.530 65.118 57.391 1.00 63.83 103 ILE E C 1
ATOM 12099 O O . ILE E 1 123 ? 12.992 66.131 56.863 1.00 69.19 103 ILE E O 1
ATOM 12104 N N . LEU E 1 124 ? 13.262 64.284 58.125 1.00 63.38 104 LEU E N 1
ATOM 12105 C CA . LEU E 1 124 ? 14.695 64.469 58.365 1.00 63.62 104 LEU E CA 1
ATOM 12106 C C . LEU E 1 124 ? 15.525 64.156 57.119 1.00 68.26 104 LEU E C 1
ATOM 12107 O O . LEU E 1 124 ? 16.540 64.801 56.854 1.00 67.69 104 LEU E O 1
ATOM 12112 N N . ALA E 1 125 ? 15.104 63.140 56.373 1.00 64.77 105 ALA E N 1
ATOM 12113 C CA . ALA E 1 125 ? 15.788 62.769 55.145 1.00 60.90 105 ALA E CA 1
ATOM 12114 C C . ALA E 1 125 ? 15.689 63.904 54.129 1.00 63.73 105 ALA E C 1
ATOM 12115 O O . ALA E 1 125 ? 16.580 64.076 53.303 1.00 74.36 105 ALA E O 1
ATOM 12117 N N . ASN E 1 126 ? 14.606 64.678 54.199 1.00 61.04 106 ASN E N 1
ATOM 12118 C CA . ASN E 1 126 ? 14.429 65.840 53.331 1.00 61.42 106 ASN E CA 1
ATOM 12119 C C . ASN E 1 126 ? 15.059 67.098 53.900 1.00 72.56 106 ASN E C 1
ATOM 12120 O O . ASN E 1 126 ? 14.845 68.189 53.377 1.00 79.55 106 ASN E O 1
ATOM 12125 N N . GLY E 1 127 ? 15.811 66.960 54.985 1.00 72.84 107 GLY E N 1
ATOM 12126 C CA . GLY E 1 127 ? 16.523 68.096 55.545 1.00 68.31 107 GLY E CA 1
ATOM 12127 C C . GLY E 1 127 ? 15.654 69.123 56.239 1.00 66.27 107 GLY E C 1
ATOM 12128 O O . GLY E 1 127 ? 16.043 70.272 56.373 1.00 69.42 107 GLY E O 1
ATOM 12129 N N . LEU E 1 128 ? 14.467 68.709 56.668 1.00 66.97 108 LEU E N 1
ATOM 12130 C CA . LEU E 1 128 ? 13.560 69.586 57.394 1.00 68.30 108 LEU E CA 1
ATOM 12131 C C . LEU E 1 128 ? 13.572 69.254 58.885 1.00 70.32 108 LEU E C 1
ATOM 12132 O O . LEU E 1 128 ? 13.917 68.137 59.262 1.00 77.63 108 LEU E O 1
ATOM 12137 N N . ARG E 1 129 ? 13.216 70.227 59.724 1.00 68.07 109 ARG E N 1
ATOM 12138 C CA . ARG E 1 129 ? 13.098 70.028 61.171 1.00 71.78 109 ARG E CA 1
ATOM 12139 C C . ARG E 1 129 ? 11.765 69.403 61.539 1.00 75.14 109 ARG E C 1
ATOM 12140 O O . ARG E 1 129 ? 10.736 69.728 60.947 1.00 83.01 109 ARG E O 1
ATOM 12148 N N . ILE E 1 130 ? 11.776 68.504 62.515 1.00 73.52 110 ILE E N 1
ATOM 12149 C CA . ILE E 1 130 ? 10.521 67.983 63.058 1.00 68.45 110 ILE E CA 1
ATOM 12150 C C . ILE E 1 130 ? 10.028 68.894 64.194 1.00 73.63 110 ILE E C 1
ATOM 12151 O O . ILE E 1 130 ? 10.803 69.279 65.080 1.00 79.02 110 ILE E O 1
ATOM 12156 N N . ARG E 1 131 ? 8.765 69.306 64.125 1.00 68.63 111 ARG E N 1
ATOM 12157 C CA . ARG E 1 131 ? 8.133 69.949 65.269 1.00 73.31 111 ARG E CA 1
ATOM 12158 C C . ARG E 1 131 ? 6.895 69.138 65.640 1.00 66.64 111 ARG E C 1
ATOM 12159 O O . ARG E 1 131 ? 6.012 68.907 64.808 1.00 68.65 111 ARG E O 1
ATOM 12167 N N . TRP E 1 132 ? 6.836 68.696 66.887 1.00 61.42 112 TRP E N 1
ATOM 12168 C CA . TRP E 1 132 ? 5.768 67.804 67.302 1.00 62.95 112 TRP E CA 1
ATOM 12169 C C . TRP E 1 132 ? 4.446 68.503 67.618 1.00 65.57 112 TRP E C 1
ATOM 12170 O O . TRP E 1 132 ? 4.426 69.521 68.302 1.00 69.52 112 TRP E O 1
ATOM 12181 N N . VAL E 1 133 ? 3.343 67.927 67.135 1.00 68.52 113 VAL E N 1
ATOM 12182 C CA . VAL E 1 133 ? 2.011 68.361 67.547 1.00 71.35 113 VAL E CA 1
ATOM 12183 C C . VAL E 1 133 ? 1.451 67.303 68.515 1.00 69.65 113 VAL E C 1
ATOM 12184 O O . VAL E 1 133 ? 1.642 66.111 68.298 1.00 65.49 113 VAL E O 1
ATOM 12188 N N . ASP E 1 134 ? 0.771 67.745 69.576 1.00 68.28 114 ASP E N 1
ATOM 12189 C CA . ASP E 1 134 ? 0.216 66.850 70.592 1.00 67.79 114 ASP E CA 1
ATOM 12190 C C . ASP E 1 134 ? -0.843 65.953 69.960 1.00 73.25 114 ASP E C 1
ATOM 12191 O O . ASP E 1 134 ? -1.319 66.228 68.858 1.00 78.67 114 ASP E O 1
ATOM 12196 N N . VAL E 1 135 ? -1.224 64.890 70.659 1.00 70.99 115 VAL E N 1
ATOM 12197 C CA . VAL E 1 135 ? -2.203 63.946 70.131 1.00 66.08 115 VAL E CA 1
ATOM 12198 C C . VAL E 1 135 ? -3.551 64.171 70.811 1.00 70.13 115 VAL E C 1
ATOM 12199 O O . VAL E 1 135 ? -3.607 64.472 72.006 1.00 73.33 115 VAL E O 1
ATOM 12203 N N . ASP E 1 136 ? -4.634 64.077 70.042 1.00 67.50 116 ASP E N 1
ATOM 12204 C CA . ASP E 1 136 ? -5.971 64.083 70.631 1.00 67.01 116 ASP E CA 1
ATOM 12205 C C . ASP E 1 136 ? -6.231 62.702 71.226 1.00 59.04 116 ASP E C 1
ATOM 12206 O O . ASP E 1 136 ? -6.365 61.718 70.505 1.00 58.01 116 ASP E O 1
ATOM 12211 N N . PRO E 1 137 ? -6.313 62.628 72.553 1.00 57.64 117 PRO E N 1
ATOM 12212 C CA . PRO E 1 137 ? -6.420 61.337 73.239 1.00 60.36 117 PRO E CA 1
ATOM 12213 C C . PRO E 1 137 ? -7.686 60.543 72.887 1.00 61.72 117 PRO E C 1
ATOM 12214 O O . PRO E 1 137 ? -7.756 59.343 73.158 1.00 61.62 117 PRO E O 1
ATOM 12218 N N . ALA E 1 138 ? -8.656 61.194 72.255 1.00 61.32 118 ALA E N 1
ATOM 12219 C CA . ALA E 1 138 ? -9.891 60.522 71.867 1.00 51.77 118 ALA E CA 1
ATOM 12220 C C . ALA E 1 138 ? -9.792 59.868 70.499 1.00 49.65 118 ALA E C 1
ATOM 12221 O O . ALA E 1 138 ? -10.519 58.902 70.232 1.00 49.79 118 ALA E O 1
ATOM 12223 N N . THR E 1 139 ? -8.951 60.410 69.615 1.00 49.20 119 THR E N 1
ATOM 12224 C CA . THR E 1 139 ? -8.889 59.878 68.261 1.00 51.27 119 THR E CA 1
ATOM 12225 C C . THR E 1 139 ? -7.571 59.185 67.999 1.00 49.48 119 THR E C 1
ATOM 12226 O O . THR E 1 139 ? -7.448 58.450 67.037 1.00 49.22 119 THR E O 1
ATOM 12230 N N . LEU E 1 140 ? -6.591 59.450 68.857 1.00 51.15 120 LEU E N 1
ATOM 12231 C CA . LEU E 1 140 ? -5.199 59.043 68.654 1.00 55.71 120 LEU E CA 1
ATOM 12232 C C . LEU E 1 140 ? -4.600 59.765 67.442 1.00 56.06 120 LEU E C 1
ATOM 12233 O O . LEU E 1 140 ? -3.478 59.457 67.022 1.00 57.44 120 LEU E O 1
ATOM 12238 N N . ASN E 1 141 ? -5.342 60.715 66.873 1.00 54.24 121 ASN E N 1
ATOM 12239 C CA . ASN E 1 141 ? -4.805 61.508 65.767 1.00 54.87 121 ASN E CA 1
ATOM 12240 C C . ASN E 1 141 ? -4.345 62.877 66.249 1.00 59.74 121 ASN E C 1
ATOM 12241 O O . ASN E 1 141 ? -4.519 63.228 67.416 1.00 59.45 121 ASN E O 1
ATOM 12246 N N . MET E 1 142 ? -3.805 63.668 65.328 1.00 61.34 122 MET E N 1
ATOM 12247 C CA . MET E 1 142 ? -3.243 64.960 65.678 1.00 55.44 122 MET E CA 1
ATOM 12248 C C . MET E 1 142 ? -4.296 65.835 66.321 1.00 54.86 122 MET E C 1
ATOM 12249 O O . MET E 1 142 ? -5.446 65.833 65.909 1.00 60.27 122 MET E O 1
ATOM 12254 N N . ASP E 1 143 ? -3.895 66.530 67.376 1.00 55.13 123 ASP E N 1
ATOM 12255 C CA . ASP E 1 143 ? -4.705 67.569 67.990 1.00 57.52 123 ASP E CA 1
ATOM 12256 C C . ASP E 1 143 ? -4.691 68.797 67.078 1.00 69.65 123 ASP E C 1
ATOM 12257 O O . ASP E 1 143 ? -3.706 69.535 67.040 1.00 69.05 123 ASP E O 1
ATOM 12262 N N . LEU E 1 144 ? -5.795 69.018 66.365 1.00 67.66 124 LEU E N 1
ATOM 12263 C CA . LEU E 1 144 ? -5.874 70.077 65.360 1.00 65.39 124 LEU E CA 1
ATOM 12264 C C . LEU E 1 144 ? -5.880 71.467 65.949 1.00 71.23 124 LEU E C 1
ATOM 12265 O O . LEU E 1 144 ? -5.640 72.445 65.236 1.00 70.41 124 LEU E O 1
ATOM 12270 N N . ASP E 1 145 ? -6.169 71.559 67.242 1.00 73.11 125 ASP E N 1
ATOM 12271 C CA . ASP E 1 145 ? -6.136 72.844 67.926 1.00 79.82 125 ASP E CA 1
ATOM 12272 C C . ASP E 1 145 ? -4.711 73.184 68.315 1.00 79.18 125 ASP E C 1
ATOM 12273 O O . ASP E 1 145 ? -4.298 74.336 68.247 1.00 81.23 125 ASP E O 1
ATOM 12278 N N . ASP E 1 146 ? -3.950 72.165 68.695 1.00 78.04 126 ASP E N 1
ATOM 12279 C CA . ASP E 1 146 ? -2.541 72.358 68.995 1.00 77.35 126 ASP E CA 1
ATOM 12280 C C . ASP E 1 146 ? -1.805 72.790 67.737 1.00 76.16 126 ASP E C 1
ATOM 12281 O O . ASP E 1 146 ? -0.901 73.624 67.802 1.00 78.17 126 ASP E O 1
ATOM 12286 N N . LEU E 1 147 ? -2.211 72.226 66.598 1.00 69.71 127 LEU E N 1
ATOM 12287 C CA . LEU E 1 147 ? -1.641 72.579 65.305 1.00 72.75 127 LEU E CA 1
ATOM 12288 C C . LEU E 1 147 ? -1.816 74.085 65.004 1.00 85.88 127 LEU E C 1
ATOM 12289 O O . LEU E 1 147 ? -0.848 74.785 64.671 1.00 84.29 127 LEU E O 1
ATOM 12294 N N . ALA E 1 148 ? -3.041 74.587 65.162 1.00 87.53 128 ALA E N 1
ATOM 12295 C CA . ALA E 1 148 ? -3.330 76.000 64.914 1.00 84.50 128 ALA E CA 1
ATOM 12296 C C . ALA E 1 148 ? -2.405 76.887 65.724 1.00 83.13 128 ALA E C 1
ATOM 12297 O O . ALA E 1 148 ? -1.985 77.944 65.257 1.00 82.52 128 ALA E O 1
ATOM 12299 N N . ALA E 1 149 ? -2.095 76.451 66.942 1.00 84.65 129 ALA E N 1
ATOM 12300 C CA . ALA E 1 149 ? -1.252 77.232 67.847 1.00 84.02 129 ALA E CA 1
ATOM 12301 C C . ALA E 1 149 ? 0.200 77.242 67.388 1.00 80.49 129 ALA E C 1
ATOM 12302 O O . ALA E 1 149 ? 0.920 78.220 67.618 1.00 79.94 129 ALA E O 1
ATOM 12304 N N . LYS E 1 150 ? 0.623 76.143 66.758 1.00 77.30 130 LYS E N 1
ATOM 12305 C CA . LYS E 1 150 ? 2.025 75.943 66.404 1.00 78.60 130 LYS E CA 1
ATOM 12306 C C . LYS E 1 150 ? 2.375 76.286 64.954 1.00 81.84 130 LYS E C 1
ATOM 12307 O O . LYS E 1 150 ? 3.563 76.341 64.613 1.00 76.18 130 LYS E O 1
ATOM 12313 N N . ILE E 1 151 ? 1.368 76.567 64.122 1.00 84.75 131 ILE E N 1
ATOM 12314 C CA . ILE E 1 151 ? 1.635 76.885 62.719 1.00 82.47 131 ILE E CA 1
ATOM 12315 C C . ILE E 1 151 ? 2.378 78.205 62.656 1.00 86.34 131 ILE E C 1
ATOM 12316 O O . ILE E 1 151 ? 1.969 79.193 63.258 1.00 95.18 131 ILE E O 1
ATOM 12321 N N . SER E 1 152 ? 3.461 78.208 61.888 1.00 85.28 132 SER E N 1
ATOM 12322 C CA . SER E 1 152 ? 4.439 79.286 61.898 1.00 83.45 132 SER E CA 1
ATOM 12323 C C . SER E 1 152 ? 4.893 79.612 60.483 1.00 79.60 132 SER E C 1
ATOM 12324 O O . SER E 1 152 ? 4.725 78.800 59.579 1.00 83.10 132 SER E O 1
ATOM 12327 N N . PRO E 1 153 ? 5.457 80.809 60.273 1.00 82.82 133 PRO E N 1
ATOM 12328 C CA . PRO E 1 153 ? 6.069 81.053 58.964 1.00 88.89 133 PRO E CA 1
ATOM 12329 C C . PRO E 1 153 ? 7.165 80.035 58.616 1.00 84.88 133 PRO E C 1
ATOM 12330 O O . PRO E 1 153 ? 7.482 79.854 57.444 1.00 82.52 133 PRO E O 1
ATOM 12334 N N . ALA E 1 154 ? 7.711 79.355 59.619 1.00 79.97 134 ALA E N 1
ATOM 12335 C CA . ALA E 1 154 ? 8.758 78.380 59.368 1.00 79.01 134 ALA E CA 1
ATOM 12336 C C . ALA E 1 154 ? 8.154 77.045 58.944 1.00 81.65 134 ALA E C 1
ATOM 12337 O O . ALA E 1 154 ? 8.843 76.196 58.376 1.00 82.65 134 ALA E O 1
ATOM 12339 N N . THR E 1 155 ? 6.849 76.892 59.154 1.00 83.07 135 THR E N 1
ATOM 12340 C CA . THR E 1 155 ? 6.174 75.642 58.828 1.00 79.47 135 THR E CA 1
ATOM 12341 C C . THR E 1 155 ? 6.123 75.415 57.309 1.00 82.62 135 THR E C 1
ATOM 12342 O O . THR E 1 155 ? 5.394 76.097 56.586 1.00 83.33 135 THR E O 1
ATOM 12346 N N . ARG E 1 156 ? 6.905 74.448 56.835 1.00 80.82 136 ARG E N 1
ATOM 12347 C CA . ARG E 1 156 ? 6.943 74.095 55.415 1.00 73.97 136 ARG E CA 1
ATOM 12348 C C . ARG E 1 156 ? 5.886 73.056 55.082 1.00 75.68 136 ARG E C 1
ATOM 12349 O O . ARG E 1 156 ? 5.379 73.003 53.962 1.00 74.12 136 ARG E O 1
ATOM 12357 N N . ALA E 1 157 ? 5.564 72.213 56.055 1.00 80.25 137 ALA E N 1
ATOM 12358 C CA . ALA E 1 157 ? 4.607 71.149 55.807 1.00 73.84 137 ALA E CA 1
ATOM 12359 C C . ALA E 1 157 ? 3.896 70.685 57.068 1.00 72.94 137 ALA E C 1
ATOM 12360 O O . ALA E 1 157 ? 4.401 70.822 58.181 1.00 73.78 137 ALA E O 1
ATOM 12362 N N . ILE E 1 158 ? 2.704 70.134 56.871 1.00 73.30 138 ILE E N 1
ATOM 12363 C CA . ILE E 1 158 ? 1.946 69.506 57.941 1.00 65.52 138 ILE E CA 1
ATOM 12364 C C . ILE E 1 158 ? 1.619 68.069 57.509 1.00 68.29 138 ILE E C 1
ATOM 12365 O O . ILE E 1 158 ? 1.071 67.834 56.424 1.00 63.46 138 ILE E O 1
ATOM 12370 N N . VAL E 1 159 ? 1.984 67.107 58.350 1.00 72.63 139 VAL E N 1
ATOM 12371 C CA . VAL E 1 159 ? 1.675 65.707 58.103 1.00 68.74 139 VAL E CA 1
ATOM 12372 C C . VAL E 1 159 ? 0.682 65.233 59.149 1.00 67.24 139 VAL E C 1
ATOM 12373 O O . VAL E 1 159 ? 0.976 65.274 60.340 1.00 72.31 139 VAL E O 1
ATOM 12377 N N . VAL E 1 160 ? -0.496 64.804 58.704 1.00 64.27 140 VAL E N 1
ATOM 12378 C CA . VAL E 1 160 ? -1.485 64.201 59.595 1.00 58.84 140 VAL E CA 1
ATOM 12379 C C . VAL E 1 160 ? -1.556 62.705 59.295 1.00 50.99 140 VAL E C 1
ATOM 12380 O O . VAL E 1 160 ? -1.465 62.294 58.141 1.00 51.14 140 VAL E O 1
ATOM 12384 N N . VAL E 1 161 ? -1.700 61.890 60.332 1.00 48.15 141 VAL E N 1
ATOM 12385 C CA . VAL E 1 161 ? -1.841 60.453 60.139 1.00 47.81 141 VAL E CA 1
ATOM 12386 C C . VAL E 1 161 ? -3.269 60.039 60.475 1.00 59.15 141 VAL E C 1
ATOM 12387 O O . VAL E 1 161 ? -3.803 60.407 61.529 1.00 67.87 141 VAL E O 1
ATOM 12391 N N . HIS E 1 162 ? -3.907 59.314 59.561 1.00 56.80 142 HIS E N 1
ATOM 12392 C CA . HIS E 1 162 ? -5.197 58.704 59.853 1.00 49.80 142 HIS E CA 1
ATOM 12393 C C . HIS E 1 162 ? -4.955 57.403 60.608 1.00 49.76 142 HIS E C 1
ATOM 12394 O O . HIS E 1 162 ? -5.033 56.325 60.006 1.00 50.48 142 HIS E O 1
ATOM 12401 N N . TRP E 1 163 ? -4.678 57.480 61.911 1.00 50.38 143 TRP E N 1
ATOM 12402 C CA . TRP E 1 163 ? -4.291 56.276 62.651 1.00 46.31 143 TRP E CA 1
ATOM 12403 C C . TRP E 1 163 ? -5.340 55.166 62.551 1.00 47.52 143 TRP E C 1
ATOM 12404 O O . TRP E 1 163 ? -6.530 55.401 62.732 1.00 56.28 143 TRP E O 1
ATOM 12415 N N . LEU E 1 164 ? -4.875 53.970 62.193 1.00 47.66 144 LEU E N 1
ATOM 12416 C CA . LEU E 1 164 ? -5.717 52.774 62.031 1.00 48.09 144 LEU E CA 1
ATOM 12417 C C . LEU E 1 164 ? -6.764 52.941 60.948 1.00 43.81 144 LEU E C 1
ATOM 12418 O O . LEU E 1 164 ? -7.635 52.091 60.792 1.00 47.90 144 LEU E O 1
ATOM 12423 N N . GLY E 1 165 ? -6.668 54.017 60.178 1.00 42.85 145 GLY E N 1
ATOM 12424 C CA . GLY E 1 165 ? -7.664 54.278 59.158 1.00 46.74 145 GLY E CA 1
ATOM 12425 C C . GLY E 1 165 ? -8.882 55.024 59.666 1.00 51.21 145 GLY E C 1
ATOM 12426 O O . GLY E 1 165 ? -9.935 55.048 59.023 1.00 56.26 145 GLY E O 1
ATOM 12427 N N . TYR E 1 166 ? -8.752 55.626 60.839 1.00 43.16 146 TYR E N 1
ATOM 12428 C CA . TYR E 1 166 ? -9.789 56.506 61.325 1.00 46.04 146 TYR E CA 1
ATOM 12429 C C . TYR E 1 166 ? -9.466 57.920 60.841 1.00 49.68 146 TYR E C 1
ATOM 12430 O O . TYR E 1 166 ? -8.494 58.519 61.295 1.00 54.89 146 TYR E O 1
ATOM 12439 N N . PRO E 1 167 ? -10.285 58.462 59.926 1.00 48.04 147 PRO E N 1
ATOM 12440 C CA . PRO E 1 167 ? -10.009 59.756 59.290 1.00 51.23 147 PRO E CA 1
ATOM 12441 C C . PRO E 1 167 ? -9.947 60.951 60.224 1.00 56.66 147 PRO E C 1
ATOM 12442 O O . PRO E 1 167 ? -10.848 61.170 61.038 1.00 65.78 147 PRO E O 1
ATOM 12446 N N . VAL E 1 168 ? -8.871 61.717 60.079 1.00 52.59 148 VAL E N 1
ATOM 12447 C CA . VAL E 1 168 ? -8.753 63.055 60.641 1.00 62.94 148 VAL E CA 1
ATOM 12448 C C . VAL E 1 168 ? -9.923 63.911 60.163 1.00 71.52 148 VAL E C 1
ATOM 12449 O O . VAL E 1 168 ? -10.323 63.810 59.003 1.00 74.33 148 VAL E O 1
ATOM 12453 N N . ASP E 1 169 ? -10.445 64.784 61.024 1.00 74.23 149 ASP E N 1
ATOM 12454 C CA . ASP E 1 169 ? -11.484 65.710 60.586 1.00 73.78 149 ASP E CA 1
ATOM 12455 C C . ASP E 1 169 ? -10.862 66.680 59.613 1.00 74.10 149 ASP E C 1
ATOM 12456 O O . ASP E 1 169 ? -10.326 67.712 60.012 1.00 84.86 149 ASP E O 1
ATOM 12461 N N . LEU E 1 170 ? -10.930 66.354 58.332 1.00 68.80 150 LEU E N 1
ATOM 12462 C CA . LEU E 1 170 ? -10.179 67.127 57.352 1.00 69.70 150 LEU E CA 1
ATOM 12463 C C . LEU E 1 170 ? -10.736 68.541 57.158 1.00 67.02 150 LEU E C 1
ATOM 12464 O O . LEU E 1 170 ? -9.970 69.488 56.948 1.00 64.69 150 LEU E O 1
ATOM 12469 N N . ASN E 1 171 ? -12.051 68.692 57.259 1.00 57.49 151 ASN E N 1
ATOM 12470 C CA . ASN E 1 171 ? -12.657 70.018 57.100 1.00 75.96 151 ASN E CA 1
ATOM 12471 C C . ASN E 1 171 ? -12.128 71.003 58.169 1.00 75.52 151 ASN E C 1
ATOM 12472 O O . ASN E 1 171 ? -11.855 72.174 57.861 1.00 78.13 151 ASN E O 1
ATOM 12477 N N . ARG E 1 172 ? -11.975 70.526 59.408 1.00 67.69 152 ARG E N 1
ATOM 12478 C CA . ARG E 1 172 ? -11.397 71.339 60.482 1.00 72.11 152 ARG E CA 1
ATOM 12479 C C . ARG E 1 172 ? -9.923 71.641 60.200 1.00 71.66 152 ARG E C 1
ATOM 12480 O O . ARG E 1 172 ? -9.470 72.776 60.356 1.00 70.35 152 ARG E O 1
ATOM 12488 N N . LEU E 1 173 ? -9.188 70.620 59.767 1.00 69.97 153 LEU E N 1
ATOM 12489 C CA . LEU E 1 173 ? -7.794 70.783 59.386 1.00 64.10 153 LEU E CA 1
ATOM 12490 C C . LEU E 1 173 ? -7.649 71.874 58.341 1.00 72.99 153 LEU E C 1
ATOM 12491 O O . LEU E 1 173 ? -6.749 72.707 58.428 1.00 77.42 153 LEU E O 1
ATOM 12496 N N . ARG E 1 174 ? -8.553 71.883 57.364 1.00 73.11 154 ARG E N 1
ATOM 12497 C CA . ARG E 1 174 ? -8.470 72.855 56.284 1.00 74.28 154 ARG E CA 1
ATOM 12498 C C . ARG E 1 174 ? -8.727 74.271 56.782 1.00 77.43 154 ARG E C 1
ATOM 12499 O O . ARG E 1 174 ? -7.967 75.192 56.477 1.00 80.09 154 ARG E O 1
ATOM 12507 N N . ALA E 1 175 ? -9.782 74.431 57.575 1.00 77.81 155 ALA E N 1
ATOM 12508 C CA . ALA E 1 175 ? -10.155 75.741 58.107 1.00 78.78 155 ALA E CA 1
ATOM 12509 C C . ALA E 1 175 ? -9.074 76.274 59.042 1.00 76.91 155 ALA E C 1
ATOM 12510 O O . ALA E 1 175 ? -8.805 77.464 59.063 1.00 80.41 155 ALA E O 1
ATOM 12512 N N . VAL E 1 176 ? -8.460 75.381 59.813 1.00 78.04 156 VAL E N 1
ATOM 12513 C CA . VAL E 1 176 ? -7.414 75.751 60.761 1.00 78.36 156 VAL E CA 1
ATOM 12514 C C . VAL E 1 176 ? -6.168 76.261 60.053 1.00 77.31 156 VAL E C 1
ATOM 12515 O O . VAL E 1 176 ? -5.641 77.327 60.379 1.00 75.28 156 VAL E O 1
ATOM 12519 N N . VAL E 1 177 ? -5.718 75.493 59.064 1.00 77.05 157 VAL E N 1
ATOM 12520 C CA . VAL E 1 177 ? -4.523 75.820 58.306 1.00 76.03 157 VAL E CA 1
ATOM 12521 C C . VAL E 1 177 ? -4.736 77.143 57.574 1.00 89.83 157 VAL E C 1
ATOM 12522 O O . VAL E 1 177 ? -3.828 77.972 57.499 1.00 98.69 157 VAL E O 1
ATOM 12526 N N . ASP E 1 178 ? -5.942 77.352 57.056 1.00 88.81 158 ASP E N 1
ATOM 12527 C CA . ASP E 1 178 ? -6.259 78.582 56.337 1.00 84.02 158 ASP E CA 1
ATOM 12528 C C . ASP E 1 178 ? -6.213 79.775 57.276 1.00 90.00 158 ASP E C 1
ATOM 12529 O O . ASP E 1 178 ? -5.750 80.856 56.896 1.00 89.61 158 ASP E O 1
ATOM 12534 N N . ARG E 1 179 ? -6.712 79.582 58.498 1.00 89.77 159 ARG E N 1
ATOM 12535 C CA . ARG E 1 179 ? -6.755 80.674 59.464 1.00 88.32 159 ARG E CA 1
ATOM 12536 C C . ARG E 1 179 ? -5.341 81.022 59.886 1.00 89.67 159 ARG E C 1
ATOM 12537 O O . ARG E 1 179 ? -4.952 82.176 59.881 1.00 91.61 159 ARG E O 1
ATOM 12545 N N . ALA E 1 180 ? -4.566 80.003 60.236 1.00 91.81 160 ALA E N 1
ATOM 12546 C CA . ALA E 1 180 ? -3.225 80.216 60.761 1.00 89.06 160 ALA E CA 1
ATOM 12547 C C . ALA E 1 180 ? -2.315 80.860 59.719 1.00 86.69 160 ALA E C 1
ATOM 12548 O O . ALA E 1 180 ? -1.412 81.616 60.061 1.00 83.26 160 ALA E O 1
ATOM 12550 N N . THR E 1 181 ? -2.544 80.528 58.452 1.00 86.14 161 THR E N 1
ATOM 12551 C CA . THR E 1 181 ? -1.677 80.956 57.359 1.00 87.60 161 THR E CA 1
ATOM 12552 C C . THR E 1 181 ? -2.329 81.976 56.417 1.00 91.17 161 THR E C 1
ATOM 12553 O O . THR E 1 181 ? -2.037 81.995 55.223 1.00 89.56 161 THR E O 1
ATOM 12557 N N . ALA E 1 182 ? -3.187 82.833 56.960 1.00 97.61 162 ALA E N 1
ATOM 12558 C CA . ALA E 1 182 ? -3.941 83.799 56.156 1.00 99.39 162 ALA E CA 1
ATOM 12559 C C . ALA E 1 182 ? -3.038 84.698 55.320 1.00 95.36 162 ALA E C 1
ATOM 12560 O O . ALA E 1 182 ? -3.173 84.761 54.098 1.00 93.67 162 ALA E O 1
ATOM 12562 N N . GLY E 1 183 ? -2.116 85.379 55.993 1.00 92.85 163 GLY E N 1
ATOM 12563 C CA . GLY E 1 183 ? -1.201 86.305 55.350 1.00 94.73 163 GLY E CA 1
ATOM 12564 C C . GLY E 1 183 ? 0.092 85.720 54.810 1.00 103.82 163 GLY E C 1
ATOM 12565 O O . GLY E 1 183 ? 0.822 86.402 54.093 1.00 107.41 163 GLY E O 1
ATOM 12566 N N . TYR E 1 184 ? 0.376 84.462 55.149 1.00 100.82 164 TYR E N 1
ATOM 12567 C CA . TYR E 1 184 ? 1.714 83.873 54.981 1.00 100.30 164 TYR E CA 1
ATOM 12568 C C . TYR E 1 184 ? 2.308 83.900 53.565 1.00 107.77 164 TYR E C 1
ATOM 12569 O O . TYR E 1 184 ? 3.496 83.609 53.391 1.00 106.41 164 TYR E O 1
ATOM 12578 N N . ASP E 1 185 ? 1.492 84.244 52.570 1.00 113.80 165 ASP E N 1
ATOM 12579 C CA . ASP E 1 185 ? 1.930 84.371 51.173 1.00 122.33 165 ASP E CA 1
ATOM 12580 C C . ASP E 1 185 ? 2.298 83.020 50.522 1.00 113.73 165 ASP E C 1
ATOM 12581 O O . ASP E 1 185 ? 2.334 82.914 49.296 1.00 112.10 165 ASP E O 1
ATOM 12586 N N . ARG E 1 186 ? 2.515 81.981 51.325 1.00 108.87 166 ARG E N 1
ATOM 12587 C CA . ARG E 1 186 ? 2.408 80.613 50.806 1.00 103.68 166 ARG E CA 1
ATOM 12588 C C . ARG E 1 186 ? 1.930 79.635 51.883 1.00 96.11 166 ARG E C 1
ATOM 12589 O O . ARG E 1 186 ? 2.453 79.593 53.006 1.00 93.29 166 ARG E O 1
ATOM 12597 N N . ARG E 1 187 ? 0.871 78.907 51.529 1.00 86.19 167 ARG E N 1
ATOM 12598 C CA . ARG E 1 187 ? 0.263 77.889 52.374 1.00 79.10 167 ARG E CA 1
ATOM 12599 C C . ARG E 1 187 ? 1.188 76.692 52.468 1.00 74.70 167 ARG E C 1
ATOM 12600 O O . ARG E 1 187 ? 1.647 76.197 51.444 1.00 77.72 167 ARG E O 1
ATOM 12608 N N . PRO E 1 188 ? 1.456 76.209 53.692 1.00 74.12 168 PRO E N 1
ATOM 12609 C CA . PRO E 1 188 ? 2.305 75.022 53.838 1.00 67.26 168 PRO E CA 1
ATOM 12610 C C . PRO E 1 188 ? 1.663 73.828 53.180 1.00 65.73 168 PRO E C 1
ATOM 12611 O O . PRO E 1 188 ? 0.444 73.818 53.022 1.00 70.55 168 PRO E O 1
ATOM 12615 N N . LEU E 1 189 ? 2.475 72.852 52.786 1.00 64.51 169 LEU E N 1
ATOM 12616 C CA . LEU E 1 189 ? 1.981 71.655 52.124 1.00 62.46 169 LEU E CA 1
ATOM 12617 C C . LEU E 1 189 ? 1.270 70.771 53.136 1.00 72.30 169 LEU E C 1
ATOM 12618 O O . LEU E 1 189 ? 1.801 70.515 54.220 1.00 72.34 169 LEU E O 1
ATOM 12623 N N . VAL E 1 190 ? 0.062 70.326 52.798 1.00 73.43 170 VAL E N 1
ATOM 12624 C CA . VAL E 1 190 ? -0.683 69.414 53.659 1.00 63.82 170 VAL E CA 1
ATOM 12625 C C . VAL E 1 190 ? -0.592 67.996 53.129 1.00 63.04 170 VAL E C 1
ATOM 12626 O O . VAL E 1 190 ? -1.089 67.707 52.041 1.00 64.93 170 VAL E O 1
ATOM 12630 N N . VAL E 1 191 ? 0.019 67.110 53.914 1.00 60.52 171 VAL E N 1
ATOM 12631 C CA . VAL E 1 191 ? 0.176 65.704 53.532 1.00 61.02 171 VAL E CA 1
ATOM 12632 C C . VAL E 1 191 ? -0.637 64.793 54.440 1.00 59.72 171 VAL E C 1
ATOM 12633 O O . VAL E 1 191 ? -0.468 64.824 55.658 1.00 63.38 171 VAL E O 1
ATOM 12637 N N . GLU E 1 192 ? -1.518 63.984 53.852 1.00 55.09 172 GLU E N 1
ATOM 12638 C CA . GLU E 1 192 ? -2.259 62.983 54.614 1.00 55.40 172 GLU E CA 1
ATOM 12639 C C . GLU E 1 192 ? -1.544 61.647 54.533 1.00 49.51 172 GLU E C 1
ATOM 12640 O O . GLU E 1 192 ? -1.419 61.081 53.447 1.00 50.43 172 GLU E O 1
ATOM 12646 N N . ASP E 1 193 ? -1.091 61.127 55.674 1.00 52.45 173 ASP E N 1
ATOM 12647 C CA . ASP E 1 193 ? -0.560 59.766 55.717 1.00 47.58 173 ASP E CA 1
ATOM 12648 C C . ASP E 1 193 ? -1.703 58.775 55.769 1.00 48.16 173 ASP E C 1
ATOM 12649 O O . ASP E 1 193 ? -2.267 58.548 56.840 1.00 57.80 173 ASP E O 1
ATOM 12654 N N . CYS E 1 194 ? -2.016 58.158 54.631 1.00 41.65 174 CYS E N 1
ATOM 12655 C CA . CYS E 1 194 ? -3.126 57.205 54.554 1.00 43.09 174 CYS E CA 1
ATOM 12656 C C . CYS E 1 194 ? -2.673 55.753 54.572 1.00 44.04 174 CYS E C 1
ATOM 12657 O O . CYS E 1 194 ? -3.409 54.869 54.122 1.00 45.82 174 CYS E O 1
ATOM 12660 N N . ALA E 1 195 ? -1.493 55.491 55.127 1.00 42.37 175 ALA E N 1
ATOM 12661 C CA . ALA E 1 195 ? -0.892 54.156 55.009 1.00 44.14 175 ALA E CA 1
ATOM 12662 C C . ALA E 1 195 ? -1.813 53.027 55.462 1.00 46.30 175 ALA E C 1
ATOM 12663 O O . ALA E 1 195 ? -1.801 51.941 54.873 1.00 47.43 175 ALA E O 1
ATOM 12665 N N . GLN E 1 196 ? -2.589 53.277 56.519 1.00 45.53 176 GLN E N 1
ATOM 12666 C CA . GLN E 1 196 ? -3.488 52.262 57.069 1.00 42.80 176 GLN E CA 1
ATOM 12667 C C . GLN E 1 196 ? -4.939 52.521 56.690 1.00 40.88 176 GLN E C 1
ATOM 12668 O O . GLN E 1 196 ? -5.844 51.858 57.177 1.00 41.35 176 GLN E O 1
ATOM 12674 N N . ALA E 1 197 ? -5.168 53.483 55.816 1.00 42.44 177 ALA E N 1
ATOM 12675 C CA . ALA E 1 197 ? -6.520 53.988 55.662 1.00 45.27 177 ALA E CA 1
ATOM 12676 C C . ALA E 1 197 ? -7.166 53.594 54.339 1.00 46.86 177 ALA E C 1
ATOM 12677 O O . ALA E 1 197 ? -8.160 54.212 53.940 1.00 49.56 177 ALA E O 1
ATOM 12679 N N . TRP E 1 198 ? -6.614 52.593 53.652 1.00 41.88 178 TRP E N 1
ATOM 12680 C CA . TRP E 1 198 ? -7.268 52.112 52.440 1.00 45.37 178 TRP E CA 1
ATOM 12681 C C . TRP E 1 198 ? -8.685 51.710 52.801 1.00 45.98 178 TRP E C 1
ATOM 12682 O O . TRP E 1 198 ? -8.900 50.934 53.728 1.00 54.78 178 TRP E O 1
ATOM 12693 N N . GLY E 1 199 ? -9.641 52.232 52.047 1.00 40.54 179 GLY E N 1
ATOM 12694 C CA . GLY E 1 199 ? -11.041 51.922 52.247 1.00 35.61 179 GLY E CA 1
ATOM 12695 C C . GLY E 1 199 ? -11.754 52.979 53.059 1.00 39.66 179 GLY E C 1
ATOM 12696 O O . GLY E 1 199 ? -12.976 53.145 52.951 1.00 45.50 179 GLY E O 1
ATOM 12697 N N . ALA E 1 200 ? -10.989 53.739 53.829 1.00 39.93 180 ALA E N 1
ATOM 12698 C CA . ALA E 1 200 ? -11.579 54.757 54.695 1.00 45.04 180 ALA E CA 1
ATOM 12699 C C . ALA E 1 200 ? -12.305 55.818 53.877 1.00 52.26 180 ALA E C 1
ATOM 12700 O O . ALA E 1 200 ? -11.900 56.171 52.770 1.00 62.65 180 ALA E O 1
ATOM 12702 N N . THR E 1 201 ? -13.376 56.330 54.453 1.00 50.34 181 THR E N 1
ATOM 12703 C CA . THR E 1 201 ? -14.231 57.297 53.806 1.00 49.77 181 THR E CA 1
ATOM 12704 C C . THR E 1 201 ? -14.414 58.494 54.729 1.00 57.04 181 THR E C 1
ATOM 12705 O O . THR E 1 201 ? -14.536 58.330 55.944 1.00 56.03 181 THR E O 1
ATOM 12709 N N . TYR E 1 202 ? -14.428 59.696 54.158 1.00 61.66 182 TYR E N 1
ATOM 12710 C CA . TYR E 1 202 ? -14.705 60.909 54.928 1.00 64.55 182 TYR E CA 1
ATOM 12711 C C . TYR E 1 202 ? -15.746 61.748 54.211 1.00 70.02 182 TYR E C 1
ATOM 12712 O O . TYR E 1 202 ? -15.560 62.112 53.050 1.00 73.69 182 TYR E O 1
ATOM 12721 N N . ARG E 1 203 ? -16.845 62.031 54.906 1.00 70.16 183 ARG E N 1
ATOM 12722 C CA . ARG E 1 203 ? -17.970 62.757 54.327 1.00 69.54 183 ARG E CA 1
ATOM 12723 C C . ARG E 1 203 ? -18.386 62.120 53.016 1.00 77.60 183 ARG E C 1
ATOM 12724 O O . ARG E 1 203 ? -18.678 62.813 52.045 1.00 89.52 183 ARG E O 1
ATOM 12732 N N . GLY E 1 204 ? -18.374 60.795 52.977 1.00 70.63 184 GLY E N 1
ATOM 12733 C CA . GLY E 1 204 ? -18.899 60.097 51.827 1.00 68.84 184 GLY E CA 1
ATOM 12734 C C . GLY E 1 204 ? -17.900 59.806 50.741 1.00 66.48 184 GLY E C 1
ATOM 12735 O O . GLY E 1 204 ? -18.217 59.106 49.792 1.00 72.79 184 GLY E O 1
ATOM 12736 N N . ALA E 1 205 ? -16.692 60.333 50.874 1.00 62.87 185 ALA E N 1
ATOM 12737 C CA . ALA E 1 205 ? -15.684 60.151 49.832 1.00 57.46 185 ALA E CA 1
ATOM 12738 C C . ALA E 1 205 ? -14.449 59.446 50.336 1.00 59.30 185 ALA E C 1
ATOM 12739 O O . ALA E 1 205 ? -14.098 59.564 51.510 1.00 62.57 185 ALA E O 1
ATOM 12741 N N . PRO E 1 206 ? -13.806 58.673 49.450 1.00 53.36 186 PRO E N 1
ATOM 12742 C CA . PRO E 1 206 ? -12.504 58.080 49.752 1.00 53.62 186 PRO E CA 1
ATOM 12743 C C . PRO E 1 206 ? -11.431 59.141 49.989 1.00 57.83 186 PRO E C 1
ATOM 12744 O O . PRO E 1 206 ? -11.523 60.249 49.449 1.00 62.54 186 PRO E O 1
ATOM 12748 N N . LEU E 1 207 ? -10.440 58.806 50.814 1.00 55.61 187 LEU E N 1
ATOM 12749 C CA . LEU E 1 207 ? -9.320 59.701 51.078 1.00 53.15 187 LEU E CA 1
ATOM 12750 C C . LEU E 1 207 ? -8.495 59.916 49.816 1.00 53.17 187 LEU E C 1
ATOM 12751 O O . LEU E 1 207 ? -8.279 58.995 49.041 1.00 55.76 187 LEU E O 1
ATOM 12756 N N . GLY E 1 208 ? -8.057 61.150 49.606 1.00 59.22 188 GLY E N 1
ATOM 12757 C CA . GLY E 1 208 ? -7.359 61.521 48.385 1.00 62.63 188 GLY E CA 1
ATOM 12758 C C . GLY E 1 208 ? -8.164 62.460 47.508 1.00 63.52 188 GLY E C 1
ATOM 12759 O O . GLY E 1 208 ? -7.656 62.980 46.514 1.00 63.50 188 GLY E O 1
ATOM 12760 N N . THR E 1 209 ? -9.417 62.689 47.897 1.00 59.22 189 THR E N 1
ATOM 12761 C CA . THR E 1 209 ? -10.335 63.514 47.127 1.00 55.03 189 THR E CA 1
ATOM 12762 C C . THR E 1 209 ? -10.706 64.761 47.903 1.00 62.02 189 THR E C 1
ATOM 12763 O O . THR E 1 209 ? -11.706 65.415 47.592 1.00 62.66 189 THR E O 1
ATOM 12767 N N . HIS E 1 210 ? -9.930 65.061 48.942 1.00 65.62 190 HIS E N 1
ATOM 12768 C CA . HIS E 1 210 ? -10.229 66.211 49.795 1.00 66.03 190 HIS E CA 1
ATOM 12769 C C . HIS E 1 210 ? -9.204 67.331 49.616 1.00 67.37 190 HIS E C 1
ATOM 12770 O O . HIS E 1 210 ? -9.014 68.176 50.493 1.00 54.09 190 HIS E O 1
ATOM 12777 N N . GLY E 1 211 ? -8.512 67.306 48.485 1.00 69.73 191 GLY E N 1
ATOM 12778 C CA . GLY E 1 211 ? -7.675 68.425 48.107 1.00 72.72 191 GLY E CA 1
ATOM 12779 C C . GLY E 1 211 ? -6.286 68.428 48.698 1.00 70.16 191 GLY E C 1
ATOM 12780 O O . GLY E 1 211 ? -5.558 69.411 48.560 1.00 74.97 191 GLY E O 1
ATOM 12781 N N . ASN E 1 212 ? -5.913 67.348 49.369 1.00 66.17 192 ASN E N 1
ATOM 12782 C CA . ASN E 1 212 ? -4.567 67.256 49.922 1.00 68.49 192 ASN E CA 1
ATOM 12783 C C . ASN E 1 212 ? -3.736 66.166 49.258 1.00 66.27 192 ASN E C 1
ATOM 12784 O O . ASN E 1 212 ? -4.256 65.293 48.553 1.00 63.49 192 ASN E O 1
ATOM 12789 N N . VAL E 1 213 ? -2.434 66.237 49.497 1.00 61.52 193 VAL E N 1
ATOM 12790 C CA . VAL E 1 213 ? -1.532 65.196 49.067 1.00 62.04 193 VAL E CA 1
ATOM 12791 C C . VAL E 1 213 ? -1.700 63.998 49.992 1.00 60.92 193 VAL E C 1
ATOM 12792 O O . VAL E 1 213 ? -1.471 64.105 51.191 1.00 64.91 193 VAL E O 1
ATOM 12796 N N . CYS E 1 214 ? -2.068 62.851 49.431 1.00 57.12 194 CYS E N 1
ATOM 12797 C CA . CYS E 1 214 ? -2.305 61.667 50.240 1.00 56.99 194 CYS E CA 1
ATOM 12798 C C . CYS E 1 214 ? -1.335 60.557 49.860 1.00 57.62 194 CYS E C 1
ATOM 12799 O O . CYS E 1 214 ? -1.139 60.262 48.684 1.00 65.61 194 CYS E O 1
ATOM 12802 N N . VAL E 1 215 ? -0.734 59.943 50.866 1.00 51.41 195 VAL E N 1
ATOM 12803 C CA . VAL E 1 215 ? 0.204 58.858 50.657 1.00 45.22 195 VAL E CA 1
ATOM 12804 C C . VAL E 1 215 ? -0.392 57.566 51.208 1.00 51.37 195 VAL E C 1
ATOM 12805 O O . VAL E 1 215 ? -0.832 57.531 52.354 1.00 47.96 195 VAL E O 1
ATOM 12809 N N . TYR E 1 216 ? -0.434 56.513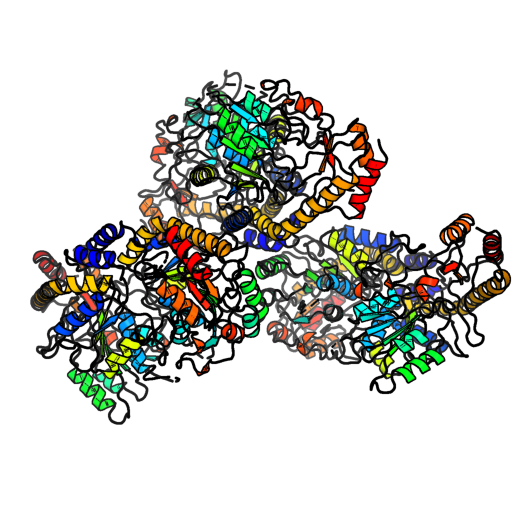 50.389 1.00 50.62 196 TYR E N 1
ATOM 12810 C CA . TYR E 1 216 ? -0.928 55.204 50.836 1.00 40.81 196 TYR E CA 1
ATOM 12811 C C . TYR E 1 216 ? 0.208 54.182 50.896 1.00 44.13 196 TYR E C 1
ATOM 12812 O O . TYR E 1 216 ? 1.171 54.292 50.143 1.00 51.18 196 TYR E O 1
ATOM 12821 N N . SER E 1 217 ? 0.101 53.176 51.758 1.00 42.54 197 SER E N 1
ATOM 12822 C CA . SER E 1 217 ? 1.053 52.074 51.695 1.00 46.78 197 SER E CA 1
ATOM 12823 C C . SER E 1 217 ? 0.331 50.821 51.223 1.00 46.89 197 SER E C 1
ATOM 12824 O O . SER E 1 217 ? -0.825 50.599 51.573 1.00 47.40 197 SER E O 1
ATOM 12827 N N . THR E 1 218 ? 1.007 50.004 50.423 1.00 44.30 198 THR E N 1
ATOM 12828 C CA . THR E 1 218 ? 0.451 48.702 50.061 1.00 43.82 198 THR E CA 1
ATOM 12829 C C . THR E 1 218 ? 1.436 47.612 50.486 1.00 42.43 198 THR E C 1
ATOM 12830 O O . THR E 1 218 ? 1.569 46.563 49.849 1.00 52.58 198 THR E O 1
ATOM 12834 N N . GLY E 1 219 ? 2.116 47.869 51.596 1.00 39.12 199 GLY E N 1
ATOM 12835 C CA . GLY E 1 219 ? 3.038 46.911 52.167 1.00 42.09 199 GLY E CA 1
ATOM 12836 C C . GLY E 1 219 ? 2.351 45.629 52.588 1.00 47.15 199 GLY E C 1
ATOM 12837 O O . GLY E 1 219 ? 1.116 45.538 52.549 1.00 42.99 199 GLY E O 1
ATOM 12838 N N . ALA E 1 220 ? 3.161 44.660 53.016 1.00 46.44 200 ALA E N 1
ATOM 12839 C CA . ALA E 1 220 ? 2.729 43.274 53.218 1.00 42.63 200 ALA E CA 1
ATOM 12840 C C . ALA E 1 220 ? 1.425 43.119 54.000 1.00 40.96 200 ALA E C 1
ATOM 12841 O O . ALA E 1 220 ? 0.551 42.362 53.591 1.00 45.58 200 ALA E O 1
ATOM 12843 N N . ILE E 1 221 ? 1.270 43.831 55.110 1.00 35.38 201 ILE E N 1
ATOM 12844 C CA . ILE E 1 221 ? 0.107 43.554 55.937 1.00 38.85 201 ILE E CA 1
ATOM 12845 C C . ILE E 1 221 ? -0.943 44.661 55.888 1.00 38.82 201 ILE E C 1
ATOM 12846 O O . ILE E 1 221 ? -1.974 44.584 56.561 1.00 39.94 201 ILE E O 1
ATOM 12875 N N . ILE E 1 223 ? -4.120 46.308 54.297 1.00 46.48 203 ILE E N 1
ATOM 12876 C CA . ILE E 1 223 ? -5.238 45.496 53.831 1.00 37.94 203 ILE E CA 1
ATOM 12877 C C . ILE E 1 223 ? -5.187 45.316 52.306 1.00 42.71 203 ILE E C 1
ATOM 12878 O O . ILE E 1 223 ? -5.666 44.314 51.799 1.00 46.92 203 ILE E O 1
ATOM 12883 N N . LEU E 1 224 ? -4.676 46.305 51.571 1.00 48.44 204 LEU E N 1
ATOM 12884 C CA . LEU E 1 224 ? -4.345 46.096 50.152 1.00 47.51 204 LEU E CA 1
ATOM 12885 C C . LEU E 1 224 ? -2.847 46.008 49.977 1.00 45.33 204 LEU E C 1
ATOM 12886 O O . LEU E 1 224 ? -2.156 47.001 50.172 1.00 49.23 204 LEU E O 1
ATOM 12891 N N . THR E 1 225 ? -2.330 44.853 49.574 1.00 39.59 205 THR E N 1
ATOM 12892 C CA . THR E 1 225 ? -0.879 44.738 49.484 1.00 36.79 205 THR E CA 1
ATOM 12893 C C . THR E 1 225 ? -0.415 44.554 48.051 1.00 41.14 205 THR E C 1
ATOM 12894 O O . THR E 1 225 ? -1.141 43.996 47.227 1.00 45.12 205 THR E O 1
ATOM 12898 N N . THR E 1 226 ? 0.774 45.068 47.750 1.00 39.70 206 THR E N 1
ATOM 12899 C CA . THR E 1 226 ? 1.453 44.780 46.483 1.00 36.36 206 THR E CA 1
ATOM 12900 C C . THR E 1 226 ? 2.745 44.008 46.756 1.00 38.78 206 THR E C 1
ATOM 12901 O O . THR E 1 226 ? 3.629 43.899 45.896 1.00 46.27 206 THR E O 1
ATOM 12905 N N . GLY E 1 227 ? 2.836 43.444 47.956 1.00 37.42 207 GLY E N 1
ATOM 12906 C CA . GLY E 1 227 ? 4.083 42.896 48.464 1.00 34.78 207 GLY E CA 1
ATOM 12907 C C . GLY E 1 227 ? 4.834 43.997 49.191 1.00 44.53 207 GLY E C 1
ATOM 12908 O O . GLY E 1 227 ? 4.833 44.082 50.424 1.00 52.83 207 GLY E O 1
ATOM 12909 N N . SER E 1 228 ? 5.471 44.858 48.410 1.00 44.17 208 SER E N 1
ATOM 12910 C CA . SER E 1 228 ? 5.958 46.131 48.909 1.00 43.00 208 SER E CA 1
ATOM 12911 C C . SER E 1 228 ? 5.355 47.159 47.985 1.00 44.43 208 SER E C 1
ATOM 12912 O O . SER E 1 228 ? 4.981 46.831 46.871 1.00 49.16 208 SER E O 1
ATOM 12915 N N . GLY E 1 229 ? 5.184 48.383 48.461 1.00 50.26 209 GLY E N 1
ATOM 12916 C CA . GLY E 1 229 ? 4.669 49.432 47.609 1.00 51.49 209 GLY E CA 1
ATOM 12917 C C . GLY E 1 229 ? 3.795 50.463 48.294 1.00 50.38 209 GLY E C 1
ATOM 12918 O O . GLY E 1 229 ? 3.440 50.339 49.468 1.00 49.96 209 GLY E O 1
ATOM 12919 N N . GLY E 1 230 ? 3.441 51.485 47.530 1.00 43.08 210 GLY E N 1
ATOM 12920 C CA . GLY E 1 230 ? 2.509 52.492 47.976 1.00 49.74 210 GLY E CA 1
ATOM 12921 C C . GLY E 1 230 ? 2.158 53.363 46.790 1.00 51.08 210 GLY E C 1
ATOM 12922 O O . GLY E 1 230 ? 2.610 53.109 45.673 1.00 53.16 210 GLY E O 1
ATOM 12923 N N . PHE E 1 231 ? 1.392 54.417 47.023 1.00 43.32 211 PHE E N 1
ATOM 12924 C CA . PHE E 1 231 ? 1.171 55.375 45.960 1.00 46.65 211 PHE E CA 1
ATOM 12925 C C . PHE E 1 231 ? 0.790 56.730 46.508 1.00 48.00 211 PHE E C 1
ATOM 12926 O O . PHE E 1 231 ? 0.297 56.834 47.627 1.00 50.63 211 PHE E O 1
ATOM 12934 N N . VAL E 1 232 ? 1.020 57.761 45.701 1.00 49.75 212 VAL E N 1
ATOM 12935 C CA . VAL E 1 232 ? 0.684 59.123 46.078 1.00 50.23 212 VAL E CA 1
ATOM 12936 C C . VAL E 1 232 ? -0.457 59.600 45.182 1.00 52.88 212 VAL E C 1
ATOM 12937 O O . VAL E 1 232 ? -0.464 59.316 43.987 1.00 54.06 212 VAL E O 1
ATOM 12941 N N . VAL E 1 233 ? -1.442 60.263 45.786 1.00 50.40 213 VAL E N 1
ATOM 12942 C CA . VAL E 1 233 ? -2.563 60.873 45.078 1.00 48.74 213 VAL E CA 1
ATOM 12943 C C . VAL E 1 233 ? -2.476 62.385 45.174 1.00 55.72 213 VAL E C 1
ATOM 12944 O O . VAL E 1 233 ? -2.335 62.930 46.274 1.00 56.67 213 VAL E O 1
ATOM 12948 N N . LEU E 1 234 ? -2.588 63.068 44.040 1.00 56.17 214 LEU E N 1
ATOM 12949 C CA . LEU E 1 234 ? -2.455 64.518 44.021 1.00 60.69 214 LEU E CA 1
ATOM 12950 C C . LEU E 1 234 ? -3.803 65.222 43.767 1.00 65.84 214 LEU E C 1
ATOM 12951 O O . LEU E 1 234 ? -4.678 64.675 43.088 1.00 63.93 214 LEU E O 1
ATOM 12956 N N . PRO E 1 235 ? -3.976 66.429 44.344 1.00 64.34 215 PRO E N 1
ATOM 12957 C CA . PRO E 1 235 ? -5.178 67.263 44.172 1.00 66.31 215 PRO E CA 1
ATOM 12958 C C . PRO E 1 235 ? -5.224 68.047 42.848 1.00 70.69 215 PRO E C 1
ATOM 12959 O O . PRO E 1 235 ? -6.300 68.540 42.492 1.00 67.43 215 PRO E O 1
ATOM 12963 N N . ASP E 1 236 ? -4.089 68.187 42.156 1.00 73.35 216 ASP E N 1
ATOM 12964 C CA . ASP E 1 236 ? -4.066 68.841 40.836 1.00 82.85 216 ASP E CA 1
ATOM 12965 C C . ASP E 1 236 ? -2.976 68.260 39.934 1.00 80.57 216 ASP E C 1
ATOM 12966 O O . ASP E 1 236 ? -2.121 67.507 40.392 1.00 80.64 216 ASP E O 1
ATOM 12971 N N . ASP E 1 237 ? -3.004 68.639 38.657 1.00 79.20 217 ASP E N 1
ATOM 12972 C CA . ASP E 1 237 ? -2.104 68.064 37.655 1.00 77.50 217 ASP E CA 1
ATOM 12973 C C . ASP E 1 237 ? -0.642 68.479 37.862 1.00 72.72 217 ASP E C 1
ATOM 12974 O O . ASP E 1 237 ? 0.277 67.737 37.516 1.00 67.47 217 ASP E O 1
ATOM 12979 N N . ASP E 1 238 ? -0.434 69.661 38.429 1.00 72.86 218 ASP E N 1
ATOM 12980 C CA . ASP E 1 238 ? 0.908 70.184 38.660 1.00 71.64 218 ASP E CA 1
ATOM 12981 C C . ASP E 1 238 ? 1.725 69.356 39.654 1.00 70.98 218 ASP E C 1
ATOM 12982 O O . ASP E 1 238 ? 2.872 69.006 39.378 1.00 72.17 218 ASP E O 1
ATOM 12987 N N . LEU E 1 239 ? 1.136 69.036 40.803 1.00 68.63 219 LEU E N 1
ATOM 12988 C CA . LEU E 1 239 ? 1.813 68.217 41.805 1.00 71.10 219 LEU E CA 1
ATOM 12989 C C . LEU E 1 239 ? 2.008 66.815 41.255 1.00 72.54 219 LEU E C 1
ATOM 12990 O O . LEU E 1 239 ? 3.007 66.145 41.522 1.00 73.53 219 LEU E O 1
ATOM 12995 N N . TYR E 1 240 ? 1.029 66.383 40.476 1.00 72.18 220 TYR E N 1
ATOM 12996 C CA . TYR E 1 240 ? 1.079 65.098 39.819 1.00 65.21 220 TYR E CA 1
ATOM 12997 C C . TYR E 1 240 ? 2.255 65.032 38.835 1.00 69.66 220 TYR E C 1
ATOM 12998 O O . TYR E 1 240 ? 2.995 64.057 38.816 1.00 71.48 220 TYR E O 1
ATOM 13007 N N . ASP E 1 241 ? 2.413 66.054 37.998 1.00 71.73 221 ASP E N 1
ATOM 13008 C CA . ASP E 1 241 ? 3.534 66.069 37.057 1.00 72.20 221 ASP E CA 1
ATOM 13009 C C . ASP E 1 241 ? 4.873 66.035 37.801 1.00 67.44 221 ASP E C 1
ATOM 13010 O O . ASP E 1 241 ? 5.733 65.186 37.522 1.00 68.00 221 ASP E O 1
ATOM 13015 N N . ARG E 1 242 ? 5.020 66.919 38.784 1.00 58.37 222 ARG E N 1
ATOM 13016 C CA . ARG E 1 242 ? 6.280 67.054 39.500 1.00 57.40 222 ARG E CA 1
ATOM 13017 C C . ARG E 1 242 ? 6.688 65.779 40.232 1.00 62.11 222 ARG E C 1
ATOM 13018 O O . ARG E 1 242 ? 7.849 65.366 40.186 1.00 61.63 222 ARG E O 1
ATOM 13026 N N . LEU E 1 243 ? 5.726 65.130 40.874 1.00 59.40 223 LEU E N 1
ATOM 13027 C CA . LEU E 1 243 ? 6.040 63.931 41.628 1.00 56.95 223 LEU E CA 1
ATOM 13028 C C . LEU E 1 243 ? 6.309 62.789 40.667 1.00 59.11 223 LEU E C 1
ATOM 13029 O O . LEU E 1 243 ? 7.145 61.935 40.932 1.00 65.90 223 LEU E O 1
ATOM 13034 N N . ARG E 1 244 ? 5.636 62.811 39.527 1.00 58.04 224 ARG E N 1
ATOM 13035 C CA . ARG E 1 244 ? 5.845 61.803 38.511 1.00 55.24 224 ARG E CA 1
ATOM 13036 C C . ARG E 1 244 ? 7.284 61.951 37.983 1.00 58.93 224 ARG E C 1
ATOM 13037 O O . ARG E 1 244 ? 7.944 60.967 37.630 1.00 63.73 224 ARG E O 1
ATOM 13045 N N . LEU E 1 245 ? 7.767 63.188 37.920 1.00 61.14 225 LEU E N 1
ATOM 13046 C CA . LEU E 1 245 ? 9.159 63.441 37.537 1.00 61.44 225 LEU E CA 1
ATOM 13047 C C . LEU E 1 245 ? 10.181 62.916 38.545 1.00 62.13 225 LEU E C 1
ATOM 13048 O O . LEU E 1 245 ? 11.070 62.129 38.198 1.00 56.87 225 LEU E O 1
ATOM 13053 N N . ARG E 1 246 ? 10.028 63.336 39.799 1.00 62.61 226 ARG E N 1
ATOM 13054 C CA . ARG E 1 246 ? 11.016 63.056 40.838 1.00 62.57 226 ARG E CA 1
ATOM 13055 C C . ARG E 1 246 ? 11.076 61.589 41.277 1.00 59.74 226 ARG E C 1
ATOM 13056 O O . ARG E 1 246 ? 12.012 61.180 41.963 1.00 60.02 226 ARG E O 1
ATOM 13064 N N . ARG E 1 247 ? 10.074 60.812 40.878 1.00 50.43 227 ARG E N 1
ATOM 13065 C CA . ARG E 1 247 ? 10.018 59.387 41.160 1.00 47.83 227 ARG E CA 1
ATOM 13066 C C . ARG E 1 247 ? 11.125 58.632 40.426 1.00 57.46 227 ARG E C 1
ATOM 13067 O O . ARG E 1 247 ? 11.612 57.603 40.900 1.00 53.20 227 ARG E O 1
ATOM 13075 N N . TRP E 1 248 ? 11.510 59.152 39.260 1.00 64.01 228 TRP E N 1
ATOM 13076 C CA . TRP E 1 248 ? 12.565 58.549 38.450 1.00 64.29 228 TRP E CA 1
ATOM 13077 C C . TRP E 1 248 ? 13.627 59.606 38.128 1.00 60.97 228 TRP E C 1
ATOM 13078 O O . TRP E 1 248 ? 13.767 60.082 36.993 1.00 62.31 228 TRP E O 1
ATOM 13089 N N . LEU E 1 249 ? 14.335 60.005 39.180 1.00 54.76 229 LEU E N 1
ATOM 13090 C CA . LEU E 1 249 ? 15.548 60.806 39.086 1.00 56.97 229 LEU E CA 1
ATOM 13091 C C . LEU E 1 249 ? 15.362 62.144 38.376 1.00 58.08 229 LEU E C 1
ATOM 13092 O O . LEU E 1 249 ? 16.339 62.802 38.022 1.00 63.40 229 LEU E O 1
ATOM 13097 N N . GLY E 1 250 ? 14.112 62.561 38.197 1.00 58.96 230 GLY E N 1
ATOM 13098 C CA . GLY E 1 250 ? 13.821 63.825 37.543 1.00 63.55 230 GLY E CA 1
ATOM 13099 C C . GLY E 1 250 ? 13.955 63.779 36.036 1.00 63.83 230 GLY E C 1
ATOM 13100 O O . GLY E 1 250 ? 14.111 64.809 35.394 1.00 69.97 230 GLY E O 1
ATOM 13101 N N . ILE E 1 251 ? 13.882 62.572 35.482 1.00 67.77 231 ILE E N 1
ATOM 13102 C CA . ILE E 1 251 ? 14.013 62.346 34.045 1.00 65.93 231 ILE E CA 1
ATOM 13103 C C . ILE E 1 251 ? 12.659 62.197 33.381 1.00 71.93 231 ILE E C 1
ATOM 13104 O O . ILE E 1 251 ? 11.894 61.276 33.698 1.00 74.08 231 ILE E O 1
ATOM 13109 N N . GLU E 1 252 ? 12.370 63.105 32.455 1.00 74.88 232 GLU E N 1
ATOM 13110 C CA . GLU E 1 252 ? 11.176 63.017 31.632 1.00 79.24 232 GLU E CA 1
ATOM 13111 C C . GLU E 1 252 ? 11.322 61.758 30.771 1.00 84.68 232 GLU E C 1
ATOM 13112 O O . GLU E 1 252 ? 12.204 61.698 29.916 1.00 90.37 232 GLU E O 1
ATOM 13118 N N . ARG E 1 253 ? 10.467 60.760 30.982 1.00 87.21 233 ARG E N 1
ATOM 13119 C CA . ARG E 1 253 ? 10.681 59.454 30.348 1.00 90.68 233 ARG E CA 1
ATOM 13120 C C . ARG E 1 253 ? 10.276 59.396 28.887 1.00 95.78 233 ARG E C 1
ATOM 13121 O O . ARG E 1 253 ? 10.651 58.470 28.165 1.00 96.18 233 ARG E O 1
ATOM 13129 N N . ALA E 1 254 ? 9.555 60.413 28.440 1.00 96.33 234 ALA E N 1
ATOM 13130 C CA . ALA E 1 254 ? 9.134 60.477 27.055 1.00 98.62 234 ALA E CA 1
ATOM 13131 C C . ALA E 1 254 ? 10.245 61.122 26.248 1.00 100.67 234 ALA E C 1
ATOM 13132 O O . ALA E 1 254 ? 10.135 61.296 25.034 1.00 98.04 234 ALA E O 1
ATOM 13134 N N . SER E 1 255 ? 11.324 61.470 26.939 1.00 104.86 235 SER E N 1
ATOM 13135 C CA . SER E 1 255 ? 12.444 62.134 26.304 1.00 112.51 235 SER E CA 1
ATOM 13136 C C . SER E 1 255 ? 13.399 61.128 25.687 1.00 115.86 235 SER E C 1
ATOM 13137 O O . SER E 1 255 ? 13.421 59.945 26.046 1.00 115.93 235 SER E O 1
ATOM 13140 N N . ASP E 1 256 ? 14.176 61.637 24.741 1.00 119.51 236 ASP E N 1
ATOM 13141 C CA . ASP E 1 256 ? 15.169 60.878 24.006 1.00 121.68 236 ASP E CA 1
ATOM 13142 C C . ASP E 1 256 ? 16.415 60.676 24.852 1.00 123.23 236 ASP E C 1
ATOM 13143 O O . ASP E 1 256 ? 17.320 61.512 24.827 1.00 129.79 236 ASP E O 1
ATOM 13148 N N . ARG E 1 257 ? 16.461 59.583 25.612 1.00 116.46 237 ARG E N 1
ATOM 13149 C CA . ARG E 1 257 ? 17.633 59.309 26.438 1.00 110.80 237 ARG E CA 1
ATOM 13150 C C . ARG E 1 257 ? 18.631 58.427 25.684 1.00 103.49 237 ARG E C 1
ATOM 13151 O O . ARG E 1 257 ? 19.694 58.090 26.199 1.00 107.77 237 ARG E O 1
ATOM 13159 N N . ILE E 1 258 ? 18.292 58.063 24.454 1.00 92.73 238 ILE E N 1
ATOM 13160 C CA . ILE E 1 258 ? 19.172 57.225 23.655 1.00 85.64 238 ILE E CA 1
ATOM 13161 C C . ILE E 1 258 ? 20.320 58.039 23.058 1.00 87.59 238 ILE E C 1
ATOM 13162 O O . ILE E 1 258 ? 21.428 57.518 22.919 1.00 91.83 238 ILE E O 1
ATOM 13167 N N . THR E 1 259 ? 20.070 59.316 22.749 1.00 85.85 239 THR E N 1
ATOM 13168 C CA . THR E 1 259 ? 21.121 60.233 22.275 1.00 92.37 239 THR E CA 1
ATOM 13169 C C . THR E 1 259 ? 21.578 61.198 23.367 1.00 92.29 239 THR E C 1
ATOM 13170 O O . THR E 1 259 ? 22.413 62.071 23.118 1.00 100.29 239 THR E O 1
ATOM 13174 N N . GLY E 1 260 ? 21.030 61.038 24.569 1.00 87.33 240 GLY E N 1
ATOM 13175 C CA . GLY E 1 260 ? 21.379 61.883 25.698 1.00 88.24 240 GLY E CA 1
ATOM 13176 C C . GLY E 1 260 ? 20.711 63.247 25.665 1.00 93.16 240 GLY E C 1
ATOM 13177 O O . GLY E 1 260 ? 21.160 64.186 26.322 1.00 89.56 240 GLY E O 1
ATOM 13178 N N . ASP E 1 261 ? 19.616 63.344 24.915 1.00 96.59 241 ASP E N 1
ATOM 13179 C CA . ASP E 1 261 ? 18.894 64.601 24.734 1.00 100.99 241 ASP E CA 1
ATOM 13180 C C . ASP E 1 261 ? 17.800 64.809 25.781 1.00 90.95 241 ASP E C 1
ATOM 13181 O O . ASP E 1 261 ? 16.615 64.686 25.474 1.00 91.63 241 ASP E O 1
ATOM 13186 N N . TYR E 1 262 ? 18.205 65.094 27.017 1.00 84.73 242 TYR E N 1
ATOM 13187 C CA . TYR E 1 262 ? 17.268 65.376 28.113 1.00 76.84 242 TYR E CA 1
ATOM 13188 C C . TYR E 1 262 ? 17.945 66.237 29.171 1.00 77.84 242 TYR E C 1
ATOM 13189 O O . TYR E 1 262 ? 19.172 66.333 29.209 1.00 82.92 242 TYR E O 1
ATOM 13198 N N . ASP E 1 263 ? 17.149 66.878 30.019 1.00 75.82 243 ASP E N 1
ATOM 13199 C CA . ASP E 1 263 ? 17.702 67.694 31.094 1.00 77.35 243 ASP E CA 1
ATOM 13200 C C . ASP E 1 263 ? 17.067 67.327 32.425 1.00 74.54 243 ASP E C 1
ATOM 13201 O O . ASP E 1 263 ? 15.927 66.865 32.484 1.00 79.21 243 ASP E O 1
ATOM 13206 N N . VAL E 1 264 ? 17.830 67.486 33.495 1.00 70.32 244 VAL E N 1
ATOM 13207 C CA . VAL E 1 264 ? 17.269 67.316 34.814 1.00 70.16 244 VAL E CA 1
ATOM 13208 C C . VAL E 1 264 ? 17.282 68.689 35.466 1.00 75.95 244 VAL E C 1
ATOM 13209 O O . VAL E 1 264 ? 18.345 69.240 35.760 1.00 74.81 244 VAL E O 1
ATOM 13213 N N . ALA E 1 265 ? 16.087 69.251 35.643 1.00 79.45 245 ALA E N 1
ATOM 13214 C CA . ALA E 1 265 ? 15.926 70.572 36.238 1.00 78.77 245 ALA E CA 1
ATOM 13215 C C . ALA E 1 265 ? 15.722 70.401 37.727 1.00 75.40 245 ALA E C 1
ATOM 13216 O O . ALA E 1 265 ? 16.130 71.242 38.518 1.00 82.62 245 ALA E O 1
ATOM 13218 N N . GLU E 1 266 ? 15.093 69.292 38.094 1.00 72.86 246 GLU E N 1
ATOM 13219 C CA . GLU E 1 266 ? 14.853 68.949 39.488 1.00 74.90 246 GLU E CA 1
ATOM 13220 C C . GLU E 1 266 ? 15.344 67.536 39.777 1.00 74.89 246 GLU E C 1
ATOM 13221 O O . GLU E 1 266 ? 14.722 66.568 39.318 1.00 74.67 246 GLU E O 1
ATOM 13227 N N . TRP E 1 267 ? 16.428 67.402 40.543 1.00 72.22 247 TRP E N 1
ATOM 13228 C CA . TRP E 1 267 ? 16.958 66.068 40.813 1.00 70.29 247 TRP E CA 1
ATOM 13229 C C . TRP E 1 267 ? 15.920 65.277 41.597 1.00 75.09 247 TRP E C 1
ATOM 13230 O O . TRP E 1 267 ? 15.124 65.841 42.336 1.00 87.76 247 TRP E O 1
ATOM 13241 N N . GLY E 1 268 ? 15.927 63.966 41.428 1.00 69.65 248 GLY E N 1
ATOM 13242 C CA . GLY E 1 268 ? 14.894 63.129 42.003 1.00 69.51 248 GLY E CA 1
ATOM 13243 C C . GLY E 1 268 ? 15.381 61.861 42.668 1.00 69.24 248 GLY E C 1
ATOM 13244 O O . GLY E 1 268 ? 16.536 61.748 43.098 1.00 74.31 248 GLY E O 1
ATOM 13245 N N . TYR E 1 269 ? 14.473 60.904 42.772 1.00 61.92 249 TYR E N 1
ATOM 13246 C CA . TYR E 1 269 ? 14.739 59.679 43.499 1.00 60.96 249 TYR E CA 1
ATOM 13247 C C . TYR E 1 269 ? 14.537 58.458 42.593 1.00 59.12 249 TYR E C 1
ATOM 13248 O O . TYR E 1 269 ? 14.355 58.600 41.384 1.00 56.15 249 TYR E O 1
ATOM 13257 N N . ARG E 1 270 ? 14.597 57.262 43.172 1.00 57.12 250 ARG E N 1
ATOM 13258 C CA . ARG E 1 270 ? 14.417 56.032 42.399 1.00 54.90 250 ARG E CA 1
ATOM 13259 C C . ARG E 1 270 ? 13.378 55.194 43.157 1.00 56.38 250 ARG E C 1
ATOM 13260 O O . ARG E 1 270 ? 13.696 54.317 43.965 1.00 57.35 250 ARG E O 1
ATOM 13268 N N . PHE E 1 271 ? 12.115 55.528 42.911 1.00 55.17 251 PHE E N 1
ATOM 13269 C CA . PHE E 1 271 ? 11.024 55.085 43.767 1.00 51.08 251 PHE E CA 1
ATOM 13270 C C . PHE E 1 271 ? 9.911 54.320 43.058 1.00 49.43 251 PHE E C 1
ATOM 13271 O O . PHE E 1 271 ? 8.888 54.079 43.658 1.00 52.39 251 PHE E O 1
ATOM 13279 N N . ILE E 1 272 ? 10.102 53.931 41.803 1.00 50.48 252 ILE E N 1
ATOM 13280 C CA . ILE E 1 272 ? 9.037 53.264 41.045 1.00 45.20 252 ILE E CA 1
ATOM 13281 C C . ILE E 1 272 ? 8.632 51.906 41.604 1.00 45.00 252 ILE E C 1
ATOM 13282 O O . ILE E 1 272 ? 9.433 51.187 42.206 1.00 44.60 252 ILE E O 1
ATOM 13287 N N . LEU E 1 273 ? 7.376 51.558 41.363 1.00 45.83 253 LEU E N 1
ATOM 13288 C CA . LEU E 1 273 ? 6.863 50.224 41.627 1.00 41.73 253 LEU E CA 1
ATOM 13289 C C . LEU E 1 273 ? 7.066 49.406 40.345 1.00 44.28 253 LEU E C 1
ATOM 13290 O O . LEU E 1 273 ? 6.981 49.950 39.248 1.00 51.39 253 LEU E O 1
ATOM 13295 N N . ASN E 1 274 ? 7.424 48.132 40.468 1.00 43.51 254 ASN E N 1
ATOM 13296 C CA . ASN E 1 274 ? 7.661 47.335 39.273 1.00 42.97 254 ASN E CA 1
ATOM 13297 C C . ASN E 1 274 ? 6.443 46.454 38.922 1.00 50.01 254 ASN E C 1
ATOM 13298 O O . ASN E 1 274 ? 5.466 46.392 39.681 1.00 51.51 254 ASN E O 1
ATOM 13303 N N . GLU E 1 275 ? 6.517 45.761 37.787 1.00 50.77 255 GLU E N 1
ATOM 13304 C CA . GLU E 1 275 ? 5.377 45.026 37.233 1.00 50.74 255 GLU E CA 1
ATOM 13305 C C . GLU E 1 275 ? 4.882 43.918 38.174 1.00 48.57 255 GLU E C 1
ATOM 13306 O O . GLU E 1 275 ? 3.711 43.537 38.152 1.00 48.66 255 GLU E O 1
ATOM 13312 N N . ILE E 1 276 ? 5.770 43.418 39.018 1.00 38.35 256 ILE E N 1
ATOM 13313 C CA . ILE E 1 276 ? 5.386 42.376 39.944 1.00 41.79 256 ILE E CA 1
ATOM 13314 C C . ILE E 1 276 ? 4.481 43.006 41.003 1.00 51.25 256 ILE E C 1
ATOM 13315 O O . ILE E 1 276 ? 3.465 42.427 41.399 1.00 52.71 256 ILE E O 1
ATOM 13320 N N . GLY E 1 277 ? 4.850 44.209 41.436 1.00 50.47 257 GLY E N 1
ATOM 13321 C CA . GLY E 1 277 ? 4.031 44.992 42.343 1.00 42.21 257 GLY E CA 1
ATOM 13322 C C . GLY E 1 277 ? 2.682 45.331 41.739 1.00 44.61 257 GLY E C 1
ATOM 13323 O O . GLY E 1 277 ? 1.642 45.161 42.372 1.00 46.02 257 GLY E O 1
ATOM 13324 N N . GLY E 1 278 ? 2.690 45.829 40.509 1.00 45.92 258 GLY E N 1
ATOM 13325 C CA . GLY E 1 278 ? 1.439 46.146 39.843 1.00 45.84 258 GLY E CA 1
ATOM 13326 C C . GLY E 1 278 ? 0.513 44.952 39.658 1.00 55.23 258 GLY E C 1
ATOM 13327 O O . GLY E 1 278 ? -0.693 45.062 39.883 1.00 53.04 258 GLY E O 1
ATOM 13328 N N . ALA E 1 279 ? 1.075 43.801 39.278 1.00 55.50 259 ALA E N 1
ATOM 13329 C CA . ALA E 1 279 ? 0.270 42.597 39.058 1.00 47.45 259 ALA E CA 1
ATOM 13330 C C . ALA E 1 279 ? -0.401 42.155 40.352 1.00 47.47 259 ALA E C 1
ATOM 13331 O O . ALA E 1 279 ? -1.602 41.861 40.372 1.00 45.74 259 ALA E O 1
ATOM 13333 N N . ILE E 1 280 ? 0.387 42.119 41.426 1.00 41.42 260 ILE E N 1
ATOM 13334 C CA . ILE E 1 280 ? -0.114 41.742 42.733 1.00 40.82 260 ILE E CA 1
ATOM 13335 C C . ILE E 1 280 ? -1.219 42.689 43.204 1.00 46.28 260 ILE E C 1
ATOM 13336 O O . ILE E 1 280 ? -2.256 42.241 43.713 1.00 46.40 260 ILE E O 1
ATOM 13341 N N . GLY E 1 281 ? -1.011 43.993 43.046 1.00 43.33 261 GLY E N 1
ATOM 13342 C CA . GLY E 1 281 ? -2.053 44.942 43.397 1.00 35.74 261 GLY E CA 1
ATOM 13343 C C . GLY E 1 281 ? -3.354 44.710 42.638 1.00 41.62 261 GLY E C 1
ATOM 13344 O O . GLY E 1 281 ? -4.443 44.712 43.233 1.00 42.56 261 GLY E O 1
ATOM 13345 N N . LEU E 1 282 ? -3.245 44.490 41.325 1.00 47.04 262 LEU E N 1
ATOM 13346 C CA . LEU E 1 282 ? -4.424 44.312 40.472 1.00 48.37 262 LEU E CA 1
ATOM 13347 C C . LEU E 1 282 ? -5.235 43.096 40.884 1.00 50.14 262 LEU E C 1
ATOM 13348 O O . LEU E 1 282 ? -6.464 43.129 40.878 1.00 50.48 262 LEU E O 1
ATOM 13353 N N . SER E 1 283 ? -4.542 42.016 41.210 1.00 49.04 263 SER E N 1
ATOM 13354 C CA . SER E 1 283 ? -5.199 40.829 41.717 1.00 49.74 263 SER E CA 1
ATOM 13355 C C . SER E 1 283 ? -5.914 41.097 43.030 1.00 53.93 263 SER E C 1
ATOM 13356 O O . SER E 1 283 ? -7.069 40.711 43.207 1.00 58.15 263 SER E O 1
ATOM 13359 N N . ASN E 1 284 ? -5.221 41.758 43.951 1.00 46.18 264 ASN E N 1
ATOM 13360 C CA . ASN E 1 284 ? -5.748 41.918 45.294 1.00 38.58 264 ASN E CA 1
ATOM 13361 C C . ASN E 1 284 ? -6.866 42.968 45.327 1.00 39.65 264 ASN E C 1
ATOM 13362 O O . ASN E 1 284 ? -7.688 42.985 46.248 1.00 45.04 264 ASN E O 1
ATOM 13367 N N . LEU E 1 285 ? -6.934 43.809 44.300 1.00 40.50 265 LEU E N 1
ATOM 13368 C CA . LEU E 1 285 ? -8.033 44.764 44.208 1.00 48.44 265 LEU E CA 1
ATOM 13369 C C . LEU E 1 285 ? -9.382 44.060 44.120 1.00 53.36 265 LEU E C 1
ATOM 13370 O O . LEU E 1 285 ? -10.385 44.566 44.593 1.00 60.80 265 LEU E O 1
ATOM 13375 N N . GLU E 1 286 ? -9.389 42.874 43.533 1.00 59.54 266 GLU E N 1
ATOM 13376 C CA . GLU E 1 286 ? -10.608 42.097 43.336 1.00 60.71 266 GLU E CA 1
ATOM 13377 C C . GLU E 1 286 ? -11.182 41.524 44.637 1.00 64.79 266 GLU E C 1
ATOM 13378 O O . GLU E 1 286 ? -12.364 41.189 44.696 1.00 70.03 266 GLU E O 1
ATOM 13384 N N . ARG E 1 287 ? -10.360 41.434 45.682 1.00 63.38 267 ARG E N 1
ATOM 13385 C CA . ARG E 1 287 ? -10.793 40.826 46.941 1.00 55.47 267 ARG E CA 1
ATOM 13386 C C . ARG E 1 287 ? -10.892 41.835 48.083 1.00 53.08 267 ARG E C 1
ATOM 13387 O O . ARG E 1 287 ? -11.412 41.504 49.152 1.00 56.47 267 ARG E O 1
ATOM 13395 N N . VAL E 1 288 ? -10.422 43.063 47.870 1.00 47.96 268 VAL E N 1
ATOM 13396 C CA . VAL E 1 288 ? -10.195 43.957 49.006 1.00 47.29 268 VAL E CA 1
ATOM 13397 C C . VAL E 1 288 ? -11.487 44.450 49.650 1.00 42.38 268 VAL E C 1
ATOM 13398 O O . VAL E 1 288 ? -11.534 44.626 50.860 1.00 46.31 268 VAL E O 1
ATOM 13402 N N . ASP E 1 289 ? -12.542 44.614 48.862 1.00 41.45 269 ASP E N 1
ATOM 13403 C CA . ASP E 1 289 ? -13.822 45.086 49.383 1.00 42.87 269 ASP E CA 1
ATOM 13404 C C . ASP E 1 289 ? -14.440 44.139 50.422 1.00 47.31 269 ASP E C 1
ATOM 13405 O O . ASP E 1 289 ? -14.968 44.583 51.440 1.00 46.70 269 ASP E O 1
ATOM 13410 N N . GLU E 1 290 ? -14.387 42.841 50.160 1.00 51.40 270 GLU E N 1
ATOM 13411 C CA . GLU E 1 290 ? -14.889 41.863 51.119 1.00 47.48 270 GLU E CA 1
ATOM 13412 C C . GLU E 1 290 ? -14.062 41.840 52.407 1.00 46.63 270 GLU E C 1
ATOM 13413 O O . GLU E 1 290 ? -14.609 41.706 53.503 1.00 48.66 270 GLU E O 1
ATOM 13419 N N . LEU E 1 291 ? -12.748 41.978 52.279 1.00 48.51 271 LEU E N 1
ATOM 13420 C CA . LEU E 1 291 ? -11.892 42.000 53.451 1.00 47.05 271 LEU E CA 1
ATOM 13421 C C . LEU E 1 291 ? -12.208 43.240 54.290 1.00 53.62 271 LEU E C 1
ATOM 13422 O O . LEU E 1 291 ? -12.297 43.169 55.519 1.00 60.47 271 LEU E O 1
ATOM 13427 N N . LEU E 1 292 ? -12.416 44.369 53.615 1.00 51.43 272 LEU E N 1
ATOM 13428 C CA . LEU E 1 292 ? -12.733 45.621 54.297 1.00 47.76 272 LEU E CA 1
ATOM 13429 C C . LEU E 1 292 ? -14.079 45.538 55.023 1.00 46.92 272 LEU E C 1
ATOM 13430 O O . LEU E 1 292 ? -14.233 46.061 56.132 1.00 47.90 272 LEU E O 1
ATOM 13435 N N . ARG E 1 293 ? -15.059 44.899 54.395 1.00 44.42 273 ARG E N 1
ATOM 13436 C CA . ARG E 1 293 ? -16.359 44.713 55.036 1.00 50.87 273 ARG E CA 1
ATOM 13437 C C . ARG E 1 293 ? -16.261 43.882 56.340 1.00 52.84 273 ARG E C 1
ATOM 13438 O O . ARG E 1 293 ? -16.997 44.126 57.305 1.00 53.05 273 ARG E O 1
ATOM 13446 N N . ARG E 1 294 ? -15.362 42.899 56.348 1.00 42.47 274 ARG E N 1
ATOM 13447 C CA . ARG E 1 294 ? -15.167 42.051 57.509 1.00 48.25 274 ARG E CA 1
ATOM 13448 C C . ARG E 1 294 ? -14.500 42.797 58.650 1.00 55.63 274 ARG E C 1
ATOM 13449 O O . ARG E 1 294 ? -14.857 42.597 59.810 1.00 55.40 274 ARG E O 1
ATOM 13457 N N . HIS E 1 295 ? -13.514 43.630 58.315 1.00 59.21 275 HIS E N 1
ATOM 13458 C CA . HIS E 1 295 ? -12.855 44.508 59.282 1.00 48.53 275 HIS E CA 1
ATOM 13459 C C . HIS E 1 295 ? -13.911 45.336 59.983 1.00 51.74 275 HIS E C 1
ATOM 13460 O O . HIS E 1 295 ? -13.985 45.399 61.225 1.00 52.14 275 HIS E O 1
ATOM 13467 N N . ARG E 1 296 ? -14.748 45.967 59.168 1.00 47.92 276 ARG E N 1
ATOM 13468 C CA . ARG E 1 296 ? -15.727 46.879 59.711 1.00 52.52 276 ARG E CA 1
ATOM 13469 C C . ARG E 1 296 ? -16.756 46.153 60.565 1.00 53.17 276 ARG E C 1
ATOM 13470 O O . ARG E 1 296 ? -17.155 46.652 61.618 1.00 57.90 276 ARG E O 1
ATOM 13478 N N . GLU E 1 297 ? -17.154 44.968 60.124 1.00 49.47 277 GLU E N 1
ATOM 13479 C CA . GLU E 1 297 ? -18.104 44.149 60.868 1.00 53.43 277 GLU E CA 1
ATOM 13480 C C . GLU E 1 297 ? -17.535 43.696 62.216 1.00 53.93 277 GLU E C 1
ATOM 13481 O O . GLU E 1 297 ? -18.225 43.729 63.239 1.00 60.16 277 GLU E O 1
ATOM 13487 N N . ASN E 1 298 ? -16.275 43.282 62.221 1.00 42.61 278 ASN E N 1
ATOM 13488 C CA . ASN E 1 298 ? -15.647 42.884 63.467 1.00 40.39 278 ASN E CA 1
ATOM 13489 C C . ASN E 1 298 ? -15.527 44.105 64.373 1.00 43.06 278 ASN E C 1
ATOM 13490 O O . ASN E 1 298 ? -15.694 44.009 65.589 1.00 53.65 278 ASN E O 1
ATOM 13495 N N . ALA E 1 299 ? -15.218 45.255 63.788 1.00 41.00 279 ALA E N 1
ATOM 13496 C CA . ALA E 1 299 ? -15.118 46.477 64.581 1.00 42.73 279 ALA E CA 1
ATOM 13497 C C . ALA E 1 299 ? -16.469 46.907 65.219 1.00 47.80 279 ALA E C 1
ATOM 13498 O O . ALA E 1 299 ? -16.497 47.358 66.360 1.00 48.82 279 ALA E O 1
ATOM 13500 N N . ALA E 1 300 ? -17.570 46.783 64.480 1.00 41.13 280 ALA E N 1
ATOM 13501 C CA . ALA E 1 300 ? -18.891 47.133 64.997 1.00 42.99 280 ALA E CA 1
ATOM 13502 C C . ALA E 1 300 ? -19.256 46.246 66.171 1.00 66.88 280 ALA E C 1
ATOM 13503 O O . ALA E 1 300 ? -19.869 46.686 67.167 1.00 66.14 280 ALA E O 1
ATOM 13505 N N . PHE E 1 301 ? -18.852 44.990 66.033 1.00 59.82 281 PHE E N 1
ATOM 13506 C CA . PHE E 1 301 ? -19.037 43.987 67.054 1.00 47.77 281 PHE E CA 1
ATOM 13507 C C . PHE E 1 301 ? -18.344 44.433 68.321 1.00 49.32 281 PHE E C 1
ATOM 13508 O O . PHE E 1 301 ? -18.932 44.418 69.397 1.00 49.34 281 PHE E O 1
ATOM 13516 N N . TYR E 1 302 ? -17.094 44.856 68.182 1.00 51.56 282 TYR E N 1
ATOM 13517 C CA . TYR E 1 302 ? -16.330 45.350 69.318 1.00 52.36 282 TYR E CA 1
ATOM 13518 C C . TYR E 1 302 ? -16.932 46.601 69.951 1.00 52.28 282 TYR E C 1
ATOM 13519 O O . TYR E 1 302 ? -17.054 46.682 71.179 1.00 53.75 282 TYR E O 1
ATOM 13528 N N . ASP E 1 303 ? -17.315 47.560 69.116 1.00 52.18 283 ASP E N 1
ATOM 13529 C CA . ASP E 1 303 ? -17.885 48.815 69.599 1.00 55.47 283 ASP E CA 1
ATOM 13530 C C . ASP E 1 303 ? -19.059 48.540 70.538 1.00 56.35 283 ASP E C 1
ATOM 13531 O O . ASP E 1 303 ? -19.206 49.205 71.565 1.00 54.76 283 ASP E O 1
ATOM 13536 N N . LYS E 1 304 ? -19.885 47.556 70.189 1.00 59.00 284 LYS E N 1
ATOM 13537 C CA . LYS E 1 304 ? -21.034 47.183 71.033 1.00 56.17 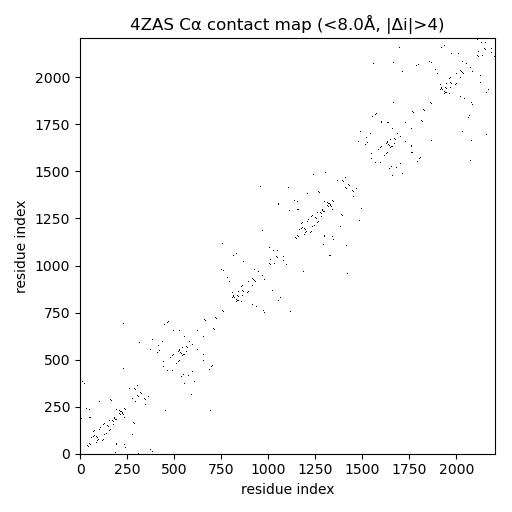284 LYS E CA 1
ATOM 13538 C C . LYS E 1 304 ? -20.617 46.353 72.252 1.00 54.22 284 LYS E C 1
ATOM 13539 O O . LYS E 1 304 ? -20.921 46.709 73.388 1.00 50.87 284 LYS E O 1
ATOM 13545 N N . GLU E 1 305 ? -19.870 45.277 72.017 1.00 56.94 285 GLU E N 1
ATOM 13546 C CA . GLU E 1 305 ? -19.571 44.302 73.067 1.00 58.57 285 GLU E CA 1
ATOM 13547 C C . GLU E 1 305 ? -18.495 44.768 74.056 1.00 58.36 285 GLU E C 1
ATOM 13548 O O . GLU E 1 305 ? -18.453 44.282 75.183 1.00 54.64 285 GLU E O 1
ATOM 13554 N N . LEU E 1 306 ? -17.609 45.674 73.639 1.00 56.13 286 LEU E N 1
ATOM 13555 C CA . LEU E 1 306 ? -16.533 46.116 74.522 1.00 50.92 286 LEU E CA 1
ATOM 13556 C C . LEU E 1 306 ? -16.899 47.396 75.278 1.00 51.69 286 LEU E C 1
ATOM 13557 O O . LEU E 1 306 ? -16.108 47.899 76.074 1.00 56.03 286 LEU E O 1
ATOM 13562 N N . ALA E 1 307 ? -18.110 47.899 75.051 1.00 49.76 287 ALA E N 1
ATOM 13563 C CA . ALA E 1 307 ? -18.583 49.120 75.697 1.00 51.52 287 ALA E CA 1
ATOM 13564 C C . ALA E 1 307 ? -18.976 48.842 77.133 1.00 61.38 287 ALA E C 1
ATOM 13565 O O . ALA E 1 307 ? -19.549 47.799 77.421 1.00 63.39 287 ALA E O 1
ATOM 13567 N N . GLY E 1 308 ? -18.655 49.760 78.039 1.00 63.48 288 GLY E N 1
ATOM 13568 C CA . GLY E 1 308 ? -19.060 49.610 79.420 1.00 56.43 288 GLY E CA 1
ATOM 13569 C C . GLY E 1 308 ? -18.225 48.649 80.231 1.00 56.02 288 GLY E C 1
ATOM 13570 O O . GLY E 1 308 ? -18.617 48.245 81.309 1.00 78.02 288 GLY E O 1
ATOM 13571 N N . ILE E 1 309 ? -17.077 48.262 79.706 1.00 54.09 289 ILE E N 1
ATOM 13572 C CA . ILE E 1 309 ? -16.131 47.455 80.459 1.00 53.81 289 ILE E CA 1
ATOM 13573 C C . ILE E 1 309 ? -15.179 48.360 81.226 1.00 66.89 289 ILE E C 1
ATOM 13574 O O . ILE E 1 309 ? -14.477 49.175 80.614 1.00 61.92 289 ILE E O 1
ATOM 13579 N N . ASP E 1 310 ? -15.124 48.202 82.551 1.00 68.05 290 ASP E N 1
ATOM 13580 C CA . ASP E 1 310 ? -14.251 49.041 83.374 1.00 61.44 290 ASP E CA 1
ATOM 13581 C C . ASP E 1 310 ? -12.765 48.837 83.062 1.00 59.13 290 ASP E C 1
ATOM 13582 O O . ASP E 1 310 ? -12.244 47.718 83.046 1.00 54.80 290 ASP E O 1
ATOM 13587 N N . GLY E 1 311 ? -12.083 49.942 82.819 1.00 55.63 291 GLY E N 1
ATOM 13588 C CA . GLY E 1 311 ? -10.677 49.874 82.493 1.00 61.74 291 GLY E CA 1
ATOM 13589 C C . GLY E 1 311 ? -10.433 49.826 81.001 1.00 59.03 291 GLY E C 1
ATOM 13590 O O . GLY E 1 311 ? -9.291 49.714 80.575 1.00 62.10 291 GLY E O 1
ATOM 13591 N N . VAL E 1 312 ? -11.513 49.890 80.221 1.00 59.28 292 VAL E N 1
ATOM 13592 C CA . VAL E 1 312 ? -11.441 49.838 78.761 1.00 56.69 292 VAL E CA 1
ATOM 13593 C C . VAL E 1 312 ? -12.115 51.063 78.134 1.00 60.27 292 VAL E C 1
ATOM 13594 O O . VAL E 1 312 ? -13.345 51.168 78.130 1.00 60.64 292 VAL E O 1
ATOM 13598 N N . GLU E 1 313 ? -11.307 51.972 77.582 1.00 56.89 293 GLU E N 1
ATOM 13599 C CA . GLU E 1 313 ? -11.835 53.148 76.896 1.00 50.17 293 GLU E CA 1
ATOM 13600 C C . GLU E 1 313 ? -11.676 53.001 75.396 1.00 56.77 293 GLU E C 1
ATOM 13601 O O . GLU E 1 313 ? -10.618 52.620 74.910 1.00 69.12 293 GLU E O 1
ATOM 13607 N N . GLN E 1 314 ? -12.751 53.265 74.664 1.00 56.16 294 GLN E N 1
ATOM 13608 C CA . GLN E 1 314 ? -12.736 53.132 73.215 1.00 52.42 294 GLN E CA 1
ATOM 13609 C C . GLN E 1 314 ? -12.409 54.476 72.600 1.00 47.19 294 GLN E C 1
ATOM 13610 O O . GLN E 1 314 ? -12.349 55.479 73.290 1.00 48.75 294 GLN E O 1
ATOM 13616 N N . THR E 1 315 ? -12.190 54.470 71.296 1.00 50.20 295 THR E N 1
ATOM 13617 C CA . THR E 1 315 ? -11.887 55.667 70.528 1.00 56.44 295 THR E CA 1
ATOM 13618 C C . THR E 1 315 ? -13.178 56.364 70.068 1.00 60.30 295 THR E C 1
ATOM 13619 O O . THR E 1 315 ? -14.226 55.733 69.944 1.00 69.16 295 THR E O 1
ATOM 13623 N N . GLU E 1 316 ? -13.115 57.677 69.912 1.00 56.58 296 GLU E N 1
ATOM 13624 C CA . GLU E 1 316 ? -14.205 58.469 69.359 1.00 58.59 296 GLU E CA 1
ATOM 13625 C C . GLU E 1 316 ? -14.736 57.894 68.042 1.00 62.96 296 GLU E C 1
ATOM 13626 O O . GLU E 1 316 ? -13.983 57.276 67.280 1.00 64.51 296 GLU E O 1
ATOM 13632 N N . ARG E 1 317 ? -16.037 58.079 67.800 1.00 63.29 297 ARG E N 1
ATOM 13633 C CA . ARG E 1 317 ? -16.696 57.673 66.552 1.00 58.73 297 ARG E CA 1
ATOM 13634 C C . ARG E 1 317 ? -17.603 58.782 66.016 1.00 62.10 297 ARG E C 1
ATOM 13635 O O . ARG E 1 317 ? -18.611 59.140 66.638 1.00 75.92 297 ARG E O 1
ATOM 13643 N N . ALA E 1 318 ? -17.259 59.317 64.852 1.00 62.82 298 ALA E N 1
ATOM 13644 C CA . ALA E 1 318 ? -18.053 60.385 64.254 1.00 63.59 298 ALA E CA 1
ATOM 13645 C C . ALA E 1 318 ? -19.007 59.829 63.218 1.00 57.38 298 ALA E C 1
ATOM 13646 O O . ALA E 1 318 ? -18.706 58.845 62.558 1.00 55.53 298 ALA E O 1
ATOM 13648 N N . ASP E 1 319 ? -20.155 60.467 63.056 1.00 63.40 299 ASP E N 1
ATOM 13649 C CA . ASP E 1 319 ? -21.111 59.963 62.091 1.00 70.75 299 ASP E CA 1
ATOM 13650 C C . ASP E 1 319 ? -20.687 60.260 60.655 1.00 67.91 299 ASP E C 1
ATOM 13651 O O . ASP E 1 319 ? -21.152 59.592 59.736 1.00 60.44 299 ASP E O 1
ATOM 13656 N N . ASP E 1 320 ? -19.809 61.244 60.456 1.00 64.33 300 ASP E N 1
ATOM 13657 C CA . ASP E 1 320 ? -19.561 61.741 59.107 1.00 60.15 300 ASP E CA 1
ATOM 13658 C C . ASP E 1 320 ? -18.344 61.096 58.452 1.00 65.76 300 ASP E C 1
ATOM 13659 O O . ASP E 1 320 ? -17.835 61.591 57.448 1.00 75.84 300 ASP E O 1
ATOM 13664 N N . ARG E 1 321 ? -17.915 59.959 58.974 1.00 57.30 301 ARG E N 1
ATOM 13665 C CA . ARG E 1 321 ? -16.786 59.279 58.378 1.00 59.72 301 ARG E CA 1
ATOM 13666 C C . ARG E 1 321 ? -16.916 57.796 58.648 1.00 66.09 301 ARG E C 1
ATOM 13667 O O . ARG E 1 321 ? -17.549 57.387 59.624 1.00 61.16 301 ARG E O 1
ATOM 13675 N N . GLU E 1 322 ? -16.276 57.015 57.779 1.00 67.60 302 GLU E N 1
ATOM 13676 C CA . GLU E 1 322 ? -16.349 55.565 57.772 1.00 63.64 302 GLU E CA 1
ATOM 13677 C C . GLU E 1 322 ? -14.970 54.949 57.955 1.00 61.22 302 GLU E C 1
ATOM 13678 O O . GLU E 1 322 ? -14.238 54.755 56.994 1.00 62.19 302 GLU E O 1
ATOM 13684 N N . PRO E 1 323 ? -14.607 54.638 59.201 1.00 59.22 303 PRO E N 1
ATOM 13685 C CA . PRO E 1 323 ? -13.253 54.146 59.482 1.00 58.50 303 PRO E CA 1
ATOM 13686 C C . PRO E 1 323 ? -12.946 52.801 58.823 1.00 57.53 303 PRO E C 1
ATOM 13687 O O . PRO E 1 323 ? -13.863 52.046 58.512 1.00 61.18 303 PRO E O 1
ATOM 13691 N N . ALA E 1 324 ? -11.665 52.512 58.622 1.00 49.71 304 ALA E N 1
ATOM 13692 C CA . ALA E 1 324 ? -11.250 51.262 57.990 1.00 53.07 304 ALA E CA 1
ATOM 13693 C C . ALA E 1 324 ? -10.909 50.205 59.039 1.00 55.99 304 ALA E C 1
ATOM 13694 O O . ALA E 1 324 ? -10.925 49.003 58.749 1.00 58.91 304 ALA E O 1
ATOM 13696 N N . PHE E 1 325 ? -10.612 50.663 60.252 1.00 48.29 305 PHE E N 1
ATOM 13697 C CA . PHE E 1 325 ? -10.287 49.778 61.371 1.00 49.94 305 PHE E CA 1
ATOM 13698 C C . PHE E 1 325 ? -9.231 48.757 60.984 1.00 44.83 305 PHE E C 1
ATOM 13699 O O . PHE E 1 325 ? -9.468 47.551 61.044 1.00 47.22 305 PHE E O 1
ATOM 13707 N N . TRP E 1 326 ? -8.067 49.239 60.579 1.00 47.40 306 TRP E N 1
ATOM 13708 C CA . TRP E 1 326 ? -6.989 48.332 60.214 1.00 49.42 306 TRP E CA 1
ATOM 13709 C C . TRP E 1 326 ? -6.644 47.426 61.397 1.00 50.62 306 TRP E C 1
ATOM 13710 O O . TRP E 1 326 ? -6.453 46.221 61.242 1.00 57.27 306 TRP E O 1
ATOM 13721 N N . MET E 1 327 ? -6.593 48.023 62.578 1.00 50.55 307 MET E N 1
ATOM 13722 C CA . MET E 1 327 ? -6.540 47.302 63.839 1.00 45.78 307 MET E CA 1
ATOM 13723 C C . MET E 1 327 ? -7.572 47.970 64.712 1.00 50.23 307 MET E C 1
ATOM 13724 O O . MET E 1 327 ? -8.043 49.056 64.383 1.00 63.31 307 MET E O 1
ATOM 13729 N N . TYR E 1 328 ? -7.929 47.346 65.824 1.00 45.50 308 TYR E N 1
ATOM 13730 C CA . TYR E 1 328 ? -8.904 47.950 66.720 1.00 41.88 308 TYR E CA 1
ATOM 13731 C C . TYR E 1 328 ? -8.220 48.533 67.942 1.00 44.20 308 TYR E C 1
ATOM 13732 O O . TYR E 1 328 ? -7.557 47.809 68.684 1.00 45.17 308 TYR E O 1
ATOM 13741 N N . PRO E 1 329 ? -8.397 49.840 68.164 1.00 47.74 309 PRO E N 1
ATOM 13742 C CA . PRO E 1 329 ? -7.769 50.573 69.275 1.00 49.26 309 PRO E CA 1
ATOM 13743 C C . PRO E 1 329 ? -8.503 50.489 70.617 1.00 53.31 309 PRO E C 1
ATOM 13744 O O . PRO E 1 329 ? -9.729 50.579 70.661 1.00 54.37 309 PRO E O 1
ATOM 13748 N N . LEU E 1 330 ? -7.738 50.357 71.699 1.00 48.05 310 LEU E N 1
ATOM 13749 C CA . LEU E 1 330 ? -8.253 50.481 73.052 1.00 51.49 310 LEU E CA 1
ATOM 13750 C C . LEU E 1 330 ? -7.250 51.233 73.918 1.00 49.43 310 LEU E C 1
ATOM 13751 O O . LEU E 1 330 ? -6.072 51.284 73.590 1.00 48.62 310 LEU E O 1
ATOM 13756 N N . LYS E 1 331 ? -7.738 51.888 74.969 1.00 51.45 311 LYS E N 1
ATOM 13757 C CA . LYS E 1 331 ? -6.886 52.421 76.022 1.00 46.63 311 LYS E CA 1
ATOM 13758 C C . LYS E 1 331 ? -7.185 51.718 77.353 1.00 51.67 311 LYS E C 1
ATOM 13759 O O . LYS E 1 331 ? -8.311 51.766 77.824 1.00 48.66 311 LYS E O 1
ATOM 13765 N N . VAL E 1 332 ? -6.207 51.029 77.939 1.00 53.53 312 VAL E N 1
ATOM 13766 C CA . VAL E 1 332 ? -6.490 50.187 79.110 1.00 52.21 312 VAL E CA 1
ATOM 13767 C C . VAL E 1 332 ? -5.625 50.489 80.331 1.00 52.88 312 VAL E C 1
ATOM 13768 O O . VAL E 1 332 ? -4.464 50.848 80.184 1.00 54.88 312 VAL E O 1
ATOM 13772 N N . ARG E 1 333 ? -6.196 50.355 81.534 1.00 57.45 313 ARG E N 1
ATOM 13773 C CA . ARG E 1 333 ? -5.399 50.376 82.772 1.00 62.28 313 ARG E CA 1
ATOM 13774 C C . ARG E 1 333 ? -4.484 49.144 82.809 1.00 64.59 313 ARG E C 1
ATOM 13775 O O . ARG E 1 333 ? -4.855 48.081 82.297 1.00 59.52 313 ARG E O 1
ATOM 13783 N N . ASP E 1 334 ? -3.300 49.295 83.408 1.00 65.83 314 ASP E N 1
ATOM 13784 C CA . ASP E 1 334 ? -2.364 48.185 83.589 1.00 69.15 314 ASP E CA 1
ATOM 13785 C C . ASP E 1 334 ? -2.150 47.420 82.283 1.00 68.76 314 ASP E C 1
ATOM 13786 O O . ASP E 1 334 ? -2.287 46.194 82.246 1.00 70.89 314 ASP E O 1
ATOM 13791 N N . ARG E 1 335 ? -1.798 48.151 81.224 1.00 65.34 315 ARG E N 1
ATOM 13792 C CA . ARG E 1 335 ? -1.638 47.564 79.896 1.00 58.51 315 ARG E CA 1
ATOM 13793 C C . ARG E 1 335 ? -0.727 46.340 79.865 1.00 61.81 315 ARG E C 1
ATOM 13794 O O . ARG E 1 335 ? -1.045 45.368 79.188 1.00 54.33 315 ARG E O 1
ATOM 13802 N N . PRO E 1 336 ? 0.401 46.374 80.598 1.00 67.59 316 PRO E N 1
ATOM 13803 C CA . PRO E 1 336 ? 1.240 45.171 80.563 1.00 63.26 316 PRO E CA 1
ATOM 13804 C C . PRO E 1 336 ? 0.524 43.907 81.042 1.00 63.09 316 PRO E C 1
ATOM 13805 O O . PRO E 1 336 ? 0.683 42.840 80.446 1.00 64.12 316 PRO E O 1
ATOM 13809 N N . ALA E 1 337 ? -0.261 44.034 82.104 1.00 64.49 317 ALA E N 1
ATOM 13810 C CA . ALA E 1 337 ? -1.036 42.907 82.598 1.00 61.90 317 ALA E CA 1
ATOM 13811 C C . ALA E 1 337 ? -2.113 42.579 81.581 1.00 61.49 317 ALA E C 1
ATOM 13812 O O . ALA E 1 337 ? -2.468 41.417 81.393 1.00 64.69 317 ALA E O 1
ATOM 13814 N N . PHE E 1 338 ? -2.627 43.613 80.926 1.00 55.80 318 PHE E N 1
ATOM 13815 C CA . PHE E 1 338 ? -3.639 43.431 79.893 1.00 56.89 318 PHE E CA 1
ATOM 13816 C C . PHE E 1 338 ? -3.103 42.583 78.749 1.00 56.74 318 PHE E C 1
ATOM 13817 O O . PHE E 1 338 ? -3.694 41.569 78.371 1.00 58.68 318 PHE E O 1
ATOM 13825 N N . MET E 1 339 ? -1.973 43.001 78.199 1.00 55.14 319 MET E N 1
ATOM 13826 C CA . MET E 1 339 ? -1.399 42.299 77.063 1.00 55.36 319 MET E CA 1
ATOM 13827 C C . MET E 1 339 ? -1.032 40.884 77.465 1.00 56.09 319 MET E C 1
ATOM 13828 O O . MET E 1 339 ? -1.304 39.937 76.736 1.00 54.10 319 MET E O 1
ATOM 13833 N N . ARG E 1 340 ? -0.480 40.744 78.663 1.00 58.53 320 ARG E N 1
ATOM 13834 C CA . ARG E 1 340 ? -0.079 39.442 79.166 1.00 59.28 320 ARG E CA 1
ATOM 13835 C C . ARG E 1 340 ? -1.283 38.506 79.236 1.00 60.72 320 ARG E C 1
ATOM 13836 O O . ARG E 1 340 ? -1.197 37.350 78.829 1.00 63.21 320 ARG E O 1
ATOM 13844 N N . ARG E 1 341 ? -2.412 39.020 79.714 1.00 56.90 321 ARG E N 1
ATOM 13845 C CA . ARG E 1 341 ? -3.634 38.231 79.818 1.00 50.24 321 ARG E CA 1
ATOM 13846 C C . ARG E 1 341 ? -4.094 37.732 78.453 1.00 54.47 321 ARG E C 1
ATOM 13847 O O . ARG E 1 341 ? -4.409 36.551 78.274 1.00 63.07 321 ARG E O 1
ATOM 13855 N N . LEU E 1 342 ? -4.139 38.644 77.492 1.00 46.57 322 LEU E N 1
ATOM 13856 C CA . LEU E 1 342 ? -4.633 38.307 76.178 1.00 48.29 322 LEU E CA 1
ATOM 13857 C C . LEU E 1 342 ? -3.675 37.371 75.453 1.00 53.87 322 LEU E C 1
ATOM 13858 O O . LEU E 1 342 ? -4.090 36.564 74.617 1.00 51.13 322 LEU E O 1
ATOM 13863 N N . LEU E 1 343 ? -2.396 37.471 75.793 1.00 54.61 323 LEU E N 1
ATOM 13864 C CA . LEU E 1 343 ? -1.395 36.632 75.171 1.00 56.75 323 LEU E CA 1
ATOM 13865 C C . LEU E 1 343 ? -1.554 35.176 75.601 1.00 54.57 323 LEU E C 1
ATOM 13866 O O . LEU E 1 343 ? -1.421 34.270 74.779 1.00 52.85 323 LEU E O 1
ATOM 13871 N N . ASP E 1 344 ? -1.876 34.962 76.876 1.00 54.62 324 ASP E N 1
ATOM 13872 C CA . ASP E 1 344 ? -2.138 33.615 77.390 1.00 56.28 324 ASP E CA 1
ATOM 13873 C C . ASP E 1 344 ? -3.379 32.969 76.773 1.00 56.66 324 ASP E C 1
ATOM 13874 O O . ASP E 1 344 ? -3.512 31.744 76.788 1.00 49.74 324 ASP E O 1
ATOM 13879 N N . ALA E 1 345 ? -4.314 33.784 76.293 1.00 56.09 325 ALA E N 1
ATOM 13880 C CA . ALA E 1 345 ? -5.506 33.256 75.636 1.00 52.67 325 ALA E CA 1
ATOM 13881 C C . ALA E 1 345 ? -5.288 33.137 74.117 1.00 54.43 325 ALA E C 1
ATOM 13882 O O . ALA E 1 345 ? -6.227 32.877 73.358 1.00 53.89 325 ALA E O 1
ATOM 13884 N N . GLY E 1 346 ? -4.064 33.394 73.664 1.00 51.18 326 GLY E N 1
ATOM 13885 C CA . GLY E 1 346 ? -3.749 33.223 72.264 1.00 39.97 326 GLY E CA 1
ATOM 13886 C C . GLY E 1 346 ? -4.214 34.357 71.388 1.00 54.75 326 GLY E C 1
ATOM 13887 O O . GLY E 1 346 ? -4.505 34.153 70.206 1.00 60.44 326 GLY E O 1
ATOM 13888 N N . ILE E 1 347 ? -4.315 35.548 71.973 1.00 54.14 327 ILE E N 1
ATOM 13889 C CA . ILE E 1 347 ? -4.752 36.733 71.236 1.00 51.15 327 ILE E CA 1
ATOM 13890 C C . ILE E 1 347 ? -3.561 37.662 71.156 1.00 48.43 327 ILE E C 1
ATOM 13891 O O . ILE E 1 347 ? -3.060 38.120 72.177 1.00 49.52 327 ILE E O 1
ATOM 13896 N N . ALA E 1 348 ? -3.086 37.913 69.943 1.00 48.67 328 ALA E N 1
ATOM 13897 C CA . ALA E 1 348 ? -1.967 38.830 69.754 1.00 46.71 328 ALA E CA 1
ATOM 13898 C C . ALA E 1 348 ? -2.409 40.259 70.002 1.00 40.68 328 ALA E C 1
ATOM 13899 O O . ALA E 1 348 ? -3.501 40.656 69.635 1.00 50.45 328 ALA E O 1
ATOM 13901 N N . THR E 1 349 ? -1.506 41.040 70.562 1.00 45.93 329 THR E N 1
ATOM 13902 C CA . THR E 1 349 ? -1.791 42.376 71.062 1.00 48.96 329 THR E CA 1
ATOM 13903 C C . THR E 1 349 ? -0.535 43.215 70.930 1.00 45.78 329 THR E C 1
ATOM 13904 O O . THR E 1 349 ? 0.560 42.685 71.086 1.00 52.71 329 THR E O 1
ATOM 13908 N N . SER E 1 350 ? -0.671 44.498 70.602 1.00 36.93 330 SER E N 1
ATOM 13909 C CA . SER E 1 350 ? 0.520 45.340 70.437 1.00 48.10 330 SER E CA 1
ATOM 13910 C C . SER E 1 350 ? 0.291 46.837 70.626 1.00 46.82 330 SER E C 1
ATOM 13911 O O . SER E 1 350 ? -0.785 47.353 70.321 1.00 46.28 330 SER E O 1
ATOM 13914 N N . VAL E 1 351 ? 1.327 47.527 71.104 1.00 45.45 331 VAL E N 1
ATOM 13915 C CA . VAL E 1 351 ? 1.345 48.984 71.131 1.00 44.28 331 VAL E CA 1
ATOM 13916 C C . VAL E 1 351 ? 1.618 49.490 69.703 1.00 50.57 331 VAL E C 1
ATOM 13917 O O . VAL E 1 351 ? 1.363 50.648 69.394 1.00 57.85 331 VAL E O 1
ATOM 13921 N N . VAL E 1 352 ? 2.126 48.595 68.850 1.00 55.10 332 VAL E N 1
ATOM 13922 C CA . VAL E 1 352 ? 2.461 48.840 67.428 1.00 50.26 332 VAL E CA 1
ATOM 13923 C C . VAL E 1 352 ? 3.721 49.675 67.216 1.00 53.20 332 VAL E C 1
ATOM 13924 O O . VAL E 1 352 ? 4.672 49.203 66.589 1.00 50.73 332 VAL E O 1
ATOM 13928 N N . SER E 1 353 ? 3.762 50.902 67.719 1.00 55.42 333 SER E N 1
ATOM 13929 C CA . SER E 1 353 ? 5.031 51.626 67.651 1.00 61.54 333 SER E CA 1
ATOM 13930 C C . SER E 1 353 ? 5.222 52.568 68.825 1.00 62.54 333 SER E C 1
ATOM 13931 O O . SER E 1 353 ? 4.267 53.064 69.435 1.00 65.97 333 SER E O 1
ATOM 13934 N N . ARG E 1 354 ? 6.486 52.806 69.137 1.00 62.92 334 ARG E N 1
ATOM 13935 C CA . ARG E 1 354 ? 6.838 53.725 70.193 1.00 60.12 334 ARG E CA 1
ATOM 13936 C C . ARG E 1 354 ? 6.629 55.135 69.692 1.00 62.79 334 ARG E C 1
ATOM 13937 O O . ARG E 1 354 ? 6.935 55.446 68.542 1.00 67.53 334 ARG E O 1
ATOM 13945 N N . ARG E 1 355 ? 6.141 55.987 70.581 1.00 61.43 335 ARG E N 1
ATOM 13946 C CA . ARG E 1 355 ? 5.986 57.402 70.304 1.00 59.20 335 ARG E CA 1
ATOM 13947 C C . ARG E 1 355 ? 7.317 57.963 69.798 1.00 60.94 335 ARG E C 1
ATOM 13948 O O . ARG E 1 355 ? 8.342 57.888 70.486 1.00 64.78 335 ARG E O 1
ATOM 13956 N N . ASN E 1 356 ? 7.303 58.519 68.593 1.00 56.46 336 ASN E N 1
ATOM 13957 C CA . ASN E 1 356 ? 8.543 58.912 67.932 1.00 58.74 336 ASN E CA 1
ATOM 13958 C C . ASN E 1 356 ? 9.335 59.965 68.706 1.00 63.24 336 ASN E C 1
ATOM 13959 O O . ASN E 1 356 ? 10.560 60.036 68.570 1.00 68.32 336 ASN E O 1
ATOM 13964 N N . ASP E 1 357 ? 8.652 60.754 69.537 1.00 62.22 337 ASP E N 1
ATOM 13965 C CA . ASP E 1 357 ? 9.306 61.835 70.265 1.00 55.53 337 ASP E CA 1
ATOM 13966 C C . ASP E 1 357 ? 10.284 61.342 71.329 1.00 56.88 337 ASP E C 1
ATOM 13967 O O . ASP E 1 357 ? 11.104 62.115 71.835 1.00 59.54 337 ASP E O 1
ATOM 13972 N N . ALA E 1 358 ? 10.210 60.060 71.663 1.00 63.58 338 ALA E N 1
ATOM 13973 C CA . ALA E 1 358 ? 11.048 59.518 72.725 1.00 65.05 338 ALA E CA 1
ATOM 13974 C C . ALA E 1 358 ? 12.392 58.967 72.234 1.00 61.71 338 ALA E C 1
ATOM 13975 O O . ALA E 1 358 ? 13.301 58.779 73.043 1.00 58.81 338 ALA E O 1
ATOM 13977 N N . HIS E 1 359 ? 12.531 58.766 70.922 1.00 55.48 339 HIS E N 1
ATOM 13978 C CA . HIS E 1 359 ? 13.767 58.239 70.322 1.00 55.62 339 HIS E CA 1
ATOM 13979 C C . HIS E 1 359 ? 14.984 59.181 70.480 1.00 61.26 339 HIS E C 1
ATOM 13980 O O . HIS E 1 359 ? 14.862 60.413 70.382 1.00 59.62 339 HIS E O 1
ATOM 13987 N N . SER E 1 360 ? 16.160 58.598 70.721 1.00 65.92 340 SER E N 1
ATOM 13988 C CA . SER E 1 360 ? 17.398 59.382 70.872 1.00 70.60 340 SER E CA 1
ATOM 13989 C C . SER E 1 360 ? 17.631 60.334 69.713 1.00 69.30 340 SER E C 1
ATOM 13990 O O . SER E 1 360 ? 17.938 61.506 69.914 1.00 69.51 340 SER E O 1
ATOM 13993 N N . CYS E 1 361 ? 17.429 59.824 68.502 1.00 66.37 341 CYS E N 1
ATOM 13994 C CA . CYS E 1 361 ? 17.786 60.535 67.281 1.00 63.16 341 CYS E CA 1
ATOM 13995 C C . CYS E 1 361 ? 17.029 61.840 67.068 1.00 63.16 341 CYS E C 1
ATOM 13996 O O . CYS E 1 361 ? 17.406 62.642 66.233 1.00 63.34 341 CYS E O 1
ATOM 13999 N N . VAL E 1 362 ? 15.950 62.055 67.804 1.00 70.34 342 VAL E N 1
ATOM 14000 C CA . VAL E 1 362 ? 15.203 63.292 67.646 1.00 69.20 342 VAL E CA 1
ATOM 14001 C C . VAL E 1 362 ? 15.053 63.984 68.985 1.00 75.19 342 VAL E C 1
ATOM 14002 O O . VAL E 1 362 ? 14.018 64.581 69.275 1.00 76.73 342 VAL E O 1
ATOM 14006 N N . ALA E 1 363 ? 16.088 63.873 69.809 1.00 77.80 343 ALA E N 1
ATOM 14007 C CA . ALA E 1 363 ? 16.089 64.493 71.129 1.00 83.51 343 ALA E CA 1
ATOM 14008 C C . ALA E 1 363 ? 15.907 66.015 71.066 1.00 87.25 343 ALA E C 1
ATOM 14009 O O . ALA E 1 363 ? 15.354 66.605 71.992 1.00 90.92 343 ALA E O 1
ATOM 14011 N N . SER E 1 364 ? 16.356 66.644 69.978 1.00 89.37 344 SER E N 1
ATOM 14012 C CA . SER E 1 364 ? 16.340 68.108 69.872 1.00 82.88 344 SER E CA 1
ATOM 14013 C C . SER E 1 364 ? 14.915 68.624 69.713 1.00 80.39 344 SER E C 1
ATOM 14014 O O . SER E 1 364 ? 14.643 69.792 69.966 1.00 86.77 344 SER E O 1
ATOM 14017 N N . ALA E 1 365 ? 14.015 67.760 69.254 1.00 73.74 345 ALA E N 1
ATOM 14018 C CA . ALA E 1 365 ? 12.634 68.160 69.004 1.00 71.25 345 ALA E CA 1
ATOM 14019 C C . ALA E 1 365 ? 11.712 67.918 70.193 1.00 73.24 345 ALA E C 1
ATOM 14020 O O . ALA E 1 365 ? 10.515 68.172 70.100 1.00 74.41 345 ALA E O 1
ATOM 14022 N N . ARG E 1 366 ? 12.268 67.433 71.302 1.00 76.96 346 ARG E N 1
ATOM 14023 C CA . ARG E 1 366 ? 11.476 67.024 72.464 1.00 78.24 346 ARG E CA 1
ATOM 14024 C C . ARG E 1 366 ? 10.796 68.186 73.205 1.00 74.66 346 ARG E C 1
ATOM 14025 O O . ARG E 1 366 ? 11.430 69.128 73.651 1.00 75.17 346 ARG E O 1
ATOM 14033 N N . THR E 1 367 ? 9.488 68.054 73.361 1.00 79.43 347 THR E N 1
ATOM 14034 C CA . THR E 1 367 ? 8.614 69.077 73.922 1.00 80.09 347 THR E CA 1
ATOM 14035 C C . THR E 1 367 ? 7.477 68.386 74.657 1.00 69.61 347 THR E C 1
ATOM 14036 O O . THR E 1 367 ? 7.131 67.248 74.346 1.00 66.92 347 THR E O 1
ATOM 14040 N N . THR E 1 368 ? 6.885 69.065 75.623 1.00 71.67 348 THR E N 1
ATOM 14041 C CA . THR E 1 368 ? 5.849 68.434 76.418 1.00 74.48 348 THR E CA 1
ATOM 14042 C C . THR E 1 368 ? 4.557 68.333 75.609 1.00 74.87 348 THR E C 1
ATOM 14043 O O . THR E 1 368 ? 4.071 69.328 75.061 1.00 74.88 348 THR E O 1
ATOM 14047 N N . LEU E 1 369 ? 4.037 67.111 75.506 1.00 66.18 349 LEU E N 1
ATOM 14048 C CA . LEU E 1 369 ? 2.827 66.851 74.751 1.00 64.21 349 LEU E CA 1
ATOM 14049 C C . LEU E 1 369 ? 1.855 66.124 75.664 1.00 78.36 349 LEU E C 1
ATOM 14050 O O . LEU E 1 369 ? 1.780 64.889 75.630 1.00 71.22 349 LEU E O 1
ATOM 14055 N N . PRO E 1 370 ? 1.074 66.881 76.452 1.00 73.74 350 PRO E N 1
ATOM 14056 C CA . PRO E 1 370 ? 0.284 66.265 77.528 1.00 71.50 350 PRO E CA 1
ATOM 14057 C C . PRO E 1 370 ? -0.764 65.258 77.052 1.00 70.26 350 PRO E C 1
ATOM 14058 O O . PRO E 1 370 ? -0.951 64.226 77.698 1.00 68.41 350 PRO E O 1
ATOM 14062 N N . GLY E 1 371 ? -1.393 65.529 75.915 1.00 68.64 351 GLY E N 1
ATOM 14063 C CA . GLY E 1 371 ? -2.400 64.638 75.386 1.00 59.97 351 GLY E CA 1
ATOM 14064 C C . GLY E 1 371 ? -1.808 63.282 75.087 1.00 67.89 351 GLY E C 1
ATOM 14065 O O . GLY E 1 371 ? -2.403 62.246 75.405 1.00 73.64 351 GLY E O 1
ATOM 14066 N N . LEU E 1 372 ? -0.641 63.281 74.455 1.00 63.85 352 LEU E N 1
ATOM 14067 C CA . LEU E 1 372 ? 0.026 62.029 74.135 1.00 59.57 352 LEU E CA 1
ATOM 14068 C C . LEU E 1 372 ? 0.482 61.331 75.417 1.00 59.75 352 LEU E C 1
ATOM 14069 O O . LEU E 1 372 ? 0.368 60.109 75.522 1.00 61.87 352 LEU E O 1
ATOM 14074 N N . ASP E 1 373 ? 0.998 62.099 76.381 1.00 58.07 353 ASP E N 1
ATOM 14075 C CA . ASP E 1 373 ? 1.460 61.529 77.653 1.00 69.52 353 ASP E CA 1
ATOM 14076 C C . ASP E 1 373 ? 0.354 60.720 78.302 1.00 69.42 353 ASP E C 1
ATOM 14077 O O . ASP E 1 373 ? 0.585 59.633 78.825 1.00 75.95 353 ASP E O 1
ATOM 14082 N N . ARG E 1 374 ? -0.861 61.242 78.217 1.00 63.21 354 ARG E N 1
ATOM 14083 C CA . ARG E 1 374 ? -1.995 60.632 78.876 1.00 58.65 354 ARG E CA 1
ATOM 14084 C C . ARG E 1 374 ? -2.464 59.338 78.198 1.00 68.13 354 ARG E C 1
ATOM 14085 O O . ARG E 1 374 ? -3.213 58.578 78.809 1.00 63.98 354 ARG E O 1
ATOM 14093 N N . VAL E 1 375 ? -2.052 59.073 76.952 1.00 54.12 355 VAL E N 1
ATOM 14094 C CA . VAL E 1 375 ? -2.502 57.836 76.304 1.00 62.21 355 VAL E CA 1
ATOM 14095 C C . VAL E 1 375 ? -1.377 56.866 75.948 1.00 65.56 355 VAL E C 1
ATOM 14096 O O . VAL E 1 375 ? -1.642 55.685 75.732 1.00 67.72 355 VAL E O 1
ATOM 14100 N N . ALA E 1 376 ? -0.138 57.350 75.911 1.00 66.81 356 ALA E N 1
ATOM 14101 C CA . ALA E 1 376 ? 0.991 56.569 75.380 1.00 60.12 356 ALA E CA 1
ATOM 14102 C C . ALA E 1 376 ? 1.145 55.212 76.053 1.00 56.22 356 ALA E C 1
ATOM 14103 O O . ALA E 1 376 ? 1.478 54.225 75.393 1.00 59.54 356 ALA E O 1
ATOM 14105 N N . ASP E 1 377 ? 0.911 55.173 77.364 1.00 56.43 357 ASP E N 1
ATOM 14106 C CA . ASP E 1 377 ? 1.060 53.950 78.149 1.00 58.11 357 ASP E CA 1
ATOM 14107 C C . ASP E 1 377 ? -0.229 53.150 78.278 1.00 59.32 357 ASP E C 1
ATOM 14108 O O . ASP E 1 377 ? -0.247 52.126 78.954 1.00 59.69 357 ASP E O 1
ATOM 14113 N N . ARG E 1 378 ? -1.298 53.640 77.653 1.00 59.36 358 ARG E N 1
ATOM 14114 C CA . ARG E 1 378 ? -2.614 53.013 77.741 1.00 57.13 358 ARG E CA 1
ATOM 14115 C C . ARG E 1 378 ? -3.051 52.435 76.417 1.00 56.54 358 ARG E C 1
ATOM 14116 O O . ARG E 1 378 ? -3.800 51.459 76.380 1.00 56.60 358 ARG E O 1
ATOM 14124 N N . VAL E 1 379 ? -2.564 53.021 75.331 1.00 51.33 359 VAL E N 1
ATOM 14125 C CA . VAL E 1 379 ? -2.998 52.611 74.014 1.00 44.15 359 VAL E CA 1
ATOM 14126 C C . VAL E 1 379 ? -2.532 51.181 73.739 1.00 53.21 359 VAL E C 1
ATOM 14127 O O . VAL E 1 379 ? -1.416 50.787 74.091 1.00 53.31 359 VAL E O 1
ATOM 14131 N N . VAL E 1 380 ? -3.422 50.395 73.147 1.00 45.26 360 VAL E N 1
ATOM 14132 C CA . VAL E 1 380 ? -3.130 49.011 72.835 1.00 46.07 360 VAL E CA 1
ATOM 14133 C C . VAL E 1 380 ? -3.983 48.623 71.642 1.00 44.62 360 VAL E C 1
ATOM 14134 O O . VAL E 1 380 ? -5.039 49.207 71.424 1.00 45.18 360 VAL E O 1
ATOM 14138 N N . HIS E 1 381 ? -3.527 47.645 70.864 1.00 42.82 361 HIS E N 1
ATOM 14139 C CA . HIS E 1 381 ? -4.219 47.293 69.636 1.00 36.82 361 HIS E CA 1
ATOM 14140 C C . HIS E 1 381 ? -4.600 45.847 69.621 1.00 45.16 361 HIS E C 1
ATOM 14141 O O . HIS E 1 381 ? -3.850 44.984 70.093 1.00 56.24 361 HIS E O 1
ATOM 14148 N N . ILE E 1 382 ? -5.776 45.601 69.053 1.00 45.20 362 ILE E N 1
ATOM 14149 C CA . ILE E 1 382 ? -6.424 44.304 69.087 1.00 52.70 362 ILE E CA 1
ATOM 14150 C C . ILE E 1 382 ? -6.774 43.790 67.693 1.00 47.75 362 ILE E C 1
ATOM 14151 O O . ILE E 1 382 ? -6.984 44.579 66.774 1.00 47.19 362 ILE E O 1
ATOM 14156 N N . PRO E 1 383 ? -6.767 42.456 67.513 1.00 47.76 363 PRO E N 1
ATOM 14157 C CA . PRO E 1 383 ? -7.147 41.862 66.225 1.00 46.42 363 PRO E CA 1
ATOM 14158 C C . PRO E 1 383 ? -8.597 42.170 65.876 1.00 44.78 363 PRO E C 1
ATOM 14159 O O . PRO E 1 383 ? -9.472 42.069 66.742 1.00 45.25 363 PRO E O 1
ATOM 14163 N N . VAL E 1 384 ? -8.823 42.594 64.638 1.00 43.42 364 VAL E N 1
ATOM 14164 C CA . VAL E 1 384 ? -10.143 42.963 64.141 1.00 45.41 364 VAL E CA 1
ATOM 14165 C C . VAL E 1 384 ? -10.285 42.573 62.654 1.00 48.28 364 VAL E C 1
ATOM 14166 O O . VAL E 1 384 ? -11.363 42.688 62.055 1.00 47.55 364 VAL E O 1
ATOM 14170 N N . GLY E 1 385 ? -9.183 42.113 62.064 1.00 49.51 365 GLY E N 1
ATOM 14171 C CA . GLY E 1 385 ? -9.123 41.830 60.640 1.00 46.67 365 GLY E CA 1
ATOM 14172 C C . GLY E 1 385 ? -10.020 40.743 60.077 1.00 47.26 365 GLY E C 1
ATOM 14173 O O . GLY E 1 385 ? -10.754 40.074 60.809 1.00 48.78 365 GLY E O 1
ATOM 14174 N N . TRP E 1 386 ? -9.925 40.560 58.762 1.00 45.00 366 TRP E N 1
ATOM 14175 C CA . TRP E 1 386 ? -10.815 39.688 57.998 1.00 42.80 366 TRP E CA 1
ATOM 14176 C C . TRP E 1 386 ? -10.680 38.195 58.314 1.00 41.43 366 TRP E C 1
ATOM 14177 O O . TRP E 1 386 ? -11.574 37.404 58.009 1.00 44.41 366 TRP E O 1
ATOM 14188 N N . TRP E 1 387 ? -9.589 37.823 58.971 1.00 44.83 367 TRP E N 1
ATOM 14189 C CA . TRP E 1 387 ? -9.289 36.426 59.269 1.00 41.15 367 TRP E CA 1
ATOM 14190 C C . TRP E 1 387 ? -9.972 35.969 60.554 1.00 56.78 367 TRP E C 1
ATOM 14191 O O . TRP E 1 387 ? -9.907 34.800 60.906 1.00 63.71 367 TRP E O 1
ATOM 14202 N N . LEU E 1 388 ? -10.607 36.889 61.276 1.00 59.51 368 LEU E N 1
ATOM 14203 C CA . LEU E 1 388 ? -11.294 36.507 62.501 1.00 52.98 368 LEU E CA 1
ATOM 14204 C C . LEU E 1 388 ? -12.539 35.728 62.168 1.00 52.61 368 LEU E C 1
ATOM 14205 O O . LEU E 1 388 ? -13.395 36.204 61.419 1.00 52.95 368 LEU E O 1
ATOM 14210 N N . THR E 1 389 ? -12.641 34.526 62.715 1.00 47.54 369 THR E N 1
ATOM 14211 C CA . THR E 1 389 ? -13.908 33.817 62.673 1.00 57.51 369 THR E CA 1
ATOM 14212 C C . THR E 1 389 ? -14.790 34.375 63.766 1.00 62.42 369 THR E C 1
ATOM 14213 O O . THR E 1 389 ? -14.330 35.141 64.618 1.00 67.73 369 THR E O 1
ATOM 14217 N N . GLU E 1 390 ? -16.059 33.987 63.727 1.00 58.62 370 GLU E N 1
ATOM 14218 C CA . GLU E 1 390 ? -17.035 34.390 64.724 1.00 57.10 370 GLU E CA 1
ATOM 14219 C C . GLU E 1 390 ? -16.526 34.101 66.127 1.00 58.00 370 GLU E C 1
ATOM 14220 O O . GLU E 1 390 ? -16.694 34.906 67.047 1.00 59.92 370 GLU E O 1
ATOM 14226 N N . ASP E 1 391 ? -15.904 32.934 66.262 1.00 55.06 371 ASP E N 1
ATOM 14227 C CA . ASP E 1 391 ? -15.325 32.450 67.507 1.00 52.64 371 ASP E CA 1
ATOM 14228 C C . ASP E 1 391 ? -14.067 33.184 67.942 1.00 55.33 371 ASP E C 1
ATOM 14229 O O . ASP E 1 391 ? -13.883 33.450 69.132 1.00 63.44 371 ASP E O 1
ATOM 14234 N N . ASP E 1 392 ? -13.192 33.481 66.987 1.00 47.97 372 ASP E N 1
ATOM 14235 C CA . ASP E 1 392 ? -11.983 34.252 67.272 1.00 52.16 372 ASP E CA 1
ATOM 14236 C C . ASP E 1 392 ? -12.394 35.570 67.938 1.00 55.62 372 ASP E C 1
ATOM 14237 O O . ASP E 1 392 ? -11.808 36.036 68.919 1.00 54.64 372 ASP E O 1
ATOM 14242 N N . ARG E 1 393 ? -13.440 36.145 67.373 1.00 52.41 373 ARG E N 1
ATOM 14243 C CA . ARG E 1 393 ? -13.986 37.418 67.785 1.00 55.47 373 ARG E CA 1
ATOM 14244 C C . ARG E 1 393 ? -14.599 37.350 69.200 1.00 63.10 373 ARG E C 1
ATOM 14245 O O . ARG E 1 393 ? -14.416 38.247 70.035 1.00 65.24 373 ARG E O 1
ATOM 14253 N N . SER E 1 394 ? -15.367 36.293 69.434 1.00 55.24 374 SER E N 1
ATOM 14254 C CA . SER E 1 394 ? -15.987 36.035 70.728 1.00 57.31 374 SER E CA 1
ATOM 14255 C C . SER E 1 394 ? -14.953 35.794 71.813 1.00 53.31 374 SER E C 1
ATOM 14256 O O . SER E 1 394 ? -15.087 36.282 72.936 1.00 57.80 374 SER E O 1
ATOM 14259 N N . HIS E 1 395 ? -13.921 35.036 71.464 1.00 49.24 375 HIS E N 1
ATOM 14260 C CA . HIS E 1 395 ? -12.841 34.721 72.382 1.00 46.49 375 HIS E CA 1
ATOM 14261 C C . HIS E 1 395 ? -12.097 35.997 72.809 1.00 52.14 375 HIS E C 1
ATOM 14262 O O . HIS E 1 395 ? -11.683 36.128 73.960 1.00 60.75 375 HIS E O 1
ATOM 14269 N N . VAL E 1 396 ? -11.932 36.938 71.887 1.00 48.33 376 VAL E N 1
ATOM 14270 C CA . VAL E 1 396 ? -11.321 38.220 72.222 1.00 45.49 376 VAL E CA 1
ATOM 14271 C C . VAL E 1 396 ? -12.143 38.935 73.274 1.00 52.20 376 VAL E C 1
ATOM 14272 O O . VAL E 1 396 ? -11.641 39.287 74.341 1.00 62.88 376 VAL E O 1
ATOM 14276 N N . VAL E 1 397 ? -13.425 39.111 72.974 1.00 51.71 377 VAL E N 1
ATOM 14277 C CA . VAL E 1 397 ? -14.336 39.822 73.859 1.00 52.44 377 VAL E CA 1
ATOM 14278 C C . VAL E 1 397 ? -14.403 39.191 75.228 1.00 61.72 377 VAL E C 1
ATOM 14279 O O . VAL E 1 397 ? -14.317 39.877 76.248 1.00 70.15 377 VAL E O 1
ATOM 14283 N N . GLU E 1 398 ? -14.539 37.871 75.238 1.00 61.29 378 GLU E N 1
ATOM 14284 C CA . GLU E 1 398 ? -14.708 37.135 76.477 1.00 63.71 378 GLU E CA 1
ATOM 14285 C C . GLU E 1 398 ? -13.461 37.248 77.357 1.00 66.11 378 GLU E C 1
ATOM 14286 O O . GLU E 1 398 ? -13.565 37.396 78.590 1.00 64.25 378 GLU E O 1
ATOM 14292 N N . THR E 1 399 ? -12.294 37.199 76.712 1.00 59.09 379 THR E N 1
ATOM 14293 C CA . THR E 1 399 ? -11.015 37.280 77.408 1.00 56.71 379 THR E CA 1
ATOM 14294 C C . THR E 1 399 ? -10.844 38.628 78.089 1.00 57.96 379 THR E C 1
ATOM 14295 O O . THR E 1 399 ? -10.404 38.696 79.244 1.00 60.30 379 THR E O 1
ATOM 14299 N N . ILE E 1 400 ? -11.202 39.698 77.388 1.00 45.30 380 ILE E N 1
ATOM 14300 C CA . ILE E 1 400 ? -11.148 41.021 77.988 1.00 45.94 380 ILE E CA 1
ATOM 14301 C C . ILE E 1 400 ? -12.072 41.081 79.220 1.00 62.81 380 ILE E C 1
ATOM 14302 O O . ILE E 1 400 ? -11.699 41.598 80.267 1.00 71.41 380 ILE E O 1
ATOM 14307 N N . LYS E 1 401 ? -13.251 40.485 79.105 1.00 56.13 381 LYS E N 1
ATOM 14308 C CA . LYS E 1 401 ? -14.211 40.461 80.186 1.00 50.43 381 LYS E CA 1
ATOM 14309 C C . LYS E 1 401 ? -13.769 39.570 81.355 1.00 56.69 381 LYS E C 1
ATOM 14310 O O . LYS E 1 401 ? -14.317 39.647 82.447 1.00 53.49 381 LYS E O 1
ATOM 14316 N N . SER E 1 402 ? -12.807 38.688 81.123 1.00 65.94 382 SER E N 1
ATOM 14317 C CA . SER E 1 402 ? -12.320 37.825 82.201 1.00 66.51 382 SER E CA 1
ATOM 14318 C C . SER E 1 402 ? -11.388 38.572 83.150 1.00 64.97 382 SER E C 1
ATOM 14319 O O . SER E 1 402 ? -10.955 38.016 84.148 1.00 64.91 382 SER E O 1
ATOM 14322 N N . GLY E 1 403 ? -11.089 39.830 82.826 1.00 65.79 383 GLY E N 1
ATOM 14323 C CA . GLY E 1 403 ? -10.247 40.697 83.645 1.00 59.93 383 GLY E CA 1
ATOM 14324 C C . GLY E 1 403 ? -8.742 40.477 83.599 1.00 61.72 383 GLY E C 1
ATOM 14325 O O . GLY E 1 403 ? -8.255 39.519 83.002 1.00 51.49 383 GLY E O 1
ATOM 14326 N N . TRP E 1 404 ? -7.993 41.370 84.244 1.00 63.32 384 TRP E N 1
ATOM 14327 C CA . TRP E 1 404 ? -6.537 41.265 84.238 1.00 63.19 384 TRP E CA 1
ATOM 14328 C C . TRP E 1 404 ? -5.857 42.012 85.384 1.00 70.83 384 TRP E C 1
ATOM 14329 O O . TRP E 1 404 ? -4.714 41.660 85.707 1.00 66.64 384 TRP E O 1
ATOM 14341 N N . MET F 1 29 ? 15.392 45.033 16.369 1.00 78.62 9 MET F N 1
ATOM 14342 C CA . MET F 1 29 ? 15.521 43.584 16.273 1.00 80.68 9 MET F CA 1
ATOM 14343 C C . MET F 1 29 ? 16.707 43.031 17.055 1.00 81.23 9 MET F C 1
ATOM 14344 O O . MET F 1 29 ? 16.620 41.940 17.623 1.00 82.61 9 MET F O 1
ATOM 14349 N N . ILE F 1 30 ? 17.813 43.769 17.100 1.00 79.13 10 ILE F N 1
ATOM 14350 C CA . ILE F 1 30 ? 18.879 43.427 18.039 1.00 70.36 10 ILE F CA 1
ATOM 14351 C C . ILE F 1 30 ? 18.903 44.400 19.200 1.00 78.02 10 ILE F C 1
ATOM 14352 O O . ILE F 1 30 ? 19.389 45.517 19.058 1.00 77.46 10 ILE F O 1
ATOM 14357 N N . PRO F 1 31 ? 18.375 43.985 20.356 1.00 65.32 11 PRO F N 1
ATOM 14358 C CA . PRO F 1 31 ? 18.243 44.907 21.486 1.00 65.25 11 PRO F CA 1
ATOM 14359 C C . PRO F 1 31 ? 19.573 45.144 22.209 1.00 66.10 11 PRO F C 1
ATOM 14360 O O . PRO F 1 31 ? 20.444 44.271 22.179 1.00 66.17 11 PRO F O 1
ATOM 14364 N N . LEU F 1 32 ? 19.726 46.306 22.840 1.00 61.18 12 LEU F N 1
ATOM 14365 C CA . LEU F 1 32 ? 20.945 46.622 23.581 1.00 60.41 12 LEU F CA 1
ATOM 14366 C C . LEU F 1 32 ? 20.944 46.000 24.985 1.00 64.02 12 LEU F C 1
ATOM 14367 O O . LEU F 1 32 ? 22.013 45.731 25.549 1.00 60.49 12 LEU F O 1
ATOM 14372 N N . SER F 1 33 ? 19.741 45.805 25.539 1.00 65.90 13 SER F N 1
ATOM 14373 C CA . SER F 1 33 ? 19.528 45.190 26.856 1.00 59.99 13 SER F CA 1
ATOM 14374 C C . SER F 1 33 ? 18.298 44.287 26.879 1.00 59.28 13 SER F C 1
ATOM 14375 O O . SER F 1 33 ? 17.383 44.454 26.077 1.00 57.72 13 SER F O 1
ATOM 14378 N N . LYS F 1 34 ? 18.290 43.319 27.797 1.00 58.54 14 LYS F N 1
ATOM 14379 C CA . LYS F 1 34 ? 17.197 42.356 27.874 1.00 59.15 14 LYS F CA 1
ATOM 14380 C C . LYS F 1 34 ? 17.094 41.775 29.252 1.00 65.01 14 LYS F C 1
ATOM 14381 O O . LYS F 1 34 ? 18.109 41.502 29.891 1.00 68.08 14 LYS F O 1
ATOM 14387 N N . VAL F 1 35 ? 15.856 41.556 29.688 1.00 66.48 15 VAL F N 1
ATOM 14388 C CA . VAL F 1 35 ? 15.588 40.984 30.998 1.00 64.67 15 VAL F CA 1
ATOM 14389 C C . VAL F 1 35 ? 15.975 39.507 31.030 1.00 61.17 15 VAL F C 1
ATOM 14390 O O . VAL F 1 35 ? 15.508 38.702 30.212 1.00 52.95 15 VAL F O 1
ATOM 14394 N N . ALA F 1 36 ? 16.807 39.149 32.003 1.00 58.78 16 ALA F N 1
ATOM 14395 C CA . ALA F 1 36 ? 17.229 37.767 32.162 1.00 56.08 16 ALA F CA 1
ATOM 14396 C C . ALA F 1 36 ? 16.443 37.099 33.306 1.00 55.43 16 ALA F C 1
ATOM 14397 O O . ALA F 1 36 ? 16.741 37.292 34.491 1.00 46.38 16 ALA F O 1
ATOM 14399 N N . MET F 1 37 ? 15.434 36.314 32.925 1.00 58.88 17 MET F N 1
ATOM 14400 C CA . MET F 1 37 ? 14.539 35.641 33.870 1.00 55.88 17 MET F CA 1
ATOM 14401 C C . MET F 1 37 ? 14.497 34.128 33.674 1.00 56.68 17 MET F C 1
ATOM 14402 O O . MET F 1 37 ? 14.102 33.656 32.609 1.00 59.52 17 MET F O 1
ATOM 14407 N N . SER F 1 38 ? 14.861 33.376 34.712 1.00 51.11 18 SER F N 1
ATOM 14408 C CA . SER F 1 38 ? 14.773 31.919 34.683 1.00 52.83 18 SER F CA 1
ATOM 14409 C C . SER F 1 38 ? 13.329 31.500 34.380 1.00 57.88 18 SER F C 1
ATOM 14410 O O . SER F 1 38 ? 12.386 32.095 34.878 1.00 66.75 18 SER F O 1
ATOM 14413 N N . PRO F 1 39 ? 13.142 30.465 33.557 1.00 57.67 19 PRO F N 1
ATOM 14414 C CA . PRO F 1 39 ? 11.778 29.995 33.287 1.00 59.38 19 PRO F CA 1
ATOM 14415 C C . PRO F 1 39 ? 11.170 29.277 34.476 1.00 64.31 19 PRO F C 1
ATOM 14416 O O . PRO F 1 39 ? 9.973 29.006 34.515 1.00 74.02 19 PRO F O 1
ATOM 14420 N N . ASP F 1 40 ? 12.026 28.957 35.434 1.00 59.87 20 ASP F N 1
ATOM 14421 C CA . ASP F 1 40 ? 11.644 28.213 36.617 1.00 64.93 20 ASP F CA 1
ATOM 14422 C C . ASP F 1 40 ? 11.216 29.118 37.780 1.00 60.39 20 ASP F C 1
ATOM 14423 O O . ASP F 1 40 ? 10.855 28.621 38.842 1.00 57.51 20 ASP F O 1
ATOM 14428 N N . VAL F 1 41 ? 11.294 30.438 37.582 1.00 62.60 21 VAL F N 1
ATOM 14429 C CA . VAL F 1 41 ? 11.105 31.420 38.657 1.00 64.41 21 VAL F CA 1
ATOM 14430 C C . VAL F 1 41 ? 9.778 31.206 39.358 1.00 69.97 21 VAL F C 1
ATOM 14431 O O . VAL F 1 41 ? 9.684 31.369 40.571 1.00 66.16 21 VAL F O 1
ATOM 14435 N N . SER F 1 42 ? 8.761 30.823 38.594 1.00 77.13 22 SER F N 1
ATOM 14436 C CA . SER F 1 42 ? 7.423 30.618 39.133 1.00 81.69 22 SER F CA 1
ATOM 14437 C C . SER F 1 42 ? 7.481 29.704 40.358 1.00 83.80 22 SER F C 1
ATOM 14438 O O . SER F 1 42 ? 6.687 29.855 41.287 1.00 84.98 22 SER F O 1
ATOM 14441 N N . THR F 1 43 ? 8.427 28.766 40.366 1.00 82.67 23 THR F N 1
ATOM 14442 C CA . THR F 1 43 ? 8.552 27.838 41.486 1.00 78.59 23 THR F CA 1
ATOM 14443 C C . THR F 1 43 ? 8.828 28.493 42.833 1.00 75.62 23 THR F C 1
ATOM 14444 O O . THR F 1 43 ? 8.059 28.326 43.779 1.00 77.31 23 THR F O 1
ATOM 14448 N N . ARG F 1 44 ? 9.912 29.255 42.907 1.00 71.91 24 ARG F N 1
ATOM 14449 C CA . ARG F 1 44 ? 10.323 29.905 44.147 1.00 61.25 24 ARG F CA 1
ATOM 14450 C C . ARG F 1 44 ? 9.352 30.985 44.614 1.00 66.15 24 ARG F C 1
ATOM 14451 O O . ARG F 1 44 ? 9.017 31.078 45.804 1.00 70.61 24 ARG F O 1
ATOM 14459 N N . VAL F 1 45 ? 8.909 31.798 43.662 1.00 59.67 25 VAL F N 1
ATOM 14460 C CA . VAL F 1 45 ? 8.020 32.906 43.938 1.00 60.92 25 VAL F CA 1
ATOM 14461 C C . VAL F 1 45 ? 6.651 32.486 44.456 1.00 70.01 25 VAL F C 1
ATOM 14462 O O . VAL F 1 45 ? 6.150 33.059 45.429 1.00 78.95 25 VAL F O 1
ATOM 14466 N N . SER F 1 46 ? 6.061 31.470 43.842 1.00 68.69 26 SER F N 1
ATOM 14467 C CA . SER F 1 46 ? 4.732 31.011 44.246 1.00 64.34 26 SER F CA 1
ATOM 14468 C C . SER F 1 46 ? 4.708 30.594 45.725 1.00 60.76 26 SER F C 1
ATOM 14469 O O . SER F 1 46 ? 3.707 30.803 46.413 1.00 63.32 26 SER F O 1
ATOM 14472 N N . ALA F 1 47 ? 5.803 30.010 46.215 1.00 54.29 27 ALA F N 1
ATOM 14473 C CA . ALA F 1 47 ? 5.897 29.648 47.632 1.00 57.65 27 ALA F CA 1
ATOM 14474 C C . ALA F 1 47 ? 5.924 30.893 48.551 1.00 62.10 27 ALA F C 1
ATOM 14475 O O . ALA F 1 47 ? 5.272 30.907 49.592 1.00 62.10 27 ALA F O 1
ATOM 14477 N N . VAL F 1 48 ? 6.683 31.921 48.165 1.00 55.10 28 VAL F N 1
ATOM 14478 C CA . VAL F 1 48 ? 6.737 33.165 48.918 1.00 48.75 28 VAL F CA 1
ATOM 14479 C C . VAL F 1 48 ? 5.342 33.799 49.025 1.00 55.66 28 VAL F C 1
ATOM 14480 O O . VAL F 1 48 ? 4.888 34.158 50.124 1.00 49.23 28 VAL F O 1
ATOM 14484 N N . LEU F 1 49 ? 4.634 33.873 47.900 1.00 58.92 29 LEU F N 1
ATOM 14485 C CA . LEU F 1 49 ? 3.328 34.531 47.865 1.00 56.21 29 LEU F CA 1
ATOM 14486 C C . LEU F 1 49 ? 2.322 33.838 48.756 1.00 57.98 29 LEU F C 1
ATOM 14487 O O . LEU F 1 49 ? 1.409 34.473 49.273 1.00 69.32 29 LEU F O 1
ATOM 14492 N N . SER F 1 50 ? 2.489 32.532 48.918 1.00 59.08 30 SER F N 1
ATOM 14493 C CA . SER F 1 50 ? 1.599 31.716 49.740 1.00 65.04 30 SER F CA 1
ATOM 14494 C C . SER F 1 50 ? 2.088 31.524 51.189 1.00 60.73 30 SER F C 1
ATOM 14495 O O . SER F 1 50 ? 1.476 30.791 51.966 1.00 69.83 30 SER F O 1
ATOM 14498 N N . SER F 1 51 ? 3.195 32.163 51.544 1.00 53.99 31 SER F N 1
ATOM 14499 C CA . SER F 1 51 ? 3.838 31.921 52.832 1.00 51.00 31 SER F CA 1
ATOM 14500 C C . SER F 1 51 ? 3.295 32.770 53.965 1.00 54.63 31 SER F C 1
ATOM 14501 O O . SER F 1 51 ? 3.368 32.366 55.119 1.00 61.92 31 SER F O 1
ATOM 14504 N N . GLY F 1 52 ? 2.743 33.938 53.645 1.00 57.45 32 GLY F N 1
ATOM 14505 C CA . GLY F 1 52 ? 2.308 34.865 54.680 1.00 64.02 32 GLY F CA 1
ATOM 14506 C C . GLY F 1 52 ? 3.438 35.724 55.237 1.00 63.11 32 GLY F C 1
ATOM 14507 O O . GLY F 1 52 ? 3.226 36.502 56.169 1.00 62.36 32 GLY F O 1
ATOM 14508 N N . ARG F 1 53 ? 4.639 35.548 54.677 1.00 55.76 33 ARG F N 1
ATOM 14509 C CA . ARG F 1 53 ? 5.825 36.360 54.973 1.00 56.00 33 ARG F CA 1
ATOM 14510 C C . ARG F 1 53 ? 6.363 36.986 53.703 1.00 58.86 33 ARG F C 1
ATOM 14511 O O . ARG F 1 53 ? 6.998 36.294 52.904 1.00 60.73 33 ARG F O 1
ATOM 14519 N N . LEU F 1 54 ? 6.140 38.285 53.519 1.00 52.54 34 LEU F N 1
ATOM 14520 C CA . LEU F 1 54 ? 6.598 38.961 52.305 1.00 44.53 34 LEU F CA 1
ATOM 14521 C C . LEU F 1 54 ? 7.771 39.870 52.569 1.00 45.53 34 LEU F C 1
ATOM 14522 O O . LEU F 1 54 ? 8.521 40.182 51.654 1.00 44.17 34 LEU F O 1
ATOM 14527 N N . GLU F 1 55 ? 7.901 40.366 53.794 1.00 51.65 35 GLU F N 1
ATOM 14528 C CA . GLU F 1 55 ? 9.047 41.209 54.108 1.00 51.36 35 GLU F CA 1
ATOM 14529 C C . GLU F 1 55 ? 9.726 40.662 55.361 1.00 48.17 35 GLU F C 1
ATOM 14530 O O . GLU F 1 55 ? 9.089 39.977 56.148 1.00 51.44 35 GLU F O 1
ATOM 14536 N N . HIS F 1 56 ? 11.028 40.922 55.502 1.00 48.30 36 HIS F N 1
ATOM 14537 C CA . HIS F 1 56 ? 11.841 40.440 56.626 1.00 51.97 36 HIS F CA 1
ATOM 14538 C C . HIS F 1 56 ? 11.823 38.914 56.793 1.00 56.90 36 HIS F C 1
ATOM 14539 O O . HIS F 1 56 ? 11.914 38.393 57.918 1.00 51.93 36 HIS F O 1
ATOM 14546 N N . GLY F 1 57 ? 11.734 38.195 55.681 1.00 60.23 37 GLY F N 1
ATOM 14547 C CA . GLY F 1 57 ? 11.581 36.755 55.735 1.00 51.93 37 GLY F CA 1
ATOM 14548 C C . GLY F 1 57 ? 12.849 35.968 55.506 1.00 52.13 37 GLY F C 1
ATOM 14549 O O . GLY F 1 57 ? 13.906 36.565 55.312 1.00 52.72 37 GLY F O 1
ATOM 14550 N N . PRO F 1 58 ? 12.749 34.619 55.557 1.00 51.03 38 PRO F N 1
ATOM 14551 C CA . PRO F 1 58 ? 13.899 33.712 55.421 1.00 48.32 38 PRO F CA 1
ATOM 14552 C C . PRO F 1 58 ? 14.420 33.606 53.976 1.00 48.31 38 PRO F C 1
ATOM 14553 O O . PRO F 1 58 ? 15.570 33.174 53.776 1.00 49.74 38 PRO F O 1
ATOM 14557 N N . THR F 1 59 ? 13.573 33.922 52.991 1.00 43.36 39 THR F N 1
ATOM 14558 C CA . THR F 1 59 ? 13.990 33.839 51.593 1.00 46.39 39 THR F CA 1
ATOM 14559 C C . THR F 1 59 ? 15.050 34.914 51.273 1.00 49.71 39 THR F C 1
ATOM 14560 O O . THR F 1 59 ? 16.013 34.608 50.579 1.00 51.82 39 THR F O 1
ATOM 14564 N N . VAL F 1 60 ? 14.871 36.158 51.747 1.00 46.83 40 VAL F N 1
ATOM 14565 C CA . VAL F 1 60 ? 15.887 37.195 51.550 1.00 37.49 40 VAL F CA 1
ATOM 14566 C C . VAL F 1 60 ? 17.196 36.778 52.237 1.00 48.49 40 VAL F C 1
ATOM 14567 O O . VAL F 1 60 ? 18.282 36.934 51.671 1.00 50.62 40 VAL F O 1
ATOM 14571 N N . ALA F 1 61 ? 17.106 36.201 53.427 1.00 44.37 41 ALA F N 1
ATOM 14572 C CA . ALA F 1 61 ? 18.320 35.736 54.104 1.00 52.29 41 ALA F CA 1
ATOM 14573 C C . ALA F 1 61 ? 19.074 34.688 53.279 1.00 53.20 41 ALA F C 1
ATOM 14574 O O . ALA F 1 61 ? 20.302 34.722 53.213 1.00 53.22 41 ALA F O 1
ATOM 14576 N N . GLU F 1 62 ? 18.334 33.757 52.668 1.00 50.97 42 GLU F N 1
ATOM 14577 C CA . GLU F 1 62 ? 18.941 32.702 51.858 1.00 50.01 42 GLU F CA 1
ATOM 14578 C C . GLU F 1 62 ? 19.619 33.293 50.630 1.00 51.87 42 GLU F C 1
ATOM 14579 O O . GLU F 1 62 ? 20.712 32.878 50.260 1.00 52.75 42 GLU F O 1
ATOM 14585 N N . TYR F 1 63 ? 18.955 34.262 50.006 1.00 50.50 43 TYR F N 1
ATOM 14586 C CA . TYR F 1 63 ? 19.501 34.991 48.871 1.00 46.37 43 TYR F CA 1
ATOM 14587 C C . TYR F 1 63 ? 20.771 35.762 49.261 1.00 50.20 43 TYR F C 1
ATOM 14588 O O . TYR F 1 63 ? 21.791 35.666 48.574 1.00 51.98 43 TYR F O 1
ATOM 14597 N N . GLU F 1 64 ? 20.714 36.524 50.348 1.00 48.25 44 GLU F N 1
ATOM 14598 C CA . GLU F 1 64 ? 21.891 37.250 50.817 1.00 49.17 44 GLU F CA 1
ATOM 14599 C C . GLU F 1 64 ? 23.049 36.289 51.076 1.00 51.30 44 GLU F C 1
ATOM 14600 O O . GLU F 1 64 ? 24.194 36.585 50.726 1.00 56.61 44 GLU F O 1
ATOM 14606 N N . ALA F 1 65 ? 22.744 35.125 51.652 1.00 51.10 45 ALA F N 1
ATOM 14607 C CA . ALA F 1 65 ? 23.758 34.097 51.920 1.00 43.90 45 ALA F CA 1
ATOM 14608 C C . ALA F 1 65 ? 24.426 33.559 50.634 1.00 51.75 45 ALA F C 1
ATOM 14609 O O . ALA F 1 65 ? 25.641 33.340 50.616 1.00 52.62 45 ALA F O 1
ATOM 14611 N N . ALA F 1 66 ? 23.637 33.328 49.582 1.00 43.82 46 ALA F N 1
ATOM 14612 C CA . ALA F 1 66 ? 24.161 32.819 48.306 1.00 52.62 46 ALA F CA 1
ATOM 14613 C C . ALA F 1 66 ? 25.080 33.831 47.614 1.00 52.83 46 ALA F C 1
ATOM 14614 O O . ALA F 1 66 ? 26.176 33.467 47.174 1.00 50.31 46 ALA F O 1
ATOM 14616 N N . VAL F 1 67 ? 24.635 35.092 47.558 1.00 43.21 47 VAL F N 1
ATOM 14617 C CA . VAL F 1 67 ? 25.423 36.196 47.007 1.00 47.00 47 VAL F CA 1
ATOM 14618 C C . VAL F 1 67 ? 26.737 36.315 47.755 1.00 51.11 47 VAL F C 1
ATOM 14619 O O . VAL F 1 67 ? 27.800 36.408 47.138 1.00 54.65 47 VAL F O 1
ATOM 14623 N N . GLY F 1 68 ? 26.666 36.273 49.082 1.00 45.62 48 GLY F N 1
ATOM 14624 C CA . GLY F 1 68 ? 27.864 36.361 49.884 1.00 45.99 48 GLY F CA 1
ATOM 14625 C C . GLY F 1 68 ? 28.847 35.255 49.562 1.00 49.35 48 GLY F C 1
ATOM 14626 O O . GLY F 1 68 ? 30.053 35.491 49.552 1.00 51.66 48 GLY F O 1
ATOM 14627 N N . SER F 1 69 ? 28.342 34.050 49.289 1.00 51.73 49 SER F N 1
ATOM 14628 C CA . SER F 1 69 ? 29.226 32.904 49.051 1.00 56.14 49 SER F CA 1
ATOM 14629 C C . SER F 1 69 ? 29.923 33.027 47.699 1.00 55.95 49 SER F C 1
ATOM 14630 O O . SER F 1 69 ? 31.056 32.576 47.545 1.00 64.92 49 SER F O 1
ATOM 14633 N N . ARG F 1 70 ? 29.244 33.629 46.724 1.00 58.83 50 ARG F N 1
ATOM 14634 C CA . ARG F 1 70 ? 29.815 33.840 45.384 1.00 62.38 50 ARG F CA 1
ATOM 14635 C C . ARG F 1 70 ? 30.842 34.949 45.383 1.00 63.24 50 ARG F C 1
ATOM 14636 O O . ARG F 1 70 ? 31.944 34.795 44.842 1.00 59.78 50 ARG F O 1
ATOM 14644 N N . ILE F 1 71 ? 30.468 36.071 46.002 1.00 59.60 51 ILE F N 1
ATOM 14645 C CA . ILE F 1 71 ? 31.336 37.241 46.055 1.00 61.55 51 ILE F CA 1
ATOM 14646 C C . ILE F 1 71 ? 32.567 36.946 46.889 1.00 63.36 51 ILE F C 1
ATOM 14647 O O . ILE F 1 71 ? 33.645 37.452 46.601 1.00 60.79 51 ILE F O 1
ATOM 14652 N N . GLY F 1 72 ? 32.415 36.089 47.894 1.00 57.51 52 GLY F N 1
ATOM 14653 C CA . GLY F 1 72 ? 33.515 35.769 48.776 1.00 59.27 52 GLY F CA 1
ATOM 14654 C C . GLY F 1 72 ? 33.553 36.751 49.924 1.00 66.74 52 GLY F C 1
ATOM 14655 O O . GLY F 1 72 ? 34.562 36.901 50.609 1.00 70.76 52 GLY F O 1
ATOM 14656 N N . ASN F 1 73 ? 32.436 37.438 50.124 1.00 66.49 53 ASN F N 1
ATOM 14657 C CA . ASN F 1 73 ? 32.301 38.343 51.249 1.00 64.47 53 ASN F CA 1
ATOM 14658 C C . ASN F 1 73 ? 30.886 38.187 51.763 1.00 63.43 53 ASN F C 1
ATOM 14659 O O . ASN F 1 73 ? 29.933 38.539 51.074 1.00 70.99 53 ASN F O 1
ATOM 14664 N N . PRO F 1 74 ? 30.739 37.607 52.960 1.00 60.19 54 PRO F N 1
ATOM 14665 C CA . PRO F 1 74 ? 29.405 37.338 53.515 1.00 58.96 54 PRO F CA 1
ATOM 14666 C C . PRO F 1 74 ? 28.641 38.592 53.986 1.00 56.25 54 PRO F C 1
ATOM 14667 O O . PRO F 1 74 ? 27.431 38.529 54.221 1.00 54.73 54 PRO F O 1
ATOM 14671 N N . ARG F 1 75 ? 29.321 39.724 54.108 1.00 54.66 55 ARG F N 1
ATOM 14672 C CA . ARG F 1 75 ? 28.661 40.920 54.623 1.00 52.77 55 ARG F CA 1
ATOM 14673 C C . ARG F 1 75 ? 27.759 41.563 53.568 1.00 52.86 55 ARG F C 1
ATOM 14674 O O . ARG F 1 75 ? 28.016 42.688 53.124 1.00 58.67 55 ARG F O 1
ATOM 14682 N N . VAL F 1 76 ? 26.675 40.880 53.210 1.00 44.24 56 VAL F N 1
ATOM 14683 C CA . VAL F 1 76 ? 25.793 41.348 52.133 1.00 50.01 56 VAL F CA 1
ATOM 14684 C C . VAL F 1 76 ? 24.484 41.923 52.679 1.00 55.00 56 VAL F C 1
ATOM 14685 O O . VAL F 1 76 ? 23.741 41.250 53.399 1.00 54.38 56 VAL F O 1
ATOM 14689 N N . VAL F 1 77 ? 24.205 43.178 52.334 1.00 57.04 57 VAL F N 1
ATOM 14690 C CA . VAL F 1 77 ? 22.968 43.840 52.760 1.00 48.16 57 VAL F CA 1
ATOM 14691 C C . VAL F 1 77 ? 22.056 44.164 51.585 1.00 45.53 57 VAL F C 1
ATOM 14692 O O . VAL F 1 77 ? 22.284 45.131 50.853 1.00 54.26 57 VAL F O 1
ATOM 14696 N N . SER F 1 78 ? 20.997 43.375 51.431 1.00 40.87 58 SER F N 1
ATOM 14697 C CA . SER F 1 78 ? 20.055 43.581 50.340 1.00 45.42 58 SER F CA 1
ATOM 14698 C C . SER F 1 78 ? 19.232 44.854 50.509 1.00 46.51 58 SER F C 1
ATOM 14699 O O . SER F 1 78 ? 18.967 45.272 51.627 1.00 50.26 58 SER F O 1
ATOM 14702 N N . VAL F 1 79 ? 18.848 45.465 49.383 1.00 53.34 59 VAL F N 1
ATOM 14703 C CA . VAL F 1 79 ? 18.044 46.702 49.351 1.00 53.18 59 VAL F CA 1
ATOM 14704 C C . VAL F 1 79 ? 17.072 46.663 48.186 1.00 54.31 59 VAL F C 1
ATOM 14705 O O . VAL F 1 79 ? 17.123 45.754 47.349 1.00 51.12 59 VAL F O 1
ATOM 14709 N N . ASN F 1 80 ? 16.180 47.647 48.130 1.00 54.30 60 ASN F N 1
ATOM 14710 C CA . ASN F 1 80 ? 15.085 47.582 47.167 1.00 52.66 60 ASN F CA 1
ATOM 14711 C C . ASN F 1 80 ? 15.460 48.116 45.776 1.00 50.04 60 ASN F C 1
ATOM 14712 O O . ASN F 1 80 ? 14.667 48.008 44.842 1.00 52.48 60 ASN F O 1
ATOM 14717 N N . CYS F 1 81 ? 16.653 48.696 45.649 1.00 46.95 61 CYS F N 1
ATOM 14718 C CA . CYS F 1 81 ? 17.242 49.035 44.345 1.00 45.04 61 CYS F CA 1
ATOM 14719 C C . CYS F 1 81 ? 18.666 49.507 44.535 1.00 47.19 61 CYS F C 1
ATOM 14720 O O . CYS F 1 81 ? 19.089 49.776 45.660 1.00 48.94 61 CYS F O 1
ATOM 14723 N N . GLY F 1 82 ? 19.401 49.614 43.428 1.00 46.68 62 GLY F N 1
ATOM 14724 C CA . GLY F 1 82 ? 20.788 50.039 43.470 1.00 45.85 62 GLY F CA 1
ATOM 14725 C C . GLY F 1 82 ? 20.974 51.471 43.947 1.00 46.63 62 GLY F C 1
ATOM 14726 O O . GLY F 1 82 ? 21.882 51.745 44.720 1.00 43.87 62 GLY F O 1
ATOM 14727 N N . THR F 1 83 ? 20.104 52.378 43.514 1.00 50.99 63 THR F N 1
ATOM 14728 C CA . THR F 1 83 ? 20.192 53.775 43.932 1.00 52.97 63 THR F CA 1
ATOM 14729 C C . THR F 1 83 ? 20.066 53.887 45.441 1.00 59.98 63 THR F C 1
ATOM 14730 O O . THR F 1 83 ? 20.758 54.680 46.081 1.00 61.30 63 THR F O 1
ATOM 14734 N N . ALA F 1 84 ? 19.169 53.080 46.003 1.00 61.74 64 ALA F N 1
ATOM 14735 C CA . ALA F 1 84 ? 18.935 53.058 47.446 1.00 52.88 64 ALA F CA 1
ATOM 14736 C C . ALA F 1 84 ? 20.149 52.543 48.200 1.00 49.43 64 ALA F C 1
ATOM 14737 O O . ALA F 1 84 ? 20.466 53.019 49.295 1.00 42.30 64 ALA F O 1
ATOM 14739 N N . GLY F 1 85 ? 20.815 51.556 47.609 1.00 52.38 65 GLY F N 1
ATOM 14740 C CA . GLY F 1 85 ? 22.063 51.038 48.140 1.00 51.56 65 GLY F CA 1
ATOM 14741 C C . GLY F 1 85 ? 23.117 52.125 48.239 1.00 55.88 65 GLY F C 1
ATOM 14742 O O . GLY F 1 85 ? 23.890 52.180 49.202 1.00 58.22 65 GLY F O 1
ATOM 14743 N N . LEU F 1 86 ? 23.172 52.966 47.209 1.00 54.92 66 LEU F N 1
ATOM 14744 C CA . LEU F 1 86 ? 24.094 54.088 47.179 1.00 51.67 66 LEU F CA 1
ATOM 14745 C C . LEU F 1 86 ? 23.662 55.152 48.182 1.00 50.63 66 LEU F C 1
ATOM 14746 O O . LEU F 1 86 ? 24.469 55.649 48.959 1.00 52.22 66 LEU F O 1
ATOM 14751 N N . HIS F 1 87 ? 22.370 55.458 48.187 1.00 53.65 67 HIS F N 1
ATOM 14752 C CA . HIS F 1 87 ? 21.798 56.433 49.110 1.00 54.01 67 HIS F CA 1
ATOM 14753 C C . HIS F 1 87 ? 22.168 56.043 50.541 1.00 55.32 67 HIS F C 1
ATOM 14754 O O . HIS F 1 87 ? 22.690 56.849 51.319 1.00 55.44 67 HIS F O 1
ATOM 14761 N N . LEU F 1 88 ? 21.934 54.774 50.850 1.00 52.78 68 LEU F N 1
ATOM 14762 C CA . LEU F 1 88 ? 22.209 54.215 52.163 1.00 55.97 68 LEU F CA 1
ATOM 14763 C C . LEU F 1 88 ? 23.704 54.281 52.519 1.00 58.84 68 LEU F C 1
ATOM 14764 O O . LEU F 1 88 ? 24.071 54.706 53.616 1.00 65.04 68 LEU F O 1
ATOM 14769 N N . ALA F 1 89 ? 24.564 53.879 51.587 1.00 57.53 69 ALA F N 1
ATOM 14770 C CA . ALA F 1 89 ? 26.015 53.897 51.812 1.00 61.74 69 ALA F CA 1
ATOM 14771 C C . ALA F 1 89 ? 26.558 55.333 52.004 1.00 68.48 69 ALA F C 1
ATOM 14772 O O . ALA F 1 89 ? 27.425 55.571 52.849 1.00 73.70 69 ALA F O 1
ATOM 14774 N N . LEU F 1 90 ? 26.067 56.276 51.202 1.00 61.31 70 LEU F N 1
ATOM 14775 C CA . LEU F 1 90 ? 26.478 57.675 51.312 1.00 63.19 70 LEU F CA 1
ATOM 14776 C C . LEU F 1 90 ? 26.025 58.301 52.635 1.00 63.23 70 LEU F C 1
ATOM 14777 O O . LEU F 1 90 ? 26.593 59.301 53.080 1.00 61.26 70 LEU F O 1
ATOM 14782 N N . SER F 1 91 ? 24.999 57.724 53.262 1.00 66.52 71 SER F N 1
ATOM 14783 C CA . SER F 1 91 ? 24.548 58.241 54.550 1.00 71.87 71 SER F CA 1
ATOM 14784 C C . SER F 1 91 ? 25.633 58.035 55.611 1.00 72.64 71 SER F C 1
ATOM 14785 O O . SER F 1 91 ? 25.689 58.770 56.594 1.00 69.39 71 SER F O 1
ATOM 14788 N N . LEU F 1 92 ? 26.515 57.063 55.392 1.00 71.87 72 LEU F N 1
ATOM 14789 C CA . LEU F 1 92 ? 27.660 56.863 56.275 1.00 70.48 72 LEU F CA 1
ATOM 14790 C C . LEU F 1 92 ? 28.599 58.057 56.252 1.00 79.29 72 LEU F C 1
ATOM 14791 O O . LEU F 1 92 ? 29.209 58.393 57.267 1.00 86.63 72 LEU F O 1
ATOM 14796 N N . ALA F 1 93 ? 28.728 58.686 55.089 1.00 82.22 73 ALA F N 1
ATOM 14797 C CA . ALA F 1 93 ? 29.620 59.828 54.940 1.00 83.65 73 ALA F CA 1
ATOM 14798 C C . ALA F 1 93 ? 29.055 61.075 55.624 1.00 80.55 73 ALA F C 1
ATOM 14799 O O . ALA F 1 93 ? 29.755 61.758 56.378 1.00 81.70 73 ALA F O 1
ATOM 14801 N N . ALA F 1 94 ? 27.782 61.353 55.367 1.00 76.72 74 ALA F N 1
ATOM 14802 C CA . ALA F 1 94 ? 27.110 62.516 55.933 1.00 75.24 74 ALA F CA 1
ATOM 14803 C C . ALA F 1 94 ? 26.917 62.390 57.440 1.00 81.98 74 ALA F C 1
ATOM 14804 O O . ALA F 1 94 ? 27.113 63.353 58.186 1.00 83.69 74 ALA F O 1
ATOM 14806 N N . ARG F 1 95 ? 26.532 61.192 57.875 1.00 81.93 75 ARG F N 1
ATOM 14807 C CA . ARG F 1 95 ? 26.223 60.915 59.278 1.00 81.80 75 ARG F CA 1
ATOM 14808 C C . ARG F 1 95 ? 27.015 59.707 59.773 1.00 86.41 75 ARG F C 1
ATOM 14809 O O . ARG F 1 95 ? 26.534 58.577 59.687 1.00 88.57 75 ARG F O 1
ATOM 14817 N N . PRO F 1 96 ? 28.228 59.941 60.302 1.00 88.53 76 PRO F N 1
ATOM 14818 C CA . PRO F 1 96 ? 29.149 58.853 60.654 1.00 87.69 76 PRO F CA 1
ATOM 14819 C C . PRO F 1 96 ? 28.656 57.751 61.625 1.00 88.39 76 PRO F C 1
ATOM 14820 O O . PRO F 1 96 ? 28.958 56.605 61.292 1.00 82.56 76 PRO F O 1
ATOM 14824 N N . GLY F 1 97 ? 27.936 57.995 62.729 1.00 95.52 77 GLY F N 1
ATOM 14825 C CA . GLY F 1 97 ? 27.389 59.264 63.188 1.00 102.54 77 GLY F CA 1
ATOM 14826 C C . GLY F 1 97 ? 26.114 58.958 63.976 1.00 106.20 77 GLY F C 1
ATOM 14827 O O . GLY F 1 97 ? 25.484 57.925 63.752 1.00 103.64 77 GLY F O 1
ATOM 14828 N N . ALA F 1 98 ? 25.736 59.826 64.913 1.00 109.96 78 ALA F N 1
ATOM 14829 C CA . ALA F 1 98 ? 24.491 59.639 65.673 1.00 100.13 78 ALA F CA 1
ATOM 14830 C C . ALA F 1 98 ? 23.905 60.975 66.125 1.00 96.06 78 ALA F C 1
ATOM 14831 O O . ALA F 1 98 ? 24.269 62.032 65.602 1.00 97.78 78 ALA F O 1
ATOM 14833 N N . PRO F 1 106 ? 29.331 71.816 54.617 1.00 111.84 86 PRO F N 1
ATOM 14834 C CA . PRO F 1 106 ? 30.711 71.838 54.114 1.00 114.56 86 PRO F CA 1
ATOM 14835 C C . PRO F 1 106 ? 31.131 70.511 53.457 1.00 113.13 86 PRO F C 1
ATOM 14836 O O . PRO F 1 106 ? 32.071 70.501 52.648 1.00 115.22 86 PRO F O 1
ATOM 14840 N N . GLY F 1 107 ? 30.436 69.420 53.787 1.00 102.44 87 GLY F N 1
ATOM 14841 C CA . GLY F 1 107 ? 30.821 68.098 53.321 1.00 90.39 87 GLY F CA 1
ATOM 14842 C C . GLY F 1 107 ? 30.727 67.911 51.816 1.00 85.28 87 GLY F C 1
ATOM 14843 O O . GLY F 1 107 ? 29.775 68.373 51.192 1.00 82.83 87 GLY F O 1
ATOM 14844 N N . GLU F 1 108 ? 31.725 67.246 51.233 1.00 83.06 88 GLU F N 1
ATOM 14845 C CA . GLU F 1 108 ? 31.773 67.016 49.784 1.00 79.82 88 GLU F CA 1
ATOM 14846 C C . GLU F 1 108 ? 31.894 65.534 49.399 1.00 72.01 88 GLU F C 1
ATOM 14847 O O . GLU F 1 108 ? 32.395 64.720 50.172 1.00 65.50 88 GLU F O 1
ATOM 14853 N N . VAL F 1 109 ? 31.454 65.193 48.191 1.00 69.81 89 VAL F N 1
ATOM 14854 C CA . VAL F 1 109 ? 31.669 63.849 47.649 1.00 75.81 89 VAL F CA 1
ATOM 14855 C C . VAL F 1 109 ? 32.277 63.936 46.259 1.00 81.09 89 VAL F C 1
ATOM 14856 O O . VAL F 1 109 ? 31.711 64.575 45.371 1.00 85.44 89 VAL F O 1
ATOM 14860 N N . LEU F 1 110 ? 33.419 63.282 46.065 1.00 79.66 90 LEU F N 1
ATOM 14861 C CA . LEU F 1 110 ? 34.058 63.240 44.754 1.00 73.93 90 LEU F CA 1
ATOM 14862 C C . LEU F 1 110 ? 33.498 62.083 43.941 1.00 70.81 90 LEU F C 1
ATOM 14863 O O . LEU F 1 110 ? 33.442 60.962 44.432 1.00 72.87 90 LEU F O 1
ATOM 14868 N N . THR F 1 111 ? 33.045 62.363 42.722 1.00 70.00 91 THR F N 1
ATOM 14869 C CA . THR F 1 111 ? 32.349 61.363 41.908 1.00 68.52 91 THR F CA 1
ATOM 14870 C C . THR F 1 111 ? 32.523 61.629 40.412 1.00 70.98 91 THR F C 1
ATOM 14871 O O . THR F 1 111 ? 33.037 62.682 40.033 1.00 77.06 91 THR F O 1
ATOM 14875 N N . THR F 1 112 ? 32.097 60.687 39.566 1.00 68.64 92 THR F N 1
ATOM 14876 C CA . THR F 1 112 ? 32.205 60.842 38.102 1.00 64.72 92 THR F CA 1
ATOM 14877 C C . THR F 1 112 ? 30.886 61.261 37.460 1.00 65.43 92 THR F C 1
ATOM 14878 O O . THR F 1 112 ? 29.837 60.744 37.810 1.00 65.76 92 THR F O 1
ATOM 14882 N N . PRO F 1 113 ? 30.937 62.193 36.497 1.00 73.09 93 PRO F N 1
ATOM 14883 C CA . PRO F 1 113 ? 29.696 62.627 35.841 1.00 75.07 93 PRO F CA 1
ATOM 14884 C C . PRO F 1 113 ? 29.286 61.713 34.697 1.00 77.76 93 PRO F C 1
ATOM 14885 O O . PRO F 1 113 ? 28.173 61.827 34.185 1.00 80.21 93 PRO F O 1
ATOM 14889 N N . LEU F 1 114 ? 30.190 60.835 34.283 1.00 75.85 94 LEU F N 1
ATOM 14890 C CA . LEU F 1 114 ? 29.872 59.867 33.249 1.00 73.54 94 LEU F CA 1
ATOM 14891 C C . LEU F 1 114 ? 29.367 58.593 33.886 1.00 74.14 94 LEU F C 1
ATOM 14892 O O . LEU F 1 114 ? 30.158 57.697 34.189 1.00 76.21 94 LEU F O 1
ATOM 14897 N N . THR F 1 115 ? 28.049 58.543 34.095 1.00 73.43 95 THR F N 1
ATOM 14898 C CA . THR F 1 115 ? 27.350 57.444 34.769 1.00 66.37 95 THR F CA 1
ATOM 14899 C C . THR F 1 115 ? 25.847 57.756 34.836 1.00 64.20 95 THR F C 1
ATOM 14900 O O . THR F 1 115 ? 25.419 58.858 34.489 1.00 65.80 95 THR F O 1
ATOM 14904 N N . PHE F 1 116 ? 25.065 56.793 35.320 1.00 59.41 96 PHE F N 1
ATOM 14905 C CA . PHE F 1 116 ? 23.624 56.948 35.521 1.00 64.09 96 PHE F CA 1
ATOM 14906 C C . PHE F 1 116 ? 23.326 57.955 36.663 1.00 62.41 96 PHE F C 1
ATOM 14907 O O . PHE F 1 116 ? 24.066 58.010 37.654 1.00 56.49 96 PHE F O 1
ATOM 14915 N N . GLU F 1 117 ? 22.263 58.755 36.531 1.00 57.20 97 GLU F N 1
ATOM 14916 C CA . GLU F 1 117 ? 21.956 59.769 37.548 1.00 56.05 97 GLU F CA 1
ATOM 14917 C C . GLU F 1 117 ? 21.770 59.163 38.924 1.00 50.63 97 GLU F C 1
ATOM 14918 O O . GLU F 1 117 ? 22.095 59.782 39.934 1.00 50.88 97 GLU F O 1
ATOM 14924 N N . GLY F 1 118 ? 21.317 57.917 38.947 1.00 55.77 98 GLY F N 1
ATOM 14925 C CA . GLY F 1 118 ? 21.154 57.182 40.186 1.00 50.82 98 GLY F CA 1
ATOM 14926 C C . GLY F 1 118 ? 22.449 57.059 40.964 1.00 52.25 98 GLY F C 1
ATOM 14927 O O . GLY F 1 118 ? 22.441 56.857 42.174 1.00 48.72 98 GLY F O 1
ATOM 14928 N N . THR F 1 119 ? 23.575 57.191 40.278 1.00 60.37 99 THR F N 1
ATOM 14929 C CA . THR F 1 119 ? 24.847 57.170 40.972 1.00 62.13 99 THR F CA 1
ATOM 14930 C C . THR F 1 119 ? 24.973 58.418 41.826 1.00 69.21 99 THR F C 1
ATOM 14931 O O . THR F 1 119 ? 25.452 58.357 42.956 1.00 77.53 99 THR F O 1
ATOM 14935 N N . ASN F 1 120 ? 24.505 59.547 41.300 1.00 64.03 100 ASN F N 1
ATOM 14936 C CA . ASN F 1 120 ? 24.868 60.827 41.884 1.00 65.65 100 ASN F CA 1
ATOM 14937 C C . ASN F 1 120 ? 23.792 61.564 42.667 1.00 71.16 100 ASN F C 1
ATOM 14938 O O . ASN F 1 120 ? 24.108 62.351 43.563 1.00 75.84 100 ASN F O 1
ATOM 14943 N N . TRP F 1 121 ? 22.529 61.359 42.327 1.00 67.33 101 TRP F N 1
ATOM 14944 C CA . TRP F 1 121 ? 21.483 62.059 43.062 1.00 59.22 101 TRP F CA 1
ATOM 14945 C C . TRP F 1 121 ? 21.404 61.708 44.560 1.00 62.87 101 TRP F C 1
ATOM 14946 O O . TRP F 1 121 ? 21.106 62.600 45.364 1.00 51.73 101 TRP F O 1
ATOM 14957 N N . PRO F 1 122 ? 21.719 60.443 44.952 1.00 56.37 102 PRO F N 1
ATOM 14958 C CA . PRO F 1 122 ? 21.819 60.166 46.389 1.00 53.91 102 PRO F CA 1
ATOM 14959 C C . PRO F 1 122 ? 22.826 61.047 47.127 1.00 64.07 102 PRO F C 1
ATOM 14960 O O . PRO F 1 122 ? 22.678 61.219 48.340 1.00 71.53 102 PRO F O 1
ATOM 14964 N N . ILE F 1 123 ? 23.832 61.575 46.429 1.00 60.44 103 ILE F N 1
ATOM 14965 C CA . ILE F 1 123 ? 24.745 62.512 47.060 1.00 61.66 103 ILE F CA 1
ATOM 14966 C C . ILE F 1 123 ? 23.963 63.758 47.459 1.00 66.21 103 ILE F C 1
ATOM 14967 O O . ILE F 1 123 ? 24.047 64.214 48.598 1.00 69.80 103 ILE F O 1
ATOM 14972 N N . LEU F 1 124 ? 23.152 64.279 46.550 1.00 63.04 104 LEU F N 1
ATOM 14973 C CA . LEU F 1 124 ? 22.403 65.482 46.868 1.00 60.27 104 LEU F CA 1
ATOM 14974 C C . LEU F 1 124 ? 21.332 65.115 47.883 1.00 59.23 104 LEU F C 1
ATOM 14975 O O . LEU F 1 124 ? 21.038 65.874 48.789 1.00 64.94 104 LEU F O 1
ATOM 14980 N N . ALA F 1 125 ? 20.781 63.920 47.751 1.00 57.57 105 ALA F N 1
ATOM 14981 C CA . ALA F 1 125 ? 19.753 63.465 48.672 1.00 56.89 105 ALA F CA 1
ATOM 14982 C C . ALA F 1 125 ? 20.276 63.388 50.108 1.00 60.10 105 ALA F C 1
ATOM 14983 O O . ALA F 1 125 ? 19.520 63.585 51.057 1.00 67.81 105 ALA F O 1
ATOM 14985 N N . ASN F 1 126 ? 21.569 63.117 50.256 1.00 59.53 106 ASN F N 1
ATOM 14986 C CA . ASN F 1 126 ? 22.213 63.066 51.568 1.00 59.23 106 ASN F CA 1
ATOM 14987 C C . ASN F 1 126 ? 22.763 64.417 52.052 1.00 69.45 106 ASN F C 1
ATOM 14988 O O . ASN F 1 126 ? 23.440 64.482 53.078 1.00 72.26 106 ASN F O 1
ATOM 14993 N N . GLY F 1 127 ? 22.477 65.491 51.319 1.00 68.56 107 GLY F N 1
ATOM 14994 C CA . GLY F 1 127 ? 22.896 66.826 51.723 1.00 70.64 107 GLY F CA 1
ATOM 14995 C C . GLY F 1 127 ? 24.378 67.137 51.593 1.00 74.04 107 GLY F C 1
ATOM 14996 O O . GLY F 1 127 ? 24.892 68.054 52.234 1.00 76.47 107 GLY F O 1
ATOM 14997 N N . LEU F 1 128 ? 25.066 66.379 50.748 1.00 73.15 108 LEU F N 1
ATOM 14998 C CA . LEU F 1 128 ? 26.481 66.592 50.506 1.00 72.40 108 LEU F CA 1
ATOM 14999 C C . LEU F 1 128 ? 26.696 67.288 49.157 1.00 78.84 108 LEU F C 1
ATOM 15000 O O . LEU F 1 128 ? 25.851 67.193 48.265 1.00 80.67 108 LEU F O 1
ATOM 15005 N N . ARG F 1 129 ? 27.833 67.974 49.016 1.00 77.43 109 ARG F N 1
ATOM 15006 C CA . ARG F 1 129 ? 28.207 68.665 47.777 1.00 81.96 109 ARG F CA 1
ATOM 15007 C C . ARG F 1 129 ? 28.786 67.713 46.716 1.00 86.75 109 ARG F C 1
ATOM 15008 O O . ARG F 1 129 ? 29.645 66.876 47.019 1.00 86.00 109 ARG F O 1
ATOM 15016 N N . ILE F 1 130 ? 28.359 67.887 45.464 1.00 82.80 110 ILE F N 1
ATOM 15017 C CA . ILE F 1 130 ? 28.924 67.127 44.361 1.00 75.63 110 ILE F CA 1
ATOM 15018 C C . ILE F 1 130 ? 30.134 67.863 43.824 1.00 86.90 110 ILE F C 1
ATOM 15019 O O . ILE F 1 130 ? 30.041 69.037 43.477 1.00 102.49 110 ILE F O 1
ATOM 15024 N N . ARG F 1 131 ? 31.272 67.181 43.752 1.00 85.69 111 ARG F N 1
ATOM 15025 C CA . ARG F 1 131 ? 32.407 67.720 43.017 1.00 90.32 111 ARG F CA 1
ATOM 15026 C C . ARG F 1 131 ? 32.799 66.727 41.928 1.00 87.13 111 ARG F C 1
ATOM 15027 O O . ARG F 1 131 ? 32.985 65.537 42.188 1.00 68.55 111 ARG F O 1
ATOM 15035 N N . TRP F 1 132 ? 32.856 67.209 40.691 1.00 85.76 112 TRP F N 1
ATOM 15036 C CA . TRP F 1 132 ? 33.118 66.324 39.568 1.00 80.03 112 TRP F CA 1
ATOM 15037 C C . TRP F 1 132 ? 34.600 66.026 39.404 1.00 81.32 112 TRP F C 1
ATOM 15038 O O . TRP F 1 132 ? 35.444 66.921 39.455 1.00 75.87 112 TRP F O 1
ATOM 15049 N N . VAL F 1 133 ? 34.899 64.748 39.209 1.00 80.26 113 VAL F N 1
ATOM 15050 C CA . VAL F 1 133 ? 36.231 64.312 38.848 1.00 84.86 113 VAL F CA 1
ATOM 15051 C C . VAL F 1 133 ? 36.167 63.901 37.380 1.00 88.68 113 VAL F C 1
ATOM 15052 O O . VAL F 1 133 ? 35.216 63.233 36.963 1.00 89.77 113 VAL F O 1
ATOM 15056 N N . ASP F 1 134 ? 37.190 64.271 36.614 1.00 87.98 114 ASP F N 1
ATOM 15057 C CA . ASP F 1 134 ? 37.230 64.008 35.181 1.00 77.18 114 ASP F CA 1
ATOM 15058 C C . ASP F 1 134 ? 37.246 62.517 34.882 1.00 75.84 114 ASP F C 1
ATOM 15059 O O . ASP F 1 134 ? 37.450 61.688 35.776 1.00 75.43 114 ASP F O 1
ATOM 15064 N N . VAL F 1 135 ? 36.998 62.184 33.622 1.00 75.63 115 VAL F N 1
ATOM 15065 C CA . VAL F 1 135 ? 36.944 60.798 33.193 1.00 80.74 115 VAL F CA 1
ATOM 15066 C C . VAL F 1 135 ? 38.184 60.432 32.393 1.00 87.59 115 VAL F C 1
ATOM 15067 O O . VAL F 1 135 ? 38.692 61.245 31.617 1.00 90.56 115 VAL F O 1
ATOM 15071 N N . ASP F 1 136 ? 38.701 59.225 32.624 1.00 88.85 116 ASP F N 1
ATOM 15072 C CA . ASP F 1 136 ? 39.759 58.669 31.781 1.00 90.16 116 ASP F CA 1
ATOM 15073 C C . ASP F 1 136 ? 39.129 58.168 30.488 1.00 86.47 116 ASP F C 1
ATOM 15074 O O . ASP F 1 136 ? 38.380 57.182 30.496 1.00 81.46 116 ASP F O 1
ATOM 15079 N N . PRO F 1 137 ? 39.442 58.839 29.369 1.00 89.62 117 PRO F N 1
ATOM 15080 C CA . PRO F 1 137 ? 38.815 58.538 28.079 1.00 86.25 117 PRO F CA 1
ATOM 15081 C C . PRO F 1 137 ? 39.105 57.125 27.575 1.00 85.23 117 PRO F C 1
ATOM 15082 O O . PRO F 1 137 ? 38.428 56.666 26.657 1.00 85.55 117 PRO F O 1
ATOM 15086 N N . ALA F 1 138 ? 40.062 56.435 28.192 1.00 85.56 118 ALA F N 1
ATOM 15087 C CA . ALA F 1 138 ? 40.439 55.097 27.748 1.00 84.13 118 ALA F CA 1
ATOM 15088 C C . ALA F 1 138 ? 39.594 54.009 28.390 1.00 80.73 118 ALA F C 1
ATOM 15089 O O . ALA F 1 138 ? 39.311 52.988 27.761 1.00 79.54 118 ALA F O 1
ATOM 15091 N N . THR F 1 139 ? 39.157 54.238 29.624 1.00 81.46 119 THR F N 1
ATOM 15092 C CA . THR F 1 139 ? 38.391 53.222 30.351 1.00 75.12 119 THR F CA 1
ATOM 15093 C C . THR F 1 139 ? 36.949 53.630 30.542 1.00 69.82 119 THR F C 1
ATOM 15094 O O . THR F 1 139 ? 36.117 52.789 30.877 1.00 78.19 119 THR F O 1
ATOM 15098 N N . LEU F 1 140 ? 36.671 54.917 30.317 1.00 78.34 120 LEU F N 1
ATOM 15099 C CA . LEU F 1 140 ? 35.368 55.540 30.616 1.00 79.18 120 LEU F CA 1
ATOM 15100 C C . LEU F 1 140 ? 35.087 55.596 32.122 1.00 74.22 120 LEU F C 1
ATOM 15101 O O . LEU F 1 140 ? 33.991 55.945 32.545 1.00 74.54 120 LEU F O 1
ATOM 15106 N N . ASN F 1 141 ? 36.087 55.263 32.926 1.00 70.75 121 ASN F N 1
ATOM 15107 C CA . ASN F 1 141 ? 35.972 55.389 34.363 1.00 68.00 121 ASN F CA 1
ATOM 15108 C C . ASN F 1 141 ? 36.633 56.680 34.799 1.00 70.64 121 ASN F C 1
ATOM 15109 O O . ASN F 1 141 ? 37.157 57.421 33.976 1.00 79.78 121 ASN F O 1
ATOM 15114 N N . MET F 1 142 ? 36.596 56.940 36.099 1.00 66.48 122 MET F N 1
ATOM 15115 C CA . MET F 1 142 ? 37.145 58.154 36.684 1.00 68.18 122 MET F CA 1
ATOM 15116 C C . MET F 1 142 ? 38.648 58.256 36.425 1.00 78.84 122 MET F C 1
ATOM 15117 O O . MET F 1 142 ? 39.362 57.249 36.473 1.00 71.35 122 MET F O 1
ATOM 15122 N N . ASP F 1 143 ? 39.118 59.456 36.097 1.00 77.68 123 ASP F N 1
ATOM 15123 C CA . ASP F 1 143 ? 40.556 59.694 36.008 1.00 82.81 123 ASP F CA 1
ATOM 15124 C C . ASP F 1 143 ? 41.119 59.772 37.433 1.00 82.36 123 ASP F C 1
ATOM 15125 O O . ASP F 1 143 ? 40.957 60.782 38.120 1.00 82.54 123 ASP F O 1
ATOM 15130 N N . LEU F 1 144 ? 41.807 58.714 37.854 1.00 83.02 124 LEU F N 1
ATOM 15131 C CA . LEU F 1 144 ? 42.286 58.575 39.228 1.00 81.33 124 LEU F CA 1
ATOM 15132 C C . LEU F 1 144 ? 43.397 59.572 39.553 1.00 86.36 124 LEU F C 1
ATOM 15133 O O . LEU F 1 144 ? 43.744 59.783 40.715 1.00 80.49 124 LEU F O 1
ATOM 15138 N N . ASP F 1 145 ? 43.979 60.171 38.524 1.00 90.65 125 ASP F N 1
ATOM 15139 C CA . ASP F 1 145 ? 44.985 61.200 38.755 1.00 98.54 125 ASP F CA 1
ATOM 15140 C C . ASP F 1 145 ? 44.302 62.536 39.059 1.00 98.85 125 ASP F C 1
ATOM 15141 O O . ASP F 1 145 ? 44.784 63.314 39.887 1.00 96.65 125 ASP F O 1
ATOM 15146 N N . ASP F 1 146 ? 43.174 62.788 38.398 1.00 96.54 126 ASP F N 1
ATOM 15147 C CA . ASP F 1 146 ? 42.360 63.959 38.705 1.00 92.82 126 ASP F CA 1
ATOM 15148 C C . ASP F 1 146 ? 41.782 63.852 40.114 1.00 95.15 126 ASP F C 1
ATOM 15149 O O . ASP F 1 146 ? 41.629 64.857 40.816 1.00 98.83 126 ASP F O 1
ATOM 15154 N N . LEU F 1 147 ? 41.440 62.633 40.513 1.00 89.46 127 LEU F N 1
ATOM 15155 C CA . LEU F 1 147 ? 40.951 62.400 41.863 1.00 90.95 127 LEU F CA 1
ATOM 15156 C C . LEU F 1 147 ? 41.998 62.878 42.860 1.00 96.32 127 LEU F C 1
ATOM 15157 O O . LEU F 1 147 ? 41.672 63.578 43.820 1.00 100.15 127 LEU F O 1
ATOM 15162 N N . ALA F 1 148 ? 43.250 62.483 42.625 1.00 94.92 128 ALA F N 1
ATOM 15163 C CA . ALA F 1 148 ? 44.371 62.840 43.496 1.00 92.09 128 ALA F CA 1
ATOM 15164 C C . ALA F 1 148 ? 44.534 64.346 43.692 1.00 98.49 128 ALA F C 1
ATOM 15165 O O . ALA F 1 148 ? 44.831 64.798 44.796 1.00 106.26 128 ALA F O 1
ATOM 15167 N N . ALA F 1 149 ? 44.331 65.119 42.627 1.00 98.74 129 ALA F N 1
ATOM 15168 C CA . ALA F 1 149 ? 44.500 66.574 42.675 1.00 97.31 129 ALA F CA 1
ATOM 15169 C C . ALA F 1 149 ? 43.373 67.239 43.463 1.00 100.60 129 ALA F C 1
ATOM 15170 O O . ALA F 1 149 ? 43.575 68.286 44.081 1.00 101.73 129 ALA F O 1
ATOM 15172 N N . LYS F 1 150 ? 42.189 66.628 43.416 1.00 85.95 130 LYS F N 1
ATOM 15173 C CA . LYS F 1 150 ? 40.964 67.233 43.934 1.00 84.35 130 LYS F CA 1
ATOM 15174 C C . LYS F 1 150 ? 40.518 66.820 45.349 1.00 87.75 130 LYS F C 1
ATOM 15175 O O . LYS F 1 150 ? 39.521 67.341 45.858 1.00 81.40 130 LYS F O 1
ATOM 15181 N N . ILE F 1 151 ? 41.228 65.885 45.972 1.00 88.94 131 ILE F N 1
ATOM 15182 C CA . ILE F 1 151 ? 40.886 65.439 47.327 1.00 90.08 131 ILE F CA 1
ATOM 15183 C C . ILE F 1 151 ? 41.154 66.552 48.350 1.00 101.21 131 ILE F C 1
ATOM 15184 O O . ILE F 1 151 ? 42.201 67.193 48.326 1.00 104.10 131 ILE F O 1
ATOM 15189 N N . SER F 1 152 ? 40.206 66.756 49.261 1.00 111.52 132 SER F N 1
ATOM 15190 C CA . SER F 1 152 ? 40.216 67.905 50.161 1.00 115.96 132 SER F CA 1
ATOM 15191 C C . SER F 1 152 ? 39.863 67.454 51.577 1.00 114.76 132 SER F C 1
ATOM 15192 O O . SER F 1 152 ? 39.242 66.407 51.750 1.00 117.91 132 SER F O 1
ATOM 15195 N N . PRO F 1 153 ? 40.244 68.243 52.600 1.00 107.36 133 PRO F N 1
ATOM 15196 C CA . PRO F 1 153 ? 39.776 67.924 53.956 1.00 99.57 133 PRO F CA 1
ATOM 15197 C C . PRO F 1 153 ? 38.252 67.860 54.048 1.00 81.56 133 PRO F C 1
ATOM 15198 O O . PRO F 1 153 ? 37.715 67.276 54.990 1.00 85.01 133 PRO F O 1
ATOM 15202 N N . ALA F 1 154 ? 37.574 68.468 53.079 1.00 83.93 134 ALA F N 1
ATOM 15203 C CA . ALA F 1 154 ? 36.115 68.474 53.027 1.00 85.99 134 ALA F CA 1
ATOM 15204 C C . ALA F 1 154 ? 35.556 67.220 52.361 1.00 75.00 134 ALA F C 1
ATOM 15205 O O . ALA F 1 154 ? 34.359 66.972 52.421 1.00 74.38 134 ALA F O 1
ATOM 15207 N N . THR F 1 155 ? 36.421 66.431 51.733 1.00 74.90 135 THR F N 1
ATOM 15208 C CA . THR F 1 155 ? 35.982 65.237 51.017 1.00 78.32 135 THR F CA 1
ATOM 15209 C C . THR F 1 155 ? 35.465 64.206 52.010 1.00 80.28 135 THR F C 1
ATOM 15210 O O . THR F 1 155 ? 36.235 63.629 52.770 1.00 82.58 135 THR F O 1
ATOM 15214 N N . ARG F 1 156 ? 34.153 63.982 52.007 1.00 81.58 136 ARG F N 1
ATOM 15215 C CA . ARG F 1 156 ? 33.548 63.018 52.921 1.00 82.45 136 ARG F CA 1
ATOM 15216 C C . ARG F 1 156 ? 33.538 61.600 52.342 1.00 80.13 136 ARG F C 1
ATOM 15217 O O . ARG F 1 156 ? 33.654 60.622 53.087 1.00 76.01 136 ARG F O 1
ATOM 15225 N N . ALA F 1 157 ? 33.398 61.500 51.018 1.00 76.77 137 ALA F N 1
ATOM 15226 C CA . ALA F 1 157 ? 33.324 60.210 50.332 1.00 73.57 137 ALA F CA 1
ATOM 15227 C C . ALA F 1 157 ? 33.730 60.318 48.863 1.00 74.86 137 ALA F C 1
ATOM 15228 O O . ALA F 1 157 ? 33.621 61.381 48.255 1.00 80.57 137 ALA F O 1
ATOM 15230 N N . ILE F 1 158 ? 34.169 59.199 48.292 1.00 72.17 138 ILE F N 1
ATOM 15231 C CA . ILE F 1 158 ? 34.498 59.114 46.870 1.00 73.46 138 ILE F CA 1
ATOM 15232 C C . ILE F 1 158 ? 33.674 58.017 46.221 1.00 71.16 138 ILE F C 1
ATOM 15233 O O . ILE F 1 158 ? 33.626 56.898 46.728 1.00 71.97 138 ILE F O 1
ATOM 15238 N N . VAL F 1 159 ? 33.001 58.342 45.121 1.00 67.79 139 VAL F N 1
ATOM 15239 C CA . VAL F 1 159 ? 32.224 57.345 44.391 1.00 64.42 139 VAL F CA 1
ATOM 15240 C C . VAL F 1 159 ? 32.868 57.075 43.030 1.00 69.25 139 VAL F C 1
ATOM 15241 O O . VAL F 1 159 ? 32.994 57.977 42.198 1.00 73.02 139 VAL F O 1
ATOM 15245 N N . VAL F 1 160 ? 33.282 55.829 42.814 1.00 68.03 140 VAL F N 1
ATOM 15246 C CA . VAL F 1 160 ? 33.798 55.399 41.519 1.00 66.76 140 VAL F CA 1
ATOM 15247 C C . VAL F 1 160 ? 32.779 54.489 40.854 1.00 62.80 140 VAL F C 1
ATOM 15248 O O . VAL F 1 160 ? 32.104 53.716 41.525 1.00 67.44 140 VAL F O 1
ATOM 15252 N N . VAL F 1 161 ? 32.636 54.604 39.539 1.00 59.26 141 VAL F N 1
ATOM 15253 C CA . VAL F 1 161 ? 31.730 53.720 38.831 1.00 60.27 141 VAL F CA 1
ATOM 15254 C C . VAL F 1 161 ? 32.542 52.734 38.012 1.00 66.88 141 VAL F C 1
ATOM 15255 O O . VAL F 1 161 ? 33.415 53.123 37.232 1.00 69.60 141 VAL F O 1
ATOM 15259 N N . HIS F 1 162 ? 32.271 51.450 38.199 1.00 66.61 142 HIS F N 1
ATOM 15260 C CA . HIS F 1 162 ? 32.834 50.462 37.296 1.00 65.82 142 HIS F CA 1
ATOM 15261 C C . HIS F 1 162 ? 31.982 50.431 36.044 1.00 62.77 142 HIS F C 1
ATOM 15262 O O . HIS F 1 162 ? 31.155 49.539 35.884 1.00 66.77 142 HIS F O 1
ATOM 15269 N N . TRP F 1 163 ? 32.182 51.400 35.159 1.00 64.20 143 TRP F N 1
ATOM 15270 C CA . TRP F 1 163 ? 31.339 51.514 33.976 1.00 66.01 143 TRP F CA 1
ATOM 15271 C C . TRP F 1 163 ? 31.331 50.253 33.103 1.00 69.27 143 TRP F C 1
ATOM 15272 O O . TRP F 1 163 ? 32.388 49.774 32.689 1.00 79.95 143 TRP F O 1
ATOM 15283 N N . LEU F 1 164 ? 30.127 49.749 32.813 1.00 60.03 144 LEU F N 1
ATOM 15284 C CA . LEU F 1 164 ? 29.904 48.534 32.006 1.00 60.00 144 LEU F CA 1
ATOM 15285 C C . LEU F 1 164 ? 30.483 47.254 32.600 1.00 62.18 144 LEU F C 1
ATOM 15286 O O . LEU F 1 164 ? 30.547 46.232 31.919 1.00 68.81 144 LEU F O 1
ATOM 15291 N N . GLY F 1 165 ? 30.903 47.311 33.863 1.00 58.27 145 GLY F N 1
ATOM 15292 C CA . GLY F 1 165 ? 31.531 46.178 34.523 1.00 55.24 145 GLY F CA 1
ATOM 15293 C C . GLY F 1 165 ? 33.025 46.083 34.236 1.00 63.85 145 GLY F C 1
ATOM 15294 O O . GLY F 1 165 ? 33.647 45.052 34.491 1.00 65.97 145 GLY F O 1
ATOM 15295 N N . TYR F 1 166 ? 33.602 47.161 33.706 1.00 60.98 146 TYR F N 1
ATOM 15296 C CA . TYR F 1 166 ? 35.041 47.253 33.553 1.00 66.25 146 TYR F CA 1
ATOM 15297 C C . TYR F 1 166 ? 35.641 47.853 34.815 1.00 69.93 146 TYR F C 1
ATOM 15298 O O . TYR F 1 166 ? 35.413 49.023 35.121 1.00 72.38 146 TYR F O 1
ATOM 15307 N N . PRO F 1 167 ? 36.424 47.054 35.546 1.00 70.46 147 PRO F N 1
ATOM 15308 C CA . PRO F 1 167 ? 36.939 47.451 36.861 1.00 70.93 147 PRO F CA 1
ATOM 15309 C C . PRO F 1 167 ? 37.844 48.679 36.862 1.00 66.66 147 PRO F C 1
ATOM 15310 O O . PRO F 1 167 ? 38.798 48.778 36.080 1.00 70.02 147 PRO F O 1
ATOM 15314 N N . VAL F 1 168 ? 37.509 49.614 37.748 1.00 63.40 148 VAL F N 1
ATOM 15315 C CA . VAL F 1 168 ? 38.390 50.707 38.138 1.00 66.00 148 VAL F CA 1
ATOM 15316 C C . VAL F 1 168 ? 39.671 50.072 38.676 1.00 73.65 148 VAL F C 1
ATOM 15317 O O . VAL F 1 168 ? 39.597 49.040 39.340 1.00 79.05 148 VAL F O 1
ATOM 15321 N N . ASP F 1 169 ? 40.842 50.650 38.424 1.00 74.08 149 ASP F N 1
ATOM 15322 C CA . ASP F 1 169 ? 42.034 50.091 39.056 1.00 78.34 149 ASP F CA 1
ATOM 15323 C C . ASP F 1 169 ? 41.999 50.387 40.549 1.00 80.86 149 ASP F C 1
ATOM 15324 O O . ASP F 1 169 ? 42.432 51.450 40.994 1.00 86.53 149 ASP F O 1
ATOM 15329 N N . LEU F 1 170 ? 41.478 49.431 41.312 1.00 72.95 150 LEU F N 1
ATOM 15330 C CA . LEU F 1 170 ? 41.230 49.612 42.735 1.00 66.50 150 LEU F CA 1
ATOM 15331 C C . LEU F 1 170 ? 42.527 49.728 43.527 1.00 69.13 150 LEU F C 1
ATOM 15332 O O . LEU F 1 170 ? 42.557 50.392 44.558 1.00 73.56 150 LEU F O 1
ATOM 15337 N N . ASN F 1 171 ? 43.583 49.057 43.077 1.00 71.33 151 ASN F N 1
ATOM 15338 C CA . ASN F 1 171 ? 44.892 49.216 43.702 1.00 74.91 151 ASN F CA 1
ATOM 15339 C C . ASN F 1 171 ? 45.410 50.650 43.586 1.00 83.15 151 ASN F C 1
ATOM 15340 O O . ASN F 1 171 ? 45.909 51.220 44.556 1.00 87.13 151 ASN F O 1
ATOM 15345 N N . ARG F 1 172 ? 45.283 51.231 42.396 1.00 85.65 152 ARG F N 1
ATOM 15346 C CA . ARG F 1 172 ? 45.690 52.617 42.165 1.00 87.85 152 ARG F CA 1
ATOM 15347 C C . ARG F 1 172 ? 44.800 53.558 42.949 1.00 81.32 152 ARG F C 1
ATOM 15348 O O . ARG F 1 172 ? 45.266 54.509 43.584 1.00 78.08 152 ARG F O 1
ATOM 15356 N N . LEU F 1 173 ? 43.508 53.265 42.901 1.00 73.30 153 LEU F N 1
ATOM 15357 C CA . LEU F 1 173 ? 42.520 54.044 43.613 1.00 79.15 153 LEU F CA 1
ATOM 15358 C C . LEU F 1 173 ? 42.857 54.116 45.094 1.00 85.08 153 LEU F C 1
ATOM 15359 O O . LEU F 1 173 ? 42.748 55.172 45.719 1.00 91.70 153 LEU F O 1
ATOM 15364 N N . ARG F 1 174 ? 43.255 52.980 45.654 1.00 79.50 154 ARG F N 1
ATOM 15365 C CA . ARG F 1 174 ? 43.573 52.916 47.070 1.00 81.53 154 ARG F CA 1
ATOM 15366 C C . ARG F 1 174 ? 44.874 53.667 47.360 1.00 91.93 154 ARG F C 1
ATOM 15367 O O . ARG F 1 174 ? 44.969 54.399 48.348 1.00 93.87 154 ARG F O 1
ATOM 15375 N N . ALA F 1 175 ? 45.869 53.485 46.493 1.00 93.66 155 ALA F N 1
ATOM 15376 C CA . ALA F 1 175 ? 47.154 54.162 46.639 1.00 92.55 155 ALA F CA 1
ATOM 15377 C C . ALA F 1 175 ? 46.964 55.667 46.518 1.00 87.25 155 ALA F C 1
ATOM 15378 O O . ALA F 1 175 ? 47.660 56.439 47.177 1.00 88.44 155 ALA F O 1
ATOM 15380 N N . VAL F 1 176 ? 46.047 56.080 45.645 1.00 80.99 156 VAL F N 1
ATOM 15381 C CA . VAL F 1 176 ? 45.772 57.499 45.459 1.00 81.62 156 VAL F CA 1
ATOM 15382 C C . VAL F 1 176 ? 45.129 58.100 46.714 1.00 86.69 156 VAL F C 1
ATOM 15383 O O . VAL F 1 176 ? 45.579 59.132 47.216 1.00 87.38 156 VAL F O 1
ATOM 15387 N N . VAL F 1 177 ? 44.097 57.436 47.235 1.00 84.26 157 VAL F N 1
ATOM 15388 C CA . VAL F 1 177 ? 43.384 57.923 48.417 1.00 85.16 157 VAL F CA 1
ATOM 15389 C C . VAL F 1 177 ? 44.303 57.952 49.628 1.00 91.52 157 VAL F C 1
ATOM 15390 O O . VAL F 1 177 ? 44.264 58.885 50.424 1.00 96.00 157 VAL F O 1
ATOM 15394 N N . ASP F 1 178 ? 45.149 56.940 49.755 1.00 94.08 158 ASP F N 1
ATOM 15395 C CA . ASP F 1 178 ? 46.046 56.851 50.899 1.00 101.07 158 ASP F CA 1
ATOM 15396 C C . ASP F 1 178 ? 47.104 57.969 50.937 1.00 103.87 158 ASP F C 1
ATOM 15397 O O . ASP F 1 178 ? 47.375 58.525 52.000 1.00 105.38 158 ASP F O 1
ATOM 15402 N N . ARG F 1 179 ? 47.698 58.298 49.791 1.00 108.15 159 ARG F N 1
ATOM 15403 C CA . ARG F 1 179 ? 48.722 59.347 49.745 1.00 113.84 159 ARG F CA 1
ATOM 15404 C C . ARG F 1 179 ? 48.118 60.729 49.978 1.00 114.83 159 ARG F C 1
ATOM 15405 O O . ARG F 1 179 ? 48.661 61.538 50.737 1.00 114.28 159 ARG F O 1
ATOM 15413 N N . ALA F 1 180 ? 46.991 60.987 49.322 1.00 108.48 160 ALA F N 1
ATOM 15414 C CA . ALA F 1 180 ? 46.358 62.297 49.368 1.00 103.55 160 ALA F CA 1
ATOM 15415 C C . ALA F 1 180 ? 45.914 62.647 50.775 1.00 102.02 160 ALA F C 1
ATOM 15416 O O . ALA F 1 180 ? 46.012 63.799 51.198 1.00 108.21 160 ALA F O 1
ATOM 15418 N N . THR F 1 181 ? 45.494 61.632 51.518 1.00 96.70 161 THR F N 1
ATOM 15419 C CA . THR F 1 181 ? 44.864 61.828 52.814 1.00 90.13 161 THR F CA 1
ATOM 15420 C C . THR F 1 181 ? 45.767 61.465 53.991 1.00 97.97 161 THR F C 1
ATOM 15421 O O . THR F 1 181 ? 45.294 60.922 54.988 1.00 91.43 161 THR F O 1
ATOM 15425 N N . ALA F 1 182 ? 47.064 61.748 53.856 1.00 110.34 162 ALA F N 1
ATOM 15426 C CA . ALA F 1 182 ? 48.067 61.436 54.884 1.00 118.43 162 ALA F CA 1
ATOM 15427 C C . ALA F 1 182 ? 47.785 62.075 56.258 1.00 118.38 162 ALA F C 1
ATOM 15428 O O . ALA F 1 182 ? 47.755 61.381 57.276 1.00 118.94 162 ALA F O 1
ATOM 15430 N N . GLY F 1 183 ? 47.608 63.395 56.287 1.00 116.45 163 GLY F N 1
ATOM 15431 C CA . GLY F 1 183 ? 47.371 64.106 57.533 1.00 116.27 163 GLY F CA 1
ATOM 15432 C C . GLY F 1 183 ? 45.925 64.212 57.999 1.00 116.01 163 GLY F C 1
ATOM 15433 O O . GLY F 1 183 ? 45.673 64.614 59.135 1.00 123.96 163 GLY F O 1
ATOM 15434 N N . TYR F 1 184 ? 44.982 63.851 57.130 1.00 110.33 164 TYR F N 1
ATOM 15435 C CA . TYR F 1 184 ? 43.559 64.207 57.290 1.00 105.86 164 TYR F CA 1
ATOM 15436 C C . TYR F 1 184 ? 42.850 63.720 58.572 1.00 111.26 164 TYR F C 1
ATOM 15437 O O . TYR F 1 184 ? 41.725 64.134 58.839 1.00 112.91 164 TYR F O 1
ATOM 15446 N N . ASP F 1 185 ? 43.486 62.820 59.319 1.00 115.53 165 ASP F N 1
ATOM 15447 C CA . ASP F 1 185 ? 43.008 62.281 60.612 1.00 123.48 165 ASP F CA 1
ATOM 15448 C C . ASP F 1 185 ? 41.717 61.439 60.514 1.00 118.60 165 ASP F C 1
ATOM 15449 O O . ASP F 1 185 ? 41.425 60.664 61.424 1.00 119.07 165 ASP F O 1
ATOM 15454 N N . ARG F 1 186 ? 40.977 61.544 59.411 1.00 118.24 166 ARG F N 1
ATOM 15455 C CA . ARG F 1 186 ? 40.025 60.491 59.048 1.00 115.37 166 ARG F CA 1
ATOM 15456 C C . ARG F 1 186 ? 39.866 60.366 57.527 1.00 109.62 166 ARG F C 1
ATOM 15457 O O . ARG F 1 186 ? 39.593 61.333 56.806 1.00 110.44 166 ARG F O 1
ATOM 15465 N N . ARG F 1 187 ? 40.074 59.138 57.066 1.00 100.43 167 ARG F N 1
ATOM 15466 C CA . ARG F 1 187 ? 39.979 58.752 55.666 1.00 91.33 167 ARG F CA 1
ATOM 15467 C C . ARG F 1 187 ? 38.532 58.804 55.175 1.00 85.77 167 ARG F C 1
ATOM 15468 O O . ARG F 1 187 ? 37.626 58.294 55.841 1.00 82.90 167 ARG F O 1
ATOM 15476 N N . PRO F 1 188 ? 38.303 59.449 54.021 1.00 80.95 168 PRO F N 1
ATOM 15477 C CA . PRO F 1 188 ? 36.970 59.513 53.406 1.00 76.98 168 PRO F CA 1
ATOM 15478 C C . PRO F 1 188 ? 36.459 58.139 52.953 1.00 76.45 168 PRO F C 1
ATOM 15479 O O . PRO F 1 188 ? 37.269 57.257 52.645 1.00 64.70 168 PRO F O 1
ATOM 15483 N N . LEU F 1 189 ? 35.136 57.989 52.877 1.00 71.72 169 LEU F N 1
ATOM 15484 C CA . LEU F 1 189 ? 34.498 56.728 52.489 1.00 67.53 169 LEU F CA 1
ATOM 15485 C C . LEU F 1 189 ? 34.666 56.429 51.000 1.00 71.35 169 LEU F C 1
ATOM 15486 O O . LEU F 1 189 ? 34.369 57.267 50.153 1.00 71.13 169 LEU F O 1
ATOM 15491 N N . VAL F 1 190 ? 35.116 55.214 50.692 1.00 73.93 170 VAL F N 1
ATOM 15492 C CA . VAL F 1 190 ? 35.244 54.762 49.309 1.00 71.68 170 VAL F CA 1
ATOM 15493 C C . VAL F 1 190 ? 34.053 53.879 48.930 1.00 69.88 170 VAL F C 1
ATOM 15494 O O . VAL F 1 190 ? 33.846 52.815 49.526 1.00 70.70 170 VAL F O 1
ATOM 15498 N N . VAL F 1 191 ? 33.261 54.343 47.961 1.00 63.28 171 VAL F N 1
ATOM 15499 C CA . VAL F 1 191 ? 32.092 53.609 47.491 1.00 54.48 171 VAL F CA 1
ATOM 15500 C C . VAL F 1 191 ? 32.245 53.186 46.038 1.00 62.50 171 VAL F C 1
ATOM 15501 O O . VAL F 1 191 ? 32.385 54.022 45.154 1.00 67.83 171 VAL F O 1
ATOM 15505 N N . GLU F 1 192 ? 32.188 51.882 45.782 1.00 70.49 172 GLU F N 1
ATOM 15506 C CA . GLU F 1 192 ? 32.202 51.376 44.409 1.00 65.95 172 GLU F CA 1
ATOM 15507 C C . GLU F 1 192 ? 30.780 51.145 43.928 1.00 56.22 172 GLU F C 1
ATOM 15508 O O . GLU F 1 192 ? 30.046 50.348 44.513 1.00 51.08 172 GLU F O 1
ATOM 15514 N N . ASP F 1 193 ? 30.393 51.863 42.880 1.00 53.02 173 ASP F N 1
ATOM 15515 C CA . ASP F 1 193 ? 29.136 51.611 42.192 1.00 51.61 173 ASP F CA 1
ATOM 15516 C C . ASP F 1 193 ? 29.325 50.416 41.262 1.00 59.11 173 ASP F C 1
ATOM 15517 O O . ASP F 1 193 ? 29.891 50.533 40.169 1.00 70.70 173 ASP F O 1
ATOM 15522 N N . CYS F 1 194 ? 28.845 49.264 41.701 1.00 57.33 174 CYS F N 1
ATOM 15523 C CA . CYS F 1 194 ? 29.015 48.043 40.931 1.00 60.59 174 CYS F CA 1
ATOM 15524 C C . CYS F 1 194 ? 27.747 47.647 40.191 1.00 57.95 174 CYS F C 1
ATOM 15525 O O . CYS F 1 194 ? 27.566 46.471 39.880 1.00 62.13 174 CYS F O 1
ATOM 15528 N N . ALA F 1 195 ? 26.881 48.615 39.904 1.00 47.77 175 ALA F N 1
ATOM 15529 C CA . ALA F 1 195 ? 25.559 48.302 39.354 1.00 54.19 175 ALA F CA 1
ATOM 15530 C C . ALA F 1 195 ? 25.592 47.463 38.058 1.00 58.81 175 ALA F C 1
ATOM 15531 O O . ALA F 1 195 ? 24.729 46.600 37.845 1.00 56.77 175 ALA F O 1
ATOM 15533 N N . GLN F 1 196 ? 26.574 47.710 37.196 1.00 60.74 176 GLN F N 1
ATOM 15534 C CA . GLN F 1 196 ? 26.650 46.974 35.934 1.00 65.52 176 GLN F CA 1
ATOM 15535 C C . GLN F 1 196 ? 27.679 45.853 36.011 1.00 63.06 176 GLN F C 1
ATOM 15536 O O . GLN F 1 196 ? 27.885 45.112 35.051 1.00 60.76 176 GLN F O 1
ATOM 15542 N N . ALA F 1 197 ? 28.233 45.668 37.204 1.00 60.25 177 ALA F N 1
ATOM 15543 C CA . ALA F 1 197 ? 29.463 44.913 37.358 1.00 63.88 177 ALA F CA 1
ATOM 15544 C C . ALA F 1 197 ? 29.309 43.530 38.014 1.00 66.38 177 ALA F C 1
ATOM 15545 O O . ALA F 1 197 ? 30.308 42.963 38.472 1.00 62.59 177 ALA F O 1
ATOM 15547 N N . TRP F 1 198 ? 28.086 42.987 38.069 1.00 65.41 178 TRP F N 1
ATOM 15548 C CA . TRP F 1 198 ? 27.920 41.616 38.565 1.00 65.58 178 TRP F CA 1
ATOM 15549 C C . TRP F 1 198 ? 28.791 40.658 37.752 1.00 72.03 178 TRP F C 1
ATOM 15550 O O . TRP F 1 198 ? 28.737 40.641 36.515 1.00 72.82 178 TRP F O 1
ATOM 15561 N N . GLY F 1 199 ? 29.599 39.865 38.446 1.00 69.84 179 GLY F N 1
ATOM 15562 C CA . GLY F 1 199 ? 30.433 38.896 37.765 1.00 65.33 179 GLY F CA 1
ATOM 15563 C C . GLY F 1 199 ? 31.837 39.401 37.526 1.00 66.89 179 GLY F C 1
ATOM 15564 O O . GLY F 1 199 ? 32.747 38.616 37.254 1.00 67.95 179 GLY F O 1
ATOM 15565 N N . ALA F 1 200 ? 32.009 40.718 37.590 1.00 70.62 180 ALA F N 1
ATOM 15566 C CA . ALA F 1 200 ? 33.311 41.335 37.318 1.00 71.51 180 ALA F CA 1
ATOM 15567 C C . ALA F 1 200 ? 34.370 40.934 38.337 1.00 65.66 180 ALA F C 1
ATOM 15568 O O . ALA F 1 200 ? 34.088 40.756 39.521 1.00 56.97 180 ALA F O 1
ATOM 15570 N N . THR F 1 201 ? 35.600 40.818 37.856 1.00 71.72 181 THR F N 1
ATOM 15571 C CA . THR F 1 201 ? 36.713 40.399 38.682 1.00 75.55 181 THR F CA 1
ATOM 15572 C C . THR F 1 201 ? 37.875 41.376 38.548 1.00 78.95 181 THR F C 1
ATOM 15573 O O . THR F 1 201 ? 38.182 41.853 37.459 1.00 86.07 181 THR F O 1
ATOM 15577 N N . TYR F 1 202 ? 38.521 41.666 39.669 1.00 75.36 182 TYR F N 1
ATOM 15578 C CA . TYR F 1 202 ? 39.699 42.511 39.677 1.00 71.60 182 TYR F CA 1
ATOM 15579 C C . TYR F 1 202 ? 40.753 41.801 40.509 1.00 74.75 182 TYR F C 1
ATOM 15580 O O . TYR F 1 202 ? 40.519 41.478 41.673 1.00 79.72 182 TYR F O 1
ATOM 15589 N N . ARG F 1 203 ? 41.910 41.564 39.899 1.00 74.96 183 ARG F N 1
ATOM 15590 C CA . ARG F 1 203 ? 43.001 40.808 40.507 1.00 77.04 183 ARG F CA 1
ATOM 15591 C C . ARG F 1 203 ? 42.548 39.433 41.001 1.00 72.40 183 ARG F C 1
ATOM 15592 O O . ARG F 1 203 ? 43.006 38.956 42.040 1.00 73.62 183 ARG F O 1
ATOM 15600 N N . GLY F 1 204 ? 41.661 38.793 40.245 1.00 68.54 184 GLY F N 1
ATOM 15601 C CA . GLY F 1 204 ? 41.275 37.424 40.536 1.00 71.25 184 GLY F CA 1
ATOM 15602 C C . GLY F 1 204 ? 40.105 37.199 41.475 1.00 72.35 184 GLY F C 1
ATOM 15603 O O . GLY F 1 204 ? 39.649 36.068 41.648 1.00 76.21 184 GLY F O 1
ATOM 15604 N N . ALA F 1 205 ? 39.622 38.266 42.097 1.00 70.72 185 ALA F N 1
ATOM 15605 C CA . ALA F 1 205 ? 38.533 38.152 43.049 1.00 61.52 185 ALA F CA 1
ATOM 15606 C C . ALA F 1 205 ? 37.359 38.995 42.577 1.00 63.73 185 ALA F C 1
ATOM 15607 O O . ALA F 1 205 ? 37.558 40.035 41.957 1.00 69.63 185 ALA F O 1
ATOM 15609 N N . PRO F 1 206 ? 36.124 38.538 42.833 1.00 59.46 186 PRO F N 1
ATOM 15610 C CA . PRO F 1 206 ? 34.978 39.390 42.483 1.00 62.24 186 PRO F CA 1
ATOM 15611 C C . PRO F 1 206 ? 34.947 40.708 43.284 1.00 65.98 186 PRO F C 1
ATOM 15612 O O . PRO F 1 206 ? 35.460 40.788 44.407 1.00 54.74 186 PRO F O 1
ATOM 15616 N N . LEU F 1 207 ? 34.361 41.738 42.678 1.00 60.70 187 LEU F N 1
ATOM 15617 C CA . LEU F 1 207 ? 34.260 43.051 43.296 1.00 59.88 187 LEU F CA 1
ATOM 15618 C C . LEU F 1 207 ? 33.418 42.945 44.568 1.00 69.24 187 LEU F C 1
ATOM 15619 O O . LEU F 1 207 ? 32.425 42.219 44.599 1.00 76.18 187 LEU F O 1
ATOM 15624 N N . GLY F 1 208 ? 33.827 43.665 45.614 1.00 67.44 188 GLY F N 1
ATOM 15625 C CA . GLY F 1 208 ? 33.224 43.547 46.935 1.00 63.43 188 GLY F CA 1
ATOM 15626 C C . GLY F 1 208 ? 34.188 42.960 47.952 1.00 62.34 188 GLY F C 1
ATOM 15627 O O . GLY F 1 208 ? 33.908 42.886 49.154 1.00 63.71 188 GLY F O 1
ATOM 15628 N N . THR F 1 209 ? 35.345 42.549 47.455 1.00 54.05 189 THR F N 1
ATOM 15629 C CA . THR F 1 209 ? 36.362 41.912 48.275 1.00 62.88 189 THR F CA 1
ATOM 15630 C C . THR F 1 209 ? 37.643 42.736 48.358 1.00 64.71 189 THR F C 1
ATOM 15631 O O . THR F 1 209 ? 38.697 42.203 48.730 1.00 69.59 189 THR F O 1
ATOM 15635 N N . HIS F 1 210 ? 37.575 44.010 47.975 1.00 60.70 190 HIS F N 1
ATOM 15636 C CA . HIS F 1 210 ? 38.789 44.819 47.923 1.00 66.16 190 HIS F CA 1
ATOM 15637 C C . HIS F 1 210 ? 38.838 45.928 48.979 1.00 65.32 190 HIS F C 1
ATOM 15638 O O . HIS F 1 210 ? 39.641 46.858 48.884 1.00 67.97 190 HIS F O 1
ATOM 15645 N N . GLY F 1 211 ? 38.022 45.775 50.017 1.00 67.42 191 GLY F N 1
ATOM 15646 C CA . GLY F 1 211 ? 38.046 46.640 51.185 1.00 65.54 191 GLY F CA 1
ATOM 15647 C C . GLY F 1 211 ? 37.204 47.905 51.115 1.00 63.31 191 GLY F C 1
ATOM 15648 O O . GLY F 1 211 ? 37.270 48.743 52.014 1.00 65.64 191 GLY F O 1
ATOM 15649 N N . ASN F 1 212 ? 36.390 48.040 50.073 1.00 61.14 192 ASN F N 1
ATOM 15650 C CA . ASN F 1 212 ? 35.540 49.226 49.937 1.00 65.15 192 ASN F CA 1
ATOM 15651 C C . ASN F 1 212 ? 34.059 48.880 50.091 1.00 69.68 192 ASN F C 1
ATOM 15652 O O . ASN F 1 212 ? 33.685 47.711 50.083 1.00 73.18 192 ASN F O 1
ATOM 15657 N N . VAL F 1 213 ? 33.221 49.895 50.279 1.00 68.70 193 VAL F N 1
ATOM 15658 C CA . VAL F 1 213 ? 31.779 49.687 50.242 1.00 62.47 193 VAL F CA 1
ATOM 15659 C C . VAL F 1 213 ? 31.328 49.549 48.783 1.00 69.64 193 VAL F C 1
ATOM 15660 O O . VAL F 1 213 ? 31.509 50.465 47.977 1.00 75.52 193 VAL F O 1
ATOM 15664 N N . CYS F 1 214 ? 30.708 48.420 48.448 1.00 63.25 194 CYS F N 1
ATOM 15665 C CA . CYS F 1 214 ? 30.302 48.181 47.068 1.00 56.11 194 CYS F CA 1
ATOM 15666 C C . CYS F 1 214 ? 28.795 48.082 46.963 1.00 58.63 194 CYS F C 1
ATOM 15667 O O . CYS F 1 214 ? 28.162 47.397 47.756 1.00 63.30 194 CYS F O 1
ATOM 15670 N N . VAL F 1 215 ? 28.223 48.789 45.993 1.00 58.15 195 VAL F N 1
ATOM 15671 C CA . VAL F 1 215 ? 26.790 48.746 45.769 1.00 54.86 195 VAL F CA 1
ATOM 15672 C C . VAL F 1 215 ? 26.526 48.077 44.426 1.00 61.23 195 VAL F C 1
ATOM 15673 O O . VAL F 1 215 ? 27.040 48.511 43.398 1.00 65.09 195 VAL F O 1
ATOM 15677 N N . TYR F 1 216 ? 25.714 47.029 44.435 1.00 59.68 196 TYR F N 1
ATOM 15678 C CA . TYR F 1 216 ? 25.343 46.319 43.216 1.00 52.21 196 TYR F CA 1
ATOM 15679 C C . TYR F 1 216 ? 23.869 46.565 42.933 1.00 52.34 196 TYR F C 1
ATOM 15680 O O . TYR F 1 216 ? 23.086 46.754 43.866 1.00 59.40 196 TYR F O 1
ATOM 15689 N N . SER F 1 217 ? 23.471 46.524 41.668 1.00 49.32 197 SER F N 1
ATOM 15690 C CA . SER F 1 217 ? 22.047 46.573 41.338 1.00 51.11 197 SER F CA 1
ATOM 15691 C C . SER F 1 217 ? 21.544 45.261 40.738 1.00 51.39 197 SER F C 1
ATOM 15692 O O . SER F 1 217 ? 22.265 44.583 40.001 1.00 47.64 197 SER F O 1
ATOM 15695 N N . THR F 1 218 ? 20.302 44.902 41.051 1.00 43.47 198 THR F N 1
ATOM 15696 C CA . THR F 1 218 ? 19.688 43.780 40.360 1.00 42.21 198 THR F CA 1
ATOM 15697 C C . THR F 1 218 ? 18.420 44.244 39.665 1.00 45.04 198 THR F C 1
ATOM 15698 O O . THR F 1 218 ? 17.419 43.521 39.612 1.00 57.05 198 THR F O 1
ATOM 15702 N N . GLY F 1 219 ? 18.460 45.462 39.136 1.00 41.43 199 GLY F N 1
ATOM 15703 C CA . GLY F 1 219 ? 17.327 45.988 38.391 1.00 43.26 199 GLY F CA 1
ATOM 15704 C C . GLY F 1 219 ? 17.004 45.149 37.161 1.00 47.90 199 GLY F C 1
ATOM 15705 O O . GLY F 1 219 ? 17.763 44.254 36.785 1.00 46.72 199 GLY F O 1
ATOM 15706 N N . ALA F 1 220 ? 15.892 45.477 36.518 1.00 50.65 200 ALA F N 1
ATOM 15707 C CA . ALA F 1 220 ? 15.303 44.645 35.473 1.00 53.68 200 ALA F CA 1
ATOM 15708 C C . ALA F 1 220 ? 16.290 44.147 34.416 1.00 57.39 200 ALA F C 1
ATOM 15709 O O . ALA F 1 220 ? 16.246 42.971 34.051 1.00 59.89 200 ALA F O 1
ATOM 15711 N N . ILE F 1 221 ? 17.171 45.017 33.917 1.00 53.29 201 ILE F N 1
ATOM 15712 C CA . ILE F 1 221 ? 18.016 44.595 32.794 1.00 56.06 201 ILE F CA 1
ATOM 15713 C C . ILE F 1 221 ? 19.471 44.371 33.202 1.00 55.74 201 ILE F C 1
ATOM 15714 O O . ILE F 1 221 ? 20.316 44.143 32.350 1.00 54.03 201 ILE F O 1
ATOM 15743 N N . ILE F 1 223 ? 22.402 42.051 34.709 1.00 57.92 203 ILE F N 1
ATOM 15744 C CA . ILE F 1 223 ? 22.470 40.684 34.232 1.00 57.05 203 ILE F CA 1
ATOM 15745 C C . ILE F 1 223 ? 21.885 39.694 35.272 1.00 54.89 203 ILE F C 1
ATOM 15746 O O . ILE F 1 223 ? 21.229 38.715 34.889 1.00 53.49 203 ILE F O 1
ATOM 15751 N N . LEU F 1 224 ? 22.078 39.960 36.563 1.00 53.15 204 LEU F N 1
ATOM 15752 C CA . LEU F 1 224 ? 21.315 39.256 37.618 1.00 51.68 204 LEU F CA 1
ATOM 15753 C C . LEU F 1 224 ? 20.247 40.200 38.149 1.00 52.33 204 LEU F C 1
ATOM 15754 O O . LEU F 1 224 ? 20.562 41.236 38.720 1.00 52.42 204 LEU F O 1
ATOM 15759 N N . THR F 1 225 ? 18.987 39.849 37.938 1.00 40.95 205 THR F N 1
ATOM 15760 C CA . THR F 1 225 ? 17.893 40.712 38.324 1.00 40.69 205 THR F CA 1
ATOM 15761 C C . THR F 1 225 ? 17.012 40.068 39.407 1.00 52.26 205 THR F C 1
ATOM 15762 O O . THR F 1 225 ? 16.833 38.845 39.455 1.00 56.58 205 THR F O 1
ATOM 15766 N N . THR F 1 226 ? 16.460 40.907 40.277 1.00 53.84 206 THR F N 1
ATOM 15767 C CA . THR F 1 226 ? 15.480 40.460 41.262 1.00 51.27 206 THR F CA 1
ATOM 15768 C C . THR F 1 226 ? 14.131 41.097 40.916 1.00 51.95 206 THR F C 1
ATOM 15769 O O . THR F 1 226 ? 13.217 41.139 41.746 1.00 53.63 206 THR F O 1
ATOM 15773 N N . GLY F 1 227 ? 14.014 41.571 39.675 1.00 45.03 207 GLY F N 1
ATOM 15774 C CA . GLY F 1 227 ? 12.909 42.419 39.260 1.00 41.03 207 GLY F CA 1
ATOM 15775 C C . GLY F 1 227 ? 13.325 43.863 39.514 1.00 52.07 207 GLY F C 1
ATOM 15776 O O . GLY F 1 227 ? 13.721 44.604 38.592 1.00 52.83 207 GLY F O 1
ATOM 15777 N N . SER F 1 228 ? 13.239 44.258 40.782 1.00 43.64 208 SER F N 1
ATOM 15778 C CA . SER F 1 228 ? 13.875 45.468 41.276 1.00 44.84 208 SER F CA 1
ATOM 15779 C C . SER F 1 228 ? 14.721 45.010 42.450 1.00 49.79 208 SER F C 1
ATOM 15780 O O . SER F 1 228 ? 14.474 43.940 43.025 1.00 48.20 208 SER F O 1
ATOM 15783 N N . GLY F 1 229 ? 15.755 45.766 42.783 1.00 47.30 209 GLY F N 1
ATOM 15784 C CA . GLY F 1 229 ? 16.546 45.393 43.934 1.00 43.99 209 GLY F CA 1
ATOM 15785 C C . GLY F 1 229 ? 18.000 45.740 43.801 1.00 45.86 209 GLY F C 1
ATOM 15786 O O . GLY F 1 229 ? 18.442 46.187 42.737 1.00 51.10 209 GLY F O 1
ATOM 15787 N N . GLY F 1 230 ? 18.747 45.512 44.880 1.00 41.13 210 GLY F N 1
ATOM 15788 C CA . GLY F 1 230 ? 20.187 45.683 44.870 1.00 37.75 210 GLY F CA 1
ATOM 15789 C C . GLY F 1 230 ? 20.791 45.102 46.121 1.00 40.24 210 GLY F C 1
ATOM 15790 O O . GLY F 1 230 ? 20.083 44.480 46.904 1.00 42.85 210 GLY F O 1
ATOM 15791 N N . PHE F 1 231 ? 22.090 45.285 46.322 1.00 40.77 211 PHE F N 1
ATOM 15792 C CA . PHE F 1 231 ? 22.666 44.947 47.614 1.00 41.50 211 PHE F CA 1
ATOM 15793 C C . PHE F 1 231 ? 23.956 45.706 47.820 1.00 45.25 211 PHE F C 1
ATOM 15794 O O . PHE F 1 231 ? 24.566 46.154 46.861 1.00 44.82 211 PHE F O 1
ATOM 15802 N N . VAL F 1 232 ? 24.325 45.886 49.085 1.00 49.11 212 VAL F N 1
ATOM 15803 C CA . VAL F 1 232 ? 25.561 46.553 49.453 1.00 54.52 212 VAL F CA 1
ATOM 15804 C C . VAL F 1 232 ? 26.475 45.540 50.135 1.00 61.35 212 VAL F C 1
ATOM 15805 O O . VAL F 1 232 ? 26.035 44.770 50.988 1.00 62.83 212 VAL F O 1
ATOM 15809 N N . VAL F 1 233 ? 27.749 45.561 49.756 1.00 62.76 213 VAL F N 1
ATOM 15810 C CA . VAL F 1 233 ? 28.757 44.695 50.337 1.00 59.22 213 VAL F CA 1
ATOM 15811 C C . VAL F 1 233 ? 29.694 45.570 51.170 1.00 59.73 213 VAL F C 1
ATOM 15812 O O . VAL F 1 233 ? 30.212 46.581 50.689 1.00 65.06 213 VAL F O 1
ATOM 15816 N N . LEU F 1 234 ? 29.907 45.172 52.417 1.00 54.61 214 LEU F N 1
ATOM 15817 C CA . LEU F 1 234 ? 30.693 45.944 53.367 1.00 50.67 214 LEU F CA 1
ATOM 15818 C C . LEU F 1 234 ? 32.030 45.249 53.657 1.00 56.77 214 LEU F C 1
ATOM 15819 O O . LEU F 1 234 ? 32.106 44.017 53.670 1.00 54.30 214 LEU F O 1
ATOM 15824 N N . PRO F 1 235 ? 33.094 46.041 53.881 1.00 62.36 215 PRO F N 1
ATOM 15825 C CA . PRO F 1 235 ? 34.428 45.501 54.163 1.00 64.94 215 PRO F CA 1
ATOM 15826 C C . PRO F 1 235 ? 34.644 45.091 55.623 1.00 66.44 215 PRO F C 1
ATOM 15827 O O . PRO F 1 235 ? 35.580 44.342 55.908 1.00 64.08 215 PRO F O 1
ATOM 15831 N N . ASP F 1 236 ? 33.798 45.571 56.532 1.00 69.31 216 ASP F N 1
ATOM 15832 C CA . ASP F 1 236 ? 33.919 45.201 57.945 1.00 72.90 216 ASP F CA 1
ATOM 15833 C C . ASP F 1 236 ? 32.557 45.154 58.641 1.00 65.83 216 ASP F C 1
ATOM 15834 O O . ASP F 1 236 ? 31.544 45.607 58.104 1.00 62.15 216 ASP F O 1
ATOM 15839 N N . ASP F 1 237 ? 32.547 44.606 59.848 1.00 66.54 217 ASP F N 1
ATOM 15840 C CA . ASP F 1 237 ? 31.302 44.324 60.550 1.00 68.04 217 ASP F CA 1
ATOM 15841 C C . ASP F 1 237 ? 30.570 45.579 61.034 1.00 73.26 217 ASP F C 1
ATOM 15842 O O . ASP F 1 237 ? 29.342 45.574 61.154 1.00 62.01 217 ASP F O 1
ATOM 15847 N N . ASP F 1 238 ? 31.321 46.645 61.308 1.00 85.45 218 ASP F N 1
ATOM 15848 C CA . ASP F 1 238 ? 30.732 47.911 61.745 1.00 88.55 218 ASP F CA 1
ATOM 15849 C C . ASP F 1 238 ? 29.845 48.526 60.695 1.00 83.02 218 ASP F C 1
ATOM 15850 O O . ASP F 1 238 ? 28.725 48.956 60.980 1.00 86.61 218 ASP F O 1
ATOM 15855 N N . LEU F 1 239 ? 30.360 48.578 59.478 1.00 74.76 219 LEU F N 1
ATOM 15856 C CA . LEU F 1 239 ? 29.610 49.138 58.382 1.00 71.64 219 LEU F CA 1
ATOM 15857 C C . LEU F 1 239 ? 28.412 48.243 58.092 1.00 70.72 219 LEU F C 1
ATOM 15858 O O . LEU F 1 239 ? 27.323 48.740 57.800 1.00 72.24 219 LEU F O 1
ATOM 15863 N N . TYR F 1 240 ? 28.600 46.930 58.230 1.00 66.63 220 TYR F N 1
ATOM 15864 C CA . TYR F 1 240 ? 27.522 45.967 57.990 1.00 64.54 220 TYR F CA 1
ATOM 15865 C C . TYR F 1 240 ? 26.365 46.153 58.964 1.00 66.00 220 TYR F C 1
ATOM 15866 O O . TYR F 1 240 ? 25.213 46.242 58.550 1.00 66.83 220 TYR F O 1
ATOM 15875 N N . ASP F 1 241 ? 26.679 46.200 60.258 1.00 62.64 221 ASP F N 1
ATOM 15876 C CA . ASP F 1 241 ? 25.674 46.432 61.293 1.00 61.47 221 ASP F CA 1
ATOM 15877 C C . ASP F 1 241 ? 24.969 47.778 61.091 1.00 63.04 221 ASP F C 1
ATOM 15878 O O . ASP F 1 241 ? 23.733 47.858 61.141 1.00 60.63 221 ASP F O 1
ATOM 15883 N N . ARG F 1 242 ? 25.757 48.833 60.878 1.00 60.16 222 ARG F N 1
ATOM 15884 C CA . ARG F 1 242 ? 25.211 50.180 60.755 1.00 55.85 222 ARG F CA 1
ATOM 15885 C C . ARG F 1 242 ? 24.293 50.317 59.540 1.00 54.66 222 ARG F C 1
ATOM 15886 O O . ARG F 1 242 ? 23.253 50.967 59.611 1.00 54.39 222 ARG F O 1
ATOM 15894 N N . LEU F 1 243 ? 24.670 49.705 58.423 1.00 56.36 223 LEU F N 1
ATOM 15895 C CA . LEU F 1 243 ? 23.842 49.799 57.222 1.00 56.44 223 LEU F CA 1
ATOM 15896 C C . LEU F 1 243 ? 22.596 48.942 57.353 1.00 53.83 223 LEU F C 1
ATOM 15897 O O . LEU F 1 243 ? 21.530 49.306 56.862 1.00 56.40 223 LEU F O 1
ATOM 15902 N N . ARG F 1 244 ? 22.730 47.820 58.050 1.00 57.00 224 ARG F N 1
ATOM 15903 C CA . ARG F 1 244 ? 21.614 46.915 58.286 1.00 56.43 224 ARG F CA 1
ATOM 15904 C C . ARG F 1 244 ? 20.585 47.640 59.140 1.00 61.89 224 ARG F C 1
ATOM 15905 O O . ARG F 1 244 ? 19.384 47.471 58.942 1.00 61.05 224 ARG F O 1
ATOM 15913 N N . LEU F 1 245 ? 21.069 48.470 60.066 1.00 64.57 225 LEU F N 1
ATOM 15914 C CA . LEU F 1 245 ? 20.206 49.313 60.896 1.00 68.91 225 LEU F CA 1
ATOM 15915 C C . LEU F 1 245 ? 19.435 50.360 60.093 1.00 67.68 225 LEU F C 1
ATOM 15916 O O . LEU F 1 245 ? 18.214 50.463 60.210 1.00 65.36 225 LEU F O 1
ATOM 15921 N N . ARG F 1 246 ? 20.158 51.154 59.303 1.00 64.01 226 ARG F N 1
ATOM 15922 C CA . ARG F 1 246 ? 19.565 52.277 58.583 1.00 56.51 226 ARG F CA 1
ATOM 15923 C C . ARG F 1 246 ? 18.686 51.793 57.430 1.00 57.31 226 ARG F C 1
ATOM 15924 O O . ARG F 1 246 ? 17.946 52.577 56.829 1.00 54.25 226 ARG F O 1
ATOM 15932 N N . ARG F 1 247 ? 18.798 50.499 57.120 1.00 57.88 227 ARG F N 1
ATOM 15933 C CA . ARG F 1 247 ? 17.992 49.847 56.083 1.00 53.89 227 ARG F CA 1
ATOM 15934 C C . ARG F 1 247 ? 16.513 49.762 56.461 1.00 55.17 227 ARG F C 1
ATOM 15935 O O . ARG F 1 247 ? 15.644 49.779 55.584 1.00 59.08 227 ARG F O 1
ATOM 15943 N N . TRP F 1 248 ? 16.240 49.635 57.763 1.00 55.39 228 TRP F N 1
ATOM 15944 C CA . TRP F 1 248 ? 14.873 49.590 58.305 1.00 51.82 228 TRP F CA 1
ATOM 15945 C C . TRP F 1 248 ? 14.741 50.627 59.446 1.00 54.92 228 TRP F C 1
ATOM 15946 O O . TRP F 1 248 ? 14.647 50.273 60.634 1.00 52.11 228 TRP F O 1
ATOM 15957 N N . LEU F 1 249 ? 14.795 51.911 59.071 1.00 53.41 229 LEU F N 1
ATOM 15958 C CA . LEU F 1 249 ? 14.481 53.048 59.961 1.00 54.40 229 LEU F CA 1
ATOM 15959 C C . LEU F 1 249 ? 15.313 53.183 61.244 1.00 56.09 229 LEU F C 1
ATOM 15960 O O . LEU F 1 249 ? 14.987 53.983 62.118 1.00 62.28 229 LEU F O 1
ATOM 15965 N N . GLY F 1 250 ? 16.410 52.447 61.340 1.00 54.89 230 GLY F N 1
ATOM 15966 C CA . GLY F 1 250 ? 17.237 52.506 62.529 1.00 57.12 230 GLY F CA 1
ATOM 15967 C C . GLY F 1 250 ? 16.622 51.725 63.675 1.00 53.01 230 GLY F C 1
ATOM 15968 O O . GLY F 1 250 ? 16.950 51.940 64.833 1.00 54.79 230 GLY F O 1
ATOM 15969 N N . ILE F 1 251 ? 15.715 50.814 63.345 1.00 54.58 231 ILE F N 1
ATOM 15970 C CA . ILE F 1 251 ? 15.047 50.002 64.354 1.00 52.44 231 ILE F CA 1
ATOM 15971 C C . ILE F 1 251 ? 15.665 48.609 64.424 1.00 52.26 231 ILE F C 1
ATOM 15972 O O . ILE F 1 251 ? 15.594 47.849 63.465 1.00 58.65 231 ILE F O 1
ATOM 15977 N N . GLU F 1 252 ? 16.245 48.261 65.563 1.00 60.86 232 GLU F N 1
ATOM 15978 C CA . GLU F 1 252 ? 16.710 46.897 65.778 1.00 72.33 232 GLU F CA 1
ATOM 15979 C C . GLU F 1 252 ? 15.545 45.923 65.773 1.00 76.88 232 GLU F C 1
ATOM 15980 O O . GLU F 1 252 ? 14.617 46.031 66.575 1.00 79.69 232 GLU F O 1
ATOM 15986 N N . ARG F 1 253 ? 15.577 44.992 64.830 1.00 83.64 233 ARG F N 1
ATOM 15987 C CA . ARG F 1 253 ? 14.444 44.105 64.629 1.00 97.93 233 ARG F CA 1
ATOM 15988 C C . ARG F 1 253 ? 14.384 43.002 65.691 1.00 109.28 233 ARG F C 1
ATOM 15989 O O . ARG F 1 253 ? 13.382 42.287 65.794 1.00 113.49 233 ARG F O 1
ATOM 15997 N N . ALA F 1 254 ? 15.441 42.887 66.495 1.00 110.77 234 ALA F N 1
ATOM 15998 C CA . ALA F 1 254 ? 15.489 41.912 67.586 1.00 110.16 234 ALA F CA 1
ATOM 15999 C C . ALA F 1 254 ? 14.850 42.486 68.854 1.00 113.97 234 ALA F C 1
ATOM 16000 O O . ALA F 1 254 ? 14.776 41.814 69.887 1.00 116.49 234 ALA F O 1
ATOM 16002 N N . SER F 1 255 ? 14.395 43.735 68.762 1.00 113.49 235 SER F N 1
ATOM 16003 C CA . SER F 1 255 ? 13.803 44.448 69.894 1.00 109.77 235 SER F CA 1
ATOM 16004 C C . SER F 1 255 ? 12.291 44.242 70.046 1.00 106.55 235 SER F C 1
ATOM 16005 O O . SER F 1 255 ? 11.582 43.927 69.083 1.00 103.40 235 SER F O 1
ATOM 16008 N N . ASP F 1 256 ? 11.809 44.456 71.264 1.00 105.50 236 ASP F N 1
ATOM 16009 C CA . ASP F 1 256 ? 10.391 44.334 71.568 1.00 106.22 236 ASP F CA 1
ATOM 16010 C C . ASP F 1 256 ? 9.624 45.578 71.123 1.00 103.74 236 ASP F C 1
ATOM 16011 O O . ASP F 1 256 ? 9.452 46.505 71.916 1.00 109.06 236 ASP F O 1
ATOM 16016 N N . ARG F 1 257 ? 9.147 45.604 69.878 1.00 94.99 237 ARG F N 1
ATOM 16017 C CA . ARG F 1 257 ? 8.396 46.769 69.405 1.00 91.98 237 ARG F CA 1
ATOM 16018 C C . ARG F 1 257 ? 6.898 46.570 69.628 1.00 85.85 237 ARG F C 1
ATOM 16019 O O . ARG F 1 257 ? 6.091 47.441 69.312 1.00 88.93 237 ARG F O 1
ATOM 16027 N N . ILE F 1 258 ? 6.542 45.419 70.187 1.00 79.06 238 ILE F N 1
ATOM 16028 C CA . ILE F 1 258 ? 5.159 45.073 70.495 1.00 69.12 238 ILE F CA 1
ATOM 16029 C C . ILE F 1 258 ? 4.725 45.819 71.757 1.00 72.08 238 ILE F C 1
ATOM 16030 O O . ILE F 1 258 ? 3.556 46.192 71.910 1.00 70.27 238 ILE F O 1
ATOM 16035 N N . THR F 1 259 ? 5.683 46.063 72.647 1.00 79.47 239 THR F N 1
ATOM 16036 C CA . THR F 1 259 ? 5.445 46.893 73.830 1.00 87.02 239 THR F CA 1
ATOM 16037 C C . THR F 1 259 ? 6.065 48.268 73.623 1.00 75.15 239 THR F C 1
ATOM 16038 O O . THR F 1 259 ? 6.033 49.112 74.515 1.00 71.39 239 THR F O 1
ATOM 16042 N N . GLY F 1 260 ? 6.672 48.467 72.458 1.00 75.24 240 GLY F N 1
ATOM 16043 C CA . GLY F 1 260 ? 7.278 49.742 72.116 1.00 78.23 240 GLY F CA 1
ATOM 16044 C C . GLY F 1 260 ? 8.584 49.973 72.858 1.00 83.65 240 GLY F C 1
ATOM 16045 O O . GLY F 1 260 ? 9.048 51.114 72.993 1.00 76.56 240 GLY F O 1
ATOM 16046 N N . ASP F 1 261 ? 9.175 48.887 73.351 1.00 90.03 241 ASP F N 1
ATOM 16047 C CA . ASP F 1 261 ? 10.395 48.980 74.144 1.00 98.70 241 ASP F CA 1
ATOM 16048 C C . ASP F 1 261 ? 11.644 48.870 73.264 1.00 93.98 241 ASP F C 1
ATOM 16049 O O . ASP F 1 261 ? 12.376 47.877 73.318 1.00 94.72 241 ASP F O 1
ATOM 16054 N N . TYR F 1 262 ? 11.887 49.910 72.470 1.00 87.46 242 TYR F N 1
ATOM 16055 C CA . TYR F 1 262 ? 13.040 49.960 71.579 1.00 73.29 242 TYR F CA 1
ATOM 16056 C C . TYR F 1 262 ? 13.432 51.409 71.337 1.00 69.50 242 TYR F C 1
ATOM 16057 O O . TYR F 1 262 ? 12.623 52.308 71.525 1.00 68.11 242 TYR F O 1
ATOM 16066 N N . ASP F 1 263 ? 14.663 51.635 70.894 1.00 68.32 243 ASP F N 1
ATOM 16067 C CA . ASP F 1 263 ? 15.137 52.990 70.628 1.00 65.51 243 ASP F CA 1
ATOM 16068 C C . ASP F 1 263 ? 15.797 53.117 69.261 1.00 70.50 243 ASP F C 1
ATOM 16069 O O . ASP F 1 263 ? 16.374 52.155 68.752 1.00 80.03 243 ASP F O 1
ATOM 16074 N N . VAL F 1 264 ? 15.683 54.298 68.659 1.00 63.07 244 VAL F N 1
ATOM 16075 C CA . VAL F 1 264 ? 16.372 54.595 67.407 1.00 61.40 244 VAL F CA 1
ATOM 16076 C C . VAL F 1 264 ? 17.428 55.649 67.667 1.00 67.17 244 VAL F C 1
ATOM 16077 O O . VAL F 1 264 ? 17.098 56.796 67.967 1.00 73.75 244 VAL F O 1
ATOM 16081 N N . ALA F 1 265 ? 18.696 55.268 67.563 1.00 65.48 245 ALA F N 1
ATOM 16082 C CA . ALA F 1 265 ? 19.788 56.196 67.852 1.00 66.85 245 ALA F CA 1
ATOM 16083 C C . ALA F 1 265 ? 20.238 56.927 66.591 1.00 68.13 245 ALA F C 1
ATOM 16084 O O . ALA F 1 265 ? 20.698 58.072 66.626 1.00 70.19 245 ALA F O 1
ATOM 16086 N N . GLU F 1 266 ? 20.104 56.230 65.475 1.00 70.23 246 GLU F N 1
ATOM 16087 C CA . GLU F 1 266 ? 20.451 56.742 64.162 1.00 70.66 246 GLU F CA 1
ATOM 16088 C C . GLU F 1 266 ? 19.250 56.528 63.259 1.00 66.65 246 GLU F C 1
ATOM 16089 O O . GLU F 1 266 ? 18.932 55.383 62.924 1.00 66.07 246 GLU F O 1
ATOM 16095 N N . TRP F 1 267 ? 18.567 57.601 62.874 1.00 62.08 247 TRP F N 1
ATOM 16096 C CA . TRP F 1 267 ? 17.373 57.418 62.060 1.00 60.77 247 TRP F CA 1
ATOM 16097 C C . TRP F 1 267 ? 17.770 56.793 60.732 1.00 64.30 247 TRP F C 1
ATOM 16098 O O . TRP F 1 267 ? 18.901 56.931 60.279 1.00 65.86 247 TRP F O 1
ATOM 16109 N N . GLY F 1 268 ? 16.848 56.057 60.136 1.00 58.71 248 GLY F N 1
ATOM 16110 C CA . GLY F 1 268 ? 17.175 55.313 58.948 1.00 50.56 248 GLY F CA 1
ATOM 16111 C C . GLY F 1 268 ? 16.117 55.435 57.885 1.00 55.96 248 GLY F C 1
ATOM 16112 O O . GLY F 1 268 ? 15.287 56.352 57.891 1.00 55.94 248 GLY F O 1
ATOM 16113 N N . TYR F 1 269 ? 16.147 54.476 56.972 1.00 58.37 249 TYR F N 1
ATOM 16114 C CA . TYR F 1 269 ? 15.301 54.511 55.800 1.00 58.10 249 TYR F CA 1
ATOM 16115 C C . TYR F 1 269 ? 14.422 53.269 55.720 1.00 57.15 249 TYR F C 1
ATOM 16116 O O . TYR F 1 269 ? 14.363 52.481 56.663 1.00 65.65 249 TYR F O 1
ATOM 16125 N N . ARG F 1 270 ? 13.730 53.116 54.599 1.00 47.65 250 ARG F N 1
ATOM 16126 C CA . ARG F 1 270 ? 12.846 51.984 54.384 1.00 48.24 250 ARG F CA 1
ATOM 16127 C C . ARG F 1 270 ? 13.277 51.387 53.044 1.00 45.06 250 ARG F C 1
ATOM 16128 O O . ARG F 1 270 ? 12.728 51.706 51.992 1.00 52.72 250 ARG F O 1
ATOM 16136 N N . PHE F 1 271 ? 14.323 50.563 53.101 1.00 39.38 251 PHE F N 1
ATOM 16137 C CA . PHE F 1 271 ? 15.036 50.123 51.910 1.00 48.53 251 PHE F CA 1
ATOM 16138 C C . PHE F 1 271 ? 15.121 48.612 51.746 1.00 56.01 251 PHE F C 1
ATOM 16139 O O . PHE F 1 271 ? 15.837 48.137 50.880 1.00 71.60 251 PHE F O 1
ATOM 16147 N N . ILE F 1 272 ? 14.390 47.851 52.545 1.00 51.69 252 ILE F N 1
ATOM 16148 C CA . ILE F 1 272 ? 14.509 46.402 52.469 1.00 47.77 252 ILE F CA 1
ATOM 16149 C C . ILE F 1 272 ? 14.070 45.851 51.119 1.00 47.46 252 ILE F C 1
ATOM 16150 O O . ILE F 1 272 ? 13.274 46.448 50.393 1.00 43.02 252 ILE F O 1
ATOM 16155 N N . LEU F 1 273 ? 14.650 44.708 50.778 1.00 51.12 253 LEU F N 1
ATOM 16156 C CA . LEU F 1 273 ? 14.215 43.925 49.635 1.00 50.18 253 LEU F CA 1
ATOM 16157 C C . LEU F 1 273 ? 13.161 42.938 50.144 1.00 50.08 253 LEU F C 1
ATOM 16158 O O . LEU F 1 273 ? 13.300 42.396 51.230 1.00 47.62 253 LEU F O 1
ATOM 16163 N N . ASN F 1 274 ? 12.100 42.699 49.388 1.00 50.14 254 ASN F N 1
ATOM 16164 C CA . ASN F 1 274 ? 11.080 41.821 49.929 1.00 48.54 254 ASN F CA 1
ATOM 16165 C C . ASN F 1 274 ? 11.315 40.382 49.448 1.00 48.84 254 ASN F C 1
ATOM 16166 O O . ASN F 1 274 ? 12.201 40.125 48.633 1.00 52.91 254 ASN F O 1
ATOM 16171 N N . GLU F 1 275 ? 10.531 39.453 49.976 1.00 43.38 255 GLU F N 1
ATOM 16172 C CA . GLU F 1 275 ? 10.735 38.027 49.741 1.00 42.66 255 GLU F CA 1
ATOM 16173 C C . GLU F 1 275 ? 10.561 37.646 48.283 1.00 50.89 255 GLU F C 1
ATOM 16174 O O . GLU F 1 275 ? 11.098 36.643 47.828 1.00 53.31 255 GLU F O 1
ATOM 16180 N N . ILE F 1 276 ? 9.793 38.441 47.551 1.00 51.98 256 ILE F N 1
ATOM 16181 C CA . ILE F 1 276 ? 9.592 38.168 46.146 1.00 46.53 256 ILE F CA 1
ATOM 16182 C C . ILE F 1 276 ? 10.890 38.485 45.419 1.00 54.53 256 ILE F C 1
ATOM 16183 O O . ILE F 1 276 ? 11.298 37.746 44.530 1.00 60.40 256 ILE F O 1
ATOM 16188 N N . GLY F 1 277 ? 11.559 39.562 45.821 1.00 51.15 257 GLY F N 1
ATOM 16189 C CA . GLY F 1 277 ? 12.857 39.881 45.259 1.00 47.55 257 GLY F CA 1
ATOM 16190 C C . GLY F 1 277 ? 13.881 38.766 45.466 1.00 52.06 257 GLY F C 1
ATOM 16191 O O . GLY F 1 277 ? 14.529 38.316 44.513 1.00 60.76 257 GLY F O 1
ATOM 16192 N N . GLY F 1 278 ? 14.001 38.292 46.703 1.00 44.42 258 GLY F N 1
ATOM 16193 C CA . GLY F 1 278 ? 14.913 37.206 47.028 1.00 36.97 258 GLY F CA 1
ATOM 16194 C C . GLY F 1 278 ? 14.625 35.934 46.251 1.00 47.41 258 GLY F C 1
ATOM 16195 O O . GLY F 1 278 ? 15.545 35.213 45.861 1.00 53.29 258 GLY F O 1
ATOM 16196 N N . ALA F 1 279 ? 13.345 35.636 46.045 1.00 43.24 259 ALA F N 1
ATOM 16197 C CA . ALA F 1 279 ? 12.970 34.429 45.317 1.00 45.40 259 ALA F CA 1
ATOM 16198 C C . ALA F 1 279 ? 13.473 34.494 43.881 1.00 50.48 259 ALA F C 1
ATOM 16199 O O . ALA F 1 279 ? 14.076 33.546 43.389 1.00 58.29 259 ALA F O 1
ATOM 16201 N N . ILE F 1 280 ? 13.226 35.622 43.223 1.00 52.38 260 ILE F N 1
ATOM 16202 C CA . ILE F 1 280 ? 13.662 35.838 41.849 1.00 55.30 260 ILE F CA 1
ATOM 16203 C C . ILE F 1 280 ? 15.189 35.785 41.769 1.00 54.18 260 ILE F C 1
ATOM 16204 O O . ILE F 1 280 ? 15.742 35.127 40.883 1.00 52.75 260 ILE F O 1
ATOM 16209 N N . GLY F 1 281 ? 15.856 36.458 42.712 1.00 49.99 261 GLY F N 1
ATOM 16210 C CA . GLY F 1 281 ? 17.307 36.446 42.791 1.00 47.21 261 GLY F CA 1
ATOM 16211 C C . GLY F 1 281 ? 17.879 35.039 42.886 1.00 48.83 261 GLY F C 1
ATOM 16212 O O . GLY F 1 281 ? 18.841 34.700 42.196 1.00 52.50 261 GLY F O 1
ATOM 16213 N N . LEU F 1 282 ? 17.288 34.213 43.741 1.00 46.56 262 LEU F N 1
ATOM 16214 C CA . LEU F 1 282 ? 17.746 32.832 43.892 1.00 47.43 262 LEU F CA 1
ATOM 16215 C C . LEU F 1 282 ? 17.546 32.031 42.599 1.00 45.09 262 LEU F C 1
ATOM 16216 O O . LEU F 1 282 ? 18.417 31.262 42.214 1.00 54.23 262 LEU F O 1
ATOM 16221 N N . SER F 1 283 ? 16.416 32.220 41.922 1.00 41.93 263 SER F N 1
ATOM 16222 C CA . SER F 1 283 ? 16.157 31.533 40.650 1.00 54.17 263 SER F CA 1
ATOM 16223 C C . SER F 1 283 ? 17.200 31.866 39.599 1.00 55.13 263 SER F C 1
ATOM 16224 O O . SER F 1 283 ? 17.671 30.992 38.870 1.00 60.68 263 SER F O 1
ATOM 16227 N N . ASN F 1 284 ? 17.497 33.153 39.484 1.00 53.23 264 ASN F N 1
ATOM 16228 C CA . ASN F 1 284 ? 18.388 33.648 38.441 1.00 53.55 264 ASN F CA 1
ATOM 16229 C C . ASN F 1 284 ? 19.867 33.468 38.761 1.00 52.78 264 ASN F C 1
ATOM 16230 O O . ASN F 1 284 ? 20.696 33.523 37.851 1.00 57.29 264 ASN F O 1
ATOM 16235 N N . LEU F 1 285 ? 20.198 33.266 40.036 1.00 45.54 265 LEU F N 1
ATOM 16236 C CA . LEU F 1 285 ? 21.572 32.927 40.410 1.00 50.82 265 LEU F CA 1
ATOM 16237 C C . LEU F 1 285 ? 22.010 31.597 39.798 1.00 55.37 265 LEU F C 1
ATOM 16238 O O . LEU F 1 285 ? 23.186 31.409 39.481 1.00 56.96 265 LEU F O 1
ATOM 16243 N N . GLU F 1 286 ? 21.049 30.691 39.625 1.00 57.86 266 GLU F N 1
ATOM 16244 C CA . GLU F 1 286 ? 21.291 29.369 39.054 1.00 64.47 266 GLU F CA 1
ATOM 16245 C C . GLU F 1 286 ? 21.575 29.417 37.543 1.00 71.44 266 GLU F C 1
ATOM 16246 O O . GLU F 1 286 ? 22.110 28.458 36.965 1.00 71.20 266 GLU F O 1
ATOM 16252 N N . ARG F 1 287 ? 21.204 30.522 36.901 1.00 69.28 267 ARG F N 1
ATOM 16253 C CA . ARG F 1 287 ? 21.395 30.640 35.464 1.00 65.61 267 ARG F CA 1
ATOM 16254 C C . ARG F 1 287 ? 22.390 31.723 35.057 1.00 62.09 267 ARG F C 1
ATOM 16255 O O . ARG F 1 287 ? 22.790 31.778 33.898 1.00 66.00 267 ARG F O 1
ATOM 16263 N N . VAL F 1 288 ? 22.809 32.558 36.004 1.00 54.45 268 VAL F N 1
ATOM 16264 C CA . VAL F 1 288 ? 23.523 33.781 35.655 1.00 53.48 268 VAL F CA 1
ATOM 16265 C C . VAL F 1 288 ? 24.955 33.536 35.173 1.00 56.97 268 VAL F C 1
ATOM 16266 O O . VAL F 1 288 ? 25.458 34.292 34.353 1.00 59.54 268 VAL F O 1
ATOM 16270 N N . ASP F 1 289 ? 25.606 32.487 35.659 1.00 57.20 269 ASP F N 1
ATOM 16271 C CA . ASP F 1 289 ? 26.986 32.209 35.269 1.00 60.71 269 ASP F CA 1
ATOM 16272 C C . ASP F 1 289 ? 27.104 31.960 33.770 1.00 65.27 269 ASP F C 1
ATOM 16273 O O . ASP F 1 289 ? 28.041 32.428 33.119 1.00 60.83 269 ASP F O 1
ATOM 16278 N N . GLU F 1 290 ? 26.148 31.213 33.232 1.00 67.57 270 GLU F N 1
ATOM 16279 C CA . GLU F 1 290 ? 26.110 30.924 31.806 1.00 67.63 270 GLU F CA 1
ATOM 16280 C C . GLU F 1 290 ? 25.842 32.194 30.993 1.00 70.40 270 GLU F C 1
ATOM 16281 O O . GLU F 1 290 ? 26.439 32.413 29.937 1.00 75.45 270 GLU F O 1
ATOM 16287 N N . LEU F 1 291 ? 24.954 33.040 31.499 1.00 70.62 271 LEU F N 1
ATOM 16288 C CA . LEU F 1 291 ? 24.631 34.299 30.833 1.00 66.85 271 LEU F CA 1
ATOM 16289 C C . LEU F 1 291 ? 25.837 35.222 30.767 1.00 66.93 271 LEU F C 1
ATOM 16290 O O . LEU F 1 291 ? 26.018 35.933 29.786 1.00 69.19 271 LEU F O 1
ATOM 16295 N N . LEU F 1 292 ? 26.620 35.248 31.842 1.00 65.86 272 LEU F N 1
ATOM 16296 C CA . LEU F 1 292 ? 27.836 36.051 31.915 1.00 66.19 272 LEU F CA 1
ATOM 16297 C C . LEU F 1 292 ? 28.901 35.547 30.951 1.00 73.25 272 LEU F C 1
ATOM 16298 O O . LEU F 1 292 ? 29.628 36.327 30.320 1.00 72.60 272 LEU F O 1
ATOM 16303 N N . ARG F 1 293 ? 28.995 34.226 30.863 1.00 73.77 273 ARG F N 1
ATOM 16304 C CA . ARG F 1 293 ? 29.975 33.581 30.006 1.00 73.80 273 ARG F CA 1
ATOM 16305 C C . ARG F 1 293 ? 29.763 33.985 28.547 1.00 74.93 273 ARG F C 1
ATOM 16306 O O . ARG F 1 293 ? 30.718 34.167 27.792 1.00 81.35 273 ARG F O 1
ATOM 16314 N N . ARG F 1 294 ? 28.504 34.130 28.159 1.00 68.94 274 ARG F N 1
ATOM 16315 C CA . ARG F 1 294 ? 28.176 34.520 26.801 1.00 66.82 274 ARG F CA 1
ATOM 16316 C C . ARG F 1 294 ? 28.504 35.995 26.539 1.00 68.84 274 ARG F C 1
ATOM 16317 O O . ARG F 1 294 ? 28.972 36.341 25.441 1.00 64.24 274 ARG F O 1
ATOM 16325 N N . HIS F 1 295 ? 28.249 36.852 27.536 1.00 64.66 275 HIS F N 1
ATOM 16326 C CA . HIS F 1 295 ? 28.612 38.275 27.464 1.00 65.80 275 HIS F CA 1
ATOM 16327 C C . HIS F 1 295 ? 30.084 38.430 27.116 1.00 69.97 275 HIS F C 1
ATOM 16328 O O . HIS F 1 295 ? 30.442 39.121 26.159 1.00 79.63 275 HIS F O 1
ATOM 16335 N N . ARG F 1 296 ? 30.936 37.756 27.876 1.00 62.15 276 ARG F N 1
ATOM 16336 C CA . ARG F 1 296 ? 32.376 37.864 27.687 1.00 64.22 276 ARG F CA 1
ATOM 16337 C C . ARG F 1 296 ? 32.838 37.274 26.355 1.00 73.66 276 ARG F C 1
ATOM 16338 O O . ARG F 1 296 ? 33.738 37.823 25.694 1.00 71.97 276 ARG F O 1
ATOM 16346 N N . GLU F 1 297 ? 32.213 36.163 25.968 1.00 73.37 277 GLU F N 1
ATOM 16347 C CA . GLU F 1 297 ? 32.545 35.463 24.728 1.00 79.64 277 GLU F CA 1
ATOM 16348 C C . GLU F 1 297 ? 32.247 36.346 23.520 1.00 85.16 277 GLU F C 1
ATOM 16349 O O . GLU F 1 297 ? 33.030 36.408 22.569 1.00 85.46 277 GLU F O 1
ATOM 16355 N N . ASN F 1 298 ? 31.100 37.019 23.564 1.00 88.14 278 ASN F N 1
ATOM 16356 C CA . ASN F 1 298 ? 30.724 37.972 22.526 1.00 83.65 278 ASN F CA 1
ATOM 16357 C C . ASN F 1 298 ? 31.660 39.176 22.557 1.00 82.00 278 ASN F C 1
ATOM 16358 O O . ASN F 1 298 ? 32.072 39.682 21.517 1.00 92.69 278 ASN F O 1
ATOM 16363 N N . ALA F 1 299 ? 32.012 39.610 23.762 1.00 74.96 279 ALA F N 1
ATOM 16364 C CA . ALA F 1 299 ? 32.899 40.752 23.956 1.00 75.42 279 ALA F CA 1
ATOM 16365 C C . ALA F 1 299 ? 34.314 40.545 23.412 1.00 78.31 279 ALA F C 1
ATOM 16366 O O . ALA F 1 299 ? 34.899 41.473 22.850 1.00 82.87 279 ALA F O 1
ATOM 16368 N N . ALA F 1 300 ? 34.883 39.360 23.622 1.00 78.82 280 ALA F N 1
ATOM 16369 C CA . ALA F 1 300 ? 36.200 39.042 23.073 1.00 76.63 280 ALA F CA 1
ATOM 16370 C C . ALA F 1 300 ? 36.138 39.002 21.545 1.00 95.00 280 ALA F C 1
ATOM 16371 O O . ALA F 1 300 ? 37.091 39.395 20.856 1.00 96.51 280 ALA F O 1
ATOM 16373 N N . PHE F 1 301 ? 35.008 38.520 21.024 1.00 93.36 281 PHE F N 1
ATOM 16374 C CA . PHE F 1 301 ? 34.789 38.451 19.582 1.00 87.84 281 PHE F CA 1
ATOM 16375 C C . PHE F 1 301 ? 34.891 39.846 18.985 1.00 83.98 281 PHE F C 1
ATOM 16376 O O . PHE F 1 301 ? 35.557 40.045 17.972 1.00 85.15 281 PHE F O 1
ATOM 16384 N N . TYR F 1 302 ? 34.230 40.807 19.619 1.00 79.69 282 TYR F N 1
ATOM 16385 C CA . TYR F 1 302 ? 34.305 42.200 19.193 1.00 82.86 282 TYR F CA 1
ATOM 16386 C C . TYR F 1 302 ? 35.731 42.749 19.256 1.00 90.11 282 TYR F C 1
ATOM 16387 O O . TYR F 1 302 ? 36.175 43.409 18.315 1.00 101.08 282 TYR F O 1
ATOM 16396 N N . ASP F 1 303 ? 36.440 42.482 20.352 1.00 81.29 283 ASP F N 1
ATOM 16397 C CA . ASP F 1 303 ? 37.807 42.977 20.528 1.00 83.16 283 ASP F CA 1
ATOM 16398 C C . ASP F 1 303 ? 38.698 42.585 19.335 1.00 96.29 283 ASP F C 1
ATOM 16399 O O . ASP F 1 303 ? 39.508 43.386 18.862 1.00 100.27 283 ASP F O 1
ATOM 16404 N N . LYS F 1 304 ? 38.516 41.358 18.844 1.00 92.96 284 LYS F N 1
ATOM 16405 C CA . LYS F 1 304 ? 39.250 40.831 17.691 1.00 96.08 284 LYS F CA 1
ATOM 16406 C C . LYS F 1 304 ? 38.741 41.415 16.367 1.00 98.63 284 LYS F C 1
ATOM 16407 O O . LYS F 1 304 ? 39.533 41.895 15.550 1.00 96.67 284 LYS F O 1
ATOM 16413 N N . GLU F 1 305 ? 37.426 41.353 16.154 1.00 98.02 285 GLU F N 1
ATOM 16414 C CA . GLU F 1 305 ? 36.823 41.718 14.868 1.00 99.69 285 GLU F CA 1
ATOM 16415 C C . GLU F 1 305 ? 36.610 43.223 14.656 1.00 99.06 285 GLU F C 1
ATOM 16416 O O . GLU F 1 305 ? 36.535 43.670 13.518 1.00 96.42 285 GLU F O 1
ATOM 16422 N N . LEU F 1 306 ? 36.459 44.002 15.726 1.00 97.50 286 LEU F N 1
ATOM 16423 C CA . LEU F 1 306 ? 36.273 45.447 15.553 1.00 98.21 286 LEU F CA 1
ATOM 16424 C C . LEU F 1 306 ? 37.610 46.165 15.665 1.00 103.61 286 LEU F C 1
ATOM 16425 O O . LEU F 1 306 ? 37.672 47.396 15.701 1.00 104.72 286 LEU F O 1
ATOM 16430 N N . ALA F 1 307 ? 38.679 45.389 15.771 1.00 102.60 287 ALA F N 1
ATOM 16431 C CA . ALA F 1 307 ? 40.003 45.969 15.848 1.00 104.46 287 ALA F CA 1
ATOM 16432 C C . ALA F 1 307 ? 40.424 46.441 14.454 1.00 110.95 287 ALA F C 1
ATOM 16433 O O . ALA F 1 307 ? 40.214 45.751 13.454 1.00 114.75 287 ALA F O 1
ATOM 16435 N N . GLY F 1 308 ? 41.012 47.627 14.402 1.00 109.00 288 GLY F N 1
ATOM 16436 C CA . GLY F 1 308 ? 41.527 48.181 13.171 1.00 106.75 288 GLY F CA 1
ATOM 16437 C C . GLY F 1 308 ? 40.535 48.790 12.201 1.00 115.07 288 GLY F C 1
ATOM 16438 O O . GLY F 1 308 ? 40.913 49.119 11.069 1.00 118.99 288 GLY F O 1
ATOM 16439 N N . ILE F 1 309 ? 39.281 48.964 12.613 1.00 111.06 289 ILE F N 1
ATOM 16440 C CA . ILE F 1 309 ? 38.377 49.726 11.764 1.00 116.40 289 ILE F CA 1
ATOM 16441 C C . ILE F 1 309 ? 38.522 51.168 12.198 1.00 118.54 289 ILE F C 1
ATOM 16442 O O . ILE F 1 309 ? 38.170 51.536 13.320 1.00 108.46 289 ILE F O 1
ATOM 16447 N N . ASP F 1 310 ? 39.036 51.987 11.292 1.00 126.08 290 ASP F N 1
ATOM 16448 C CA . ASP F 1 310 ? 39.310 53.378 11.607 1.00 124.72 290 ASP F CA 1
ATOM 16449 C C . ASP F 1 310 ? 37.969 54.111 11.729 1.00 117.01 290 ASP F C 1
ATOM 16450 O O . ASP F 1 310 ? 37.059 53.933 10.906 1.00 113.24 290 ASP F O 1
ATOM 16455 N N . GLY F 1 311 ? 37.863 54.920 12.777 1.00 114.71 291 GLY F N 1
ATOM 16456 C CA . GLY F 1 311 ? 36.642 55.616 13.132 1.00 109.49 291 GLY F CA 1
ATOM 16457 C C . GLY F 1 311 ? 35.961 54.882 14.271 1.00 102.93 291 GLY F C 1
ATOM 16458 O O . GLY F 1 311 ? 34.902 55.295 14.741 1.00 96.70 291 GLY F O 1
ATOM 16459 N N . VAL F 1 312 ? 36.600 53.800 14.718 1.00 102.75 292 VAL F N 1
ATOM 16460 C CA . VAL F 1 312 ? 36.136 52.964 15.836 1.00 101.31 292 VAL F CA 1
ATOM 16461 C C . VAL F 1 312 ? 37.241 52.773 16.887 1.00 95.95 292 VAL F C 1
ATOM 16462 O O . VAL F 1 312 ? 38.208 52.055 16.645 1.00 96.73 292 VAL F O 1
ATOM 16466 N N . GLU F 1 313 ? 37.106 53.403 18.047 1.00 90.84 293 GLU F N 1
ATOM 16467 C CA . GLU F 1 313 ? 38.103 53.262 19.104 1.00 91.90 293 GLU F CA 1
ATOM 16468 C C . GLU F 1 313 ? 37.577 52.425 20.239 1.00 99.04 293 GLU F C 1
ATOM 16469 O O . GLU F 1 313 ? 36.503 52.725 20.784 1.00 99.41 293 GLU F O 1
ATOM 16475 N N . GLN F 1 314 ? 38.350 51.421 20.638 1.00 100.45 294 GLN F N 1
ATOM 16476 C CA . GLN F 1 314 ? 37.917 50.522 21.691 1.00 90.98 294 GLN F CA 1
ATOM 16477 C C . GLN F 1 314 ? 38.403 50.976 23.067 1.00 87.41 294 GLN F C 1
ATOM 16478 O O . GLN F 1 314 ? 39.179 51.934 23.194 1.00 88.23 294 GLN F O 1
ATOM 16484 N N . THR F 1 315 ? 37.905 50.289 24.090 1.00 78.64 295 THR F N 1
ATOM 16485 C CA . THR F 1 315 ? 38.214 50.580 25.477 1.00 79.61 295 THR F CA 1
ATOM 16486 C C . THR F 1 315 ? 39.486 49.842 25.890 1.00 82.65 295 THR F C 1
ATOM 16487 O O . THR F 1 315 ? 39.796 48.783 25.347 1.00 82.64 295 THR F O 1
ATOM 16491 N N . GLU F 1 316 ? 40.244 50.435 26.807 1.00 83.31 296 GLU F N 1
ATOM 16492 C CA . GLU F 1 316 ? 41.415 49.798 27.404 1.00 91.59 296 GLU F CA 1
ATOM 16493 C C . GLU F 1 316 ? 41.115 48.401 27.975 1.00 87.16 296 GLU F C 1
ATOM 16494 O O . GLU F 1 316 ? 40.034 48.152 28.503 1.00 86.11 296 GLU F O 1
ATOM 16500 N N . ARG F 1 317 ? 42.090 47.504 27.888 1.00 88.77 297 ARG F N 1
ATOM 16501 C CA . ARG F 1 317 ? 41.956 46.167 28.445 1.00 86.14 297 ARG F CA 1
ATOM 16502 C C . ARG F 1 317 ? 43.201 45.806 29.236 1.00 89.26 297 ARG F C 1
ATOM 16503 O O . ARG F 1 317 ? 44.275 45.689 28.673 1.00 90.01 297 ARG F O 1
ATOM 16511 N N . ALA F 1 318 ? 43.057 45.648 30.545 1.00 93.42 298 ALA F N 1
ATOM 16512 C CA . ALA F 1 318 ? 44.178 45.247 31.383 1.00 93.63 298 ALA F CA 1
ATOM 16513 C C . ALA F 1 318 ? 44.102 43.752 31.689 1.00 88.59 298 ALA F C 1
ATOM 16514 O O . ALA F 1 318 ? 43.020 43.163 31.698 1.00 93.14 298 ALA F O 1
ATOM 16516 N N . ASP F 1 319 ? 45.258 43.142 31.913 1.00 86.80 299 ASP F N 1
ATOM 16517 C CA . ASP F 1 319 ? 45.345 41.716 32.216 1.00 85.72 299 ASP F CA 1
ATOM 16518 C C . ASP F 1 319 ? 44.920 41.327 33.610 1.00 81.79 299 ASP F C 1
ATOM 16519 O O . ASP F 1 319 ? 44.660 40.156 33.865 1.00 81.13 299 ASP F O 1
ATOM 16524 N N . ASP F 1 320 ? 44.894 42.299 34.515 1.00 82.96 300 ASP F N 1
ATOM 16525 C CA . ASP F 1 320 ? 44.722 42.022 35.929 1.00 77.49 300 ASP F CA 1
ATOM 16526 C C . ASP F 1 320 ? 43.264 42.157 36.335 1.00 73.15 300 ASP F C 1
ATOM 16527 O O . ASP F 1 320 ? 42.962 42.380 37.502 1.00 80.01 300 ASP F O 1
ATOM 16532 N N . ARG F 1 321 ? 42.359 42.076 35.372 1.00 71.91 301 ARG F N 1
ATOM 16533 C CA . ARG F 1 321 ? 40.933 42.148 35.694 1.00 72.92 301 ARG F CA 1
ATOM 16534 C C . ARG F 1 321 ? 40.094 41.486 34.605 1.00 76.59 301 ARG F C 1
ATOM 16535 O O . ARG F 1 321 ? 40.540 41.317 33.471 1.00 80.40 301 ARG F O 1
ATOM 16543 N N . GLU F 1 322 ? 38.883 41.086 34.966 1.00 75.94 302 GLU F N 1
ATOM 16544 C CA . GLU F 1 322 ? 38.000 40.409 34.028 1.00 84.60 302 GLU F CA 1
ATOM 16545 C C . GLU F 1 322 ? 36.673 41.152 33.909 1.00 81.37 302 GLU F C 1
ATOM 16546 O O . GLU F 1 322 ? 35.775 40.959 34.728 1.00 80.89 302 GLU F O 1
ATOM 16552 N N . PRO F 1 323 ? 36.546 42.009 32.883 1.00 78.99 303 PRO F N 1
ATOM 16553 C CA . PRO F 1 323 ? 35.356 42.851 32.715 1.00 70.45 303 PRO F CA 1
ATOM 16554 C C . PRO F 1 323 ? 34.066 42.032 32.542 1.00 65.43 303 PRO F C 1
ATOM 16555 O O . PRO F 1 323 ? 34.134 40.851 32.212 1.00 65.23 303 PRO F O 1
ATOM 16559 N N . ALA F 1 324 ? 32.916 42.646 32.819 1.00 64.39 304 ALA F N 1
ATOM 16560 C CA . ALA F 1 324 ? 31.621 41.974 32.708 1.00 63.72 304 ALA F CA 1
ATOM 16561 C C . ALA F 1 324 ? 30.935 42.244 31.365 1.00 65.21 304 ALA F C 1
ATOM 16562 O O . ALA F 1 324 ? 30.090 41.458 30.919 1.00 62.02 304 ALA F O 1
ATOM 16564 N N . PHE F 1 325 ? 31.314 43.352 30.731 1.00 67.06 305 PHE F N 1
ATOM 16565 C CA . PHE F 1 325 ? 30.786 43.740 29.424 1.00 70.80 305 PHE F CA 1
ATOM 16566 C C . PHE F 1 325 ? 29.259 43.683 29.385 1.00 64.69 305 PHE F C 1
ATOM 16567 O O . PHE F 1 325 ? 28.667 42.962 28.583 1.00 65.27 305 PHE F O 1
ATOM 16575 N N . TRP F 1 326 ? 28.630 44.440 30.271 1.00 61.87 306 TRP F N 1
ATOM 16576 C CA . TRP F 1 326 ? 27.187 44.510 30.299 1.00 61.32 306 TRP F CA 1
ATOM 16577 C C . TRP F 1 326 ? 26.679 45.063 28.985 1.00 55.45 306 TRP F C 1
ATOM 16578 O O . TRP F 1 326 ? 25.704 44.577 28.437 1.00 56.10 306 TRP F O 1
ATOM 16589 N N . MET F 1 327 ? 27.360 46.086 28.488 1.00 62.29 307 MET F N 1
ATOM 16590 C CA . MET F 1 327 ? 27.205 46.534 27.112 1.00 63.17 307 MET F CA 1
ATOM 16591 C C . MET F 1 327 ? 28.607 46.676 26.564 1.00 64.41 307 MET F C 1
ATOM 16592 O O . MET F 1 327 ? 29.552 46.724 27.346 1.00 62.88 307 MET F O 1
ATOM 16597 N N . TYR F 1 328 ? 28.752 46.772 25.244 1.00 67.76 308 TYR F N 1
ATOM 16598 C CA . TYR F 1 328 ? 30.078 46.931 24.648 1.00 68.21 308 TYR F CA 1
ATOM 16599 C C . TYR F 1 328 ? 30.289 48.376 24.232 1.00 73.70 308 TYR F C 1
ATOM 16600 O O . TYR F 1 328 ? 29.500 48.919 23.457 1.00 73.08 308 TYR F O 1
ATOM 16609 N N . PRO F 1 329 ? 31.343 49.012 24.778 1.00 76.92 309 PRO F N 1
ATOM 16610 C CA . PRO F 1 329 ? 31.679 50.422 24.526 1.00 74.55 309 PRO F CA 1
ATOM 16611 C C . PRO F 1 329 ? 32.513 50.686 23.278 1.00 79.14 309 PRO F C 1
ATOM 16612 O O . PRO F 1 329 ? 33.466 49.959 22.977 1.00 83.13 309 PRO F O 1
ATOM 16616 N N . LEU F 1 330 ? 32.169 51.768 22.587 1.00 77.59 310 LEU F N 1
ATOM 16617 C CA . LEU F 1 330 ? 32.981 52.290 21.502 1.00 77.14 310 LEU F CA 1
ATOM 16618 C C . LEU F 1 330 ? 33.048 53.814 21.560 1.00 79.31 310 LEU F C 1
ATOM 16619 O O . LEU F 1 330 ? 32.107 54.478 22.002 1.00 80.27 310 LEU F O 1
ATOM 16624 N N . LYS F 1 331 ? 34.161 54.364 21.095 1.00 81.07 311 LYS F N 1
ATOM 16625 C CA . LYS F 1 331 ? 34.260 55.798 20.911 1.00 86.54 311 LYS F CA 1
ATOM 16626 C C . LYS F 1 331 ? 34.346 56.047 19.408 1.00 92.49 311 LYS F C 1
ATOM 16627 O O . LYS F 1 331 ? 35.281 55.587 18.745 1.00 97.03 311 LYS F O 1
ATOM 16633 N N . VAL F 1 332 ? 33.347 56.729 18.854 1.00 94.89 312 VAL F N 1
ATOM 16634 C CA . VAL F 1 332 ? 33.267 56.849 17.402 1.00 101.21 312 VAL F CA 1
ATOM 16635 C C . VAL F 1 332 ? 33.189 58.297 16.908 1.00 102.29 312 VAL F C 1
ATOM 16636 O O . VAL F 1 332 ? 32.546 59.157 17.519 1.00 105.45 312 VAL F O 1
ATOM 16640 N N . ARG F 1 333 ? 33.854 58.547 15.787 1.00 96.24 313 ARG F N 1
ATOM 16641 C CA . ARG F 1 333 ? 33.682 59.792 15.057 1.00 102.47 313 ARG F CA 1
ATOM 16642 C C . ARG F 1 333 ? 32.260 59.848 14.520 1.00 108.06 313 ARG F C 1
ATOM 16643 O O . ARG F 1 333 ? 31.674 58.809 14.213 1.00 107.91 313 ARG F O 1
ATOM 16651 N N . ASP F 1 334 ? 31.701 61.056 14.449 1.00 109.99 314 ASP F N 1
ATOM 16652 C CA . ASP F 1 334 ? 30.390 61.283 13.849 1.00 104.69 314 ASP F CA 1
ATOM 16653 C C . ASP F 1 334 ? 29.345 60.297 14.404 1.00 101.38 314 ASP F C 1
ATOM 16654 O O . ASP F 1 334 ? 28.696 59.582 13.643 1.00 101.91 314 ASP F O 1
ATOM 16659 N N . ARG F 1 335 ? 29.208 60.243 15.730 1.00 102.73 315 ARG F N 1
ATOM 16660 C CA . ARG F 1 335 ? 28.304 59.283 16.380 1.00 89.77 315 ARG F CA 1
ATOM 16661 C C . ARG F 1 335 ? 26.858 59.254 15.869 1.00 97.34 315 ARG F C 1
ATOM 16662 O O . ARG F 1 335 ? 26.315 58.174 15.665 1.00 96.75 315 ARG F O 1
ATOM 16670 N N . PRO F 1 336 ? 26.238 60.425 15.629 1.00 98.91 316 PRO F N 1
ATOM 16671 C CA . PRO F 1 336 ? 24.846 60.389 15.153 1.00 98.27 316 PRO F CA 1
ATOM 16672 C C . PRO F 1 336 ? 24.621 59.605 13.859 1.00 97.52 316 PRO F C 1
ATOM 16673 O O . PRO F 1 336 ? 23.597 58.941 13.727 1.00 95.13 316 PRO F O 1
ATOM 16677 N N . ALA F 1 337 ? 25.532 59.708 12.903 1.00 104.02 317 ALA F N 1
ATOM 16678 C CA . ALA F 1 337 ? 25.394 58.918 11.690 1.00 106.57 317 ALA F CA 1
ATOM 16679 C C . ALA F 1 337 ? 25.606 57.440 12.019 1.00 102.27 317 ALA F C 1
ATOM 16680 O O . ALA F 1 337 ? 24.924 56.565 11.482 1.00 105.66 317 ALA F O 1
ATOM 16682 N N . PHE F 1 338 ? 26.528 57.182 12.940 1.00 96.50 318 PHE F N 1
ATOM 16683 C CA . PHE F 1 338 ? 26.865 55.825 13.355 1.00 94.17 318 PHE F CA 1
ATOM 16684 C C . PHE F 1 338 ? 25.662 55.110 13.976 1.00 92.85 318 PHE F C 1
ATOM 16685 O O . PHE F 1 338 ? 25.315 53.995 13.581 1.00 92.79 318 PHE F O 1
ATOM 16693 N N . MET F 1 339 ? 25.032 55.756 14.952 1.00 91.95 319 MET F N 1
ATOM 16694 C CA . MET F 1 339 ? 23.896 55.167 15.649 1.00 87.93 319 MET F CA 1
ATOM 16695 C C . MET F 1 339 ? 22.743 54.918 14.679 1.00 92.84 319 MET F C 1
ATOM 16696 O O . MET F 1 339 ? 22.054 53.902 14.767 1.00 86.58 319 MET F O 1
ATOM 16701 N N . ARG F 1 340 ? 22.529 55.865 13.771 1.00 103.20 320 ARG F N 1
ATOM 16702 C CA . ARG F 1 340 ? 21.483 55.761 12.757 1.00 106.90 320 ARG F CA 1
ATOM 16703 C C . ARG F 1 340 ? 21.750 54.618 11.784 1.00 104.65 320 ARG F C 1
ATOM 16704 O O . ARG F 1 340 ? 20.832 53.895 11.393 1.00 102.66 320 ARG F O 1
ATOM 16712 N N . ARG F 1 341 ? 23.010 54.478 11.384 1.00 104.57 321 ARG F N 1
ATOM 16713 C CA . ARG F 1 341 ? 23.419 53.426 10.465 1.00 104.86 321 ARG F CA 1
ATOM 16714 C C . ARG F 1 341 ? 23.095 52.058 11.060 1.00 102.67 321 ARG F C 1
ATOM 16715 O O . ARG F 1 341 ? 22.508 51.209 10.390 1.00 107.33 321 ARG F O 1
ATOM 16723 N N . LEU F 1 342 ? 23.466 51.849 12.321 1.00 98.03 322 LEU F N 1
ATOM 16724 C CA . LEU F 1 342 ? 23.225 50.564 12.976 1.00 97.46 322 LEU F CA 1
ATOM 16725 C C . LEU F 1 342 ? 21.738 50.303 13.230 1.00 95.26 322 LEU F C 1
ATOM 16726 O O . LEU F 1 342 ? 21.309 49.152 13.267 1.00 95.23 322 LEU F O 1
ATOM 16731 N N . LEU F 1 343 ? 20.960 51.367 13.410 1.00 93.32 323 LEU F N 1
ATOM 16732 C CA . LEU F 1 343 ? 19.523 51.229 13.639 1.00 90.81 323 LEU F CA 1
ATOM 16733 C C . LEU F 1 343 ? 18.855 50.736 12.345 1.00 93.91 323 LEU F C 1
ATOM 16734 O O . LEU F 1 343 ? 17.921 49.933 12.393 1.00 90.27 323 LEU F O 1
ATOM 16739 N N . ASP F 1 344 ? 19.348 51.208 11.197 1.00 96.51 324 ASP F N 1
ATOM 16740 C CA . ASP F 1 344 ? 18.875 50.739 9.887 1.00 98.77 324 ASP F CA 1
ATOM 16741 C C . ASP F 1 344 ? 19.229 49.272 9.684 1.00 94.42 324 ASP F C 1
ATOM 16742 O O . ASP F 1 344 ? 18.573 48.555 8.930 1.00 95.32 324 ASP F O 1
ATOM 16747 N N . ALA F 1 345 ? 20.282 48.837 10.364 1.00 93.07 325 ALA F N 1
ATOM 16748 C CA . ALA F 1 345 ? 20.734 47.461 10.278 1.00 96.45 325 ALA F CA 1
ATOM 16749 C C . ALA F 1 345 ? 20.048 46.597 11.328 1.00 95.27 325 ALA F C 1
ATOM 16750 O O . ALA F 1 345 ? 20.401 45.431 11.514 1.00 99.72 325 ALA F O 1
ATOM 16752 N N . GLY F 1 346 ? 19.099 47.182 12.048 1.00 92.89 326 GLY F N 1
ATOM 16753 C CA . GLY F 1 346 ? 18.344 46.426 13.029 1.00 83.04 326 GLY F CA 1
ATOM 16754 C C . GLY F 1 346 ? 19.140 46.220 14.298 1.00 79.85 326 GLY F C 1
ATOM 16755 O O . GLY F 1 346 ? 18.938 45.238 14.996 1.00 78.68 326 GLY F O 1
ATOM 16756 N N . ILE F 1 347 ? 20.081 47.122 14.563 1.00 80.63 327 ILE F N 1
ATOM 16757 C CA . ILE F 1 347 ? 20.924 47.043 15.753 1.00 83.54 327 ILE F CA 1
ATOM 16758 C C . ILE F 1 347 ? 20.681 48.221 16.699 1.00 84.72 327 ILE F C 1
ATOM 16759 O O . ILE F 1 347 ? 20.966 49.370 16.358 1.00 89.00 327 ILE F O 1
ATOM 16764 N N . ALA F 1 348 ? 20.180 47.934 17.893 1.00 77.80 328 ALA F N 1
ATOM 16765 C CA . ALA F 1 348 ? 19.964 48.972 18.891 1.00 75.90 328 ALA F CA 1
ATOM 16766 C C . ALA F 1 348 ? 21.286 49.483 19.450 1.00 76.47 328 ALA F C 1
ATOM 16767 O O . ALA F 1 348 ? 22.222 48.720 19.669 1.00 76.66 328 ALA F O 1
ATOM 16769 N N . THR F 1 349 ? 21.326 50.774 19.740 1.00 75.67 329 THR F N 1
ATOM 16770 C CA . THR F 1 349 ? 22.557 51.454 20.092 1.00 75.54 329 THR F CA 1
ATOM 16771 C C . THR F 1 349 ? 22.202 52.636 21.000 1.00 77.09 329 THR F C 1
ATOM 16772 O O . THR F 1 349 ? 21.178 53.273 20.776 1.00 83.19 329 THR F O 1
ATOM 16776 N N . SER F 1 350 ? 23.007 52.947 22.015 1.00 67.61 330 SER F N 1
ATOM 16777 C CA . SER F 1 350 ? 22.640 54.075 22.890 1.00 72.86 330 SER F CA 1
ATOM 16778 C C . SER F 1 350 ? 23.779 54.789 23.627 1.00 71.74 330 SER F C 1
ATOM 16779 O O . SER F 1 350 ? 24.823 54.209 23.927 1.00 66.15 330 SER F O 1
ATOM 16782 N N . VAL F 1 351 ? 23.544 56.068 23.912 1.00 76.63 331 VAL F N 1
ATOM 16783 C CA . VAL F 1 351 ? 24.421 56.864 24.765 1.00 80.75 331 VAL F CA 1
ATOM 16784 C C . VAL F 1 351 ? 24.212 56.503 26.230 1.00 80.47 331 VAL F C 1
ATOM 16785 O O . VAL F 1 351 ? 25.061 56.791 27.068 1.00 84.76 331 VAL F O 1
ATOM 16789 N N . VAL F 1 352 ? 23.074 55.878 26.526 1.00 79.97 332 VAL F N 1
ATOM 16790 C CA . VAL F 1 352 ? 22.734 55.369 27.869 1.00 76.26 332 VAL F CA 1
ATOM 16791 C C . VAL F 1 352 ? 22.431 56.478 28.879 1.00 77.47 332 VAL F C 1
ATOM 16792 O O . VAL F 1 352 ? 21.330 56.517 29.441 1.00 78.22 332 VAL F O 1
ATOM 16796 N N . SER F 1 353 ? 23.397 57.361 29.136 1.00 76.48 333 SER F N 1
ATOM 16797 C CA . SER F 1 353 ? 23.111 58.528 29.976 1.00 78.82 333 SER F CA 1
ATOM 16798 C C . SER F 1 353 ? 23.949 59.742 29.596 1.00 75.36 333 SER F C 1
ATOM 16799 O O . SER F 1 353 ? 25.072 59.616 29.121 1.00 79.74 333 SER F O 1
ATOM 16802 N N . ARG F 1 354 ? 23.393 60.917 29.852 1.00 72.81 334 ARG F N 1
ATOM 16803 C CA . ARG F 1 354 ? 24.083 62.187 29.670 1.00 65.73 334 ARG F CA 1
ATOM 16804 C C . ARG F 1 354 ? 25.089 62.410 30.802 1.00 72.03 334 ARG F C 1
ATOM 16805 O O . ARG F 1 354 ? 24.887 61.944 31.934 1.00 73.00 334 ARG F O 1
ATOM 16813 N N . ARG F 1 355 ? 26.194 63.071 30.482 1.00 67.43 335 ARG F N 1
ATOM 16814 C CA . ARG F 1 355 ? 27.136 63.506 31.500 1.00 73.79 335 ARG F CA 1
ATOM 16815 C C . ARG F 1 355 ? 26.378 64.305 32.564 1.00 73.63 335 ARG F C 1
ATOM 16816 O O . ARG F 1 355 ? 25.790 65.349 32.274 1.00 78.84 335 ARG F O 1
ATOM 16824 N N . ASN F 1 356 ? 26.394 63.808 33.798 1.00 74.04 336 ASN F N 1
ATOM 16825 C CA . ASN F 1 356 ? 25.529 64.351 34.854 1.00 75.87 336 ASN F CA 1
ATOM 16826 C C . ASN F 1 356 ? 25.832 65.808 35.184 1.00 82.05 336 ASN F C 1
ATOM 16827 O O . ASN F 1 356 ? 24.978 66.511 35.719 1.00 81.72 336 ASN F O 1
ATOM 16832 N N . ASP F 1 357 ? 27.050 66.247 34.887 1.00 81.90 337 ASP F N 1
ATOM 16833 C CA . ASP F 1 357 ? 27.465 67.607 35.203 1.00 82.40 337 ASP F CA 1
ATOM 16834 C C . ASP F 1 357 ? 26.746 68.676 34.356 1.00 82.50 337 ASP F C 1
ATOM 16835 O O . ASP F 1 357 ? 26.718 69.858 34.721 1.00 84.78 337 ASP F O 1
ATOM 16840 N N . ALA F 1 358 ? 26.118 68.253 33.261 1.00 81.70 338 ALA F N 1
ATOM 16841 C CA . ALA F 1 358 ? 25.485 69.186 32.332 1.00 75.19 338 ALA F CA 1
ATOM 16842 C C . ALA F 1 358 ? 24.024 69.487 32.659 1.00 86.12 338 ALA F C 1
ATOM 16843 O O . ALA F 1 358 ? 23.438 70.403 32.074 1.00 85.56 338 ALA F O 1
ATOM 16845 N N . HIS F 1 359 ? 23.431 68.709 33.568 1.00 82.93 339 HIS F N 1
ATOM 16846 C CA . HIS F 1 359 ? 22.034 68.911 33.968 1.00 81.59 339 HIS F CA 1
ATOM 16847 C C . HIS F 1 359 ? 21.868 70.242 34.713 1.00 81.21 339 HIS F C 1
ATOM 16848 O O . HIS F 1 359 ? 22.718 70.602 35.525 1.00 80.60 339 HIS F O 1
ATOM 16855 N N . SER F 1 360 ? 20.762 70.945 34.460 1.00 82.59 340 SER F N 1
ATOM 16856 C CA . SER F 1 360 ? 20.465 72.219 35.132 1.00 85.12 340 SER F CA 1
ATOM 16857 C C . SER F 1 360 ? 20.574 72.109 36.649 1.00 81.24 340 SER F C 1
ATOM 16858 O O . SER F 1 360 ? 21.111 73.002 37.307 1.00 76.10 340 SER F O 1
ATOM 16861 N N . CYS F 1 361 ? 20.076 71.000 37.188 1.00 81.96 341 CYS F N 1
ATOM 16862 C CA . CYS F 1 361 ? 19.964 70.812 38.631 1.00 83.67 341 CYS F CA 1
ATOM 16863 C C . CYS F 1 361 ? 21.321 70.827 39.345 1.00 85.37 341 CYS F C 1
ATOM 16864 O O . CYS F 1 361 ? 21.370 70.888 40.574 1.00 86.48 341 CYS F O 1
ATOM 16867 N N . VAL F 1 362 ? 22.413 70.718 38.589 1.00 77.42 342 VAL F N 1
ATOM 16868 C CA . VAL F 1 362 ? 23.746 70.773 39.181 1.00 72.43 342 VAL F CA 1
ATOM 16869 C C . VAL F 1 362 ? 24.656 71.799 38.483 1.00 81.15 342 VAL F C 1
ATOM 16870 O O . VAL F 1 362 ? 25.880 71.624 38.429 1.00 74.51 342 VAL F O 1
ATOM 16874 N N . ALA F 1 363 ? 24.071 72.887 37.991 1.00 76.33 343 ALA F N 1
ATOM 16875 C CA . ALA F 1 363 ? 24.845 73.894 37.273 1.00 82.28 343 ALA F CA 1
ATOM 16876 C C . ALA F 1 363 ? 25.980 74.460 38.132 1.00 93.08 343 ALA F C 1
ATOM 16877 O O . ALA F 1 363 ? 27.006 74.901 37.604 1.00 83.51 343 ALA F O 1
ATOM 16879 N N . SER F 1 364 ? 25.789 74.447 39.453 1.00 89.78 344 SER F N 1
ATOM 16880 C CA . SER F 1 364 ? 26.747 75.067 40.373 1.00 89.44 344 SER F CA 1
ATOM 16881 C C . SER F 1 364 ? 28.047 74.272 40.513 1.00 88.04 344 SER F C 1
ATOM 16882 O O . SER F 1 364 ? 29.101 74.843 40.797 1.00 91.80 344 SER F O 1
ATOM 16885 N N . ALA F 1 365 ? 27.986 72.966 40.285 1.00 85.33 345 ALA F N 1
ATOM 16886 C CA . ALA F 1 365 ? 29.172 72.128 40.440 1.00 86.33 345 ALA F CA 1
ATOM 16887 C C . ALA F 1 365 ? 29.898 72.008 39.106 1.00 95.31 345 ALA F C 1
ATOM 16888 O O . ALA F 1 365 ? 30.910 71.298 38.984 1.00 96.25 345 ALA F O 1
ATOM 16890 N N . ARG F 1 366 ? 29.368 72.704 38.105 1.00 95.87 346 ARG F N 1
ATOM 16891 C CA . ARG F 1 366 ? 29.898 72.588 36.765 1.00 95.51 346 ARG F CA 1
ATOM 16892 C C . ARG F 1 366 ? 31.282 73.205 36.751 1.00 97.33 346 ARG F C 1
ATOM 16893 O O . ARG F 1 366 ? 31.504 74.325 37.209 1.00 94.12 346 ARG F O 1
ATOM 16901 N N . THR F 1 367 ? 32.201 72.417 36.219 1.00 99.66 347 THR F N 1
ATOM 16902 C CA . THR F 1 367 ? 33.622 72.680 36.203 1.00 95.60 347 THR F CA 1
ATOM 16903 C C . THR F 1 367 ? 34.076 72.104 34.882 1.00 93.49 347 THR F C 1
ATOM 16904 O O . THR F 1 367 ? 33.437 71.208 34.344 1.00 93.53 347 THR F O 1
ATOM 16908 N N . THR F 1 368 ? 35.156 72.630 34.333 1.00 99.27 348 THR F N 1
ATOM 16909 C CA . THR F 1 368 ? 35.600 72.176 33.032 1.00 97.71 348 THR F CA 1
ATOM 16910 C C . THR F 1 368 ? 36.289 70.818 33.178 1.00 95.04 348 THR F C 1
ATOM 16911 O O . THR F 1 368 ? 37.209 70.666 33.978 1.00 96.52 348 THR F O 1
ATOM 16915 N N . LEU F 1 369 ? 35.817 69.826 32.424 1.00 89.53 349 LEU F N 1
ATOM 16916 C CA . LEU F 1 369 ? 36.349 68.463 32.502 1.00 91.54 349 LEU F CA 1
ATOM 16917 C C . LEU F 1 369 ? 36.777 67.922 31.128 1.00 93.58 349 LEU F C 1
ATOM 16918 O O . LEU F 1 369 ? 35.978 67.293 30.431 1.00 92.04 349 LEU F O 1
ATOM 16923 N N . PRO F 1 370 ? 38.045 68.168 30.742 1.00 96.11 350 PRO F N 1
ATOM 16924 C CA . PRO F 1 370 ? 38.592 67.929 29.396 1.00 99.82 350 PRO F CA 1
ATOM 16925 C C . PRO F 1 370 ? 38.647 66.471 28.931 1.00 99.26 350 PRO F C 1
ATOM 16926 O O . PRO F 1 370 ? 38.400 66.211 27.753 1.00 104.63 350 PRO F O 1
ATOM 16930 N N . GLY F 1 371 ? 38.973 65.545 29.826 1.00 94.09 351 GLY F N 1
ATOM 16931 C CA . GLY F 1 371 ? 39.006 64.139 29.472 1.00 86.71 351 GLY F CA 1
ATOM 16932 C C . GLY F 1 371 ? 37.613 63.713 29.067 1.00 92.96 351 GLY F C 1
ATOM 16933 O O . GLY F 1 371 ? 37.424 63.011 28.075 1.00 86.83 351 GLY F O 1
ATOM 16934 N N . LEU F 1 372 ? 36.635 64.145 29.862 1.00 93.49 352 LEU F N 1
ATOM 16935 C CA . LEU F 1 372 ? 35.230 63.872 29.601 1.00 85.94 352 LEU F CA 1
ATOM 16936 C C . LEU F 1 372 ? 34.749 64.578 28.336 1.00 90.10 352 LEU F C 1
ATOM 16937 O O . LEU F 1 372 ? 34.015 63.991 27.543 1.00 93.29 352 LEU F O 1
ATOM 16942 N N . ASP F 1 373 ? 35.161 65.833 28.150 1.00 91.35 353 ASP F N 1
ATOM 16943 C CA . ASP F 1 373 ? 34.798 66.585 26.946 1.00 93.97 353 ASP F CA 1
ATOM 16944 C C . ASP F 1 373 ? 35.212 65.816 25.693 1.00 88.90 353 ASP F C 1
ATOM 16945 O O . ASP F 1 373 ? 34.497 65.822 24.698 1.00 89.56 353 ASP F O 1
ATOM 16950 N N . ARG F 1 374 ? 36.358 65.137 25.767 1.00 92.57 354 ARG F N 1
ATOM 16951 C CA . ARG F 1 374 ? 36.921 64.413 24.625 1.00 90.93 354 ARG F CA 1
ATOM 16952 C C . ARG F 1 374 ? 36.100 63.185 24.236 1.00 91.98 354 ARG F C 1
ATOM 16953 O O . ARG F 1 374 ? 36.182 62.715 23.112 1.00 90.63 354 ARG F O 1
ATOM 16961 N N . VAL F 1 375 ? 35.285 62.664 25.143 1.00 84.94 355 VAL F N 1
ATOM 16962 C CA . VAL F 1 375 ? 34.561 61.453 24.800 1.00 82.76 355 VAL F CA 1
ATOM 16963 C C . VAL F 1 375 ? 33.057 61.643 24.790 1.00 93.29 355 VAL F C 1
ATOM 16964 O O . VAL F 1 375 ? 32.333 60.794 24.271 1.00 88.62 355 VAL F O 1
ATOM 16968 N N . ALA F 1 376 ? 32.591 62.748 25.360 1.00 95.07 356 ALA F N 1
ATOM 16969 C CA . ALA F 1 376 ? 31.160 62.964 25.576 1.00 100.13 356 ALA F CA 1
ATOM 16970 C C . ALA F 1 376 ? 30.316 62.819 24.306 1.00 101.67 356 ALA F C 1
ATOM 16971 O O . ALA F 1 376 ? 29.194 62.324 24.369 1.00 101.95 356 ALA F O 1
ATOM 16973 N N . ASP F 1 377 ? 30.824 63.286 23.170 1.00 102.05 357 ASP F N 1
ATOM 16974 C CA . ASP F 1 377 ? 30.050 63.216 21.933 1.00 101.01 357 ASP F CA 1
ATOM 16975 C C . ASP F 1 377 ? 30.367 61.997 21.100 1.00 101.91 357 ASP F C 1
ATOM 16976 O O . ASP F 1 377 ? 29.771 61.784 20.047 1.00 105.62 357 ASP F O 1
ATOM 16981 N N . ARG F 1 378 ? 31.303 61.191 21.575 1.00 98.74 358 ARG F N 1
ATOM 16982 C CA . ARG F 1 378 ? 31.788 60.077 20.779 1.00 93.92 358 ARG F CA 1
ATOM 16983 C C . ARG F 1 378 ? 31.436 58.710 21.375 1.00 92.76 358 ARG F C 1
ATOM 16984 O O . ARG F 1 378 ? 31.344 57.722 20.650 1.00 96.45 358 ARG F O 1
ATOM 16992 N N . VAL F 1 379 ? 31.234 58.658 22.689 1.00 89.81 359 VAL F N 1
ATOM 16993 C CA . VAL F 1 379 ? 31.003 57.388 23.384 1.00 90.24 359 VAL F CA 1
ATOM 16994 C C . VAL F 1 379 ? 29.673 56.783 22.935 1.00 92.64 359 VAL F C 1
ATOM 16995 O O . VAL F 1 379 ? 28.693 57.500 22.735 1.00 94.34 359 VAL F O 1
ATOM 16999 N N . VAL F 1 380 ? 29.655 55.468 22.730 1.00 89.66 360 VAL F N 1
ATOM 17000 C CA . VAL F 1 380 ? 28.440 54.779 22.299 1.00 86.97 360 VAL F CA 1
ATOM 17001 C C . VAL F 1 380 ? 28.443 53.306 22.747 1.00 89.13 360 VAL F C 1
ATOM 17002 O O . VAL F 1 380 ? 29.508 52.701 22.909 1.00 90.98 360 VAL F O 1
ATOM 17006 N N . HIS F 1 381 ? 27.254 52.728 22.929 1.00 85.02 361 HIS F N 1
ATOM 17007 C CA . HIS F 1 381 ? 27.138 51.362 23.433 1.00 79.13 361 HIS F CA 1
ATOM 17008 C C . HIS F 1 381 ? 26.360 50.454 22.470 1.00 79.27 361 HIS F C 1
ATOM 17009 O O . HIS F 1 381 ? 25.332 50.854 21.918 1.00 87.53 361 HIS F O 1
ATOM 17016 N N . ILE F 1 382 ? 26.847 49.227 22.289 1.00 70.94 362 ILE F N 1
ATOM 17017 C CA . ILE F 1 382 ? 26.294 48.292 21.303 1.00 68.40 362 ILE F CA 1
ATOM 17018 C C . ILE F 1 382 ? 25.963 46.940 21.967 1.00 79.19 362 ILE F C 1
ATOM 17019 O O . ILE F 1 382 ? 26.526 46.602 23.014 1.00 64.78 362 ILE F O 1
ATOM 17024 N N . PRO F 1 383 ? 25.002 46.191 21.389 1.00 74.12 363 PRO F N 1
ATOM 17025 C CA . PRO F 1 383 ? 24.560 44.902 21.940 1.00 67.32 363 PRO F CA 1
ATOM 17026 C C . PRO F 1 383 ? 25.678 43.890 22.053 1.00 69.52 363 PRO F C 1
ATOM 17027 O O . PRO F 1 383 ? 26.403 43.671 21.085 1.00 67.85 363 PRO F O 1
ATOM 17031 N N . VAL F 1 384 ? 25.794 43.259 23.216 1.00 69.55 364 VAL F N 1
ATOM 17032 C CA . VAL F 1 384 ? 26.849 42.285 23.452 1.00 75.01 364 VAL F CA 1
ATOM 17033 C C . VAL F 1 384 ? 26.332 41.144 24.321 1.00 81.17 364 VAL F C 1
ATOM 17034 O O . VAL F 1 384 ? 26.985 40.108 24.450 1.00 83.27 364 VAL F O 1
ATOM 17038 N N . GLY F 1 385 ? 25.128 41.320 24.866 1.00 83.37 365 GLY F N 1
ATOM 17039 C CA . GLY F 1 385 ? 24.563 40.397 25.839 1.00 77.15 365 GLY F CA 1
ATOM 17040 C C . GLY F 1 385 ? 24.280 38.959 25.427 1.00 69.30 365 GLY F C 1
ATOM 17041 O O . GLY F 1 385 ? 24.468 38.565 24.266 1.00 61.23 365 GLY F O 1
ATOM 17042 N N . TRP F 1 386 ? 23.774 38.198 26.397 1.00 66.27 366 TRP F N 1
ATOM 17043 C CA . TRP F 1 386 ? 23.582 36.750 26.303 1.00 64.13 366 TRP F CA 1
ATOM 17044 C C . TRP F 1 386 ? 22.561 36.341 25.257 1.00 68.21 366 TRP F C 1
ATOM 17045 O O . TRP F 1 386 ? 22.440 35.160 24.944 1.00 68.93 366 TRP F O 1
ATOM 17056 N N . TRP F 1 387 ? 21.792 37.302 24.754 1.00 75.27 367 TRP F N 1
ATOM 17057 C CA . TRP F 1 387 ? 20.740 36.997 23.784 1.00 79.13 367 TRP F CA 1
ATOM 17058 C C . TRP F 1 387 ? 21.201 37.017 22.320 1.00 75.77 367 TRP F C 1
ATOM 17059 O O . TRP F 1 387 ? 20.444 36.613 21.438 1.00 75.19 367 TRP F O 1
ATOM 17070 N N . LEU F 1 388 ? 22.426 37.475 22.063 1.00 75.29 368 LEU F N 1
ATOM 17071 C CA . LEU F 1 388 ? 22.957 37.536 20.692 1.00 79.27 368 LEU F CA 1
ATOM 17072 C C . LEU F 1 388 ? 23.244 36.150 20.155 1.00 81.91 368 LEU F C 1
ATOM 17073 O O . LEU F 1 388 ? 24.025 35.410 20.747 1.00 88.27 368 LEU F O 1
ATOM 17078 N N . THR F 1 389 ? 22.650 35.812 19.016 1.00 80.15 369 THR F N 1
ATOM 17079 C CA . THR F 1 389 ? 23.028 34.584 18.329 1.00 80.05 369 THR F CA 1
ATOM 17080 C C . THR F 1 389 ? 24.338 34.821 17.609 1.00 75.99 369 THR F C 1
ATOM 17081 O O . THR F 1 389 ? 24.776 35.956 17.439 1.00 76.02 369 THR F O 1
ATOM 17085 N N . GLU F 1 390 ? 24.947 33.735 17.170 1.00 78.08 370 GLU F N 1
ATOM 17086 C CA . GLU F 1 390 ? 26.194 33.784 16.436 1.00 80.64 370 GLU F CA 1
ATOM 17087 C C . GLU F 1 390 ? 26.047 34.715 15.230 1.00 91.84 370 GLU F C 1
ATOM 17088 O O . GLU F 1 390 ? 26.919 35.536 14.937 1.00 95.53 370 GLU F O 1
ATOM 17094 N N . ASP F 1 391 ? 24.896 34.607 14.577 1.00 94.85 371 ASP F N 1
ATOM 17095 C CA . ASP F 1 391 ? 24.553 35.426 13.429 1.00 85.66 371 ASP F CA 1
ATOM 17096 C C . ASP F 1 391 ? 24.330 36.901 13.801 1.00 83.86 371 ASP F C 1
ATOM 17097 O O . ASP F 1 391 ? 24.794 37.796 13.090 1.00 85.60 371 ASP F O 1
ATOM 17102 N N . ASP F 1 392 ? 23.633 37.144 14.917 1.00 85.64 372 ASP F N 1
ATOM 17103 C CA . ASP F 1 392 ? 23.376 38.501 15.428 1.00 83.98 372 ASP F CA 1
ATOM 17104 C C . ASP F 1 392 ? 24.679 39.262 15.607 1.00 88.45 372 ASP F C 1
ATOM 17105 O O . ASP F 1 392 ? 24.767 40.455 15.339 1.00 95.08 372 ASP F O 1
ATOM 17110 N N . ARG F 1 393 ? 25.674 38.558 16.119 1.00 86.97 373 ARG F N 1
ATOM 17111 C CA . ARG F 1 393 ? 26.988 39.117 16.367 1.00 87.43 373 ARG F CA 1
ATOM 17112 C C . ARG F 1 393 ? 27.703 39.506 15.064 1.00 94.19 373 ARG F C 1
ATOM 17113 O O . ARG F 1 393 ? 28.223 40.620 14.936 1.00 94.21 373 ARG F O 1
ATOM 17121 N N . SER F 1 394 ? 27.686 38.601 14.087 1.00 93.94 374 SER F N 1
ATOM 17122 C CA . SER F 1 394 ? 28.296 38.869 12.793 1.00 97.07 374 SER F CA 1
ATOM 17123 C C . SER F 1 394 ? 27.628 40.062 12.141 1.00 99.12 374 SER F C 1
ATOM 17124 O O . SER F 1 394 ? 28.289 40.886 11.508 1.00 91.65 374 SER F O 1
ATOM 17127 N N . HIS F 1 395 ? 26.312 40.152 12.293 1.00 94.32 375 HIS F N 1
ATOM 17128 C CA . HIS F 1 395 ? 25.589 41.239 11.668 1.00 94.64 375 HIS F CA 1
ATOM 17129 C C . HIS F 1 395 ? 26.065 42.582 12.219 1.00 95.64 375 HIS F C 1
ATOM 17130 O O . HIS F 1 395 ? 26.265 43.522 11.447 1.00 101.84 375 HIS F O 1
ATOM 17137 N N . VAL F 1 396 ? 26.303 42.655 13.531 1.00 84.66 376 VAL F N 1
ATOM 17138 C CA . VAL F 1 396 ? 26.826 43.875 14.148 1.00 83.58 376 VAL F CA 1
ATOM 17139 C C . VAL F 1 396 ? 28.210 44.242 13.594 1.00 93.88 376 VAL F C 1
ATOM 17140 O O . VAL F 1 396 ? 28.424 45.385 13.181 1.00 98.87 376 VAL F O 1
ATOM 17144 N N . VAL F 1 397 ? 29.148 43.292 13.600 1.00 94.09 377 VAL F N 1
ATOM 17145 C CA . VAL F 1 397 ? 30.495 43.528 13.060 1.00 99.64 377 VAL F CA 1
ATOM 17146 C C . VAL F 1 397 ? 30.448 43.964 11.585 1.00 107.49 377 VAL F C 1
ATOM 17147 O O . VAL F 1 397 ? 31.137 44.905 11.185 1.00 113.25 377 VAL F O 1
ATOM 17151 N N . GLU F 1 398 ? 29.631 43.285 10.784 1.00 108.24 378 GLU F N 1
ATOM 17152 C CA . GLU F 1 398 ? 29.505 43.610 9.364 1.00 98.55 378 GLU F CA 1
ATOM 17153 C C . GLU F 1 398 ? 28.952 45.005 9.105 1.00 98.94 378 GLU F C 1
ATOM 17154 O O . GLU F 1 398 ? 29.443 45.713 8.231 1.00 102.05 378 GLU F O 1
ATOM 17160 N N . THR F 1 399 ? 27.956 45.413 9.884 1.00 102.27 379 THR F N 1
ATOM 17161 C CA . THR F 1 399 ? 27.363 46.735 9.716 1.00 102.61 379 THR F CA 1
ATOM 17162 C C . THR F 1 399 ? 28.415 47.800 9.979 1.00 108.95 379 THR F C 1
ATOM 17163 O O . THR F 1 399 ? 28.532 48.776 9.237 1.00 117.36 379 THR F O 1
ATOM 17167 N N . ILE F 1 400 ? 29.185 47.589 11.038 1.00 104.40 380 ILE F N 1
ATOM 17168 C CA . ILE F 1 400 ? 30.272 48.480 11.404 1.00 104.08 380 ILE F CA 1
ATOM 17169 C C . ILE F 1 400 ? 31.362 48.526 10.315 1.00 105.94 380 ILE F C 1
ATOM 17170 O O . ILE F 1 400 ? 31.933 49.586 10.060 1.00 109.09 380 ILE F O 1
ATOM 17175 N N . LYS F 1 401 ? 31.646 47.399 9.665 1.00 105.54 381 LYS F N 1
ATOM 17176 C CA . LYS F 1 401 ? 32.662 47.385 8.606 1.00 112.45 381 LYS F CA 1
ATOM 17177 C C . LYS F 1 401 ? 32.235 48.160 7.362 1.00 116.50 381 LYS F C 1
ATOM 17178 O O . LYS F 1 401 ? 33.080 48.598 6.584 1.00 123.18 381 LYS F O 1
ATOM 17184 N N . SER F 1 402 ? 30.929 48.344 7.184 1.00 116.23 382 SER F N 1
ATOM 17185 C CA . SER F 1 402 ? 30.404 49.051 6.013 1.00 121.70 382 SER F CA 1
ATOM 17186 C C . SER F 1 402 ? 30.530 50.567 6.119 1.00 122.13 382 SER F C 1
ATOM 17187 O O . SER F 1 402 ? 30.260 51.290 5.152 1.00 119.12 382 SER F O 1
ATOM 17190 N N . GLY F 1 403 ? 30.964 51.043 7.283 1.00 119.58 383 GLY F N 1
ATOM 17191 C CA . GLY F 1 403 ? 31.155 52.466 7.474 1.00 121.20 383 GLY F CA 1
ATOM 17192 C C . GLY F 1 403 ? 29.870 53.252 7.649 1.00 119.04 383 GLY F C 1
ATOM 17193 O O . GLY F 1 403 ? 28.772 52.692 7.617 1.00 118.04 383 GLY F O 1
ATOM 17194 N N . TRP F 1 404 ? 30.022 54.551 7.892 1.00 121.67 384 TRP F N 1
ATOM 17195 C CA . TRP F 1 404 ? 28.895 55.462 8.069 1.00 118.83 384 TRP F CA 1
ATOM 17196 C C . TRP F 1 404 ? 29.365 56.900 7.841 1.00 119.68 384 TRP F C 1
ATOM 17197 O O . TRP F 1 404 ? 30.552 57.143 7.607 1.00 120.00 384 TRP F O 1
#

Nearest PDB structures (foldseek):
  4zas-assembly2_C  TM=1.003E+00  e=7.646E-77  Micromonospora echinospora
  4xau-assembly3_F  TM=9.807E-01  e=2.605E-52  Actinomadura melliaura
  7b0m-assembly1_AAA-2  TM=9.247E-01  e=1.152E-28  uncultured bacterium
  4zah-assembly4_H  TM=8.952E-01  e=7.404E-26  Escherichia coli K-12
  4zah-assembly1_B  TM=8.849E-01  e=6.996E-26  Escherichia coli K-12

B-factor: mean 58.74, std 18.48, range [23.0, 148.22]

Organism: Micromonospora echinospora (NCBI:txid1877)

CATH classification: 3.40.640.10 (+1 more: 3.90.1150.10)

Secondary structure (DSSP, 8-state):
-B-S------TTHHHHHHHHHTTT--SS-HHHHHHHHHHHHHHT---EEEESSHHHHHHHHHHHHH-S----EEEE-SSS-GGGTHHHHHTTPEEEE--B-TTTSSB-HHHHHHH--TTEEEEEEE-GGG----HHHHHHHHHHHTSSSSSPPEEEEE-TT-TT-EETTEETT-SSSEEEEE--------SS-EEEE-SSHHHHHHHHHHHBTT--TTSBTTTTB---SS---B-PPPHHHHHHHHHHHHHHHHHHHHHHHHHHHHHHHTTT-TTEEPPP--TTEE---SSEEEEETTHHHHHHHHHHTTB--B--S--GGGSGGGGGG----HHHHHHTTTEEEE--STT--HHHHHHHHHHHHT--/-B-S------TTHHHHHHHHHTSS--SS-HHHHHHHHHHHHHHT---EEEES-HHHHHHHHHHHHH-S----EEEE-SSS-GGGTHHHHHTTPEEEE--B-TTTSSB-HHHHHHH--TTEEEEEEE-GGG----HHHHHHHHHHHTSS-SSPPEEEEE-TT-TT-EETTEETT-SSSEEEEE--------SS-EEEE-SSHHHHHHHHHHHBTT--TTSBTTTTB---SS---B----HHHHHHHHHHHHHHHHHHHHHHHHHHHHHHHSTT-TTEEPPP--TTEE---SSEEEEETTHHHHHHHHHHTTB--B-----GGGSGGGGGG----HHHHHHHTTEEEE--STT--HHHHHHHHHHHHT--/-B-S------TTHHHHHHHHHTTT--SS-HHHHHHHHHHHHHHT---EEEES-HHHHHHHHHHHHH-S----EEEE-SSS-HHHHHHHHHTT-EEEE--B-TTTSSB-HHHHHHH--TTEEEEEEE-GGG----HHHHHHHHHHHTSSSSSPPEEEEE-TT-TT-EETTEETT-SSSEEEEE--------SS-EEEE-SSHHHHHHHHHHHBTT--TTSBTTTTB---SS---B----HHHHHHHHHHHTTHHHHHHHHHHHHHHHHHHTTT-TTEEPPP--TTEE---SSEEEEETTHHHHHHHHHHTTB--B--S--GGGSGGGGGG----HHHHHHHTTEEEE--STT--HHHHHHHHHHHHT--/-B-S------TTHHHHHHHHHTTT--SS-HHHHHHHHHHHHHHT---EEEESSHHHHHHHHHHHHH-S----EEEE-SSS-GGGTHHHHHTTPEEEE--B-TTTSSB-HHHHHHH--TTEEEEEEE-GGG----HHHHHHHHHHHTSSSSSPPEEEEE-TT-TT-EETTEETT-SSSEEEEE--------SS-EEEE-SSHHHHHHHHHHHBTT--TTSBTTTTB---SS---B----HHHHHHHHHHHHHHHHHHHHHHHHHHHHHHHTTT-TTEEPPP--TTEE---SSEEEEETTHHHHHHHHHHTTB--B--S--GGGSGGGGGG----HHHHHHHTTEEEE--STT--HHHHHHHHHHHHT--/-B-S------TTHHHHHHHHHTSS--SS-HHHHHHHHHHHHHHT---EEEESSHHHHHHHHHHHHH-S----EEEE-SSS-GGGTHHHHHTTPEEEE--B-TTTSSB-HHHHHHH--TTEEEEEEE-GGG----HHHHHHHHHHHTSSSSSPPEEEEE-TT-TT-EETTEETT-SSSEEEEE-B------BS-EEEE-SSHHHHHHHHHHTBTT--TTSBTTTTB---SS---B----HHHHHHHHHHHTTHHHHHHHHHHHHHHHHHHTTT-TTEEPPP--TTEE---SSEEEEETTHHHHHHHHHHTTB--B--S--GGGSGGGGGG----HHHHHHHTTEEEE--STT--HHHHHHHHHHHHT--/-B-S------TTHHHHHHHHHTTT--SS-HHHHHHHHHHHHHHT---EEEES-HHHHHHHHHHHHH-S----EEEE-SSS-HHHHHHHHHTTPEEEE--B-TTTSSB-HHHHHHH--TTEEEEEEE-GGG----HHHHHHHHHHHTSSSSSPPEEEEE-TT-TT-EETTEETT-SSSEEEEE-B------BS-EEEE-SSHHHHHHHHHHTBTT--TTSBTTTTB---SS---B-PPPHHHHHHHHHHHHHHHHHHHHHHHHHHHHHHHTTT-TTEEPPP--TTEE---SSEEEEETTHHHHHHHHHHTTB--B--S--GGGSGGGGGG----HHHHHHHTTEEEE--STT--HHHHHHHHHHHHT--

Radius of gyration: 43.52 Å; Cα contacts (8 Å, |Δi|>4): 5089; chains: 6; bounding box: 99×109×143 Å